Protein 9QGM (pdb70)

Nearest PDB structures (foldseek):
  6j0m-assembly1_C  TM=9.734E-01  e=8.311E-65  Photorhabdus asymbiotica
  6rbk-assembly1_C  TM=9.460E-01  e=2.256E-53  Serratia entomophila
  7aef-assembly1_q  TM=5.634E-01  e=8.257E-45  Algoriphagus machipongonensis
  7b5h-assembly1_AJ  TM=5.812E-01  e=1.278E-44  Nostoc sp. PCC 7120 = FACHB-418
  6h3n-assembly1_B  TM=7.084E-01  e=4.958E-30  Pseudomonas aeruginosa PAO1

Sequence (1665 aa):
IPEITIKISGKTLNQFTAINLTVNHYINGIPSVNITLGIAGDANYIFDAKAQAELANCRPNNELIVQIQKTILFKGIIVRQALKFKGQDSLMTLTAKHPLQKLTDGLHSQLFSKQSDEAIIKKLFSQAGIQTTIKQAPQLKTVHEQMVQFRCNDWTFLKSRLIATNTWLLPGNEVVTLITPKALNQSTVHTIHQSTNDQDIVLFEANLQWDNQRSPKTVSVQSWDITQQKLSQTIQVKNSGLGSNKLAVDSITTLTNQDWQWVFNYPLDNEQAKYLAQGIMDNLRSDNVSGSFEVEGDSCYQPGDVLALNGFGQGMDGQGIITGVSQIINQRQGWRTRLTLGMPPDAVPPVKELHVGIVEKYQPDSQSLGRIPVKIPALNLTNSVLFARLGKPYASHESGFCFYPEPGDEVIIGFFECDPRFPVILGSMHNPKNKAPVEPSEKNPMKTLVIKQGDHQQALVFNNQDKTVALNSGKNTLSLQQDKDITLNSANNLITNAQEIKIQAEKSLSASGKSGVDIKGAKINLTIPEITIKISGKTLNQFTAINLTVNHYINGIPSVNITLGIAGDANYIFDAKAQAELANCRPNNELIVQIQKTILFKGIIVRQALKFKGQDSLMTLTAKHPLQKLTDGLHSQLFSKQSDEAIIKKLFSQAGIQTTIKQAPQLKTVHEQMVQFRCNDWTFLKSRLIATNTWLLPGNEVVTLITPKALNQSTVHTIHQSTNDQDIVLFEANLQWDNQRSPKTVSVQSWDITQQKLSQTIQVKNSGLGSNKLAVDSITTLTNQDWQWVFNYPLDNEQAKYLAQGIMDNLRSDNVSGSFEVEGDSCYQPGDVLALNGFGQGMDGQGIITGVSQIINQRQGWRTRLTLGMPPDAVPPVKELHVGIVEKYQPDSQSLGRIPVKIPALNLTNSVLFARLGKPYASHESGFCFYPEPGDEVIIGFFECDPRFPVILGSMHNPKNKAPVEPSEKNPMKTLVIKQGDHQQALVFNNQDKTVALNSGKNTLSLQQDKDITLNSANNLITNAQEIKIQAEKSLSASGKSGVDIKGAKINLTIPEITIKISGKTLNQFTAINLTVNHYINGIPSVNITLGIAGDANYIFDAKAQAELANCRPNNELIVQIQKTILFKGIIVRQALKFKGQDSLMTLTAKHPLQKLTDGLHSQLFSKQSDEAIIKKLFSQAGIQTTIKQAPQLKTVHEQMVQFRCNDWTFLKSRLIATNTWLLPGNEVVTLITPKALNQSTVHTIHQSTNDQDIVLFEANLQWDNQRSPKTVSVQSWDITQQKLSQTIQVKNSGLGSNKLAVDSITTLTNQDWQWVFNYPLDNEQAKYLAQGIMDNLRSDNVSGSFEVEGDSCYQPGDVLALNGFGQGMDGQGIITGVSQIINQRQGWRTRLTLGMPPDAVPPVKELHVGIVEKYQPDSQSLGRIPVKIPALNLTNSVLFARLGKPYASHESGFCFYPEPGDEVIIGFFECDPRFPVILGSMHNPKNKAPVEPSEKNPMKTLVIKQGDHQQALVFNNQDKTVALNSGKNTLSLQQDKDITLNSANNLITNAQEIKIQAEKSLSASGKSGVDIKGAKINLTPRTLAQEALDNARLIEMVKQEVLDALREPRTLAQEALDNARLIEMVKQEVLDALREPRTLAQEALDNARLIEMVKQEVLDALRE

Secondary structure (P-SEA, 3-state):
cccaaaaaaaaaaaaaaaaaaaaaaaac/cccaaaaaaaaaaaaaaaaaaaaaaaac/cccaaaaaaaaaaaaaaaaaaaaaaaac/ccbbbbbccccccccccccbbbbbbbcccccbbbbbbbbcccccccccaaaaaaaaaacccbbbbbbccccccbbbbbcbbbbbbcccbbbbbbbbbcccccccccccccccccccaaaaaaaaaaaacccccccccccccccccbbbbccccaaaaaaaaaaaabbbbbbcccbbbbbccccccccbbbbbbccccccccccccbbbbbbccccccbbbbbbbbccccccccbbbbccccccccccccccccccccbbbbbbbcccccaaaaaaaaaaaaaaaacccccbbbbccccccccccbbbbbccccccccccccccbbbbbbcccccbbbbbbccccccccccccbbbbbbbccccccccccbbbbbbbcccccccbbbbbbbbccccccccccccccccbbbbbbbbccccccbbbbcccccccccccccccccccccccccccccccccbbbbbcccccccccccccbbbbbccccbbbbbcbbbbbbccbbbbbbccbbbbbbcccccccccccccc/ccbbbbbccccccccccccbbbbbbbcccccbbbbbbbbcccccccccaaaaaaaaaacccbbbbbbccccccbbbbbcbbbbbbcccccbbbbbbbcccccccccccccccccccaaaaaaaaaaaacccccccccccccccccccccccccaaaaaaaaaaaabbbbbbcccbbbbbccccccccbbbbbbcccccccccccbbbbbbbccccccbbbbbbbbccccccccbbbbccccccccccccccccccccbbbbbbbcccccaaaaaaaaaaaaaaaacccccbbbbccccccccccbbbbbccccccccccccccbbbbbbcccccbbbbbbccccccccccccbbbbbbbccbbbbccccbbbbbbbcccccccbbbbbbbbccccccccccccccccbbbbbbbbccccccbbbbcccccccccccccccccccccccccccccccccbbbbbcccccccccccccbbbbbccccbbbbbccbbbbbccbbbbbbccbbbbbbccbbbbbccccccc/ccbbbbbccccccccccccbbbbbbbcccccbbbbbbbbcccccccccaaaaaaaaaacccbbbbbbccccccbbbbbcbbbbbbcccbbbbbbbbbcccccccccccccccccccaaaaaaaaaaaacccccccccccccccccccccccccaaaaaaaaaaaabbbbbbcccbbbbbccccccccbbbbbbcccccccccccbbbbbbbccccccbbbbbbbbccccccccbbbbccccccccccccccccccccbbbbbbbcccccaaaaaaaaaaaaaaaacccccbbbbccccccccccbbbbbccccccccccccccbbbbbbcccccbbbbbbccccccccccccbbbbbbbccbbbbccccbbbbbbbcccccccbbbbbbbbccccccccccccccccbbbbbbbbccccccbbbbccccccccccccccccccccbbbbbbbccccccbbbbbcccccccccccccbbbbbccccbbbbbccbbbbbccbbbbbbccbbbbbbcccccccccccccc

B-factor: mean 80.19, std 14.86, range [30.72, 145.4]

Foldseek 3Di:
DADKFKAKLRHGDDFKDWFWKKWKFFKLDKIKMKTKIDGPPPPDQCPDPSNVVVVVSQDWQIWMWIDGPHRTRATFTWHDWDWDDDPRDIMIMTMTIALCVVQQDDWAKAKDAFAFQVRVVVVSCVVSPAAEDEDAQPLRRDTDRMDMAAGGTRSVQNVQACLLQQWMWFDDRHYIYIYHLLVLVPAAEQEDEPDDDDPHWDWDDKWKDADAPQAAQKEWEWEQDPVVRDIDDIDIDGAQNFKDALQGLNVHDHPDNDYHYDYFHHDDDPSSRNSNRNSVNCLRSQARMKMKIKTAADDPDGFSHKYAYPHPDNNDGIIGGFRMKMWIAHDVPHIMMMTMGGDHHDHHDFADDKFKWFFADDDQDPVNPPWTWIGTVNNHDDPDTATEAEDFPFDDPVDGDDDDDDGGWMFIWDAGVRRPNYIYTDDTDDDPVRDDPDDDDDVCFKDKDWPDDDQWIWMWMQGNVQRWTKTDTRPFIWIDGPVDDTDGDDPDDDDDDDPDDDDDDPPDDDDDDPPDDDDDDDDDDDD/DADKFKAKLRHGDDFKDWFWKKWKFFKLDKIKMKTKIDGPPPPDQCPDPSNVVSVVSQDWQIWMWIDGPHRTRATFTWDDWDWDDDPRDIMIMTMTIALCVVQQDDWAKAKDAFAFQVRVVVVSCVVSPAAEDEDAQPLRRDTDRMDIAAGGTRSVQNVQACLLQQWMWFDDRHYIYIYHLLVLVPAAEQEDEPDDDDPHWDWDDKWKDADAPQAAQKEWEWEQDPVVRDIDDIDIDGAQNFKDALQGLNPHDHPDNDYHYDYFHHDDDPSSRNSNRNSVNCLRSQARMKMKIKTAADDPDGFSHKYAYPHPDNNDGIIGGFRMKMWIAHDVPGIMMMTMGGDHHDHHPFADDKFKWFFADDDDDPVNPPWTWIGTVNNHDDPDTATEAEDFPFDDVVDGDDDDDDGGWMFIWDAGVRHPNYIYTDGTDADPVRHDPDDDDDVPFKDKDWDDDDQWIWIWIQGNVQQWTKTDTRQFIWIDGPPDDTDGDDPDDDDDDDPDDDDDDPPDDDDDDPPDDDDDDDDDDDD/DADKFKAWLRHGDDFKDWFWKKWKFFKLDKIKMKTKIDGPPPPDQCPDPSNVVSVVSQDWQIWMWIAGPHRTRATFTWDDWDWDDDPRDIMIMTMTIALCVVQQDDWAKAKDAFAFQVRVVVVSCVVSPAAEDEDAQPLRRDTDRMDIAAGGTRSVQNVQACLLQQWMWFDDRHYIYIYHQLVLVPAAEQEDEPDDDDPHWDWDDKWKDADAPQAAQKEWEWEQDLVVRDIDDIDIDGAQNFKDALQGLNVHDHPDNDYHYDYFHHDDDPSSRNSNRNSVNCLRSQARMKMKIKTAADDPDGFSHKYAYPHPDNNDGIIGGFRMKMWIDHDVPHIMMMTMGGDHHDHHDFADDKFKWFFADDDDDPVNPPWTWIATVNNHDDPHTATEAEDFPFDDPPDGDDDDDDGGWMFIWDAGVRRPNYIYTDGTDADPVRDDPDDDDDVPFKDKDWDDDDQWIWIWIQGNVQQKTKTDTRQFIWIDGPPDDTDGDDPDDDDDDDPDDDDDDPPDDDDDDPPDDDDDDDDDDDD/DPDDVVVCVVVVVVVVVVVVVVVVVVVD/DPDDVVVCVVVVVVVVVVVVVVVVVVVD/DPDDPVVVVVVVVVVVVVCVVVVVVVVD

Solvent-accessible surface area: 65332 Å² total; per-residue (Å²): 131,53,138,49,41,19,74,5,47,49,132,73,31,121,41,16,74,47,83,24,3,44,1,39,18,92,6,34,16,37,3,18,0,68,1,16,3,7,47,60,80,142,89,32,112,18,42,64,72,138,0,2,39,18,2,30,81,0,32,6,50,39,66,0,29,0,35,9,134,160,65,45,14,0,80,2,25,0,0,66,0,26,5,74,16,104,67,165,57,28,20,2,44,1,20,0,21,4,32,0,12,48,4,29,9,2,37,26,19,40,20,5,36,142,63,21,2,31,39,2,3,84,78,2,0,80,120,11,60,16,133,30,60,50,96,112,7,94,9,0,129,43,94,16,48,18,0,0,0,13,52,12,28,5,35,62,1,0,42,22,12,3,48,9,10,11,4,22,0,28,2,24,36,126,45,0,21,0,7,24,0,104,18,6,39,145,35,81,68,26,48,3,65,61,98,74,102,150,129,46,46,72,54,69,35,3,32,3,37,0,16,0,36,94,2,0,69,12,0,10,2,40,3,7,48,15,64,79,27,122,42,24,137,70,18,97,14,110,91,1,30,10,19,48,87,65,4,15,10,50,60,9,76,14,14,24,122,55,32,16,62,40,9,18,3,14,47,27,78,78,94,41,4,102,59,18,0,34,4,25,0,4,41,12,12,8,38,3,6,24,12,31,2,20,0,98,18,63,32,69,12,97,14,2,13,3,0,6,6,78,40,12,18,95,0,5,34,5,64,6,14,0,7,0,5,2,13,31,18,14,170,213,103,20,40,48,0,56,1,30,7,13,30,103,18,107,58,17,14,84,1,67,32,26,0,0,0,29,7,43,146,80,70,100,25,97,90,92,22,20,23,9,8,0,63,0,7,2,0,4,94,68,133,38,20,0,31,0,17,20,12,10,29,2,1,14,87,57,5,0,4,0,6,12,14,18,78,38,2,0,0,0,0,1,11,9,22,12,10,0,22,41,2,0,1,25,6,4,2,20,7,42,113,22,100,16,46,22,103,29,45,108,152,12,33,67,1,3,7,9,4,53,83,55,132,64,65,1,0,3,26,2,27,36,121,68,46,17,0,16,1,26,0,24,165,1,37,5,26,0,39,28,112,112,33,1,37,10,55,15,51,47,43,7,25,14,49,4,68,53,2,65,15,58,1,84,108,20,6,31,10,19,2,133,67,2,1,55,9,105,15,68,140,46,89,78,93,133,52,133,45,41,18,75,5,49,48,134,73,32,120,42,14,75,45,82,24,3,37,0,38,19,95,6,27,16,37,2,17,1,69,0,17,3,7,48,61,79,141,89,33,113,22,41,66,73,138,0,2,40,17,2,31,82,0,30,7,51,39,69,0,28,0,36,9,135,160,64,43,12,0,77,1,26,0,0,64,0,22,5,84,19,109,65,166,56,26,21,2,45,1,19,0,24,5,30,0,12,50,4,31,9,2,36,27,20,39,24,4,38,143,61,21,1,32,41,2,3,86,77,3,0,79,118,10,62,17,131,30,61,50,97,115,6,97,9,0,127,43,94,16,46,17,0,0,0,14,51,12,30,5,36,59,1,0,36,21,13,3,50,8,10,11,4,22,0,27,2,25,38,128,46,1,22,0,7,24,0,103,19,6,38,147,33,83,68,26,48,3,65,62,97,74,103,147,125,48,44,69,54,71,32,3,35,3,40,0,14,1,45,99,2,0,70,11,0,11,1,40,3,8,49,10,65,83,26,120,42,22,142,70,18,95,11,110,90,1,29,10,20,48,86,68,4,14,10,51,62,8,75,14,14,24,124,51,32,17,61,42,9,16,4,11,48,26,76,74,93,41,4,90,60,16,0,34,4,26,0,6,41,13,12,7,37,4,6,27,12,26,2,19,1,98,19,63,32,71,12,98,15,2,12,3,0,6,6,76,40,12,20,95,0,4,33,5,65,7,14,0,7,0,5,2,15,28,15,14,168,209,98,21,38,42,0,60,1,31,6,14,31,105,22,104,58,17,12,82,0,67,34,24,0,2,0,28,6,43,147,80,69,101,26,93,91,89,24,19,22,8,7,0,58,0,8,2,0,4,90,87,136,38,18,0,26,0,20,21,14,10,29,2,1,12,87,55,4,0,4,1,7,12,16,24,79,37,3,0,0,0,0,1,11,7,22,12,10,0,23,43,3,0,2,25,8,4,1,18,5,42,103,19,101,15,51,22,102,31,46,108,146,13,34,68,1,4,7,8,3,65,74,63,131,62,61,4,0,3,26,2,28,40,116,62,49,18,0,16,2,26,0,24,164,2,36,4,27,0,42,24,111,111,34,0,37,9,55,15,51,46,46,8,25,14,49,4,69,55,3,68,13,57,1,75,106,21,6,32,11,21,3,132,66,2,2,55,8,107,15,68,139,47,85,79,88,136,55,130,48,40,18,75,5,46,49,135,73,34,121,44,12,74,44,80,28,5,35,1,38,18,93,5,25,16,37,3,16,0,64,1,14,2,6,46,60,79,142,90,33,105,22,40,65,81,137,0,2,39,21,2,29,81,0,32,7,51,40,64,0,26,0,34,10,129,164,64,44,12,0,77,1,26,0,0,57,0,24,5,84,17,107,65,162,56,24,20,2,48,0,21,0,24,5,30,0,13,48,4,29,7,2,36,24,20,42,20,5,36,142,62,21,1,31,41,1,2,82,77,2,0,79,116,11,62,17,130,29,61,48,95,114,7,95,10,0,128,42,94,15,50,15,0,0,0,12,57,12,30,6,35,60,0,0,31,20,11,2,51,8,11,11,3,24,0,27,2,25,35,128,45,1,21,0,7,24,0,104,19,6,37,146,36,81,70,28,47,2,66,62,99,74,102,149,128,49,46,68,56,68,26,3,33,2,36,0,13,1,40,93,2,0,76,11,0,9,1,41,3,8,48,14,64,87,24,118,42,24,140,71,19,90,12,114,90,1,30,10,19,48,89,68,4,15,10,51,59,8,76,14,14,25,121,55,31,20,62,43,9,20,3,17,47,26,75,76,96,42,4,101,63,18,0,33,5,26,0,6,40,12,13,9,38,3,6,25,14,32,2,20,0,96,18,61,32,71,12,96,13,2,13,3,0,6,6,78,40,12,19,93,0,6,33,7,64,7,14,0,6,0,4,2,11,27,14,12,169,208,100,21,38,46,0,55,1,27,7,12,29,92,15,102,58,20,15,79,0,69,33,25,0,2,0,27,6,42,148,81,68,100,26,95,85,90,21,22,21,9,7,0,58,0,8,3,0,4,96,69,131,35,18,0,29,0,18,21,12,11,32,3,1,13,85,57,3,0,4,1,7,11,13,26,77,40,4,0,0,0,0,1,12,9,24,12,10,0,22,40,2,0,2,24,6,4,3,19,6,44,108,21,102,14,49,23,104,29,45,107,151,12,35,67,0,2,6,6,3,66,71,57,131,64,61,3,2,3,27,1,28,37,119,62,47,18,0,16,2,30,0,22,164,1,35,5,28,0,41,22,108,110,34,1,39,10,56,15,50,45,45,6,24,15,50,4,70,53,3,68,13,57,1,82,105,31,6,32,11,20,4,139,69,2,1,60,8,119,18,67,140,47,86,77,92,128,216,59,15,24,66,66,46,69,71,42,56,145,41,10,75,73,0,54,113,71,4,77,76,36,80,145,140,129,214,62,19,27,58,63,45,69,72,47,56,135,46,8,80,72,0,44,117,77,3,71,73,34,86,125,129,128,216,63,14,27,61,66,46,60,72,41,58,144,40,10,78,59,0,58,115,73,4,73,70,36,93,106,138

Structure (mmCIF, N/CA/C/O backbone):
data_9QGM
#
_entry.id   9QGM
#
_cell.length_a   1.00
_cell.length_b   1.00
_cell.length_c   1.00
_cell.angle_alpha   90.00
_cell.angle_beta   90.00
_cell.angle_gamma   90.00
#
_symmetry.space_group_name_H-M   'P 1'
#
loop_
_entity.id
_entity.type
_entity.pdbx_description
1 polymer 'Photorhabdus luminescens subsp. laumondii TTO1 complete genome segment 6/17'
2 polymer 'Photorhabdus luminescens subsp. laumondii TTO1 complete genome segment 6/17'
#
loop_
_atom_site.group_PDB
_atom_site.id
_atom_site.type_symbol
_atom_site.label_atom_id
_atom_site.label_alt_id
_atom_site.label_comp_id
_atom_site.label_asym_id
_atom_site.label_entity_id
_atom_site.label_seq_id
_atom_site.pdbx_PDB_ins_code
_atom_site.Cartn_x
_atom_site.Cartn_y
_atom_site.Cartn_z
_atom_site.occupancy
_atom_site.B_iso_or_equiv
_atom_site.auth_seq_id
_atom_site.auth_comp_id
_atom_site.auth_asym_id
_atom_site.auth_atom_id
_atom_site.pdbx_PDB_model_num
ATOM 1 N N . ILE A 1 3 ? 186.912 223.424 299.236 1.00 97.00 3 ILE 8A N 1
ATOM 2 C CA . ILE A 1 3 ? 186.862 222.675 297.987 1.00 109.08 3 ILE 8A CA 1
ATOM 3 C C . ILE A 1 3 ? 185.481 222.050 297.793 1.00 111.20 3 ILE 8A C 1
ATOM 4 O O . ILE A 1 3 ? 184.978 221.347 298.668 1.00 113.21 3 ILE 8A O 1
ATOM 9 N N . PRO A 1 4 ? 184.860 222.321 296.646 1.00 108.41 4 PRO 8A N 1
ATOM 10 C CA . PRO A 1 4 ? 183.508 221.803 296.400 1.00 104.98 4 PRO 8A CA 1
ATOM 11 C C . PRO A 1 4 ? 183.496 220.315 296.098 1.00 103.62 4 PRO 8A C 1
ATOM 12 O O . PRO A 1 4 ? 184.536 219.652 296.144 1.00 103.45 4 PRO 8A O 1
ATOM 16 N N . GLU A 1 5 ? 182.316 219.782 295.788 1.00 103.73 5 GLU 8A N 1
ATOM 17 C CA . GLU A 1 5 ? 182.188 218.364 295.484 1.00 104.78 5 GLU 8A CA 1
ATOM 18 C C . GLU A 1 5 ? 182.786 218.055 294.119 1.00 104.87 5 GLU 8A C 1
ATOM 19 O O . GLU A 1 5 ? 182.487 218.729 293.129 1.00 104.50 5 GLU 8A O 1
ATOM 25 N N . ILE A 1 6 ? 183.629 217.028 294.067 1.00 102.15 6 ILE 8A N 1
ATOM 26 C CA . ILE A 1 6 ? 184.237 216.556 292.829 1.00 94.36 6 ILE 8A CA 1
ATOM 27 C C . ILE A 1 6 ? 183.614 215.212 292.489 1.00 95.80 6 ILE 8A C 1
ATOM 28 O O . ILE A 1 6 ? 183.608 214.298 293.322 1.00 104.44 6 ILE 8A O 1
ATOM 33 N N . THR A 1 7 ? 183.090 215.089 291.275 1.00 91.57 7 THR 8A N 1
ATOM 34 C CA . THR A 1 7 ? 182.561 213.824 290.791 1.00 90.61 7 THR 8A CA 1
ATOM 35 C C . THR A 1 7 ? 183.350 213.387 289.565 1.00 85.99 7 THR 8A C 1
ATOM 36 O O . THR A 1 7 ? 183.714 214.208 288.718 1.00 86.37 7 THR 8A O 1
ATOM 40 N N . ILE A 1 8 ? 183.653 212.095 289.505 1.00 83.89 8 ILE 8A N 1
ATOM 41 C CA . ILE A 1 8 ? 184.423 211.511 288.416 1.00 80.64 8 ILE 8A CA 1
ATOM 42 C C . ILE A 1 8 ? 183.633 210.330 287.878 1.00 84.03 8 ILE 8A C 1
ATOM 43 O O . ILE A 1 8 ? 183.392 209.358 288.605 1.00 91.04 8 ILE 8A O 1
ATOM 48 N N . LYS A 1 9 ? 183.228 210.412 286.617 1.00 79.71 9 LYS 8A N 1
ATOM 49 C CA . LYS A 1 9 ? 182.430 209.377 285.977 1.00 81.37 9 LYS 8A CA 1
ATOM 50 C C . LYS A 1 9 ? 183.249 208.748 284.861 1.00 82.60 9 LYS 8A C 1
ATOM 51 O O . LYS A 1 9 ? 183.600 209.423 283.888 1.00 87.04 9 LYS 8A O 1
ATOM 57 N N . ILE A 1 10 ? 183.547 207.461 285.001 1.00 79.74 10 ILE 8A N 1
ATOM 58 C CA . ILE A 1 10 ? 184.299 206.708 284.006 1.00 80.54 10 ILE 8A CA 1
ATOM 59 C C . ILE A 1 10 ? 183.320 205.809 283.267 1.00 87.43 10 ILE 8A C 1
ATOM 60 O O . ILE A 1 10 ? 182.693 204.931 283.874 1.00 89.88 10 ILE 8A O 1
ATOM 65 N N . SER A 1 11 ? 183.188 206.033 281.959 1.00 88.15 11 SER 8A N 1
ATOM 66 C CA . SER A 1 11 ? 182.252 205.297 281.111 1.00 85.48 11 SER 8A CA 1
ATOM 67 C C . SER A 1 11 ? 180.813 205.441 281.597 1.00 88.00 11 SER 8A C 1
ATOM 68 O O . SER A 1 11 ? 180.006 204.518 281.463 1.00 93.93 11 SER 8A O 1
ATOM 71 N N . GLY A 1 12 ? 180.480 206.597 282.168 1.00 81.24 12 GLY 8A N 1
ATOM 72 C CA . GLY A 1 12 ? 179.126 206.922 282.548 1.00 82.38 12 GLY 8A CA 1
ATOM 73 C C . GLY A 1 12 ? 178.794 206.697 284.009 1.00 86.98 12 GLY 8A C 1
ATOM 74 O O . GLY A 1 12 ? 177.776 207.216 284.481 1.00 91.52 12 GLY 8A O 1
ATOM 75 N N . LYS A 1 13 ? 179.615 205.948 284.737 1.00 86.87 13 LYS 8A N 1
ATOM 76 C CA . LYS A 1 13 ? 179.342 205.622 286.127 1.00 86.76 13 LYS 8A CA 1
ATOM 77 C C . LYS A 1 13 ? 180.496 206.070 287.012 1.00 88.32 13 LYS 8A C 1
ATOM 78 O O . LYS A 1 13 ? 181.619 206.283 286.549 1.00 89.70 13 LYS 8A O 1
ATOM 84 N N . THR A 1 14 ? 180.203 206.209 288.300 1.00 88.01 14 THR 8A N 1
ATOM 85 C CA . THR A 1 14 ? 181.201 206.604 289.280 1.00 87.72 14 THR 8A CA 1
ATOM 86 C C . THR A 1 14 ? 181.831 205.374 289.923 1.00 91.30 14 THR 8A C 1
ATOM 87 O O . THR A 1 14 ? 181.185 204.336 290.091 1.00 93.64 14 THR 8A O 1
ATOM 91 N N . LEU A 1 15 ? 183.108 205.498 290.270 1.00 91.24 15 LEU 8A N 1
ATOM 92 C CA . LEU A 1 15 ? 183.841 204.377 290.842 1.00 92.24 15 LEU 8A CA 1
ATOM 93 C C . LEU A 1 15 ? 183.401 204.124 292.278 1.00 94.67 15 LEU 8A C 1
ATOM 94 O O . LEU A 1 15 ? 183.120 205.059 293.033 1.00 96.27 15 LEU 8A O 1
ATOM 99 N N . ASN A 1 16 ? 183.346 202.845 292.657 1.00 94.23 16 ASN 8A N 1
ATOM 100 C CA . ASN A 1 16 ? 182.916 202.453 293.991 1.00 92.22 16 ASN 8A CA 1
ATOM 101 C C . ASN A 1 16 ? 184.047 201.979 294.889 1.00 92.26 16 ASN 8A C 1
ATOM 102 O O . ASN A 1 16 ? 183.914 202.064 296.113 1.00 93.83 16 ASN 8A O 1
ATOM 107 N N . GLN A 1 17 ? 185.145 201.483 294.322 1.00 90.38 17 GLN 8A N 1
ATOM 108 C CA . GLN A 1 17 ? 186.254 200.964 295.110 1.00 86.68 17 GLN 8A CA 1
ATOM 109 C C . GLN A 1 17 ? 187.432 201.915 295.212 1.00 87.54 17 GLN 8A C 1
ATOM 110 O O . GLN A 1 17 ? 188.162 201.865 296.203 1.00 87.83 17 GLN 8A O 1
ATOM 116 N N . PHE A 1 18 ? 187.637 202.777 294.222 1.00 84.60 18 PHE 8A N 1
ATOM 117 C CA . PHE A 1 18 ? 188.783 203.671 294.184 1.00 78.94 18 PHE 8A CA 1
ATOM 118 C C . PHE A 1 18 ? 188.347 205.098 294.480 1.00 80.29 18 PHE 8A C 1
ATOM 119 O O . PHE A 1 18 ? 187.309 205.556 293.993 1.00 84.40 18 PHE 8A O 1
ATOM 127 N N . THR A 1 19 ? 189.144 205.793 295.284 1.00 78.27 19 THR 8A N 1
ATOM 128 C CA . THR A 1 19 ? 188.888 207.175 295.655 1.00 74.98 19 THR 8A CA 1
ATOM 129 C C . THR A 1 19 ? 189.961 208.070 295.055 1.00 75.57 19 THR 8A C 1
ATOM 130 O O . THR A 1 19 ? 191.148 207.732 295.078 1.00 79.26 19 THR 8A O 1
ATOM 134 N N . ALA A 1 20 ? 189.540 209.210 294.515 1.00 72.90 20 ALA 8A N 1
ATOM 135 C CA . ALA A 1 20 ? 190.469 210.125 293.868 1.00 68.89 20 ALA 8A CA 1
ATOM 136 C C . ALA A 1 20 ? 191.371 210.779 294.906 1.00 73.74 20 ALA 8A C 1
ATOM 137 O O . ALA A 1 20 ? 190.897 211.522 295.772 1.00 76.74 20 ALA 8A O 1
ATOM 139 N N . ILE A 1 21 ? 192.668 210.504 294.819 1.00 72.86 21 ILE 8A N 1
ATOM 140 C CA . ILE A 1 21 ? 193.640 211.117 295.717 1.00 67.60 21 ILE 8A CA 1
ATOM 141 C C . ILE A 1 21 ? 194.147 212.439 295.162 1.00 72.54 21 ILE 8A C 1
ATOM 142 O O . ILE A 1 21 ? 194.330 213.404 295.907 1.00 77.96 21 ILE 8A O 1
ATOM 147 N N . ASN A 1 22 ? 194.371 212.504 293.852 1.00 76.70 22 ASN 8A N 1
ATOM 148 C CA . ASN A 1 22 ? 194.964 213.674 293.226 1.00 73.94 22 ASN 8A CA 1
ATOM 149 C C . ASN A 1 22 ? 194.256 213.946 291.910 1.00 77.36 22 ASN 8A C 1
ATOM 150 O O . ASN A 1 22 ? 193.599 213.069 291.344 1.00 84.85 22 ASN 8A O 1
ATOM 155 N N . LEU A 1 23 ? 194.400 215.175 291.423 1.00 71.44 23 LEU 8A N 1
ATOM 156 C CA . LEU A 1 23 ? 193.756 215.576 290.182 1.00 67.84 23 LEU 8A CA 1
ATOM 157 C C . LEU A 1 23 ? 194.445 216.815 289.635 1.00 70.08 23 LEU 8A C 1
ATOM 158 O O . LEU A 1 23 ? 194.734 217.752 290.382 1.00 73.50 23 LEU 8A O 1
ATOM 163 N N . THR A 1 24 ? 194.704 216.812 288.329 1.00 67.87 24 THR 8A N 1
ATOM 164 C CA . THR A 1 24 ? 195.315 217.951 287.657 1.00 66.64 24 THR 8A CA 1
ATOM 165 C C . THR A 1 24 ? 194.814 218.002 286.223 1.00 67.83 24 THR 8A C 1
ATOM 166 O O . THR A 1 24 ? 194.967 217.030 285.478 1.00 72.14 24 THR 8A O 1
ATOM 170 N N . VAL A 1 25 ? 194.227 219.133 285.840 1.00 65.30 25 VAL 8A N 1
ATOM 171 C CA . VAL A 1 25 ? 193.651 219.329 284.515 1.00 67.83 25 VAL 8A CA 1
ATOM 172 C C . VAL A 1 25 ? 194.389 220.473 283.839 1.00 69.66 25 VAL 8A C 1
ATOM 173 O O . VAL A 1 25 ? 194.598 221.526 284.450 1.00 72.88 25 VAL 8A O 1
ATOM 177 N N . ASN A 1 26 ? 194.779 220.270 282.583 1.00 66.47 26 ASN 8A N 1
ATOM 178 C CA . ASN A 1 26 ? 195.545 221.252 281.828 1.00 66.14 26 ASN 8A CA 1
ATOM 179 C C . ASN A 1 26 ? 194.821 221.593 280.534 1.00 69.91 26 ASN 8A C 1
ATOM 180 O O . ASN A 1 26 ? 194.399 220.696 279.799 1.00 71.69 26 ASN 8A O 1
ATOM 185 N N . HIS A 1 27 ? 194.682 222.888 280.262 1.00 67.55 27 HIS 8A N 1
ATOM 186 C CA . HIS A 1 27 ? 194.163 223.387 278.998 1.00 63.14 27 HIS 8A CA 1
ATOM 187 C C . HIS A 1 27 ? 195.143 224.400 278.432 1.00 65.01 27 HIS 8A C 1
ATOM 188 O O . HIS A 1 27 ? 195.614 225.282 279.153 1.00 70.63 27 HIS 8A O 1
ATOM 195 N N . TYR A 1 28 ? 195.450 224.275 277.143 1.00 63.70 28 TYR 8A N 1
ATOM 196 C CA . TYR A 1 28 ? 196.425 225.143 276.500 1.00 62.13 28 TYR 8A CA 1
ATOM 197 C C . TYR A 1 28 ? 195.961 225.496 275.097 1.00 67.56 28 TYR 8A C 1
ATOM 198 O O . TYR A 1 28 ? 195.225 224.741 274.460 1.00 72.76 28 TYR 8A O 1
ATOM 207 N N . ILE A 1 29 ? 196.410 226.656 274.618 1.00 64.98 29 ILE 8A N 1
ATOM 208 C CA . ILE A 1 29 ? 196.149 227.052 273.241 1.00 62.38 29 ILE 8A CA 1
ATOM 209 C C . ILE A 1 29 ? 197.013 226.219 272.305 1.00 69.79 29 ILE 8A C 1
ATOM 210 O O . ILE A 1 29 ? 198.201 225.986 272.571 1.00 71.02 29 ILE 8A O 1
ATOM 215 N N . ASN A 1 30 ? 196.415 225.757 271.205 1.00 72.34 30 ASN 8A N 1
ATOM 216 C CA . ASN A 1 30 ? 197.099 224.916 270.221 1.00 67.32 30 ASN 8A CA 1
ATOM 217 C C . ASN A 1 30 ? 197.616 223.629 270.856 1.00 69.16 30 ASN 8A C 1
ATOM 218 O O . ASN A 1 30 ? 198.730 223.183 270.581 1.00 79.46 30 ASN 8A O 1
ATOM 223 N N . GLY A 1 31 ? 196.800 223.027 271.719 1.00 65.80 31 GLY 8A N 1
ATOM 224 C CA . GLY A 1 31 ? 197.192 221.807 272.393 1.00 65.03 31 GLY 8A CA 1
ATOM 225 C C . GLY A 1 31 ? 195.994 220.920 272.644 1.00 65.52 31 GLY 8A C 1
ATOM 226 O O . GLY A 1 31 ? 194.847 221.300 272.404 1.00 74.29 31 GLY 8A O 1
ATOM 227 N N . ILE A 1 32 ? 196.280 219.719 273.133 1.00 62.35 32 ILE 8A N 1
ATOM 228 C CA . ILE A 1 32 ? 195.261 218.736 273.474 1.00 64.58 32 ILE 8A CA 1
ATOM 229 C C . ILE A 1 32 ? 195.139 218.707 274.996 1.00 66.71 32 ILE 8A C 1
ATOM 230 O O . ILE A 1 32 ? 196.070 218.260 275.682 1.00 67.42 32 ILE 8A O 1
ATOM 235 N N . PRO A 1 33 ? 194.031 219.182 275.565 1.00 67.76 33 PRO 8A N 1
ATOM 236 C CA . PRO A 1 33 ? 193.882 219.167 277.024 1.00 66.59 33 PRO 8A CA 1
ATOM 237 C C . PRO A 1 33 ? 193.960 217.758 277.591 1.00 67.20 33 PRO 8A C 1
ATOM 238 O O . PRO A 1 33 ? 193.536 216.786 276.964 1.00 72.33 33 PRO 8A O 1
ATOM 242 N N . SER A 1 34 ? 194.511 217.659 278.798 1.00 64.62 34 SER 8A N 1
ATOM 243 C CA . SER A 1 34 ? 194.736 216.377 279.445 1.00 63.80 34 SER 8A CA 1
ATOM 244 C C . SER A 1 34 ? 194.420 216.488 280.928 1.00 66.67 34 SER 8A C 1
ATOM 245 O O . SER A 1 34 ? 194.400 217.579 281.501 1.00 71.92 34 SER 8A O 1
ATOM 248 N N . VAL A 1 35 ? 194.171 215.335 281.545 1.00 68.41 35 VAL 8A N 1
ATOM 249 C CA . VAL A 1 35 ? 193.906 215.245 282.976 1.00 67.76 35 VAL 8A CA 1
ATOM 250 C C . VAL A 1 35 ? 194.694 214.072 283.542 1.00 69.15 35 VAL 8A C 1
ATOM 251 O O . VAL A 1 35 ? 194.828 213.029 282.896 1.00 71.61 35 VAL 8A O 1
ATOM 255 N N . ASN A 1 36 ? 195.243 214.257 284.739 1.00 65.53 36 ASN 8A N 1
ATOM 256 C CA . ASN A 1 36 ? 195.941 213.202 285.460 1.00 64.93 36 ASN 8A CA 1
ATOM 257 C C . ASN A 1 36 ? 195.258 212.987 286.801 1.00 70.96 36 ASN 8A C 1
ATOM 258 O O . ASN A 1 36 ? 195.103 213.933 287.579 1.00 76.30 36 ASN 8A O 1
ATOM 263 N N . ILE A 1 37 ? 194.853 211.749 287.067 1.00 69.62 37 ILE 8A N 1
ATOM 264 C CA . ILE A 1 37 ? 194.136 211.401 288.287 1.00 67.19 37 ILE 8A CA 1
ATOM 265 C C . ILE A 1 37 ? 194.867 210.256 288.969 1.00 69.92 37 ILE 8A C 1
ATOM 266 O O . ILE A 1 37 ? 195.241 209.276 288.317 1.00 75.55 37 ILE 8A O 1
ATOM 271 N N . THR A 1 38 ? 195.072 210.382 290.276 1.00 70.41 38 THR 8A N 1
ATOM 272 C CA . THR A 1 38 ? 195.677 209.338 291.091 1.00 70.78 38 THR 8A CA 1
ATOM 273 C C . THR A 1 38 ? 194.605 208.726 291.983 1.00 73.05 38 THR 8A C 1
ATOM 274 O O . THR A 1 38 ? 193.884 209.449 292.677 1.00 72.59 38 THR 8A O 1
ATOM 278 N N . LEU A 1 39 ? 194.506 207.401 291.964 1.00 73.25 39 LEU 8A N 1
ATOM 279 C CA . LEU A 1 39 ? 193.447 206.683 292.652 1.00 71.65 39 LEU 8A CA 1
ATOM 280 C C . LEU A 1 39 ? 194.037 205.677 293.631 1.00 74.03 39 LEU 8A C 1
ATOM 281 O O . LEU A 1 39 ? 195.195 205.269 293.516 1.00 77.51 39 LEU 8A O 1
ATOM 286 N N . GLY A 1 40 ? 193.222 205.280 294.600 1.00 71.29 40 GLY 8A N 1
ATOM 287 C CA . GLY A 1 40 ? 193.639 204.288 295.570 1.00 68.82 40 GLY 8A CA 1
ATOM 288 C C . GLY A 1 40 ? 192.466 203.824 296.400 1.00 74.11 40 GLY 8A C 1
ATOM 289 O O . GLY A 1 40 ? 191.399 204.446 296.407 1.00 80.18 40 GLY 8A O 1
ATOM 290 N N . ILE A 1 41 ? 192.679 202.717 297.101 1.00 75.29 41 ILE 8A N 1
ATOM 291 C CA . ILE A 1 41 ? 191.672 202.148 297.989 1.00 75.90 41 ILE 8A CA 1
ATOM 292 C C . ILE A 1 41 ? 191.879 202.718 299.386 1.00 79.60 41 ILE 8A C 1
ATOM 293 O O . ILE A 1 41 ? 192.993 202.686 299.921 1.00 82.78 41 ILE 8A O 1
ATOM 298 N N . ALA A 1 42 ? 190.807 203.234 299.979 1.00 77.22 42 ALA 8A N 1
ATOM 299 C CA . ALA A 1 42 ? 190.887 203.990 301.221 1.00 76.75 42 ALA 8A CA 1
ATOM 300 C C . ALA A 1 42 ? 190.439 203.141 302.403 1.00 73.75 42 ALA 8A C 1
ATOM 301 O O . ALA A 1 42 ? 189.415 202.455 302.331 1.00 73.91 42 ALA 8A O 1
ATOM 303 N N . GLY A 1 43 ? 191.212 203.192 303.486 1.00 70.85 43 GLY 8A N 1
ATOM 304 C CA . GLY A 1 43 ? 190.800 202.607 304.745 1.00 74.68 43 GLY 8A CA 1
ATOM 305 C C . GLY A 1 43 ? 190.789 201.099 304.800 1.00 78.60 43 GLY 8A C 1
ATOM 306 O O . GLY A 1 43 ? 190.104 200.532 305.654 1.00 78.54 43 GLY 8A O 1
ATOM 307 N N . ASP A 1 44 ? 191.530 200.430 303.915 1.00 82.68 44 ASP 8A N 1
ATOM 308 C CA . ASP A 1 44 ? 191.574 198.968 303.867 1.00 81.43 44 ASP 8A CA 1
ATOM 309 C C . ASP A 1 44 ? 190.177 198.378 303.690 1.00 82.19 44 ASP 8A C 1
ATOM 310 O O . ASP A 1 44 ? 189.854 197.324 304.240 1.00 83.36 44 ASP 8A O 1
ATOM 315 N N . ALA A 1 45 ? 189.338 199.074 302.921 1.00 81.25 45 ALA 8A N 1
ATOM 316 C CA . ALA A 1 45 ? 187.978 198.600 302.696 1.00 76.27 45 ALA 8A CA 1
ATOM 317 C C . ALA A 1 45 ? 187.974 197.272 301.952 1.00 79.79 45 ALA 8A C 1
ATOM 318 O O . ALA A 1 45 ? 187.186 196.375 302.272 1.00 83.75 45 ALA 8A O 1
ATOM 320 N N . ASN A 1 46 ? 188.846 197.127 300.959 1.00 81.01 46 ASN 8A N 1
ATOM 321 C CA . ASN A 1 46 ? 188.919 195.909 300.170 1.00 80.35 46 ASN 8A CA 1
ATOM 322 C C . ASN A 1 46 ? 190.368 195.630 299.804 1.00 84.82 46 ASN 8A C 1
ATOM 323 O O . ASN A 1 46 ? 191.202 196.536 299.743 1.00 87.83 46 ASN 8A O 1
ATOM 328 N N . TYR A 1 47 ? 190.660 194.356 299.566 1.00 86.20 47 TYR 8A N 1
ATOM 329 C CA . TYR A 1 47 ? 191.975 193.967 299.086 1.00 80.99 47 TYR 8A CA 1
ATOM 330 C C . TYR A 1 47 ? 192.140 194.369 297.625 1.00 85.16 47 TYR 8A C 1
ATOM 331 O O . TYR A 1 47 ? 191.178 194.400 296.854 1.00 91.49 47 TYR 8A O 1
ATOM 340 N N . ILE A 1 48 ? 193.380 194.685 297.246 1.00 81.69 48 ILE 8A N 1
ATOM 341 C CA . ILE A 1 48 ? 193.631 195.164 295.891 1.00 81.55 48 ILE 8A CA 1
ATOM 342 C C . ILE A 1 48 ? 193.394 194.049 294.877 1.00 84.90 48 ILE 8A C 1
ATOM 343 O O . ILE A 1 48 ? 192.893 194.299 293.775 1.00 86.11 48 ILE 8A O 1
ATOM 348 N N . PHE A 1 49 ? 193.724 192.811 295.228 1.00 84.32 49 PHE 8A N 1
ATOM 349 C CA . PHE A 1 49 ? 193.580 191.683 294.321 1.00 80.40 49 PHE 8A CA 1
ATOM 350 C C . PHE A 1 49 ? 192.255 190.950 294.491 1.00 85.04 49 PHE 8A C 1
ATOM 351 O O . PHE A 1 49 ? 192.105 189.839 293.976 1.00 89.92 49 PHE 8A O 1
ATOM 359 N N . ASP A 1 50 ? 191.297 191.540 295.200 1.00 83.97 50 ASP 8A N 1
ATOM 360 C CA . ASP A 1 50 ? 189.991 190.921 295.350 1.00 86.67 50 ASP 8A CA 1
ATOM 361 C C . ASP A 1 50 ? 189.206 191.018 294.043 1.00 89.39 50 ASP 8A C 1
ATOM 362 O O . ASP A 1 50 ? 189.626 191.659 293.077 1.00 92.63 50 ASP 8A O 1
ATOM 367 N N . ALA A 1 51 ? 188.042 190.366 294.021 1.00 88.84 51 ALA 8A N 1
ATOM 368 C CA . ALA A 1 51 ? 187.243 190.316 292.801 1.00 83.51 51 ALA 8A CA 1
ATOM 369 C C . ALA A 1 51 ? 186.677 191.686 292.447 1.00 82.53 51 ALA 8A C 1
ATOM 370 O O . ALA A 1 51 ? 186.713 192.099 291.282 1.00 82.95 51 ALA 8A O 1
ATOM 372 N N . LYS A 1 52 ? 186.138 192.403 293.435 1.00 83.26 52 LYS 8A N 1
ATOM 373 C CA . LYS A 1 52 ? 185.550 193.710 293.158 1.00 85.60 52 LYS 8A CA 1
ATOM 374 C C . LYS A 1 52 ? 186.603 194.713 292.706 1.00 87.13 52 LYS 8A C 1
ATOM 375 O O . LYS A 1 52 ? 186.363 195.501 291.785 1.00 86.78 52 LYS 8A O 1
ATOM 381 N N . ALA A 1 53 ? 187.772 194.706 293.348 1.00 84.68 53 ALA 8A N 1
ATOM 382 C CA . ALA A 1 53 ? 188.816 195.658 292.983 1.00 78.96 53 ALA 8A CA 1
ATOM 383 C C . ALA A 1 53 ? 189.332 195.400 291.574 1.00 83.20 53 ALA 8A C 1
ATOM 384 O O . ALA A 1 53 ? 189.598 196.343 290.820 1.00 86.12 53 ALA 8A O 1
ATOM 386 N N . GLN A 1 54 ? 189.482 194.128 291.199 1.00 80.45 54 GLN 8A N 1
ATOM 387 C CA . GLN A 1 54 ? 189.946 193.806 289.855 1.00 73.86 54 GLN 8A CA 1
ATOM 388 C C . GLN A 1 54 ? 188.890 194.118 288.803 1.00 78.23 54 GLN 8A C 1
ATOM 389 O O . GLN A 1 54 ? 189.235 194.433 287.659 1.00 83.24 54 GLN 8A O 1
ATOM 395 N N . ALA A 1 55 ? 187.607 194.025 289.160 1.00 78.82 55 ALA 8A N 1
ATOM 396 C CA . ALA A 1 55 ? 186.552 194.368 288.212 1.00 78.22 55 ALA 8A CA 1
ATOM 397 C C . ALA A 1 55 ? 186.605 195.843 287.842 1.00 83.65 55 ALA 8A C 1
ATOM 398 O O . ALA A 1 55 ? 186.421 196.206 286.674 1.00 87.18 55 ALA 8A O 1
ATOM 400 N N . GLU A 1 56 ? 186.850 196.710 288.825 1.00 80.05 56 GLU 8A N 1
ATOM 401 C CA . GLU A 1 56 ? 187.021 198.128 288.536 1.00 79.14 56 GLU 8A CA 1
ATOM 402 C C . GLU A 1 56 ? 188.308 198.376 287.764 1.00 80.22 56 GLU 8A C 1
ATOM 403 O O . GLU A 1 56 ? 188.382 199.297 286.942 1.00 80.57 56 GLU 8A O 1
ATOM 409 N N . LEU A 1 57 ? 189.334 197.564 288.021 1.00 80.94 57 LEU 8A N 1
ATOM 410 C CA . LEU A 1 57 ? 190.600 197.707 287.311 1.00 77.87 57 LEU 8A CA 1
ATOM 411 C C . LEU A 1 57 ? 190.423 197.481 285.816 1.00 80.83 57 LEU 8A C 1
ATOM 412 O O . LEU A 1 57 ? 191.011 198.197 284.998 1.00 83.15 57 LEU 8A O 1
ATOM 417 N N . ALA A 1 58 ? 189.617 196.486 285.440 1.00 78.95 58 ALA 8A N 1
ATOM 418 C CA . ALA A 1 58 ? 189.404 196.201 284.027 1.00 74.47 58 ALA 8A CA 1
ATOM 419 C C . ALA A 1 58 ? 188.477 197.218 283.375 1.00 80.44 58 ALA 8A C 1
ATOM 420 O O . ALA A 1 58 ? 188.438 197.318 282.145 1.00 81.67 58 ALA 8A O 1
ATOM 422 N N . ASN A 1 59 ? 187.718 197.968 284.172 1.00 83.10 59 ASN 8A N 1
ATOM 423 C CA . ASN A 1 59 ? 186.829 198.984 283.626 1.00 82.80 59 ASN 8A CA 1
ATOM 424 C C . ASN A 1 59 ? 187.519 200.323 283.408 1.00 83.55 59 ASN 8A C 1
ATOM 425 O O . ASN A 1 59 ? 186.925 201.213 282.790 1.00 82.37 59 ASN 8A O 1
ATOM 430 N N . CYS A 1 60 ? 188.748 200.487 283.894 1.00 82.23 60 CYS 8A N 1
ATOM 431 C CA . CYS A 1 60 ? 189.506 201.719 283.728 1.00 76.72 60 CYS 8A CA 1
ATOM 432 C C . CYS A 1 60 ? 190.509 201.627 282.588 1.00 80.15 60 CYS 8A C 1
ATOM 433 O O . CYS A 1 60 ? 191.441 202.433 282.526 1.00 85.00 60 CYS 8A O 1
ATOM 436 N N . ARG A 1 61 ? 190.336 200.663 281.689 1.00 78.98 61 ARG 8A N 1
ATOM 437 C CA . ARG A 1 61 ? 191.265 200.454 280.597 1.00 75.01 61 ARG 8A CA 1
ATOM 438 C C . ARG A 1 61 ? 191.209 201.623 279.619 1.00 77.23 61 ARG 8A C 1
ATOM 439 O O . ARG A 1 61 ? 190.230 202.371 279.587 1.00 80.87 61 ARG 8A O 1
ATOM 447 N N . PRO A 1 62 ? 192.266 201.814 278.821 1.00 74.61 62 PRO 8A N 1
ATOM 448 C CA . PRO A 1 62 ? 192.267 202.912 277.846 1.00 71.09 62 PRO 8A CA 1
ATOM 449 C C . PRO A 1 62 ? 191.100 202.857 276.873 1.00 73.71 62 PRO 8A C 1
ATOM 450 O O . PRO A 1 62 ? 190.473 201.808 276.699 1.00 73.31 62 PRO 8A O 1
ATOM 454 N N . ASN A 1 63 ? 190.806 203.995 276.247 1.00 75.13 63 ASN 8A N 1
ATOM 455 C CA . ASN A 1 63 ? 189.698 204.258 275.330 1.00 73.46 63 ASN 8A CA 1
ATOM 456 C C . ASN A 1 63 ? 188.370 204.384 276.069 1.00 75.50 63 ASN 8A C 1
ATOM 457 O O . ASN A 1 63 ? 187.348 204.634 275.423 1.00 79.56 63 ASN 8A O 1
ATOM 462 N N . ASN A 1 64 ? 188.344 204.225 277.389 1.00 74.22 64 ASN 8A N 1
ATOM 463 C CA . ASN A 1 64 ? 187.135 204.482 278.153 1.00 72.14 64 ASN 8A CA 1
ATOM 464 C C . ASN A 1 64 ? 186.932 205.981 278.329 1.00 74.64 64 ASN 8A C 1
ATOM 465 O O . ASN A 1 64 ? 187.890 206.755 278.400 1.00 78.18 64 ASN 8A O 1
ATOM 470 N N . GLU A 1 65 ? 185.669 206.387 278.399 1.00 74.95 65 GLU 8A N 1
ATOM 471 C CA . GLU A 1 65 ? 185.319 207.795 278.508 1.00 75.70 65 GLU 8A CA 1
ATOM 472 C C . GLU A 1 65 ? 185.391 208.246 279.960 1.00 78.14 65 GLU 8A C 1
ATOM 473 O O . GLU A 1 65 ? 184.923 207.548 280.863 1.00 82.18 65 GLU 8A O 1
ATOM 479 N N . LEU A 1 66 ? 185.980 209.421 280.179 1.00 76.40 66 LEU 8A N 1
ATOM 480 C CA . LEU A 1 66 ? 186.205 209.954 281.516 1.00 73.68 66 LEU 8A CA 1
ATOM 481 C C . LEU A 1 66 ? 185.705 211.389 281.578 1.00 75.77 66 LEU 8A C 1
ATOM 482 O O . LEU A 1 66 ? 186.000 212.190 280.687 1.00 79.70 66 LEU 8A O 1
ATOM 487 N N . ILE A 1 67 ? 184.952 211.709 282.629 1.00 74.50 67 ILE 8A N 1
ATOM 488 C CA . ILE A 1 67 ? 184.382 213.036 282.826 1.00 73.63 67 ILE 8A CA 1
ATOM 489 C C . ILE A 1 67 ? 184.706 213.501 284.238 1.00 76.27 67 ILE 8A C 1
ATOM 490 O O . ILE A 1 67 ? 184.502 212.757 285.202 1.00 79.78 67 ILE 8A O 1
ATOM 495 N N . VAL A 1 68 ? 185.206 214.729 284.358 1.00 75.28 68 VAL 8A N 1
ATOM 496 C CA . VAL A 1 68 ? 185.453 215.368 285.646 1.00 74.17 68 VAL 8A CA 1
ATOM 497 C C . VAL A 1 68 ? 184.542 216.582 285.735 1.00 76.39 68 VAL 8A C 1
ATOM 498 O O . VAL A 1 68 ? 184.594 217.466 284.872 1.00 78.92 68 VAL 8A O 1
ATOM 502 N N . GLN A 1 69 ? 183.716 216.631 286.777 1.00 80.51 69 GLN 8A N 1
ATOM 503 C CA . GLN A 1 69 ? 182.650 217.616 286.860 1.00 83.21 69 GLN 8A CA 1
ATOM 504 C C . GLN A 1 69 ? 182.547 218.179 288.269 1.00 86.78 69 GLN 8A C 1
ATOM 505 O O . GLN A 1 69 ? 182.597 217.433 289.250 1.00 89.34 69 GLN 8A O 1
ATOM 511 N N . ILE A 1 70 ? 182.400 219.499 288.358 1.00 94.44 70 ILE 8A N 1
ATOM 512 C CA . ILE A 1 70 ? 182.132 220.195 289.612 1.00 94.60 70 ILE 8A CA 1
ATOM 513 C C . ILE A 1 70 ? 180.728 220.773 289.525 1.00 99.51 70 ILE 8A C 1
ATOM 514 O O . ILE A 1 70 ? 180.468 221.661 288.702 1.00 101.41 70 ILE 8A O 1
ATOM 519 N N . GLN A 1 71 ? 179.829 220.287 290.384 1.00 99.02 71 GLN 8A N 1
ATOM 520 C CA . GLN A 1 71 ? 178.415 220.673 290.368 1.00 102.22 71 GLN 8A CA 1
ATOM 521 C C . GLN A 1 71 ? 177.890 220.393 288.965 1.00 103.35 71 GLN 8A C 1
ATOM 522 O O . GLN A 1 71 ? 177.845 219.217 288.568 1.00 100.66 71 GLN 8A O 1
ATOM 528 N N . LYS A 1 72 ? 177.482 221.402 288.195 1.00 104.51 72 LYS 8A N 1
ATOM 529 C CA . LYS A 1 72 ? 177.132 221.181 286.798 1.00 106.50 72 LYS 8A CA 1
ATOM 530 C C . LYS A 1 72 ? 178.326 221.404 285.878 1.00 104.22 72 LYS 8A C 1
ATOM 531 O O . LYS A 1 72 ? 178.430 220.749 284.834 1.00 103.41 72 LYS 8A O 1
ATOM 537 N N . THR A 1 73 ? 179.239 222.296 286.257 1.00 100.02 73 THR 8A N 1
ATOM 538 C CA . THR A 1 73 ? 180.365 222.642 285.398 1.00 94.85 73 THR 8A CA 1
ATOM 539 C C . THR A 1 73 ? 181.211 221.417 285.085 1.00 89.01 73 THR 8A C 1
ATOM 540 O O . THR A 1 73 ? 181.585 220.658 285.983 1.00 90.25 73 THR 8A O 1
ATOM 544 N N . ILE A 1 74 ? 181.520 221.233 283.806 1.00 86.31 74 ILE 8A N 1
ATOM 545 C CA . ILE A 1 74 ? 182.326 220.107 283.350 1.00 82.33 74 ILE 8A CA 1
ATOM 546 C C . ILE A 1 74 ? 183.774 220.573 283.264 1.00 80.44 74 ILE 8A C 1
ATOM 547 O O . ILE A 1 74 ? 184.142 221.320 282.355 1.00 82.78 74 ILE 8A O 1
ATOM 552 N N . LEU A 1 75 ? 184.598 220.135 284.218 1.00 78.54 75 LEU 8A N 1
ATOM 553 C CA . LEU A 1 75 ? 186.015 220.476 284.179 1.00 74.78 75 LEU 8A CA 1
ATOM 554 C C . LEU A 1 75 ? 186.705 219.848 282.976 1.00 77.28 75 LEU 8A C 1
ATOM 555 O O . LEU A 1 75 ? 187.519 220.499 282.312 1.00 81.66 75 LEU 8A O 1
ATOM 560 N N . PHE A 1 76 ? 186.392 218.591 282.676 1.00 75.12 76 PHE 8A N 1
ATOM 561 C CA . PHE A 1 76 ? 187.075 217.878 281.608 1.00 73.63 76 PHE 8A CA 1
ATOM 562 C C . PHE A 1 76 ? 186.172 216.779 281.071 1.00 77.82 76 PHE 8A C 1
ATOM 563 O O . PHE A 1 76 ? 185.411 216.161 281.819 1.00 82.01 76 PHE 8A O 1
ATOM 571 N N . LYS A 1 77 ? 186.271 216.545 279.765 1.00 76.17 77 LYS 8A N 1
ATOM 572 C CA . LYS A 1 77 ? 185.609 215.425 279.111 1.00 73.65 77 LYS 8A CA 1
ATOM 573 C C . LYS A 1 77 ? 186.549 214.866 278.057 1.00 74.55 77 LYS 8A C 1
ATOM 574 O O . LYS A 1 77 ? 187.033 215.611 277.200 1.00 78.92 77 LYS 8A O 1
ATOM 580 N N . GLY A 1 78 ? 186.808 213.569 278.119 1.00 72.73 78 GLY 8A N 1
ATOM 581 C CA . GLY A 1 78 ? 187.747 212.970 277.200 1.00 71.59 78 GLY 8A CA 1
ATOM 582 C C . GLY A 1 78 ? 187.744 211.464 277.291 1.00 72.57 78 GLY 8A C 1
ATOM 583 O O . GLY A 1 78 ? 186.782 210.855 277.760 1.00 79.19 78 GLY 8A O 1
ATOM 584 N N . ILE A 1 79 ? 188.840 210.869 276.830 1.00 70.35 79 ILE 8A N 1
ATOM 585 C CA . ILE A 1 79 ? 188.995 209.422 276.769 1.00 70.99 79 ILE 8A CA 1
ATOM 586 C C . ILE A 1 79 ? 190.310 209.037 277.429 1.00 72.95 79 ILE 8A C 1
ATOM 587 O O . ILE A 1 79 ? 191.332 209.704 277.235 1.00 73.76 79 ILE 8A O 1
ATOM 592 N N . ILE A 1 80 ? 190.280 207.957 278.210 1.00 73.23 80 ILE 8A N 1
ATOM 593 C CA . ILE A 1 80 ? 191.478 207.484 278.890 1.00 67.33 80 ILE 8A CA 1
ATOM 594 C C . ILE A 1 80 ? 192.462 206.942 277.864 1.00 67.33 80 ILE 8A C 1
ATOM 595 O O . ILE A 1 80 ? 192.105 206.116 277.015 1.00 72.64 80 ILE 8A O 1
ATOM 600 N N . VAL A 1 81 ? 193.708 207.405 277.935 1.00 65.52 81 VAL 8A N 1
ATOM 601 C CA . VAL A 1 81 ? 194.744 206.940 277.031 1.00 64.32 81 VAL 8A CA 1
ATOM 602 C C . VAL A 1 81 ? 195.793 206.084 277.732 1.00 71.97 81 VAL 8A C 1
ATOM 603 O O . VAL A 1 81 ? 196.407 205.231 277.082 1.00 82.34 81 VAL 8A O 1
ATOM 607 N N . ARG A 1 82 ? 196.019 206.278 279.028 1.00 70.70 82 ARG 8A N 1
ATOM 608 C CA . ARG A 1 82 ? 197.038 205.521 279.739 1.00 66.57 82 ARG 8A CA 1
ATOM 609 C C . ARG A 1 82 ? 196.539 205.167 281.129 1.00 68.91 82 ARG 8A C 1
ATOM 610 O O . ARG A 1 82 ? 195.980 206.019 281.826 1.00 74.67 82 ARG 8A O 1
ATOM 618 N N . GLN A 1 83 ? 196.740 203.913 281.525 1.00 64.59 83 GLN 8A N 1
ATOM 619 C CA . GLN A 1 83 ? 196.414 203.436 282.863 1.00 62.34 83 GLN 8A CA 1
ATOM 620 C C . GLN A 1 83 ? 197.651 202.766 283.439 1.00 61.63 83 GLN 8A C 1
ATOM 621 O O . GLN A 1 83 ? 198.208 201.854 282.821 1.00 71.79 83 GLN 8A O 1
ATOM 627 N N . ALA A 1 84 ? 198.078 203.212 284.618 1.00 56.56 84 ALA 8A N 1
ATOM 628 C CA . ALA A 1 84 ? 199.319 202.745 285.219 1.00 57.51 84 ALA 8A CA 1
ATOM 629 C C . ALA A 1 84 ? 199.067 202.224 286.624 1.00 64.57 84 ALA 8A C 1
ATOM 630 O O . ALA A 1 84 ? 198.266 202.789 287.375 1.00 69.72 84 ALA 8A O 1
ATOM 632 N N . LEU A 1 85 ? 199.766 201.151 286.976 1.00 64.25 85 LEU 8A N 1
ATOM 633 C CA . LEU A 1 85 ? 199.665 200.541 288.292 1.00 59.94 85 LEU 8A CA 1
ATOM 634 C C . LEU A 1 85 ? 201.005 200.619 289.006 1.00 64.61 85 LEU 8A C 1
ATOM 635 O O . LEU A 1 85 ? 202.062 200.474 288.386 1.00 74.57 85 LEU 8A O 1
ATOM 640 N N . LYS A 1 86 ? 200.946 200.838 290.314 1.00 61.59 86 LYS 8A N 1
ATOM 641 C CA . LYS A 1 86 ? 202.117 200.972 291.168 1.00 62.45 86 LYS 8A CA 1
ATOM 642 C C . LYS A 1 86 ? 201.966 200.024 292.345 1.00 69.52 86 LYS 8A C 1
ATOM 643 O O . LYS A 1 86 ? 201.024 200.167 293.127 1.00 76.40 86 LYS 8A O 1
ATOM 649 N N . PHE A 1 87 ? 202.884 199.071 292.477 1.00 70.00 87 PHE 8A N 1
ATOM 650 C CA . PHE A 1 87 ? 202.899 198.150 293.603 1.00 67.78 87 PHE 8A CA 1
ATOM 651 C C . PHE A 1 87 ? 204.253 198.174 294.292 1.00 71.08 87 PHE 8A C 1
ATOM 652 O O . PHE A 1 87 ? 205.296 198.041 293.644 1.00 81.00 87 PHE 8A O 1
ATOM 660 N N . LYS A 1 88 ? 204.220 198.336 295.614 1.00 65.57 88 LYS 8A N 1
ATOM 661 C CA . LYS A 1 88 ? 205.429 198.346 296.434 1.00 66.72 88 LYS 8A CA 1
ATOM 662 C C . LYS A 1 88 ? 205.053 197.755 297.790 1.00 72.09 88 LYS 8A C 1
ATOM 663 O O . LYS A 1 88 ? 204.467 198.446 298.628 1.00 76.33 88 LYS 8A O 1
ATOM 669 N N . GLY A 1 89 ? 205.395 196.488 297.999 1.00 74.21 89 GLY 8A N 1
ATOM 670 C CA . GLY A 1 89 ? 204.944 195.806 299.200 1.00 74.66 89 GLY 8A CA 1
ATOM 671 C C . GLY A 1 89 ? 203.433 195.694 299.209 1.00 81.54 89 GLY 8A C 1
ATOM 672 O O . GLY A 1 89 ? 202.816 195.219 298.250 1.00 88.21 89 GLY 8A O 1
ATOM 673 N N . GLN A 1 90 ? 202.821 196.134 300.304 1.00 81.82 90 GLN 8A N 1
ATOM 674 C CA . GLN A 1 90 ? 201.370 196.133 300.427 1.00 84.43 90 GLN 8A CA 1
ATOM 675 C C . GLN A 1 90 ? 200.724 197.375 299.823 1.00 86.22 90 GLN 8A C 1
ATOM 676 O O . GLN A 1 90 ? 199.507 197.385 299.615 1.00 88.27 90 GLN 8A O 1
ATOM 682 N N . ASP A 1 91 ? 201.506 198.406 299.514 1.00 85.26 91 ASP 8A N 1
ATOM 683 C CA . ASP A 1 91 ? 200.958 199.648 298.987 1.00 83.84 91 ASP 8A CA 1
ATOM 684 C C . ASP A 1 91 ? 200.678 199.529 297.495 1.00 83.63 91 ASP 8A C 1
ATOM 685 O O . ASP A 1 91 ? 201.472 198.961 296.741 1.00 81.20 91 ASP 8A O 1
ATOM 690 N N . SER A 1 92 ? 199.541 200.078 297.069 1.00 85.53 92 SER 8A N 1
ATOM 691 C CA . SER A 1 92 ? 199.146 200.061 295.669 1.00 81.15 92 SER 8A CA 1
ATOM 692 C C . SER A 1 92 ? 198.557 201.412 295.291 1.00 78.86 92 SER 8A C 1
ATOM 693 O O . SER A 1 92 ? 198.016 202.128 296.135 1.00 83.86 92 SER 8A O 1
ATOM 696 N N . LEU A 1 93 ? 198.665 201.751 294.008 1.00 73.02 93 LEU 8A N 1
ATOM 697 C CA . LEU A 1 93 ? 198.212 203.045 293.520 1.00 68.11 93 LEU 8A CA 1
ATOM 698 C C . LEU A 1 93 ? 197.942 202.948 292.026 1.00 69.40 93 LEU 8A C 1
ATOM 699 O O . LEU A 1 93 ? 198.664 202.255 291.307 1.00 74.82 93 LEU 8A O 1
ATOM 704 N N . MET A 1 94 ? 196.908 203.650 291.569 1.00 67.48 94 MET 8A N 1
ATOM 705 C CA . MET A 1 94 ? 196.541 203.691 290.160 1.00 66.57 94 MET 8A CA 1
ATOM 706 C C . MET A 1 94 ? 196.580 205.125 289.656 1.00 73.50 94 MET 8A C 1
ATOM 707 O O . MET A 1 94 ? 196.154 206.050 290.354 1.00 76.44 94 MET 8A O 1
ATOM 712 N N . THR A 1 95 ? 197.088 205.305 288.439 1.00 73.10 95 THR 8A N 1
ATOM 713 C CA . THR A 1 95 ? 197.172 206.613 287.805 1.00 73.57 95 THR 8A CA 1
ATOM 714 C C . THR A 1 95 ? 196.509 206.547 286.438 1.00 73.17 95 THR 8A C 1
ATOM 715 O O . THR A 1 95 ? 196.798 205.642 285.650 1.00 76.85 95 THR 8A O 1
ATOM 719 N N . LEU A 1 96 ? 195.628 207.503 286.159 1.00 72.07 96 LEU 8A N 1
ATOM 720 C CA . LEU A 1 96 ? 194.923 207.580 284.888 1.00 65.96 96 LEU 8A CA 1
ATOM 721 C C . LEU A 1 96 ? 195.288 208.867 284.168 1.00 71.56 96 LEU 8A C 1
ATOM 722 O O . LEU A 1 96 ? 195.387 209.929 284.788 1.00 77.99 96 LEU 8A O 1
ATOM 727 N N . THR A 1 97 ? 195.483 208.767 282.857 1.00 70.24 97 THR 8A N 1
ATOM 728 C CA . THR A 1 97 ? 195.708 209.923 282.000 1.00 69.83 97 THR 8A CA 1
ATOM 729 C C . THR A 1 97 ? 194.676 209.899 280.884 1.00 68.35 97 THR 8A C 1
ATOM 730 O O . THR A 1 97 ? 194.574 208.910 280.152 1.00 71.93 97 THR 8A O 1
ATOM 734 N N . ALA A 1 98 ? 193.911 210.979 280.762 1.00 62.43 98 ALA 8A N 1
ATOM 735 C CA . ALA A 1 98 ? 192.905 211.110 279.722 1.00 62.64 98 ALA 8A CA 1
ATOM 736 C C . ALA A 1 98 ? 193.157 212.391 278.946 1.00 69.81 98 ALA 8A C 1
ATOM 737 O O . ALA A 1 98 ? 193.721 213.351 279.474 1.00 74.06 98 ALA 8A O 1
ATOM 739 N N . LYS A 1 99 ? 192.731 212.400 277.686 1.00 67.03 99 LYS 8A N 1
ATOM 740 C CA . LYS A 1 99 ? 192.993 213.515 276.792 1.00 64.04 99 LYS 8A CA 1
ATOM 741 C C . LYS A 1 99 ? 191.716 213.931 276.078 1.00 67.20 99 LYS 8A C 1
ATOM 742 O O . LYS A 1 99 ? 190.741 213.180 276.005 1.00 70.60 99 LYS 8A O 1
ATOM 748 N N . HIS A 1 100 ? 191.744 215.150 275.550 1.00 68.79 100 HIS 8A N 1
ATOM 749 C CA . HIS A 1 100 ? 190.609 215.706 274.834 1.00 66.73 100 HIS 8A CA 1
ATOM 750 C C . HIS A 1 100 ? 190.321 214.877 273.583 1.00 72.83 100 HIS 8A C 1
ATOM 751 O O . HIS A 1 100 ? 191.221 214.230 273.040 1.00 77.94 100 HIS 8A O 1
ATOM 758 N N . PRO A 1 101 ? 189.067 214.862 273.110 1.00 73.19 101 PRO 8A N 1
ATOM 759 C CA . PRO A 1 101 ? 188.753 214.156 271.859 1.00 71.51 101 PRO 8A CA 1
ATOM 760 C C . PRO A 1 101 ? 189.599 214.587 270.669 1.00 71.09 101 PRO 8A C 1
ATOM 761 O O . PRO A 1 101 ? 189.601 213.913 269.636 1.00 72.79 101 PRO 8A O 1
ATOM 765 N N . LEU A 1 102 ? 190.320 215.704 270.793 1.00 69.18 102 LEU 8A N 1
ATOM 766 C CA . LEU A 1 102 ? 191.281 216.095 269.770 1.00 69.24 102 LEU 8A CA 1
ATOM 767 C C . LEU A 1 102 ? 192.446 215.123 269.662 1.00 69.74 102 LEU 8A C 1
ATOM 768 O O . LEU A 1 102 ? 193.200 215.195 268.687 1.00 72.69 102 LEU 8A O 1
ATOM 773 N N . GLN A 1 103 ? 192.618 214.231 270.641 1.00 68.67 103 GLN 8A N 1
ATOM 774 C CA . GLN A 1 103 ? 193.655 213.210 270.551 1.00 65.22 103 GLN 8A CA 1
ATOM 775 C C . GLN A 1 103 ? 193.430 212.290 269.359 1.00 66.33 103 GLN 8A C 1
ATOM 776 O O . GLN A 1 103 ? 194.392 211.755 268.797 1.00 67.99 103 GLN 8A O 1
ATOM 782 N N . LYS A 1 104 ? 192.173 212.107 268.950 1.00 67.24 104 LYS 8A N 1
ATOM 783 C CA . LYS A 1 104 ? 191.865 211.225 267.831 1.00 65.50 104 LYS 8A CA 1
ATOM 784 C C . LYS A 1 104 ? 192.437 211.730 266.514 1.00 71.11 104 LYS 8A C 1
ATOM 785 O O . LYS A 1 104 ? 192.563 210.945 265.569 1.00 74.17 104 LYS 8A O 1
ATOM 791 N N . LEU A 1 105 ? 192.781 213.016 266.426 1.00 72.56 105 LEU 8A N 1
ATOM 792 C CA . LEU A 1 105 ? 193.404 213.537 265.215 1.00 71.34 105 LEU 8A CA 1
ATOM 793 C C . LEU A 1 105 ? 194.849 213.086 265.071 1.00 70.36 105 LEU 8A C 1
ATOM 794 O O . LEU A 1 105 ? 195.397 213.149 263.967 1.00 76.80 105 LEU 8A O 1
ATOM 799 N N . THR A 1 106 ? 195.479 212.640 266.156 1.00 69.64 106 THR 8A N 1
ATOM 800 C CA . THR A 1 106 ? 196.859 212.182 266.100 1.00 72.88 106 THR 8A CA 1
ATOM 801 C C . THR A 1 106 ? 196.988 210.744 265.620 1.00 75.92 106 THR 8A C 1
ATOM 802 O O . THR A 1 106 ? 198.108 210.294 265.357 1.00 77.24 106 THR 8A O 1
ATOM 806 N N . ASP A 1 107 ? 195.882 210.018 265.501 1.00 75.16 107 ASP 8A N 1
ATOM 807 C CA . ASP A 1 107 ? 195.908 208.633 265.060 1.00 78.56 107 ASP 8A CA 1
ATOM 808 C C . ASP A 1 107 ? 195.799 208.558 263.544 1.00 83.06 107 ASP 8A C 1
ATOM 809 O O . ASP A 1 107 ? 195.049 209.316 262.923 1.00 87.37 107 ASP 8A O 1
ATOM 814 N N . GLY A 1 108 ? 196.552 207.640 262.954 1.00 79.94 108 GLY 8A N 1
ATOM 815 C CA . GLY A 1 108 ? 196.512 207.428 261.525 1.00 77.20 108 GLY 8A CA 1
ATOM 816 C C . GLY A 1 108 ? 197.721 208.016 260.817 1.00 79.14 108 GLY 8A C 1
ATOM 817 O O . GLY A 1 108 ? 198.447 208.861 261.345 1.00 80.69 108 GLY 8A O 1
ATOM 818 N N . LEU A 1 109 ? 197.937 207.545 259.591 1.00 80.17 109 LEU 8A N 1
ATOM 819 C CA . LEU A 1 109 ? 199.012 208.055 258.745 1.00 76.81 109 LEU 8A CA 1
ATOM 820 C C . LEU A 1 109 ? 198.624 207.767 257.303 1.00 81.88 109 LEU 8A C 1
ATOM 821 O O . LEU A 1 109 ? 198.656 206.609 256.877 1.00 94.62 109 LEU 8A O 1
ATOM 826 N N . HIS A 1 110 ? 198.267 208.808 256.557 1.00 77.71 110 HIS 8A N 1
ATOM 827 C CA . HIS A 1 110 ? 197.781 208.636 255.198 1.00 77.25 110 HIS 8A CA 1
ATOM 828 C C . HIS A 1 110 ? 198.104 209.887 254.394 1.00 81.08 110 HIS 8A C 1
ATOM 829 O O . HIS A 1 110 ? 198.671 210.854 254.907 1.00 85.47 110 HIS 8A O 1
ATOM 836 N N . SER A 1 111 ? 197.738 209.855 253.116 1.00 78.41 111 SER 8A N 1
ATOM 837 C CA . SER A 1 111 ? 197.919 210.978 252.212 1.00 79.57 111 SER 8A CA 1
ATOM 838 C C . SER A 1 111 ? 196.630 211.211 251.442 1.00 84.52 111 SER 8A C 1
ATOM 839 O O . SER A 1 111 ? 195.953 210.257 251.049 1.00 91.02 111 SER 8A O 1
ATOM 842 N N . GLN A 1 112 ? 196.292 212.479 251.230 1.00 82.57 112 GLN 8A N 1
ATOM 843 C CA . GLN A 1 112 ? 195.091 212.818 250.482 1.00 84.97 112 GLN 8A CA 1
ATOM 844 C C . GLN A 1 112 ? 195.265 214.195 249.863 1.00 85.60 112 GLN 8A C 1
ATOM 845 O O . GLN A 1 112 ? 196.134 214.972 250.264 1.00 87.17 112 GLN 8A O 1
ATOM 851 N N . LEU A 1 113 ? 194.420 214.483 248.879 1.00 86.95 113 LEU 8A N 1
ATOM 852 C CA . LEU A 1 113 ? 194.481 215.717 248.112 1.00 82.13 113 LEU 8A CA 1
ATOM 853 C C . LEU A 1 113 ? 193.154 216.453 248.211 1.00 84.29 113 LEU 8A C 1
ATOM 854 O O . LEU A 1 113 ? 192.086 215.845 248.090 1.00 86.91 113 LEU 8A O 1
ATOM 859 N N . PHE A 1 114 ? 193.227 217.761 248.434 1.00 86.71 114 PHE 8A N 1
ATOM 860 C CA . PHE A 1 114 ? 192.056 218.627 248.471 1.00 84.26 114 PHE 8A CA 1
ATOM 861 C C . PHE A 1 114 ? 192.115 219.563 247.273 1.00 87.90 114 PHE 8A C 1
ATOM 862 O O . PHE A 1 114 ? 193.098 220.291 247.100 1.00 92.49 114 PHE 8A O 1
ATOM 870 N N . SER A 1 115 ? 191.070 219.543 246.452 1.00 87.99 115 SER 8A N 1
ATOM 871 C CA . SER A 1 115 ? 191.019 220.321 245.223 1.00 87.57 115 SER 8A CA 1
ATOM 872 C C . SER A 1 115 ? 189.893 221.339 245.306 1.00 90.78 115 SER 8A C 1
ATOM 873 O O . SER A 1 115 ? 188.741 220.973 245.561 1.00 95.66 115 SER 8A O 1
ATOM 876 N N . LYS A 1 116 ? 190.232 222.609 245.084 1.00 87.47 116 LYS 8A N 1
ATOM 877 C CA . LYS A 1 116 ? 189.255 223.696 245.040 1.00 86.45 116 LYS 8A CA 1
ATOM 878 C C . LYS A 1 116 ? 188.411 223.744 246.310 1.00 89.91 116 LYS 8A C 1
ATOM 879 O O . LYS A 1 116 ? 187.191 223.918 246.268 1.00 89.62 116 LYS 8A O 1
ATOM 885 N N . GLN A 1 117 ? 189.068 223.586 247.455 1.00 88.51 117 GLN 8A N 1
ATOM 886 C CA . GLN A 1 117 ? 188.426 223.700 248.753 1.00 83.25 117 GLN 8A CA 1
ATOM 887 C C . GLN A 1 117 ? 189.158 224.735 249.595 1.00 85.00 117 GLN 8A C 1
ATOM 888 O O . GLN A 1 117 ? 190.379 224.885 249.500 1.00 87.52 117 GLN 8A O 1
ATOM 894 N N . SER A 1 118 ? 188.399 225.450 250.417 1.00 87.52 118 SER 8A N 1
ATOM 895 C CA . SER A 1 118 ? 188.978 226.447 251.299 1.00 86.96 118 SER 8A CA 1
ATOM 896 C C . SER A 1 118 ? 189.537 225.786 252.557 1.00 88.90 118 SER 8A C 1
ATOM 897 O O . SER A 1 118 ? 189.268 224.620 252.853 1.00 90.88 118 SER 8A O 1
ATOM 900 N N . ASP A 1 119 ? 190.333 226.554 253.303 1.00 88.72 119 ASP 8A N 1
ATOM 901 C CA . ASP A 1 119 ? 190.892 226.043 254.551 1.00 87.81 119 ASP 8A CA 1
ATOM 902 C C . ASP A 1 119 ? 189.793 225.726 255.555 1.00 86.01 119 ASP 8A C 1
ATOM 903 O O . ASP A 1 119 ? 189.904 224.768 256.328 1.00 86.94 119 ASP 8A O 1
ATOM 908 N N . GLU A 1 120 ? 188.725 226.526 255.562 1.00 86.08 120 GLU 8A N 1
ATOM 909 C CA . GLU A 1 120 ? 187.595 226.243 256.439 1.00 85.23 120 GLU 8A CA 1
ATOM 910 C C . GLU A 1 120 ? 186.957 224.903 256.098 1.00 88.32 120 GLU 8A C 1
ATOM 911 O O . GLU A 1 120 ? 186.601 224.130 256.995 1.00 90.22 120 GLU 8A O 1
ATOM 917 N N . ALA A 1 121 ? 186.805 224.609 254.805 1.00 86.14 121 ALA 8A N 1
ATOM 918 C CA . ALA A 1 121 ? 186.219 223.336 254.398 1.00 80.54 121 ALA 8A CA 1
ATOM 919 C C . ALA A 1 121 ? 187.108 222.163 254.792 1.00 81.93 121 ALA 8A C 1
ATOM 920 O O . ALA A 1 121 ? 186.614 221.134 255.266 1.00 82.97 121 ALA 8A O 1
ATOM 922 N N . ILE A 1 122 ? 188.421 222.295 254.593 1.00 82.66 122 ILE 8A N 1
ATOM 923 C CA . ILE A 1 122 ? 189.340 221.212 254.934 1.00 79.26 122 ILE 8A CA 1
ATOM 924 C C . ILE A 1 122 ? 189.359 220.983 256.439 1.00 81.87 122 ILE 8A C 1
ATOM 925 O O . ILE A 1 122 ? 189.302 219.843 256.914 1.00 86.81 122 ILE 8A O 1
ATOM 930 N N . ILE A 1 123 ? 189.444 222.067 257.213 1.00 81.74 123 ILE 8A N 1
ATOM 931 C CA . ILE A 1 123 ? 189.519 221.943 258.666 1.00 81.61 123 ILE 8A CA 1
ATOM 932 C C . ILE A 1 123 ? 188.229 221.358 259.222 1.00 83.81 123 ILE 8A C 1
ATOM 933 O O . ILE A 1 123 ? 188.253 220.480 260.093 1.00 82.50 123 ILE 8A O 1
ATOM 938 N N . LYS A 1 124 ? 187.082 221.829 258.729 1.00 82.70 124 LYS 8A N 1
ATOM 939 C CA . LYS A 1 124 ? 185.807 221.299 259.200 1.00 81.49 124 LYS 8A CA 1
ATOM 940 C C . LYS A 1 124 ? 185.667 219.821 258.863 1.00 84.47 124 LYS 8A C 1
ATOM 941 O O . LYS A 1 124 ? 185.068 219.055 259.627 1.00 89.09 124 LYS 8A O 1
ATOM 947 N N . LYS A 1 125 ? 186.203 219.403 257.715 1.00 85.44 125 LYS 8A N 1
ATOM 948 C CA . LYS A 1 125 ? 186.155 217.993 257.349 1.00 85.65 125 LYS 8A CA 1
ATOM 949 C C . LYS A 1 125 ? 186.966 217.142 258.317 1.00 90.77 125 LYS 8A C 1
ATOM 950 O O . LYS A 1 125 ? 186.524 216.062 258.723 1.00 96.32 125 LYS 8A O 1
ATOM 956 N N . LEU A 1 126 ? 188.155 217.614 258.700 1.00 85.86 126 LEU 8A N 1
ATOM 957 C CA . LEU A 1 126 ? 189.010 216.840 259.596 1.00 83.21 126 LEU 8A CA 1
ATOM 958 C C . LEU A 1 126 ? 188.352 216.644 260.955 1.00 89.33 126 LEU 8A C 1
ATOM 959 O O . LEU A 1 126 ? 188.400 215.551 261.529 1.00 93.35 126 LEU 8A O 1
ATOM 964 N N . PHE A 1 127 ? 187.733 217.699 261.488 1.00 85.40 127 PHE 8A N 1
ATOM 965 C CA . PHE A 1 127 ? 187.069 217.588 262.782 1.00 85.00 127 PHE 8A CA 1
ATOM 966 C C . PHE A 1 127 ? 185.881 216.639 262.714 1.00 89.05 127 PHE 8A C 1
ATOM 967 O O . PHE A 1 127 ? 185.613 215.897 263.666 1.00 91.15 127 PHE 8A O 1
ATOM 975 N N . SER A 1 128 ? 185.153 216.652 261.595 1.00 89.38 128 SER 8A N 1
ATOM 976 C CA . SER A 1 128 ? 183.969 215.808 261.468 1.00 88.21 128 SER 8A CA 1
ATOM 977 C C . SER A 1 128 ? 184.329 214.329 261.514 1.00 92.08 128 SER 8A C 1
ATOM 978 O O . SER A 1 128 ? 183.576 213.518 262.065 1.00 94.92 128 SER 8A O 1
ATOM 981 N N . GLN A 1 129 ? 185.471 213.956 260.931 1.00 91.11 129 GLN 8A N 1
ATOM 982 C CA . GLN A 1 129 ? 185.904 212.563 260.989 1.00 93.28 129 GLN 8A CA 1
ATOM 983 C C . GLN A 1 129 ? 186.135 212.123 262.428 1.00 97.16 129 GLN 8A C 1
ATOM 984 O O . GLN A 1 129 ? 185.779 211.002 262.808 1.00 98.30 129 GLN 8A O 1
ATOM 990 N N . ALA A 1 130 ? 186.734 212.992 263.243 1.00 94.13 130 ALA 8A N 1
ATOM 991 C CA . ALA A 1 130 ? 186.902 212.692 264.659 1.00 87.60 130 ALA 8A CA 1
ATOM 992 C C . ALA A 1 130 ? 185.627 212.936 265.453 1.00 89.68 130 ALA 8A C 1
ATOM 993 O O . ALA A 1 130 ? 185.540 212.506 266.607 1.00 93.47 130 ALA 8A O 1
ATOM 995 N N . GLY A 1 131 ? 184.644 213.616 264.869 1.00 88.19 131 GLY 8A N 1
ATOM 996 C CA . GLY A 1 131 ? 183.403 213.895 265.561 1.00 84.21 131 GLY 8A CA 1
ATOM 997 C C . GLY A 1 131 ? 183.536 215.008 266.578 1.00 85.11 131 GLY 8A C 1
ATOM 998 O O . GLY A 1 131 ? 183.257 214.810 267.763 1.00 87.49 131 GLY 8A O 1
ATOM 999 N N . ILE A 1 132 ? 183.965 216.184 266.127 1.00 86.93 132 ILE 8A N 1
ATOM 1000 C CA . ILE A 1 132 ? 184.194 217.331 266.996 1.00 82.84 132 ILE 8A CA 1
ATOM 1001 C C . ILE A 1 132 ? 183.456 218.531 266.422 1.00 89.71 132 ILE 8A C 1
ATOM 1002 O O . ILE A 1 132 ? 183.601 218.845 265.236 1.00 92.56 132 ILE 8A O 1
ATOM 1007 N N . GLN A 1 133 ? 182.663 219.195 267.258 1.00 89.77 133 GLN 8A N 1
ATOM 1008 C CA . GLN A 1 133 ? 182.029 220.441 266.854 1.00 90.94 133 GLN 8A CA 1
ATOM 1009 C C . GLN A 1 133 ? 183.057 221.564 266.813 1.00 91.93 133 GLN 8A C 1
ATOM 1010 O O . GLN A 1 133 ? 183.992 221.609 267.615 1.00 93.48 133 GLN 8A O 1
ATOM 1016 N N . THR A 1 134 ? 182.880 222.481 265.865 1.00 90.98 134 THR 8A N 1
ATOM 1017 C CA . THR A 1 134 ? 183.830 223.566 265.678 1.00 89.46 134 THR 8A CA 1
ATOM 1018 C C . THR A 1 134 ? 183.103 224.850 265.308 1.00 90.40 134 THR 8A C 1
ATOM 1019 O O . THR A 1 134 ? 182.010 224.825 264.737 1.00 96.21 134 THR 8A O 1
ATOM 1023 N N . THR A 1 135 ? 183.727 225.976 265.651 1.00 85.51 135 THR 8A N 1
ATOM 1024 C CA . THR A 1 135 ? 183.253 227.297 265.268 1.00 85.60 135 THR 8A CA 1
ATOM 1025 C C . THR A 1 135 ? 184.449 228.139 264.853 1.00 84.88 135 THR 8A C 1
ATOM 1026 O O . THR A 1 135 ? 185.589 227.859 265.228 1.00 88.15 135 THR 8A O 1
ATOM 1030 N N . ILE A 1 136 ? 184.178 229.179 264.069 1.00 83.34 136 ILE 8A N 1
ATOM 1031 C CA . ILE A 1 136 ? 185.208 230.090 263.587 1.00 83.54 136 ILE 8A CA 1
ATOM 1032 C C . ILE A 1 136 ? 184.800 231.510 263.946 1.00 85.22 136 ILE 8A C 1
ATOM 1033 O O . ILE A 1 136 ? 183.679 231.932 263.644 1.00 92.73 136 ILE 8A O 1
ATOM 1038 N N . LYS A 1 137 ? 185.705 232.243 264.590 1.00 81.43 137 LYS 8A N 1
ATOM 1039 C CA . LYS A 1 137 ? 185.444 233.610 265.017 1.00 79.77 137 LYS 8A CA 1
ATOM 1040 C C . LYS A 1 137 ? 186.515 234.533 264.464 1.00 82.26 137 LYS 8A C 1
ATOM 1041 O O . LYS A 1 137 ? 187.707 234.313 264.698 1.00 87.82 137 LYS 8A O 1
ATOM 1047 N N . GLN A 1 138 ? 186.083 235.569 263.745 1.00 83.56 138 GLN 8A N 1
ATOM 1048 C CA . GLN A 1 138 ? 186.956 236.646 263.276 1.00 83.57 138 GLN 8A CA 1
ATOM 1049 C C . GLN A 1 138 ? 188.180 236.105 262.540 1.00 87.27 138 GLN 8A C 1
ATOM 1050 O O . GLN A 1 138 ? 189.312 236.536 262.762 1.00 91.24 138 GLN 8A O 1
ATOM 1056 N N . ALA A 1 139 ? 187.944 235.142 261.653 1.00 84.40 139 ALA 8A N 1
ATOM 1057 C CA . ALA A 1 139 ? 188.996 234.552 260.825 1.00 82.94 139 ALA 8A CA 1
ATOM 1058 C C . ALA A 1 139 ? 188.534 234.503 259.374 1.00 86.79 139 ALA 8A C 1
ATOM 1059 O O . ALA A 1 139 ? 188.276 233.425 258.826 1.00 87.46 139 ALA 8A O 1
ATOM 1061 N N . PRO A 1 140 ? 188.418 235.661 258.718 1.00 87.11 140 PRO 8A N 1
ATOM 1062 C CA . PRO A 1 140 ? 188.025 235.658 257.301 1.00 84.66 140 PRO 8A CA 1
ATOM 1063 C C . PRO A 1 140 ? 189.071 235.059 256.379 1.00 86.00 140 PRO 8A C 1
ATOM 1064 O O . PRO A 1 140 ? 188.739 234.719 255.238 1.00 89.04 140 PRO 8A O 1
ATOM 1068 N N . GLN A 1 141 ? 190.319 234.920 256.829 1.00 86.74 141 GLN 8A N 1
ATOM 1069 C CA . GLN A 1 141 ? 191.378 234.393 255.978 1.00 85.27 141 GLN 8A CA 1
ATOM 1070 C C . GLN A 1 141 ? 191.187 232.926 255.625 1.00 87.15 141 GLN 8A C 1
ATOM 1071 O O . GLN A 1 141 ? 191.880 232.429 254.731 1.00 86.84 141 GLN 8A O 1
ATOM 1077 N N . LEU A 1 142 ? 190.279 232.224 256.297 1.00 87.16 142 LEU 8A N 1
ATOM 1078 C CA . LEU A 1 142 ? 190.035 230.817 256.016 1.00 85.40 142 LEU 8A CA 1
ATOM 1079 C C . LEU A 1 142 ? 189.084 230.602 254.847 1.00 86.55 142 LEU 8A C 1
ATOM 1080 O O . LEU A 1 142 ? 188.821 229.450 254.488 1.00 90.87 142 LEU 8A O 1
ATOM 1085 N N . LYS A 1 143 ? 188.562 231.673 254.251 1.00 86.49 143 LYS 8A N 1
ATOM 1086 C CA . LYS A 1 143 ? 187.656 231.553 253.118 1.00 85.92 143 LYS 8A CA 1
ATOM 1087 C C . LYS A 1 143 ? 188.380 231.431 251.784 1.00 89.98 143 LYS 8A C 1
ATOM 1088 O O . LYS A 1 143 ? 187.732 231.127 250.777 1.00 92.02 143 LYS 8A O 1
ATOM 1094 N N . THR A 1 144 ? 189.690 231.661 251.748 1.00 91.44 144 THR 8A N 1
ATOM 1095 C CA . THR A 1 144 ? 190.433 231.566 250.498 1.00 90.45 144 THR 8A CA 1
ATOM 1096 C C . THR A 1 144 ? 190.479 230.123 250.013 1.00 89.91 144 THR 8A C 1
ATOM 1097 O O . THR A 1 144 ? 190.612 229.189 250.807 1.00 91.84 144 THR 8A O 1
ATOM 1101 N N . VAL A 1 145 ? 190.382 229.947 248.699 1.00 86.37 145 VAL 8A N 1
ATOM 1102 C CA . VAL A 1 145 ? 190.274 228.630 248.082 1.00 88.01 145 VAL 8A CA 1
ATOM 1103 C C . VAL A 1 145 ? 191.629 228.238 247.511 1.00 91.19 145 VAL 8A C 1
ATOM 1104 O O . VAL A 1 145 ? 192.275 229.033 246.818 1.00 95.82 145 VAL 8A O 1
ATOM 1108 N N . HIS A 1 146 ? 192.058 227.013 247.803 1.00 89.30 146 HIS 8A N 1
ATOM 1109 C CA . HIS A 1 146 ? 193.315 226.474 247.303 1.00 87.34 146 HIS 8A CA 1
ATOM 1110 C C . HIS A 1 146 ? 193.037 225.583 246.101 1.00 87.90 146 HIS 8A C 1
ATOM 1111 O O . HIS A 1 146 ? 192.162 224.714 246.159 1.00 89.71 146 HIS 8A O 1
ATOM 1118 N N . GLU A 1 147 ? 193.779 225.804 245.013 1.00 89.96 147 GLU 8A N 1
ATOM 1119 C CA . GLU A 1 147 ? 193.584 224.990 243.818 1.00 94.18 147 GLU 8A CA 1
ATOM 1120 C C . GLU A 1 147 ? 193.914 223.528 244.088 1.00 94.16 147 GLU 8A C 1
ATOM 1121 O O . GLU A 1 147 ? 193.182 222.629 243.659 1.00 93.77 147 GLU 8A O 1
ATOM 1127 N N . GLN A 1 148 ? 195.010 223.270 244.797 1.00 90.89 148 GLN 8A N 1
ATOM 1128 C CA . GLN A 1 148 ? 195.347 221.915 245.209 1.00 86.66 148 GLN 8A CA 1
ATOM 1129 C C . GLN A 1 148 ? 196.083 221.971 246.538 1.00 90.92 148 GLN 8A C 1
ATOM 1130 O O . GLN A 1 148 ? 197.099 222.659 246.663 1.00 92.61 148 GLN 8A O 1
ATOM 1136 N N . MET A 1 149 ? 195.555 221.255 247.526 1.00 91.69 149 MET 8A N 1
ATOM 1137 C CA . MET A 1 149 ? 196.133 221.185 248.862 1.00 85.57 149 MET 8A CA 1
ATOM 1138 C C . MET A 1 149 ? 196.418 219.724 249.170 1.00 86.51 149 MET 8A C 1
ATOM 1139 O O . MET A 1 149 ? 195.515 218.885 249.093 1.00 90.40 149 MET 8A O 1
ATOM 1144 N N . VAL A 1 150 ? 197.665 219.420 249.517 1.00 84.24 150 VAL 8A N 1
ATOM 1145 C CA . VAL A 1 150 ? 198.131 218.044 249.629 1.00 83.93 150 VAL 8A CA 1
ATOM 1146 C C . VAL A 1 150 ? 198.602 217.785 251.052 1.00 88.45 150 VAL 8A C 1
ATOM 1147 O O . VAL A 1 150 ? 199.383 218.565 251.609 1.00 88.02 150 VAL 8A O 1
ATOM 1151 N N . GLN A 1 151 ? 198.122 216.691 251.634 1.00 89.13 151 GLN 8A N 1
ATOM 1152 C CA . GLN A 1 151 ? 198.639 216.147 252.881 1.00 81.76 151 GLN 8A CA 1
ATOM 1153 C C . GLN A 1 151 ? 199.401 214.871 252.556 1.00 85.80 151 GLN 8A C 1
ATOM 1154 O O . GLN A 1 151 ? 198.858 213.974 251.906 1.00 89.07 151 GLN 8A O 1
ATOM 1160 N N . PHE A 1 152 ? 200.658 214.794 252.990 1.00 84.54 152 PHE 8A N 1
ATOM 1161 C CA . PHE A 1 152 ? 201.559 213.725 252.568 1.00 85.15 152 PHE 8A CA 1
ATOM 1162 C C . PHE A 1 152 ? 202.096 212.981 253.784 1.00 86.98 152 PHE 8A C 1
ATOM 1163 O O . PHE A 1 152 ? 202.942 213.509 254.513 1.00 91.02 152 PHE 8A O 1
ATOM 1171 N N . ARG A 1 153 ? 201.615 211.756 253.986 1.00 82.84 153 ARG 8A N 1
ATOM 1172 C CA . ARG A 1 153 ? 202.166 210.815 254.961 1.00 79.22 153 ARG 8A CA 1
ATOM 1173 C C . ARG A 1 153 ? 202.268 211.435 256.353 1.00 82.66 153 ARG 8A C 1
ATOM 1174 O O . ARG A 1 153 ? 203.328 211.471 256.978 1.00 88.50 153 ARG 8A O 1
ATOM 1182 N N . CYS A 1 154 ? 201.131 211.929 256.835 1.00 81.73 154 CYS 8A N 1
ATOM 1183 C CA . CYS A 1 154 ? 201.058 212.509 258.167 1.00 78.80 154 CYS 8A CA 1
ATOM 1184 C C . CYS A 1 154 ? 199.630 212.400 258.674 1.00 76.89 154 CYS 8A C 1
ATOM 1185 O O . CYS A 1 154 ? 198.688 212.218 257.899 1.00 83.18 154 CYS 8A O 1
ATOM 1188 N N . ASN A 1 155 ? 199.478 212.511 259.989 1.00 73.95 155 ASN 8A N 1
ATOM 1189 C CA . ASN A 1 155 ? 198.157 212.470 260.590 1.00 74.74 155 ASN 8A CA 1
ATOM 1190 C C . ASN A 1 155 ? 197.472 213.829 260.469 1.00 76.34 155 ASN 8A C 1
ATOM 1191 O O . ASN A 1 155 ? 198.065 214.823 260.045 1.00 77.52 155 ASN 8A O 1
ATOM 1196 N N . ASP A 1 156 ? 196.196 213.861 260.853 1.00 74.49 156 ASP 8A N 1
ATOM 1197 C CA . ASP A 1 156 ? 195.413 215.083 260.713 1.00 71.26 156 ASP 8A CA 1
ATOM 1198 C C . ASP A 1 156 ? 195.886 216.177 261.660 1.00 73.06 156 ASP 8A C 1
ATOM 1199 O O . ASP A 1 156 ? 195.747 217.364 261.347 1.00 80.07 156 ASP 8A O 1
ATOM 1204 N N . TRP A 1 157 ? 196.432 215.808 262.820 1.00 74.25 157 TRP 8A N 1
ATOM 1205 C CA . TRP A 1 157 ? 196.888 216.818 263.770 1.00 71.84 157 TRP 8A CA 1
ATOM 1206 C C . TRP A 1 157 ? 198.084 217.591 263.231 1.00 72.61 157 TRP 8A C 1
ATOM 1207 O O . TRP A 1 157 ? 198.134 218.820 263.341 1.00 77.29 157 TRP 8A O 1
ATOM 1218 N N . THR A 1 158 ? 199.061 216.890 262.651 1.00 68.84 158 THR 8A N 1
ATOM 1219 C CA . THR A 1 158 ? 200.222 217.570 262.088 1.00 71.10 158 THR 8A CA 1
ATOM 1220 C C . THR A 1 158 ? 199.825 218.455 260.915 1.00 76.97 158 THR 8A C 1
ATOM 1221 O O . THR A 1 158 ? 200.332 219.574 260.771 1.00 81.03 158 THR 8A O 1
ATOM 1225 N N . PHE A 1 159 ? 198.925 217.968 260.061 1.00 74.11 159 PHE 8A N 1
ATOM 1226 C CA . PHE A 1 159 ? 198.453 218.775 258.942 1.00 73.56 159 PHE 8A CA 1
ATOM 1227 C C . PHE A 1 159 ? 197.715 220.015 259.427 1.00 73.32 159 PHE 8A C 1
ATOM 1228 O O . PHE A 1 159 ? 197.907 221.111 258.889 1.00 77.98 159 PHE 8A O 1
ATOM 1236 N N . LEU A 1 160 ? 196.864 219.861 260.443 1.00 71.91 160 LEU 8A N 1
ATOM 1237 C CA . LEU A 1 160 ? 196.108 220.998 260.957 1.00 72.17 160 LEU 8A CA 1
ATOM 1238 C C . LEU A 1 160 ? 197.026 222.051 261.561 1.00 75.21 160 LEU 8A C 1
ATOM 1239 O O . LEU A 1 160 ? 196.813 223.254 261.369 1.00 79.78 160 LEU 8A O 1
ATOM 1244 N N . LYS A 1 161 ? 198.052 221.621 262.297 1.00 72.65 161 LYS 8A N 1
ATOM 1245 C CA . LYS A 1 161 ? 198.952 222.572 262.941 1.00 72.36 161 LYS 8A CA 1
ATOM 1246 C C . LYS A 1 161 ? 199.717 223.394 261.913 1.00 76.54 161 LYS 8A C 1
ATOM 1247 O O . LYS A 1 161 ? 199.973 224.584 262.126 1.00 80.20 161 LYS 8A O 1
ATOM 1253 N N . SER A 1 162 ? 200.105 222.773 260.798 1.00 74.28 162 SER 8A N 1
ATOM 1254 C CA . SER A 1 162 ? 200.787 223.513 259.742 1.00 74.04 162 SER 8A CA 1
ATOM 1255 C C . SER A 1 162 ? 199.874 224.563 259.124 1.00 75.47 162 SER 8A C 1
ATOM 1256 O O . SER A 1 162 ? 200.311 225.681 258.829 1.00 80.06 162 SER 8A O 1
ATOM 1259 N N . ARG A 1 163 ? 198.601 224.221 258.917 1.00 75.16 163 ARG 8A N 1
ATOM 1260 C CA . ARG A 1 163 ? 197.674 225.167 258.307 1.00 72.96 163 ARG 8A CA 1
ATOM 1261 C C . ARG A 1 163 ? 197.295 226.288 259.264 1.00 76.49 163 ARG 8A C 1
ATOM 1262 O O . ARG A 1 163 ? 196.991 227.401 258.820 1.00 81.62 163 ARG 8A O 1
ATOM 1270 N N . LEU A 1 164 ? 197.291 226.019 260.571 1.00 75.34 164 LEU 8A N 1
ATOM 1271 C CA . LEU A 1 164 ? 196.985 227.070 261.535 1.00 72.84 164 LEU 8A CA 1
ATOM 1272 C C . LEU A 1 164 ? 198.050 228.158 261.527 1.00 74.82 164 LEU 8A C 1
ATOM 1273 O O . LEU A 1 164 ? 197.729 229.349 261.600 1.00 80.39 164 LEU 8A O 1
ATOM 1278 N N . ILE A 1 165 ? 199.323 227.770 261.445 1.00 72.12 165 ILE 8A N 1
ATOM 1279 C CA . ILE A 1 165 ? 200.398 228.756 261.415 1.00 74.93 165 ILE 8A CA 1
ATOM 1280 C C . ILE A 1 165 ? 200.400 229.509 260.092 1.00 76.57 165 ILE 8A C 1
ATOM 1281 O O . ILE A 1 165 ? 200.577 230.732 260.058 1.00 80.54 165 ILE 8A O 1
ATOM 1286 N N . ALA A 1 166 ? 200.208 228.793 258.982 1.00 72.74 166 ALA 8A N 1
ATOM 1287 C CA . ALA A 1 166 ? 200.253 229.430 257.672 1.00 71.71 166 ALA 8A CA 1
ATOM 1288 C C . ALA A 1 166 ? 199.123 230.434 257.486 1.00 74.42 166 ALA 8A C 1
ATOM 1289 O O . ALA A 1 166 ? 199.294 231.430 256.775 1.00 82.00 166 ALA 8A O 1
ATOM 1291 N N . THR A 1 167 ? 197.969 230.194 258.101 1.00 72.18 167 THR 8A N 1
ATOM 1292 C CA . THR A 1 167 ? 196.831 231.095 258.001 1.00 72.96 167 THR 8A CA 1
ATOM 1293 C C . THR A 1 167 ? 196.705 232.020 259.203 1.00 76.07 167 THR 8A C 1
ATOM 1294 O O . THR A 1 167 ? 195.734 232.777 259.286 1.00 81.65 167 THR 8A O 1
ATOM 1298 N N . ASN A 1 168 ? 197.660 231.973 260.134 1.00 74.99 168 ASN 8A N 1
ATOM 1299 C CA . ASN A 1 168 ? 197.685 232.850 261.305 1.00 73.75 168 ASN 8A CA 1
ATOM 1300 C C . ASN A 1 168 ? 196.407 232.702 262.134 1.00 74.28 168 ASN 8A C 1
ATOM 1301 O O . ASN A 1 168 ? 195.614 233.632 262.282 1.00 77.00 168 ASN 8A O 1
ATOM 1306 N N . THR A 1 169 ? 196.218 231.500 262.672 1.00 74.07 169 THR 8A N 1
ATOM 1307 C CA . THR A 1 169 ? 195.046 231.186 263.474 1.00 72.68 169 THR 8A CA 1
ATOM 1308 C C . THR A 1 169 ? 195.470 230.400 264.704 1.00 73.65 169 THR 8A C 1
ATOM 1309 O O . THR A 1 169 ? 196.418 229.613 264.649 1.00 78.96 169 THR 8A O 1
ATOM 1313 N N . TRP A 1 170 ? 194.767 230.617 265.811 1.00 70.50 170 TRP 8A N 1
ATOM 1314 C CA . TRP A 1 170 ? 195.004 229.896 267.051 1.00 66.54 170 TRP 8A CA 1
ATOM 1315 C C . TRP A 1 170 ? 193.813 229.001 267.361 1.00 71.05 170 TRP 8A C 1
ATOM 1316 O O . TRP A 1 170 ? 192.688 229.266 266.930 1.00 78.52 170 TRP 8A O 1
ATOM 1327 N N . LEU A 1 171 ? 194.069 227.935 268.112 1.00 70.55 171 LEU 8A N 1
ATOM 1328 C CA . LEU A 1 171 ? 193.064 226.929 268.428 1.00 68.84 171 LEU 8A CA 1
ATOM 1329 C C . LEU A 1 171 ? 192.750 226.983 269.916 1.00 70.61 171 LEU 8A C 1
ATOM 1330 O O . LEU A 1 171 ? 193.645 226.811 270.749 1.00 71.87 171 LEU 8A O 1
ATOM 1335 N N . LEU A 1 172 ? 191.481 227.211 270.246 1.00 72.21 172 LEU 8A N 1
ATOM 1336 C CA . LEU A 1 172 ? 191.031 227.205 271.633 1.00 68.23 172 LEU 8A CA 1
ATOM 1337 C C . LEU A 1 172 ? 190.267 225.917 271.897 1.00 75.14 172 LEU 8A C 1
ATOM 1338 O O . LEU A 1 172 ? 189.141 225.760 271.403 1.00 80.22 172 LEU 8A O 1
ATOM 1343 N N . PRO A 1 173 ? 190.822 224.979 272.656 1.00 75.11 173 PRO 8A N 1
ATOM 1344 C CA . PRO A 1 173 ? 190.190 223.660 272.846 1.00 70.48 173 PRO 8A CA 1
ATOM 1345 C C . PRO A 1 173 ? 189.147 223.617 273.962 1.00 76.50 173 PRO 8A C 1
ATOM 1346 O O . PRO A 1 173 ? 189.393 223.199 275.093 1.00 79.79 173 PRO 8A O 1
ATOM 1350 N N . GLY A 1 174 ? 187.939 224.068 273.641 1.00 81.89 174 GLY 8A N 1
ATOM 1351 C CA . GLY A 1 174 ? 186.850 223.968 274.586 1.00 85.42 174 GLY 8A CA 1
ATOM 1352 C C . GLY A 1 174 ? 186.441 222.529 274.830 1.00 89.44 174 GLY 8A C 1
ATOM 1353 O O . GLY A 1 174 ? 186.724 221.625 274.045 1.00 94.28 174 GLY 8A O 1
ATOM 1354 N N . ASN A 1 175 ? 185.762 222.314 275.957 1.00 89.88 175 ASN 8A N 1
ATOM 1355 C CA . ASN A 1 175 ? 185.334 220.966 276.312 1.00 93.52 175 ASN 8A CA 1
ATOM 1356 C C . ASN A 1 175 ? 184.212 220.458 275.420 1.00 96.76 175 ASN 8A C 1
ATOM 1357 O O . ASN A 1 175 ? 183.982 219.246 275.367 1.00 97.17 175 ASN 8A O 1
ATOM 1362 N N . GLU A 1 176 ? 183.513 221.349 274.720 1.00 99.05 176 GLU 8A N 1
ATOM 1363 C CA . GLU A 1 176 ? 182.391 220.945 273.884 1.00 95.95 176 GLU 8A CA 1
ATOM 1364 C C . GLU A 1 176 ? 182.547 221.475 272.464 1.00 96.87 176 GLU 8A C 1
ATOM 1365 O O . GLU A 1 176 ? 182.123 220.824 271.504 1.00 96.15 176 GLU 8A O 1
ATOM 1371 N N . VAL A 1 177 ? 183.150 222.653 272.319 1.00 96.68 177 VAL 8A N 1
ATOM 1372 C CA . VAL A 1 177 ? 183.299 223.316 271.029 1.00 92.15 177 VAL 8A CA 1
ATOM 1373 C C . VAL A 1 177 ? 184.730 223.818 270.905 1.00 87.13 177 VAL 8A C 1
ATOM 1374 O O . VAL A 1 177 ? 185.258 224.435 271.837 1.00 90.54 177 VAL 8A O 1
ATOM 1378 N N . VAL A 1 178 ? 185.351 223.561 269.758 1.00 83.40 178 VAL 8A N 1
ATOM 1379 C CA . VAL A 1 178 ? 186.704 224.020 269.465 1.00 81.15 178 VAL 8A CA 1
ATOM 1380 C C . VAL A 1 178 ? 186.612 225.279 268.615 1.00 82.47 178 VAL 8A C 1
ATOM 1381 O O . VAL A 1 178 ? 185.937 225.290 267.579 1.00 85.70 178 VAL 8A O 1
ATOM 1385 N N . THR A 1 179 ? 187.292 226.337 269.046 1.00 80.58 179 THR 8A N 1
ATOM 1386 C CA . THR A 1 179 ? 187.197 227.649 268.421 1.00 81.96 179 THR 8A CA 1
ATOM 1387 C C . THR A 1 179 ? 188.508 228.000 267.730 1.00 79.98 179 THR 8A C 1
ATOM 1388 O O . THR A 1 179 ? 189.584 227.844 268.315 1.00 77.55 179 THR 8A O 1
ATOM 1392 N N . LEU A 1 180 ? 188.412 228.473 266.490 1.00 78.31 180 LEU 8A N 1
ATOM 1393 C CA . LEU A 1 180 ? 189.548 228.999 265.745 1.00 76.94 180 LEU 8A CA 1
ATOM 1394 C C . LEU A 1 180 ? 189.390 230.507 265.624 1.00 78.97 180 LEU 8A C 1
ATOM 1395 O O . LEU A 1 180 ? 188.335 230.989 265.200 1.00 85.86 180 LEU 8A O 1
ATOM 1400 N N . ILE A 1 181 ? 190.432 231.250 265.993 1.00 78.47 181 ILE 8A N 1
ATOM 1401 C CA . ILE A 1 181 ? 190.344 232.702 266.071 1.00 79.71 181 ILE 8A CA 1
ATOM 1402 C C . ILE A 1 181 ? 191.703 233.305 265.745 1.00 81.18 181 ILE 8A C 1
ATOM 1403 O O . ILE A 1 181 ? 192.749 232.719 266.034 1.00 84.89 181 ILE 8A O 1
ATOM 1408 N N . THR A 1 182 ? 191.678 234.478 265.120 1.00 77.36 182 THR 8A N 1
ATOM 1409 C CA . THR A 1 182 ? 192.901 235.226 264.881 1.00 79.17 182 THR 8A CA 1
ATOM 1410 C C . THR A 1 182 ? 193.508 235.662 266.213 1.00 82.80 182 THR 8A C 1
ATOM 1411 O O . THR A 1 182 ? 192.785 236.123 267.101 1.00 85.81 182 THR 8A O 1
ATOM 1415 N N . PRO A 1 183 ? 194.825 235.516 266.389 1.00 78.41 183 PRO 8A N 1
ATOM 1416 C CA . PRO A 1 183 ? 195.430 235.874 267.684 1.00 75.06 183 PRO 8A CA 1
ATOM 1417 C C . PRO A 1 183 ? 195.184 237.311 268.109 1.00 80.14 183 PRO 8A C 1
ATOM 1418 O O . PRO A 1 183 ? 194.994 237.567 269.304 1.00 84.82 183 PRO 8A O 1
ATOM 1422 N N . LYS A 1 184 ? 195.181 238.260 267.173 1.00 77.72 184 LYS 8A N 1
ATOM 1423 C CA . LYS A 1 184 ? 194.966 239.653 267.546 1.00 78.42 184 LYS 8A CA 1
ATOM 1424 C C . LYS A 1 184 ? 193.543 239.916 268.017 1.00 80.55 184 LYS 8A C 1
ATOM 1425 O O . LYS A 1 184 ? 193.318 240.879 268.756 1.00 82.92 184 LYS 8A O 1
ATOM 1431 N N . ALA A 1 185 ? 192.583 239.084 267.614 1.00 79.57 185 ALA 8A N 1
ATOM 1432 C CA . ALA A 1 185 ? 191.202 239.265 268.038 1.00 77.38 185 ALA 8A CA 1
ATOM 1433 C C . ALA A 1 185 ? 190.976 238.890 269.495 1.00 81.70 185 ALA 8A C 1
ATOM 1434 O O . ALA A 1 185 ? 189.891 239.155 270.021 1.00 86.44 185 ALA 8A O 1
ATOM 1436 N N . LEU A 1 186 ? 191.961 238.283 270.155 1.00 78.58 186 LEU 8A N 1
ATOM 1437 C CA . LEU A 1 186 ? 191.796 237.857 271.537 1.00 77.87 186 LEU 8A CA 1
ATOM 1438 C C . LEU A 1 186 ? 192.029 238.978 272.540 1.00 80.49 186 LEU 8A C 1
ATOM 1439 O O . LEU A 1 186 ? 191.769 238.780 273.731 1.00 83.06 186 LEU 8A O 1
ATOM 1444 N N . ASN A 1 187 ? 192.512 240.140 272.097 1.00 80.44 187 ASN 8A N 1
ATOM 1445 C CA . ASN A 1 187 ? 192.692 241.261 273.010 1.00 83.56 187 ASN 8A CA 1
ATOM 1446 C C . ASN A 1 187 ? 191.366 241.841 273.481 1.00 86.51 187 ASN 8A C 1
ATOM 1447 O O . ASN A 1 187 ? 191.338 242.546 274.495 1.00 85.08 187 ASN 8A O 1
ATOM 1452 N N . GLN A 1 188 ? 190.276 241.566 272.772 1.00 85.49 188 GLN 8A N 1
ATOM 1453 C CA . GLN A 1 188 ? 188.962 242.087 273.121 1.00 81.21 188 GLN 8A CA 1
ATOM 1454 C C . GLN A 1 188 ? 188.159 241.139 274.000 1.00 82.78 188 GLN 8A C 1
ATOM 1455 O O . GLN A 1 188 ? 187.001 241.437 274.307 1.00 91.12 188 GLN 8A O 1
ATOM 1461 N N . SER A 1 189 ? 188.736 240.012 274.407 1.00 81.71 189 SER 8A N 1
ATOM 1462 C CA . SER A 1 189 ? 188.016 239.030 275.201 1.00 81.48 189 SER 8A CA 1
ATOM 1463 C C . SER A 1 189 ? 187.854 239.521 276.638 1.00 79.88 189 SER 8A C 1
ATOM 1464 O O . SER A 1 189 ? 188.301 240.610 277.008 1.00 79.57 189 SER 8A O 1
ATOM 1467 N N . THR A 1 190 ? 187.200 238.703 277.461 1.00 79.25 190 THR 8A N 1
ATOM 1468 C CA . THR A 1 190 ? 186.921 239.085 278.838 1.00 81.15 190 THR 8A CA 1
ATOM 1469 C C . THR A 1 190 ? 188.215 239.235 279.629 1.00 79.88 190 THR 8A C 1
ATOM 1470 O O . THR A 1 190 ? 189.221 238.579 279.352 1.00 80.72 190 THR 8A O 1
ATOM 1474 N N . VAL A 1 191 ? 188.180 240.117 280.625 1.00 76.71 191 VAL 8A N 1
ATOM 1475 C CA . VAL A 1 191 ? 189.365 240.518 281.372 1.00 74.52 191 VAL 8A CA 1
ATOM 1476 C C . VAL A 1 191 ? 189.198 240.107 282.826 1.00 79.89 191 VAL 8A C 1
ATOM 1477 O O . VAL A 1 191 ? 188.160 240.381 283.439 1.00 84.13 191 VAL 8A O 1
ATOM 1481 N N . HIS A 1 192 ? 190.217 239.450 283.370 1.00 78.54 192 HIS 8A N 1
ATOM 1482 C CA . HIS A 1 192 ? 190.321 239.175 284.796 1.00 75.68 192 HIS 8A CA 1
ATOM 1483 C C . HIS A 1 192 ? 191.455 240.027 285.348 1.00 75.69 192 HIS 8A C 1
ATOM 1484 O O . HIS A 1 192 ? 192.607 239.875 284.928 1.00 81.64 192 HIS 8A O 1
ATOM 1491 N N . THR A 1 193 ? 191.133 240.917 286.280 1.00 73.63 193 THR 8A N 1
ATOM 1492 C CA . THR A 1 193 ? 192.066 241.932 286.750 1.00 75.21 193 THR 8A CA 1
ATOM 1493 C C . THR A 1 193 ? 192.598 241.564 288.127 1.00 76.05 193 THR 8A C 1
ATOM 1494 O O . THR A 1 193 ? 191.832 241.159 289.007 1.00 78.84 193 THR 8A O 1
ATOM 1498 N N . ILE A 1 194 ? 193.908 241.708 288.306 1.00 74.51 194 ILE 8A N 1
ATOM 1499 C CA . ILE A 1 194 ? 194.576 241.480 289.581 1.00 74.97 194 ILE 8A CA 1
ATOM 1500 C C . ILE A 1 194 ? 195.077 242.820 290.098 1.00 79.67 194 ILE 8A C 1
ATOM 1501 O O . ILE A 1 194 ? 195.808 243.528 289.395 1.00 82.71 194 ILE 8A O 1
ATOM 1506 N N . HIS A 1 195 ? 194.689 243.166 291.322 1.00 77.34 195 HIS 8A N 1
ATOM 1507 C CA . HIS A 1 195 ? 195.033 244.445 291.925 1.00 74.86 195 HIS 8A CA 1
ATOM 1508 C C . HIS A 1 195 ? 196.085 244.255 293.007 1.00 81.30 195 HIS 8A C 1
ATOM 1509 O O . HIS A 1 195 ? 195.982 243.342 293.832 1.00 90.66 195 HIS 8A O 1
ATOM 1516 N N . GLN A 1 196 ? 197.100 245.120 292.999 1.00 78.20 196 GLN 8A N 1
ATOM 1517 C CA . GLN A 1 196 ? 198.093 245.101 294.069 1.00 79.08 196 GLN 8A CA 1
ATOM 1518 C C . GLN A 1 196 ? 197.489 245.592 295.378 1.00 87.56 196 GLN 8A C 1
ATOM 1519 O O . GLN A 1 196 ? 197.663 244.965 296.428 1.00 91.25 196 GLN 8A O 1
ATOM 1525 N N . SER A 1 197 ? 196.777 246.714 295.333 1.00 88.80 197 SER 8A N 1
ATOM 1526 C CA . SER A 1 197 ? 196.017 247.217 296.471 1.00 92.24 197 SER 8A CA 1
ATOM 1527 C C . SER A 1 197 ? 194.587 246.718 296.312 1.00 96.25 197 SER 8A C 1
ATOM 1528 O O . SER A 1 197 ? 193.854 247.184 295.434 1.00 95.72 197 SER 8A O 1
ATOM 1531 N N . THR A 1 198 ? 194.190 245.778 297.162 1.00 98.09 198 THR 8A N 1
ATOM 1532 C CA . THR A 1 198 ? 192.988 244.994 296.937 1.00 106.18 198 THR 8A CA 1
ATOM 1533 C C . THR A 1 198 ? 192.062 245.053 298.142 1.00 113.03 198 THR 8A C 1
ATOM 1534 O O . THR A 1 198 ? 192.482 245.320 299.270 1.00 114.05 198 THR 8A O 1
ATOM 1538 N N . ASN A 1 199 ? 190.784 244.800 297.875 1.00 117.74 199 ASN 8A N 1
ATOM 1539 C CA . ASN A 1 199 ? 189.794 244.590 298.917 1.00 118.59 199 ASN 8A CA 1
ATOM 1540 C C . ASN A 1 199 ? 189.722 243.093 299.223 1.00 122.43 199 ASN 8A C 1
ATOM 1541 O O . ASN A 1 199 ? 190.576 242.313 298.793 1.00 127.09 199 ASN 8A O 1
ATOM 1546 N N . ASP A 1 200 ? 188.704 242.670 299.966 1.00 122.33 200 ASP 8A N 1
ATOM 1547 C CA . ASP A 1 200 ? 188.641 241.297 300.450 1.00 126.40 200 ASP 8A CA 1
ATOM 1548 C C . ASP A 1 200 ? 187.833 240.366 299.554 1.00 124.63 200 ASP 8A C 1
ATOM 1549 O O . ASP A 1 200 ? 187.643 239.200 299.917 1.00 126.67 200 ASP 8A O 1
ATOM 1554 N N . GLN A 1 201 ? 187.353 240.836 298.403 1.00 121.79 201 GLN 8A N 1
ATOM 1555 C CA . GLN A 1 201 ? 186.606 239.989 297.480 1.00 118.83 201 GLN 8A CA 1
ATOM 1556 C C . GLN A 1 201 ? 187.256 239.895 296.105 1.00 114.66 201 GLN 8A C 1
ATOM 1557 O O . GLN A 1 201 ? 186.618 239.406 295.165 1.00 115.18 201 GLN 8A O 1
ATOM 1563 N N . ASP A 1 202 ? 188.498 240.343 295.957 1.00 110.49 202 ASP 8A N 1
ATOM 1564 C CA . ASP A 1 202 ? 189.177 240.313 294.672 1.00 103.76 202 ASP 8A CA 1
ATOM 1565 C C . ASP A 1 202 ? 189.882 238.971 294.483 1.00 98.93 202 ASP 8A C 1
ATOM 1566 O O . ASP A 1 202 ? 189.665 238.015 295.232 1.00 104.36 202 ASP 8A O 1
ATOM 1571 N N . ILE A 1 203 ? 190.736 238.892 293.468 1.00 90.41 203 ILE 8A N 1
ATOM 1572 C CA . ILE A 1 203 ? 191.476 237.671 293.172 1.00 82.58 203 ILE 8A CA 1
ATOM 1573 C C . ILE A 1 203 ? 192.701 237.601 294.072 1.00 84.11 203 ILE 8A C 1
ATOM 1574 O O . ILE A 1 203 ? 193.482 238.556 294.153 1.00 84.44 203 ILE 8A O 1
ATOM 1579 N N . VAL A 1 204 ? 192.872 236.472 294.750 1.00 82.41 204 VAL 8A N 1
ATOM 1580 C CA . VAL A 1 204 ? 194.007 236.261 295.638 1.00 73.75 204 VAL 8A CA 1
ATOM 1581 C C . VAL A 1 204 ? 195.141 235.636 294.840 1.00 73.46 204 VAL 8A C 1
ATOM 1582 O O . VAL A 1 204 ? 194.953 234.615 294.171 1.00 78.68 204 VAL 8A O 1
ATOM 1586 N N . LEU A 1 205 ? 196.318 236.250 294.905 1.00 69.58 205 LEU 8A N 1
ATOM 1587 C CA . LEU A 1 205 ? 197.494 235.789 294.179 1.00 68.20 205 LEU 8A CA 1
ATOM 1588 C C . LEU A 1 205 ? 198.480 235.193 295.173 1.00 74.42 205 LEU 8A C 1
ATOM 1589 O O . LEU A 1 205 ? 198.918 235.879 296.103 1.00 77.71 205 LEU 8A O 1
ATOM 1594 N N . PHE A 1 206 ? 198.829 233.923 294.975 1.00 70.96 206 PHE 8A N 1
ATOM 1595 C CA . PHE A 1 206 ? 199.739 233.228 295.881 1.00 68.85 206 PHE 8A CA 1
ATOM 1596 C C . PHE A 1 206 ? 201.185 233.307 295.399 1.00 66.72 206 PHE 8A C 1
ATOM 1597 O O . PHE A 1 206 ? 202.056 233.820 296.107 1.00 73.05 206 PHE 8A O 1
ATOM 1605 N N . GLU A 1 207 ? 201.451 232.800 294.199 1.00 65.78 207 GLU 8A N 1
ATOM 1606 C CA . GLU A 1 207 ? 202.787 232.802 293.627 1.00 69.08 207 GLU 8A CA 1
ATOM 1607 C C . GLU A 1 207 ? 202.694 233.243 292.176 1.00 72.41 207 GLU 8A C 1
ATOM 1608 O O . GLU A 1 207 ? 201.769 232.846 291.462 1.00 76.38 207 GLU 8A O 1
ATOM 1614 N N . ALA A 1 208 ? 203.647 234.064 291.742 1.00 72.07 208 ALA 8A N 1
ATOM 1615 C CA . ALA A 1 208 ? 203.618 234.625 290.401 1.00 69.25 208 ALA 8A CA 1
ATOM 1616 C C . ALA A 1 208 ? 204.993 234.523 289.762 1.00 68.75 208 ALA 8A C 1
ATOM 1617 O O . ALA A 1 208 ? 206.014 234.462 290.450 1.00 72.27 208 ALA 8A O 1
ATOM 1619 N N . ASN A 1 209 ? 205.003 234.502 288.432 1.00 71.51 209 ASN 8A N 1
ATOM 1620 C CA . ASN A 1 209 ? 206.229 234.453 287.651 1.00 70.08 209 ASN 8A CA 1
ATOM 1621 C C . ASN A 1 209 ? 206.094 235.381 286.455 1.00 72.92 209 ASN 8A C 1
ATOM 1622 O O . ASN A 1 209 ? 205.020 235.501 285.863 1.00 76.62 209 ASN 8A O 1
ATOM 1627 N N . LEU A 1 210 ? 207.195 236.043 286.108 1.00 69.19 210 LEU 8A N 1
ATOM 1628 C CA . LEU A 1 210 ? 207.223 236.916 284.945 1.00 66.00 210 LEU 8A CA 1
ATOM 1629 C C . LEU A 1 210 ? 208.580 236.781 284.274 1.00 68.16 210 LEU 8A C 1
ATOM 1630 O O . LEU A 1 210 ? 209.568 236.399 284.904 1.00 79.04 210 LEU 8A O 1
ATOM 1635 N N . GLN A 1 211 ? 208.621 237.100 282.982 1.00 65.87 211 GLN 8A N 1
ATOM 1636 C CA . GLN A 1 211 ? 209.818 236.840 282.193 1.00 65.73 211 GLN 8A CA 1
ATOM 1637 C C . GLN A 1 211 ? 209.775 237.652 280.909 1.00 68.08 211 GLN 8A C 1
ATOM 1638 O O . GLN A 1 211 ? 208.782 237.603 280.178 1.00 72.29 211 GLN 8A O 1
ATOM 1644 N N . TRP A 1 212 ? 210.850 238.389 280.638 1.00 67.00 212 TRP 8A N 1
ATOM 1645 C CA . TRP A 1 212 ? 211.023 239.124 279.392 1.00 66.34 212 TRP 8A CA 1
ATOM 1646 C C . TRP A 1 212 ? 212.291 238.641 278.702 1.00 72.48 212 TRP 8A C 1
ATOM 1647 O O . TRP A 1 212 ? 213.362 238.610 279.316 1.00 74.92 212 TRP 8A O 1
ATOM 1658 N N . ASP A 1 213 ? 212.166 238.269 277.430 1.00 72.83 213 ASP 8A N 1
ATOM 1659 C CA . ASP A 1 213 ? 213.263 237.688 276.672 1.00 71.86 213 ASP 8A CA 1
ATOM 1660 C C . ASP A 1 213 ? 213.290 238.291 275.275 1.00 77.09 213 ASP 8A C 1
ATOM 1661 O O . ASP A 1 213 ? 212.266 238.747 274.762 1.00 86.95 213 ASP 8A O 1
ATOM 1666 N N . ASN A 1 214 ? 214.477 238.289 274.659 1.00 75.83 214 ASN 8A N 1
ATOM 1667 C CA . ASN A 1 214 ? 214.609 238.794 273.297 1.00 73.99 214 ASN 8A CA 1
ATOM 1668 C C . ASN A 1 214 ? 215.509 237.920 272.428 1.00 79.28 214 ASN 8A C 1
ATOM 1669 O O . ASN A 1 214 ? 216.000 238.391 271.397 1.00 84.01 214 ASN 8A O 1
ATOM 1674 N N . GLN A 1 215 ? 215.738 236.663 272.813 1.00 78.47 215 GLN 8A N 1
ATOM 1675 C CA . GLN A 1 215 ? 216.658 235.822 272.056 1.00 82.23 215 GLN 8A CA 1
ATOM 1676 C C . GLN A 1 215 ? 216.049 235.343 270.745 1.00 88.71 215 GLN 8A C 1
ATOM 1677 O O . GLN A 1 215 ? 216.784 234.942 269.835 1.00 88.56 215 GLN 8A O 1
ATOM 1683 N N . ARG A 1 216 ? 214.723 235.372 270.622 1.00 88.50 216 ARG 8A N 1
ATOM 1684 C CA . ARG A 1 216 ? 214.041 234.917 269.417 1.00 88.91 216 ARG 8A CA 1
ATOM 1685 C C . ARG A 1 216 ? 213.027 235.945 268.928 1.00 87.69 216 ARG 8A C 1
ATOM 1686 O O . ARG A 1 216 ? 211.907 235.592 268.557 1.00 91.99 216 ARG 8A O 1
ATOM 1694 N N . SER A 1 217 ? 213.402 237.219 268.928 1.00 81.68 217 SER 8A N 1
ATOM 1695 C CA . SER A 1 217 ? 212.489 238.286 268.537 1.00 80.20 217 SER 8A CA 1
ATOM 1696 C C . SER A 1 217 ? 212.986 238.963 267.270 1.00 84.84 217 SER 8A C 1
ATOM 1697 O O . SER A 1 217 ? 213.945 239.749 267.332 1.00 90.64 217 SER 8A O 1
ATOM 1700 N N . PRO A 1 218 ? 212.387 238.702 266.112 1.00 79.31 218 PRO 8A N 1
ATOM 1701 C CA . PRO A 1 218 ? 212.781 239.410 264.893 1.00 74.12 218 PRO 8A CA 1
ATOM 1702 C C . PRO A 1 218 ? 212.154 240.790 264.804 1.00 76.97 218 PRO 8A C 1
ATOM 1703 O O . PRO A 1 218 ? 211.013 241.017 265.209 1.00 83.15 218 PRO 8A O 1
ATOM 1707 N N . LYS A 1 219 ? 212.931 241.728 264.262 1.00 75.80 219 LYS 8A N 1
ATOM 1708 C CA . LYS A 1 219 ? 212.417 243.083 264.093 1.00 80.17 219 LYS 8A CA 1
ATOM 1709 C C . LYS A 1 219 ? 211.425 243.159 262.942 1.00 85.67 219 LYS 8A C 1
ATOM 1710 O O . LYS A 1 219 ? 210.380 243.809 263.058 1.00 88.94 219 LYS 8A O 1
ATOM 1716 N N . THR A 1 220 ? 211.732 242.506 261.824 1.00 85.49 220 THR 8A N 1
ATOM 1717 C CA . THR A 1 220 ? 210.846 242.476 260.671 1.00 82.66 220 THR 8A CA 1
ATOM 1718 C C . THR A 1 220 ? 210.873 241.085 260.059 1.00 80.06 220 THR 8A C 1
ATOM 1719 O O . THR A 1 220 ? 211.827 240.325 260.234 1.00 82.13 220 THR 8A O 1
ATOM 1723 N N . VAL A 1 221 ? 209.803 240.756 259.341 1.00 77.85 221 VAL 8A N 1
ATOM 1724 C CA . VAL A 1 221 ? 209.702 239.508 258.596 1.00 77.43 221 VAL 8A CA 1
ATOM 1725 C C . VAL A 1 221 ? 209.293 239.841 257.170 1.00 79.06 221 VAL 8A C 1
ATOM 1726 O O . VAL A 1 221 ? 208.273 240.504 256.952 1.00 80.17 221 VAL 8A O 1
ATOM 1730 N N . SER A 1 222 ? 210.083 239.383 256.204 1.00 79.21 222 SER 8A N 1
ATOM 1731 C CA . SER A 1 222 ? 209.850 239.656 254.793 1.00 77.25 222 SER 8A CA 1
ATOM 1732 C C . SER A 1 222 ? 209.535 238.355 254.074 1.00 80.84 222 SER 8A C 1
ATOM 1733 O O . SER A 1 222 ? 210.259 237.366 254.229 1.00 84.51 222 SER 8A O 1
ATOM 1736 N N . VAL A 1 223 ? 208.461 238.357 253.290 1.00 81.16 223 VAL 8A N 1
ATOM 1737 C CA . VAL A 1 223 ? 208.047 237.198 252.510 1.00 79.98 223 VAL 8A CA 1
ATOM 1738 C C . VAL A 1 223 ? 207.988 237.603 251.045 1.00 84.17 223 VAL 8A C 1
ATOM 1739 O O . VAL A 1 223 ? 207.302 238.568 250.689 1.00 87.56 223 VAL 8A O 1
ATOM 1743 N N . GLN A 1 224 ? 208.704 236.867 250.202 1.00 86.39 224 GLN 8A N 1
ATOM 1744 C CA . GLN A 1 224 ? 208.747 237.121 248.771 1.00 83.08 224 GLN 8A CA 1
ATOM 1745 C C . GLN A 1 224 ? 208.539 235.809 248.030 1.00 87.60 224 GLN 8A C 1
ATOM 1746 O O . GLN A 1 224 ? 209.014 234.759 248.469 1.00 90.69 224 GLN 8A O 1
ATOM 1752 N N . SER A 1 225 ? 207.829 235.872 246.909 1.00 87.12 225 SER 8A N 1
ATOM 1753 C CA . SER A 1 225 ? 207.486 234.682 246.146 1.00 84.86 225 SER 8A CA 1
ATOM 1754 C C . SER A 1 225 ? 207.785 234.901 244.672 1.00 88.19 225 SER 8A C 1
ATOM 1755 O O . SER A 1 225 ? 207.789 236.032 244.181 1.00 94.03 225 SER 8A O 1
ATOM 1758 N N . TRP A 1 226 ? 208.032 233.799 243.972 1.00 85.73 226 TRP 8A N 1
ATOM 1759 C CA . TRP A 1 226 ? 208.348 233.837 242.551 1.00 84.62 226 TRP 8A CA 1
ATOM 1760 C C . TRP A 1 226 ? 207.060 233.942 241.745 1.00 88.63 226 TRP 8A C 1
ATOM 1761 O O . TRP A 1 226 ? 206.173 233.091 241.869 1.00 90.86 226 TRP 8A O 1
ATOM 1772 N N . ASP A 1 227 ? 206.956 234.981 240.921 1.00 89.16 227 ASP 8A N 1
ATOM 1773 C CA . ASP A 1 227 ? 205.780 235.200 240.086 1.00 89.90 227 ASP 8A CA 1
ATOM 1774 C C . ASP A 1 227 ? 206.023 234.544 238.732 1.00 92.24 227 ASP 8A C 1
ATOM 1775 O O . ASP A 1 227 ? 206.846 235.018 237.943 1.00 95.35 227 ASP 8A O 1
ATOM 1780 N N . ILE A 1 228 ? 205.308 233.449 238.466 1.00 91.41 228 ILE 8A N 1
ATOM 1781 C CA . ILE A 1 228 ? 205.512 232.708 237.226 1.00 87.81 228 ILE 8A CA 1
ATOM 1782 C C . ILE A 1 228 ? 205.111 233.548 236.022 1.00 88.78 228 ILE 8A C 1
ATOM 1783 O O . ILE A 1 228 ? 205.812 233.570 235.003 1.00 89.91 228 ILE 8A O 1
ATOM 1788 N N . THR A 1 229 ? 203.979 234.248 236.114 1.00 88.50 229 THR 8A N 1
ATOM 1789 C CA . THR A 1 229 ? 203.494 235.022 234.977 1.00 88.55 229 THR 8A CA 1
ATOM 1790 C C . THR A 1 229 ? 204.444 236.161 234.627 1.00 89.98 229 THR 8A C 1
ATOM 1791 O O . THR A 1 229 ? 204.729 236.400 233.449 1.00 92.36 229 THR 8A O 1
ATOM 1795 N N . GLN A 1 230 ? 204.946 236.872 235.633 1.00 89.91 230 GLN 8A N 1
ATOM 1796 C CA . GLN A 1 230 ? 205.798 238.029 235.399 1.00 91.28 230 GLN 8A CA 1
ATOM 1797 C C . GLN A 1 230 ? 207.282 237.693 235.359 1.00 90.96 230 GLN 8A C 1
ATOM 1798 O O . GLN A 1 230 ? 208.082 238.563 235.001 1.00 94.43 230 GLN 8A O 1
ATOM 1804 N N . GLN A 1 231 ? 207.664 236.464 235.710 1.00 90.72 231 GLN 8A N 1
ATOM 1805 C CA . GLN A 1 231 ? 209.069 236.053 235.755 1.00 88.29 231 GLN 8A CA 1
ATOM 1806 C C . GLN A 1 231 ? 209.893 236.986 236.637 1.00 91.99 231 GLN 8A C 1
ATOM 1807 O O . GLN A 1 231 ? 211.015 237.369 236.300 1.00 92.51 231 GLN 8A O 1
ATOM 1813 N N . LYS A 1 232 ? 209.328 237.350 237.785 1.00 92.33 232 LYS 8A N 1
ATOM 1814 C CA . LYS A 1 232 ? 209.990 238.231 238.734 1.00 88.66 232 LYS 8A CA 1
ATOM 1815 C C . LYS A 1 232 ? 209.592 237.819 240.140 1.00 91.62 232 LYS 8A C 1
ATOM 1816 O O . LYS A 1 232 ? 208.614 237.097 240.342 1.00 95.31 232 LYS 8A O 1
ATOM 1822 N N . LEU A 1 233 ? 210.367 238.282 241.114 1.00 87.90 233 LEU 8A N 1
ATOM 1823 C CA . LEU A 1 233 ? 209.954 238.145 242.502 1.00 85.08 233 LEU 8A CA 1
ATOM 1824 C C . LEU A 1 233 ? 208.792 239.085 242.786 1.00 87.38 233 LEU 8A C 1
ATOM 1825 O O . LEU A 1 233 ? 208.798 240.248 242.372 1.00 88.71 233 LEU 8A O 1
ATOM 1830 N N . SER A 1 234 ? 207.788 238.578 243.495 1.00 88.39 234 SER 8A N 1
ATOM 1831 C CA . SER A 1 234 ? 206.603 239.368 243.785 1.00 88.66 234 SER 8A CA 1
ATOM 1832 C C . SER A 1 234 ? 206.949 240.504 244.746 1.00 93.38 234 SER 8A C 1
ATOM 1833 O O . SER A 1 234 ? 208.077 240.631 245.229 1.00 96.22 234 SER 8A O 1
ATOM 1836 N N . GLN A 1 235 ? 205.958 241.347 245.020 1.00 93.41 235 GLN 8A N 1
ATOM 1837 C CA . GLN A 1 235 ? 206.162 242.462 245.932 1.00 94.42 235 GLN 8A CA 1
ATOM 1838 C C . GLN A 1 235 ? 206.462 241.949 247.333 1.00 97.37 235 GLN 8A C 1
ATOM 1839 O O . GLN A 1 235 ? 205.739 241.102 247.865 1.00 100.44 235 GLN 8A O 1
ATOM 1845 N N . THR A 1 236 ? 207.535 242.459 247.926 1.00 92.98 236 THR 8A N 1
ATOM 1846 C CA . THR A 1 236 ? 207.912 242.040 249.267 1.00 89.10 236 THR 8A CA 1
ATOM 1847 C C . THR A 1 236 ? 206.900 242.548 250.286 1.00 88.65 236 THR 8A C 1
ATOM 1848 O O . THR A 1 236 ? 206.403 243.672 250.187 1.00 90.05 236 THR 8A O 1
ATOM 1852 N N . ILE A 1 237 ? 206.592 241.706 251.267 1.00 86.38 237 ILE 8A N 1
ATOM 1853 C CA . ILE A 1 237 ? 205.626 242.024 252.311 1.00 84.48 237 ILE 8A CA 1
ATOM 1854 C C . ILE A 1 237 ? 206.361 242.030 253.642 1.00 88.68 237 ILE 8A C 1
ATOM 1855 O O . ILE A 1 237 ? 206.987 241.031 254.015 1.00 92.52 237 ILE 8A O 1
ATOM 1860 N N . GLN A 1 238 ? 206.281 243.147 254.356 1.00 83.57 238 GLN 8A N 1
ATOM 1861 C CA . GLN A 1 238 ? 206.977 243.327 255.621 1.00 84.28 238 GLN 8A CA 1
ATOM 1862 C C . GLN A 1 238 ? 205.978 243.382 256.767 1.00 84.04 238 GLN 8A C 1
ATOM 1863 O O . GLN A 1 238 ? 204.942 244.045 256.670 1.00 87.36 238 GLN 8A O 1
ATOM 1869 N N . VAL A 1 239 ? 206.296 242.680 257.850 1.00 82.48 239 VAL 8A N 1
ATOM 1870 C CA . VAL A 1 239 ? 205.499 242.690 259.069 1.00 80.71 239 VAL 8A CA 1
ATOM 1871 C C . VAL A 1 239 ? 206.398 243.148 260.207 1.00 86.56 239 VAL 8A C 1
ATOM 1872 O O . VAL A 1 239 ? 207.491 242.603 260.398 1.00 89.35 239 VAL 8A O 1
ATOM 1876 N N . LYS A 1 240 ? 205.943 244.152 260.956 1.00 85.87 240 LYS 8A N 1
ATOM 1877 C CA . LYS A 1 240 ? 206.759 244.774 261.986 1.00 86.98 240 LYS 8A CA 1
ATOM 1878 C C . LYS A 1 240 ? 206.187 244.666 263.391 1.00 90.76 240 LYS 8A C 1
ATOM 1879 O O . LYS A 1 240 ? 206.891 245.004 264.348 1.00 92.42 240 LYS 8A O 1
ATOM 1885 N N . ASN A 1 241 ? 204.948 244.207 263.552 1.00 91.56 241 ASN 8A N 1
ATOM 1886 C CA . ASN A 1 241 ? 204.317 244.157 264.862 1.00 86.48 241 ASN 8A CA 1
ATOM 1887 C C . ASN A 1 241 ? 203.505 242.880 264.994 1.00 90.43 241 ASN 8A C 1
ATOM 1888 O O . ASN A 1 241 ? 203.173 242.221 264.006 1.00 95.03 241 ASN 8A O 1
ATOM 1893 N N . SER A 1 242 ? 203.191 242.536 266.239 1.00 90.92 242 SER 8A N 1
ATOM 1894 C CA . SER A 1 242 ? 202.285 241.439 266.557 1.00 89.86 242 SER 8A CA 1
ATOM 1895 C C . SER A 1 242 ? 200.958 241.911 267.122 1.00 87.52 242 SER 8A C 1
ATOM 1896 O O . SER A 1 242 ? 199.925 241.298 266.849 1.00 90.29 242 SER 8A O 1
ATOM 1899 N N . GLY A 1 243 ? 200.959 242.990 267.901 1.00 85.12 243 GLY 8A N 1
ATOM 1900 C CA . GLY A 1 243 ? 199.737 243.532 268.453 1.00 86.31 243 GLY 8A CA 1
ATOM 1901 C C . GLY A 1 243 ? 199.165 242.773 269.627 1.00 84.87 243 GLY 8A C 1
ATOM 1902 O O . GLY A 1 243 ? 198.002 242.998 269.980 1.00 85.60 243 GLY 8A O 1
ATOM 1903 N N . LEU A 1 244 ? 199.938 241.888 270.246 1.00 81.97 244 LEU 8A N 1
ATOM 1904 C CA . LEU A 1 244 ? 199.466 241.075 271.357 1.00 80.17 244 LEU 8A CA 1
ATOM 1905 C C . LEU A 1 244 ? 199.879 241.719 272.673 1.00 82.37 244 LEU 8A C 1
ATOM 1906 O O . LEU A 1 244 ? 201.034 242.123 272.837 1.00 84.74 244 LEU 8A O 1
ATOM 1911 N N . GLY A 1 245 ? 198.933 241.815 273.604 1.00 75.73 245 GLY 8A N 1
ATOM 1912 C CA . GLY A 1 245 ? 199.198 242.423 274.889 1.00 71.04 245 GLY 8A CA 1
ATOM 1913 C C . GLY A 1 245 ? 199.174 243.936 274.822 1.00 74.98 245 GLY 8A C 1
ATOM 1914 O O . GLY A 1 245 ? 198.961 244.548 273.775 1.00 83.62 245 GLY 8A O 1
ATOM 1915 N N . SER A 1 246 ? 199.396 244.552 275.980 1.00 74.14 246 SER 8A N 1
ATOM 1916 C CA . SER A 1 246 ? 199.428 246.003 276.066 1.00 75.50 246 SER 8A CA 1
ATOM 1917 C C . SER A 1 246 ? 200.303 246.421 277.237 1.00 75.05 246 SER 8A C 1
ATOM 1918 O O . SER A 1 246 ? 200.530 245.653 278.175 1.00 75.87 246 SER 8A O 1
ATOM 1921 N N . ASN A 1 247 ? 200.792 247.653 277.164 1.00 73.19 247 ASN 8A N 1
ATOM 1922 C CA . ASN A 1 247 ? 201.616 248.284 278.210 1.00 74.49 247 ASN 8A CA 1
ATOM 1923 C C . ASN A 1 247 ? 202.888 247.446 278.379 1.00 81.02 247 ASN 8A C 1
ATOM 1924 O O . ASN A 1 247 ? 203.471 247.003 277.379 1.00 84.90 247 ASN 8A O 1
ATOM 1929 N N . LYS A 1 248 ? 203.343 247.213 279.611 1.00 78.28 248 LYS 8A N 1
ATOM 1930 C CA . LYS A 1 248 ? 204.616 246.539 279.835 1.00 75.70 248 LYS 8A CA 1
ATOM 1931 C C . LYS A 1 248 ? 204.559 245.043 279.564 1.00 78.65 248 LYS 8A C 1
ATOM 1932 O O . LYS A 1 248 ? 205.617 244.412 279.477 1.00 81.47 248 LYS 8A O 1
ATOM 1938 N N . LEU A 1 249 ? 203.370 244.460 279.436 1.00 77.38 249 LEU 8A N 1
ATOM 1939 C CA . LEU A 1 249 ? 203.231 243.053 279.095 1.00 74.31 249 LEU 8A CA 1
ATOM 1940 C C . LEU A 1 249 ? 203.039 242.832 277.601 1.00 78.87 249 LEU 8A C 1
ATOM 1941 O O . LEU A 1 249 ? 202.810 241.695 277.177 1.00 84.65 249 LEU 8A O 1
ATOM 1946 N N . ALA A 1 250 ? 203.120 243.889 276.798 1.00 77.80 250 ALA 8A N 1
ATOM 1947 C CA . ALA A 1 250 ? 203.020 243.745 275.353 1.00 77.94 250 ALA 8A CA 1
ATOM 1948 C C . ALA A 1 250 ? 204.295 243.124 274.800 1.00 86.50 250 ALA 8A C 1
ATOM 1949 O O . ALA A 1 250 ? 205.403 243.522 275.171 1.00 88.64 250 ALA 8A O 1
ATOM 1951 N N . VAL A 1 251 ? 204.136 242.146 273.905 1.00 87.46 251 VAL 8A N 1
ATOM 1952 C CA . VAL A 1 251 ? 205.291 241.477 273.323 1.00 81.70 251 VAL 8A CA 1
ATOM 1953 C C . VAL A 1 251 ? 206.095 242.410 272.429 1.00 82.53 251 VAL 8A C 1
ATOM 1954 O O . VAL A 1 251 ? 207.273 242.147 272.167 1.00 84.30 251 VAL 8A O 1
ATOM 1958 N N . ASP A 1 252 ? 205.490 243.497 271.954 1.00 83.15 252 ASP 8A N 1
ATOM 1959 C CA . ASP A 1 252 ? 206.181 244.441 271.086 1.00 84.52 252 ASP 8A CA 1
ATOM 1960 C C . ASP A 1 252 ? 207.061 245.420 271.848 1.00 86.04 252 ASP 8A C 1
ATOM 1961 O O . ASP A 1 252 ? 207.867 246.116 271.222 1.00 88.93 252 ASP 8A O 1
ATOM 1966 N N . SER A 1 253 ? 206.928 245.496 273.171 1.00 86.11 253 SER 8A N 1
ATOM 1967 C CA . SER A 1 253 ? 207.738 246.405 273.969 1.00 83.67 253 SER 8A CA 1
ATOM 1968 C C . SER A 1 253 ? 209.159 245.903 274.176 1.00 81.80 253 SER 8A C 1
ATOM 1969 O O . SER A 1 253 ? 209.982 246.637 274.732 1.00 84.07 253 SER 8A O 1
ATOM 1972 N N . ILE A 1 254 ? 209.462 244.682 273.755 1.00 80.35 254 ILE 8A N 1
ATOM 1973 C CA . ILE A 1 254 ? 210.797 244.121 273.918 1.00 80.82 254 ILE 8A CA 1
ATOM 1974 C C . ILE A 1 254 ? 211.694 244.633 272.800 1.00 86.68 254 ILE 8A C 1
ATOM 1975 O O . ILE A 1 254 ? 211.345 244.545 271.617 1.00 89.24 254 ILE 8A O 1
ATOM 1980 N N . THR A 1 255 ? 212.851 245.172 273.172 1.00 84.87 255 THR 8A N 1
ATOM 1981 C CA . THR A 1 255 ? 213.819 245.649 272.195 1.00 80.91 255 THR 8A CA 1
ATOM 1982 C C . THR A 1 255 ? 214.583 244.469 271.607 1.00 82.48 255 THR 8A C 1
ATOM 1983 O O . THR A 1 255 ? 215.050 243.594 272.342 1.00 87.22 255 THR 8A O 1
ATOM 1987 N N . THR A 1 256 ? 214.705 244.445 270.284 1.00 83.21 256 THR 8A N 1
ATOM 1988 C CA . THR A 1 256 ? 215.350 243.336 269.602 1.00 85.42 256 THR 8A CA 1
ATOM 1989 C C . THR A 1 256 ? 216.870 243.453 269.686 1.00 84.56 256 THR 8A C 1
ATOM 1990 O O . THR A 1 256 ? 217.426 244.511 269.991 1.00 87.51 256 THR 8A O 1
ATOM 1994 N N . LEU A 1 257 ? 217.543 242.332 269.415 1.00 80.64 257 LEU 8A N 1
ATOM 1995 C CA . LEU A 1 257 ? 219.001 242.310 269.455 1.00 80.44 257 LEU 8A CA 1
ATOM 1996 C C . LEU A 1 257 ? 219.597 243.178 268.355 1.00 85.86 257 LEU 8A C 1
ATOM 1997 O O . LEU A 1 257 ? 220.463 244.021 268.613 1.00 88.53 257 LEU 8A O 1
ATOM 2002 N N . THR A 1 258 ? 219.145 242.983 267.119 1.00 87.96 258 THR 8A N 1
ATOM 2003 C CA . THR A 1 258 ? 219.659 243.706 265.967 1.00 88.34 258 THR 8A CA 1
ATOM 2004 C C . THR A 1 258 ? 218.500 244.174 265.102 1.00 87.62 258 THR 8A C 1
ATOM 2005 O O . THR A 1 258 ? 217.366 243.708 265.236 1.00 89.94 258 THR 8A O 1
ATOM 2009 N N . ASN A 1 259 ? 218.803 245.107 264.201 1.00 87.06 259 ASN 8A N 1
ATOM 2010 C CA . ASN A 1 259 ? 217.823 245.649 263.272 1.00 87.55 259 ASN 8A CA 1
ATOM 2011 C C . ASN A 1 259 ? 217.743 244.853 261.975 1.00 87.48 259 ASN 8A C 1
ATOM 2012 O O . ASN A 1 259 ? 217.200 245.353 260.985 1.00 91.08 259 ASN 8A O 1
ATOM 2017 N N . GLN A 1 260 ? 218.266 243.630 261.961 1.00 87.40 260 GLN 8A N 1
ATOM 2018 C CA . GLN A 1 260 ? 218.277 242.829 260.749 1.00 84.22 260 GLN 8A CA 1
ATOM 2019 C C . GLN A 1 260 ? 216.872 242.350 260.400 1.00 85.21 260 GLN 8A C 1
ATOM 2020 O O . GLN A 1 260 ? 215.945 242.400 261.210 1.00 88.93 260 GLN 8A O 1
ATOM 2026 N N . ASP A 1 261 ? 216.730 241.874 259.168 1.00 85.30 261 ASP 8A N 1
ATOM 2027 C CA . ASP A 1 261 ? 215.460 241.406 258.636 1.00 83.88 261 ASP 8A CA 1
ATOM 2028 C C . ASP A 1 261 ? 215.517 239.902 258.410 1.00 85.32 261 ASP 8A C 1
ATOM 2029 O O . ASP A 1 261 ? 216.550 239.366 258.000 1.00 92.04 261 ASP 8A O 1
ATOM 2034 N N . TRP A 1 262 ? 214.405 239.226 258.682 1.00 80.10 262 TRP 8A N 1
ATOM 2035 C CA . TRP A 1 262 ? 214.275 237.796 258.438 1.00 78.96 262 TRP 8A CA 1
ATOM 2036 C C . TRP A 1 262 ? 213.516 237.606 257.132 1.00 80.32 262 TRP 8A C 1
ATOM 2037 O O . TRP A 1 262 ? 212.350 238.000 257.028 1.00 82.03 262 TRP 8A O 1
ATOM 2048 N N . GLN A 1 263 ? 214.170 237.003 256.145 1.00 79.43 263 GLN 8A N 1
ATOM 2049 C CA . GLN A 1 263 ? 213.670 236.970 254.779 1.00 77.81 263 GLN 8A CA 1
ATOM 2050 C C . GLN A 1 263 ? 213.395 235.539 254.346 1.00 80.78 263 GLN 8A C 1
ATOM 2051 O O . GLN A 1 263 ? 214.243 234.658 254.520 1.00 84.52 263 GLN 8A O 1
ATOM 2057 N N . TRP A 1 264 ? 212.212 235.316 253.779 1.00 83.50 264 TRP 8A N 1
ATOM 2058 C CA . TRP A 1 264 ? 211.869 234.068 253.113 1.00 84.03 264 TRP 8A CA 1
ATOM 2059 C C . TRP A 1 264 ? 211.611 234.365 251.644 1.00 85.28 264 TRP 8A C 1
ATOM 2060 O O . TRP A 1 264 ? 210.859 235.288 251.319 1.00 87.21 264 TRP 8A O 1
ATOM 2071 N N . VAL A 1 265 ? 212.238 233.592 250.761 1.00 83.59 265 VAL 8A N 1
ATOM 2072 C CA . VAL A 1 265 ? 212.077 233.743 249.318 1.00 81.73 265 VAL 8A CA 1
ATOM 2073 C C . VAL A 1 265 ? 211.688 232.375 248.773 1.00 84.98 265 VAL 8A C 1
ATOM 2074 O O . VAL A 1 265 ? 212.556 231.541 248.494 1.00 90.06 265 VAL 8A O 1
ATOM 2078 N N . PHE A 1 266 ? 210.390 232.139 248.620 1.00 85.02 266 PHE 8A N 1
ATOM 2079 C CA . PHE A 1 266 ? 209.907 230.857 248.134 1.00 84.04 266 PHE 8A CA 1
ATOM 2080 C C . PHE A 1 266 ? 210.095 230.742 246.628 1.00 88.39 266 PHE 8A C 1
ATOM 2081 O O . PHE A 1 266 ? 210.087 231.737 245.899 1.00 91.19 266 PHE 8A O 1
ATOM 2089 N N . ASN A 1 267 ? 210.263 229.507 246.165 1.00 87.56 267 ASN 8A N 1
ATOM 2090 C CA . ASN A 1 267 ? 210.424 229.217 244.748 1.00 82.42 267 ASN 8A CA 1
ATOM 2091 C C . ASN A 1 267 ? 209.107 228.878 244.066 1.00 88.39 267 ASN 8A C 1
ATOM 2092 O O . ASN A 1 267 ? 209.114 228.465 242.903 1.00 92.11 267 ASN 8A O 1
ATOM 2097 N N . TYR A 1 268 ? 207.986 229.038 244.757 1.00 87.48 268 TYR 8A N 1
ATOM 2098 C CA . TYR A 1 268 ? 206.678 228.752 244.199 1.00 81.08 268 TYR 8A CA 1
ATOM 2099 C C . TYR A 1 268 ? 205.796 229.983 244.317 1.00 85.75 268 TYR 8A C 1
ATOM 2100 O O . TYR A 1 268 ? 206.004 230.816 245.204 1.00 90.60 268 TYR 8A O 1
ATOM 2109 N N . PRO A 1 269 ? 204.813 230.132 243.432 1.00 85.10 269 PRO 8A N 1
ATOM 2110 C CA . PRO A 1 269 ? 203.947 231.312 243.490 1.00 88.32 269 PRO 8A CA 1
ATOM 2111 C C . PRO A 1 269 ? 203.133 231.357 244.772 1.00 91.79 269 PRO 8A C 1
ATOM 2112 O O . PRO A 1 269 ? 202.754 230.329 245.338 1.00 92.49 269 PRO 8A O 1
ATOM 2116 N N . LEU A 1 270 ? 202.865 232.578 245.224 1.00 89.70 270 LEU 8A N 1
ATOM 2117 C CA . LEU A 1 270 ? 202.094 232.806 246.442 1.00 85.78 270 LEU 8A CA 1
ATOM 2118 C C . LEU A 1 270 ? 201.522 234.211 246.365 1.00 91.60 270 LEU 8A C 1
ATOM 2119 O O . LEU A 1 270 ? 202.282 235.183 246.336 1.00 98.78 270 LEU 8A O 1
ATOM 2124 N N . ASP A 1 271 ? 200.197 234.320 246.329 1.00 89.86 271 ASP 8A N 1
ATOM 2125 C CA . ASP A 1 271 ? 199.563 235.614 246.135 1.00 92.33 271 ASP 8A CA 1
ATOM 2126 C C . ASP A 1 271 ? 199.780 236.510 247.353 1.00 94.77 271 ASP 8A C 1
ATOM 2127 O O . ASP A 1 271 ? 200.200 236.067 248.426 1.00 96.35 271 ASP 8A O 1
ATOM 2132 N N . ASN A 1 272 ? 199.485 237.798 247.167 1.00 92.27 272 ASN 8A N 1
ATOM 2133 C CA . ASN A 1 272 ? 199.817 238.796 248.179 1.00 92.06 272 ASN 8A CA 1
ATOM 2134 C C . ASN A 1 272 ? 199.036 238.577 249.468 1.00 93.15 272 ASN 8A C 1
ATOM 2135 O O . ASN A 1 272 ? 199.576 238.767 250.564 1.00 95.18 272 ASN 8A O 1
ATOM 2140 N N . GLU A 1 273 ? 197.763 238.193 249.364 1.00 94.50 273 GLU 8A N 1
ATOM 2141 C CA . GLU A 1 273 ? 196.950 238.006 250.561 1.00 95.90 273 GLU 8A CA 1
ATOM 2142 C C . GLU A 1 273 ? 197.468 236.851 251.409 1.00 94.11 273 GLU 8A C 1
ATOM 2143 O O . GLU A 1 273 ? 197.637 236.988 252.626 1.00 91.83 273 GLU 8A O 1
ATOM 2149 N N . GLN A 1 274 ? 197.729 235.703 250.783 1.00 88.98 274 GLN 8A N 1
ATOM 2150 C CA . GLN A 1 274 ? 198.184 234.541 251.539 1.00 85.55 274 GLN 8A CA 1
ATOM 2151 C C . GLN A 1 274 ? 199.566 234.774 252.135 1.00 85.47 274 GLN 8A C 1
ATOM 2152 O O . GLN A 1 274 ? 199.872 234.273 253.222 1.00 88.90 274 GLN 8A O 1
ATOM 2158 N N . ALA A 1 275 ? 200.417 235.524 251.435 1.00 82.85 275 ALA 8A N 1
ATOM 2159 C CA . ALA A 1 275 ? 201.748 235.808 251.959 1.00 81.38 275 ALA 8A CA 1
ATOM 2160 C C . ALA A 1 275 ? 201.678 236.690 253.198 1.00 83.02 275 ALA 8A C 1
ATOM 2161 O O . ALA A 1 275 ? 202.472 236.526 254.131 1.00 85.26 275 ALA 8A O 1
ATOM 2163 N N . LYS A 1 276 ? 200.741 237.640 253.221 1.00 84.65 276 LYS 8A N 1
ATOM 2164 C CA . LYS A 1 276 ? 200.607 238.518 254.378 1.00 82.27 276 LYS 8A CA 1
ATOM 2165 C C . LYS A 1 276 ? 200.190 237.740 255.619 1.00 82.59 276 LYS 8A C 1
ATOM 2166 O O . LYS A 1 276 ? 200.724 237.965 256.710 1.00 83.47 276 LYS 8A O 1
ATOM 2172 N N . TYR A 1 277 ? 199.230 236.824 255.474 1.00 83.24 277 TYR 8A N 1
ATOM 2173 C CA . TYR A 1 277 ? 198.815 236.005 256.608 1.00 76.81 277 TYR 8A CA 1
ATOM 2174 C C . TYR A 1 277 ? 199.935 235.078 257.058 1.00 73.48 277 TYR 8A C 1
ATOM 2175 O O . TYR A 1 277 ? 200.138 234.876 258.260 1.00 78.47 277 TYR 8A O 1
ATOM 2184 N N . LEU A 1 278 ? 200.667 234.496 256.106 1.00 73.25 278 LEU 8A N 1
ATOM 2185 C CA . LEU A 1 278 ? 201.789 233.636 256.462 1.00 75.61 278 LEU 8A CA 1
ATOM 2186 C C . LEU A 1 278 ? 202.873 234.419 257.191 1.00 76.99 278 LEU 8A C 1
ATOM 2187 O O . LEU A 1 278 ? 203.441 233.935 258.176 1.00 78.02 278 LEU 8A O 1
ATOM 2192 N N . ALA A 1 279 ? 203.175 235.630 256.720 1.00 75.28 279 ALA 8A N 1
ATOM 2193 C CA . ALA A 1 279 ? 204.180 236.451 257.385 1.00 68.95 279 ALA 8A CA 1
ATOM 2194 C C . ALA A 1 279 ? 203.748 236.816 258.798 1.00 71.62 279 ALA 8A C 1
ATOM 2195 O O . ALA A 1 279 ? 204.555 236.771 259.733 1.00 73.47 279 ALA 8A O 1
ATOM 2197 N N . GLN A 1 280 ? 202.478 237.187 258.973 1.00 74.71 280 GLN 8A N 1
ATOM 2198 C CA . GLN A 1 280 ? 201.978 237.498 260.307 1.00 74.51 280 GLN 8A CA 1
ATOM 2199 C C . GLN A 1 280 ? 202.020 236.273 261.209 1.00 77.48 280 GLN 8A C 1
ATOM 2200 O O . GLN A 1 280 ? 202.359 236.376 262.393 1.00 79.71 280 GLN 8A O 1
ATOM 2206 N N . GLY A 1 281 ? 201.672 235.104 260.668 1.00 75.35 281 GLY 8A N 1
ATOM 2207 C CA . GLY A 1 281 ? 201.739 233.887 261.459 1.00 72.66 281 GLY 8A CA 1
ATOM 2208 C C . GLY A 1 281 ? 203.152 233.550 261.893 1.00 75.36 281 GLY 8A C 1
ATOM 2209 O O . GLY A 1 281 ? 203.367 233.044 262.997 1.00 81.01 281 GLY 8A O 1
ATOM 2210 N N . ILE A 1 282 ? 204.132 233.813 261.028 1.00 72.16 282 ILE 8A N 1
ATOM 2211 C CA . ILE A 1 282 ? 205.528 233.586 261.394 1.00 69.40 282 ILE 8A CA 1
ATOM 2212 C C . ILE A 1 282 ? 205.938 234.528 262.517 1.00 72.13 282 ILE 8A C 1
ATOM 2213 O O . ILE A 1 282 ? 206.573 234.120 263.496 1.00 78.25 282 ILE 8A O 1
ATOM 2218 N N . MET A 1 283 ? 205.577 235.807 262.393 1.00 70.50 283 MET 8A N 1
ATOM 2219 C CA . MET A 1 283 ? 205.966 236.788 263.400 1.00 70.74 283 MET 8A CA 1
ATOM 2220 C C . MET A 1 283 ? 205.335 236.478 264.751 1.00 77.92 283 MET 8A C 1
ATOM 2221 O O . MET A 1 283 ? 206.001 236.563 265.788 1.00 78.47 283 MET 8A O 1
ATOM 2226 N N . ASP A 1 284 ? 204.051 236.116 264.759 1.00 80.04 284 ASP 8A N 1
ATOM 2227 C CA . ASP A 1 284 ? 203.385 235.793 266.016 1.00 78.85 284 ASP 8A CA 1
ATOM 2228 C C . ASP A 1 284 ? 203.969 234.537 266.645 1.00 78.69 284 ASP 8A C 1
ATOM 2229 O O . ASP A 1 284 ? 204.001 234.410 267.874 1.00 82.68 284 ASP 8A O 1
ATOM 2234 N N . ASN A 1 285 ? 204.420 233.592 265.820 1.00 75.44 285 ASN 8A N 1
ATOM 2235 C CA . ASN A 1 285 ? 205.018 232.373 266.350 1.00 77.84 285 ASN 8A CA 1
ATOM 2236 C C . ASN A 1 285 ? 206.293 232.675 267.126 1.00 79.54 285 ASN 8A C 1
ATOM 2237 O O . ASN A 1 285 ? 206.521 232.116 268.204 1.00 83.70 285 ASN 8A O 1
ATOM 2242 N N . LEU A 1 286 ? 207.137 233.559 266.593 1.00 77.59 286 LEU 8A N 1
ATOM 2243 C CA . LEU A 1 286 ? 208.401 233.873 267.247 1.00 77.20 286 LEU 8A CA 1
ATOM 2244 C C . LEU A 1 286 ? 208.231 234.846 268.406 1.00 79.80 286 LEU 8A C 1
ATOM 2245 O O . LEU A 1 286 ? 208.969 234.757 269.394 1.00 85.00 286 LEU 8A O 1
ATOM 2250 N N . ARG A 1 287 ? 207.281 235.771 268.313 1.00 74.81 287 ARG 8A N 1
ATOM 2251 C CA . ARG A 1 287 ? 207.099 236.806 269.321 1.00 75.29 287 ARG 8A CA 1
ATOM 2252 C C . ARG A 1 287 ? 206.101 236.424 270.402 1.00 78.84 287 ARG 8A C 1
ATOM 2253 O O . ARG A 1 287 ? 205.809 237.249 271.272 1.00 80.90 287 ARG 8A O 1
ATOM 2261 N N . SER A 1 288 ? 205.566 235.204 270.369 1.00 80.51 288 SER 8A N 1
ATOM 2262 C CA . SER A 1 288 ? 204.575 234.811 271.364 1.00 81.04 288 SER 8A CA 1
ATOM 2263 C C . SER A 1 288 ? 205.188 234.712 272.754 1.00 86.66 288 SER 8A C 1
ATOM 2264 O O . SER A 1 288 ? 204.534 235.037 273.752 1.00 88.44 288 SER 8A O 1
ATOM 2267 N N . ASP A 1 289 ? 206.441 234.267 272.843 1.00 85.27 289 ASP 8A N 1
ATOM 2268 C CA . ASP A 1 289 ? 207.085 233.995 274.120 1.00 82.87 289 ASP 8A CA 1
ATOM 2269 C C . ASP A 1 289 ? 208.034 235.105 274.558 1.00 79.94 289 ASP 8A C 1
ATOM 2270 O O . ASP A 1 289 ? 208.888 234.873 275.420 1.00 81.61 289 ASP 8A O 1
ATOM 2275 N N . ASN A 1 290 ? 207.915 236.300 273.978 1.00 76.89 290 ASN 8A N 1
ATOM 2276 C CA . ASN A 1 290 ? 208.717 237.423 274.454 1.00 73.22 290 ASN 8A CA 1
ATOM 2277 C C . ASN A 1 290 ? 208.377 237.759 275.898 1.00 73.66 290 ASN 8A C 1
ATOM 2278 O O . ASN A 1 290 ? 209.270 238.020 276.712 1.00 75.71 290 ASN 8A O 1
ATOM 2283 N N . VAL A 1 291 ? 207.091 237.758 276.234 1.00 75.21 291 VAL 8A N 1
ATOM 2284 C CA . VAL A 1 291 ? 206.620 237.974 277.595 1.00 70.75 291 VAL 8A CA 1
ATOM 2285 C C . VAL A 1 291 ? 205.906 236.707 278.036 1.00 71.00 291 VAL 8A C 1
ATOM 2286 O O . VAL A 1 291 ? 204.937 236.282 277.397 1.00 75.41 291 VAL 8A O 1
ATOM 2290 N N . SER A 1 292 ? 206.382 236.104 279.122 1.00 69.81 292 SER 8A N 1
ATOM 2291 C CA . SER A 1 292 ? 205.812 234.856 279.602 1.00 71.32 292 SER 8A CA 1
ATOM 2292 C C . SER A 1 292 ? 205.862 234.829 281.120 1.00 72.83 292 SER 8A C 1
ATOM 2293 O O . SER A 1 292 ? 206.641 235.548 281.750 1.00 74.83 292 SER 8A O 1
ATOM 2296 N N . GLY A 1 293 ? 205.017 233.989 281.700 1.00 72.59 293 GLY 8A N 1
ATOM 2297 C CA . GLY A 1 293 ? 204.977 233.843 283.139 1.00 71.04 293 GLY 8A CA 1
ATOM 2298 C C . GLY A 1 293 ? 203.819 232.965 283.552 1.00 71.95 293 GLY 8A C 1
ATOM 2299 O O . GLY A 1 293 ? 203.034 232.496 282.725 1.00 76.76 293 GLY 8A O 1
ATOM 2300 N N . SER A 1 294 ? 203.727 232.752 284.862 1.00 67.97 294 SER 8A N 1
ATOM 2301 C CA . SER A 1 294 ? 202.671 231.936 285.438 1.00 70.82 294 SER 8A CA 1
ATOM 2302 C C . SER A 1 294 ? 202.160 232.591 286.711 1.00 71.42 294 SER 8A C 1
ATOM 2303 O O . SER A 1 294 ? 202.947 233.093 287.517 1.00 78.57 294 SER 8A O 1
ATOM 2306 N N . PHE A 1 295 ? 200.842 232.578 286.887 1.00 68.19 295 PHE 8A N 1
ATOM 2307 C CA . PHE A 1 295 ? 200.200 233.152 288.061 1.00 65.43 295 PHE 8A CA 1
ATOM 2308 C C . PHE A 1 295 ? 199.320 232.095 288.707 1.00 70.30 295 PHE 8A C 1
ATOM 2309 O O . PHE A 1 295 ? 198.520 231.450 288.026 1.00 73.50 295 PHE 8A O 1
ATOM 2317 N N . GLU A 1 296 ? 199.466 231.927 290.017 1.00 69.56 296 GLU 8A N 1
ATOM 2318 C CA . GLU A 1 296 ? 198.724 230.932 290.778 1.00 66.81 296 GLU 8A CA 1
ATOM 2319 C C . GLU A 1 296 ? 197.726 231.650 291.674 1.00 67.35 296 GLU 8A C 1
ATOM 2320 O O . GLU A 1 296 ? 198.116 232.464 292.517 1.00 69.91 296 GLU 8A O 1
ATOM 2326 N N . VAL A 1 297 ? 196.444 231.346 291.493 1.00 69.05 297 VAL 8A N 1
ATOM 2327 C CA . VAL A 1 297 ? 195.358 232.040 292.161 1.00 72.55 297 VAL 8A CA 1
ATOM 2328 C C . VAL A 1 297 ? 194.425 231.008 292.785 1.00 74.23 297 VAL 8A C 1
ATOM 2329 O O . VAL A 1 297 ? 194.601 229.802 292.624 1.00 73.95 297 VAL 8A O 1
ATOM 2333 N N . GLU A 1 298 ? 193.427 231.503 293.512 1.00 75.27 298 GLU 8A N 1
ATOM 2334 C CA . GLU A 1 298 ? 192.424 230.626 294.096 1.00 75.80 298 GLU 8A CA 1
ATOM 2335 C C . GLU A 1 298 ? 191.624 229.937 292.999 1.00 78.62 298 GLU 8A C 1
ATOM 2336 O O . GLU A 1 298 ? 191.289 230.544 291.979 1.00 80.04 298 GLU 8A O 1
ATOM 2342 N N . GLY A 1 299 ? 191.322 228.660 293.214 1.00 74.74 299 GLY 8A N 1
ATOM 2343 C CA . GLY A 1 299 ? 190.652 227.854 292.213 1.00 72.60 299 GLY 8A CA 1
ATOM 2344 C C . GLY A 1 299 ? 189.296 228.377 291.792 1.00 77.50 299 GLY 8A C 1
ATOM 2345 O O . GLY A 1 299 ? 188.444 228.664 292.637 1.00 83.55 299 GLY 8A O 1
ATOM 2346 N N . ASP A 1 300 ? 189.084 228.505 290.485 1.00 76.31 300 ASP 8A N 1
ATOM 2347 C CA . ASP A 1 300 ? 187.807 228.959 289.957 1.00 81.74 300 ASP 8A CA 1
ATOM 2348 C C . ASP A 1 300 ? 187.675 228.470 288.524 1.00 83.49 300 ASP 8A C 1
ATOM 2349 O O . ASP A 1 300 ? 188.661 228.429 287.785 1.00 81.99 300 ASP 8A O 1
ATOM 2354 N N . SER A 1 301 ? 186.455 228.103 288.139 1.00 84.13 301 SER 8A N 1
ATOM 2355 C CA . SER A 1 301 ? 186.204 227.488 286.843 1.00 85.14 301 SER 8A CA 1
ATOM 2356 C C . SER A 1 301 ? 185.860 228.490 285.750 1.00 88.78 301 SER 8A C 1
ATOM 2357 O O . SER A 1 301 ? 185.674 228.082 284.600 1.00 90.55 301 SER 8A O 1
ATOM 2360 N N . CYS A 1 302 ? 185.768 229.781 286.067 1.00 84.39 302 CYS 8A N 1
ATOM 2361 C CA . CYS A 1 302 ? 185.437 230.763 285.043 1.00 83.39 302 CYS 8A CA 1
ATOM 2362 C C . CYS A 1 302 ? 186.625 231.120 284.164 1.00 86.68 302 CYS 8A C 1
ATOM 2363 O O . CYS A 1 302 ? 186.436 231.768 283.130 1.00 91.66 302 CYS 8A O 1
ATOM 2366 N N . TYR A 1 303 ? 187.835 230.722 284.545 1.00 82.29 303 TYR 8A N 1
ATOM 2367 C CA . TYR A 1 303 ? 189.013 230.997 283.738 1.00 75.02 303 TYR 8A CA 1
ATOM 2368 C C . TYR A 1 303 ? 189.043 230.072 282.530 1.00 74.86 303 TYR 8A C 1
ATOM 2369 O O . TYR A 1 303 ? 188.875 228.857 282.663 1.00 78.30 303 TYR 8A O 1
ATOM 2378 N N . GLN A 1 304 ? 189.254 230.649 281.354 1.00 75.75 304 GLN 8A N 1
ATOM 2379 C CA . GLN A 1 304 ? 189.408 229.897 280.122 1.00 74.64 304 GLN 8A CA 1
ATOM 2380 C C . GLN A 1 304 ? 190.610 230.425 279.356 1.00 75.02 304 GLN 8A C 1
ATOM 2381 O O . GLN A 1 304 ? 190.913 231.620 279.421 1.00 79.44 304 GLN 8A O 1
ATOM 2387 N N . PRO A 1 305 ? 191.319 229.561 278.635 1.00 72.23 305 PRO 8A N 1
ATOM 2388 C CA . PRO A 1 305 ? 192.394 230.051 277.768 1.00 72.60 305 PRO 8A CA 1
ATOM 2389 C C . PRO A 1 305 ? 191.835 230.969 276.693 1.00 74.14 305 PRO 8A C 1
ATOM 2390 O O . PRO A 1 305 ? 190.757 230.733 276.145 1.00 77.83 305 PRO 8A O 1
ATOM 2394 N N . GLY A 1 306 ? 192.581 232.027 276.395 1.00 72.20 306 GLY 8A N 1
ATOM 2395 C CA . GLY A 1 306 ? 192.142 233.067 275.493 1.00 67.46 306 GLY 8A CA 1
ATOM 2396 C C . GLY A 1 306 ? 191.661 234.321 276.187 1.00 71.32 306 GLY 8A C 1
ATOM 2397 O O . GLY A 1 306 ? 191.551 235.368 275.538 1.00 78.74 306 GLY 8A O 1
ATOM 2398 N N . ASP A 1 307 ? 191.371 234.248 277.483 1.00 68.65 307 ASP 8A N 1
ATOM 2399 C CA . ASP A 1 307 ? 190.975 235.430 278.228 1.00 70.25 307 ASP 8A CA 1
ATOM 2400 C C . ASP A 1 307 ? 192.170 236.358 278.425 1.00 72.19 307 ASP 8A C 1
ATOM 2401 O O . ASP A 1 307 ? 193.329 235.980 278.241 1.00 75.62 307 ASP 8A O 1
ATOM 2406 N N . VAL A 1 308 ? 191.873 237.594 278.810 1.00 70.71 308 VAL 8A N 1
ATOM 2407 C CA . VAL A 1 308 ? 192.885 238.617 279.036 1.00 66.03 308 VAL 8A CA 1
ATOM 2408 C C . VAL A 1 308 ? 193.116 238.747 280.533 1.00 70.06 308 VAL 8A C 1
ATOM 2409 O O . VAL A 1 308 ? 192.161 238.893 281.306 1.00 77.44 308 VAL 8A O 1
ATOM 2413 N N . LEU A 1 309 ? 194.377 238.682 280.946 1.00 70.04 309 LEU 8A N 1
ATOM 2414 C CA . LEU A 1 309 ? 194.764 238.865 282.338 1.00 70.77 309 LEU 8A CA 1
ATOM 2415 C C . LEU A 1 309 ? 195.477 240.202 282.467 1.00 74.41 309 LEU 8A C 1
ATOM 2416 O O . LEU A 1 309 ? 196.462 240.452 281.766 1.00 78.80 309 LEU 8A O 1
ATOM 2421 N N . ALA A 1 310 ? 194.984 241.053 283.361 1.00 70.87 310 ALA 8A N 1
ATOM 2422 C CA . ALA A 1 310 ? 195.502 242.400 283.532 1.00 68.92 310 ALA 8A CA 1
ATOM 2423 C C . ALA A 1 310 ? 196.114 242.558 284.916 1.00 74.83 310 ALA 8A C 1
ATOM 2424 O O . ALA A 1 310 ? 195.542 242.109 285.913 1.00 78.55 310 ALA 8A O 1
ATOM 2426 N N . LEU A 1 311 ? 197.279 243.196 284.969 1.00 76.03 311 LEU 8A N 1
ATOM 2427 C CA . LEU A 1 311 ? 197.945 243.538 286.219 1.00 73.04 311 LEU 8A CA 1
ATOM 2428 C C . LEU A 1 311 ? 197.813 245.039 286.431 1.00 76.75 311 LEU 8A C 1
ATOM 2429 O O . LEU A 1 311 ? 198.274 245.828 285.600 1.00 78.76 311 LEU 8A O 1
ATOM 2434 N N . ASN A 1 312 ? 197.188 245.429 287.538 1.00 77.67 312 ASN 8A N 1
ATOM 2435 C CA . ASN A 1 312 ? 196.899 246.829 287.815 1.00 80.25 312 ASN 8A CA 1
ATOM 2436 C C . ASN A 1 312 ? 197.473 247.215 289.167 1.00 82.12 312 ASN 8A C 1
ATOM 2437 O O . ASN A 1 312 ? 197.289 246.494 290.152 1.00 84.91 312 ASN 8A O 1
ATOM 2442 N N . GLY A 1 313 ? 198.163 248.351 289.212 1.00 80.76 313 GLY 8A N 1
ATOM 2443 C CA . GLY A 1 313 ? 198.695 248.874 290.449 1.00 81.45 313 GLY 8A CA 1
ATOM 2444 C C . GLY A 1 313 ? 200.010 248.280 290.896 1.00 84.41 313 GLY 8A C 1
ATOM 2445 O O . GLY A 1 313 ? 200.490 248.633 291.979 1.00 88.03 313 GLY 8A O 1
ATOM 2446 N N . PHE A 1 314 ? 200.611 247.392 290.106 1.00 82.98 314 PHE 8A N 1
ATOM 2447 C CA . PHE A 1 314 ? 201.865 246.765 290.499 1.00 79.96 314 PHE 8A CA 1
ATOM 2448 C C . PHE A 1 314 ? 203.084 247.620 290.189 1.00 82.56 314 PHE 8A C 1
ATOM 2449 O O . PHE A 1 314 ? 204.197 247.234 290.557 1.00 89.02 314 PHE 8A O 1
ATOM 2457 N N . GLY A 1 315 ? 202.910 248.756 289.530 1.00 79.78 315 GLY 8A N 1
ATOM 2458 C CA . GLY A 1 315 ? 204.000 249.661 289.235 1.00 80.87 315 GLY 8A CA 1
ATOM 2459 C C . GLY A 1 315 ? 204.247 249.788 287.745 1.00 85.78 315 GLY 8A C 1
ATOM 2460 O O . GLY A 1 315 ? 203.597 249.151 286.918 1.00 84.64 315 GLY 8A O 1
ATOM 2461 N N . GLN A 1 316 ? 205.220 250.637 287.417 1.00 89.58 316 GLN 8A N 1
ATOM 2462 C CA . GLN A 1 316 ? 205.570 250.903 286.029 1.00 86.86 316 GLN 8A CA 1
ATOM 2463 C C . GLN A 1 316 ? 206.346 249.768 285.379 1.00 85.57 316 GLN 8A C 1
ATOM 2464 O O . GLN A 1 316 ? 206.552 249.802 284.162 1.00 90.28 316 GLN 8A O 1
ATOM 2470 N N . GLY A 1 317 ? 206.785 248.776 286.147 1.00 76.92 317 GLY 8A N 1
ATOM 2471 C CA . GLY A 1 317 ? 207.562 247.689 285.589 1.00 74.09 317 GLY 8A CA 1
ATOM 2472 C C . GLY A 1 317 ? 206.761 246.436 285.302 1.00 80.77 317 GLY 8A C 1
ATOM 2473 O O . GLY A 1 317 ? 207.280 245.491 284.704 1.00 84.56 317 GLY 8A O 1
ATOM 2474 N N . MET A 1 318 ? 205.494 246.411 285.719 1.00 78.94 318 MET 8A N 1
ATOM 2475 C CA . MET A 1 318 ? 204.667 245.223 285.566 1.00 74.27 318 MET 8A CA 1
ATOM 2476 C C . MET A 1 318 ? 203.266 245.486 285.038 1.00 80.19 318 MET 8A C 1
ATOM 2477 O O . MET A 1 318 ? 202.597 244.528 284.639 1.00 88.85 318 MET 8A O 1
ATOM 2482 N N . ASP A 1 319 ? 202.798 246.730 285.024 1.00 79.89 319 ASP 8A N 1
ATOM 2483 C CA . ASP A 1 319 ? 201.422 247.006 284.631 1.00 80.30 319 ASP 8A CA 1
ATOM 2484 C C . ASP A 1 319 ? 201.213 246.708 283.151 1.00 80.47 319 ASP 8A C 1
ATOM 2485 O O . ASP A 1 319 ? 202.012 247.117 282.305 1.00 82.78 319 ASP 8A O 1
ATOM 2490 N N . GLY A 1 320 ? 200.133 246.000 282.842 1.00 75.02 320 GLY 8A N 1
ATOM 2491 C CA . GLY A 1 320 ? 199.834 245.662 281.467 1.00 73.09 320 GLY 8A CA 1
ATOM 2492 C C . GLY A 1 320 ? 198.757 244.599 281.396 1.00 73.07 320 GLY 8A C 1
ATOM 2493 O O . GLY A 1 320 ? 198.129 244.253 282.398 1.00 75.31 320 GLY 8A O 1
ATOM 2494 N N . GLN A 1 321 ? 198.556 244.090 280.182 1.00 75.65 321 GLN 8A N 1
ATOM 2495 C CA . GLN A 1 321 ? 197.591 243.034 279.917 1.00 72.90 321 GLN 8A CA 1
ATOM 2496 C C . GLN A 1 321 ? 198.239 241.956 279.059 1.00 71.78 321 GLN 8A C 1
ATOM 2497 O O . GLN A 1 321 ? 199.200 242.206 278.330 1.00 73.56 321 GLN 8A O 1
ATOM 2503 N N . GLY A 1 322 ? 197.697 240.746 279.155 1.00 68.26 322 GLY 8A N 1
ATOM 2504 C CA . GLY A 1 322 ? 198.202 239.634 278.374 1.00 66.50 322 GLY 8A CA 1
ATOM 2505 C C . GLY A 1 322 ? 197.128 238.593 278.156 1.00 69.80 322 GLY 8A C 1
ATOM 2506 O O . GLY A 1 322 ? 196.121 238.548 278.868 1.00 75.63 322 GLY 8A O 1
ATOM 2507 N N . ILE A 1 323 ? 197.359 237.747 277.158 1.00 66.23 323 ILE 8A N 1
ATOM 2508 C CA . ILE A 1 323 ? 196.416 236.697 276.793 1.00 67.65 323 ILE 8A CA 1
ATOM 2509 C C . ILE A 1 323 ? 196.759 235.435 277.569 1.00 70.56 323 ILE 8A C 1
ATOM 2510 O O . ILE A 1 323 ? 197.910 234.987 277.567 1.00 74.55 323 ILE 8A O 1
ATOM 2515 N N . ILE A 1 324 ? 195.760 234.859 278.232 1.00 69.24 324 ILE 8A N 1
ATOM 2516 C CA . ILE A 1 324 ? 195.945 233.626 278.988 1.00 65.91 324 ILE 8A CA 1
ATOM 2517 C C . ILE A 1 324 ? 196.042 232.474 277.995 1.00 65.62 324 ILE 8A C 1
ATOM 2518 O O . ILE A 1 324 ? 195.039 232.054 277.417 1.00 73.04 324 ILE 8A O 1
ATOM 2523 N N . THR A 1 325 ? 197.255 231.963 277.791 1.00 62.28 325 THR 8A N 1
ATOM 2524 C CA . THR A 1 325 ? 197.460 230.878 276.843 1.00 63.87 325 THR 8A CA 1
ATOM 2525 C C . THR A 1 325 ? 197.199 229.505 277.442 1.00 68.00 325 THR 8A C 1
ATOM 2526 O O . THR A 1 325 ? 197.143 228.525 276.694 1.00 70.56 325 THR 8A O 1
ATOM 2530 N N . GLY A 1 326 ? 197.038 229.406 278.758 1.00 67.33 326 GLY 8A N 1
ATOM 2531 C CA . GLY A 1 326 ? 196.818 228.119 279.384 1.00 66.59 326 GLY 8A CA 1
ATOM 2532 C C . GLY A 1 326 ? 196.298 228.207 280.802 1.00 68.69 326 GLY 8A C 1
ATOM 2533 O O . GLY A 1 326 ? 196.706 229.085 281.567 1.00 74.90 326 GLY 8A O 1
ATOM 2534 N N . VAL A 1 327 ? 195.397 227.298 281.166 1.00 66.64 327 VAL 8A N 1
ATOM 2535 C CA . VAL A 1 327 ? 194.787 227.266 282.489 1.00 62.34 327 VAL 8A CA 1
ATOM 2536 C C . VAL A 1 327 ? 194.923 225.857 283.047 1.00 64.35 327 VAL 8A C 1
ATOM 2537 O O . VAL A 1 327 ? 194.538 224.887 282.387 1.00 68.96 327 VAL 8A O 1
ATOM 2541 N N . SER A 1 328 ? 195.463 225.746 284.257 1.00 64.05 328 SER 8A N 1
ATOM 2542 C CA . SER A 1 328 ? 195.650 224.465 284.923 1.00 63.66 328 SER 8A CA 1
ATOM 2543 C C . SER A 1 328 ? 194.917 224.468 286.255 1.00 66.63 328 SER 8A C 1
ATOM 2544 O O . SER A 1 328 ? 195.034 225.424 287.028 1.00 71.91 328 SER 8A O 1
ATOM 2547 N N . GLN A 1 329 ? 194.169 223.401 286.520 1.00 66.95 329 GLN 8A N 1
ATOM 2548 C CA . GLN A 1 329 ? 193.454 223.223 287.776 1.00 66.05 329 GLN 8A CA 1
ATOM 2549 C C . GLN A 1 329 ? 194.127 222.120 288.578 1.00 69.33 329 GLN 8A C 1
ATOM 2550 O O . GLN A 1 329 ? 194.399 221.040 288.045 1.00 73.28 329 GLN 8A O 1
ATOM 2556 N N . ILE A 1 330 ? 194.400 222.393 289.851 1.00 66.22 330 ILE 8A N 1
ATOM 2557 C CA . ILE A 1 330 ? 195.098 221.460 290.728 1.00 64.49 330 ILE 8A CA 1
ATOM 2558 C C . ILE A 1 330 ? 194.245 221.217 291.964 1.00 67.46 330 ILE 8A C 1
ATOM 2559 O O . ILE A 1 330 ? 193.852 222.167 292.648 1.00 74.37 330 ILE 8A O 1
ATOM 2564 N N . ILE A 1 331 ? 193.965 219.949 292.251 1.00 66.51 331 ILE 8A N 1
ATOM 2565 C CA . ILE A 1 331 ? 193.189 219.550 293.421 1.00 69.85 331 ILE 8A CA 1
ATOM 2566 C C . ILE A 1 331 ? 194.050 218.608 294.250 1.00 78.52 331 ILE 8A C 1
ATOM 2567 O O . ILE A 1 331 ? 194.541 217.596 293.735 1.00 85.29 331 ILE 8A O 1
ATOM 2572 N N . ASN A 1 332 ? 194.236 218.940 295.525 1.00 77.69 332 ASN 8A N 1
ATOM 2573 C CA . ASN A 1 332 ? 194.871 218.028 296.467 1.00 76.17 332 ASN 8A CA 1
ATOM 2574 C C . ASN A 1 332 ? 194.446 218.409 297.876 1.00 83.63 332 ASN 8A C 1
ATOM 2575 O O . ASN A 1 332 ? 193.935 219.505 298.116 1.00 87.42 332 ASN 8A O 1
ATOM 2580 N N . GLN A 1 333 ? 194.662 217.479 298.808 1.00 84.85 333 GLN 8A N 1
ATOM 2581 C CA . GLN A 1 333 ? 194.250 217.700 300.190 1.00 88.57 333 GLN 8A CA 1
ATOM 2582 C C . GLN A 1 333 ? 195.059 218.809 300.849 1.00 89.08 333 GLN 8A C 1
ATOM 2583 O O . GLN A 1 333 ? 194.518 219.597 301.632 1.00 90.67 333 GLN 8A O 1
ATOM 2589 N N . ARG A 1 334 ? 196.358 218.885 300.551 1.00 89.33 334 ARG 8A N 1
ATOM 2590 C CA . ARG A 1 334 ? 197.219 219.830 301.253 1.00 89.54 334 ARG 8A CA 1
ATOM 2591 C C . ARG A 1 334 ? 196.920 221.275 300.874 1.00 90.16 334 ARG 8A C 1
ATOM 2592 O O . ARG A 1 334 ? 196.957 222.157 301.739 1.00 92.88 334 ARG 8A O 1
ATOM 2600 N N . GLN A 1 335 ? 196.624 221.543 299.604 1.00 88.44 335 GLN 8A N 1
ATOM 2601 C CA . GLN A 1 335 ? 196.457 222.908 299.129 1.00 81.86 335 GLN 8A CA 1
ATOM 2602 C C . GLN A 1 335 ? 195.051 223.227 298.646 1.00 82.93 335 GLN 8A C 1
ATOM 2603 O O . GLN A 1 335 ? 194.798 224.371 298.253 1.00 86.95 335 GLN 8A O 1
ATOM 2609 N N . GLY A 1 336 ? 194.132 222.266 298.664 1.00 81.47 336 GLY 8A N 1
ATOM 2610 C CA . GLY A 1 336 ? 192.794 222.552 298.186 1.00 74.79 336 GLY 8A CA 1
ATOM 2611 C C . GLY A 1 336 ? 192.757 222.762 296.681 1.00 74.70 336 GLY 8A C 1
ATOM 2612 O O . GLY A 1 336 ? 193.517 222.161 295.918 1.00 82.00 336 GLY 8A O 1
ATOM 2613 N N . TRP A 1 337 ? 191.853 223.636 296.252 1.00 70.98 337 TRP 8A N 1
ATOM 2614 C CA . TRP A 1 337 ? 191.644 223.929 294.840 1.00 68.78 337 TRP 8A CA 1
ATOM 2615 C C . TRP A 1 337 ? 192.421 225.184 294.469 1.00 71.72 337 TRP 8A C 1
ATOM 2616 O O . TRP A 1 337 ? 192.223 226.244 295.072 1.00 77.51 337 TRP 8A O 1
ATOM 2627 N N . ARG A 1 338 ? 193.302 225.062 293.478 1.00 67.17 338 ARG 8A N 1
ATOM 2628 C CA . ARG A 1 338 ? 194.115 226.176 293.019 1.00 64.77 338 ARG 8A CA 1
ATOM 2629 C C . ARG A 1 338 ? 194.163 226.174 291.500 1.00 69.17 338 ARG 8A C 1
ATOM 2630 O O . ARG A 1 338 ? 194.091 225.122 290.863 1.00 73.64 338 ARG 8A O 1
ATOM 2638 N N . THR A 1 339 ? 194.286 227.366 290.925 1.00 69.46 339 THR 8A N 1
ATOM 2639 C CA . THR A 1 339 ? 194.300 227.553 289.482 1.00 68.91 339 THR 8A CA 1
ATOM 2640 C C . THR A 1 339 ? 195.554 228.315 289.080 1.00 69.43 339 THR 8A C 1
ATOM 2641 O O . THR A 1 339 ? 195.935 229.288 289.736 1.00 77.59 339 THR 8A O 1
ATOM 2645 N N . ARG A 1 340 ? 196.194 227.869 288.003 1.00 63.89 340 ARG 8A N 1
ATOM 2646 C CA . ARG A 1 340 ? 197.408 228.490 287.494 1.00 65.30 340 ARG 8A CA 1
ATOM 2647 C C . ARG A 1 340 ? 197.159 229.013 286.088 1.00 68.20 340 ARG 8A C 1
ATOM 2648 O O . ARG A 1 340 ? 196.702 228.267 285.216 1.00 70.35 340 ARG 8A O 1
ATOM 2656 N N . LEU A 1 341 ? 197.465 230.289 285.870 1.00 66.80 341 LEU 8A N 1
ATOM 2657 C CA . LEU A 1 341 ? 197.304 230.939 284.578 1.00 61.96 341 LEU 8A CA 1
ATOM 2658 C C . LEU A 1 341 ? 198.669 231.153 283.943 1.00 66.11 341 LEU 8A C 1
ATOM 2659 O O . LEU A 1 341 ? 199.622 231.546 284.622 1.00 74.69 341 LEU 8A O 1
ATOM 2664 N N . THR A 1 342 ? 198.760 230.904 282.641 1.00 65.71 342 THR 8A N 1
ATOM 2665 C CA . THR A 1 342 ? 200.020 230.972 281.916 1.00 67.94 342 THR 8A CA 1
ATOM 2666 C C . THR A 1 342 ? 199.946 232.031 280.826 1.00 68.66 342 THR 8A C 1
ATOM 2667 O O . THR A 1 342 ? 198.938 232.146 280.124 1.00 70.74 342 THR 8A O 1
ATOM 2671 N N . LEU A 1 343 ? 201.019 232.804 280.692 1.00 67.41 343 LEU 8A N 1
ATOM 2672 C CA . LEU A 1 343 ? 201.173 233.772 279.618 1.00 68.19 343 LEU 8A CA 1
ATOM 2673 C C . LEU A 1 343 ? 202.306 233.340 278.698 1.00 76.45 343 LEU 8A C 1
ATOM 2674 O O . LEU A 1 343 ? 203.307 232.772 279.141 1.00 79.83 343 LEU 8A O 1
ATOM 2679 N N . GLY A 1 344 ? 202.139 233.613 277.409 1.00 76.82 344 GLY 8A N 1
ATOM 2680 C CA . GLY A 1 344 ? 203.131 233.255 276.420 1.00 77.27 344 GLY 8A CA 1
ATOM 2681 C C . GLY A 1 344 ? 202.968 231.835 275.913 1.00 82.14 344 GLY 8A C 1
ATOM 2682 O O . GLY A 1 344 ? 202.164 231.042 276.408 1.00 85.93 344 GLY 8A O 1
ATOM 2683 N N . MET A 1 345 ? 203.763 231.511 274.899 1.00 85.59 345 MET 8A N 1
ATOM 2684 C CA . MET A 1 345 ? 203.669 230.215 274.244 1.00 86.43 345 MET 8A CA 1
ATOM 2685 C C . MET A 1 345 ? 204.985 229.871 273.560 1.00 93.88 345 MET 8A C 1
ATOM 2686 O O . MET A 1 345 ? 205.553 230.712 272.852 1.00 96.23 345 MET 8A O 1
ATOM 2691 N N . PRO A 1 346 ? 205.502 228.655 273.745 1.00 98.10 346 PRO 8A N 1
ATOM 2692 C CA . PRO A 1 346 ? 206.750 228.288 273.082 1.00 99.51 346 PRO 8A CA 1
ATOM 2693 C C . PRO A 1 346 ? 206.561 228.216 271.578 1.00 105.80 346 PRO 8A C 1
ATOM 2694 O O . PRO A 1 346 ? 205.468 227.883 271.091 1.00 107.26 346 PRO 8A O 1
ATOM 2698 N N . PRO A 1 347 ? 207.596 228.526 270.802 1.00 104.50 347 PRO 8A N 1
ATOM 2699 C CA . PRO A 1 347 ? 207.470 228.448 269.343 1.00 106.86 347 PRO 8A CA 1
ATOM 2700 C C . PRO A 1 347 ? 207.322 227.013 268.870 1.00 110.99 347 PRO 8A C 1
ATOM 2701 O O . PRO A 1 347 ? 207.794 226.069 269.509 1.00 112.28 347 PRO 8A O 1
ATOM 2705 N N . ASP A 1 348 ? 206.655 226.856 267.732 1.00 110.44 348 ASP 8A N 1
ATOM 2706 C CA . ASP A 1 348 ? 206.480 225.540 267.133 1.00 111.29 348 ASP 8A CA 1
ATOM 2707 C C . ASP A 1 348 ? 207.556 225.306 266.079 1.00 114.09 348 ASP 8A C 1
ATOM 2708 O O . ASP A 1 348 ? 207.365 225.613 264.903 1.00 113.53 348 ASP 8A O 1
ATOM 2713 N N . ALA A 1 352 ? 204.568 225.388 256.923 1.00 86.57 352 ALA 8A N 1
ATOM 2714 C CA . ALA A 1 352 ? 203.357 225.705 256.177 1.00 97.46 352 ALA 8A CA 1
ATOM 2715 C C . ALA A 1 352 ? 202.667 224.436 255.693 1.00 102.53 352 ALA 8A C 1
ATOM 2716 O O . ALA A 1 352 ? 201.464 224.262 255.878 1.00 100.08 352 ALA 8A O 1
ATOM 2718 N N . VAL A 1 353 ? 203.437 223.557 255.059 1.00 105.06 353 VAL 8A N 1
ATOM 2719 C CA . VAL A 1 353 ? 202.929 222.283 254.557 1.00 98.01 353 VAL 8A CA 1
ATOM 2720 C C . VAL A 1 353 ? 203.945 221.202 254.906 1.00 102.12 353 VAL 8A C 1
ATOM 2721 O O . VAL A 1 353 ? 205.153 221.425 254.742 1.00 105.07 353 VAL 8A O 1
ATOM 2725 N N . PRO A 1 354 ? 203.520 220.041 255.400 1.00 105.56 354 PRO 8A N 1
ATOM 2726 C CA . PRO A 1 354 ? 204.463 218.942 255.630 1.00 105.94 354 PRO 8A CA 1
ATOM 2727 C C . PRO A 1 354 ? 205.200 218.590 254.351 1.00 107.41 354 PRO 8A C 1
ATOM 2728 O O . PRO A 1 354 ? 204.586 218.473 253.281 1.00 104.42 354 PRO 8A O 1
ATOM 2732 N N . PRO A 1 355 ? 206.514 218.407 254.421 1.00 106.80 355 PRO 8A N 1
ATOM 2733 C CA . PRO A 1 355 ? 207.330 218.367 253.208 1.00 103.96 355 PRO 8A CA 1
ATOM 2734 C C . PRO A 1 355 ? 207.516 216.968 252.638 1.00 104.04 355 PRO 8A C 1
ATOM 2735 O O . PRO A 1 355 ? 207.597 215.969 253.355 1.00 104.66 355 PRO 8A O 1
ATOM 2739 N N . VAL A 1 356 ? 207.585 216.923 251.313 1.00 105.81 356 VAL 8A N 1
ATOM 2740 C CA . VAL A 1 356 ? 208.049 215.753 250.594 1.00 101.47 356 VAL 8A CA 1
ATOM 2741 C C . VAL A 1 356 ? 209.571 215.788 250.615 1.00 107.42 356 VAL 8A C 1
ATOM 2742 O O . VAL A 1 356 ? 210.190 216.819 250.883 1.00 111.99 356 VAL 8A O 1
ATOM 2746 N N . LYS A 1 357 ? 210.193 214.643 250.360 1.00 107.10 357 LYS 8A N 1
ATOM 2747 C CA . LYS A 1 357 ? 211.649 214.610 250.312 1.00 113.92 357 LYS 8A CA 1
ATOM 2748 C C . LYS A 1 357 ? 212.142 213.769 249.144 1.00 110.51 357 LYS 8A C 1
ATOM 2749 O O . LYS A 1 357 ? 213.338 213.753 248.841 1.00 115.41 357 LYS 8A O 1
ATOM 2755 N N . GLU A 1 358 ? 211.224 213.092 248.469 1.00 102.67 358 GLU 8A N 1
ATOM 2756 C CA . GLU A 1 358 ? 211.581 212.001 247.580 1.00 97.37 358 GLU 8A CA 1
ATOM 2757 C C . GLU A 1 358 ? 211.405 212.399 246.116 1.00 92.83 358 GLU 8A C 1
ATOM 2758 O O . GLU A 1 358 ? 211.010 213.521 245.788 1.00 93.56 358 GLU 8A O 1
ATOM 2764 N N . LEU A 1 359 ? 211.725 211.468 245.223 1.00 88.67 359 LEU 8A N 1
ATOM 2765 C CA . LEU A 1 359 ? 211.335 211.515 243.823 1.00 78.86 359 LEU 8A CA 1
ATOM 2766 C C . LEU A 1 359 ? 210.216 210.509 243.593 1.00 75.55 359 LEU 8A C 1
ATOM 2767 O O . LEU A 1 359 ? 210.290 209.362 244.039 1.00 86.29 359 LEU 8A O 1
ATOM 2772 N N . HIS A 1 360 ? 209.176 210.946 242.895 1.00 68.58 360 HIS 8A N 1
ATOM 2773 C CA . HIS A 1 360 ? 207.953 210.173 242.771 1.00 68.11 360 HIS 8A CA 1
ATOM 2774 C C . HIS A 1 360 ? 207.696 209.816 241.315 1.00 68.19 360 HIS 8A C 1
ATOM 2775 O O . HIS A 1 360 ? 208.116 210.529 240.400 1.00 73.73 360 HIS 8A O 1
ATOM 2782 N N . VAL A 1 361 ? 207.008 208.700 241.108 1.00 65.91 361 VAL 8A N 1
ATOM 2783 C CA . VAL A 1 361 ? 206.575 208.293 239.784 1.00 64.88 361 VAL 8A CA 1
ATOM 2784 C C . VAL A 1 361 ? 205.157 208.800 239.569 1.00 71.49 361 VAL 8A C 1
ATOM 2785 O O . VAL A 1 361 ? 204.408 209.059 240.514 1.00 78.64 361 VAL 8A O 1
ATOM 2789 N N . GLY A 1 362 ? 204.782 208.953 238.305 1.00 71.74 362 GLY 8A N 1
ATOM 2790 C CA . GLY A 1 362 ? 203.462 209.457 237.979 1.00 73.41 362 GLY 8A CA 1
ATOM 2791 C C . GLY A 1 362 ? 202.998 208.947 236.634 1.00 75.73 362 GLY 8A C 1
ATOM 2792 O O . GLY A 1 362 ? 203.790 208.471 235.816 1.00 79.34 362 GLY 8A O 1
ATOM 2793 N N . ILE A 1 363 ? 201.692 209.056 236.416 1.00 74.87 363 ILE 8A N 1
ATOM 2794 C CA . ILE A 1 363 ? 201.057 208.663 235.165 1.00 79.76 363 ILE 8A CA 1
ATOM 2795 C C . ILE A 1 363 ? 200.361 209.884 234.587 1.00 84.35 363 ILE 8A C 1
ATOM 2796 O O . ILE A 1 363 ? 199.564 210.532 235.274 1.00 89.34 363 ILE 8A O 1
ATOM 2801 N N . VAL A 1 364 ? 200.661 210.199 233.328 1.00 83.29 364 VAL 8A N 1
ATOM 2802 C CA . VAL A 1 364 ? 200.027 211.335 232.674 1.00 82.42 364 VAL 8A CA 1
ATOM 2803 C C . VAL A 1 364 ? 198.561 211.013 232.423 1.00 87.22 364 VAL 8A C 1
ATOM 2804 O O . VAL A 1 364 ? 198.223 209.947 231.894 1.00 90.84 364 VAL 8A O 1
ATOM 2808 N N . GLU A 1 365 ? 197.684 211.936 232.801 1.00 87.54 365 GLU 8A N 1
ATOM 2809 C CA . GLU A 1 365 ? 196.250 211.731 232.708 1.00 89.02 365 GLU 8A CA 1
ATOM 2810 C C . GLU A 1 365 ? 195.707 212.239 231.377 1.00 94.96 365 GLU 8A C 1
ATOM 2811 O O . GLU A 1 365 ? 196.437 212.743 230.521 1.00 97.65 365 GLU 8A O 1
ATOM 2817 N N . LYS A 1 366 ? 194.396 212.097 231.205 1.00 97.86 366 LYS 8A N 1
ATOM 2818 C CA . LYS A 1 366 ? 193.716 212.653 230.047 1.00 94.58 366 LYS 8A CA 1
ATOM 2819 C C . LYS A 1 366 ? 193.796 214.174 230.072 1.00 95.91 366 LYS 8A C 1
ATOM 2820 O O . LYS A 1 366 ? 193.916 214.793 231.132 1.00 100.20 366 LYS 8A O 1
ATOM 2826 N N . TYR A 1 367 ? 193.737 214.775 228.887 1.00 91.04 367 TYR 8A N 1
ATOM 2827 C CA . TYR A 1 367 ? 193.905 216.217 228.777 1.00 91.11 367 TYR 8A CA 1
ATOM 2828 C C . TYR A 1 367 ? 192.802 216.957 229.520 1.00 94.58 367 TYR 8A C 1
ATOM 2829 O O . TYR A 1 367 ? 191.618 216.634 229.388 1.00 93.47 367 TYR 8A O 1
ATOM 2838 N N . GLN A 1 368 ? 193.200 217.953 230.302 1.00 94.80 368 GLN 8A N 1
ATOM 2839 C CA . GLN A 1 368 ? 192.302 218.918 230.910 1.00 93.54 368 GLN 8A CA 1
ATOM 2840 C C . GLN A 1 368 ? 192.877 220.312 230.724 1.00 98.30 368 GLN 8A C 1
ATOM 2841 O O . GLN A 1 368 ? 194.098 220.492 230.762 1.00 99.97 368 GLN 8A O 1
ATOM 2847 N N . PRO A 1 369 ? 192.028 221.315 230.520 1.00 99.08 369 PRO 8A N 1
ATOM 2848 C CA . PRO A 1 369 ? 192.540 222.679 230.357 1.00 97.09 369 PRO 8A CA 1
ATOM 2849 C C . PRO A 1 369 ? 193.068 223.229 231.672 1.00 102.33 369 PRO 8A C 1
ATOM 2850 O O . PRO A 1 369 ? 192.438 223.093 232.722 1.00 104.21 369 PRO 8A O 1
ATOM 2854 N N . ASP A 1 370 ? 194.240 223.855 231.604 1.00 102.68 370 ASP 8A N 1
ATOM 2855 C CA . ASP A 1 370 ? 194.820 224.476 232.786 1.00 102.01 370 ASP 8A CA 1
ATOM 2856 C C . ASP A 1 370 ? 194.040 225.735 233.145 1.00 104.82 370 ASP 8A C 1
ATOM 2857 O O . ASP A 1 370 ? 193.816 226.603 232.297 1.00 106.12 370 ASP 8A O 1
ATOM 2862 N N . SER A 1 371 ? 193.623 225.828 234.409 1.00 103.87 371 SER 8A N 1
ATOM 2863 C CA . SER A 1 371 ? 192.834 226.976 234.845 1.00 103.57 371 SER 8A CA 1
ATOM 2864 C C . SER A 1 371 ? 193.641 228.266 234.778 1.00 104.81 371 SER 8A C 1
ATOM 2865 O O . SER A 1 371 ? 193.122 229.308 234.362 1.00 102.12 371 SER 8A O 1
ATOM 2868 N N . GLN A 1 372 ? 194.907 228.219 235.182 1.00 105.97 372 GLN 8A N 1
ATOM 2869 C CA . GLN A 1 372 ? 195.764 229.396 235.189 1.00 103.36 372 GLN 8A CA 1
ATOM 2870 C C . GLN A 1 372 ? 196.459 229.635 233.856 1.00 104.65 372 GLN 8A C 1
ATOM 2871 O O . GLN A 1 372 ? 197.199 230.616 233.731 1.00 106.01 372 GLN 8A O 1
ATOM 2877 N N . SER A 1 373 ? 196.239 228.767 232.867 1.00 105.24 373 SER 8A N 1
ATOM 2878 C CA . SER A 1 373 ? 196.835 228.907 231.538 1.00 105.71 373 SER 8A CA 1
ATOM 2879 C C . SER A 1 373 ? 198.360 228.955 231.607 1.00 104.06 373 SER 8A C 1
ATOM 2880 O O . SER A 1 373 ? 199.011 229.692 230.866 1.00 103.76 373 SER 8A O 1
ATOM 2883 N N . LEU A 1 374 ? 198.934 228.161 232.507 1.00 101.89 374 LEU 8A N 1
ATOM 2884 C CA . LEU A 1 374 ? 200.380 228.043 232.630 1.00 96.79 374 LEU 8A CA 1
ATOM 2885 C C . LEU A 1 374 ? 200.946 226.874 231.835 1.00 92.43 374 LEU 8A C 1
ATOM 2886 O O . LEU A 1 374 ? 202.160 226.652 231.867 1.00 86.09 374 LEU 8A O 1
ATOM 2891 N N . GLY A 1 375 ? 200.102 226.128 231.126 1.00 94.07 375 GLY 8A N 1
ATOM 2892 C CA . GLY A 1 375 ? 200.568 225.001 230.347 1.00 86.88 375 GLY 8A CA 1
ATOM 2893 C C . GLY A 1 375 ? 200.931 223.773 231.146 1.00 84.94 375 GLY 8A C 1
ATOM 2894 O O . GLY A 1 375 ? 201.702 222.941 230.661 1.00 85.04 375 GLY 8A O 1
ATOM 2895 N N . ARG A 1 376 ? 200.403 223.632 232.357 1.00 84.17 376 ARG 8A N 1
ATOM 2896 C CA . ARG A 1 376 ? 200.726 222.478 233.180 1.00 81.14 376 ARG 8A CA 1
ATOM 2897 C C . ARG A 1 376 ? 199.998 221.236 232.673 1.00 81.19 376 ARG 8A C 1
ATOM 2898 O O . ARG A 1 376 ? 198.986 221.315 231.973 1.00 84.71 376 ARG 8A O 1
ATOM 2906 N N . ILE A 1 377 ? 200.532 220.080 233.036 1.00 79.48 377 ILE 8A N 1
ATOM 2907 C CA . ILE A 1 377 ? 200.059 218.786 232.550 1.00 76.57 377 ILE 8A CA 1
ATOM 2908 C C . ILE A 1 377 ? 199.441 218.033 233.720 1.00 82.00 377 ILE 8A C 1
ATOM 2909 O O . ILE A 1 377 ? 200.074 217.928 234.776 1.00 85.76 377 ILE 8A O 1
ATOM 2914 N N . PRO A 1 378 ? 198.223 217.504 233.584 1.00 82.11 378 PRO 8A N 1
ATOM 2915 C CA . PRO A 1 378 ? 197.590 216.769 234.689 1.00 83.79 378 PRO 8A CA 1
ATOM 2916 C C . PRO A 1 378 ? 198.189 215.376 234.825 1.00 84.85 378 PRO 8A C 1
ATOM 2917 O O . PRO A 1 378 ? 198.228 214.609 233.862 1.00 87.05 378 PRO 8A O 1
ATOM 2921 N N . VAL A 1 379 ? 198.657 215.049 236.030 1.00 84.30 379 VAL 8A N 1
ATOM 2922 C CA . VAL A 1 379 ? 199.254 213.751 236.308 1.00 83.55 379 VAL 8A CA 1
ATOM 2923 C C . VAL A 1 379 ? 198.605 213.157 237.549 1.00 83.27 379 VAL 8A C 1
ATOM 2924 O O . VAL A 1 379 ? 198.055 213.865 238.395 1.00 85.35 379 VAL 8A O 1
ATOM 2928 N N . LYS A 1 380 ? 198.676 211.834 237.647 1.00 82.25 380 LYS 8A N 1
ATOM 2929 C CA . LYS A 1 380 ? 198.224 211.100 238.820 1.00 83.58 380 LYS 8A CA 1
ATOM 2930 C C . LYS A 1 380 ? 199.445 210.527 239.522 1.00 89.68 380 LYS 8A C 1
ATOM 2931 O O . LYS A 1 380 ? 200.243 209.814 238.904 1.00 91.00 380 LYS 8A O 1
ATOM 2937 N N . ILE A 1 381 ? 199.595 210.843 240.803 1.00 89.84 381 ILE 8A N 1
ATOM 2938 C CA . ILE A 1 381 ? 200.704 210.356 241.612 1.00 87.17 381 ILE 8A CA 1
ATOM 2939 C C . ILE A 1 381 ? 200.152 209.294 242.560 1.00 90.74 381 ILE 8A C 1
ATOM 2940 O O . ILE A 1 381 ? 199.328 209.610 243.431 1.00 99.14 381 ILE 8A O 1
ATOM 2945 N N . PRO A 1 382 ? 200.554 208.029 242.418 1.00 86.59 382 PRO 8A N 1
ATOM 2946 C CA . PRO A 1 382 ? 199.964 206.973 243.259 1.00 89.20 382 PRO 8A CA 1
ATOM 2947 C C . PRO A 1 382 ? 200.169 207.184 244.748 1.00 97.68 382 PRO 8A C 1
ATOM 2948 O O . PRO A 1 382 ? 199.275 206.868 245.542 1.00 101.07 382 PRO 8A O 1
ATOM 2952 N N . ALA A 1 383 ? 201.325 207.709 245.153 1.00 96.74 383 ALA 8A N 1
ATOM 2953 C CA . ALA A 1 383 ? 201.605 207.862 246.577 1.00 93.98 383 ALA 8A CA 1
ATOM 2954 C C . ALA A 1 383 ? 200.782 208.991 247.186 1.00 97.60 383 ALA 8A C 1
ATOM 2955 O O . ALA A 1 383 ? 200.213 208.839 248.272 1.00 101.56 383 ALA 8A O 1
ATOM 2957 N N . LEU A 1 384 ? 200.704 210.131 246.496 1.00 101.74 384 LEU 8A N 1
ATOM 2958 C CA . LEU A 1 384 ? 200.059 211.308 247.068 1.00 103.57 384 LEU 8A CA 1
ATOM 2959 C C . LEU A 1 384 ? 198.555 211.144 247.225 1.00 102.93 384 LEU 8A C 1
ATOM 2960 O O . LEU A 1 384 ? 197.971 211.771 248.115 1.00 102.51 384 LEU 8A O 1
ATOM 2965 N N . ASN A 1 385 ? 197.912 210.333 246.390 1.00 103.61 385 ASN 8A N 1
ATOM 2966 C CA . ASN A 1 385 ? 196.473 210.149 246.503 1.00 109.66 385 ASN 8A CA 1
ATOM 2967 C C . ASN A 1 385 ? 196.078 208.838 245.845 1.00 114.16 385 ASN 8A C 1
ATOM 2968 O O . ASN A 1 385 ? 196.816 208.283 245.027 1.00 113.86 385 ASN 8A O 1
ATOM 2973 N N . LEU A 1 386 ? 194.896 208.353 246.217 1.00 116.18 386 LEU 8A N 1
ATOM 2974 C CA . LEU A 1 386 ? 194.311 207.165 245.618 1.00 115.72 386 LEU 8A CA 1
ATOM 2975 C C . LEU A 1 386 ? 192.977 207.445 244.944 1.00 117.69 386 LEU 8A C 1
ATOM 2976 O O . LEU A 1 386 ? 192.369 206.517 244.398 1.00 120.78 386 LEU 8A O 1
ATOM 2981 N N . THR A 1 387 ? 192.509 208.689 244.961 1.00 119.15 387 THR 8A N 1
ATOM 2982 C CA . THR A 1 387 ? 191.214 209.041 244.396 1.00 123.50 387 THR 8A CA 1
ATOM 2983 C C . THR A 1 387 ? 191.348 209.252 242.889 1.00 125.26 387 THR 8A C 1
ATOM 2984 O O . THR A 1 387 ? 192.381 208.960 242.281 1.00 120.42 387 THR 8A O 1
ATOM 2988 N N . ASN A 1 388 ? 190.287 209.764 242.268 1.00 128.60 388 ASN 8A N 1
ATOM 2989 C CA . ASN A 1 388 ? 190.286 210.044 240.840 1.00 126.53 388 ASN 8A CA 1
ATOM 2990 C C . ASN A 1 388 ? 190.749 211.456 240.508 1.00 126.19 388 ASN 8A C 1
ATOM 2991 O O . ASN A 1 388 ? 190.939 211.765 239.327 1.00 126.57 388 ASN 8A O 1
ATOM 2996 N N . SER A 1 389 ? 190.930 212.312 241.509 1.00 121.18 389 SER 8A N 1
ATOM 2997 C CA . SER A 1 389 ? 191.394 213.668 241.259 1.00 111.81 389 SER 8A CA 1
ATOM 2998 C C . SER A 1 389 ? 192.860 213.662 240.840 1.00 110.68 389 SER 8A C 1
ATOM 2999 O O . SER A 1 389 ? 193.631 212.769 241.200 1.00 112.64 389 SER 8A O 1
ATOM 3002 N N . VAL A 1 390 ? 193.242 214.679 240.070 1.00 105.00 390 VAL 8A N 1
ATOM 3003 C CA . VAL A 1 390 ? 194.566 214.756 239.473 1.00 98.09 390 VAL 8A CA 1
ATOM 3004 C C . VAL A 1 390 ? 195.281 216.000 239.989 1.00 94.36 390 VAL 8A C 1
ATOM 3005 O O . VAL A 1 390 ? 194.678 216.895 240.582 1.00 95.30 390 VAL 8A O 1
ATOM 3009 N N . LEU A 1 391 ? 196.588 216.040 239.750 1.00 89.18 391 LEU 8A N 1
ATOM 3010 C CA . LEU A 1 391 ? 197.427 217.181 240.076 1.00 83.33 391 LEU 8A CA 1
ATOM 3011 C C . LEU A 1 391 ? 198.026 217.752 238.800 1.00 87.04 391 LEU 8A C 1
ATOM 3012 O O . LEU A 1 391 ? 198.281 217.025 237.837 1.00 90.08 391 LEU 8A O 1
ATOM 3017 N N . PHE A 1 392 ? 198.256 219.060 238.800 1.00 85.84 392 PHE 8A N 1
ATOM 3018 C CA . PHE A 1 392 ? 198.855 219.748 237.667 1.00 84.19 392 PHE 8A CA 1
ATOM 3019 C C . PHE A 1 392 ? 200.324 220.016 237.959 1.00 84.93 392 PHE 8A C 1
ATOM 3020 O O . PHE A 1 392 ? 200.657 220.614 238.987 1.00 91.52 392 PHE 8A O 1
ATOM 3028 N N . ALA A 1 393 ? 201.195 219.578 237.055 1.00 80.64 393 ALA 8A N 1
ATOM 3029 C CA . ALA A 1 393 ? 202.633 219.693 237.238 1.00 77.70 393 ALA 8A CA 1
ATOM 3030 C C . ALA A 1 393 ? 203.257 220.377 236.032 1.00 77.65 393 ALA 8A C 1
ATOM 3031 O O . ALA A 1 393 ? 202.827 220.165 234.896 1.00 81.94 393 ALA 8A O 1
ATOM 3033 N N . ARG A 1 394 ? 204.270 221.198 236.288 1.00 73.15 394 ARG 8A N 1
ATOM 3034 C CA . ARG A 1 394 ? 205.000 221.838 235.207 1.00 72.26 394 ARG 8A CA 1
ATOM 3035 C C . ARG A 1 394 ? 205.876 220.816 234.489 1.00 72.92 394 ARG 8A C 1
ATOM 3036 O O . ARG A 1 394 ? 206.230 219.768 235.033 1.00 76.84 394 ARG 8A O 1
ATOM 3044 N N . LEU A 1 395 ? 206.225 221.134 233.247 1.00 70.26 395 LEU 8A N 1
ATOM 3045 C CA . LEU A 1 395 ? 206.981 220.233 232.389 1.00 72.71 395 LEU 8A CA 1
ATOM 3046 C C . LEU A 1 395 ? 208.370 220.800 232.139 1.00 76.83 395 LEU 8A C 1
ATOM 3047 O O . LEU A 1 395 ? 208.510 221.966 231.756 1.00 83.97 395 LEU 8A O 1
ATOM 3052 N N . GLY A 1 396 ? 209.388 219.975 232.355 1.00 74.16 396 GLY 8A N 1
ATOM 3053 C CA . GLY A 1 396 ? 210.764 220.346 232.074 1.00 73.02 396 GLY 8A CA 1
ATOM 3054 C C . GLY A 1 396 ? 211.200 219.787 230.731 1.00 77.35 396 GLY 8A C 1
ATOM 3055 O O . GLY A 1 396 ? 210.902 218.641 230.397 1.00 84.50 396 GLY 8A O 1
ATOM 3056 N N . LYS A 1 397 ? 211.913 220.610 229.969 1.00 75.05 397 LYS 8A N 1
ATOM 3057 C CA . LYS A 1 397 ? 212.323 220.255 228.622 1.00 73.60 397 LYS 8A CA 1
ATOM 3058 C C . LYS A 1 397 ? 213.819 220.466 228.457 1.00 76.08 397 LYS 8A C 1
ATOM 3059 O O . LYS A 1 397 ? 214.407 221.324 229.123 1.00 81.03 397 LYS 8A O 1
ATOM 3065 N N . PRO A 1 398 ? 214.464 219.685 227.587 1.00 71.49 398 PRO 8A N 1
ATOM 3066 C CA . PRO A 1 398 ? 215.901 219.891 227.349 1.00 72.80 398 PRO 8A CA 1
ATOM 3067 C C . PRO A 1 398 ? 216.230 221.266 226.800 1.00 73.91 398 PRO 8A C 1
ATOM 3068 O O . PRO A 1 398 ? 217.312 221.794 227.081 1.00 75.38 398 PRO 8A O 1
ATOM 3072 N N . TYR A 1 399 ? 215.332 221.859 226.020 1.00 71.83 399 TYR 8A N 1
ATOM 3073 C CA . TYR A 1 399 ? 215.519 223.204 225.497 1.00 70.66 399 TYR 8A CA 1
ATOM 3074 C C . TYR A 1 399 ? 214.167 223.894 225.456 1.00 75.02 399 TYR 8A C 1
ATOM 3075 O O . TYR A 1 399 ? 213.181 223.301 225.010 1.00 81.98 399 TYR 8A O 1
ATOM 3084 N N . ALA A 1 400 ? 214.120 225.139 225.923 1.00 71.67 400 ALA 8A N 1
ATOM 3085 C CA . ALA A 1 400 ? 212.870 225.887 225.947 1.00 72.49 400 ALA 8A CA 1
ATOM 3086 C C . ALA A 1 400 ? 213.183 227.371 226.015 1.00 75.40 400 ALA 8A C 1
ATOM 3087 O O . ALA A 1 400 ? 213.974 227.801 226.859 1.00 78.31 400 ALA 8A O 1
ATOM 3089 N N . SER A 1 401 ? 212.559 228.143 225.134 1.00 79.68 401 SER 8A N 1
ATOM 3090 C CA . SER A 1 401 ? 212.738 229.586 225.085 1.00 79.88 401 SER 8A CA 1
ATOM 3091 C C . SER A 1 401 ? 211.487 230.190 224.462 1.00 88.09 401 SER 8A C 1
ATOM 3092 O O . SER A 1 401 ? 210.460 229.520 224.320 1.00 92.79 401 SER 8A O 1
ATOM 3095 N N . HIS A 1 402 ? 211.568 231.463 224.087 1.00 84.90 402 HIS 8A N 1
ATOM 3096 C CA . HIS A 1 402 ? 210.411 232.142 223.518 1.00 84.21 402 HIS 8A CA 1
ATOM 3097 C C . HIS A 1 402 ? 210.111 231.592 222.130 1.00 87.35 402 HIS 8A C 1
ATOM 3098 O O . HIS A 1 402 ? 210.948 231.677 221.225 1.00 87.99 402 HIS 8A O 1
ATOM 3105 N N . GLU A 1 403 ? 208.914 231.026 221.967 1.00 86.92 403 GLU 8A N 1
ATOM 3106 C CA . GLU A 1 403 ? 208.425 230.496 220.696 1.00 85.55 403 GLU 8A CA 1
ATOM 3107 C C . GLU A 1 403 ? 209.346 229.435 220.106 1.00 84.95 403 GLU 8A C 1
ATOM 3108 O O . GLU A 1 403 ? 209.336 229.208 218.893 1.00 90.14 403 GLU 8A O 1
ATOM 3114 N N . SER A 1 404 ? 210.144 228.773 220.939 1.00 81.91 404 SER 8A N 1
ATOM 3115 C CA . SER A 1 404 ? 211.037 227.729 220.465 1.00 82.73 404 SER 8A CA 1
ATOM 3116 C C . SER A 1 404 ? 211.313 226.759 221.602 1.00 84.66 404 SER 8A C 1
ATOM 3117 O O . SER A 1 404 ? 211.159 227.092 222.779 1.00 88.39 404 SER 8A O 1
ATOM 3120 N N . GLY A 1 405 ? 211.720 225.556 221.240 1.00 81.47 405 GLY 8A N 1
ATOM 3121 C CA . GLY A 1 405 ? 212.094 224.564 222.227 1.00 75.98 405 GLY 8A CA 1
ATOM 3122 C C . GLY A 1 405 ? 211.754 223.166 221.753 1.00 81.09 405 GLY 8A C 1
ATOM 3123 O O . GLY A 1 405 ? 211.184 222.962 220.686 1.00 87.39 405 GLY 8A O 1
ATOM 3124 N N . PHE A 1 406 ? 212.128 222.198 222.589 1.00 83.79 406 PHE 8A N 1
ATOM 3125 C CA . PHE A 1 406 ? 211.847 220.783 222.351 1.00 80.28 406 PHE 8A CA 1
ATOM 3126 C C . PHE A 1 406 ? 210.468 220.473 222.924 1.00 84.02 406 PHE 8A C 1
ATOM 3127 O O . PHE A 1 406 ? 210.311 220.034 224.066 1.00 90.02 406 PHE 8A O 1
ATOM 3135 N N . CYS A 1 407 ? 209.443 220.714 222.109 1.00 78.57 407 CYS 8A N 1
ATOM 3136 C CA . CYS A 1 407 ? 208.057 220.556 222.548 1.00 80.26 407 CYS 8A CA 1
ATOM 3137 C C . CYS A 1 407 ? 207.546 219.190 222.115 1.00 81.86 407 CYS 8A C 1
ATOM 3138 O O . CYS A 1 407 ? 207.069 219.003 220.996 1.00 88.18 407 CYS 8A O 1
ATOM 3141 N N . PHE A 1 408 ? 207.645 218.221 223.024 1.00 81.16 408 PHE 8A N 1
ATOM 3142 C CA . PHE A 1 408 ? 207.103 216.875 222.841 1.00 76.73 408 PHE 8A CA 1
ATOM 3143 C C . PHE A 1 408 ? 206.275 216.572 224.085 1.00 82.02 408 PHE 8A C 1
ATOM 3144 O O . PHE A 1 408 ? 206.776 215.963 225.034 1.00 86.48 408 PHE 8A O 1
ATOM 3152 N N . TYR A 1 409 ? 205.016 216.995 224.083 1.00 83.38 409 TYR 8A N 1
ATOM 3153 C CA . TYR A 1 409 ? 204.167 216.772 225.243 1.00 83.05 409 TYR 8A CA 1
ATOM 3154 C C . TYR A 1 409 ? 203.884 215.281 225.408 1.00 88.97 409 TYR 8A C 1
ATOM 3155 O O . TYR A 1 409 ? 203.567 214.596 224.432 1.00 96.63 409 TYR 8A O 1
ATOM 3164 N N . PRO A 1 410 ? 203.999 214.750 226.622 1.00 84.65 410 PRO 8A N 1
ATOM 3165 C CA . PRO A 1 410 ? 203.765 213.317 226.823 1.00 83.56 410 PRO 8A CA 1
ATOM 3166 C C . PRO A 1 410 ? 202.315 212.939 226.570 1.00 87.90 410 PRO 8A C 1
ATOM 3167 O O . PRO A 1 410 ? 201.390 213.719 226.805 1.00 89.57 410 PRO 8A O 1
ATOM 3171 N N . GLU A 1 411 ? 202.130 211.721 226.078 1.00 89.84 411 GLU 8A N 1
ATOM 3172 C CA . GLU A 1 411 ? 200.804 211.180 225.841 1.00 89.61 411 GLU 8A CA 1
ATOM 3173 C C . GLU A 1 411 ? 200.170 210.740 227.154 1.00 91.29 411 GLU 8A C 1
ATOM 3174 O O . GLU A 1 411 ? 200.863 210.553 228.156 1.00 95.23 411 GLU 8A O 1
ATOM 3180 N N . PRO A 1 412 ? 198.848 210.593 227.189 1.00 89.86 412 PRO 8A N 1
ATOM 3181 C CA . PRO A 1 412 ? 198.216 210.003 228.372 1.00 86.35 412 PRO 8A CA 1
ATOM 3182 C C . PRO A 1 412 ? 198.738 208.596 228.622 1.00 87.14 412 PRO 8A C 1
ATOM 3183 O O . PRO A 1 412 ? 198.948 207.817 227.692 1.00 87.77 412 PRO 8A O 1
ATOM 3187 N N . GLY A 1 413 ? 198.947 208.277 229.896 1.00 86.76 413 GLY 8A N 1
ATOM 3188 C CA . GLY A 1 413 ? 199.388 206.957 230.291 1.00 84.01 413 GLY 8A CA 1
ATOM 3189 C C . GLY A 1 413 ? 200.885 206.757 230.390 1.00 87.52 413 GLY 8A C 1
ATOM 3190 O O . GLY A 1 413 ? 201.317 205.676 230.808 1.00 87.75 413 GLY 8A O 1
ATOM 3191 N N . ASP A 1 414 ? 201.693 207.746 230.019 1.00 88.00 414 ASP 8A N 1
ATOM 3192 C CA . ASP A 1 414 ? 203.135 207.589 230.138 1.00 86.44 414 ASP 8A CA 1
ATOM 3193 C C . ASP A 1 414 ? 203.575 207.696 231.595 1.00 87.09 414 ASP 8A C 1
ATOM 3194 O O . ASP A 1 414 ? 202.912 208.309 232.434 1.00 88.33 414 ASP 8A O 1
ATOM 3199 N N . GLU A 1 415 ? 204.720 207.087 231.885 1.00 86.05 415 GLU 8A N 1
ATOM 3200 C CA . GLU A 1 415 ? 205.319 207.112 233.211 1.00 81.62 415 GLU 8A CA 1
ATOM 3201 C C . GLU A 1 415 ? 206.367 208.216 233.247 1.00 80.53 415 GLU 8A C 1
ATOM 3202 O O . GLU A 1 415 ? 207.231 208.283 232.366 1.00 79.01 415 GLU 8A O 1
ATOM 3208 N N . VAL A 1 416 ? 206.290 209.080 234.258 1.00 75.96 416 VAL 8A N 1
ATOM 3209 C CA . VAL A 1 416 ? 207.154 210.246 234.349 1.00 68.61 416 VAL 8A CA 1
ATOM 3210 C C . VAL A 1 416 ? 207.771 210.320 235.738 1.00 66.61 416 VAL 8A C 1
ATOM 3211 O O . VAL A 1 416 ? 207.265 209.744 236.703 1.00 69.86 416 VAL 8A O 1
ATOM 3215 N N . ILE A 1 417 ? 208.882 211.046 235.825 1.00 66.78 417 ILE 8A N 1
ATOM 3216 C CA . ILE A 1 417 ? 209.546 211.338 237.089 1.00 64.30 417 ILE 8A CA 1
ATOM 3217 C C . ILE A 1 417 ? 208.984 212.646 237.620 1.00 69.44 417 ILE 8A C 1
ATOM 3218 O O . ILE A 1 417 ? 208.895 213.635 236.883 1.00 73.34 417 ILE 8A O 1
ATOM 3223 N N . ILE A 1 418 ? 208.602 212.659 238.893 1.00 65.62 418 ILE 8A N 1
ATOM 3224 C CA . ILE A 1 418 ? 207.973 213.819 239.510 1.00 66.11 418 ILE 8A CA 1
ATOM 3225 C C . ILE A 1 418 ? 208.898 214.371 240.583 1.00 70.15 418 ILE 8A C 1
ATOM 3226 O O . ILE A 1 418 ? 209.245 213.668 241.538 1.00 74.48 418 ILE 8A O 1
ATOM 3231 N N . GLY A 1 419 ? 209.298 215.634 240.419 1.00 70.92 419 GLY 8A N 1
ATOM 3232 C CA . GLY A 1 419 ? 210.000 216.369 241.445 1.00 69.45 419 GLY 8A CA 1
ATOM 3233 C C . GLY A 1 419 ? 209.135 217.524 241.925 1.00 73.78 419 GLY 8A C 1
ATOM 3234 O O . GLY A 1 419 ? 208.160 217.913 241.273 1.00 75.34 419 GLY 8A O 1
ATOM 3235 N N . PHE A 1 420 ? 209.503 218.074 243.077 1.00 72.92 420 PHE 8A N 1
ATOM 3236 C CA . PHE A 1 420 ? 208.702 219.100 243.726 1.00 71.19 420 PHE 8A CA 1
ATOM 3237 C C . PHE A 1 420 ? 209.538 220.343 243.983 1.00 75.97 420 PHE 8A C 1
ATOM 3238 O O . PHE A 1 420 ? 210.699 220.247 244.390 1.00 83.62 420 PHE 8A O 1
ATOM 3246 N N . PHE A 1 421 ? 208.941 221.508 243.747 1.00 75.11 421 PHE 8A N 1
ATOM 3247 C CA . PHE A 1 421 ? 209.583 222.772 244.078 1.00 74.86 421 PHE 8A CA 1
ATOM 3248 C C . PHE A 1 421 ? 209.486 223.021 245.576 1.00 82.32 421 PHE 8A C 1
ATOM 3249 O O . PHE A 1 421 ? 208.395 222.963 246.152 1.00 90.74 421 PHE 8A O 1
ATOM 3257 N N . GLU A 1 422 ? 210.630 223.290 246.203 1.00 81.17 422 GLU 8A N 1
ATOM 3258 C CA . GLU A 1 422 ? 210.712 223.556 247.640 1.00 81.43 422 GLU 8A CA 1
ATOM 3259 C C . GLU A 1 422 ? 210.175 222.398 248.473 1.00 82.75 422 GLU 8A C 1
ATOM 3260 O O . GLU A 1 422 ? 209.727 222.595 249.605 1.00 86.89 422 GLU 8A O 1
ATOM 3266 N N . CYS A 1 423 ? 210.219 221.185 247.921 1.00 82.60 423 CYS 8A N 1
ATOM 3267 C CA . CYS A 1 423 ? 209.730 219.985 248.598 1.00 84.56 423 CYS 8A CA 1
ATOM 3268 C C . CYS A 1 423 ? 208.266 220.119 249.003 1.00 85.02 423 CYS 8A C 1
ATOM 3269 O O . CYS A 1 423 ? 207.811 219.474 249.949 1.00 89.55 423 CYS 8A O 1
ATOM 3272 N N . ASP A 1 424 ? 207.521 220.960 248.291 1.00 80.29 424 ASP 8A N 1
ATOM 3273 C CA . ASP A 1 424 ? 206.115 221.176 248.581 1.00 78.35 424 ASP 8A CA 1
ATOM 3274 C C . ASP A 1 424 ? 205.280 220.268 247.699 1.00 82.05 424 ASP 8A C 1
ATOM 3275 O O . ASP A 1 424 ? 205.422 220.320 246.468 1.00 88.67 424 ASP 8A O 1
ATOM 3280 N N . PRO A 1 425 ? 204.415 219.424 248.262 1.00 75.58 425 PRO 8A N 1
ATOM 3281 C CA . PRO A 1 425 ? 203.620 218.520 247.417 1.00 77.17 425 PRO 8A CA 1
ATOM 3282 C C . PRO A 1 425 ? 202.644 219.240 246.505 1.00 80.49 425 PRO 8A C 1
ATOM 3283 O O . PRO A 1 425 ? 202.105 218.612 245.586 1.00 84.04 425 PRO 8A O 1
ATOM 3287 N N . ARG A 1 426 ? 202.394 220.530 246.725 1.00 79.46 426 ARG 8A N 1
ATOM 3288 C CA . ARG A 1 426 ? 201.455 221.271 245.895 1.00 80.78 426 ARG 8A CA 1
ATOM 3289 C C . ARG A 1 426 ? 202.062 221.753 244.586 1.00 80.68 426 ARG 8A C 1
ATOM 3290 O O . ARG A 1 426 ? 201.324 222.249 243.730 1.00 83.66 426 ARG 8A O 1
ATOM 3298 N N . PHE A 1 427 ? 203.373 221.623 244.404 1.00 78.05 427 PHE 8A N 1
ATOM 3299 C CA . PHE A 1 427 ? 204.065 222.151 243.229 1.00 75.61 427 PHE 8A CA 1
ATOM 3300 C C . PHE A 1 427 ? 204.952 221.076 242.616 1.00 78.06 427 PHE 8A C 1
ATOM 3301 O O . PHE A 1 427 ? 206.183 221.145 242.702 1.00 79.53 427 PHE 8A O 1
ATOM 3309 N N . PRO A 1 428 ? 204.360 220.069 241.983 1.00 77.72 428 PRO 8A N 1
ATOM 3310 C CA . PRO A 1 428 ? 205.163 219.051 241.307 1.00 74.61 428 PRO 8A CA 1
ATOM 3311 C C . PRO A 1 428 ? 205.667 219.537 239.956 1.00 76.49 428 PRO 8A C 1
ATOM 3312 O O . PRO A 1 428 ? 205.131 220.468 239.354 1.00 76.29 428 PRO 8A O 1
ATOM 3316 N N . VAL A 1 429 ? 206.728 218.884 239.487 1.00 76.24 429 VAL 8A N 1
ATOM 3317 C CA . VAL A 1 429 ? 207.310 219.167 238.182 1.00 72.70 429 VAL 8A CA 1
ATOM 3318 C C . VAL A 1 429 ? 207.785 217.856 237.570 1.00 72.66 429 VAL 8A C 1
ATOM 3319 O O . VAL A 1 429 ? 208.222 216.942 238.275 1.00 74.62 429 VAL 8A O 1
ATOM 3323 N N . ILE A 1 430 ? 207.673 217.759 236.250 1.00 70.32 430 ILE 8A N 1
ATOM 3324 C CA . ILE A 1 430 ? 208.063 216.556 235.523 1.00 70.18 430 ILE 8A CA 1
ATOM 3325 C C . ILE A 1 430 ? 209.490 216.721 235.024 1.00 69.35 430 ILE 8A C 1
ATOM 3326 O O . ILE A 1 430 ? 209.813 217.703 234.346 1.00 72.79 430 ILE 8A O 1
ATOM 3331 N N . LEU A 1 431 ? 210.347 215.755 235.353 1.00 67.71 431 LEU 8A N 1
ATOM 3332 C CA . LEU A 1 431 ? 211.747 215.802 234.960 1.00 65.11 431 LEU 8A CA 1
ATOM 3333 C C . LEU A 1 431 ? 212.082 214.891 233.788 1.00 70.45 431 LEU 8A C 1
ATOM 3334 O O . LEU A 1 431 ? 213.195 214.979 233.259 1.00 79.41 431 LEU 8A O 1
ATOM 3339 N N . GLY A 1 432 ? 211.166 214.025 233.376 1.00 68.37 432 GLY 8A N 1
ATOM 3340 C CA . GLY A 1 432 ? 211.402 213.185 232.218 1.00 64.81 432 GLY 8A CA 1
ATOM 3341 C C . GLY A 1 432 ? 210.494 211.979 232.239 1.00 67.86 432 GLY 8A C 1
ATOM 3342 O O . GLY A 1 432 ? 209.915 211.619 233.265 1.00 73.31 432 GLY 8A O 1
ATOM 3343 N N . SER A 1 433 ? 210.384 211.350 231.073 1.00 64.02 433 SER 8A N 1
ATOM 3344 C CA . SER A 1 433 ? 209.584 210.150 230.891 1.00 63.69 433 SER 8A CA 1
ATOM 3345 C C . SER A 1 433 ? 210.491 208.933 230.789 1.00 67.15 433 SER 8A C 1
ATOM 3346 O O . SER A 1 433 ? 211.639 209.022 230.350 1.00 74.45 433 SER 8A O 1
ATOM 3349 N N . MET A 1 434 ? 209.963 207.786 231.210 1.00 64.01 434 MET 8A N 1
ATOM 3350 C CA . MET A 1 434 ? 210.734 206.555 231.256 1.00 65.03 434 MET 8A CA 1
ATOM 3351 C C . MET A 1 434 ? 209.950 205.433 230.590 1.00 70.46 434 MET 8A C 1
ATOM 3352 O O . MET A 1 434 ? 208.722 205.481 230.488 1.00 76.15 434 MET 8A O 1
ATOM 3357 N N . HIS A 1 435 ? 210.675 204.417 230.133 1.00 72.94 435 HIS 8A N 1
ATOM 3358 C CA . HIS A 1 435 ? 210.085 203.288 229.424 1.00 73.76 435 HIS 8A CA 1
ATOM 3359 C C . HIS A 1 435 ? 209.912 202.110 230.372 1.00 81.60 435 HIS 8A C 1
ATOM 3360 O O . HIS A 1 435 ? 210.730 201.901 231.274 1.00 89.22 435 HIS 8A O 1
ATOM 3367 N N . ASN A 1 436 ? 208.852 201.350 230.160 1.00 82.18 436 ASN 8A N 1
ATOM 3368 C CA . ASN A 1 436 ? 208.393 200.277 231.020 1.00 76.79 436 ASN 8A CA 1
ATOM 3369 C C . ASN A 1 436 ? 207.960 199.079 230.183 1.00 82.34 436 ASN 8A C 1
ATOM 3370 O O . ASN A 1 436 ? 207.764 199.194 228.969 1.00 88.21 436 ASN 8A O 1
ATOM 3375 N N . PRO A 1 437 ? 207.802 197.898 230.800 1.00 80.27 437 PRO 8A N 1
ATOM 3376 C CA . PRO A 1 437 ? 207.386 196.719 230.024 1.00 79.70 437 PRO 8A CA 1
ATOM 3377 C C . PRO A 1 437 ? 205.990 196.824 229.425 1.00 81.33 437 PRO 8A C 1
ATOM 3378 O O . PRO A 1 437 ? 205.523 195.878 228.785 1.00 85.23 437 PRO 8A O 1
ATOM 3382 N N . LYS A 1 438 ? 205.311 197.953 229.624 1.00 81.48 438 LYS 8A N 1
ATOM 3383 C CA . LYS A 1 438 ? 204.022 198.191 228.988 1.00 83.39 438 LYS 8A CA 1
ATOM 3384 C C . LYS A 1 438 ? 204.091 199.203 227.855 1.00 90.80 438 LYS 8A C 1
ATOM 3385 O O . LYS A 1 438 ? 203.290 199.121 226.919 1.00 97.74 438 LYS 8A O 1
ATOM 3391 N N . ASN A 1 439 ? 205.017 200.155 227.916 1.00 89.72 439 ASN 8A N 1
ATOM 3392 C CA . ASN A 1 439 ? 205.326 201.042 226.796 1.00 85.55 439 ASN 8A CA 1
ATOM 3393 C C . ASN A 1 439 ? 206.739 200.679 226.348 1.00 84.36 439 ASN 8A C 1
ATOM 3394 O O . ASN A 1 439 ? 207.722 201.241 226.830 1.00 82.25 439 ASN 8A O 1
ATOM 3399 N N . LYS A 1 440 ? 206.829 199.724 225.427 1.00 85.51 440 LYS 8A N 1
ATOM 3400 C CA . LYS A 1 440 ? 208.123 199.211 225.000 1.00 86.10 440 LYS 8A CA 1
ATOM 3401 C C . LYS A 1 440 ? 208.946 200.301 224.327 1.00 86.94 440 LYS 8A C 1
ATOM 3402 O O . LYS A 1 440 ? 208.424 201.096 223.541 1.00 90.52 440 LYS 8A O 1
ATOM 3408 N N . ALA A 1 441 ? 210.234 200.338 224.644 1.00 83.96 441 ALA 8A N 1
ATOM 3409 C CA . ALA A 1 441 ? 211.132 201.250 223.960 1.00 84.81 441 ALA 8A CA 1
ATOM 3410 C C . ALA A 1 441 ? 211.407 200.739 222.548 1.00 89.49 441 ALA 8A C 1
ATOM 3411 O O . ALA A 1 441 ? 211.585 199.534 222.348 1.00 93.80 441 ALA 8A O 1
ATOM 3413 N N . PRO A 1 442 ? 211.433 201.623 221.549 1.00 84.97 442 PRO 8A N 1
ATOM 3414 C CA . PRO A 1 442 ? 211.722 201.166 220.182 1.00 87.12 442 PRO 8A CA 1
ATOM 3415 C C . PRO A 1 442 ? 213.090 200.526 220.034 1.00 90.42 442 PRO 8A C 1
ATOM 3416 O O . PRO A 1 442 ? 213.257 199.634 219.195 1.00 94.48 442 PRO 8A O 1
ATOM 3420 N N . VAL A 1 443 ? 214.075 200.953 220.820 1.00 90.28 443 VAL 8A N 1
ATOM 3421 C CA . VAL A 1 443 ? 215.422 200.401 220.770 1.00 91.97 443 VAL 8A CA 1
ATOM 3422 C C . VAL A 1 443 ? 215.797 199.909 222.159 1.00 99.07 443 VAL 8A C 1
ATOM 3423 O O . VAL A 1 443 ? 215.655 200.644 223.142 1.00 101.02 443 VAL 8A O 1
ATOM 3427 N N . GLU A 1 444 ? 216.264 198.670 222.240 1.00 101.33 444 GLU 8A N 1
ATOM 3428 C CA . GLU A 1 444 ? 216.753 198.115 223.489 1.00 103.37 444 GLU 8A CA 1
ATOM 3429 C C . GLU A 1 444 ? 218.247 198.396 223.638 1.00 106.36 444 GLU 8A C 1
ATOM 3430 O O . GLU A 1 444 ? 218.970 198.477 222.642 1.00 110.90 444 GLU 8A O 1
ATOM 3436 N N . PRO A 1 445 ? 218.735 198.567 224.868 1.00 102.75 445 PRO 8A N 1
ATOM 3437 C CA . PRO A 1 445 ? 220.180 198.719 225.062 1.00 100.56 445 PRO 8A CA 1
ATOM 3438 C C . PRO A 1 445 ? 220.925 197.480 224.591 1.00 105.79 445 PRO 8A C 1
ATOM 3439 O O . PRO A 1 445 ? 220.466 196.349 224.761 1.00 108.41 445 PRO 8A O 1
ATOM 3443 N N . SER A 1 446 ? 222.090 197.705 223.989 1.00 104.91 446 SER 8A N 1
ATOM 3444 C CA . SER A 1 446 ? 222.848 196.633 223.363 1.00 106.25 446 SER 8A CA 1
ATOM 3445 C C . SER A 1 446 ? 224.327 196.808 223.668 1.00 108.04 446 SER 8A C 1
ATOM 3446 O O . SER A 1 446 ? 224.759 197.823 224.220 1.00 108.94 446 SER 8A O 1
ATOM 3449 N N . GLU A 1 447 ? 225.106 195.786 223.304 1.00 108.09 447 GLU 8A N 1
ATOM 3450 C CA . GLU A 1 447 ? 226.543 195.818 223.549 1.00 109.47 447 GLU 8A CA 1
ATOM 3451 C C . GLU A 1 447 ? 227.217 196.930 222.756 1.00 110.47 447 GLU 8A C 1
ATOM 3452 O O . GLU A 1 447 ? 228.057 197.661 223.292 1.00 112.26 447 GLU 8A O 1
ATOM 3458 N N . LYS A 1 448 ? 226.856 197.082 221.483 1.00 108.08 448 LYS 8A N 1
ATOM 3459 C CA . LYS A 1 448 ? 227.508 198.056 220.620 1.00 108.08 448 LYS 8A CA 1
ATOM 3460 C C . LYS A 1 448 ? 226.783 199.392 220.554 1.00 108.32 448 LYS 8A C 1
ATOM 3461 O O . LYS A 1 448 ? 227.412 200.397 220.207 1.00 108.48 448 LYS 8A O 1
ATOM 3467 N N . ASN A 1 449 ? 225.495 199.425 220.883 1.00 109.03 449 ASN 8A N 1
ATOM 3468 C CA . ASN A 1 449 ? 224.686 200.638 220.824 1.00 104.25 449 ASN 8A CA 1
ATOM 3469 C C . ASN A 1 449 ? 224.801 201.323 219.459 1.00 104.22 449 ASN 8A C 1
ATOM 3470 O O . ASN A 1 449 ? 225.265 202.464 219.368 1.00 105.69 449 ASN 8A O 1
ATOM 3475 N N . PRO A 1 450 ? 224.393 200.652 218.380 1.00 100.33 450 PRO 8A N 1
ATOM 3476 C CA . PRO A 1 450 ? 224.645 201.198 217.041 1.00 94.91 450 PRO 8A CA 1
ATOM 3477 C C . PRO A 1 450 ? 223.670 202.286 216.622 1.00 93.59 450 PRO 8A C 1
ATOM 3478 O O . PRO A 1 450 ? 224.052 203.218 215.908 1.00 97.99 450 PRO 8A O 1
ATOM 3482 N N . MET A 1 451 ? 222.416 202.190 217.053 1.00 89.72 451 MET 8A N 1
ATOM 3483 C CA . MET A 1 451 ? 221.350 203.021 216.520 1.00 86.03 451 MET 8A CA 1
ATOM 3484 C C . MET A 1 451 ? 220.789 203.959 217.581 1.00 86.40 451 MET 8A C 1
ATOM 3485 O O . MET A 1 451 ? 220.494 203.552 218.708 1.00 91.37 451 MET 8A O 1
ATOM 3490 N N . LYS A 1 452 ? 220.651 205.226 217.200 1.00 84.00 452 LYS 8A N 1
ATOM 3491 C CA . LYS A 1 452 ? 219.935 206.232 217.967 1.00 78.51 452 LYS 8A CA 1
ATOM 3492 C C . LYS A 1 452 ? 218.828 206.790 217.085 1.00 77.62 452 LYS 8A C 1
ATOM 3493 O O . LYS A 1 452 ? 218.987 206.918 215.869 1.00 87.01 452 LYS 8A O 1
ATOM 3499 N N . THR A 1 453 ? 217.695 207.131 217.693 1.00 72.77 453 THR 8A N 1
ATOM 3500 C CA . THR A 1 453 ? 216.572 207.542 216.862 1.00 73.30 453 THR 8A CA 1
ATOM 3501 C C . THR A 1 453 ? 215.609 208.399 217.669 1.00 71.85 453 THR 8A C 1
ATOM 3502 O O . THR A 1 453 ? 215.804 208.635 218.864 1.00 78.84 453 THR 8A O 1
ATOM 3506 N N . LEU A 1 454 ? 214.558 208.868 216.980 1.00 71.76 454 LEU 8A N 1
ATOM 3507 C CA . LEU A 1 454 ? 213.470 209.656 217.561 1.00 71.01 454 LEU 8A CA 1
ATOM 3508 C C . LEU A 1 454 ? 212.196 209.252 216.812 1.00 74.24 454 LEU 8A C 1
ATOM 3509 O O . LEU A 1 454 ? 211.868 209.800 215.759 1.00 79.07 454 LEU 8A O 1
ATOM 3514 N N . VAL A 1 455 ? 211.473 208.288 217.369 1.00 72.11 455 VAL 8A N 1
ATOM 3515 C CA . VAL A 1 455 ? 210.347 207.671 216.693 1.00 69.95 455 VAL 8A CA 1
ATOM 3516 C C . VAL A 1 455 ? 209.050 208.262 217.236 1.00 75.95 455 VAL 8A C 1
ATOM 3517 O O . VAL A 1 455 ? 208.971 208.696 218.381 1.00 84.68 455 VAL 8A O 1
ATOM 3521 N N . ILE A 1 456 ? 208.020 208.306 216.390 1.00 74.40 456 ILE 8A N 1
ATOM 3522 C CA . ILE A 1 456 ? 206.709 208.805 216.792 1.00 76.42 456 ILE 8A CA 1
ATOM 3523 C C . ILE A 1 456 ? 205.680 207.750 216.369 1.00 85.48 456 ILE 8A C 1
ATOM 3524 O O . ILE A 1 456 ? 204.529 208.061 216.046 1.00 94.94 456 ILE 8A O 1
ATOM 3529 N N . LYS A 1 457 ? 206.091 206.483 216.353 1.00 85.44 457 LYS 8A N 1
ATOM 3530 C CA . LYS A 1 457 ? 205.200 205.412 215.916 1.00 90.27 457 LYS 8A CA 1
ATOM 3531 C C . LYS A 1 457 ? 203.961 205.345 216.800 1.00 92.63 457 LYS 8A C 1
ATOM 3532 O O . LYS A 1 457 ? 204.063 205.330 218.030 1.00 98.33 457 LYS 8A O 1
ATOM 3538 N N . GLN A 1 458 ? 202.786 205.298 216.167 1.00 97.14 458 GLN 8A N 1
ATOM 3539 C CA . GLN A 1 458 ? 201.501 205.317 216.864 1.00 101.55 458 GLN 8A CA 1
ATOM 3540 C C . GLN A 1 458 ? 200.583 204.263 216.236 1.00 108.57 458 GLN 8A C 1
ATOM 3541 O O . GLN A 1 458 ? 199.419 204.527 215.931 1.00 107.88 458 GLN 8A O 1
ATOM 3547 N N . GLY A 1 459 ? 201.120 203.062 216.044 1.00 110.50 459 GLY 8A N 1
ATOM 3548 C CA . GLY A 1 459 ? 200.376 201.989 215.416 1.00 109.91 459 GLY 8A CA 1
ATOM 3549 C C . GLY A 1 459 ? 201.047 201.521 214.144 1.00 116.93 459 GLY 8A C 1
ATOM 3550 O O . GLY A 1 459 ? 202.152 200.973 214.185 1.00 116.57 459 GLY 8A O 1
ATOM 3551 N N . ASP A 1 460 ? 200.388 201.725 213.004 1.00 122.05 460 ASP 8A N 1
ATOM 3552 C CA . ASP A 1 460 ? 201.019 201.495 211.712 1.00 122.81 460 ASP 8A CA 1
ATOM 3553 C C . ASP A 1 460 ? 201.769 202.714 211.200 1.00 120.23 460 ASP 8A C 1
ATOM 3554 O O . ASP A 1 460 ? 202.689 202.562 210.389 1.00 116.39 460 ASP 8A O 1
ATOM 3559 N N . HIS A 1 461 ? 201.402 203.908 211.654 1.00 118.37 461 HIS 8A N 1
ATOM 3560 C CA . HIS A 1 461 ? 202.110 205.118 211.264 1.00 113.70 461 HIS 8A CA 1
ATOM 3561 C C . HIS A 1 461 ? 203.433 205.200 212.008 1.00 107.83 461 HIS 8A C 1
ATOM 3562 O O . HIS A 1 461 ? 203.478 205.015 213.227 1.00 110.26 461 HIS 8A O 1
ATOM 3569 N N . GLN A 1 462 ? 204.512 205.475 211.281 1.00 99.95 462 GLN 8A N 1
ATOM 3570 C CA . GLN A 1 462 ? 205.824 205.637 211.889 1.00 89.74 462 GLN 8A CA 1
ATOM 3571 C C . GLN A 1 462 ? 206.566 206.780 211.217 1.00 88.98 462 GLN 8A C 1
ATOM 3572 O O . GLN A 1 462 ? 206.712 206.797 209.992 1.00 94.46 462 GLN 8A O 1
ATOM 3578 N N . GLN A 1 463 ? 207.028 207.730 212.024 1.00 83.71 463 GLN 8A N 1
ATOM 3579 C CA . GLN A 1 463 ? 207.892 208.812 211.575 1.00 80.79 463 GLN 8A CA 1
ATOM 3580 C C . GLN A 1 463 ? 209.104 208.843 212.489 1.00 80.65 463 GLN 8A C 1
ATOM 3581 O O . GLN A 1 463 ? 208.955 208.819 213.714 1.00 86.12 463 GLN 8A O 1
ATOM 3587 N N . ALA A 1 464 ? 210.299 208.890 211.906 1.00 77.47 464 ALA 8A N 1
ATOM 3588 C CA . ALA A 1 464 ? 211.500 208.801 212.717 1.00 75.03 464 ALA 8A CA 1
ATOM 3589 C C . ALA A 1 464 ? 212.649 209.544 212.056 1.00 77.25 464 ALA 8A C 1
ATOM 3590 O O . ALA A 1 464 ? 212.673 209.747 210.840 1.00 84.86 464 ALA 8A O 1
ATOM 3592 N N . LEU A 1 465 ? 213.601 209.953 212.890 1.00 72.54 465 LEU 8A N 1
ATOM 3593 C CA . LEU A 1 465 ? 214.913 210.419 212.461 1.00 71.42 465 LEU 8A CA 1
ATOM 3594 C C . LEU A 1 465 ? 215.940 209.510 213.117 1.00 73.29 465 LEU 8A C 1
ATOM 3595 O O . LEU A 1 465 ? 216.030 209.464 214.347 1.00 78.21 465 LEU 8A O 1
ATOM 3600 N N . VAL A 1 466 ? 216.707 208.790 212.304 1.00 72.23 466 VAL 8A N 1
ATOM 3601 C CA . VAL A 1 466 ? 217.525 207.682 212.777 1.00 72.80 466 VAL 8A CA 1
ATOM 3602 C C . VAL A 1 466 ? 218.991 207.992 212.521 1.00 74.09 466 VAL 8A C 1
ATOM 3603 O O . VAL A 1 466 ? 219.370 208.347 211.399 1.00 78.45 466 VAL 8A O 1
ATOM 3607 N N . PHE A 1 467 ? 219.809 207.858 213.560 1.00 74.62 467 PHE 8A N 1
ATOM 3608 C CA . PHE A 1 467 ? 221.260 207.882 213.445 1.00 75.49 467 PHE 8A CA 1
ATOM 3609 C C . PHE A 1 467 ? 221.760 206.456 213.617 1.00 84.04 467 PHE 8A C 1
ATOM 3610 O O . PHE A 1 467 ? 221.530 205.840 214.662 1.00 91.24 467 PHE 8A O 1
ATOM 3618 N N . ASN A 1 468 ? 222.436 205.933 212.600 1.00 85.17 468 ASN 8A N 1
ATOM 3619 C CA . ASN A 1 468 ? 222.954 204.569 212.630 1.00 88.77 468 ASN 8A CA 1
ATOM 3620 C C . ASN A 1 468 ? 224.468 204.621 212.499 1.00 93.61 468 ASN 8A C 1
ATOM 3621 O O . ASN A 1 468 ? 224.992 205.070 211.475 1.00 96.44 468 ASN 8A O 1
ATOM 3626 N N . ASN A 1 469 ? 225.168 204.169 213.539 1.00 99.87 469 ASN 8A N 1
ATOM 3627 C CA . ASN A 1 469 ? 226.624 204.126 213.501 1.00 101.03 469 ASN 8A CA 1
ATOM 3628 C C . ASN A 1 469 ? 227.127 202.935 212.692 1.00 105.93 469 ASN 8A C 1
ATOM 3629 O O . ASN A 1 469 ? 228.239 202.985 212.155 1.00 106.59 469 ASN 8A O 1
ATOM 3634 N N . GLN A 1 470 ? 226.330 201.868 212.592 1.00 105.58 470 GLN 8A N 1
ATOM 3635 C CA . GLN A 1 470 ? 226.795 200.649 211.935 1.00 107.35 470 GLN 8A CA 1
ATOM 3636 C C . GLN A 1 470 ? 227.088 200.888 210.459 1.00 109.08 470 GLN 8A C 1
ATOM 3637 O O . GLN A 1 470 ? 228.178 200.564 209.972 1.00 111.68 470 GLN 8A O 1
ATOM 3643 N N . ASP A 1 471 ? 226.130 201.455 209.728 1.00 106.23 471 ASP 8A N 1
ATOM 3644 C CA . ASP A 1 471 ? 226.327 201.788 208.322 1.00 104.20 471 ASP 8A CA 1
ATOM 3645 C C . ASP A 1 471 ? 226.569 203.276 208.109 1.00 100.64 471 ASP 8A C 1
ATOM 3646 O O . ASP A 1 471 ? 226.618 203.728 206.960 1.00 102.38 471 ASP 8A O 1
ATOM 3651 N N . LYS A 1 472 ? 226.725 204.040 209.191 1.00 98.60 472 LYS 8A N 1
ATOM 3652 C CA . LYS A 1 472 ? 227.143 205.442 209.140 1.00 96.77 472 LYS 8A CA 1
ATOM 3653 C C . LYS A 1 472 ? 226.147 206.295 208.354 1.00 94.22 472 LYS 8A C 1
ATOM 3654 O O . LYS A 1 472 ? 226.520 207.083 207.484 1.00 92.73 472 LYS 8A O 1
ATOM 3660 N N . THR A 1 473 ? 224.866 206.137 208.676 1.00 96.16 473 THR 8A N 1
ATOM 3661 C CA . THR A 1 473 ? 223.794 206.827 207.975 1.00 92.19 473 THR 8A CA 1
ATOM 3662 C C . THR A 1 473 ? 222.954 207.649 208.942 1.00 86.48 473 THR 8A C 1
ATOM 3663 O O . THR A 1 473 ? 222.832 207.318 210.125 1.00 90.78 473 THR 8A O 1
ATOM 3667 N N . VAL A 1 474 ? 222.381 208.732 208.422 1.00 79.16 474 VAL 8A N 1
ATOM 3668 C CA . VAL A 1 474 ? 221.330 209.485 209.095 1.00 79.64 474 VAL 8A CA 1
ATOM 3669 C C . VAL A 1 474 ? 220.162 209.606 208.127 1.00 78.52 474 VAL 8A C 1
ATOM 3670 O O . VAL A 1 474 ? 220.347 210.011 206.974 1.00 85.34 474 VAL 8A O 1
ATOM 3674 N N . ALA A 1 475 ? 218.968 209.235 208.581 1.00 75.25 475 ALA 8A N 1
ATOM 3675 C CA . ALA A 1 475 ? 217.825 209.101 207.691 1.00 75.57 475 ALA 8A CA 1
ATOM 3676 C C . ALA A 1 475 ? 216.583 209.752 208.282 1.00 77.22 475 ALA 8A C 1
ATOM 3677 O O . ALA A 1 475 ? 216.407 209.811 209.501 1.00 82.17 475 ALA 8A O 1
ATOM 3679 N N . LEU A 1 476 ? 215.726 210.244 207.391 1.00 77.34 476 LEU 8A N 1
ATOM 3680 C CA . LEU A 1 476 ? 214.377 210.684 207.722 1.00 77.56 476 LEU 8A CA 1
ATOM 3681 C C . LEU A 1 476 ? 213.396 209.813 206.956 1.00 84.43 476 LEU 8A C 1
ATOM 3682 O O . LEU A 1 476 ? 213.553 209.620 205.747 1.00 93.43 476 LEU 8A O 1
ATOM 3687 N N . ASN A 1 477 ? 212.390 209.288 207.649 1.00 81.28 477 ASN 8A N 1
ATOM 3688 C CA . ASN A 1 477 ? 211.410 208.439 206.989 1.00 83.80 477 ASN 8A CA 1
ATOM 3689 C C . ASN A 1 477 ? 210.047 208.622 207.636 1.00 85.23 477 ASN 8A C 1
ATOM 3690 O O . ASN A 1 477 ? 209.944 208.773 208.855 1.00 87.95 477 ASN 8A O 1
ATOM 3695 N N . SER A 1 478 ? 209.008 208.611 206.803 1.00 85.16 478 SER 8A N 1
ATOM 3696 C CA . SER A 1 478 ? 207.615 208.664 207.244 1.00 82.07 478 SER 8A CA 1
ATOM 3697 C C . SER A 1 478 ? 206.904 207.498 206.567 1.00 87.30 478 SER 8A C 1
ATOM 3698 O O . SER A 1 478 ? 206.334 207.651 205.485 1.00 94.77 478 SER 8A O 1
ATOM 3701 N N . GLY A 1 479 ? 206.941 206.337 207.204 1.00 88.93 479 GLY 8A N 1
ATOM 3702 C CA . GLY A 1 479 ? 206.376 205.147 206.591 1.00 90.04 479 GLY 8A CA 1
ATOM 3703 C C . GLY A 1 479 ? 207.388 204.498 205.679 1.00 95.10 479 GLY 8A C 1
ATOM 3704 O O . GLY A 1 479 ? 208.467 204.093 206.116 1.00 94.27 479 GLY 8A O 1
ATOM 3705 N N . LYS A 1 480 ? 207.040 204.390 204.396 1.00 97.77 480 LYS 8A N 1
ATOM 3706 C CA . LYS A 1 480 ? 207.967 203.823 203.424 1.00 93.96 480 LYS 8A CA 1
ATOM 3707 C C . LYS A 1 480 ? 208.823 204.892 202.759 1.00 92.96 480 LYS 8A C 1
ATOM 3708 O O . LYS A 1 480 ? 209.963 204.612 202.374 1.00 89.92 480 LYS 8A O 1
ATOM 3714 N N . ASN A 1 481 ? 208.298 206.106 202.606 1.00 91.21 481 ASN 8A N 1
ATOM 3715 C CA . ASN A 1 481 ? 209.096 207.199 202.069 1.00 87.42 481 ASN 8A CA 1
ATOM 3716 C C . ASN A 1 481 ? 210.257 207.498 203.004 1.00 90.14 481 ASN 8A C 1
ATOM 3717 O O . ASN A 1 481 ? 210.076 207.597 204.220 1.00 93.24 481 ASN 8A O 1
ATOM 3722 N N . THR A 1 482 ? 211.452 207.640 202.438 1.00 86.94 482 THR 8A N 1
ATOM 3723 C CA . THR A 1 482 ? 212.643 207.815 203.253 1.00 83.68 482 THR 8A CA 1
ATOM 3724 C C . THR A 1 482 ? 213.660 208.665 202.507 1.00 84.66 482 THR 8A C 1
ATOM 3725 O O . THR A 1 482 ? 213.620 208.790 201.281 1.00 89.08 482 THR 8A O 1
ATOM 3729 N N . LEU A 1 483 ? 214.573 209.254 203.275 1.00 84.86 483 LEU 8A N 1
ATOM 3730 C CA . LEU A 1 483 ? 215.680 210.036 202.740 1.00 80.74 483 LEU 8A CA 1
ATOM 3731 C C . LEU A 1 483 ? 216.916 209.704 203.558 1.00 83.30 483 LEU 8A C 1
ATOM 3732 O O . LEU A 1 483 ? 216.951 209.976 204.761 1.00 87.76 483 LEU 8A O 1
ATOM 3737 N N . SER A 1 484 ? 217.923 209.122 202.915 1.00 79.70 484 SER 8A N 1
ATOM 3738 C CA . SER A 1 484 ? 219.088 208.597 203.610 1.00 81.19 484 SER 8A CA 1
ATOM 3739 C C . SER A 1 484 ? 220.357 209.277 203.119 1.00 84.72 484 SER 8A C 1
ATOM 3740 O O . SER A 1 484 ? 220.539 209.484 201.916 1.00 89.79 484 SER 8A O 1
ATOM 3743 N N . LEU A 1 485 ? 221.229 209.621 204.062 1.00 82.53 485 LEU 8A N 1
ATOM 3744 C CA . LEU A 1 485 ? 222.553 210.154 203.773 1.00 80.79 485 LEU 8A CA 1
ATOM 3745 C C . LEU A 1 485 ? 223.586 209.226 204.391 1.00 90.18 485 LEU 8A C 1
ATOM 3746 O O . LEU A 1 485 ? 223.555 208.980 205.601 1.00 97.54 485 LEU 8A O 1
ATOM 3751 N N . GLN A 1 486 ? 224.498 208.717 203.569 1.00 90.72 486 GLN 8A N 1
ATOM 3752 C CA . GLN A 1 486 ? 225.492 207.746 204.004 1.00 90.07 486 GLN 8A CA 1
ATOM 3753 C C . GLN A 1 486 ? 226.887 208.303 203.771 1.00 96.47 486 GLN 8A C 1
ATOM 3754 O O . GLN A 1 486 ? 227.185 208.801 202.682 1.00 101.71 486 GLN 8A O 1
ATOM 3760 N N . GLN A 1 487 ? 227.736 208.216 204.791 1.00 98.32 487 GLN 8A N 1
ATOM 3761 C CA . GLN A 1 487 ? 229.103 208.699 204.665 1.00 102.17 487 GLN 8A CA 1
ATOM 3762 C C . GLN A 1 487 ? 229.898 207.795 203.732 1.00 105.93 487 GLN 8A C 1
ATOM 3763 O O . GLN A 1 487 ? 229.707 206.576 203.709 1.00 105.96 487 GLN 8A O 1
ATOM 3769 N N . ASP A 1 488 ? 230.799 208.405 202.960 1.00 107.16 488 ASP 8A N 1
ATOM 3770 C CA . ASP A 1 488 ? 231.571 207.732 201.915 1.00 107.94 488 ASP 8A CA 1
ATOM 3771 C C . ASP A 1 488 ? 230.683 207.008 200.910 1.00 104.59 488 ASP 8A C 1
ATOM 3772 O O . ASP A 1 488 ? 231.123 206.049 200.269 1.00 105.07 488 ASP 8A O 1
ATOM 3777 N N . LYS A 1 489 ? 229.441 207.448 200.752 1.00 103.59 489 LYS 8A N 1
ATOM 3778 C CA . LYS A 1 489 ? 228.501 206.798 199.848 1.00 99.66 489 LYS 8A CA 1
ATOM 3779 C C . LYS A 1 489 ? 227.538 207.854 199.317 1.00 100.37 489 LYS 8A C 1
ATOM 3780 O O . LYS A 1 489 ? 227.804 209.057 199.405 1.00 103.98 489 LYS 8A O 1
ATOM 3786 N N . ASP A 1 490 ? 226.418 207.404 198.767 1.00 100.25 490 ASP 8A N 1
ATOM 3787 C CA . ASP A 1 490 ? 225.482 208.250 198.046 1.00 101.06 490 ASP 8A CA 1
ATOM 3788 C C . ASP A 1 490 ? 224.394 208.795 198.965 1.00 93.79 490 ASP 8A C 1
ATOM 3789 O O . ASP A 1 490 ? 224.196 208.333 200.091 1.00 94.24 490 ASP 8A O 1
ATOM 3794 N N . ILE A 1 491 ? 223.682 209.796 198.459 1.00 90.81 491 ILE 8A N 1
ATOM 3795 C CA . ILE A 1 491 ? 222.475 210.318 199.088 1.00 83.32 491 ILE 8A CA 1
ATOM 3796 C C . ILE A 1 491 ? 221.293 209.667 198.387 1.00 85.57 491 ILE 8A C 1
ATOM 3797 O O . ILE A 1 491 ? 221.044 209.921 197.204 1.00 94.31 491 ILE 8A O 1
ATOM 3802 N N . THR A 1 492 ? 220.557 208.831 199.109 1.00 87.11 492 THR 8A N 1
ATOM 3803 C CA . THR A 1 492 ? 219.496 208.020 198.531 1.00 87.83 492 THR 8A CA 1
ATOM 3804 C C . THR A 1 492 ? 218.144 208.582 198.944 1.00 84.00 492 THR 8A C 1
ATOM 3805 O O . THR A 1 492 ? 217.924 208.875 200.123 1.00 89.42 492 THR 8A O 1
ATOM 3809 N N . LEU A 1 493 ? 217.246 208.731 197.973 1.00 82.03 493 LEU 8A N 1
ATOM 3810 C CA . LEU A 1 493 ? 215.928 209.318 198.195 1.00 83.16 493 LEU 8A CA 1
ATOM 3811 C C . LEU A 1 493 ? 214.887 208.381 197.597 1.00 85.87 493 LEU 8A C 1
ATOM 3812 O O . LEU A 1 493 ? 214.631 208.424 196.390 1.00 92.56 493 LEU 8A O 1
ATOM 3817 N N . ASN A 1 494 ? 214.280 207.546 198.437 1.00 84.26 494 ASN 8A N 1
ATOM 3818 C CA . ASN A 1 494 ? 213.318 206.540 198.002 1.00 83.15 494 ASN 8A CA 1
ATOM 3819 C C . ASN A 1 494 ? 211.915 206.993 198.367 1.00 86.10 494 ASN 8A C 1
ATOM 3820 O O . ASN A 1 494 ? 211.681 207.456 199.488 1.00 91.72 494 ASN 8A O 1
ATOM 3825 N N . SER A 1 495 ? 210.990 206.859 197.425 1.00 89.12 495 SER 8A N 1
ATOM 3826 C CA . SER A 1 495 ? 209.585 207.153 197.650 1.00 90.92 495 SER 8A CA 1
ATOM 3827 C C . SER A 1 495 ? 208.728 206.000 197.147 1.00 96.17 495 SER 8A C 1
ATOM 3828 O O . SER A 1 495 ? 209.041 205.364 196.137 1.00 98.72 495 SER 8A O 1
ATOM 3831 N N . ALA A 1 496 ? 207.641 205.733 197.864 1.00 92.90 496 ALA 8A N 1
ATOM 3832 C CA . ALA A 1 496 ? 206.658 204.749 197.437 1.00 92.47 496 ALA 8A CA 1
ATOM 3833 C C . ALA A 1 496 ? 205.559 205.365 196.586 1.00 97.64 496 ALA 8A C 1
ATOM 3834 O O . ALA A 1 496 ? 204.621 204.661 196.200 1.00 100.83 496 ALA 8A O 1
ATOM 3836 N N . ASN A 1 497 ? 205.659 206.654 196.286 1.00 98.45 497 ASN 8A N 1
ATOM 3837 C CA . ASN A 1 497 ? 204.650 207.385 195.535 1.00 98.47 497 ASN 8A CA 1
ATOM 3838 C C . ASN A 1 497 ? 205.366 208.471 194.736 1.00 100.22 497 ASN 8A C 1
ATOM 3839 O O . ASN A 1 497 ? 206.579 208.388 194.512 1.00 102.40 497 ASN 8A O 1
ATOM 3844 N N . ASN A 1 498 ? 204.615 209.477 194.295 1.00 99.09 498 ASN 8A N 1
ATOM 3845 C CA . ASN A 1 498 ? 205.174 210.535 193.464 1.00 98.57 498 ASN 8A CA 1
ATOM 3846 C C . ASN A 1 498 ? 206.304 211.266 194.182 1.00 96.23 498 ASN 8A C 1
ATOM 3847 O O . ASN A 1 498 ? 206.528 211.092 195.383 1.00 99.84 498 ASN 8A O 1
ATOM 3852 N N . LEU A 1 499 ? 207.028 212.085 193.424 1.00 92.73 499 LEU 8A N 1
ATOM 3853 C CA . LEU A 1 499 ? 208.117 212.913 193.940 1.00 88.05 499 LEU 8A CA 1
ATOM 3854 C C . LEU A 1 499 ? 207.975 214.288 193.295 1.00 90.83 499 LEU 8A C 1
ATOM 3855 O O . LEU A 1 499 ? 208.207 214.442 192.093 1.00 102.92 499 LEU 8A O 1
ATOM 3860 N N . ILE A 1 500 ? 207.600 215.285 194.091 1.00 82.59 500 ILE 8A N 1
ATOM 3861 C CA . ILE A 1 500 ? 207.303 216.624 193.598 1.00 83.23 500 ILE 8A CA 1
ATOM 3862 C C . ILE A 1 500 ? 208.347 217.589 194.139 1.00 89.76 500 ILE 8A C 1
ATOM 3863 O O . ILE A 1 500 ? 208.551 217.675 195.355 1.00 98.26 500 ILE 8A O 1
ATOM 3868 N N . THR A 1 501 ? 209.008 218.312 193.236 1.00 85.76 501 THR 8A N 1
ATOM 3869 C CA . THR A 1 501 ? 209.953 219.360 193.602 1.00 85.84 501 THR 8A CA 1
ATOM 3870 C C . THR A 1 501 ? 209.529 220.650 192.919 1.00 85.39 501 THR 8A C 1
ATOM 3871 O O . THR A 1 501 ? 209.420 220.695 191.690 1.00 92.35 501 THR 8A O 1
ATOM 3875 N N . ASN A 1 502 ? 209.291 221.692 193.709 1.00 83.71 502 ASN 8A N 1
ATOM 3876 C CA . ASN A 1 502 ? 208.910 223.001 193.200 1.00 83.93 502 ASN 8A CA 1
ATOM 3877 C C . ASN A 1 502 ? 209.934 224.038 193.637 1.00 90.04 502 ASN 8A C 1
ATOM 3878 O O . ASN A 1 502 ? 210.326 224.080 194.806 1.00 101.57 502 ASN 8A O 1
ATOM 3883 N N . ALA A 1 503 ? 210.359 224.875 192.695 1.00 85.64 503 ALA 8A N 1
ATOM 3884 C CA . ALA A 1 503 ? 211.317 225.932 192.985 1.00 90.65 503 ALA 8A CA 1
ATOM 3885 C C . ALA A 1 503 ? 211.263 226.956 191.864 1.00 97.57 503 ALA 8A C 1
ATOM 3886 O O . ALA A 1 503 ? 210.751 226.682 190.775 1.00 103.69 503 ALA 8A O 1
ATOM 3888 N N . GLN A 1 504 ? 211.794 228.147 192.148 1.00 96.39 504 GLN 8A N 1
ATOM 3889 C CA . GLN A 1 504 ? 211.896 229.171 191.114 1.00 96.36 504 GLN 8A CA 1
ATOM 3890 C C . GLN A 1 504 ? 212.877 228.750 190.028 1.00 99.19 504 GLN 8A C 1
ATOM 3891 O O . GLN A 1 504 ? 212.552 228.781 188.836 1.00 100.66 504 GLN 8A O 1
ATOM 3897 N N . GLU A 1 505 ? 214.076 228.336 190.424 1.00 98.14 505 GLU 8A N 1
ATOM 3898 C CA . GLU A 1 505 ? 215.100 227.872 189.502 1.00 92.48 505 GLU 8A CA 1
ATOM 3899 C C . GLU A 1 505 ? 215.623 226.528 189.980 1.00 93.81 505 GLU 8A C 1
ATOM 3900 O O . GLU A 1 505 ? 215.683 226.270 191.185 1.00 104.12 505 GLU 8A O 1
ATOM 3906 N N . ILE A 1 506 ? 215.988 225.668 189.037 1.00 85.37 506 ILE 8A N 1
ATOM 3907 C CA . ILE A 1 506 ? 216.519 224.349 189.348 1.00 85.19 506 ILE 8A CA 1
ATOM 3908 C C . ILE A 1 506 ? 217.818 224.160 188.581 1.00 89.95 506 ILE 8A C 1
ATOM 3909 O O . ILE A 1 506 ? 217.875 224.401 187.371 1.00 101.42 506 ILE 8A O 1
ATOM 3914 N N . LYS A 1 507 ? 218.863 223.732 189.288 1.00 83.99 507 LYS 8A N 1
ATOM 3915 C CA . LYS A 1 507 ? 220.190 223.560 188.695 1.00 86.13 507 LYS 8A CA 1
ATOM 3916 C C . LYS A 1 507 ? 220.716 222.191 189.117 1.00 88.70 507 LYS 8A C 1
ATOM 3917 O O . LYS A 1 507 ? 221.392 222.061 190.140 1.00 95.57 507 LYS 8A O 1
ATOM 3923 N N . ILE A 1 508 ? 220.405 221.177 188.319 1.00 86.63 508 ILE 8A N 1
ATOM 3924 C CA . ILE A 1 508 ? 220.888 219.822 188.551 1.00 87.86 508 ILE 8A CA 1
ATOM 3925 C C . ILE A 1 508 ? 222.214 219.662 187.821 1.00 93.48 508 ILE 8A C 1
ATOM 3926 O O . ILE A 1 508 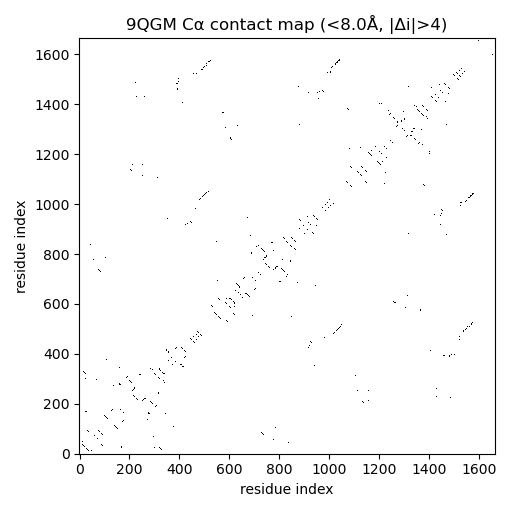? 222.271 219.761 186.591 1.00 99.78 508 ILE 8A O 1
ATOM 3931 N N . GLN A 1 509 ? 223.282 219.415 188.574 1.00 89.56 509 GLN 8A N 1
ATOM 3932 C CA . GLN A 1 509 ? 224.619 219.312 188.014 1.00 92.07 509 GLN 8A CA 1
ATOM 3933 C C . GLN A 1 509 ? 225.274 218.019 188.474 1.00 98.42 509 GLN 8A C 1
ATOM 3934 O O . GLN A 1 509 ? 225.154 217.622 189.635 1.00 104.63 509 GLN 8A O 1
ATOM 3940 N N . ALA A 1 510 ? 225.975 217.368 187.549 1.00 102.90 510 ALA 8A N 1
ATOM 3941 C CA . ALA A 1 510 ? 226.666 216.123 187.845 1.00 104.09 510 ALA 8A CA 1
ATOM 3942 C C . ALA A 1 510 ? 228.080 216.201 187.294 1.00 109.54 510 ALA 8A C 1
ATOM 3943 O O . ALA A 1 510 ? 228.289 216.654 186.166 1.00 116.10 510 ALA 8A O 1
ATOM 3945 N N . GLU A 1 511 ? 229.046 215.759 188.095 1.00 109.57 511 GLU 8A N 1
ATOM 3946 C CA . GLU A 1 511 ? 230.441 215.774 187.684 1.00 110.92 511 GLU 8A CA 1
ATOM 3947 C C . GLU A 1 511 ? 230.802 214.632 186.746 1.00 109.44 511 GLU 8A C 1
ATOM 3948 O O . GLU A 1 511 ? 231.818 214.726 186.049 1.00 112.43 511 GLU 8A O 1
ATOM 3954 N N . LYS A 1 512 ? 230.013 213.556 186.713 1.00 105.95 512 LYS 8A N 1
ATOM 3955 C CA . LYS A 1 512 ? 230.288 212.440 185.812 1.00 104.61 512 LYS 8A CA 1
ATOM 3956 C C . LYS A 1 512 ? 229.181 212.283 184.778 1.00 107.15 512 LYS 8A C 1
ATOM 3957 O O . LYS A 1 512 ? 229.465 212.337 183.581 1.00 110.91 512 LYS 8A O 1
ATOM 3963 N N . SER A 1 513 ? 227.929 212.108 185.192 1.00 105.47 513 SER 8A N 1
ATOM 3964 C CA . SER A 1 513 ? 226.851 211.897 184.237 1.00 100.76 513 SER 8A CA 1
ATOM 3965 C C . SER A 1 513 ? 225.512 212.074 184.935 1.00 100.97 513 SER 8A C 1
ATOM 3966 O O . SER A 1 513 ? 225.397 211.914 186.152 1.00 110.61 513 SER 8A O 1
ATOM 3969 N N . LEU A 1 514 ? 224.498 212.398 184.136 1.00 97.09 514 LEU 8A N 1
ATOM 3970 C CA . LEU A 1 514 ? 223.118 212.503 184.597 1.00 93.89 514 LEU 8A CA 1
ATOM 3971 C C . LEU A 1 514 ? 222.291 211.542 183.757 1.00 97.54 514 LEU 8A C 1
ATOM 3972 O O . LEU A 1 514 ? 222.194 211.706 182.538 1.00 111.50 514 LEU 8A O 1
ATOM 3977 N N . SER A 1 515 ? 221.691 210.546 184.401 1.00 90.39 515 SER 8A N 1
ATOM 3978 C CA . SER A 1 515 ? 220.932 209.509 183.706 1.00 94.06 515 SER 8A CA 1
ATOM 3979 C C . SER A 1 515 ? 219.503 209.499 184.239 1.00 93.88 515 SER 8A C 1
ATOM 3980 O O . SER A 1 515 ? 219.191 208.792 185.199 1.00 97.24 515 SER 8A O 1
ATOM 3983 N N . ALA A 1 516 ? 218.635 210.282 183.606 1.00 93.39 516 ALA 8A N 1
ATOM 3984 C CA . ALA A 1 516 ? 217.219 210.256 183.927 1.00 91.67 516 ALA 8A CA 1
ATOM 3985 C C . ALA A 1 516 ? 216.565 209.020 183.314 1.00 95.77 516 ALA 8A C 1
ATOM 3986 O O . ALA A 1 516 ? 217.114 208.373 182.420 1.00 104.65 516 ALA 8A O 1
ATOM 3988 N N . SER A 1 517 ? 215.374 208.689 183.805 1.00 90.68 517 SER 8A N 1
ATOM 3989 C CA . SER A 1 517 ? 214.697 207.482 183.355 1.00 94.36 517 SER 8A CA 1
ATOM 3990 C C . SER A 1 517 ? 213.201 207.615 183.600 1.00 99.59 517 SER 8A C 1
ATOM 3991 O O . SER A 1 517 ? 212.744 208.485 184.344 1.00 102.56 517 SER 8A O 1
ATOM 3994 N N . GLY A 1 518 ? 212.447 206.733 182.951 1.00 101.56 518 GLY 8A N 1
ATOM 3995 C CA . GLY A 1 518 ? 211.012 206.634 183.129 1.00 102.14 518 GLY 8A CA 1
ATOM 3996 C C . GLY A 1 518 ? 210.476 205.428 182.388 1.00 108.88 518 GLY 8A C 1
ATOM 3997 O O . GLY A 1 518 ? 210.792 205.232 181.212 1.00 113.48 518 GLY 8A O 1
ATOM 3998 N N . LYS A 1 519 ? 209.662 204.610 183.052 1.00 109.41 519 LYS 8A N 1
ATOM 3999 C CA . LYS A 1 519 ? 209.261 203.341 182.461 1.00 113.82 519 LYS 8A CA 1
ATOM 4000 C C . LYS A 1 519 ? 208.122 203.479 181.460 1.00 116.29 519 LYS 8A C 1
ATOM 4001 O O . LYS A 1 519 ? 207.877 202.542 180.693 1.00 117.89 519 LYS 8A O 1
ATOM 4007 N N . SER A 1 520 ? 207.420 204.612 181.447 1.00 114.10 520 SER 8A N 1
ATOM 4008 C CA . SER A 1 520 ? 206.366 204.850 180.469 1.00 114.86 520 SER 8A CA 1
ATOM 4009 C C . SER A 1 520 ? 206.385 206.277 179.937 1.00 113.92 520 SER 8A C 1
ATOM 4010 O O . SER A 1 520 ? 205.329 206.831 179.618 1.00 113.93 520 SER 8A O 1
ATOM 4013 N N . GLY A 1 521 ? 207.562 206.889 179.839 1.00 111.55 521 GLY 8A N 1
ATOM 4014 C CA . GLY A 1 521 ? 207.667 208.186 179.204 1.00 110.00 521 GLY 8A CA 1
ATOM 4015 C C . GLY A 1 521 ? 208.417 209.235 179.996 1.00 106.52 521 GLY 8A C 1
ATOM 4016 O O . GLY A 1 521 ? 208.364 209.258 181.228 1.00 113.93 521 GLY 8A O 1
ATOM 4017 N N . VAL A 1 522 ? 209.127 210.109 179.287 1.00 102.58 522 VAL 8A N 1
ATOM 4018 C CA . VAL A 1 522 ? 209.823 211.248 179.876 1.00 103.38 522 VAL 8A CA 1
ATOM 4019 C C . VAL A 1 522 ? 209.359 212.490 179.131 1.00 102.72 522 VAL 8A C 1
ATOM 4020 O O . VAL A 1 522 ? 209.811 212.751 178.010 1.00 109.82 522 VAL 8A O 1
ATOM 4024 N N . ASP A 1 523 ? 208.470 213.259 179.750 1.00 100.83 523 ASP 8A N 1
ATOM 4025 C CA . ASP A 1 523 ? 207.884 214.438 179.127 1.00 103.03 523 ASP 8A CA 1
ATOM 4026 C C . ASP A 1 523 ? 208.654 215.674 179.571 1.00 101.79 523 ASP 8A C 1
ATOM 4027 O O . ASP A 1 523 ? 208.536 216.103 180.723 1.00 107.51 523 ASP 8A O 1
ATOM 4032 N N . ILE A 1 524 ? 209.431 216.247 178.656 1.00 99.27 524 ILE 8A N 1
ATOM 4033 C CA . ILE A 1 524 ? 210.191 217.456 178.947 1.00 99.40 524 ILE 8A CA 1
ATOM 4034 C C . ILE A 1 524 ? 209.455 218.658 178.374 1.00 104.02 524 ILE 8A C 1
ATOM 4035 O O . ILE A 1 524 ? 209.604 218.987 177.193 1.00 111.96 524 ILE 8A O 1
ATOM 4040 N N . LYS A 1 525 ? 208.659 219.319 179.207 1.00 103.82 525 LYS 8A N 1
ATOM 4041 C CA . LYS A 1 525 ? 207.922 220.504 178.800 1.00 103.94 525 LYS 8A CA 1
ATOM 4042 C C . LYS A 1 525 ? 208.865 221.704 178.789 1.00 105.08 525 LYS 8A C 1
ATOM 4043 O O . LYS A 1 525 ? 210.086 221.563 178.896 1.00 105.90 525 LYS 8A O 1
ATOM 4049 N N . GLY A 1 526 ? 208.312 222.896 178.650 1.00 106.28 526 GLY 8A N 1
ATOM 4050 C CA . GLY A 1 526 ? 209.087 224.113 178.687 1.00 110.11 526 GLY 8A CA 1
ATOM 4051 C C . GLY A 1 526 ? 208.752 224.998 177.510 1.00 116.73 526 GLY 8A C 1
ATOM 4052 O O . GLY A 1 526 ? 207.870 224.698 176.707 1.00 123.02 526 GLY 8A O 1
ATOM 4053 N N . ALA A 1 527 ? 209.477 226.113 177.413 1.00 115.12 527 ALA 8A N 1
ATOM 4054 C CA . ALA A 1 527 ? 209.308 227.059 176.323 1.00 114.32 527 ALA 8A CA 1
ATOM 4055 C C . ALA A 1 527 ? 210.537 227.196 175.439 1.00 116.07 527 ALA 8A C 1
ATOM 4056 O O . ALA A 1 527 ? 210.421 227.728 174.330 1.00 115.14 527 ALA 8A O 1
ATOM 4058 N N . LYS A 1 528 ? 211.707 226.740 175.892 1.00 116.51 528 LYS 8A N 1
ATOM 4059 C CA . LYS A 1 528 ? 212.914 226.798 175.072 1.00 109.89 528 LYS 8A CA 1
ATOM 4060 C C . LYS A 1 528 ? 213.826 225.659 175.524 1.00 110.95 528 LYS 8A C 1
ATOM 4061 O O . LYS A 1 528 ? 214.556 225.804 176.507 1.00 117.10 528 LYS 8A O 1
ATOM 4067 N N . ILE A 1 529 ? 213.781 224.546 174.801 1.00 106.06 529 ILE 8A N 1
ATOM 4068 C CA . ILE A 1 529 ? 214.595 223.375 175.101 1.00 106.06 529 ILE 8A CA 1
ATOM 4069 C C . ILE A 1 529 ? 215.864 223.494 174.266 1.00 109.22 529 ILE 8A C 1
ATOM 4070 O O . ILE A 1 529 ? 215.885 223.134 173.087 1.00 116.71 529 ILE 8A O 1
ATOM 4075 N N . ASN A 1 530 ? 216.929 223.997 174.880 1.00 107.36 530 ASN 8A N 1
ATOM 4076 C CA . ASN A 1 530 ? 218.193 224.258 174.198 1.00 106.93 530 ASN 8A CA 1
ATOM 4077 C C . ASN A 1 530 ? 219.182 223.192 174.658 1.00 109.52 530 ASN 8A C 1
ATOM 4078 O O . ASN A 1 530 ? 219.678 223.239 175.787 1.00 114.73 530 ASN 8A O 1
ATOM 4083 N N . LEU A 1 531 ? 219.467 222.234 173.781 1.00 110.06 531 LEU 8A N 1
ATOM 4084 C CA . LEU A 1 531 ? 220.453 221.208 174.077 1.00 110.17 531 LEU 8A CA 1
ATOM 4085 C C . LEU A 1 531 ? 221.844 221.665 173.647 1.00 114.36 531 LEU 8A C 1
ATOM 4086 O O . LEU A 1 531 ? 222.007 222.477 172.733 1.00 120.01 531 LEU 8A O 1
ATOM 4091 N N . THR A 1 532 ? 222.854 221.124 174.321 1.00 111.76 532 THR 8A N 1
ATOM 4092 C CA . THR A 1 532 ? 224.245 221.434 174.009 1.00 116.47 532 THR 8A CA 1
ATOM 4093 C C . THR A 1 532 ? 225.190 220.440 174.674 1.00 113.34 532 THR 8A C 1
ATOM 4094 O O . THR A 1 532 ? 226.349 220.756 174.941 1.00 110.14 532 THR 8A O 1
ATOM 4098 N N . ILE B 1 3 ? 224.066 187.084 299.156 1.00 87.03 3 ILE 8B N 1
ATOM 4099 C CA . ILE B 1 3 ? 224.782 187.458 297.943 1.00 98.06 3 ILE 8B CA 1
ATOM 4100 C C . ILE B 1 3 ? 226.019 186.582 297.761 1.00 100.04 3 ILE 8B C 1
ATOM 4101 O O . ILE B 1 3 ? 226.884 186.525 298.634 1.00 103.24 3 ILE 8B O 1
ATOM 4106 N N . PRO B 1 4 ? 226.098 185.889 296.627 1.00 96.93 4 PRO 8B N 1
ATOM 4107 C CA . PRO B 1 4 ? 227.227 184.978 296.395 1.00 95.15 4 PRO 8B CA 1
ATOM 4108 C C . PRO B 1 4 ? 228.519 185.713 296.082 1.00 94.60 4 PRO 8B C 1
ATOM 4109 O O . PRO B 1 4 ? 228.570 186.946 296.116 1.00 92.83 4 PRO 8B O 1
ATOM 4113 N N . GLU B 1 5 ? 229.571 184.956 295.779 1.00 94.18 5 GLU 8B N 1
ATOM 4114 C CA . GLU B 1 5 ? 230.864 185.550 295.468 1.00 92.78 5 GLU 8B CA 1
ATOM 4115 C C . GLU B 1 5 ? 230.823 186.242 294.113 1.00 93.88 5 GLU 8B C 1
ATOM 4116 O O . GLU B 1 5 ? 230.363 185.667 293.123 1.00 94.35 5 GLU 8B O 1
ATOM 4122 N N . ILE B 1 6 ? 231.311 187.479 294.070 1.00 91.11 6 ILE 8B N 1
ATOM 4123 C CA . ILE B 1 6 ? 231.410 188.255 292.840 1.00 81.44 6 ILE 8B CA 1
ATOM 4124 C C . ILE B 1 6 ? 232.883 188.387 292.492 1.00 83.03 6 ILE 8B C 1
ATOM 4125 O O . ILE B 1 6 ? 233.684 188.830 293.324 1.00 88.71 6 ILE 8B O 1
ATOM 4130 N N . THR B 1 7 ? 233.243 188.003 291.273 1.00 79.41 7 THR 8B N 1
ATOM 4131 C CA . THR B 1 7 ? 234.604 188.163 290.786 1.00 78.56 7 THR 8B CA 1
ATOM 4132 C C . THR B 1 7 ? 234.600 189.065 289.561 1.00 74.90 7 THR 8B C 1
ATOM 4133 O O . THR B 1 7 ? 233.697 188.994 288.722 1.00 75.09 7 THR 8B O 1
ATOM 4137 N N . ILE B 1 8 ? 235.589 189.950 289.493 1.00 73.30 8 ILE 8B N 1
ATOM 4138 C CA . ILE B 1 8 ? 235.727 190.904 288.402 1.00 69.73 8 ILE 8B CA 1
ATOM 4139 C C . ILE B 1 8 ? 237.149 190.798 287.876 1.00 73.65 8 ILE 8B C 1
ATOM 4140 O O . ILE B 1 8 ? 238.107 191.066 288.611 1.00 79.49 8 ILE 8B O 1
ATOM 4145 N N . LYS B 1 9 ? 237.288 190.403 286.616 1.00 70.16 9 LYS 8B N 1
ATOM 4146 C CA . LYS B 1 9 ? 238.587 190.229 285.982 1.00 70.93 9 LYS 8B CA 1
ATOM 4147 C C . LYS B 1 9 ? 238.718 191.244 284.857 1.00 70.76 9 LYS 8B C 1
ATOM 4148 O O . LYS B 1 9 ? 237.969 191.189 283.877 1.00 74.28 9 LYS 8B O 1
ATOM 4154 N N . ILE B 1 10 ? 239.665 192.165 285.000 1.00 67.28 10 ILE 8B N 1
ATOM 4155 C CA . ILE B 1 10 ? 239.925 193.194 284.001 1.00 67.31 10 ILE 8B CA 1
ATOM 4156 C C . ILE B 1 10 ? 241.192 192.807 283.256 1.00 75.95 10 ILE 8B C 1
ATOM 4157 O O . ILE B 1 10 ? 242.272 192.724 283.854 1.00 78.74 10 ILE 8B O 1
ATOM 4162 N N . SER B 1 11 ? 241.056 192.568 281.951 1.00 77.95 11 SER 8B N 1
ATOM 4163 C CA . SER B 1 11 ? 242.154 192.109 281.100 1.00 75.39 11 SER 8B CA 1
ATOM 4164 C C . SER B 1 11 ? 242.741 190.792 281.597 1.00 78.26 11 SER 8B C 1
ATOM 4165 O O . SER B 1 11 ? 243.941 190.544 281.459 1.00 84.16 11 SER 8B O 1
ATOM 4168 N N . GLY B 1 12 ? 241.901 189.938 282.179 1.00 71.99 12 GLY 8B N 1
ATOM 4169 C CA . GLY B 1 12 ? 242.287 188.603 282.571 1.00 73.85 12 GLY 8B CA 1
ATOM 4170 C C . GLY B 1 12 ? 242.643 188.437 284.034 1.00 77.19 12 GLY 8B C 1
ATOM 4171 O O . GLY B 1 12 ? 242.649 187.303 284.526 1.00 81.86 12 GLY 8B O 1
ATOM 4172 N N . LYS B 1 13 ? 242.937 189.523 284.741 1.00 74.99 13 LYS 8B N 1
ATOM 4173 C CA . LYS B 1 13 ? 243.365 189.454 286.128 1.00 74.67 13 LYS 8B CA 1
ATOM 4174 C C . LYS B 1 13 ? 242.400 190.220 287.022 1.00 77.65 13 LYS 8B C 1
ATOM 4175 O O . LYS B 1 13 ? 241.718 191.150 286.586 1.00 82.01 13 LYS 8B O 1
ATOM 4181 N N . THR B 1 14 ? 242.354 189.814 288.286 1.00 75.70 14 THR 8B N 1
ATOM 4182 C CA . THR B 1 14 ? 241.517 190.469 289.278 1.00 76.36 14 THR 8B CA 1
ATOM 4183 C C . THR B 1 14 ? 242.253 191.651 289.895 1.00 78.81 14 THR 8B C 1
ATOM 4184 O O . THR B 1 14 ? 243.482 191.657 290.002 1.00 80.45 14 THR 8B O 1
ATOM 4188 N N . LEU B 1 15 ? 241.487 192.663 290.290 1.00 78.80 15 LEU 8B N 1
ATOM 4189 C CA . LEU B 1 15 ? 242.077 193.864 290.863 1.00 81.34 15 LEU 8B CA 1
ATOM 4190 C C . LEU B 1 15 ? 242.533 193.617 292.295 1.00 85.54 15 LEU 8B C 1
ATOM 4191 O O . LEU B 1 15 ? 241.890 192.887 293.053 1.00 88.51 15 LEU 8B O 1
ATOM 4196 N N . ASN B 1 16 ? 243.656 194.238 292.665 1.00 85.53 16 ASN 8B N 1
ATOM 4197 C CA . ASN B 1 16 ? 244.219 194.089 293.999 1.00 81.25 16 ASN 8B CA 1
ATOM 4198 C C . ASN B 1 16 ? 244.036 195.310 294.885 1.00 81.31 16 ASN 8B C 1
ATOM 4199 O O . ASN B 1 16 ? 243.906 195.153 296.102 1.00 87.10 16 ASN 8B O 1
ATOM 4204 N N . GLN B 1 17 ? 244.023 196.513 294.315 1.00 79.17 17 GLN 8B N 1
ATOM 4205 C CA . GLN B 1 17 ? 243.914 197.738 295.094 1.00 77.09 17 GLN 8B CA 1
ATOM 4206 C C . GLN B 1 17 ? 242.499 198.276 295.201 1.00 77.04 17 GLN 8B C 1
ATOM 4207 O O . GLN B 1 17 ? 242.178 198.931 296.193 1.00 78.14 17 GLN 8B O 1
ATOM 4213 N N . PHE B 1 18 ? 241.647 198.019 294.215 1.00 73.77 18 PHE 8B N 1
ATOM 4214 C CA . PHE B 1 18 ? 240.299 198.564 294.180 1.00 70.00 18 PHE 8B CA 1
ATOM 4215 C C . PHE B 1 18 ? 239.283 197.472 294.478 1.00 72.07 18 PHE 8B C 1
ATOM 4216 O O . PHE B 1 18 ? 239.408 196.343 293.995 1.00 76.01 18 PHE 8B O 1
ATOM 4224 N N . THR B 1 19 ? 238.280 197.817 295.277 1.00 68.65 19 THR 8B N 1
ATOM 4225 C CA . THR B 1 19 ? 237.210 196.904 295.648 1.00 65.25 19 THR 8B CA 1
ATOM 4226 C C . THR B 1 19 ? 235.900 197.386 295.044 1.00 66.42 19 THR 8B C 1
ATOM 4227 O O . THR B 1 19 ? 235.596 198.582 295.073 1.00 70.97 19 THR 8B O 1
ATOM 4231 N N . ALA B 1 20 ? 235.129 196.453 294.496 1.00 63.85 20 ALA 8B N 1
ATOM 4232 C CA . ALA B 1 20 ? 233.867 196.798 293.856 1.00 59.51 20 ALA 8B CA 1
ATOM 4233 C C . ALA B 1 20 ? 232.851 197.234 294.902 1.00 65.26 20 ALA 8B C 1
ATOM 4234 O O . ALA B 1 20 ? 232.469 196.448 295.774 1.00 68.38 20 ALA 8B O 1
ATOM 4236 N N . ILE B 1 21 ? 232.416 198.487 294.816 1.00 64.34 21 ILE 8B N 1
ATOM 4237 C CA . ILE B 1 21 ? 231.414 199.010 295.738 1.00 58.54 21 ILE 8B CA 1
ATOM 4238 C C . ILE B 1 21 ? 230.005 198.738 295.234 1.00 62.93 21 ILE 8B C 1
ATOM 4239 O O . ILE B 1 21 ? 229.141 198.298 295.995 1.00 69.24 21 ILE 8B O 1
ATOM 4244 N N . ASN B 1 22 ? 229.757 198.987 293.951 1.00 67.18 22 ASN 8B N 1
ATOM 4245 C CA . ASN B 1 22 ? 228.422 198.876 293.388 1.00 65.77 22 ASN 8B CA 1
ATOM 4246 C C . ASN B 1 22 ? 228.548 198.267 291.999 1.00 68.86 22 ASN 8B C 1
ATOM 4247 O O . ASN B 1 22 ? 229.598 198.349 291.359 1.00 74.43 22 ASN 8B O 1
ATOM 4252 N N . LEU B 1 23 ? 227.462 197.654 291.537 1.00 67.30 23 LEU 8B N 1
ATOM 4253 C CA . LEU B 1 23 ? 227.467 196.959 290.259 1.00 63.12 23 LEU 8B CA 1
ATOM 4254 C C . LEU B 1 23 ? 226.058 196.939 289.688 1.00 63.92 23 LEU 8B C 1
ATOM 4255 O O . LEU B 1 23 ? 225.086 196.775 290.427 1.00 65.14 23 LEU 8B O 1
ATOM 4260 N N . THR B 1 24 ? 225.957 197.110 288.371 1.00 61.21 24 THR 8B N 1
ATOM 4261 C CA . THR B 1 24 ? 224.674 197.069 287.680 1.00 60.82 24 THR 8B CA 1
ATOM 4262 C C . THR B 1 24 ? 224.898 196.605 286.250 1.00 61.66 24 THR 8B C 1
ATOM 4263 O O . THR B 1 24 ? 225.692 197.205 285.521 1.00 65.08 24 THR 8B O 1
ATOM 4267 N N . VAL B 1 25 ? 224.195 195.546 285.853 1.00 58.91 25 VAL 8B N 1
ATOM 4268 C CA . VAL B 1 25 ? 224.313 194.958 284.524 1.00 60.93 25 VAL 8B CA 1
ATOM 4269 C C . VAL B 1 25 ? 222.959 195.054 283.839 1.00 61.52 25 VAL 8B C 1
ATOM 4270 O O . VAL B 1 25 ? 221.932 194.725 284.442 1.00 64.07 25 VAL 8B O 1
ATOM 4274 N N . ASN B 1 26 ? 222.956 195.500 282.585 1.00 58.27 26 ASN 8B N 1
ATOM 4275 C CA . ASN B 1 26 ? 221.732 195.687 281.818 1.00 56.41 26 ASN 8B CA 1
ATOM 4276 C C . ASN B 1 26 ? 221.788 194.868 280.538 1.00 60.67 26 ASN 8B C 1
ATOM 4277 O O . ASN B 1 26 ? 222.790 194.901 279.819 1.00 62.33 26 ASN 8B O 1
ATOM 4282 N N . HIS B 1 27 ? 220.711 194.137 280.258 1.00 58.07 27 HIS 8B N 1
ATOM 4283 C CA . HIS B 1 27 ? 220.539 193.418 279.004 1.00 51.00 27 HIS 8B CA 1
ATOM 4284 C C . HIS B 1 27 ? 219.161 193.728 278.441 1.00 53.32 27 HIS 8B C 1
ATOM 4285 O O . HIS B 1 27 ? 218.156 193.595 279.143 1.00 60.42 27 HIS 8B O 1
ATOM 4292 N N . TYR B 1 28 ? 219.114 194.135 277.175 1.00 51.42 28 TYR 8B N 1
ATOM 4293 C CA . TYR B 1 28 ? 217.864 194.508 276.531 1.00 54.14 28 TYR 8B CA 1
ATOM 4294 C C . TYR B 1 28 ? 217.805 193.919 275.130 1.00 58.03 28 TYR 8B C 1
ATOM 4295 O O . TYR B 1 28 ? 218.835 193.683 274.496 1.00 62.13 28 TYR 8B O 1
ATOM 4304 N N . ILE B 1 29 ? 216.582 193.692 274.651 1.00 53.34 29 ILE 8B N 1
ATOM 4305 C CA . ILE B 1 29 ? 216.383 193.255 273.276 1.00 53.63 29 ILE 8B CA 1
ATOM 4306 C C . ILE B 1 29 ? 216.658 194.418 272.332 1.00 61.50 29 ILE 8B C 1
ATOM 4307 O O . ILE B 1 29 ? 216.244 195.557 272.585 1.00 63.26 29 ILE 8B O 1
ATOM 4312 N N . ASN B 1 30 ? 217.367 194.133 271.237 1.00 62.03 30 ASN 8B N 1
ATOM 4313 C CA . ASN B 1 30 ? 217.754 195.146 270.253 1.00 57.00 30 ASN 8B CA 1
ATOM 4314 C C . ASN B 1 30 ? 218.594 196.247 270.894 1.00 58.08 30 ASN 8B C 1
ATOM 4315 O O . ASN B 1 30 ? 218.380 197.436 270.654 1.00 69.19 30 ASN 8B O 1
ATOM 4320 N N . GLY B 1 31 ? 219.560 195.848 271.719 1.00 55.60 31 GLY 8B N 1
ATOM 4321 C CA . GLY B 1 31 ? 220.417 196.804 272.387 1.00 53.94 31 GLY 8B CA 1
ATOM 4322 C C . GLY B 1 31 ? 221.788 196.218 272.635 1.00 55.44 31 GLY 8B C 1
ATOM 4323 O O . GLY B 1 31 ? 222.036 195.034 272.400 1.00 63.63 31 GLY 8B O 1
ATOM 4324 N N . ILE B 1 32 ? 222.684 197.071 273.117 1.00 52.74 32 ILE 8B N 1
ATOM 4325 C CA . ILE B 1 32 ? 224.050 196.686 273.448 1.00 56.01 32 ILE 8B CA 1
ATOM 4326 C C . ILE B 1 32 ? 224.149 196.602 274.970 1.00 58.09 32 ILE 8B C 1
ATOM 4327 O O . ILE B 1 32 ? 224.107 197.639 275.649 1.00 60.33 32 ILE 8B O 1
ATOM 4332 N N . PRO B 1 33 ? 224.268 195.407 275.546 1.00 54.81 33 PRO 8B N 1
ATOM 4333 C CA . PRO B 1 33 ? 224.335 195.290 277.007 1.00 53.43 33 PRO 8B CA 1
ATOM 4334 C C . PRO B 1 33 ? 225.527 196.037 277.586 1.00 56.37 33 PRO 8B C 1
ATOM 4335 O O . PRO B 1 33 ? 226.591 196.128 276.974 1.00 62.43 33 PRO 8B O 1
ATOM 4339 N N . SER B 1 34 ? 225.331 196.574 278.788 1.00 54.16 34 SER 8B N 1
ATOM 4340 C CA . SER B 1 34 ? 226.333 197.400 279.442 1.00 55.55 34 SER 8B CA 1
ATOM 4341 C C . SER B 1 34 ? 226.394 197.057 280.922 1.00 58.06 34 SER 8B C 1
ATOM 4342 O O . SER B 1 34 ? 225.469 196.467 281.483 1.00 63.16 34 SER 8B O 1
ATOM 4345 N N . VAL B 1 35 ? 227.505 197.434 281.549 1.00 59.14 35 VAL 8B N 1
ATOM 4346 C CA . VAL B 1 35 ? 227.708 197.245 282.980 1.00 59.21 35 VAL 8B CA 1
ATOM 4347 C C . VAL B 1 35 ? 228.339 198.508 283.551 1.00 60.66 35 VAL 8B C 1
ATOM 4348 O O . VAL B 1 35 ? 229.175 199.146 282.904 1.00 64.42 35 VAL 8B O 1
ATOM 4352 N N . ASN B 1 36 ? 227.915 198.885 284.754 1.00 56.42 36 ASN 8B N 1
ATOM 4353 C CA . ASN B 1 36 ? 228.493 200.006 285.481 1.00 57.83 36 ASN 8B CA 1
ATOM 4354 C C . ASN B 1 36 ? 229.034 199.503 286.809 1.00 62.81 36 ASN 8B C 1
ATOM 4355 O O . ASN B 1 36 ? 228.300 198.885 287.587 1.00 67.29 36 ASN 8B O 1
ATOM 4360 N N . ILE B 1 37 ? 230.311 199.769 287.067 1.00 59.12 37 ILE 8B N 1
ATOM 4361 C CA . ILE B 1 37 ? 230.978 199.324 288.283 1.00 55.37 37 ILE 8B CA 1
ATOM 4362 C C . ILE B 1 37 ? 231.583 200.537 288.973 1.00 59.47 37 ILE 8B C 1
ATOM 4363 O O . ILE B 1 37 ? 232.240 201.360 288.326 1.00 65.41 37 ILE 8B O 1
ATOM 4368 N N . THR B 1 38 ? 231.359 200.647 290.277 1.00 61.84 38 THR 8B N 1
ATOM 4369 C CA . THR B 1 38 ? 231.946 201.697 291.097 1.00 59.23 38 THR 8B CA 1
ATOM 4370 C C . THR B 1 38 ? 233.005 201.080 291.999 1.00 60.90 38 THR 8B C 1
ATOM 4371 O O . THR B 1 38 ? 232.735 200.098 292.698 1.00 61.20 38 THR 8B O 1
ATOM 4375 N N . LEU B 1 39 ? 234.203 201.656 291.984 1.00 63.39 39 LEU 8B N 1
ATOM 4376 C CA . LEU B 1 39 ? 235.351 201.097 292.678 1.00 61.06 39 LEU 8B CA 1
ATOM 4377 C C . LEU B 1 39 ? 235.919 202.110 293.662 1.00 63.92 39 LEU 8B C 1
ATOM 4378 O O . LEU B 1 39 ? 235.663 203.312 293.568 1.00 66.79 39 LEU 8B O 1
ATOM 4383 N N . GLY B 1 40 ? 236.694 201.606 294.615 1.00 62.81 40 GLY 8B N 1
ATOM 4384 C CA . GLY B 1 40 ? 237.340 202.467 295.586 1.00 62.15 40 GLY 8B CA 1
ATOM 4385 C C . GLY B 1 40 ? 238.349 201.696 296.403 1.00 65.74 40 GLY 8B C 1
ATOM 4386 O O . GLY B 1 40 ? 238.368 200.461 296.400 1.00 73.02 40 GLY 8B O 1
ATOM 4387 N N . ILE B 1 41 ? 239.190 202.445 297.107 1.00 63.80 41 ILE 8B N 1
ATOM 4388 C CA . ILE B 1 41 ? 240.195 201.871 297.993 1.00 66.35 41 ILE 8B CA 1
ATOM 4389 C C . ILE B 1 41 ? 239.610 201.782 299.395 1.00 69.70 41 ILE 8B C 1
ATOM 4390 O O . ILE B 1 41 ? 239.088 202.771 299.925 1.00 73.12 41 ILE 8B O 1
ATOM 4395 N N . ALA B 1 42 ? 239.697 200.602 300.000 1.00 66.56 42 ALA 8B N 1
ATOM 4396 C CA . ALA B 1 42 ? 239.012 200.311 301.252 1.00 64.52 42 ALA 8B CA 1
ATOM 4397 C C . ALA B 1 42 ? 239.986 200.330 302.422 1.00 62.53 42 ALA 8B C 1
ATOM 4398 O O . ALA B 1 42 ? 241.098 199.801 302.323 1.00 62.76 42 ALA 8B O 1
ATOM 4400 N N . GLY B 1 43 ? 239.562 200.943 303.525 1.00 60.66 43 GLY 8B N 1
ATOM 4401 C CA . GLY B 1 43 ? 240.290 200.854 304.774 1.00 63.11 43 GLY 8B CA 1
ATOM 4402 C C . GLY B 1 43 ? 241.601 201.599 304.825 1.00 65.65 43 GLY 8B C 1
ATOM 4403 O O . GLY B 1 43 ? 242.444 201.278 305.667 1.00 68.22 43 GLY 8B O 1
ATOM 4404 N N . ASP B 1 44 ? 241.799 202.588 30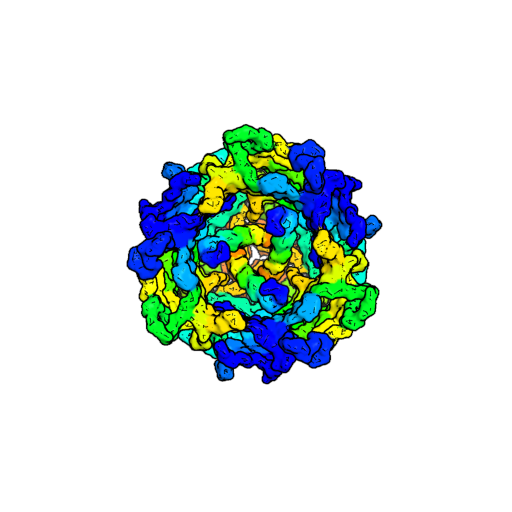3.953 1.00 68.80 44 ASP 8B N 1
ATOM 4405 C CA . ASP B 1 44 ? 243.047 203.352 303.897 1.00 68.20 44 ASP 8B CA 1
ATOM 4406 C C . ASP B 1 44 ? 244.246 202.433 303.684 1.00 69.39 44 ASP 8B C 1
ATOM 4407 O O . ASP B 1 44 ? 245.335 202.672 304.209 1.00 71.04 44 ASP 8B O 1
ATOM 4412 N N . ALA B 1 45 ? 244.041 201.364 302.912 1.00 68.28 45 ALA 8B N 1
ATOM 4413 C CA . ALA B 1 45 ? 245.120 200.418 302.659 1.00 65.58 45 ALA 8B CA 1
ATOM 4414 C C . ALA B 1 45 ? 246.261 201.076 301.897 1.00 70.49 45 ALA 8B C 1
ATOM 4415 O O . ALA B 1 45 ? 247.437 200.829 302.188 1.00 75.75 45 ALA 8B O 1
ATOM 4417 N N . ASN B 1 46 ? 245.935 201.918 300.921 1.00 69.83 46 ASN 8B N 1
ATOM 4418 C CA . ASN B 1 46 ? 246.941 202.588 300.115 1.00 68.57 46 ASN 8B CA 1
ATOM 4419 C C . ASN B 1 46 ? 246.455 203.984 299.758 1.00 72.69 46 ASN 8B C 1
ATOM 4420 O O . ASN B 1 46 ? 245.254 204.261 299.738 1.00 76.65 46 ASN 8B O 1
ATOM 4425 N N . TYR B 1 47 ? 247.409 204.867 299.484 1.00 73.98 47 TYR 8B N 1
ATOM 4426 C CA . TYR B 1 47 ? 247.082 206.207 299.023 1.00 71.07 47 TYR 8B CA 1
ATOM 4427 C C . TYR B 1 47 ? 246.671 206.173 297.556 1.00 75.41 47 TYR 8B C 1
ATOM 4428 O O . TYR B 1 47 ? 247.171 205.368 296.768 1.00 81.89 47 TYR 8B O 1
ATOM 4437 N N . ILE B 1 48 ? 245.744 207.061 297.191 1.00 71.40 48 ILE 8B N 1
ATOM 4438 C CA . ILE B 1 48 ? 245.215 207.054 295.830 1.00 73.26 48 ILE 8B CA 1
ATOM 4439 C C . ILE B 1 48 ? 246.291 207.452 294.825 1.00 75.10 48 ILE 8B C 1
ATOM 4440 O O . ILE B 1 48 ? 246.274 206.996 293.676 1.00 75.17 48 ILE 8B O 1
ATOM 4445 N N . PHE B 1 49 ? 247.243 208.287 295.229 1.00 74.30 49 PHE 8B N 1
ATOM 4446 C CA . PHE B 1 49 ? 248.299 208.741 294.338 1.00 70.38 49 PHE 8B CA 1
ATOM 4447 C C . PHE B 1 49 ? 249.594 207.957 294.509 1.00 76.23 49 PHE 8B C 1
ATOM 4448 O O . PHE B 1 49 ? 250.633 208.381 293.996 1.00 84.07 49 PHE 8B O 1
ATOM 4456 N N . ASP B 1 50 ? 249.557 206.832 295.216 1.00 76.71 50 ASP 8B N 1
ATOM 4457 C CA . ASP B 1 50 ? 250.740 206.001 295.358 1.00 79.07 50 ASP 8B CA 1
ATOM 4458 C C . ASP B 1 50 ? 251.030 205.268 294.049 1.00 81.38 50 ASP 8B C 1
ATOM 4459 O O . ASP B 1 50 ? 250.224 205.258 293.116 1.00 84.20 50 ASP 8B O 1
ATOM 4464 N N . ALA B 1 51 ? 252.210 204.650 293.989 1.00 80.57 51 ALA 8B N 1
ATOM 4465 C CA . ALA B 1 51 ? 252.638 203.985 292.762 1.00 74.86 51 ALA 8B CA 1
ATOM 4466 C C . ALA B 1 51 ? 251.745 202.796 292.429 1.00 73.77 51 ALA 8B C 1
ATOM 4467 O O . ALA B 1 51 ? 251.380 202.590 291.266 1.00 74.90 51 ALA 8B O 1
ATOM 4469 N N . LYS B 1 52 ? 251.390 201.993 293.434 1.00 75.52 52 LYS 8B N 1
ATOM 4470 C CA . LYS B 1 52 ? 250.556 200.823 293.179 1.00 78.98 52 LYS 8B CA 1
ATOM 4471 C C . LYS B 1 52 ? 249.156 201.222 292.732 1.00 79.69 52 LYS 8B C 1
ATOM 4472 O O . LYS B 1 52 ? 248.584 200.599 291.830 1.00 79.43 52 LYS 8B O 1
ATOM 4478 N N . ALA B 1 53 ? 248.581 202.250 293.358 1.00 75.81 53 ALA 8B N 1
ATOM 4479 C CA . ALA B 1 53 ? 247.242 202.687 292.979 1.00 69.41 53 ALA 8B CA 1
ATOM 4480 C C . ALA B 1 53 ? 247.219 203.227 291.556 1.00 74.93 53 ALA 8B C 1
ATOM 4481 O O . ALA B 1 53 ? 246.282 202.956 290.796 1.00 77.58 53 ALA 8B O 1
ATOM 4483 N N . GLN B 1 54 ? 248.244 203.993 291.177 1.00 71.85 54 GLN 8B N 1
ATOM 4484 C CA . GLN B 1 54 ? 248.286 204.557 289.833 1.00 64.79 54 GLN 8B CA 1
ATOM 4485 C C . GLN B 1 54 ? 248.550 203.491 288.778 1.00 70.34 54 GLN 8B C 1
ATOM 4486 O O . GLN B 1 54 ? 248.053 203.603 287.653 1.00 76.25 54 GLN 8B O 1
ATOM 4492 N N . ALA B 1 55 ? 249.335 202.464 289.112 1.00 72.56 55 ALA 8B N 1
ATOM 4493 C CA . ALA B 1 55 ? 249.559 201.374 288.168 1.00 71.05 55 ALA 8B CA 1
ATOM 4494 C C . ALA B 1 55 ? 248.260 200.641 287.863 1.00 74.54 55 ALA 8B C 1
ATOM 4495 O O . ALA B 1 55 ? 247.997 200.278 286.711 1.00 77.60 55 ALA 8B O 1
ATOM 4497 N N . GLU B 1 56 ? 247.438 200.411 288.887 1.00 72.83 56 GLU 8B N 1
ATOM 4498 C CA . GLU B 1 56 ? 246.123 199.821 288.669 1.00 72.01 56 GLU 8B CA 1
ATOM 4499 C C . GLU B 1 56 ? 245.233 200.752 287.858 1.00 72.08 56 GLU 8B C 1
ATOM 4500 O O . GLU B 1 56 ? 244.434 200.298 287.031 1.00 70.95 56 GLU 8B O 1
ATOM 4506 N N . LEU B 1 57 ? 245.355 202.060 288.090 1.00 73.33 57 LEU 8B N 1
ATOM 4507 C CA . LEU B 1 57 ? 244.546 203.032 287.363 1.00 69.68 57 LEU 8B CA 1
ATOM 4508 C C . LEU B 1 57 ? 244.826 202.982 285.867 1.00 72.20 57 LEU 8B C 1
ATOM 4509 O O . LEU B 1 57 ? 243.902 203.067 285.052 1.00 75.88 57 LEU 8B O 1
ATOM 4514 N N . ALA B 1 58 ? 246.098 202.852 285.486 1.00 69.89 58 ALA 8B N 1
ATOM 4515 C CA . ALA B 1 58 ? 246.447 202.828 284.071 1.00 65.19 58 ALA 8B CA 1
ATOM 4516 C C . ALA B 1 58 ? 246.000 201.539 283.397 1.00 70.77 58 ALA 8B C 1
ATOM 4517 O O . ALA B 1 58 ? 245.827 201.509 282.174 1.00 74.34 58 ALA 8B O 1
ATOM 4519 N N . ASN B 1 59 ? 245.814 200.468 284.167 1.00 73.35 59 ASN 8B N 1
ATOM 4520 C CA . ASN B 1 59 ? 245.380 199.196 283.608 1.00 72.59 59 ASN 8B CA 1
ATOM 4521 C C . ASN B 1 59 ? 243.878 199.130 283.377 1.00 74.68 59 ASN 8B C 1
ATOM 4522 O O . ASN B 1 59 ? 243.412 198.197 282.714 1.00 74.96 59 ASN 8B O 1
ATOM 4527 N N . CYS B 1 60 ? 243.114 200.085 283.902 1.00 72.85 60 CYS 8B N 1
ATOM 4528 C CA . CYS B 1 60 ? 241.666 200.108 283.752 1.00 66.28 60 CYS 8B CA 1
ATOM 4529 C C . CYS B 1 60 ? 241.217 201.047 282.643 1.00 68.59 60 CYS 8B C 1
ATOM 4530 O O . CYS B 1 60 ? 240.041 201.422 282.597 1.00 71.77 60 CYS 8B O 1
ATOM 4533 N N . ARG B 1 61 ? 242.124 201.438 281.753 1.00 69.31 61 ARG 8B N 1
ATOM 4534 C CA . ARG B 1 61 ? 241.800 202.377 280.698 1.00 64.79 61 ARG 8B CA 1
ATOM 4535 C C . ARG B 1 61 ? 240.877 201.724 279.671 1.00 66.99 61 ARG 8B C 1
ATOM 4536 O O . ARG B 1 61 ? 240.788 200.497 279.597 1.00 71.96 61 ARG 8B O 1
ATOM 4544 N N . PRO B 1 62 ? 240.159 202.533 278.876 1.00 66.12 62 PRO 8B N 1
ATOM 4545 C CA . PRO B 1 62 ? 239.224 201.969 277.892 1.00 62.94 62 PRO 8B CA 1
ATOM 4546 C C . PRO B 1 62 ? 239.858 200.979 276.929 1.00 64.00 62 PRO 8B C 1
ATOM 4547 O O . PRO B 1 62 ? 241.082 200.947 276.763 1.00 64.71 62 PRO 8B O 1
ATOM 4551 N N . ASN B 1 63 ? 239.013 200.163 276.301 1.00 67.06 63 ASN 8B N 1
ATOM 4552 C CA . ASN B 1 63 ? 239.322 199.079 275.369 1.00 66.96 63 ASN 8B CA 1
ATOM 4553 C C . ASN B 1 63 ? 239.858 197.846 276.087 1.00 67.96 63 ASN 8B C 1
ATOM 4554 O O . ASN B 1 63 ? 240.131 196.841 275.425 1.00 70.59 63 ASN 8B O 1
ATOM 4559 N N . ASN B 1 64 ? 240.015 197.880 277.407 1.00 63.99 64 ASN 8B N 1
ATOM 4560 C CA . ASN B 1 64 ? 240.395 196.691 278.150 1.00 62.47 64 ASN 8B CA 1
ATOM 4561 C C . ASN B 1 64 ? 239.194 195.771 278.323 1.00 65.45 64 ASN 8B C 1
ATOM 4562 O O . ASN B 1 64 ? 238.048 196.220 278.401 1.00 67.23 64 ASN 8B O 1
ATOM 4567 N N . GLU B 1 65 ? 239.465 194.472 278.383 1.00 65.92 65 GLU 8B N 1
ATOM 4568 C CA . GLU B 1 65 ? 238.415 193.474 278.523 1.00 64.26 65 GLU 8B CA 1
ATOM 4569 C C . GLU B 1 65 ? 237.991 193.352 279.979 1.00 65.92 65 GLU 8B C 1
ATOM 4570 O O . GLU B 1 65 ? 238.828 193.339 280.885 1.00 72.02 65 GLU 8B O 1
ATOM 4576 N N . LEU B 1 66 ? 236.681 193.263 280.198 1.00 63.19 66 LEU 8B N 1
ATOM 4577 C CA . LEU B 1 66 ? 236.107 193.186 281.534 1.00 60.97 66 LEU 8B CA 1
ATOM 4578 C C . LEU B 1 66 ? 235.126 192.026 281.587 1.00 63.49 66 LEU 8B C 1
ATOM 4579 O O . LEU B 1 66 ? 234.277 191.888 280.702 1.00 67.56 66 LEU 8B O 1
ATOM 4584 N N . ILE B 1 67 ? 235.243 191.198 282.623 1.00 62.49 67 ILE 8B N 1
ATOM 4585 C CA . ILE B 1 67 ? 234.393 190.028 282.804 1.00 62.63 67 ILE 8B CA 1
ATOM 4586 C C . ILE B 1 67 ? 233.843 190.043 284.223 1.00 65.23 67 ILE 8B C 1
ATOM 4587 O O . ILE B 1 67 ? 234.605 190.174 285.186 1.00 70.50 67 ILE 8B O 1
ATOM 4592 N N . VAL B 1 68 ? 232.525 189.907 284.349 1.00 63.99 68 VAL 8B N 1
ATOM 4593 C CA . VAL B 1 68 ? 231.853 189.816 285.640 1.00 62.41 68 VAL 8B CA 1
ATOM 4594 C C . VAL B 1 68 ? 231.243 188.427 285.739 1.00 66.92 68 VAL 8B C 1
ATOM 4595 O O . VAL B 1 68 ? 230.440 188.035 284.884 1.00 69.91 68 VAL 8B O 1
ATOM 4599 N N . GLN B 1 69 ? 231.612 187.690 286.783 1.00 69.98 69 GLN 8B N 1
ATOM 4600 C CA . GLN B 1 69 ? 231.285 186.276 286.872 1.00 73.85 69 GLN 8B CA 1
ATOM 4601 C C . GLN B 1 69 ? 230.844 185.916 288.282 1.00 77.60 69 GLN 8B C 1
ATOM 4602 O O . GLN B 1 69 ? 231.449 186.355 289.263 1.00 79.35 69 GLN 8B O 1
ATOM 4608 N N . ILE B 1 70 ? 229.786 185.114 288.372 1.00 84.22 70 ILE 8B N 1
ATOM 4609 C CA . ILE B 1 70 ? 229.319 184.535 289.627 1.00 85.83 70 ILE 8B CA 1
ATOM 4610 C C . ILE B 1 70 ? 229.526 183.031 289.543 1.00 94.10 70 ILE 8B C 1
ATOM 4611 O O . ILE B 1 70 ? 228.878 182.357 288.731 1.00 94.59 70 ILE 8B O 1
ATOM 4616 N N . GLN B 1 71 ? 230.410 182.501 290.390 1.00 93.86 71 GLN 8B N 1
ATOM 4617 C CA . GLN B 1 71 ? 230.789 181.085 290.369 1.00 94.87 71 GLN 8B CA 1
ATOM 4618 C C . GLN B 1 71 ? 231.268 180.776 288.955 1.00 93.83 71 GLN 8B C 1
ATOM 4619 O O . GLN B 1 71 ? 232.321 181.301 288.554 1.00 90.55 71 GLN 8B O 1
ATOM 4625 N N . LYS B 1 72 ? 230.566 179.949 288.181 1.00 94.72 72 LYS 8B N 1
ATOM 4626 C CA . LYS B 1 72 ? 230.920 179.754 286.781 1.00 99.07 72 LYS 8B CA 1
ATOM 4627 C C . LYS B 1 72 ? 230.132 180.684 285.865 1.00 96.97 72 LYS 8B C 1
ATOM 4628 O O . LYS B 1 72 ? 230.637 181.083 284.810 1.00 96.52 72 LYS 8B O 1
ATOM 4634 N N . THR B 1 73 ? 228.917 181.060 286.262 1.00 92.27 73 THR 8B N 1
ATOM 4635 C CA . THR B 1 73 ? 228.056 181.867 285.407 1.00 88.72 73 THR 8B CA 1
ATOM 4636 C C . THR B 1 73 ? 228.700 183.209 285.090 1.00 83.60 73 THR 8B C 1
ATOM 4637 O O . THR B 1 73 ? 229.186 183.906 285.984 1.00 85.12 73 THR 8B O 1
ATOM 4641 N N . ILE B 1 74 ? 228.695 183.571 283.812 1.00 78.50 74 ILE 8B N 1
ATOM 4642 C CA . ILE B 1 74 ? 229.255 184.837 283.354 1.00 73.63 74 ILE 8B CA 1
ATOM 4643 C C . ILE B 1 74 ? 228.117 185.845 283.257 1.00 70.78 74 ILE 8B C 1
ATOM 4644 O O . ILE B 1 74 ? 227.300 185.784 282.336 1.00 73.10 74 ILE 8B O 1
ATOM 4649 N N . LEU B 1 75 ? 228.058 186.773 284.214 1.00 67.04 75 LEU 8B N 1
ATOM 4650 C CA . LEU B 1 75 ? 227.046 187.822 284.158 1.00 63.62 75 LEU 8B CA 1
ATOM 4651 C C . LEU B 1 75 ? 227.256 188.732 282.956 1.00 67.01 75 LEU 8B C 1
ATOM 4652 O O . LEU B 1 75 ? 226.290 189.117 282.288 1.00 69.92 75 LEU 8B O 1
ATOM 4657 N N . PHE B 1 76 ? 228.505 189.084 282.663 1.00 65.23 76 PHE 8B N 1
ATOM 4658 C CA . PHE B 1 76 ? 228.799 190.028 281.597 1.00 61.96 76 PHE 8B CA 1
ATOM 4659 C C . PHE B 1 76 ? 230.206 189.791 281.073 1.00 66.42 76 PHE 8B C 1
ATOM 4660 O O . PHE B 1 76 ? 231.132 189.514 281.839 1.00 71.78 76 PHE 8B O 1
ATOM 4668 N N . LYS B 1 77 ? 230.354 189.909 279.757 1.00 64.35 77 LYS 8B N 1
ATOM 4669 C CA . LYS B 1 77 ? 231.656 189.889 279.106 1.00 60.15 77 LYS 8B CA 1
ATOM 4670 C C . LYS B 1 77 ? 231.679 190.984 278.053 1.00 62.82 77 LYS 8B C 1
ATOM 4671 O O . LYS B 1 77 ? 230.809 191.022 277.179 1.00 71.44 77 LYS 8B O 1
ATOM 4677 N N . GLY B 1 78 ? 232.663 191.865 278.137 1.00 59.70 78 GLY 8B N 1
ATOM 4678 C CA . GLY B 1 78 ? 232.727 192.979 277.219 1.00 58.70 78 GLY 8B CA 1
ATOM 4679 C C . GLY B 1 78 ? 234.027 193.734 277.350 1.00 61.16 78 GLY 8B C 1
ATOM 4680 O O . GLY B 1 78 ? 235.010 193.221 277.886 1.00 68.84 78 GLY 8B O 1
ATOM 4681 N N . ILE B 1 79 ? 234.022 194.966 276.849 1.00 58.52 79 ILE 8B N 1
ATOM 4682 C CA . ILE B 1 79 ? 235.203 195.820 276.829 1.00 60.20 79 ILE 8B CA 1
ATOM 4683 C C . ILE B 1 79 ? 234.855 197.170 277.441 1.00 63.03 79 ILE 8B C 1
ATOM 4684 O O . ILE B 1 79 ? 233.745 197.681 277.258 1.00 64.78 79 ILE 8B O 1
ATOM 4689 N N . ILE B 1 80 ? 235.809 197.741 278.176 1.00 63.42 80 ILE 8B N 1
ATOM 4690 C CA . ILE B 1 80 ? 235.587 199.011 278.855 1.00 58.12 80 ILE 8B CA 1
ATOM 4691 C C . ILE B 1 80 ? 235.573 200.140 277.836 1.00 58.46 80 ILE 8B C 1
ATOM 4692 O O . ILE B 1 80 ? 236.484 200.263 277.009 1.00 63.18 80 ILE 8B O 1
ATOM 4697 N N . VAL B 1 81 ? 234.538 200.977 277.894 1.00 56.60 81 VAL 8B N 1
ATOM 4698 C CA . VAL B 1 81 ? 234.424 202.107 276.991 1.00 55.35 81 VAL 8B CA 1
ATOM 4699 C C . VAL B 1 81 ? 234.677 203.442 277.684 1.00 61.38 81 VAL 8B C 1
ATOM 4700 O O . VAL B 1 81 ? 235.154 204.379 277.034 1.00 70.43 81 VAL 8B O 1
ATOM 4704 N N . ARG B 1 82 ? 234.379 203.562 278.976 1.00 60.77 82 ARG 8B N 1
ATOM 4705 C CA . ARG B 1 82 ? 234.539 204.825 279.685 1.00 58.13 82 ARG 8B CA 1
ATOM 4706 C C . ARG B 1 82 ? 235.101 204.565 281.072 1.00 61.50 82 ARG 8B C 1
ATOM 4707 O O . ARG B 1 82 ? 234.620 203.678 281.783 1.00 67.12 82 ARG 8B O 1
ATOM 4715 N N . GLN B 1 83 ? 236.117 205.337 281.451 1.00 57.78 83 GLN 8B N 1
ATOM 4716 C CA . GLN B 1 83 ? 236.698 205.296 282.786 1.00 54.89 83 GLN 8B CA 1
ATOM 4717 C C . GLN B 1 83 ? 236.672 206.705 283.356 1.00 54.25 83 GLN 8B C 1
ATOM 4718 O O . GLN B 1 83 ? 237.110 207.650 282.694 1.00 63.24 83 GLN 8B O 1
ATOM 4724 N N . ALA B 1 84 ? 236.166 206.847 284.578 1.00 47.74 84 ALA 8B N 1
ATOM 4725 C CA . ALA B 1 84 ? 235.986 208.155 285.190 1.00 49.61 84 ALA 8B CA 1
ATOM 4726 C C . ALA B 1 84 ? 236.512 208.153 286.616 1.00 54.82 84 ALA 8B C 1
ATOM 4727 O O . ALA B 1 84 ? 236.401 207.152 287.329 1.00 60.75 84 ALA 8B O 1
ATOM 4729 N N . LEU B 1 85 ? 237.076 209.287 287.027 1.00 52.66 85 LEU 8B N 1
ATOM 4730 C CA . LEU B 1 85 ? 237.558 209.497 288.383 1.00 50.44 85 LEU 8B CA 1
ATOM 4731 C C . LEU B 1 85 ? 236.826 210.678 288.997 1.00 56.09 85 LEU 8B C 1
ATOM 4732 O O . LEU B 1 85 ? 236.398 211.590 288.286 1.00 64.57 85 LEU 8B O 1
ATOM 4737 N N . LYS B 1 86 ? 236.683 210.657 290.319 1.00 53.49 86 LYS 8B N 1
ATOM 4738 C CA . LYS B 1 86 ? 236.081 211.764 291.046 1.00 55.90 86 LYS 8B CA 1
ATOM 4739 C C . LYS B 1 86 ? 236.858 211.996 292.330 1.00 60.85 86 LYS 8B C 1
ATOM 4740 O O . LYS B 1 86 ? 236.961 211.095 293.165 1.00 67.24 86 LYS 8B O 1
ATOM 4746 N N . PHE B 1 87 ? 237.401 213.200 292.483 1.00 61.53 87 PHE 8B N 1
ATOM 4747 C CA . PHE B 1 87 ? 238.135 213.587 293.677 1.00 60.37 87 PHE 8B CA 1
ATOM 4748 C C . PHE B 1 87 ? 237.428 214.750 294.355 1.00 62.36 87 PHE 8B C 1
ATOM 4749 O O . PHE B 1 87 ? 237.146 215.772 293.724 1.00 69.91 87 PHE 8B O 1
ATOM 4757 N N . LYS B 1 88 ? 237.143 214.585 295.645 1.00 57.28 88 LYS 8B N 1
ATOM 4758 C CA . LYS B 1 88 ? 236.520 215.639 296.442 1.00 57.45 88 LYS 8B CA 1
ATOM 4759 C C . LYS B 1 88 ? 237.200 215.613 297.806 1.00 62.65 88 LYS 8B C 1
ATOM 4760 O O . LYS B 1 88 ? 236.890 214.759 298.640 1.00 66.88 88 LYS 8B O 1
ATOM 4766 N N . GLY B 1 89 ? 238.121 216.545 298.022 1.00 64.21 89 GLY 8B N 1
ATOM 4767 C CA . GLY B 1 89 ? 238.929 216.493 299.227 1.00 64.04 89 GLY 8B CA 1
ATOM 4768 C C . GLY B 1 89 ? 239.799 215.253 299.216 1.00 71.41 89 GLY 8B C 1
ATOM 4769 O O . GLY B 1 89 ? 240.485 214.957 298.233 1.00 77.50 89 GLY 8B O 1
ATOM 4770 N N . GLN B 1 90 ? 239.776 214.513 300.321 1.00 71.30 90 GLN 8B N 1
ATOM 4771 C CA . GLN B 1 90 ? 240.509 213.259 300.420 1.00 73.35 90 GLN 8B CA 1
ATOM 4772 C C . GLN B 1 90 ? 239.751 212.083 299.814 1.00 76.63 90 GLN 8B C 1
ATOM 4773 O O . GLN B 1 90 ? 240.356 211.035 299.566 1.00 77.43 90 GLN 8B O 1
ATOM 4779 N N . ASP B 1 91 ? 238.458 212.237 299.543 1.00 77.23 91 ASP 8B N 1
ATOM 4780 C CA . ASP B 1 91 ? 237.655 211.145 299.012 1.00 74.85 91 ASP 8B CA 1
ATOM 4781 C C . ASP B 1 91 ? 237.874 210.987 297.513 1.00 72.91 91 ASP 8B C 1
ATOM 4782 O O . ASP B 1 91 ? 237.949 211.971 296.773 1.00 71.75 91 ASP 8B O 1
ATOM 4787 N N . SER B 1 92 ? 237.972 209.736 297.068 1.00 75.28 92 SER 8B N 1
ATOM 4788 C CA . SER B 1 92 ? 238.178 209.420 295.663 1.00 71.99 92 SER 8B CA 1
ATOM 4789 C C . SER B 1 92 ? 237.316 208.226 295.282 1.00 69.87 92 SER 8B C 1
ATOM 4790 O O . SER B 1 92 ? 236.945 207.414 296.133 1.00 75.11 92 SER 8B O 1
ATOM 4793 N N . LEU B 1 93 ? 237.000 208.127 293.993 1.00 62.81 93 LEU 8B N 1
ATOM 4794 C CA . LEU B 1 93 ? 236.113 207.080 293.509 1.00 59.21 93 LEU 8B CA 1
ATOM 4795 C C . LEU B 1 93 ? 236.345 206.872 292.020 1.00 60.54 93 LEU 8B C 1
ATOM 4796 O O . LEU B 1 93 ? 236.577 207.834 291.286 1.00 65.56 93 LEU 8B O 1
ATOM 4801 N N . MET B 1 94 ? 236.272 205.617 291.584 1.00 57.64 94 MET 8B N 1
ATOM 4802 C CA . MET B 1 94 ? 236.424 205.255 290.182 1.00 57.06 94 MET 8B CA 1
ATOM 4803 C C . MET B 1 94 ? 235.152 204.595 289.673 1.00 63.32 94 MET 8B C 1
ATOM 4804 O O . MET B 1 94 ? 234.541 203.783 290.374 1.00 68.06 94 MET 8B O 1
ATOM 4809 N N . THR B 1 95 ? 234.759 204.945 288.451 1.00 63.48 95 THR 8B N 1
ATOM 4810 C CA . THR B 1 95 ? 233.592 204.364 287.802 1.00 63.53 95 THR 8B CA 1
ATOM 4811 C C . THR B 1 95 ? 234.000 203.810 286.446 1.00 62.92 95 THR 8B C 1
ATOM 4812 O O . THR B 1 95 ? 234.655 204.503 285.663 1.00 66.03 95 THR 8B O 1
ATOM 4816 N N . LEU B 1 96 ? 233.609 202.569 286.170 1.00 60.95 96 LEU 8B N 1
ATOM 4817 C CA . LEU B 1 96 ? 233.901 201.914 284.905 1.00 56.75 96 LEU 8B CA 1
ATOM 4818 C C . LEU B 1 96 ? 232.607 201.600 284.173 1.00 62.02 96 LEU 8B C 1
ATOM 4819 O O . LEU B 1 96 ? 231.629 201.159 284.783 1.00 68.83 96 LEU 8B O 1
ATOM 4824 N N . THR B 1 97 ? 232.608 201.824 282.863 1.00 61.73 97 THR 8B N 1
ATOM 4825 C CA . THR B 1 97 ? 231.487 201.478 282.000 1.00 61.40 97 THR 8B CA 1
ATOM 4826 C C . THR B 1 97 ? 232.003 200.589 280.879 1.00 60.10 97 THR 8B C 1
ATOM 4827 O O . THR B 1 97 ? 232.892 200.993 280.124 1.00 63.02 97 THR 8B O 1
ATOM 4831 N N . ALA B 1 98 ? 231.449 199.386 280.775 1.00 54.52 98 ALA 8B N 1
ATOM 4832 C CA . ALA B 1 98 ? 231.832 198.435 279.745 1.00 51.74 98 ALA 8B CA 1
ATOM 4833 C C . ALA B 1 98 ? 230.595 198.002 278.977 1.00 60.03 98 ALA 8B C 1
ATOM 4834 O O . ALA B 1 98 ? 229.485 198.000 279.512 1.00 66.19 98 ALA 8B O 1
ATOM 4836 N N . LYS B 1 99 ? 230.795 197.632 277.715 1.00 57.53 99 LYS 8B N 1
ATOM 4837 C CA . LYS B 1 99 ? 229.695 197.312 276.821 1.00 52.58 99 LYS 8B CA 1
ATOM 4838 C C . LYS B 1 99 ? 229.966 196.002 276.095 1.00 55.39 99 LYS 8B C 1
ATOM 4839 O O . LYS B 1 99 ? 231.100 195.525 276.020 1.00 60.25 99 LYS 8B O 1
ATOM 4845 N N . HIS B 1 100 ? 228.892 195.432 275.558 1.00 57.71 100 HIS 8B N 1
ATOM 4846 C CA . HIS B 1 100 ? 228.963 194.174 274.835 1.00 55.60 100 HIS 8B CA 1
ATOM 4847 C C . HIS B 1 100 ? 229.826 194.333 273.584 1.00 59.37 100 HIS 8B C 1
ATOM 4848 O O . HIS B 1 100 ? 229.960 195.438 273.052 1.00 66.28 100 HIS 8B O 1
ATOM 4855 N N . PRO B 1 101 ? 230.442 193.245 273.100 1.00 60.46 101 PRO 8B N 1
ATOM 4856 C CA . PRO B 1 101 ? 231.200 193.319 271.843 1.00 59.53 101 PRO 8B CA 1
ATOM 4857 C C . PRO B 1 101 ? 230.394 193.843 270.662 1.00 59.24 101 PRO 8B C 1
ATOM 4858 O O . PRO B 1 101 ? 230.968 194.188 269.626 1.00 61.14 101 PRO 8B O 1
ATOM 4862 N N . LEU B 1 102 ? 229.068 193.912 270.801 1.00 57.60 102 LEU 8B N 1
ATOM 4863 C CA . LEU B 1 102 ? 228.236 194.553 269.790 1.00 56.40 102 LEU 8B CA 1
ATOM 4864 C C . LEU B 1 102 ? 228.504 196.046 269.676 1.00 56.93 102 LEU 8B C 1
ATOM 4865 O O . LEU B 1 102 ? 228.056 196.664 268.706 1.00 59.67 102 LEU 8B O 1
ATOM 4870 N N . GLN B 1 103 ? 229.208 196.636 270.644 1.00 58.17 103 GLN 8B N 1
ATOM 4871 C CA . GLN B 1 103 ? 229.573 198.045 270.553 1.00 54.75 103 GLN 8B CA 1
ATOM 4872 C C . GLN B 1 103 ? 230.485 198.309 269.364 1.00 57.23 103 GLN 8B C 1
ATOM 4873 O O . GLN B 1 103 ? 230.468 199.408 268.800 1.00 59.88 103 GLN 8B O 1
ATOM 4879 N N . LYS B 1 104 ? 231.274 197.311 268.959 1.00 56.99 104 LYS 8B N 1
ATOM 4880 C CA . LYS B 1 104 ? 232.204 197.487 267.850 1.00 54.23 104 LYS 8B CA 1
ATOM 4881 C C . LYS B 1 104 ? 231.496 197.740 266.527 1.00 59.18 104 LYS 8B C 1
ATOM 4882 O O . LYS B 1 104 ? 232.132 198.218 265.583 1.00 61.06 104 LYS 8B O 1
ATOM 4888 N N . LEU B 1 105 ? 230.203 197.424 266.431 1.00 61.99 105 LEU 8B N 1
ATOM 4889 C CA . LEU B 1 105 ? 229.458 197.720 265.214 1.00 61.18 105 LEU 8B CA 1
ATOM 4890 C C . LEU B 1 105 ? 229.181 199.207 265.057 1.00 61.99 105 LEU 8B C 1
ATOM 4891 O O . LEU B 1 105 ? 228.965 199.668 263.932 1.00 66.22 105 LEU 8B O 1
ATOM 4896 N N . THR B 1 106 ? 229.181 199.964 266.152 1.00 61.50 106 THR 8B N 1
ATOM 4897 C CA . THR B 1 106 ? 228.910 201.393 266.092 1.00 63.19 106 THR 8B CA 1
ATOM 4898 C C . THR B 1 106 ? 230.109 202.207 265.627 1.00 67.48 106 THR 8B C 1
ATOM 4899 O O . THR B 1 106 ? 229.955 203.400 265.346 1.00 69.09 106 THR 8B O 1
ATOM 4903 N N . ASP B 1 107 ? 231.288 201.600 265.540 1.00 66.01 107 ASP 8B N 1
ATOM 4904 C CA . ASP B 1 107 ? 232.484 202.296 265.093 1.00 66.93 107 ASP 8B CA 1
ATOM 4905 C C . ASP B 1 107 ? 232.610 202.209 263.580 1.00 72.33 107 ASP 8B C 1
ATOM 4906 O O . ASP B 1 107 ? 232.367 201.157 262.982 1.00 79.49 107 ASP 8B O 1
ATOM 4911 N N . GLY B 1 108 ? 232.993 203.319 262.966 1.00 68.75 108 GLY 8B N 1
ATOM 4912 C CA . GLY B 1 108 ? 233.191 203.367 261.535 1.00 68.38 108 GLY 8B CA 1
ATOM 4913 C C . GLY B 1 108 ? 232.077 204.113 260.820 1.00 66.65 108 GLY 8B C 1
ATOM 4914 O O . GLY B 1 108 ? 230.969 204.287 261.330 1.00 68.07 108 GLY 8B O 1
ATOM 4915 N N . LEU B 1 109 ? 232.394 204.567 259.610 1.00 67.41 109 LEU 8B N 1
ATOM 4916 C CA . LEU B 1 109 ? 231.420 205.252 258.765 1.00 63.66 109 LEU 8B CA 1
ATOM 4917 C C . LEU B 1 109 ? 231.868 205.073 257.322 1.00 68.62 109 LEU 8B C 1
ATOM 4918 O O . LEU B 1 109 ? 232.850 205.691 256.901 1.00 81.31 109 LEU 8B O 1
ATOM 4923 N N . HIS B 1 110 ? 231.155 204.241 256.572 1.00 64.91 110 HIS 8B N 1
ATOM 4924 C CA . HIS B 1 110 ? 231.548 203.915 255.212 1.00 65.71 110 HIS 8B CA 1
ATOM 4925 C C . HIS B 1 110 ? 230.301 203.594 254.401 1.00 69.46 110 HIS 8B C 1
ATOM 4926 O O . HIS B 1 110 ? 229.175 203.659 254.900 1.00 73.58 110 HIS 8B O 1
ATOM 4933 N N . SER B 1 111 ? 230.514 203.251 253.135 1.00 68.09 111 SER 8B N 1
ATOM 4934 C CA . SER B 1 111 ? 229.444 202.855 252.234 1.00 68.26 111 SER 8B CA 1
ATOM 4935 C C . SER B 1 111 ? 229.874 201.618 251.463 1.00 71.68 111 SER 8B C 1
ATOM 4936 O O . SER B 1 111 ? 231.021 201.522 251.020 1.00 79.58 111 SER 8B O 1
ATOM 4939 N N . GLN B 1 112 ? 228.951 200.675 251.304 1.00 69.03 112 GLN 8B N 1
ATOM 4940 C CA . GLN B 1 112 ? 229.245 199.465 250.551 1.00 72.00 112 GLN 8B CA 1
ATOM 4941 C C . GLN B 1 112 ? 227.955 198.926 249.958 1.00 72.10 112 GLN 8B C 1
ATOM 4942 O O . GLN B 1 112 ? 226.854 199.269 250.397 1.00 73.91 112 GLN 8B O 1
ATOM 4948 N N . LEU B 1 113 ? 228.110 198.074 248.951 1.00 73.07 113 LEU 8B N 1
ATOM 4949 C CA . LEU B 1 113 ? 226.999 197.508 248.205 1.00 68.01 113 LEU 8B CA 1
ATOM 4950 C C . LEU B 1 113 ? 227.039 195.989 248.281 1.00 70.04 113 LEU 8B C 1
ATOM 4951 O O . LEU B 1 113 ? 228.110 195.381 248.192 1.00 73.66 113 LEU 8B O 1
ATOM 4956 N N . PHE B 1 114 ? 225.867 195.383 248.446 1.00 72.83 114 PHE 8B N 1
ATOM 4957 C CA . PHE B 1 114 ? 225.715 193.935 248.461 1.00 72.00 114 PHE 8B CA 1
ATOM 4958 C C . PHE B 1 114 ? 224.872 193.529 247.260 1.00 75.56 114 PHE 8B C 1
ATOM 4959 O O . PHE B 1 114 ? 223.753 194.025 247.090 1.00 81.18 114 PHE 8B O 1
ATOM 4967 N N . SER B 1 115 ? 225.404 192.632 246.435 1.00 74.67 115 SER 8B N 1
ATOM 4968 C CA . SER B 1 115 ? 224.738 192.187 245.219 1.00 74.05 115 SER 8B CA 1
ATOM 4969 C C . SER B 1 115 ? 224.423 190.704 245.318 1.00 77.99 115 SER 8B C 1
ATOM 4970 O O . SER B 1 115 ? 225.315 189.894 245.592 1.00 84.06 115 SER 8B O 1
ATOM 4973 N N . LYS B 1 116 ? 223.157 190.357 245.084 1.00 74.18 116 LYS 8B N 1
ATOM 4974 C CA . LYS B 1 116 ? 222.707 188.965 245.054 1.00 73.44 116 LYS 8B CA 1
ATOM 4975 C C . LYS B 1 116 ? 223.084 188.228 246.335 1.00 77.22 116 LYS 8B C 1
ATOM 4976 O O . LYS B 1 116 ? 223.535 187.081 246.310 1.00 80.58 116 LYS 8B O 1
ATOM 4982 N N . GLN B 1 117 ? 222.896 188.895 247.469 1.00 74.63 117 GLN 8B N 1
ATOM 4983 C CA . GLN B 1 117 ? 223.129 188.307 248.777 1.00 69.80 117 GLN 8B CA 1
ATOM 4984 C C . GLN B 1 117 ? 221.860 188.394 249.611 1.00 72.56 117 GLN 8B C 1
ATOM 4985 O O . GLN B 1 117 ? 221.106 189.367 249.525 1.00 76.46 117 GLN 8B O 1
ATOM 4991 N N . SER B 1 118 ? 221.627 187.364 250.417 1.00 73.90 118 SER 8B N 1
ATOM 4992 C CA . SER B 1 118 ? 220.474 187.347 251.298 1.00 76.24 118 SER 8B CA 1
ATOM 4993 C C . SER B 1 118 ? 220.764 188.137 252.572 1.00 79.31 118 SER 8B C 1
ATOM 4994 O O . SER B 1 118 ? 221.911 188.461 252.889 1.00 81.90 118 SER 8B O 1
ATOM 4997 N N . ASP B 1 119 ? 219.696 188.453 253.308 1.00 78.55 119 ASP 8B N 1
ATOM 4998 C CA . ASP B 1 119 ? 219.852 189.190 254.557 1.00 75.61 119 ASP 8B CA 1
ATOM 4999 C C . ASP B 1 119 ? 220.660 188.390 255.570 1.00 74.83 119 ASP 8B C 1
ATOM 5000 O O . ASP B 1 119 ? 221.430 188.959 256.351 1.00 75.45 119 ASP 8B O 1
ATOM 5005 N N . GLU B 1 120 ? 220.491 187.067 255.577 1.00 76.36 120 GLU 8B N 1
ATOM 5006 C CA . GLU B 1 120 ? 221.295 186.224 256.453 1.00 76.19 120 GLU 8B CA 1
ATOM 5007 C C . GLU B 1 120 ? 222.773 186.321 256.100 1.00 78.10 120 GLU 8B C 1
ATOM 5008 O O . GLU B 1 120 ? 223.629 186.385 256.990 1.00 80.31 120 GLU 8B O 1
ATOM 5014 N N . ALA B 1 121 ? 223.093 186.331 254.804 1.00 73.95 121 ALA 8B N 1
ATOM 5015 C CA . ALA B 1 121 ? 224.486 186.437 254.385 1.00 69.30 121 ALA 8B CA 1
ATOM 5016 C C . ALA B 1 121 ? 225.084 187.783 254.771 1.00 71.69 121 ALA 8B C 1
ATOM 5017 O O . ALA B 1 121 ? 226.229 187.852 255.233 1.00 72.95 121 ALA 8B O 1
ATOM 5019 N N . ILE B 1 122 ? 224.329 188.867 254.581 1.00 72.58 122 ILE 8B N 1
ATOM 5020 C CA . ILE B 1 122 ? 224.837 190.197 254.910 1.00 68.49 122 ILE 8B CA 1
ATOM 5021 C C . ILE B 1 122 ? 225.044 190.333 256.413 1.00 71.71 122 ILE 8B C 1
ATOM 5022 O O . ILE B 1 122 ? 226.075 190.839 256.873 1.00 77.19 122 ILE 8B O 1
ATOM 5027 N N . ILE B 1 123 ? 224.064 189.887 257.200 1.00 71.45 123 ILE 8B N 1
ATOM 5028 C CA . ILE B 1 123 ? 224.145 190.037 258.651 1.00 69.79 123 ILE 8B CA 1
ATOM 5029 C C . ILE B 1 123 ? 225.297 189.215 259.211 1.00 72.86 123 ILE 8B C 1
ATOM 5030 O O . ILE B 1 123 ? 226.047 189.682 260.077 1.00 73.39 123 ILE 8B O 1
ATOM 5035 N N . LYS B 1 124 ? 225.460 187.983 258.728 1.00 71.71 124 LYS 8B N 1
ATOM 5036 C CA . LYS B 1 124 ? 226.559 187.149 259.200 1.00 70.95 124 LYS 8B CA 1
ATOM 5037 C C . LYS B 1 124 ? 227.907 187.768 258.858 1.00 74.50 124 LYS 8B C 1
ATOM 5038 O O . LYS B 1 124 ? 228.877 187.617 259.609 1.00 79.52 124 LYS 8B O 1
ATOM 5044 N N . LYS B 1 125 ? 227.990 188.462 257.721 1.00 74.73 125 LYS 8B N 1
ATOM 5045 C CA . LYS B 1 125 ? 229.230 189.140 257.362 1.00 74.86 125 LYS 8B CA 1
ATOM 5046 C C . LYS B 1 125 ? 229.545 190.269 258.335 1.00 80.27 125 LYS 8B C 1
ATOM 5047 O O . LYS B 1 125 ? 230.697 190.434 258.751 1.00 87.30 125 LYS 8B O 1
ATOM 5053 N N . LEU B 1 126 ? 228.533 191.055 258.711 1.00 74.56 126 LEU 8B N 1
ATOM 5054 C CA . LEU B 1 126 ? 228.761 192.185 259.607 1.00 72.23 126 LEU 8B CA 1
ATOM 5055 C C . LEU B 1 126 ? 229.256 191.719 260.969 1.00 79.00 126 LEU 8B C 1
ATOM 5056 O O . LEU B 1 126 ? 230.175 192.311 261.546 1.00 83.54 126 LEU 8B O 1
ATOM 5061 N N . PHE B 1 127 ? 228.652 190.656 261.504 1.00 75.78 127 PHE 8B N 1
ATOM 5062 C CA . PHE B 1 127 ? 229.081 190.137 262.798 1.00 72.65 127 PHE 8B CA 1
ATOM 5063 C C . PHE B 1 127 ? 230.490 189.564 262.723 1.00 77.39 127 PHE 8B C 1
ATOM 5064 O O . PHE B 1 127 ? 231.265 189.677 263.679 1.00 80.59 127 PHE 8B O 1
ATOM 5072 N N . SER B 1 128 ? 230.836 188.940 261.596 1.00 77.66 128 SER 8B N 1
ATOM 5073 C CA . SER B 1 128 ? 232.152 188.324 261.461 1.00 74.79 128 SER 8B CA 1
ATOM 5074 C C . SER B 1 128 ? 233.264 189.364 261.516 1.00 81.28 128 SER 8B C 1
ATOM 5075 O O . SER B 1 128 ? 234.337 189.104 262.071 1.00 85.53 128 SER 8B O 1
ATOM 5078 N N . GLN B 1 129 ? 233.032 190.544 260.935 1.00 81.70 129 GLN 8B N 1
ATOM 5079 C CA . GLN B 1 129 ? 234.035 191.603 261.001 1.00 83.63 129 GLN 8B CA 1
ATOM 5080 C C . GLN B 1 129 ? 234.299 192.018 262.442 1.00 85.95 129 GLN 8B C 1
ATOM 5081 O O . GLN B 1 129 ? 235.450 192.251 262.829 1.00 87.23 129 GLN 8B O 1
ATOM 5087 N N . ALA B 1 130 ? 233.244 192.118 263.252 1.00 83.68 130 ALA 8B N 1
ATOM 5088 C CA . ALA B 1 130 ? 233.417 192.421 264.666 1.00 78.65 130 ALA 8B CA 1
ATOM 5089 C C . ALA B 1 130 ? 233.833 191.199 265.470 1.00 79.87 130 ALA 8B C 1
ATOM 5090 O O . ALA B 1 130 ? 234.208 191.340 266.638 1.00 82.23 130 ALA 8B O 1
ATOM 5092 N N . GLY B 1 131 ? 233.771 190.009 264.880 1.00 77.72 131 GLY 8B N 1
ATOM 5093 C CA . GLY B 1 131 ? 234.138 188.796 265.581 1.00 72.50 131 GLY 8B CA 1
ATOM 5094 C C . GLY B 1 131 ? 233.100 188.369 266.596 1.00 72.09 131 GLY 8B C 1
ATOM 5095 O O . GLY B 1 131 ? 233.408 188.211 267.780 1.00 78.14 131 GLY 8B O 1
ATOM 5096 N N . ILE B 1 132 ? 231.862 188.182 266.144 1.00 72.88 132 ILE 8B N 1
ATOM 5097 C CA . ILE B 1 132 ? 230.750 187.809 267.008 1.00 72.17 132 ILE 8B CA 1
ATOM 5098 C C . ILE B 1 132 ? 230.083 186.569 266.434 1.00 77.73 132 ILE 8B C 1
ATOM 5099 O O . ILE B 1 132 ? 229.737 186.540 265.248 1.00 80.58 132 ILE 8B O 1
ATOM 5104 N N . GLN B 1 133 ? 229.906 185.550 267.269 1.00 79.56 133 GLN 8B N 1
ATOM 5105 C CA . GLN B 1 133 ? 229.146 184.379 266.863 1.00 80.05 133 GLN 8B CA 1
ATOM 5106 C C . GLN B 1 133 ? 227.659 184.708 266.816 1.00 80.60 133 GLN 8B C 1
ATOM 5107 O O . GLN B 1 133 ? 227.150 185.496 267.616 1.00 82.50 133 GLN 8B O 1
ATOM 5113 N N . THR B 1 134 ? 226.957 184.095 265.866 1.00 79.91 134 THR 8B N 1
ATOM 5114 C CA . THR B 1 134 ? 225.542 184.372 265.677 1.00 78.86 134 THR 8B CA 1
ATOM 5115 C C . THR B 1 134 ? 224.798 183.098 265.308 1.00 79.82 134 THR 8B C 1
ATOM 5116 O O . THR B 1 134 ? 225.370 182.166 264.738 1.00 84.72 134 THR 8B O 1
ATOM 5120 N N . THR B 1 135 ? 223.512 183.069 265.653 1.00 76.66 135 THR 8B N 1
ATOM 5121 C CA . THR B 1 135 ? 222.610 181.994 265.269 1.00 75.89 135 THR 8B CA 1
ATOM 5122 C C . THR B 1 135 ? 221.280 182.603 264.854 1.00 74.30 135 THR 8B C 1
ATOM 5123 O O . THR B 1 135 ? 220.948 183.730 265.228 1.00 78.51 135 THR 8B O 1
ATOM 5127 N N . ILE B 1 136 ? 220.519 181.846 264.070 1.00 73.04 136 ILE 8B N 1
ATOM 5128 C CA . ILE B 1 136 ? 219.214 182.277 263.586 1.00 74.13 136 ILE 8B CA 1
ATOM 5129 C C . ILE B 1 136 ? 218.191 181.214 263.955 1.00 75.63 136 ILE 8B C 1
ATOM 5130 O O . ILE B 1 136 ? 218.386 180.030 263.658 1.00 83.44 136 ILE 8B O 1
ATOM 5135 N N . LYS B 1 137 ? 217.105 181.634 264.599 1.00 70.04 137 LYS 8B N 1
ATOM 5136 C CA . LYS B 1 137 ? 216.053 180.726 265.032 1.00 68.71 137 LYS 8B CA 1
ATOM 5137 C C . LYS B 1 137 ? 214.715 181.195 264.485 1.00 70.93 137 LYS 8B C 1
ATOM 5138 O O . LYS B 1 137 ? 214.308 182.334 264.731 1.00 78.26 137 LYS 8B O 1
ATOM 5144 N N . GLN B 1 138 ? 214.036 180.307 263.758 1.00 72.41 138 GLN 8B N 1
ATOM 5145 C CA . GLN B 1 138 ? 212.668 180.526 263.287 1.00 75.79 138 GLN 8B CA 1
ATOM 5146 C C . GLN B 1 138 ? 212.523 181.865 262.566 1.00 78.85 138 GLN 8B C 1
ATOM 5147 O O . GLN B 1 138 ? 211.581 182.625 262.794 1.00 81.83 138 GLN 8B O 1
ATOM 5153 N N . ALA B 1 139 ? 213.477 182.155 261.685 1.00 77.16 139 ALA 8B N 1
ATOM 5154 C CA . ALA B 1 139 ? 213.459 183.367 260.867 1.00 74.98 139 ALA 8B CA 1
ATOM 5155 C C . ALA B 1 139 ? 213.723 183.001 259.412 1.00 78.90 139 ALA 8B C 1
ATOM 5156 O O . ALA B 1 139 ? 214.782 183.319 258.859 1.00 81.12 139 ALA 8B O 1
ATOM 5158 N N . PRO B 1 140 ? 212.773 182.326 258.757 1.00 78.50 140 PRO 8B N 1
ATOM 5159 C CA . PRO B 1 140 ? 212.973 181.975 257.343 1.00 76.51 140 PRO 8B CA 1
ATOM 5160 C C . PRO B 1 140 ? 212.975 183.173 256.413 1.00 78.67 140 PRO 8B C 1
ATOM 5161 O O . PRO B 1 140 ? 213.435 183.046 255.273 1.00 82.29 140 PRO 8B O 1
ATOM 5165 N N . GLN B 1 141 ? 212.478 184.329 256.857 1.00 77.63 141 GLN 8B N 1
ATOM 5166 C CA . GLN B 1 141 ? 212.406 185.505 256.000 1.00 76.37 141 GLN 8B CA 1
ATOM 5167 C C . GLN B 1 141 ? 213.774 186.059 255.628 1.00 79.21 141 GLN 8B C 1
ATOM 5168 O O . GLN B 1 141 ? 213.855 186.894 254.723 1.00 80.80 141 GLN 8B O 1
ATOM 5174 N N . LEU B 1 142 ? 214.839 185.626 256.297 1.00 79.15 142 LEU 8B N 1
ATOM 5175 C CA . LEU B 1 142 ? 216.177 186.117 256.002 1.00 78.56 142 LEU 8B CA 1
ATOM 5176 C C . LEU B 1 142 ? 216.830 185.393 254.833 1.00 80.26 142 LEU 8B C 1
ATOM 5177 O O . LEU B 1 142 ? 217.947 185.754 254.450 1.00 82.32 142 LEU 8B O 1
ATOM 5182 N N . LYS B 1 143 ? 216.170 184.386 254.263 1.00 79.27 143 LYS 8B N 1
ATOM 5183 C CA . LYS B 1 143 ? 216.722 183.652 253.133 1.00 77.41 143 LYS 8B CA 1
ATOM 5184 C C . LYS B 1 143 ? 216.488 184.345 251.797 1.00 82.36 143 LYS 8B C 1
ATOM 5185 O O . LYS B 1 143 ? 217.106 183.952 250.803 1.00 83.44 143 LYS 8B O 1
ATOM 5191 N N . THR B 1 144 ? 215.618 185.351 251.747 1.00 83.21 144 THR 8B N 1
ATOM 5192 C CA . THR B 1 144 ? 215.327 186.031 250.492 1.00 81.96 144 THR 8B CA 1
ATOM 5193 C C . THR B 1 144 ? 216.547 186.804 250.007 1.00 81.38 144 THR 8B C 1
ATOM 5194 O O . THR B 1 144 ? 217.301 187.368 250.803 1.00 81.69 144 THR 8B O 1
ATOM 5198 N N . VAL B 1 145 ? 216.730 186.836 248.690 1.00 76.81 145 VAL 8B N 1
ATOM 5199 C CA . VAL B 1 145 ? 217.919 187.405 248.068 1.00 74.70 145 VAL 8B CA 1
ATOM 5200 C C . VAL B 1 145 ? 217.579 188.778 247.508 1.00 78.96 145 VAL 8B C 1
ATOM 5201 O O . VAL B 1 145 ? 216.559 188.946 246.829 1.00 83.55 145 VAL 8B O 1
ATOM 5205 N N . HIS B 1 146 ? 218.432 189.758 247.792 1.00 77.31 146 HIS 8B N 1
ATOM 5206 C CA . HIS B 1 146 ? 218.277 191.116 247.290 1.00 74.72 146 HIS 8B CA 1
ATOM 5207 C C . HIS B 1 146 ? 219.184 191.316 246.085 1.00 75.79 146 HIS 8B C 1
ATOM 5208 O O . HIS B 1 146 ? 220.367 190.969 246.132 1.00 80.60 146 HIS 8B O 1
ATOM 5215 N N . GLU B 1 147 ? 218.626 191.871 245.007 1.00 75.96 147 GLU 8B N 1
ATOM 5216 C CA . GLU B 1 147 ? 219.425 192.111 243.810 1.00 79.13 147 GLU 8B CA 1
ATOM 5217 C C . GLU B 1 147 ? 220.544 193.107 244.085 1.00 80.09 147 GLU 8B C 1
ATOM 5218 O O . GLU B 1 147 ? 221.687 192.902 243.661 1.00 80.11 147 GLU 8B O 1
ATOM 5224 N N . GLN B 1 148 ? 220.237 194.190 244.794 1.00 78.22 148 GLN 8B N 1
ATOM 5225 C CA . GLN B 1 148 ? 221.256 195.145 245.205 1.00 75.11 148 GLN 8B CA 1
ATOM 5226 C C . GLN B 1 148 ? 220.857 195.747 246.543 1.00 79.15 148 GLN 8B C 1
ATOM 5227 O O . GLN B 1 148 ? 219.744 196.257 246.692 1.00 80.56 148 GLN 8B O 1
ATOM 5233 N N . MET B 1 149 ? 221.766 195.672 247.510 1.00 79.63 149 MET 8B N 1
ATOM 5234 C CA . MET B 1 149 ? 221.558 196.205 248.850 1.00 72.08 149 MET 8B CA 1
ATOM 5235 C C . MET B 1 149 ? 222.655 197.221 249.124 1.00 73.28 149 MET 8B C 1
ATOM 5236 O O . MET B 1 149 ? 223.842 196.891 249.034 1.00 79.37 149 MET 8B O 1
ATOM 5241 N N . VAL B 1 150 ? 222.265 198.447 249.458 1.00 70.93 150 VAL 8B N 1
ATOM 5242 C CA . VAL B 1 150 ? 223.202 199.556 249.578 1.00 71.27 150 VAL 8B CA 1
ATOM 5243 C C . VAL B 1 150 ? 223.174 200.087 251.002 1.00 73.43 150 VAL 8B C 1
ATOM 5244 O O . VAL B 1 150 ? 222.104 200.400 251.536 1.00 74.27 150 VAL 8B O 1
ATOM 5248 N N . GLN B 1 151 ? 224.351 200.180 251.612 1.00 74.39 151 GLN 8B N 1
ATOM 5249 C CA . GLN B 1 151 ? 224.557 200.888 252.866 1.00 68.76 151 GLN 8B CA 1
ATOM 5250 C C . GLN B 1 151 ? 225.291 202.183 252.556 1.00 73.67 151 GLN 8B C 1
ATOM 5251 O O . GLN B 1 151 ? 226.360 202.156 251.940 1.00 77.82 151 GLN 8B O 1
ATOM 5257 N N . PHE B 1 152 ? 224.719 203.312 252.967 1.00 72.23 152 PHE 8B N 1
ATOM 5258 C CA . PHE B 1 152 ? 225.210 204.624 252.556 1.00 72.60 152 PHE 8B CA 1
ATOM 5259 C C . PHE B 1 152 ? 225.559 205.460 253.779 1.00 74.49 152 PHE 8B C 1
ATOM 5260 O O . PHE B 1 152 ? 224.665 205.904 254.507 1.00 77.14 152 PHE 8B O 1
ATOM 5268 N N . ARG B 1 153 ? 226.856 205.684 253.986 1.00 71.43 153 ARG 8B N 1
ATOM 5269 C CA . ARG B 1 153 ? 227.373 206.635 254.968 1.00 67.32 153 ARG 8B CA 1
ATOM 5270 C C . ARG B 1 153 ? 226.769 206.406 256.353 1.00 72.83 153 ARG 8B C 1
ATOM 5271 O O . ARG B 1 153 ? 226.196 207.303 256.973 1.00 79.33 153 ARG 8B O 1
ATOM 5279 N N . CYS B 1 154 ? 226.907 205.174 256.833 1.00 71.30 154 CYS 8B N 1
ATOM 5280 C CA . CYS B 1 154 ? 226.426 204.819 258.158 1.00 68.46 154 CYS 8B CA 1
ATOM 5281 C C . CYS B 1 154 ? 227.259 203.665 258.691 1.00 65.40 154 CYS 8B C 1
ATOM 5282 O O . CYS B 1 154 ? 227.931 202.959 257.936 1.00 70.80 154 CYS 8B O 1
ATOM 5285 N N . ASN B 1 155 ? 227.215 203.486 260.007 1.00 63.22 155 ASN 8B N 1
ATOM 5286 C CA . ASN B 1 155 ? 227.919 202.379 260.627 1.00 62.95 155 ASN 8B CA 1
ATOM 5287 C C . ASN B 1 155 ? 227.105 201.094 260.495 1.00 64.80 155 ASN 8B C 1
ATOM 5288 O O . ASN B 1 155 ? 225.953 201.094 260.057 1.00 67.72 155 ASN 8B O 1
ATOM 5293 N N . ASP B 1 156 ? 227.726 199.981 260.885 1.00 64.98 156 ASP 8B N 1
ATOM 5294 C CA . ASP B 1 156 ? 227.074 198.685 260.740 1.00 60.21 156 ASP 8B CA 1
ATOM 5295 C C . ASP B 1 156 ? 225.886 198.535 261.681 1.00 63.75 156 ASP 8B C 1
ATOM 5296 O O . ASP B 1 156 ? 224.937 197.811 261.362 1.00 71.54 156 ASP 8B O 1
ATOM 5301 N N . TRP B 1 157 ? 225.920 199.193 262.841 1.00 64.19 157 TRP 8B N 1
ATOM 5302 C CA . TRP B 1 157 ? 224.815 199.065 263.786 1.00 61.63 157 TRP 8B CA 1
ATOM 5303 C C . TRP B 1 157 ? 223.540 199.694 263.240 1.00 63.85 157 TRP 8B C 1
ATOM 5304 O O . TRP B 1 157 ? 222.458 199.109 263.354 1.00 67.73 157 TRP 8B O 1
ATOM 5315 N N . THR B 1 158 ? 223.645 200.886 262.648 1.00 59.51 158 THR 8B N 1
ATOM 5316 C CA . THR B 1 158 ? 222.467 201.529 262.075 1.00 58.88 158 THR 8B CA 1
ATOM 5317 C C . THR B 1 158 ? 221.910 200.722 260.911 1.00 66.03 158 THR 8B C 1
ATOM 5318 O O . THR B 1 158 ? 220.691 200.570 260.778 1.00 71.94 158 THR 8B O 1
ATOM 5322 N N . PHE B 1 159 ? 222.789 200.200 260.054 1.00 63.31 159 PHE 8B N 1
ATOM 5323 C CA . PHE B 1 159 ? 222.334 199.384 258.934 1.00 62.70 159 PHE 8B CA 1
ATOM 5324 C C . PHE B 1 159 ? 221.644 198.116 259.418 1.00 64.00 159 PHE 8B C 1
ATOM 5325 O O . PHE B 1 159 ? 220.607 197.719 258.875 1.00 69.59 159 PHE 8B O 1
ATOM 5333 N N . LEU B 1 160 ? 222.206 197.465 260.438 1.00 62.00 160 LEU 8B N 1
ATOM 5334 C CA . LEU B 1 160 ? 221.598 196.246 260.960 1.00 62.71 160 LEU 8B CA 1
ATOM 5335 C C . LEU B 1 160 ? 220.238 196.528 261.585 1.00 65.93 160 LEU 8B C 1
ATOM 5336 O O . LEU B 1 160 ? 219.300 195.738 261.430 1.00 72.62 160 LEU 8B O 1
ATOM 5341 N N . LYS B 1 161 ? 220.111 197.649 262.297 1.00 62.39 161 LYS 8B N 1
ATOM 5342 C CA . LYS B 1 161 ? 218.839 197.980 262.930 1.00 61.26 161 LYS 8B CA 1
ATOM 5343 C C . LYS B 1 161 ? 217.754 198.231 261.891 1.00 65.73 161 LYS 8B C 1
ATOM 5344 O O . LYS B 1 161 ? 216.592 197.863 262.096 1.00 68.32 161 LYS 8B O 1
ATOM 5350 N N . SER B 1 162 ? 218.109 198.872 260.776 1.00 65.93 162 SER 8B N 1
ATOM 5351 C CA . SER B 1 162 ? 217.135 199.097 259.713 1.00 65.91 162 SER 8B CA 1
ATOM 5352 C C . SER B 1 162 ? 216.677 197.783 259.095 1.00 66.15 162 SER 8B C 1
ATOM 5353 O O . SER B 1 162 ? 215.485 197.596 258.828 1.00 68.38 162 SER 8B O 1
ATOM 5356 N N . ARG B 1 163 ? 217.610 196.860 258.858 1.00 65.72 163 ARG 8B N 1
ATOM 5357 C CA . ARG B 1 163 ? 217.246 195.575 258.271 1.00 62.59 163 ARG 8B CA 1
ATOM 5358 C C . ARG B 1 163 ? 216.463 194.710 259.247 1.00 66.04 163 ARG 8B C 1
ATOM 5359 O O . ARG B 1 163 ? 215.605 193.927 258.827 1.00 71.12 163 ARG 8B O 1
ATOM 5367 N N . LEU B 1 164 ? 216.749 194.825 260.545 1.00 65.33 164 LEU 8B N 1
ATOM 5368 C CA . LEU B 1 164 ? 216.025 194.034 261.533 1.00 62.89 164 LEU 8B CA 1
ATOM 5369 C C . LEU B 1 164 ? 214.549 194.409 261.565 1.00 66.21 164 LEU 8B C 1
ATOM 5370 O O . LEU B 1 164 ? 213.682 193.533 261.635 1.00 69.33 164 LEU 8B O 1
ATOM 5375 N N . ILE B 1 165 ? 214.246 195.707 261.513 1.00 66.27 165 ILE 8B N 1
ATOM 5376 C CA . ILE B 1 165 ? 212.854 196.146 261.493 1.00 63.39 165 ILE 8B CA 1
ATOM 5377 C C . ILE B 1 165 ? 212.197 195.787 260.168 1.00 64.92 165 ILE 8B C 1
ATOM 5378 O O . ILE B 1 165 ? 211.027 195.389 260.127 1.00 68.04 165 ILE 8B O 1
ATOM 5383 N N . ALA B 1 166 ? 212.935 195.919 259.064 1.00 62.92 166 ALA 8B N 1
ATOM 5384 C CA . ALA B 1 166 ? 212.359 195.663 257.749 1.00 59.82 166 ALA 8B CA 1
ATOM 5385 C C . ALA B 1 166 ? 211.990 194.199 257.561 1.00 62.86 166 ALA 8B C 1
ATOM 5386 O O . ALA B 1 166 ? 211.008 193.894 256.877 1.00 68.56 166 ALA 8B O 1
ATOM 5388 N N . THR B 1 167 ? 212.758 193.283 258.144 1.00 64.32 167 THR 8B N 1
ATOM 5389 C CA . THR B 1 167 ? 212.508 191.856 258.008 1.00 63.63 167 THR 8B CA 1
ATOM 5390 C C . THR B 1 167 ? 211.765 191.269 259.200 1.00 68.55 167 THR 8B C 1
ATOM 5391 O O . THR B 1 167 ? 211.593 190.049 259.266 1.00 73.03 167 THR 8B O 1
ATOM 5395 N N . ASN B 1 168 ? 211.327 192.107 260.141 1.00 67.38 168 ASN 8B N 1
ATOM 5396 C CA . ASN B 1 168 ? 210.552 191.675 261.304 1.00 63.73 168 ASN 8B CA 1
ATOM 5397 C C . ASN B 1 168 ? 211.315 190.630 262.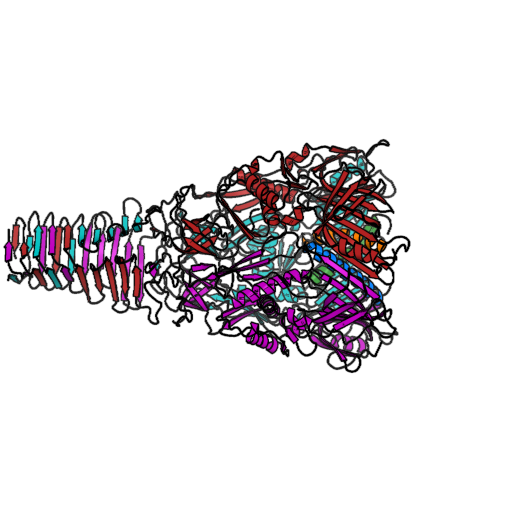121 1.00 66.16 168 ASN 8B C 1
ATOM 5398 O O . ASN B 1 168 ? 210.903 189.478 262.255 1.00 69.23 168 ASN 8B O 1
ATOM 5403 N N . THR B 1 169 ? 212.453 191.056 262.664 1.00 65.96 169 THR 8B N 1
ATOM 5404 C CA . THR B 1 169 ? 213.290 190.191 263.480 1.00 63.54 169 THR 8B CA 1
ATOM 5405 C C . THR B 1 169 ? 213.764 190.962 264.702 1.00 63.75 169 THR 8B C 1
ATOM 5406 O O . THR B 1 169 ? 213.954 192.179 264.640 1.00 69.92 169 THR 8B O 1
ATOM 5410 N N . TRP B 1 170 ? 213.950 190.251 265.809 1.00 59.98 170 TRP 8B N 1
ATOM 5411 C CA . TRP B 1 170 ? 214.469 190.829 267.037 1.00 56.80 170 TRP 8B CA 1
ATOM 5412 C C . TRP B 1 170 ? 215.840 190.244 267.346 1.00 60.80 170 TRP 8B C 1
ATOM 5413 O O . TRP B 1 170 ? 216.169 189.134 266.923 1.00 68.45 170 TRP 8B O 1
ATOM 5424 N N . LEU B 1 171 ? 216.636 191.004 268.089 1.00 61.33 171 LEU 8B N 1
ATOM 5425 C CA . LEU B 1 171 ? 218.009 190.638 268.412 1.00 59.18 171 LEU 8B CA 1
ATOM 5426 C C . LEU B 1 171 ? 218.112 190.345 269.902 1.00 60.62 171 LEU 8B C 1
ATOM 5427 O O . LEU B 1 171 ? 217.829 191.217 270.730 1.00 60.95 171 LEU 8B O 1
ATOM 5432 N N . LEU B 1 172 ? 218.522 189.123 270.240 1.00 62.55 172 LEU 8B N 1
ATOM 5433 C CA . LEU B 1 172 ? 218.743 188.750 271.628 1.00 58.76 172 LEU 8B CA 1
ATOM 5434 C C . LEU B 1 172 ? 220.238 188.745 271.897 1.00 64.04 172 LEU 8B C 1
ATOM 5435 O O . LEU B 1 172 ? 220.941 187.851 271.404 1.00 68.62 172 LEU 8B O 1
ATOM 5440 N N . PRO B 1 173 ? 220.767 189.698 272.657 1.00 63.64 173 PRO 8B N 1
ATOM 5441 C CA . PRO B 1 173 ? 222.225 189.819 272.848 1.00 59.28 173 PRO 8B CA 1
ATOM 5442 C C . PRO B 1 173 ? 222.791 188.934 273.958 1.00 65.73 173 PRO 8B C 1
ATOM 5443 O O . PRO B 1 173 ? 223.022 189.348 275.094 1.00 66.45 173 PRO 8B O 1
ATOM 5447 N N . GLY B 1 174 ? 223.022 187.669 273.625 1.00 70.75 174 GLY 8B N 1
ATOM 5448 C CA . GLY B 1 174 ? 223.656 186.773 274.565 1.00 72.53 174 GLY 8B CA 1
ATOM 5449 C C . GLY B 1 174 ? 225.102 187.149 274.822 1.00 76.79 174 GLY 8B C 1
ATOM 5450 O O . GLY B 1 174 ? 225.737 187.872 274.056 1.00 83.04 174 GLY 8B O 1
ATOM 5451 N N . ASN B 1 175 ? 225.630 186.647 275.939 1.00 78.03 175 ASN 8B N 1
ATOM 5452 C CA . ASN B 1 175 ? 227.005 186.961 276.305 1.00 79.32 175 ASN 8B CA 1
ATOM 5453 C C . ASN B 1 175 ? 228.018 186.226 275.441 1.00 82.30 175 ASN 8B C 1
ATOM 5454 O O . ASN B 1 175 ? 229.188 186.621 275.411 1.00 81.12 175 ASN 8B O 1
ATOM 5459 N N . GLU B 1 176 ? 227.601 185.174 274.741 1.00 87.07 176 GLU 8B N 1
ATOM 5460 C CA . GLU B 1 176 ? 228.518 184.400 273.915 1.00 84.52 176 GLU 8B CA 1
ATOM 5461 C C . GLU B 1 176 ? 227.991 184.257 272.493 1.00 87.43 176 GLU 8B C 1
ATOM 5462 O O . GLU B 1 176 ? 228.774 184.196 271.540 1.00 86.97 176 GLU 8B O 1
ATOM 5468 N N . VAL B 1 177 ? 226.670 184.200 272.338 1.00 86.38 177 VAL 8B N 1
ATOM 5469 C CA . VAL B 1 177 ? 226.028 184.005 271.044 1.00 80.46 177 VAL 8B CA 1
ATOM 5470 C C . VAL B 1 177 ? 224.881 184.996 270.918 1.00 74.98 177 VAL 8B C 1
ATOM 5471 O O . VAL B 1 177 ? 224.071 185.133 271.840 1.00 77.87 177 VAL 8B O 1
ATOM 5475 N N . VAL B 1 178 ? 224.809 185.678 269.778 1.00 71.84 178 VAL 8B N 1
ATOM 5476 C CA . VAL B 1 178 ? 223.743 186.630 269.486 1.00 68.57 178 VAL 8B CA 1
ATOM 5477 C C . VAL B 1 178 ? 222.703 185.936 268.620 1.00 69.57 178 VAL 8B C 1
ATOM 5478 O O . VAL B 1 178 ? 223.037 185.358 267.578 1.00 73.11 178 VAL 8B O 1
ATOM 5482 N N . THR B 1 179 ? 221.444 185.995 269.042 1.00 68.97 179 THR 8B N 1
ATOM 5483 C CA . THR B 1 179 ? 220.361 185.253 268.411 1.00 70.76 179 THR 8B CA 1
ATOM 5484 C C . THR B 1 179 ? 219.401 186.211 267.718 1.00 68.83 179 THR 8B C 1
ATOM 5485 O O . THR B 1 179 ? 219.004 187.227 268.298 1.00 65.73 179 THR 8B O 1
ATOM 5489 N N . LEU B 1 180 ? 219.035 185.885 266.481 1.00 67.49 180 LEU 8B N 1
ATOM 5490 C CA . LEU B 1 180 ? 218.005 186.596 265.736 1.00 66.33 180 LEU 8B CA 1
ATOM 5491 C C . LEU B 1 180 ? 216.784 185.696 265.620 1.00 70.32 180 LEU 8B C 1
ATOM 5492 O O . LEU B 1 180 ? 216.901 184.541 265.200 1.00 78.76 180 LEU 8B O 1
ATOM 5497 N N . ILE B 1 181 ? 215.616 186.221 265.986 1.00 68.59 181 ILE 8B N 1
ATOM 5498 C CA . ILE B 1 181 ? 214.409 185.410 266.078 1.00 68.40 181 ILE 8B CA 1
ATOM 5499 C C . ILE B 1 181 ? 213.201 186.269 265.734 1.00 70.36 181 ILE 8B C 1
ATOM 5500 O O . ILE B 1 181 ? 213.179 187.475 265.992 1.00 73.29 181 ILE 8B O 1
ATOM 5505 N N . THR B 1 182 ? 212.200 185.640 265.127 1.00 68.80 182 THR 8B N 1
ATOM 5506 C CA . THR B 1 182 ? 210.937 186.314 264.873 1.00 69.95 182 THR 8B CA 1
ATOM 5507 C C . THR B 1 182 ? 210.251 186.641 266.198 1.00 72.10 182 THR 8B C 1
ATOM 5508 O O . THR B 1 182 ? 210.202 185.794 267.094 1.00 75.07 182 THR 8B O 1
ATOM 5512 N N . PRO B 1 183 ? 209.726 187.860 266.357 1.00 67.29 183 PRO 8B N 1
ATOM 5513 C CA . PRO B 1 183 ? 209.111 188.225 267.645 1.00 62.17 183 PRO 8B CA 1
ATOM 5514 C C . PRO B 1 183 ? 207.982 187.309 268.079 1.00 67.02 183 PRO 8B C 1
ATOM 5515 O O . PRO B 1 183 ? 207.850 187.031 269.276 1.00 71.94 183 PRO 8B O 1
ATOM 5519 N N . LYS B 1 184 ? 207.157 186.828 267.147 1.00 66.26 184 LYS 8B N 1
ATOM 5520 C CA . LYS B 1 184 ? 206.040 185.975 267.533 1.00 67.43 184 LYS 8B CA 1
ATOM 5521 C C . LYS B 1 184 ? 206.494 184.610 268.028 1.00 70.85 184 LYS 8B C 1
ATOM 5522 O O . LYS B 1 184 ? 205.769 183.974 268.800 1.00 71.85 184 LYS 8B O 1
ATOM 5528 N N . ALA B 1 185 ? 207.672 184.147 267.611 1.00 70.53 185 ALA 8B N 1
ATOM 5529 C CA . ALA B 1 185 ? 208.169 182.849 268.048 1.00 67.05 185 ALA 8B CA 1
ATOM 5530 C C . ALA B 1 185 ? 208.620 182.845 269.500 1.00 68.75 185 ALA 8B C 1
ATOM 5531 O O . ALA B 1 185 ? 208.898 181.769 270.039 1.00 74.78 185 ALA 8B O 1
ATOM 5533 N N . LEU B 1 186 ? 208.702 184.008 270.144 1.00 65.14 186 LEU 8B N 1
ATOM 5534 C CA . LEU B 1 186 ? 209.160 184.083 271.523 1.00 65.79 186 LEU 8B CA 1
ATOM 5535 C C . LEU B 1 186 ? 208.081 183.720 272.533 1.00 68.22 186 LEU 8B C 1
ATOM 5536 O O . LEU B 1 186 ? 208.393 183.587 273.720 1.00 70.09 186 LEU 8B O 1
ATOM 5541 N N . ASN B 1 187 ? 206.829 183.562 272.100 1.00 68.53 187 ASN 8B N 1
ATOM 5542 C CA . ASN B 1 187 ? 205.773 183.162 273.022 1.00 71.67 187 ASN 8B CA 1
ATOM 5543 C C . ASN B 1 187 ? 205.929 181.722 273.489 1.00 73.92 187 ASN 8B C 1
ATOM 5544 O O . ASN B 1 187 ? 205.314 181.339 274.489 1.00 73.88 187 ASN 8B O 1
ATOM 5549 N N . GLN B 1 188 ? 206.727 180.920 272.792 1.00 73.47 188 GLN 8B N 1
ATOM 5550 C CA . GLN B 1 188 ? 206.937 179.523 273.145 1.00 70.88 188 GLN 8B CA 1
ATOM 5551 C C . GLN B 1 188 ? 208.154 179.311 274.034 1.00 74.33 188 GLN 8B C 1
ATOM 5552 O O . GLN B 1 188 ? 208.478 178.162 274.348 1.00 82.26 188 GLN 8B O 1
ATOM 5558 N N . SER B 1 189 ? 208.833 180.378 274.443 1.00 72.90 189 SER 8B N 1
ATOM 5559 C CA . SER B 1 189 ? 210.047 180.258 275.232 1.00 71.56 189 SER 8B CA 1
ATOM 5560 C C . SER B 1 189 ? 209.714 179.871 276.671 1.00 69.93 189 SER 8B C 1
ATOM 5561 O O . SER B 1 189 ? 208.550 179.736 277.056 1.00 69.81 189 SER 8B O 1
ATOM 5564 N N . THR B 1 190 ? 210.758 179.686 277.478 1.00 70.51 190 THR 8B N 1
ATOM 5565 C CA . THR B 1 190 ? 210.578 179.252 278.857 1.00 72.40 190 THR 8B CA 1
ATOM 5566 C C . THR B 1 190 ? 209.825 180.306 279.660 1.00 69.28 190 THR 8B C 1
ATOM 5567 O O . THR B 1 190 ? 209.954 181.510 279.426 1.00 69.70 190 THR 8B O 1
ATOM 5571 N N . VAL B 1 191 ? 209.030 179.839 280.619 1.00 66.95 191 VAL 8B N 1
ATOM 5572 C CA . VAL B 1 191 ? 208.098 180.681 281.358 1.00 65.53 191 VAL 8B CA 1
ATOM 5573 C C . VAL B 1 191 ? 208.527 180.737 282.816 1.00 69.54 191 VAL 8B C 1
ATOM 5574 O O . VAL B 1 191 ? 208.798 179.699 283.430 1.00 75.08 191 VAL 8B O 1
ATOM 5578 N N . HIS B 1 192 ? 208.592 181.948 283.361 1.00 66.98 192 HIS 8B N 1
ATOM 5579 C CA . HIS B 1 192 ? 208.772 182.175 284.789 1.00 64.53 192 HIS 8B CA 1
ATOM 5580 C C . HIS B 1 192 ? 207.468 182.739 285.335 1.00 65.91 192 HIS 8B C 1
ATOM 5581 O O . HIS B 1 192 ? 207.022 183.806 284.902 1.00 70.55 192 HIS 8B O 1
ATOM 5588 N N . THR B 1 193 ? 206.862 182.028 286.280 1.00 65.56 193 THR 8B N 1
ATOM 5589 C CA . THR B 1 193 ? 205.516 182.330 286.748 1.00 66.76 193 THR 8B CA 1
ATOM 5590 C C . THR B 1 193 ? 205.570 182.983 288.122 1.00 66.35 193 THR 8B C 1
ATOM 5591 O O . THR B 1 193 ? 206.342 182.558 288.987 1.00 67.08 193 THR 8B O 1
ATOM 5595 N N . ILE B 1 194 ? 204.749 184.013 288.313 1.00 63.31 194 ILE 8B N 1
ATOM 5596 C CA . ILE B 1 194 ? 204.614 184.710 289.586 1.00 63.93 194 ILE 8B CA 1
ATOM 5597 C C . ILE B 1 194 ? 203.199 184.488 290.099 1.00 68.41 194 ILE 8B C 1
ATOM 5598 O O . ILE B 1 194 ? 202.226 184.800 289.403 1.00 69.37 194 ILE 8B O 1
ATOM 5603 N N . HIS B 1 195 ? 203.085 183.951 291.310 1.00 65.93 195 HIS 8B N 1
ATOM 5604 C CA . HIS B 1 195 ? 201.799 183.626 291.911 1.00 63.42 195 HIS 8B CA 1
ATOM 5605 C C . HIS B 1 195 ? 201.456 184.633 292.998 1.00 69.00 195 HIS 8B C 1
ATOM 5606 O O . HIS B 1 195 ? 202.301 184.973 293.831 1.00 77.59 195 HIS 8B O 1
ATOM 5613 N N . GLN B 1 196 ? 200.209 185.107 292.987 1.00 68.77 196 GLN 8B N 1
ATOM 5614 C CA . GLN B 1 196 ? 199.744 185.976 294.063 1.00 69.89 196 GLN 8B CA 1
ATOM 5615 C C . GLN B 1 196 ? 199.636 185.205 295.372 1.00 77.65 196 GLN 8B C 1
ATOM 5616 O O . GLN B 1 196 ? 200.095 185.671 296.421 1.00 83.35 196 GLN 8B O 1
ATOM 5622 N N . SER B 1 197 ? 199.032 184.021 295.328 1.00 77.94 197 SER 8B N 1
ATOM 5623 C CA . SER B 1 197 ? 198.982 183.113 296.468 1.00 80.46 197 SER 8B CA 1
ATOM 5624 C C . SER B 1 197 ? 200.127 182.122 296.306 1.00 84.37 197 SER 8B C 1
ATOM 5625 O O . SER B 1 197 ? 200.088 181.258 295.426 1.00 84.53 197 SER 8B O 1
ATOM 5628 N N . THR B 1 198 ? 201.140 182.245 297.156 1.00 86.60 198 THR 8B N 1
ATOM 5629 C CA . THR B 1 198 ? 202.412 181.580 296.936 1.00 96.11 198 THR 8B CA 1
ATOM 5630 C C . THR B 1 198 ? 202.811 180.749 298.145 1.00 103.63 198 THR 8B C 1
ATOM 5631 O O . THR B 1 198 ? 202.366 180.987 299.270 1.00 105.25 198 THR 8B O 1
ATOM 5635 N N . ASN B 1 199 ? 203.660 179.760 297.887 1.00 108.74 199 ASN 8B N 1
ATOM 5636 C CA . ASN B 1 199 ? 204.339 179.018 298.935 1.00 109.62 199 ASN 8B CA 1
ATOM 5637 C C . ASN B 1 199 ? 205.660 179.722 299.243 1.00 112.83 199 ASN 8B C 1
ATOM 5638 O O . ASN B 1 199 ? 205.902 180.847 298.800 1.00 117.22 199 ASN 8B O 1
ATOM 5643 N N . ASP B 1 200 ? 206.536 179.072 300.003 1.00 112.80 200 ASP 8B N 1
ATOM 5644 C CA . ASP B 1 200 ? 207.754 179.720 300.469 1.00 118.18 200 ASP 8B CA 1
ATOM 5645 C C . ASP B 1 200 ? 208.966 179.459 299.581 1.00 117.57 200 ASP 8B C 1
ATOM 5646 O O . ASP B 1 200 ? 210.072 179.877 299.938 1.00 120.43 200 ASP 8B O 1
ATOM 5651 N N . GLN B 1 201 ? 208.799 178.786 298.442 1.00 114.95 201 GLN 8B N 1
ATOM 5652 C CA . GLN B 1 201 ? 209.909 178.544 297.526 1.00 111.85 201 GLN 8B CA 1
ATOM 5653 C C . GLN B 1 201 ? 209.672 179.138 296.143 1.00 107.60 201 GLN 8B C 1
ATOM 5654 O O . GLN B 1 201 ? 210.409 178.807 295.207 1.00 107.92 201 GLN 8B O 1
ATOM 5660 N N . ASP B 1 202 ? 208.673 180.001 295.985 1.00 103.42 202 ASP 8B N 1
ATOM 5661 C CA . ASP B 1 202 ? 208.364 180.584 294.689 1.00 94.73 202 ASP 8B CA 1
ATOM 5662 C C . ASP B 1 202 ? 209.153 181.877 294.494 1.00 89.81 202 ASP 8B C 1
ATOM 5663 O O . ASP B 1 202 ? 210.063 182.203 295.261 1.00 95.21 202 ASP 8B O 1
ATOM 5668 N N . ILE B 1 203 ? 208.807 182.628 293.455 1.00 81.60 203 ILE 8B N 1
ATOM 5669 C CA . ILE B 1 203 ? 209.469 183.894 293.163 1.00 73.10 203 ILE 8B CA 1
ATOM 5670 C C . ILE B 1 203 ? 208.913 184.968 294.085 1.00 75.10 203 ILE 8B C 1
ATOM 5671 O O . ILE B 1 203 ? 207.694 185.147 294.187 1.00 77.39 203 ILE 8B O 1
ATOM 5676 N N . VAL B 1 204 ? 209.804 185.686 294.759 1.00 72.28 204 VAL 8B N 1
ATOM 5677 C CA . VAL B 1 204 ? 209.415 186.775 295.645 1.00 64.64 204 VAL 8B CA 1
ATOM 5678 C C . VAL B 1 204 ? 209.397 188.069 294.847 1.00 64.22 204 VAL 8B C 1
ATOM 5679 O O . VAL B 1 204 ? 210.382 188.416 294.186 1.00 68.43 204 VAL 8B O 1
ATOM 5683 N N . LEU B 1 205 ? 208.279 188.784 294.905 1.00 61.79 205 LEU 8B N 1
ATOM 5684 C CA . LEU B 1 205 ? 208.097 190.033 294.178 1.00 58.74 205 LEU 8B CA 1
ATOM 5685 C C . LEU B 1 205 ? 208.121 191.184 295.174 1.00 65.17 205 LEU 8B C 1
ATOM 5686 O O . LEU B 1 205 ? 207.304 191.224 296.100 1.00 67.03 205 LEU 8B O 1
ATOM 5691 N N . PHE B 1 206 ? 209.055 192.115 294.984 1.00 63.09 206 PHE 8B N 1
ATOM 5692 C CA . PHE B 1 206 ? 209.198 193.249 295.892 1.00 58.35 206 PHE 8B CA 1
ATOM 5693 C C . PHE B 1 206 ? 208.410 194.460 295.404 1.00 56.01 206 PHE 8B C 1
ATOM 5694 O O . PHE B 1 206 ? 207.609 195.030 296.149 1.00 61.56 206 PHE 8B O 1
ATOM 5702 N N . GLU B 1 207 ? 208.634 194.865 294.159 1.00 54.99 207 GLU 8B N 1
ATOM 5703 C CA . GLU B 1 207 ? 207.956 196.015 293.586 1.00 57.55 207 GLU 8B CA 1
ATOM 5704 C C . GLU B 1 207 ? 207.614 195.707 292.138 1.00 62.86 207 GLU 8B C 1
ATOM 5705 O O . GLU B 1 207 ? 208.426 195.128 291.413 1.00 67.12 207 GLU 8B O 1
ATOM 5711 N N . ALA B 1 208 ? 206.416 196.100 291.717 1.00 60.27 208 ALA 8B N 1
ATOM 5712 C CA . ALA B 1 208 ? 205.929 195.758 290.392 1.00 60.04 208 ALA 8B CA 1
ATOM 5713 C C . ALA B 1 208 ? 205.422 197.007 289.693 1.00 60.44 208 ALA 8B C 1
ATOM 5714 O O . ALA B 1 208 ? 205.069 197.998 290.334 1.00 61.23 208 ALA 8B O 1
ATOM 5716 N N . ASN B 1 209 ? 205.404 196.950 288.365 1.00 63.50 209 ASN 8B N 1
ATOM 5717 C CA . ASN B 1 209 ? 204.942 198.049 287.533 1.00 62.35 209 ASN 8B CA 1
ATOM 5718 C C . ASN B 1 209 ? 204.102 197.487 286.397 1.00 64.54 209 ASN 8B C 1
ATOM 5719 O O . ASN B 1 209 ? 204.388 196.410 285.868 1.00 71.36 209 ASN 8B O 1
ATOM 5724 N N . LEU B 1 210 ? 203.072 198.235 286.014 1.00 57.30 210 LEU 8B N 1
ATOM 5725 C CA . LEU B 1 210 ? 202.258 197.883 284.861 1.00 54.87 210 LEU 8B CA 1
ATOM 5726 C C . LEU B 1 210 ? 201.709 199.154 284.236 1.00 55.90 210 LEU 8B C 1
ATOM 5727 O O . LEU B 1 210 ? 201.526 200.172 284.906 1.00 70.11 210 LEU 8B O 1
ATOM 5732 N N . GLN B 1 211 ? 201.442 199.077 282.935 1.00 52.03 211 GLN 8B N 1
ATOM 5733 C CA . GLN B 1 211 ? 201.006 200.243 282.182 1.00 53.40 211 GLN 8B CA 1
ATOM 5734 C C . GLN B 1 211 ? 200.320 199.782 280.907 1.00 56.57 211 GLN 8B C 1
ATOM 5735 O O . GLN B 1 211 ? 200.837 198.907 280.207 1.00 60.36 211 GLN 8B O 1
ATOM 5741 N N . TRP B 1 212 ? 199.162 200.367 280.614 1.00 55.95 212 TRP 8B N 1
ATOM 5742 C CA . TRP B 1 212 ? 198.422 200.110 279.386 1.00 53.90 212 TRP 8B CA 1
ATOM 5743 C C . TRP B 1 212 ? 198.183 201.432 278.674 1.00 59.98 212 TRP 8B C 1
ATOM 5744 O O . TRP B 1 212 ? 197.660 202.375 279.274 1.00 62.78 212 TRP 8B O 1
ATOM 5755 N N . ASP B 1 213 ? 198.563 201.497 277.400 1.00 60.16 213 ASP 8B N 1
ATOM 5756 C CA . ASP B 1 213 ? 198.535 202.737 276.639 1.00 57.40 213 ASP 8B CA 1
ATOM 5757 C C . ASP B 1 213 ? 198.010 202.470 275.236 1.00 63.66 213 ASP 8B C 1
ATOM 5758 O O . ASP B 1 213 ? 198.147 201.365 274.708 1.00 72.99 213 ASP 8B O 1
ATOM 5763 N N . ASN B 1 214 ? 197.411 203.503 274.630 1.00 63.58 214 ASN 8B N 1
ATOM 5764 C CA . ASN B 1 214 ? 196.923 203.385 273.260 1.00 63.94 214 ASN 8B CA 1
ATOM 5765 C C . ASN B 1 214 ? 197.220 204.623 272.420 1.00 67.27 214 ASN 8B C 1
ATOM 5766 O O . ASN B 1 214 ? 196.551 204.844 271.405 1.00 72.59 214 ASN 8B O 1
ATOM 5771 N N . GLN B 1 215 ? 198.204 205.436 272.810 1.00 65.61 215 GLN 8B N 1
ATOM 5772 C CA . GLN B 1 215 ? 198.484 206.659 272.065 1.00 69.68 215 GLN 8B CA 1
ATOM 5773 C C . GLN B 1 215 ? 199.203 206.376 270.752 1.00 73.43 215 GLN 8B C 1
ATOM 5774 O O . GLN B 1 215 ? 199.199 207.225 269.853 1.00 77.93 215 GLN 8B O 1
ATOM 5780 N N . ARG B 1 216 ? 199.823 205.205 270.619 1.00 72.30 216 ARG 8B N 1
ATOM 5781 C CA . ARG B 1 216 ? 200.567 204.845 269.418 1.00 73.56 216 ARG 8B CA 1
ATOM 5782 C C . ARG B 1 216 ? 200.190 203.454 268.922 1.00 73.10 216 ARG 8B C 1
ATOM 5783 O O . ARG B 1 216 ? 201.058 202.671 268.533 1.00 76.79 216 ARG 8B O 1
ATOM 5791 N N . SER B 1 217 ? 198.902 203.129 268.936 1.00 68.92 217 SER 8B N 1
ATOM 5792 C CA . SER B 1 217 ? 198.444 201.807 268.530 1.00 67.15 217 SER 8B CA 1
ATOM 5793 C C . SER B 1 217 ? 197.609 201.909 267.263 1.00 70.82 217 SER 8B C 1
ATOM 5794 O O . SER B 1 217 ? 196.453 202.356 267.327 1.00 79.07 217 SER 8B O 1
ATOM 5797 N N . PRO B 1 218 ? 198.132 201.522 266.104 1.00 64.17 218 PRO 8B N 1
ATOM 5798 C CA . PRO B 1 218 ? 197.322 201.512 264.885 1.00 60.46 218 PRO 8B CA 1
ATOM 5799 C C . PRO B 1 218 ? 196.445 200.275 264.792 1.00 64.52 218 PRO 8B C 1
ATOM 5800 O O . PRO B 1 218 ? 196.819 199.176 265.204 1.00 71.69 218 PRO 8B O 1
ATOM 5804 N N . LYS B 1 219 ? 195.249 200.473 264.238 1.00 64.36 219 LYS 8B N 1
ATOM 5805 C CA . LYS B 1 219 ? 194.336 199.347 264.070 1.00 67.87 219 LYS 8B CA 1
ATOM 5806 C C . LYS B 1 219 ? 194.778 198.442 262.929 1.00 74.50 219 LYS 8B C 1
ATOM 5807 O O . LYS B 1 219 ? 194.738 197.213 263.053 1.00 79.17 219 LYS 8B O 1
ATOM 5813 N N . THR B 1 220 ? 195.200 199.027 261.810 1.00 72.23 220 THR 8B N 1
ATOM 5814 C CA . THR B 1 220 ? 195.687 198.268 260.669 1.00 70.62 220 THR 8B CA 1
ATOM 5815 C C . THR B 1 220 ? 196.873 198.997 260.057 1.00 68.02 220 THR 8B C 1
ATOM 5816 O O . THR B 1 220 ? 197.036 200.207 260.220 1.00 70.55 220 THR 8B O 1
ATOM 5820 N N . VAL B 1 221 ? 197.709 198.239 259.352 1.00 65.65 221 VAL 8B N 1
ATOM 5821 C CA . VAL B 1 221 ? 198.837 198.785 258.608 1.00 65.03 221 VAL 8B CA 1
ATOM 5822 C C . VAL B 1 221 ? 198.765 198.255 257.185 1.00 67.40 221 VAL 8B C 1
ATOM 5823 O O . VAL B 1 221 ? 198.717 197.039 256.973 1.00 70.23 221 VAL 8B O 1
ATOM 5827 N N . SER B 1 222 ? 198.758 199.163 256.214 1.00 66.25 222 SER 8B N 1
ATOM 5828 C CA . SER B 1 222 ? 198.637 198.816 254.806 1.00 65.58 222 SER 8B CA 1
ATOM 5829 C C . SER B 1 222 ? 199.914 199.200 254.075 1.00 70.25 222 SER 8B C 1
ATOM 5830 O O . SER B 1 222 ? 200.401 200.325 254.221 1.00 74.21 222 SER 8B O 1
ATOM 5833 N N . VAL B 1 223 ? 200.449 198.269 253.291 1.00 69.48 223 VAL 8B N 1
ATOM 5834 C CA . VAL B 1 223 ? 201.656 198.490 252.506 1.00 67.54 223 VAL 8B CA 1
ATOM 5835 C C . VAL B 1 223 ? 201.332 198.228 251.044 1.00 71.18 223 VAL 8B C 1
ATOM 5836 O O . VAL B 1 223 ? 200.818 197.159 250.698 1.00 74.84 223 VAL 8B O 1
ATOM 5840 N N . GLN B 1 224 ? 201.634 199.203 250.191 1.00 75.03 224 GLN 8B N 1
ATOM 5841 C CA . GLN B 1 224 ? 201.400 199.103 248.760 1.00 70.41 224 GLN 8B CA 1
ATOM 5842 C C . GLN B 1 224 ? 202.636 199.591 248.020 1.00 74.50 224 GLN 8B C 1
ATOM 5843 O O . GLN B 1 224 ? 203.320 200.510 248.478 1.00 78.11 224 GLN 8B O 1
ATOM 5849 N N . SER B 1 225 ? 202.919 198.975 246.877 1.00 73.50 225 SER 8B N 1
ATOM 5850 C CA . SER B 1 225 ? 204.115 199.284 246.109 1.00 72.06 225 SER 8B CA 1
ATOM 5851 C C . SER B 1 225 ? 203.761 199.464 244.642 1.00 76.10 225 SER 8B C 1
ATOM 5852 O O . SER B 1 225 ? 202.763 198.929 244.154 1.00 82.88 225 SER 8B O 1
ATOM 5855 N N . TRP B 1 226 ? 204.595 200.229 243.944 1.00 73.50 226 TRP 8B N 1
ATOM 5856 C CA . TRP B 1 226 ? 204.402 200.485 242.523 1.00 74.14 226 TRP 8B CA 1
ATOM 5857 C C . TRP B 1 226 ? 204.952 199.314 241.718 1.00 79.00 226 TRP 8B C 1
ATOM 5858 O O . TRP B 1 226 ? 206.135 198.977 241.831 1.00 81.42 226 TRP 8B O 1
ATOM 5869 N N . ASP B 1 227 ? 204.097 198.695 240.909 1.00 79.56 227 ASP 8B N 1
ATOM 5870 C CA . ASP B 1 227 ? 204.486 197.556 240.084 1.00 79.22 227 ASP 8B CA 1
ATOM 5871 C C . ASP B 1 227 ? 204.931 198.076 238.723 1.00 82.44 227 ASP 8B C 1
ATOM 5872 O O . ASP B 1 227 ? 204.107 198.539 237.929 1.00 84.64 227 ASP 8B O 1
ATOM 5877 N N . ILE B 1 228 ? 206.236 198.003 238.456 1.00 82.17 228 ILE 8B N 1
ATOM 5878 C CA . ILE B 1 228 ? 206.773 198.545 237.212 1.00 77.10 228 ILE 8B CA 1
ATOM 5879 C C . ILE B 1 228 ? 206.251 197.765 236.013 1.00 77.85 228 ILE 8B C 1
ATOM 5880 O O . ILE B 1 228 ? 205.880 198.350 234.989 1.00 79.89 228 ILE 8B O 1
ATOM 5885 N N . THR B 1 229 ? 206.220 196.435 236.116 1.00 78.16 229 THR 8B N 1
ATOM 5886 C CA . THR B 1 229 ? 205.795 195.616 234.985 1.00 79.89 229 THR 8B CA 1
ATOM 5887 C C . THR B 1 229 ? 204.331 195.853 234.640 1.00 82.26 229 THR 8B C 1
ATOM 5888 O O . THR B 1 229 ? 203.974 195.960 233.461 1.00 85.97 229 THR 8B O 1
ATOM 5892 N N . GLN B 1 230 ? 203.468 195.939 235.649 1.00 81.75 230 GLN 8B N 1
ATOM 5893 C CA . GLN B 1 230 ? 202.037 196.086 235.422 1.00 81.86 230 GLN 8B CA 1
ATOM 5894 C C . GLN B 1 230 ? 201.573 197.535 235.393 1.00 79.18 230 GLN 8B C 1
ATOM 5895 O O . GLN B 1 230 ? 200.425 197.788 235.015 1.00 79.83 230 GLN 8B O 1
ATOM 5901 N N . GLN B 1 231 ? 202.430 198.482 235.776 1.00 80.40 231 GLN 8B N 1
ATOM 5902 C CA . GLN B 1 231 ? 202.075 199.902 235.829 1.00 79.52 231 GLN 8B CA 1
ATOM 5903 C C . GLN B 1 231 ? 200.838 200.139 236.688 1.00 82.51 231 GLN 8B C 1
ATOM 5904 O O . GLN B 1 231 ? 199.948 200.916 236.339 1.00 83.35 231 GLN 8B O 1
ATOM 5910 N N . LYS B 1 232 ? 200.788 199.461 237.831 1.00 81.02 232 LYS 8B N 1
ATOM 5911 C CA . LYS B 1 232 ? 199.696 199.610 238.777 1.00 76.07 232 LYS 8B CA 1
ATOM 5912 C C . LYS B 1 232 ? 200.257 199.489 240.182 1.00 80.43 232 LYS 8B C 1
ATOM 5913 O O . LYS B 1 232 ? 201.370 198.998 240.386 1.00 83.10 232 LYS 8B O 1
ATOM 5919 N N . LEU B 1 233 ? 199.481 199.952 241.154 1.00 77.93 233 LEU 8B N 1
ATOM 5920 C CA . LEU B 1 233 ? 199.809 199.665 242.541 1.00 73.57 233 LEU 8B CA 1
ATOM 5921 C C . LEU B 1 233 ? 199.583 198.186 242.819 1.00 78.03 233 LEU 8B C 1
ATOM 5922 O O . LEU B 1 233 ? 198.577 197.607 242.400 1.00 81.59 233 LEU 8B O 1
ATOM 5927 N N . SER B 1 234 ? 200.527 197.571 243.524 1.00 78.23 234 SER 8B N 1
ATOM 5928 C CA . SER B 1 234 ? 200.445 196.147 243.799 1.00 77.21 234 SER 8B CA 1
ATOM 5929 C C . SER B 1 234 ? 199.288 195.861 244.754 1.00 81.09 234 SER 8B C 1
ATOM 5930 O O . SER B 1 234 ? 198.603 196.765 245.240 1.00 83.16 234 SER 8B O 1
ATOM 5933 N N . GLN B 1 235 ? 199.064 194.578 245.020 1.00 83.25 235 GLN 8B N 1
ATOM 5934 C CA . GLN B 1 235 ? 198.000 194.187 245.932 1.00 84.80 235 GLN 8B CA 1
ATOM 5935 C C . GLN B 1 235 ? 198.298 194.697 247.333 1.00 86.53 235 GLN 8B C 1
ATOM 5936 O O . GLN B 1 235 ? 199.388 194.476 247.870 1.00 89.69 235 GLN 8B O 1
ATOM 5942 N N . THR B 1 236 ? 197.328 195.387 247.924 1.00 80.42 236 THR 8B N 1
ATOM 5943 C CA . THR B 1 236 ? 197.512 195.930 249.261 1.00 76.16 236 THR 8B CA 1
ATOM 5944 C C . THR B 1 236 ? 197.575 194.806 250.286 1.00 76.03 236 THR 8B C 1
ATOM 5945 O O . THR B 1 236 ? 196.837 193.821 250.200 1.00 81.93 236 THR 8B O 1
ATOM 5949 N N . ILE B 1 237 ? 198.468 194.957 251.258 1.00 72.20 237 ILE 8B N 1
ATOM 5950 C CA . ILE B 1 237 ? 198.677 193.963 252.303 1.00 72.51 237 ILE 8B CA 1
ATOM 5951 C C . ILE B 1 237 ? 198.311 194.601 253.633 1.00 76.44 237 ILE 8B C 1
ATOM 5952 O O . ILE B 1 237 ? 198.849 195.656 253.990 1.00 80.06 237 ILE 8B O 1
ATOM 5957 N N . GLN B 1 238 ? 197.403 193.965 254.364 1.00 70.84 238 GLN 8B N 1
ATOM 5958 C CA . GLN B 1 238 ? 196.900 194.485 255.625 1.00 71.37 238 GLN 8B CA 1
ATOM 5959 C C . GLN B 1 238 ? 197.342 193.594 256.776 1.00 73.03 238 GLN 8B C 1
ATOM 5960 O O . GLN B 1 238 ? 197.277 192.365 256.683 1.00 76.16 238 GLN 8B O 1
ATOM 5966 N N . VAL B 1 239 ? 197.791 194.222 257.858 1.00 69.88 239 VAL 8B N 1
ATOM 5967 C CA . VAL B 1 239 ? 198.167 193.530 259.083 1.00 66.06 239 VAL 8B CA 1
ATOM 5968 C C . VAL B 1 239 ? 197.317 194.089 260.213 1.00 73.16 239 VAL 8B C 1
ATOM 5969 O O . VAL B 1 239 ? 197.253 195.309 260.400 1.00 76.41 239 VAL 8B O 1
ATOM 5973 N N . LYS B 1 240 ? 196.663 193.200 260.960 1.00 75.78 240 LYS 8B N 1
ATOM 5974 C CA . LYS B 1 240 ? 195.713 193.606 261.981 1.00 75.05 240 LYS 8B CA 1
ATOM 5975 C C . LYS B 1 240 ? 196.095 193.187 263.392 1.00 79.14 240 LYS 8B C 1
ATOM 5976 O O . LYS B 1 240 ? 195.439 193.626 264.342 1.00 84.09 240 LYS 8B O 1
ATOM 5982 N N . ASN B 1 241 ? 197.125 192.362 263.564 1.00 78.34 241 ASN 8B N 1
ATOM 5983 C CA . ASN B 1 241 ? 197.490 191.857 264.878 1.00 74.92 241 ASN 8B CA 1
ATOM 5984 C C . ASN B 1 241 ? 199.004 191.811 265.008 1.00 79.92 241 ASN 8B C 1
ATOM 5985 O O . ASN B 1 241 ? 199.738 191.875 264.019 1.00 82.87 241 ASN 8B O 1
ATOM 5990 N N . SER B 1 242 ? 199.462 191.706 266.251 1.00 80.88 242 SER 8B N 1
ATOM 5991 C CA . SER B 1 242 ? 200.864 191.461 266.562 1.00 78.44 242 SER 8B CA 1
ATOM 5992 C C . SER B 1 242 ? 201.114 190.069 267.115 1.00 76.14 242 SER 8B C 1
ATOM 5993 O O . SER B 1 242 ? 202.148 189.470 266.816 1.00 78.22 242 SER 8B O 1
ATOM 5996 N N . GLY B 1 243 ? 200.190 189.539 267.912 1.00 74.97 243 GLY 8B N 1
ATOM 5997 C CA . GLY B 1 243 ? 200.327 188.204 268.452 1.00 76.92 243 GLY 8B CA 1
ATOM 5998 C C . GLY B 1 243 ? 201.264 188.075 269.629 1.00 75.00 243 GLY 8B C 1
ATOM 5999 O O . GLY B 1 243 ? 201.650 186.952 269.970 1.00 75.18 243 GLY 8B O 1
ATOM 6000 N N . LEU B 1 244 ? 201.638 189.180 270.264 1.00 71.59 244 LEU 8B N 1
ATOM 6001 C CA . LEU B 1 244 ? 202.586 189.169 271.368 1.00 71.11 244 LEU 8B CA 1
ATOM 6002 C C . LEU B 1 244 ? 201.833 189.166 272.691 1.00 72.72 244 LEU 8B C 1
ATOM 6003 O O . LEU B 1 244 ? 200.897 189.949 272.880 1.00 74.18 244 LEU 8B O 1
ATOM 6008 N N . GLY B 1 245 ? 202.241 188.284 273.599 1.00 67.65 245 GLY 8B N 1
ATOM 6009 C CA . GLY B 1 245 ? 201.593 188.170 274.888 1.00 63.06 245 GLY 8B CA 1
ATOM 6010 C C . GLY B 1 245 ? 200.297 187.389 274.810 1.00 63.56 245 GLY 8B C 1
ATOM 6011 O O . GLY B 1 245 ? 199.912 186.848 273.773 1.00 71.64 245 GLY 8B O 1
ATOM 6012 N N . SER B 1 246 ? 199.608 187.332 275.948 1.00 61.48 246 SER 8B N 1
ATOM 6013 C CA . SER B 1 246 ? 198.326 186.649 276.021 1.00 64.28 246 SER 8B CA 1
ATOM 6014 C C . SER B 1 246 ? 197.531 187.190 277.199 1.00 64.05 246 SER 8B C 1
ATOM 6015 O O . SER B 1 246 ? 198.085 187.769 278.137 1.00 64.45 246 SER 8B O 1
ATOM 6018 N N . ASN B 1 247 ? 196.220 186.988 277.133 1.00 62.77 247 ASN 8B N 1
ATOM 6019 C CA . ASN B 1 247 ? 195.266 187.373 278.187 1.00 63.75 247 ASN 8B CA 1
ATOM 6020 C C . ASN B 1 247 ? 195.355 188.891 278.375 1.00 67.99 247 ASN 8B C 1
ATOM 6021 O O . ASN B 1 247 ? 195.466 189.628 277.384 1.00 71.13 247 ASN 8B O 1
ATOM 6026 N N . LYS B 1 248 ? 195.313 189.387 279.612 1.00 65.89 248 LYS 8B N 1
ATOM 6027 C CA . LYS B 1 248 ? 195.238 190.823 279.849 1.00 63.15 248 LYS 8B CA 1
ATOM 6028 C C . LYS B 1 248 ? 196.549 191.546 279.582 1.00 64.12 248 LYS 8B C 1
ATOM 6029 O O . LYS B 1 248 ? 196.547 192.779 279.513 1.00 66.49 248 LYS 8B O 1
ATOM 6035 N N . LEU B 1 249 ? 197.658 190.827 279.437 1.00 63.13 249 LEU 8B N 1
ATOM 6036 C CA . LEU B 1 249 ? 198.935 191.438 279.103 1.00 61.47 249 LEU 8B CA 1
ATOM 6037 C C . LEU B 1 249 ? 199.213 191.426 277.606 1.00 67.91 249 LEU 8B C 1
ATOM 6038 O O . LEU B 1 249 ? 200.285 191.866 277.182 1.00 73.72 249 LEU 8B O 1
ATOM 6043 N N . ALA B 1 250 ? 198.276 190.933 276.800 1.00 67.43 250 ALA 8B N 1
ATOM 6044 C CA . ALA B 1 250 ? 198.457 190.923 275.356 1.00 65.25 250 ALA 8B CA 1
ATOM 6045 C C . ALA B 1 250 ? 198.326 192.334 274.800 1.00 71.93 250 ALA 8B C 1
ATOM 6046 O O . ALA B 1 250 ? 197.406 193.073 275.163 1.00 75.92 250 ALA 8B O 1
ATOM 6048 N N . VAL B 1 251 ? 199.252 192.708 273.914 1.00 73.04 251 VAL 8B N 1
ATOM 6049 C CA . VAL B 1 251 ? 199.221 194.039 273.322 1.00 69.12 251 VAL 8B CA 1
ATOM 6050 C C . VAL B 1 251 ? 198.018 194.223 272.410 1.00 69.56 251 VAL 8B C 1
ATOM 6051 O O . VAL B 1 251 ? 197.625 195.360 272.132 1.00 69.49 251 VAL 8B O 1
ATOM 6055 N N . ASP B 1 252 ? 197.421 193.132 271.934 1.00 71.53 252 ASP 8B N 1
ATOM 6056 C CA . ASP B 1 252 ? 196.265 193.215 271.054 1.00 73.68 252 ASP 8B CA 1
ATOM 6057 C C . ASP B 1 252 ? 194.962 193.452 271.804 1.00 74.62 252 ASP 8B C 1
ATOM 6058 O O . ASP B 1 252 ? 193.936 193.698 271.163 1.00 78.36 252 ASP 8B O 1
ATOM 6063 N N . SER B 1 253 ? 194.976 193.383 273.134 1.00 73.46 253 SER 8B N 1
ATOM 6064 C CA . SER B 1 253 ? 193.777 193.625 273.923 1.00 73.57 253 SER 8B CA 1
ATOM 6065 C C . SER B 1 253 ? 193.523 195.103 274.175 1.00 72.26 253 SER 8B C 1
ATOM 6066 O O . SER B 1 253 ? 192.514 195.444 274.800 1.00 73.04 253 SER 8B O 1
ATOM 6069 N N . ILE B 1 254 ? 194.407 195.980 273.714 1.00 70.06 254 ILE 8B N 1
ATOM 6070 C CA . ILE B 1 254 ? 194.242 197.414 273.913 1.00 70.46 254 ILE 8B CA 1
ATOM 6071 C C . ILE B 1 254 ? 193.379 197.976 272.793 1.00 75.48 254 ILE 8B C 1
ATOM 6072 O O . ILE B 1 254 ? 193.689 197.808 271.609 1.00 76.74 254 ILE 8B O 1
ATOM 6077 N N . THR B 1 255 ? 192.292 198.645 273.165 1.00 74.03 255 THR 8B N 1
ATOM 6078 C CA . THR B 1 255 ? 191.400 199.250 272.187 1.00 69.98 255 THR 8B CA 1
ATOM 6079 C C . THR B 1 255 ? 192.039 200.505 271.609 1.00 71.92 255 THR 8B C 1
ATOM 6080 O O . THR B 1 255 ? 192.523 201.364 272.351 1.00 75.78 255 THR 8B O 1
ATOM 6084 N N . THR B 1 256 ? 192.041 200.609 270.284 1.00 71.82 256 THR 8B N 1
ATOM 6085 C CA . THR B 1 256 ? 192.675 201.732 269.614 1.00 72.55 256 THR 8B CA 1
ATOM 6086 C C . THR B 1 256 ? 191.795 202.977 269.689 1.00 72.88 256 THR 8B C 1
ATOM 6087 O O . THR B 1 256 ? 190.596 202.910 269.972 1.00 73.86 256 THR 8B O 1
ATOM 6091 N N . LEU B 1 257 ? 192.417 204.129 269.433 1.00 70.49 257 LEU 8B N 1
ATOM 6092 C CA . LEU B 1 257 ? 191.690 205.393 269.481 1.00 68.83 257 LEU 8B CA 1
ATOM 6093 C C . LEU B 1 257 ? 190.653 205.476 268.369 1.00 72.57 257 LEU 8B C 1
ATOM 6094 O O . LEU B 1 257 ? 189.483 205.791 268.618 1.00 74.35 257 LEU 8B O 1
ATOM 6099 N N . THR B 1 258 ? 191.063 205.200 267.134 1.00 75.37 258 THR 8B N 1
ATOM 6100 C CA . THR B 1 258 ? 190.193 205.293 265.974 1.00 77.31 258 THR 8B CA 1
ATOM 6101 C C . THR B 1 258 ? 190.351 204.047 265.116 1.00 75.77 258 THR 8B C 1
ATOM 6102 O O . THR B 1 258 ? 191.295 203.270 265.277 1.00 77.89 258 THR 8B O 1
ATOM 6106 N N . ASN B 1 259 ? 189.408 203.869 264.193 1.00 75.34 259 ASN 8B N 1
ATOM 6107 C CA . ASN B 1 259 ? 189.423 202.751 263.262 1.00 76.83 259 ASN 8B CA 1
ATOM 6108 C C . ASN B 1 259 ? 190.152 203.081 261.966 1.00 77.67 259 ASN 8B C 1
ATOM 6109 O O . ASN B 1 259 ? 189.979 202.370 260.970 1.00 79.73 259 ASN 8B O 1
ATOM 6114 N N . GLN B 1 260 ? 190.957 204.139 261.956 1.00 77.10 260 GLN 8B N 1
ATOM 6115 C CA . GLN B 1 260 ? 191.648 204.552 260.747 1.00 72.98 260 GLN 8B CA 1
ATOM 6116 C C . GLN B 1 260 ? 192.768 203.578 260.400 1.00 73.72 260 GLN 8B C 1
ATOM 6117 O O . GLN B 1 260 ? 193.200 202.761 261.217 1.00 78.92 260 GLN 8B O 1
ATOM 6123 N N . ASP B 1 261 ? 193.241 203.679 259.163 1.00 70.94 261 ASP 8B N 1
ATOM 6124 C CA . ASP B 1 261 ? 194.285 202.815 258.636 1.00 69.27 261 ASP 8B CA 1
ATOM 6125 C C . ASP B 1 261 ? 195.557 203.620 258.411 1.00 72.49 261 ASP 8B C 1
ATOM 6126 O O . ASP B 1 261 ? 195.501 204.783 258.000 1.00 77.85 261 ASP 8B O 1
ATOM 6131 N N . TRP B 1 262 ? 196.699 202.999 258.683 1.00 67.99 262 TRP 8B N 1
ATOM 6132 C CA . TRP B 1 262 ? 198.000 203.605 258.433 1.00 66.32 262 TRP 8B CA 1
ATOM 6133 C C . TRP B 1 262 ? 198.541 203.036 257.130 1.00 68.02 262 TRP 8B C 1
ATOM 6134 O O . TRP B 1 262 ? 198.787 201.830 257.031 1.00 69.90 262 TRP 8B O 1
ATOM 6145 N N . GLN B 1 263 ? 198.730 203.900 256.136 1.00 68.92 263 GLN 8B N 1
ATOM 6146 C CA . GLN B 1 263 ? 199.004 203.474 254.772 1.00 67.24 263 GLN 8B CA 1
ATOM 6147 C C . GLN B 1 263 ? 200.382 203.942 254.333 1.00 69.27 263 GLN 8B C 1
ATOM 6148 O O . GLN B 1 263 ? 200.725 205.117 254.494 1.00 72.13 263 GLN 8B O 1
ATOM 6154 N N . TRP B 1 264 ? 201.161 203.019 253.776 1.00 72.02 264 TRP 8B N 1
ATOM 6155 C CA . TRP B 1 264 ? 202.425 203.326 253.123 1.00 71.80 264 TRP 8B CA 1
ATOM 6156 C C . TRP B 1 264 ? 202.308 202.951 251.654 1.00 74.71 264 TRP 8B C 1
ATOM 6157 O O . TRP B 1 264 ? 201.902 201.831 251.328 1.00 76.18 264 TRP 8B O 1
ATOM 6168 N N . VAL B 1 265 ? 202.654 203.885 250.772 1.00 76.04 265 VAL 8B N 1
ATOM 6169 C CA . VAL B 1 265 ? 202.602 203.671 249.328 1.00 71.54 265 VAL 8B CA 1
ATOM 6170 C C . VAL B 1 265 ? 203.982 204.012 248.782 1.00 74.36 265 VAL 8B C 1
ATOM 6171 O O . VAL B 1 265 ? 204.279 205.180 248.512 1.00 79.55 265 VAL 8B O 1
ATOM 6175 N N . PHE B 1 266 ? 204.825 202.999 248.617 1.00 74.76 266 PHE 8B N 1
ATOM 6176 C CA . PHE B 1 266 ? 206.180 203.210 248.137 1.00 72.32 266 PHE 8B CA 1
ATOM 6177 C C . PHE B 1 266 ? 206.192 203.450 246.634 1.00 75.96 266 PHE 8B C 1
ATOM 6178 O O . PHE B 1 266 ? 205.374 202.907 245.887 1.00 79.63 266 PHE 8B O 1
ATOM 6186 N N . ASN B 1 267 ? 207.137 204.275 246.193 1.00 76.58 267 ASN 8B N 1
ATOM 6187 C CA . ASN B 1 267 ? 207.312 204.581 244.781 1.00 73.42 267 ASN 8B CA 1
ATOM 6188 C C . ASN B 1 267 ? 208.293 203.640 244.095 1.00 75.83 267 ASN 8B C 1
ATOM 6189 O O . ASN B 1 267 ? 208.684 203.896 242.953 1.00 80.30 267 ASN 8B O 1
ATOM 6194 N N . TYR B 1 268 ? 208.700 202.569 244.763 1.00 74.62 268 TYR 8B N 1
ATOM 6195 C CA . TYR B 1 268 ? 209.612 201.591 244.201 1.00 68.96 268 TYR 8B CA 1
ATOM 6196 C C . TYR B 1 268 ? 209.010 200.200 244.321 1.00 73.77 268 TYR 8B C 1
ATOM 6197 O O . TYR B 1 268 ? 208.194 199.949 245.213 1.00 78.53 268 TYR 8B O 1
ATOM 6206 N N . PRO B 1 269 ? 209.378 199.283 243.429 1.00 72.68 269 PRO 8B N 1
ATOM 6207 C CA . PRO B 1 269 ? 208.802 197.937 243.482 1.00 75.93 269 PRO 8B CA 1
ATOM 6208 C C . PRO B 1 269 ? 209.179 197.204 244.758 1.00 80.34 269 PRO 8B C 1
ATOM 6209 O O . PRO B 1 269 ? 210.272 197.369 245.304 1.00 83.04 269 PRO 8B O 1
ATOM 6213 N N . LEU B 1 270 ? 208.248 196.378 245.227 1.00 78.17 270 LEU 8B N 1
ATOM 6214 C CA . LEU B 1 270 ? 208.448 195.587 246.437 1.00 75.36 270 LEU 8B CA 1
ATOM 6215 C C . LEU B 1 270 ? 207.511 194.395 246.365 1.00 80.51 270 LEU 8B C 1
ATOM 6216 O O . LEU B 1 270 ? 206.289 194.574 246.351 1.00 86.50 270 LEU 8B O 1
ATOM 6221 N N . ASP B 1 271 ? 208.071 193.190 246.315 1.00 79.68 271 ASP 8B N 1
ATOM 6222 C CA . ASP B 1 271 ? 207.256 192.001 246.135 1.00 81.79 271 ASP 8B CA 1
ATOM 6223 C C . ASP B 1 271 ? 206.395 191.745 247.371 1.00 84.07 271 ASP 8B C 1
ATOM 6224 O O . ASP B 1 271 ? 206.603 192.318 248.443 1.00 84.46 271 ASP 8B O 1
ATOM 6229 N N . ASN B 1 272 ? 205.408 190.864 247.200 1.00 81.95 272 ASN 8B N 1
ATOM 6230 C CA . ASN B 1 272 ? 204.391 190.672 248.229 1.00 80.30 272 ASN 8B CA 1
ATOM 6231 C C . ASN B 1 272 ? 204.978 190.077 249.503 1.00 80.22 272 ASN 8B C 1
ATOM 6232 O O . ASN B 1 272 ? 204.574 190.453 250.609 1.00 84.60 272 ASN 8B O 1
ATOM 6237 N N . GLU B 1 273 ? 205.918 189.140 249.374 1.00 80.54 273 GLU 8B N 1
ATOM 6238 C CA . GLU B 1 273 ? 206.493 188.508 250.558 1.00 82.66 273 GLU 8B CA 1
ATOM 6239 C C . GLU B 1 273 ? 207.251 189.518 251.411 1.00 82.90 273 GLU 8B C 1
ATOM 6240 O O . GLU B 1 273 ? 207.108 189.542 252.639 1.00 81.63 273 GLU 8B O 1
ATOM 6246 N N . GLN B 1 274 ? 208.062 190.365 250.777 1.00 78.57 274 GLN 8B N 1
ATOM 6247 C CA . GLN B 1 274 ? 208.832 191.345 251.535 1.00 75.26 274 GLN 8B CA 1
ATOM 6248 C C . GLN B 1 274 ? 207.930 192.417 252.131 1.00 76.07 274 GLN 8B C 1
ATOM 6249 O O . GLN B 1 274 ? 208.213 192.945 253.212 1.00 80.70 274 GLN 8B O 1
ATOM 6255 N N . ALA B 1 275 ? 206.844 192.760 251.437 1.00 72.91 275 ALA 8B N 1
ATOM 6256 C CA . ALA B 1 275 ? 205.925 193.765 251.958 1.00 71.50 275 ALA 8B CA 1
ATOM 6257 C C . ALA B 1 275 ? 205.200 193.262 253.199 1.00 73.01 275 ALA 8B C 1
ATOM 6258 O O . ALA B 1 275 ? 204.935 194.034 254.127 1.00 75.35 275 ALA 8B O 1
ATOM 6260 N N . LYS B 1 276 ? 204.859 191.972 253.228 1.00 73.52 276 LYS 8B N 1
ATOM 6261 C CA . LYS B 1 276 ? 204.174 191.415 254.389 1.00 70.90 276 LYS 8B CA 1
ATOM 6262 C C . LYS B 1 276 ? 205.057 191.463 255.628 1.00 72.57 276 LYS 8B C 1
ATOM 6263 O O . LYS B 1 276 ? 204.589 191.802 256.721 1.00 75.93 276 LYS 8B O 1
ATOM 6269 N N . TYR B 1 277 ? 206.337 191.120 255.480 1.00 73.96 277 TYR 8B N 1
ATOM 6270 C CA . TYR B 1 277 ? 207.256 191.176 256.612 1.00 67.59 277 TYR 8B CA 1
ATOM 6271 C C . TYR B 1 277 ? 207.497 192.612 257.057 1.00 65.77 277 TYR 8B C 1
ATOM 6272 O O . TYR B 1 277 ? 207.599 192.889 258.257 1.00 70.99 277 TYR 8B O 1
ATOM 6281 N N . LEU B 1 278 ? 207.599 193.539 256.103 1.00 65.04 278 LEU 8B N 1
ATOM 6282 C CA . LEU B 1 278 ? 207.776 194.943 256.455 1.00 66.68 278 LEU 8B CA 1
ATOM 6283 C C . LEU B 1 278 ? 206.559 195.484 257.195 1.00 67.12 278 LEU 8B C 1
ATOM 6284 O O . LEU B 1 278 ? 206.698 196.213 258.182 1.00 68.18 278 LEU 8B O 1
ATOM 6289 N N . ALA B 1 279 ? 205.356 195.140 256.729 1.00 65.42 279 ALA 8B N 1
ATOM 6290 C CA . ALA B 1 279 ? 204.145 195.591 257.407 1.00 59.87 279 ALA 8B CA 1
ATOM 6291 C C . ALA B 1 279 ? 204.054 195.019 258.814 1.00 61.74 279 ALA 8B C 1
ATOM 6292 O O . ALA B 1 279 ? 203.695 195.731 259.759 1.00 64.83 279 ALA 8B O 1
ATOM 6294 N N . GLN B 1 280 ? 204.369 193.733 258.973 1.00 63.73 280 GLN 8B N 1
ATOM 6295 C CA . GLN B 1 280 ? 204.363 193.132 260.302 1.00 65.78 280 GLN 8B CA 1
ATOM 6296 C C . GLN B 1 280 ? 205.422 193.764 261.194 1.00 67.81 280 GLN 8B C 1
ATOM 6297 O O . GLN B 1 280 ? 205.185 193.992 262.386 1.00 70.07 280 GLN 8B O 1
ATOM 6303 N N . GLY B 1 281 ? 206.600 194.047 260.638 1.00 66.56 281 GLY 8B N 1
ATOM 6304 C CA . GLY B 1 281 ? 207.638 194.696 261.420 1.00 63.19 281 GLY 8B CA 1
ATOM 6305 C C . GLY B 1 281 ? 207.241 196.085 261.878 1.00 65.03 281 GLY 8B C 1
ATOM 6306 O O . GLY B 1 281 ? 207.586 196.507 262.984 1.00 68.22 281 GLY 8B O 1
ATOM 6307 N N . ILE B 1 282 ? 206.519 196.820 261.030 1.00 62.90 282 ILE 8B N 1
ATOM 6308 C CA . ILE B 1 282 ? 206.031 198.139 261.420 1.00 59.67 282 ILE 8B CA 1
ATOM 6309 C C . ILE B 1 282 ? 205.001 198.012 262.535 1.00 61.70 282 ILE 8B C 1
ATOM 6310 O O . ILE B 1 282 ? 205.034 198.752 263.524 1.00 68.28 282 ILE 8B O 1
ATOM 6315 N N . MET B 1 283 ? 204.071 197.065 262.391 1.00 59.84 283 MET 8B N 1
ATOM 6316 C CA . MET B 1 283 ? 203.019 196.900 263.389 1.00 60.43 283 MET 8B CA 1
ATOM 6317 C C . MET B 1 283 ? 203.594 196.498 264.741 1.00 65.79 283 MET 8B C 1
ATOM 6318 O O . MET B 1 283 ? 203.172 197.015 265.781 1.00 66.81 283 MET 8B O 1
ATOM 6323 N N . ASP B 1 284 ? 204.558 195.576 264.748 1.00 67.94 284 ASP 8B N 1
ATOM 6324 C CA . ASP B 1 284 ? 205.164 195.153 266.006 1.00 64.41 284 ASP 8B CA 1
ATOM 6325 C C . ASP B 1 284 ? 205.975 196.277 266.633 1.00 64.86 284 ASP 8B C 1
ATOM 6326 O O . ASP B 1 284 ? 206.102 196.348 267.861 1.00 66.36 284 ASP 8B O 1
ATOM 6331 N N . ASN B 1 285 ? 206.546 197.155 265.808 1.00 64.19 285 ASN 8B N 1
ATOM 6332 C CA . ASN B 1 285 ? 207.307 198.279 266.340 1.00 64.52 285 ASN 8B CA 1
ATOM 6333 C C . ASN B 1 285 ? 206.412 199.229 267.124 1.00 66.52 285 ASN 8B C 1
ATOM 6334 O O . ASN B 1 285 ? 206.795 199.717 268.193 1.00 71.51 285 ASN 8B O 1
ATOM 6339 N N . LEU B 1 286 ? 205.214 199.504 266.608 1.00 65.85 286 LEU 8B N 1
ATOM 6340 C CA . LEU B 1 286 ? 204.316 200.444 267.264 1.00 64.46 286 LEU 8B CA 1
ATOM 6341 C C . LEU B 1 286 ? 203.552 199.811 268.420 1.00 66.72 286 LEU 8B C 1
ATOM 6342 O O . LEU B 1 286 ? 203.263 200.491 269.409 1.00 72.60 286 LEU 8B O 1
ATOM 6347 N N . ARG B 1 287 ? 203.217 198.527 268.319 1.00 62.87 287 ARG 8B N 1
ATOM 6348 C CA . ARG B 1 287 ? 202.416 197.852 269.331 1.00 63.29 287 ARG 8B CA 1
ATOM 6349 C C . ARG B 1 287 ? 203.253 197.187 270.413 1.00 65.08 287 ARG 8B C 1
ATOM 6350 O O . ARG B 1 287 ? 202.690 196.530 271.292 1.00 67.15 287 ARG 8B O 1
ATOM 6358 N N . SER B 1 288 ? 204.577 197.333 270.370 1.00 66.44 288 SER 8B N 1
ATOM 6359 C CA . SER B 1 288 ? 205.420 196.689 271.370 1.00 68.53 288 SER 8B CA 1
ATOM 6360 C C . SER B 1 288 ? 205.201 197.288 272.753 1.00 73.21 288 SER 8B C 1
ATOM 6361 O O . SER B 1 288 ? 205.221 196.569 273.758 1.00 75.53 288 SER 8B O 1
ATOM 6364 N N . ASP B 1 289 ? 204.989 198.602 272.827 1.00 72.55 289 ASP 8B N 1
ATOM 6365 C CA . ASP B 1 289 ? 204.902 199.311 274.096 1.00 68.43 289 ASP 8B CA 1
ATOM 6366 C C . ASP B 1 289 ? 203.466 199.560 274.540 1.00 67.02 289 ASP 8B C 1
ATOM 6367 O O . ASP B 1 289 ? 203.234 200.406 275.409 1.00 69.45 289 ASP 8B O 1
ATOM 6372 N N . ASN B 1 290 ? 202.495 198.855 273.956 1.00 64.09 290 ASN 8B N 1
ATOM 6373 C CA . ASN B 1 290 ? 201.120 198.977 274.430 1.00 59.00 290 ASN 8B CA 1
ATOM 6374 C C . ASN B 1 290 ? 201.000 198.525 275.877 1.00 58.99 290 ASN 8B C 1
ATOM 6375 O O . ASN B 1 290 ? 200.327 199.173 276.686 1.00 61.58 290 ASN 8B O 1
ATOM 6380 N N . VAL B 1 291 ? 201.647 197.417 276.222 1.00 61.09 291 VAL 8B N 1
ATOM 6381 C CA . VAL B 1 291 ? 201.694 196.910 277.587 1.00 58.78 291 VAL 8B CA 1
ATOM 6382 C C . VAL B 1 291 ? 203.149 196.926 278.028 1.00 58.51 291 VAL 8B C 1
ATOM 6383 O O . VAL B 1 291 ? 204.001 196.296 277.391 1.00 62.89 291 VAL 8B O 1
ATOM 6387 N N . SER B 1 292 ? 203.433 197.644 279.111 1.00 55.36 292 SER 8B N 1
ATOM 6388 C CA . SER B 1 292 ? 204.799 197.778 279.589 1.00 58.00 292 SER 8B CA 1
ATOM 6389 C C . SER B 1 292 ? 204.798 197.810 281.108 1.00 62.21 292 SER 8B C 1
ATOM 6390 O O . SER B 1 292 ? 203.786 198.115 281.742 1.00 65.10 292 SER 8B O 1
ATOM 6393 N N . GLY B 1 293 ? 205.947 197.487 281.683 1.00 62.75 293 GLY 8B N 1
ATOM 6394 C CA . GLY B 1 293 ? 206.081 197.478 283.124 1.00 61.52 293 GLY 8B CA 1
ATOM 6395 C C . GLY B 1 293 ? 207.437 196.950 283.531 1.00 64.24 293 GLY 8B C 1
ATOM 6396 O O . GLY B 1 293 ? 208.267 196.579 282.697 1.00 68.12 293 GLY 8B O 1
ATOM 6397 N N . SER B 1 294 ? 207.645 196.927 284.843 1.00 60.55 294 SER 8B N 1
ATOM 6398 C CA . SER B 1 294 ? 208.890 196.456 285.425 1.00 61.83 294 SER 8B CA 1
ATOM 6399 C C . SER B 1 294 ? 208.587 195.700 286.708 1.00 63.77 294 SER 8B C 1
ATOM 6400 O O . SER B 1 294 ? 207.777 196.145 287.523 1.00 70.38 294 SER 8B O 1
ATOM 6403 N N . PHE B 1 295 ? 209.241 194.556 286.881 1.00 59.47 295 PHE 8B N 1
ATOM 6404 C CA . PHE B 1 295 ? 209.048 193.717 288.053 1.00 56.34 295 PHE 8B CA 1
ATOM 6405 C C . PHE B 1 295 ? 210.396 193.475 288.708 1.00 60.44 295 PHE 8B C 1
ATOM 6406 O O . PHE B 1 295 ? 211.357 193.096 288.032 1.00 65.86 295 PHE 8B O 1
ATOM 6414 N N . GLU B 1 296 ? 210.467 193.696 290.016 1.00 57.73 296 GLU 8B N 1
ATOM 6415 C CA . GLU B 1 296 ? 211.698 193.539 290.777 1.00 57.04 296 GLU 8B CA 1
ATOM 6416 C C . GLU B 1 296 ? 211.562 192.317 291.671 1.00 58.93 296 GLU 8B C 1
ATOM 6417 O O . GLU B 1 296 ? 210.664 192.259 292.518 1.00 60.51 296 GLU 8B O 1
ATOM 6423 N N . VAL B 1 297 ? 212.454 191.349 291.486 1.00 61.54 297 VAL 8B N 1
ATOM 6424 C CA . VAL B 1 297 ? 212.402 190.073 292.173 1.00 63.29 297 VAL 8B CA 1
ATOM 6425 C C . VAL B 1 297 ? 213.765 189.800 292.800 1.00 63.47 297 VAL 8B C 1
ATOM 6426 O O . VAL B 1 297 ? 214.714 190.562 292.625 1.00 64.30 297 VAL 8B O 1
ATOM 6430 N N . GLU B 1 298 ? 213.846 188.702 293.544 1.00 64.05 298 GLU 8B N 1
ATOM 6431 C CA . GLU B 1 298 ? 215.116 188.291 294.123 1.00 63.01 298 GLU 8B CA 1
ATOM 6432 C C . GLU B 1 298 ? 216.104 187.935 293.021 1.00 65.33 298 GLU 8B C 1
ATOM 6433 O O . GLU B 1 298 ? 215.739 187.334 292.008 1.00 68.72 298 GLU 8B O 1
ATOM 6439 N N . GLY B 1 299 ? 217.364 188.312 293.224 1.00 61.87 299 GLY 8B N 1
ATOM 6440 C CA . GLY B 1 299 ? 218.389 188.120 292.217 1.00 60.39 299 GLY 8B CA 1
ATOM 6441 C C . GLY B 1 299 ? 218.593 186.679 291.803 1.00 66.51 299 GLY 8B C 1
ATOM 6442 O O . GLY B 1 299 ? 218.763 185.799 292.650 1.00 73.62 299 GLY 8B O 1
ATOM 6443 N N . ASP B 1 300 ? 218.579 186.427 290.497 1.00 64.34 300 ASP 8B N 1
ATOM 6444 C CA . ASP B 1 300 ? 218.814 185.090 289.973 1.00 68.16 300 ASP 8B CA 1
ATOM 6445 C C . ASP B 1 300 ? 219.301 185.213 288.538 1.00 70.22 300 ASP 8B C 1
ATOM 6446 O O . ASP B 1 300 ? 218.840 186.083 287.796 1.00 69.85 300 ASP 8B O 1
ATOM 6451 N N . SER B 1 301 ? 220.229 184.340 288.157 1.00 70.48 301 SER 8B N 1
ATOM 6452 C CA . SER B 1 301 ? 220.892 184.431 286.863 1.00 73.42 301 SER 8B CA 1
ATOM 6453 C C . SER B 1 301 ? 220.223 183.600 285.777 1.00 77.05 301 SER 8B C 1
ATOM 6454 O O . SER B 1 301 ? 220.710 183.594 284.642 1.00 80.64 301 SER 8B O 1
ATOM 6457 N N . CYS B 1 302 ? 219.131 182.902 286.082 1.00 71.82 302 CYS 8B N 1
ATOM 6458 C CA . CYS B 1 302 ? 218.458 182.110 285.062 1.00 71.17 302 CYS 8B CA 1
ATOM 6459 C C . CYS B 1 302 ? 217.562 182.947 284.163 1.00 76.18 302 CYS 8B C 1
ATOM 6460 O O . CYS B 1 302 ? 217.113 182.447 283.127 1.00 83.61 302 CYS 8B O 1
ATOM 6463 N N . TYR B 1 303 ? 217.291 184.196 284.528 1.00 70.11 303 TYR 8B N 1
ATOM 6464 C CA . TYR B 1 303 ? 216.454 185.060 283.711 1.00 63.33 303 TYR 8B CA 1
ATOM 6465 C C . TYR B 1 303 ? 217.246 185.568 282.515 1.00 66.82 303 TYR 8B C 1
ATOM 6466 O O . TYR B 1 303 ? 218.380 186.030 282.661 1.00 71.20 303 TYR 8B O 1
ATOM 6475 N N . GLN B 1 304 ? 216.648 185.477 281.334 1.00 66.65 304 GLN 8B N 1
ATOM 6476 C CA . GLN B 1 304 ? 217.235 186.002 280.114 1.00 64.57 304 GLN 8B CA 1
ATOM 6477 C C . GLN B 1 304 ? 216.188 186.794 279.350 1.00 63.69 304 GLN 8B C 1
ATOM 6478 O O . GLN B 1 304 ? 214.996 186.482 279.422 1.00 69.71 304 GLN 8B O 1
ATOM 6484 N N . PRO B 1 305 ? 216.598 187.829 278.621 1.00 60.51 305 PRO 8B N 1
ATOM 6485 C CA . PRO B 1 305 ? 215.645 188.527 277.753 1.00 62.18 305 PRO 8B CA 1
ATOM 6486 C C . PRO B 1 305 ? 215.112 187.588 276.683 1.00 65.22 305 PRO 8B C 1
ATOM 6487 O O . PRO B 1 305 ? 215.836 186.744 276.152 1.00 69.71 305 PRO 8B O 1
ATOM 6491 N N . GLY B 1 306 ? 213.831 187.744 276.366 1.00 64.83 306 GLY 8B N 1
ATOM 6492 C CA . GLY B 1 306 ? 213.131 186.852 275.471 1.00 59.62 306 GLY 8B CA 1
ATOM 6493 C C . GLY B 1 306 ? 212.308 185.797 276.175 1.00 65.18 306 GLY 8B C 1
ATOM 6494 O O . GLY B 1 306 ? 211.473 185.150 275.531 1.00 72.59 306 GLY 8B O 1
ATOM 6495 N N . ASP B 1 307 ? 212.519 185.603 277.473 1.00 59.73 307 ASP 8B N 1
ATOM 6496 C CA . ASP B 1 307 ? 211.710 184.664 278.230 1.00 58.76 307 ASP 8B CA 1
ATOM 6497 C C . ASP B 1 307 ? 210.298 185.210 278.417 1.00 61.50 307 ASP 8B C 1
ATOM 6498 O O . ASP B 1 307 ? 210.023 186.396 278.219 1.00 65.79 307 ASP 8B O 1
ATOM 6503 N N . VAL B 1 308 ? 209.393 184.321 278.810 1.00 61.96 308 VAL 8B N 1
ATOM 6504 C CA . VAL B 1 308 ? 207.995 184.662 279.035 1.00 56.26 308 VAL 8B CA 1
ATOM 6505 C C . VAL B 1 308 ? 207.766 184.800 280.531 1.00 59.95 308 VAL 8B C 1
ATOM 6506 O O . VAL B 1 308 ? 208.131 183.909 281.307 1.00 68.33 308 VAL 8B O 1
ATOM 6510 N N . LEU B 1 309 ? 207.173 185.916 280.940 1.00 59.09 309 LEU 8B N 1
ATOM 6511 C CA . LEU B 1 309 ? 206.811 186.153 282.330 1.00 60.32 309 LEU 8B CA 1
ATOM 6512 C C . LEU B 1 309 ? 205.297 186.078 282.454 1.00 66.06 309 LEU 8B C 1
ATOM 6513 O O . LEU B 1 309 ? 204.579 186.801 281.757 1.00 71.63 309 LEU 8B O 1
ATOM 6518 N N . ALA B 1 310 ? 204.816 185.212 283.340 1.00 60.95 310 ALA 8B N 1
ATOM 6519 C CA . ALA B 1 310 ? 203.392 184.974 283.513 1.00 56.90 310 ALA 8B CA 1
ATOM 6520 C C . ALA B 1 310 ? 202.950 185.421 284.897 1.00 61.34 310 ALA 8B C 1
ATOM 6521 O O . ALA B 1 310 ? 203.611 185.125 285.897 1.00 67.11 310 ALA 8B O 1
ATOM 6523 N N . LEU B 1 311 ? 201.830 186.136 284.949 1.00 62.49 311 LEU 8B N 1
ATOM 6524 C CA . LEU B 1 311 ? 201.211 186.558 286.198 1.00 62.48 311 LEU 8B CA 1
ATOM 6525 C C . LEU B 1 311 ? 199.965 185.715 286.420 1.00 66.05 311 LEU 8B C 1
ATOM 6526 O O . LEU B 1 311 ? 199.048 185.727 285.592 1.00 68.07 311 LEU 8B O 1
ATOM 6531 N N . ASN B 1 312 ? 199.929 184.990 287.534 1.00 65.63 312 ASN 8B N 1
ATOM 6532 C CA . ASN B 1 312 ? 198.847 184.061 287.821 1.00 66.69 312 ASN 8B CA 1
ATOM 6533 C C . ASN B 1 312 ? 198.232 184.393 289.170 1.00 70.30 312 ASN 8B C 1
ATOM 6534 O O . ASN B 1 312 ? 198.953 184.670 290.133 1.00 74.22 312 ASN 8B O 1
ATOM 6539 N N . GLY B 1 313 ? 196.904 184.368 289.235 1.00 69.87 313 GLY 8B N 1
ATOM 6540 C CA . GLY B 1 313 ? 196.196 184.569 290.477 1.00 69.95 313 GLY 8B CA 1
ATOM 6541 C C . GLY B 1 313 ? 196.042 186.006 290.915 1.00 72.00 313 GLY 8B C 1
ATOM 6542 O O . GLY B 1 313 ? 195.495 186.247 291.997 1.00 75.67 313 GLY 8B O 1
ATOM 6543 N N . PHE B 1 314 ? 196.500 186.970 290.118 1.00 71.79 314 PHE 8B N 1
ATOM 6544 C CA . PHE B 1 314 ? 196.404 188.371 290.503 1.00 70.17 314 PHE 8B CA 1
ATOM 6545 C C . PHE B 1 314 ? 195.048 188.984 290.188 1.00 71.78 314 PHE 8B C 1
ATOM 6546 O O . PHE B 1 314 ? 194.812 190.138 290.558 1.00 78.05 314 PHE 8B O 1
ATOM 6554 N N . GLY B 1 315 ? 194.162 188.257 289.526 1.00 71.60 315 GLY 8B N 1
ATOM 6555 C CA . GLY B 1 315 ? 192.829 188.733 289.228 1.00 75.42 315 GLY 8B CA 1
ATOM 6556 C C . GLY B 1 315 ? 192.602 188.891 287.738 1.00 75.65 315 GLY 8B C 1
ATOM 6557 O O . GLY B 1 315 ? 193.483 188.653 286.913 1.00 72.02 315 GLY 8B O 1
ATOM 6558 N N . GLN B 1 316 ? 191.381 189.308 287.407 1.00 78.50 316 GLN 8B N 1
ATOM 6559 C CA . GLN B 1 316 ? 190.979 189.481 286.018 1.00 73.97 316 GLN 8B CA 1
ATOM 6560 C C . GLN B 1 316 ? 191.567 190.728 285.375 1.00 73.49 316 GLN 8B C 1
ATOM 6561 O O . GLN B 1 316 ? 191.432 190.897 284.159 1.00 79.52 316 GLN 8B O 1
ATOM 6567 N N . GLY B 1 317 ? 192.203 191.602 286.148 1.00 65.25 317 GLY 8B N 1
ATOM 6568 C CA . GLY B 1 317 ? 192.754 192.822 285.595 1.00 62.65 317 GLY 8B CA 1
ATOM 6569 C C . GLY B 1 317 ? 194.240 192.766 285.309 1.00 69.73 317 GLY 8B C 1
ATOM 6570 O O . GLY B 1 317 ? 194.788 193.689 284.702 1.00 74.88 317 GLY 8B O 1
ATOM 6571 N N . MET B 1 318 ? 194.908 191.693 285.734 1.00 68.47 318 MET 8B N 1
ATOM 6572 C CA . MET B 1 318 ? 196.351 191.584 285.573 1.00 63.58 318 MET 8B CA 1
ATOM 6573 C C . MET B 1 318 ? 196.835 190.242 285.047 1.00 68.34 318 MET 8B C 1
ATOM 6574 O O . MET B 1 318 ? 197.997 190.154 284.638 1.00 77.07 318 MET 8B O 1
ATOM 6579 N N . ASP B 1 319 ? 196.004 189.204 285.045 1.00 68.89 319 ASP 8B N 1
ATOM 6580 C CA . ASP B 1 319 ? 196.465 187.881 284.645 1.00 68.72 319 ASP 8B CA 1
ATOM 6581 C C . ASP B 1 319 ? 196.826 187.861 283.165 1.00 69.04 319 ASP 8B C 1
ATOM 6582 O O . ASP B 1 319 ? 196.081 188.375 282.326 1.00 72.05 319 ASP 8B O 1
ATOM 6587 N N . GLY B 1 320 ? 197.967 187.264 282.846 1.00 62.17 320 GLY 8B N 1
ATOM 6588 C CA . GLY B 1 320 ? 198.411 187.200 281.470 1.00 61.06 320 GLY 8B CA 1
ATOM 6589 C C . GLY B 1 320 ? 199.863 186.777 281.391 1.00 61.08 320 GLY 8B C 1
ATOM 6590 O O . GLY B 1 320 ? 200.467 186.369 282.384 1.00 64.20 320 GLY 8B O 1
ATOM 6591 N N . GLN B 1 321 ? 200.408 186.879 280.181 1.00 61.91 321 GLN 8B N 1
ATOM 6592 C CA . GLN B 1 321 ? 201.801 186.562 279.912 1.00 58.91 321 GLN 8B CA 1
ATOM 6593 C C . GLN B 1 321 ? 202.415 187.661 279.057 1.00 59.59 321 GLN 8B C 1
ATOM 6594 O O . GLN B 1 321 ? 201.719 188.372 278.329 1.00 63.94 321 GLN 8B O 1
ATOM 6600 N N . GLY B 1 322 ? 203.733 187.792 279.152 1.00 56.21 322 GLY 8B N 1
ATOM 6601 C CA . GLY B 1 322 ? 204.445 188.785 278.371 1.00 57.68 322 GLY 8B CA 1
ATOM 6602 C C . GLY B 1 322 ? 205.882 188.367 278.149 1.00 60.76 322 GLY 8B C 1
ATOM 6603 O O . GLY B 1 322 ? 206.427 187.527 278.870 1.00 66.26 322 GLY 8B O 1
ATOM 6604 N N . ILE B 1 323 ? 206.492 188.970 277.137 1.00 57.16 323 ILE 8B N 1
ATOM 6605 C CA . ILE B 1 323 ? 207.868 188.667 276.766 1.00 57.49 323 ILE 8B CA 1
ATOM 6606 C C . ILE B 1 323 ? 208.797 189.601 277.525 1.00 61.95 323 ILE 8B C 1
ATOM 6607 O O . ILE B 1 323 ? 208.634 190.825 277.480 1.00 66.98 323 ILE 8B O 1
ATOM 6612 N N . ILE B 1 324 ? 209.775 189.026 278.219 1.00 60.83 324 ILE 8B N 1
ATOM 6613 C CA . ILE B 1 324 ? 210.741 189.808 278.983 1.00 54.89 324 ILE 8B CA 1
ATOM 6614 C C . ILE B 1 324 ? 211.698 190.466 277.996 1.00 57.32 324 ILE 8B C 1
ATOM 6615 O O . ILE B 1 324 ? 212.577 189.808 277.437 1.00 65.30 324 ILE 8B O 1
ATOM 6620 N N . THR B 1 325 ? 211.525 191.767 277.775 1.00 54.31 325 THR 8B N 1
ATOM 6621 C CA . THR B 1 325 ? 212.368 192.487 276.831 1.00 56.08 325 THR 8B CA 1
ATOM 6622 C C . THR B 1 325 ? 213.668 192.980 277.446 1.00 59.31 325 THR 8B C 1
ATOM 6623 O O . THR B 1 325 ? 214.549 193.430 276.707 1.00 61.42 325 THR 8B O 1
ATOM 6627 N N . GLY B 1 326 ? 213.816 192.905 278.765 1.00 59.87 326 GLY 8B N 1
ATOM 6628 C CA . GLY B 1 326 ? 215.033 193.367 279.401 1.00 57.28 326 GLY 8B CA 1
ATOM 6629 C C . GLY B 1 326 ? 215.233 192.838 280.805 1.00 57.41 326 GLY 8B C 1
ATOM 6630 O O . GLY B 1 326 ? 214.274 192.714 281.571 1.00 63.52 326 GLY 8B O 1
ATOM 6631 N N . VAL B 1 327 ? 216.478 192.523 281.152 1.00 56.82 327 VAL 8B N 1
ATOM 6632 C CA . VAL B 1 327 ? 216.832 191.998 282.465 1.00 55.00 327 VAL 8B CA 1
ATOM 6633 C C . VAL B 1 327 ? 217.984 192.824 283.018 1.00 54.88 327 VAL 8B C 1
ATOM 6634 O O . VAL B 1 327 ? 218.988 193.032 282.328 1.00 57.92 327 VAL 8B O 1
ATOM 6638 N N . SER B 1 328 ? 217.839 193.296 284.253 1.00 53.42 328 SER 8B N 1
ATOM 6639 C CA . SER B 1 328 ? 218.862 194.091 284.917 1.00 56.29 328 SER 8B CA 1
ATOM 6640 C C . SER B 1 328 ? 219.212 193.464 286.257 1.00 58.88 328 SER 8B C 1
ATOM 6641 O O . SER B 1 328 ? 218.319 193.132 287.042 1.00 63.00 328 SER 8B O 1
ATOM 6644 N N . GLN B 1 329 ? 220.507 193.309 286.517 1.00 58.55 329 GLN 8B N 1
ATOM 6645 C CA . GLN B 1 329 ? 221.010 192.793 287.782 1.00 56.59 329 GLN 8B CA 1
ATOM 6646 C C . GLN B 1 329 ? 221.637 193.933 288.571 1.00 60.81 329 GLN 8B C 1
ATOM 6647 O O . GLN B 1 329 ? 222.438 194.699 288.028 1.00 65.53 329 GLN 8B O 1
ATOM 6653 N N . ILE B 1 330 ? 221.269 194.045 289.845 1.00 58.78 330 ILE 8B N 1
ATOM 6654 C CA . ILE B 1 330 ? 221.743 195.116 290.713 1.00 55.66 330 ILE 8B CA 1
ATOM 6655 C C . ILE B 1 330 ? 222.384 194.499 291.947 1.00 57.89 330 ILE 8B C 1
ATOM 6656 O O . ILE B 1 330 ? 221.756 193.690 292.638 1.00 63.84 330 ILE 8B O 1
ATOM 6661 N N . ILE B 1 331 ? 223.627 194.883 292.225 1.00 59.06 331 ILE 8B N 1
ATOM 6662 C CA . ILE B 1 331 ? 224.357 194.421 293.401 1.00 61.30 331 ILE 8B CA 1
ATOM 6663 C C . ILE B 1 331 ? 224.740 195.647 294.217 1.00 70.38 331 ILE 8B C 1
ATOM 6664 O O . ILE B 1 331 ? 225.377 196.570 293.695 1.00 77.19 331 ILE 8B O 1
ATOM 6669 N N . ASN B 1 332 ? 224.351 195.660 295.489 1.00 70.67 332 ASN 8B N 1
ATOM 6670 C CA . ASN B 1 332 ? 224.824 196.674 296.421 1.00 68.73 332 ASN 8B CA 1
ATOM 6671 C C . ASN B 1 332 ? 224.676 196.141 297.838 1.00 76.04 332 ASN 8B C 1
ATOM 6672 O O . ASN B 1 332 ? 223.967 195.163 298.083 1.00 80.08 332 ASN 8B O 1
ATOM 6677 N N . GLN B 1 333 ? 225.368 196.800 298.768 1.00 77.19 333 GLN 8B N 1
ATOM 6678 C CA . GLN B 1 333 ? 225.388 196.336 300.152 1.00 79.99 333 GLN 8B CA 1
ATOM 6679 C C . GLN B 1 333 ? 224.021 196.466 300.812 1.00 80.01 333 GLN 8B C 1
ATOM 6680 O O . GLN B 1 333 ? 223.622 195.599 301.597 1.00 82.40 333 GLN 8B O 1
ATOM 6686 N N . ARG B 1 334 ? 223.292 197.543 300.515 1.00 79.54 334 ARG 8B N 1
ATOM 6687 C CA . ARG B 1 334 ? 222.046 197.807 301.226 1.00 81.23 334 ARG 8B CA 1
ATOM 6688 C C . ARG B 1 334 ? 220.949 196.814 300.863 1.00 81.95 334 ARG 8B C 1
ATOM 6689 O O . ARG B 1 334 ? 220.179 196.402 301.737 1.00 85.13 334 ARG 8B O 1
ATOM 6697 N N . GLN B 1 335 ? 220.857 196.417 299.595 1.00 80.07 335 GLN 8B N 1
ATOM 6698 C CA . GLN B 1 335 ? 219.765 195.573 299.134 1.00 72.62 335 GLN 8B CA 1
ATOM 6699 C C . GLN B 1 335 ? 220.208 194.202 298.650 1.00 74.73 335 GLN 8B C 1
ATOM 6700 O O . GLN B 1 335 ? 219.355 193.402 298.251 1.00 79.17 335 GLN 8B O 1
ATOM 6706 N N . GLY B 1 336 ? 221.504 193.900 298.674 1.00 75.17 336 GLY 8B N 1
ATOM 6707 C CA . GLY B 1 336 ? 221.942 192.607 298.191 1.00 67.85 336 GLY 8B CA 1
ATOM 6708 C C . GLY B 1 336 ? 221.794 192.481 296.684 1.00 66.82 336 GLY 8B C 1
ATOM 6709 O O . GLY B 1 336 ? 221.965 193.440 295.928 1.00 74.25 336 GLY 8B O 1
ATOM 6710 N N . TRP B 1 337 ? 221.470 191.270 296.244 1.00 62.26 337 TRP 8B N 1
ATOM 6711 C CA . TRP B 1 337 ? 221.324 190.957 294.829 1.00 59.73 337 TRP 8B CA 1
ATOM 6712 C C . TRP B 1 337 ? 219.847 190.992 294.458 1.00 60.94 337 TRP 8B C 1
ATOM 6713 O O . TRP B 1 337 ? 219.042 190.247 295.027 1.00 65.87 337 TRP 8B O 1
ATOM 6724 N N . ARG B 1 338 ? 219.495 191.857 293.508 1.00 57.45 338 ARG 8B N 1
ATOM 6725 C CA . ARG B 1 338 ? 218.126 191.978 293.032 1.00 56.12 338 ARG 8B CA 1
ATOM 6726 C C . ARG B 1 338 ? 218.124 191.993 291.511 1.00 59.87 338 ARG 8B C 1
ATOM 6727 O O . ARG B 1 338 ? 219.085 192.435 290.878 1.00 65.30 338 ARG 8B O 1
ATOM 6735 N N . THR B 1 339 ? 217.034 191.499 290.932 1.00 59.14 339 THR 8B N 1
ATOM 6736 C CA . THR B 1 339 ? 216.872 191.409 289.489 1.00 60.45 339 THR 8B CA 1
ATOM 6737 C C . THR B 1 339 ? 215.587 192.114 289.079 1.00 60.89 339 THR 8B C 1
ATOM 6738 O O . THR B 1 339 ? 214.548 191.950 289.724 1.00 68.10 339 THR 8B O 1
ATOM 6742 N N . ARG B 1 340 ? 215.661 192.900 288.008 1.00 56.73 340 ARG 8B N 1
ATOM 6743 C CA . ARG B 1 340 ? 214.518 193.645 287.500 1.00 56.25 340 ARG 8B CA 1
ATOM 6744 C C . ARG B 1 340 ? 214.185 193.173 286.093 1.00 59.04 340 ARG 8B C 1
ATOM 6745 O O . ARG B 1 340 ? 215.049 193.180 285.211 1.00 62.42 340 ARG 8B O 1
ATOM 6753 N N . LEU B 1 341 ? 212.934 192.771 285.887 1.00 57.24 341 LEU 8B N 1
ATOM 6754 C CA . LEU B 1 341 ? 212.443 192.315 284.595 1.00 53.01 341 LEU 8B CA 1
ATOM 6755 C C . LEU B 1 341 ? 211.597 193.409 283.962 1.00 57.58 341 LEU 8B C 1
ATOM 6756 O O . LEU B 1 341 ? 210.897 194.143 284.663 1.00 64.68 341 LEU 8B O 1
ATOM 6761 N N . THR B 1 342 ? 211.660 193.514 282.639 1.00 58.60 342 THR 8B N 1
ATOM 6762 C CA . THR B 1 342 ? 210.985 194.576 281.908 1.00 57.93 342 THR 8B CA 1
ATOM 6763 C C . THR B 1 342 ? 210.087 193.993 280.827 1.00 59.31 342 THR 8B C 1
ATOM 6764 O O . THR B 1 342 ? 210.464 193.043 280.137 1.00 60.68 342 THR 8B O 1
ATOM 6768 N N . LEU B 1 343 ? 208.896 194.569 280.688 1.00 58.41 343 LEU 8B N 1
ATOM 6769 C CA . LEU B 1 343 ? 207.976 194.244 279.611 1.00 59.57 343 LEU 8B CA 1
ATOM 6770 C C . LEU B 1 343 ? 207.789 195.461 278.715 1.00 65.52 343 LEU 8B C 1
ATOM 6771 O O . LEU B 1 343 ? 207.786 196.602 279.184 1.00 70.25 343 LEU 8B O 1
ATOM 6776 N N . GLY B 1 344 ? 207.634 195.209 277.421 1.00 64.72 344 GLY 8B N 1
ATOM 6777 C CA . GLY B 1 344 ? 207.465 196.269 276.452 1.00 66.33 344 GLY 8B CA 1
ATOM 6778 C C . GLY B 1 344 ? 208.785 196.802 275.928 1.00 71.24 344 GLY 8B C 1
ATOM 6779 O O . GLY B 1 344 ? 209.872 196.469 276.405 1.00 74.70 344 GLY 8B O 1
ATOM 6780 N N . MET B 1 345 ? 208.677 197.661 274.919 1.00 75.83 345 MET 8B N 1
ATOM 6781 C CA . MET B 1 345 ? 209.847 198.209 274.249 1.00 76.85 345 MET 8B CA 1
ATOM 6782 C C . MET B 1 345 ? 209.495 199.524 273.565 1.00 84.60 345 MET 8B C 1
ATOM 6783 O O . MET B 1 345 ? 208.475 199.605 272.870 1.00 86.93 345 MET 8B O 1
ATOM 6788 N N . PRO B 1 346 ? 210.305 200.570 273.736 1.00 88.89 346 PRO 8B N 1
ATOM 6789 C CA . PRO B 1 346 ? 210.000 201.839 273.081 1.00 89.44 346 PRO 8B CA 1
ATOM 6790 C C . PRO B 1 346 ? 210.130 201.714 271.575 1.00 95.73 346 PRO 8B C 1
ATOM 6791 O O . PRO B 1 346 ? 210.928 200.906 271.070 1.00 98.46 346 PRO 8B O 1
ATOM 6795 N N . PRO B 1 347 ? 209.362 202.489 270.813 1.00 93.27 347 PRO 8B N 1
ATOM 6796 C CA . PRO B 1 347 ? 209.457 202.414 269.352 1.00 94.99 347 PRO 8B CA 1
ATOM 6797 C C . PRO B 1 347 ? 210.798 202.919 268.847 1.00 98.08 347 PRO 8B C 1
ATOM 6798 O O . PRO B 1 347 ? 211.442 203.772 269.462 1.00 99.90 347 PRO 8B O 1
ATOM 6802 N N . ASP B 1 348 ? 211.213 202.379 267.707 1.00 95.63 348 ASP 8B N 1
ATOM 6803 C CA . ASP B 1 348 ? 212.459 202.792 267.073 1.00 94.22 348 ASP 8B CA 1
ATOM 6804 C C . ASP B 1 348 ? 212.214 203.896 266.052 1.00 94.71 348 ASP 8B C 1
ATOM 6805 O O . ASP B 1 348 ? 212.600 203.776 264.890 1.00 93.66 348 ASP 8B O 1
ATOM 6810 N N . ALA B 1 352 ? 213.591 201.458 256.939 1.00 75.82 352 ALA 8B N 1
ATOM 6811 C CA . ALA B 1 352 ? 213.875 200.249 256.174 1.00 89.79 352 ALA 8B CA 1
ATOM 6812 C C . ALA B 1 352 ? 215.306 200.260 255.656 1.00 94.91 352 ALA 8B C 1
ATOM 6813 O O . ALA B 1 352 ? 216.013 199.257 255.734 1.00 91.96 352 ALA 8B O 1
ATOM 6815 N N . VAL B 1 353 ? 215.725 201.403 255.122 1.00 95.91 353 VAL 8B N 1
ATOM 6816 C CA . VAL B 1 353 ? 217.077 201.578 254.596 1.00 88.82 353 VAL 8B CA 1
ATOM 6817 C C . VAL B 1 353 ? 217.540 202.986 254.951 1.00 93.48 353 VAL 8B C 1
ATOM 6818 O O . VAL B 1 353 ? 216.763 203.940 254.802 1.00 97.03 353 VAL 8B O 1
ATOM 6822 N N . PRO B 1 354 ? 218.767 203.166 255.435 1.00 94.60 354 PRO 8B N 1
ATOM 6823 C CA . PRO B 1 354 ? 219.288 204.518 255.654 1.00 93.48 354 PRO 8B CA 1
ATOM 6824 C C . PRO B 1 354 ? 219.227 205.328 254.372 1.00 94.34 354 PRO 8B C 1
ATOM 6825 O O . PRO B 1 354 ? 219.652 204.857 253.307 1.00 93.02 354 PRO 8B O 1
ATOM 6829 N N . PRO B 1 355 ? 218.713 206.551 254.434 1.00 95.46 355 PRO 8B N 1
ATOM 6830 C CA . PRO B 1 355 ? 218.336 207.268 253.217 1.00 94.49 355 PRO 8B CA 1
ATOM 6831 C C . PRO B 1 355 ? 219.447 208.142 252.651 1.00 94.78 355 PRO 8B C 1
ATOM 6832 O O . PRO B 1 355 ? 220.260 208.722 253.373 1.00 96.87 355 PRO 8B O 1
ATOM 6836 N N . VAL B 1 356 ? 219.459 208.225 251.326 1.00 94.15 356 VAL 8B N 1
ATOM 6837 C CA . VAL B 1 356 ? 220.230 209.230 250.618 1.00 91.56 356 VAL 8B CA 1
ATOM 6838 C C . VAL B 1 356 ? 219.416 210.515 250.643 1.00 99.96 356 VAL 8B C 1
ATOM 6839 O O . VAL B 1 356 ? 218.220 210.517 250.936 1.00 105.34 356 VAL 8B O 1
ATOM 6843 N N . LYS B 1 357 ? 220.070 211.637 250.359 1.00 98.97 357 LYS 8B N 1
ATOM 6844 C CA . LYS B 1 357 ? 219.336 212.894 250.307 1.00 106.30 357 LYS 8B CA 1
ATOM 6845 C C . LYS B 1 357 ? 219.822 213.769 249.160 1.00 102.00 357 LYS 8B C 1
ATOM 6846 O O . LYS B 1 357 ? 219.251 214.831 248.895 1.00 109.13 357 LYS 8B O 1
ATOM 6852 N N . GLU B 1 358 ? 220.851 213.316 248.458 1.00 91.51 358 GLU 8B N 1
ATOM 6853 C CA . GLU B 1 358 ? 221.614 214.177 247.572 1.00 87.23 358 GLU 8B CA 1
ATOM 6854 C C . GLU B 1 358 ? 221.368 213.828 246.105 1.00 81.33 358 GLU 8B C 1
ATOM 6855 O O . GLU B 1 358 ? 220.590 212.932 245.768 1.00 82.29 358 GLU 8B O 1
ATOM 6861 N N . LEU B 1 359 ? 222.036 214.564 245.222 1.00 74.00 359 LEU 8B N 1
ATOM 6862 C CA . LEU B 1 359 ? 222.218 214.203 243.826 1.00 67.20 359 LEU 8B CA 1
ATOM 6863 C C . LEU B 1 359 ? 223.655 213.741 243.622 1.00 65.34 359 LEU 8B C 1
ATOM 6864 O O . LEU B 1 359 ? 224.598 214.352 244.130 1.00 72.76 359 LEU 8B O 1
ATOM 6869 N N . HIS B 1 360 ? 223.818 212.659 242.874 1.00 59.77 360 HIS 8B N 1
ATOM 6870 C CA . HIS B 1 360 ? 225.109 212.007 242.737 1.00 59.54 360 HIS 8B CA 1
ATOM 6871 C C . HIS B 1 360 ? 225.553 212.012 241.282 1.00 59.39 360 HIS 8B C 1
ATOM 6872 O O . HIS B 1 360 ? 224.738 212.151 240.367 1.00 63.46 360 HIS 8B O 1
ATOM 6879 N N . VAL B 1 361 ? 226.856 211.865 241.079 1.00 57.44 361 VAL 8B N 1
ATOM 6880 C CA . VAL B 1 361 ? 227.417 211.698 239.753 1.00 57.28 361 VAL 8B CA 1
ATOM 6881 C C . VAL B 1 361 ? 227.745 210.226 239.558 1.00 64.00 361 VAL 8B C 1
ATOM 6882 O O . VAL B 1 361 ? 227.998 209.484 240.510 1.00 71.09 361 VAL 8B O 1
ATOM 6886 N N . GLY B 1 362 ? 227.731 209.790 238.305 1.00 63.36 362 GLY 8B N 1
ATOM 6887 C CA . GLY B 1 362 ? 227.991 208.396 238.002 1.00 64.64 362 GLY 8B CA 1
ATOM 6888 C C . GLY B 1 362 ? 228.610 208.244 236.632 1.00 67.65 362 GLY 8B C 1
ATOM 6889 O O . GLY B 1 362 ? 228.559 209.150 235.795 1.00 70.32 362 GLY 8B O 1
ATOM 6890 N N . ILE B 1 363 ? 229.203 207.075 236.414 1.00 68.59 363 ILE 8B N 1
ATOM 6891 C CA . ILE B 1 363 ? 229.849 206.732 235.155 1.00 71.30 363 ILE 8B CA 1
ATOM 6892 C C . ILE B 1 363 ? 229.146 205.515 234.577 1.00 75.28 363 ILE 8B C 1
ATOM 6893 O O . ILE B 1 363 ? 229.025 204.486 235.251 1.00 79.59 363 ILE 8B O 1
ATOM 6898 N N . VAL B 1 364 ? 228.682 205.632 233.334 1.00 74.06 364 VAL 8B N 1
ATOM 6899 C CA . VAL B 1 364 ? 228.020 204.513 232.679 1.00 74.44 364 VAL 8B CA 1
ATOM 6900 C C . VAL B 1 364 ? 229.040 203.416 232.414 1.00 80.28 364 VAL 8B C 1
ATOM 6901 O O . VAL B 1 364 ? 230.122 203.669 231.870 1.00 84.12 364 VAL 8B O 1
ATOM 6905 N N . GLU B 1 365 ? 228.700 202.191 232.800 1.00 79.81 365 GLU 8B N 1
ATOM 6906 C CA . GLU B 1 365 ? 229.621 201.073 232.719 1.00 82.31 365 GLU 8B CA 1
ATOM 6907 C C . GLU B 1 365 ? 229.422 200.312 231.410 1.00 86.74 365 GLU 8B C 1
ATOM 6908 O O . GLU B 1 365 ? 228.593 200.667 230.570 1.00 88.02 365 GLU 8B O 1
ATOM 6914 N N . LYS B 1 366 ? 230.202 199.249 231.233 1.00 89.65 366 LYS 8B N 1
ATOM 6915 C CA . LYS B 1 366 ? 230.057 198.389 230.070 1.00 85.78 366 LYS 8B CA 1
ATOM 6916 C C . LYS B 1 366 ? 228.700 197.698 230.091 1.00 87.71 366 LYS 8B C 1
ATOM 6917 O O . LYS B 1 366 ? 228.104 197.484 231.150 1.00 92.91 366 LYS 8B O 1
ATOM 6923 N N . TYR B 1 367 ? 228.209 197.354 228.904 1.00 82.50 367 TYR 8B N 1
ATOM 6924 C CA . TYR B 1 367 ? 226.875 196.783 228.788 1.00 80.86 367 TYR 8B CA 1
ATOM 6925 C C . TYR B 1 367 ? 226.780 195.456 229.528 1.00 83.50 367 TYR 8B C 1
ATOM 6926 O O . TYR B 1 367 ? 227.655 194.595 229.405 1.00 84.48 367 TYR 8B O 1
ATOM 6935 N N . GLN B 1 368 ? 225.711 195.300 230.299 1.00 83.38 368 GLN 8B N 1
ATOM 6936 C CA . GLN B 1 368 ? 225.332 194.041 230.913 1.00 82.58 368 GLN 8B CA 1
ATOM 6937 C C . GLN B 1 368 ? 223.842 193.820 230.715 1.00 87.97 368 GLN 8B C 1
ATOM 6938 O O . GLN B 1 368 ? 223.061 194.776 230.734 1.00 89.90 368 GLN 8B O 1
ATOM 6944 N N . PRO B 1 369 ? 223.418 192.575 230.517 1.00 88.76 369 PRO 8B N 1
ATOM 6945 C CA . PRO B 1 369 ? 221.985 192.311 230.357 1.00 86.03 369 PRO 8B CA 1
ATOM 6946 C C . PRO B 1 369 ? 221.244 192.485 231.672 1.00 90.18 369 PRO 8B C 1
ATOM 6947 O O . PRO B 1 369 ? 221.688 192.019 232.724 1.00 93.57 369 PRO 8B O 1
ATOM 6951 N N . ASP B 1 370 ? 220.104 193.166 231.604 1.00 89.87 370 ASP 8B N 1
ATOM 6952 C CA . ASP B 1 370 ? 219.283 193.365 232.789 1.00 91.16 370 ASP 8B CA 1
ATOM 6953 C C . ASP B 1 370 ? 218.568 192.069 233.152 1.00 92.71 370 ASP 8B C 1
ATOM 6954 O O . ASP B 1 370 ? 217.935 191.437 232.301 1.00 92.90 370 ASP 8B O 1
ATOM 6959 N N . SER B 1 371 ? 218.674 191.674 234.422 1.00 93.42 371 SER 8B N 1
ATOM 6960 C CA . SER B 1 371 ? 218.061 190.426 234.864 1.00 93.35 371 SER 8B CA 1
ATOM 6961 C C . SER B 1 371 ? 216.541 190.485 234.777 1.00 92.98 371 SER 8B C 1
ATOM 6962 O O . SER B 1 371 ? 215.900 189.514 234.359 1.00 91.31 371 SER 8B O 1
ATOM 6965 N N . GLN B 1 372 ? 215.947 191.611 235.164 1.00 94.53 372 GLN 8B N 1
ATOM 6966 C CA . GLN B 1 372 ? 214.499 191.763 235.162 1.00 92.10 372 GLN 8B CA 1
ATOM 6967 C C . GLN B 1 372 ? 213.953 192.262 233.832 1.00 92.93 372 GLN 8B C 1
ATOM 6968 O O . GLN B 1 372 ? 212.734 192.415 233.703 1.00 95.26 372 GLN 8B O 1
ATOM 6974 N N . SER B 1 373 ? 214.819 192.520 232.852 1.00 92.71 373 SER 8B N 1
ATOM 6975 C CA . SER B 1 373 ? 214.405 192.977 231.524 1.00 93.37 373 SER 8B CA 1
ATOM 6976 C C . SER B 1 373 ? 213.606 194.276 231.600 1.00 91.63 373 SER 8B C 1
ATOM 6977 O O . SER B 1 373 ? 212.640 194.476 230.862 1.00 91.47 373 SER 8B O 1
ATOM 6980 N N . LEU B 1 374 ? 214.011 195.167 232.502 1.00 89.89 374 LEU 8B N 1
ATOM 6981 C CA . LEU B 1 374 ? 213.397 196.482 232.623 1.00 83.34 374 LEU 8B CA 1
ATOM 6982 C C . LEU B 1 374 ? 214.131 197.551 231.827 1.00 79.09 374 LEU 8B C 1
ATOM 6983 O O . LEU B 1 374 ? 213.715 198.713 231.848 1.00 72.13 374 LEU 8B O 1
ATOM 6988 N N . GLY B 1 375 ? 215.204 197.190 231.128 1.00 80.91 375 GLY 8B N 1
ATOM 6989 C CA . GLY B 1 375 ? 215.953 198.153 230.348 1.00 73.82 375 GLY 8B CA 1
ATOM 6990 C C . GLY B 1 375 ? 216.837 199.080 231.145 1.00 74.14 375 GLY 8B C 1
ATOM 6991 O O . GLY B 1 375 ? 217.200 200.149 230.647 1.00 77.31 375 GLY 8B O 1
ATOM 6992 N N . ARG B 1 376 ? 217.197 198.709 232.370 1.00 72.22 376 ARG 8B N 1
ATOM 6993 C CA . ARG B 1 376 ? 218.038 199.565 233.190 1.00 70.01 376 ARG 8B CA 1
ATOM 6994 C C . ARG B 1 376 ? 219.477 199.552 232.683 1.00 71.35 376 ARG 8B C 1
ATOM 6995 O O . ARG B 1 376 ? 219.910 198.641 231.972 1.00 75.50 376 ARG 8B O 1
ATOM 7003 N N . ILE B 1 377 ? 220.217 200.583 233.059 1.00 69.24 377 ILE 8B N 1
ATOM 7004 C CA . ILE B 1 377 ? 221.572 200.826 232.569 1.00 66.53 377 ILE 8B CA 1
ATOM 7005 C C . ILE B 1 377 ? 222.539 200.648 233.731 1.00 72.33 377 ILE 8B C 1
ATOM 7006 O O . ILE B 1 377 ? 222.322 201.237 234.796 1.00 76.91 377 ILE 8B O 1
ATOM 7011 N N . PRO B 1 378 ? 223.605 199.860 233.577 1.00 72.14 378 PRO 8B N 1
ATOM 7012 C CA . PRO B 1 378 ? 224.567 199.671 234.672 1.00 74.66 378 PRO 8B CA 1
ATOM 7013 C C . PRO B 1 378 ? 225.466 200.891 234.817 1.00 78.30 378 PRO 8B C 1
ATOM 7014 O O . PRO B 1 378 ? 226.141 201.294 233.868 1.00 82.77 378 PRO 8B O 1
ATOM 7018 N N . VAL B 1 379 ? 225.474 201.480 236.012 1.00 75.79 379 VAL 8B N 1
ATOM 7019 C CA . VAL B 1 379 ? 226.289 202.651 236.297 1.00 73.83 379 VAL 8B CA 1
ATOM 7020 C C . VAL B 1 379 ? 227.115 202.385 237.547 1.00 74.77 379 VAL 8B C 1
ATOM 7021 O O . VAL B 1 379 ? 226.762 201.564 238.394 1.00 77.93 379 VAL 8B O 1
ATOM 7025 N N . LYS B 1 380 ? 228.236 203.091 237.645 1.00 73.76 380 LYS 8B N 1
ATOM 7026 C CA . LYS B 1 380 ? 229.115 203.026 238.804 1.00 74.51 380 LYS 8B CA 1
ATOM 7027 C C . LYS B 1 380 ? 229.067 204.369 239.517 1.00 79.78 380 LYS 8B C 1
ATOM 7028 O O . LYS B 1 380 ? 229.361 205.406 238.913 1.00 81.64 380 LYS 8B O 1
ATOM 7034 N N . ILE B 1 381 ? 228.694 204.350 240.791 1.00 80.81 381 ILE 8B N 1
ATOM 7035 C CA . ILE B 1 381 ? 228.570 205.556 241.599 1.00 77.93 381 ILE 8B CA 1
ATOM 7036 C C . ILE B 1 381 ? 229.762 205.600 242.552 1.00 80.65 381 ILE 8B C 1
ATOM 7037 O O . ILE B 1 381 ? 229.890 204.728 243.423 1.00 86.97 381 ILE 8B O 1
ATOM 7042 N N . PRO B 1 382 ? 230.664 206.576 242.416 1.00 76.69 382 PRO 8B N 1
ATOM 7043 C CA . PRO B 1 382 ? 231.862 206.590 243.272 1.00 78.40 382 PRO 8B CA 1
ATOM 7044 C C . PRO B 1 382 ? 231.558 206.673 244.757 1.00 84.64 382 PRO 8B C 1
ATOM 7045 O O . PRO B 1 382 ? 232.270 206.066 245.565 1.00 89.64 382 PRO 8B O 1
ATOM 7049 N N . ALA B 1 383 ? 230.520 207.415 245.143 1.00 82.52 383 ALA 8B N 1
ATOM 7050 C CA . ALA B 1 383 ? 230.225 207.586 246.561 1.00 79.81 383 ALA 8B CA 1
ATOM 7051 C C . ALA B 1 383 ? 229.669 206.305 247.172 1.00 85.53 383 ALA 8B C 1
ATOM 7052 O O . ALA B 1 383 ? 230.091 205.889 248.256 1.00 89.34 383 ALA 8B O 1
ATOM 7054 N N . LEU B 1 384 ? 228.721 205.663 246.485 1.00 91.89 384 LEU 8B N 1
ATOM 7055 C CA . LEU B 1 384 ? 228.019 204.524 247.066 1.00 92.54 384 LEU 8B CA 1
ATOM 7056 C C . LEU B 1 384 ? 228.902 203.294 247.216 1.00 90.25 384 LEU 8B C 1
ATOM 7057 O O . LEU B 1 384 ? 228.635 202.465 248.091 1.00 89.80 384 LEU 8B O 1
ATOM 7062 N N . ASN B 1 385 ? 229.935 203.146 246.391 1.00 90.51 385 ASN 8B N 1
ATOM 7063 C CA . ASN B 1 385 ? 230.817 201.995 246.513 1.00 98.47 385 ASN 8B CA 1
ATOM 7064 C C . ASN B 1 385 ? 232.152 202.309 245.858 1.00 103.00 385 ASN 8B C 1
ATOM 7065 O O . ASN B 1 385 ? 232.271 203.242 245.061 1.00 102.94 385 ASN 8B O 1
ATOM 7070 N N . LEU B 1 386 ? 233.155 201.507 246.208 1.00 105.24 386 LEU 8B N 1
ATOM 7071 C CA . LEU B 1 386 ? 234.478 201.601 245.612 1.00 103.97 386 LEU 8B CA 1
ATOM 7072 C C . LEU B 1 386 ? 234.907 200.310 244.930 1.00 107.39 386 LEU 8B C 1
ATOM 7073 O O . LEU B 1 386 ? 236.014 200.256 244.382 1.00 112.23 386 LEU 8B O 1
ATOM 7078 N N . THR B 1 387 ? 234.070 199.278 244.946 1.00 109.96 387 THR 8B N 1
ATOM 7079 C CA . THR B 1 387 ? 234.419 197.985 244.374 1.00 111.82 387 THR 8B CA 1
ATOM 7080 C C . THR B 1 387 ? 234.142 197.990 242.872 1.00 112.48 387 THR 8B C 1
ATOM 7081 O O . THR B 1 387 ? 233.879 199.029 242.262 1.00 110.98 387 THR 8B O 1
ATOM 7085 N N . ASN B 1 388 ? 234.207 196.811 242.256 1.00 115.04 388 ASN 8B N 1
ATOM 7086 C CA . ASN B 1 388 ? 233.959 196.664 240.830 1.00 115.65 388 ASN 8B CA 1
ATOM 7087 C C . ASN B 1 388 ? 232.503 196.362 240.503 1.00 115.42 388 ASN 8B C 1
ATOM 7088 O O . ASN B 1 388 ? 232.141 196.357 239.322 1.00 117.69 388 ASN 8B O 1
ATOM 7093 N N . SER B 1 389 ? 231.668 196.111 241.507 1.00 111.34 389 SER 8B N 1
ATOM 7094 C CA . SER B 1 389 ? 230.259 195.848 241.258 1.00 101.68 389 SER 8B CA 1
ATOM 7095 C C . SER B 1 389 ? 229.542 197.130 240.849 1.00 100.62 389 SER 8B C 1
ATOM 7096 O O . SER B 1 389 ? 229.969 198.240 241.177 1.00 102.61 389 SER 8B O 1
ATOM 7099 N N . VAL B 1 390 ? 228.437 196.967 240.124 1.00 96.14 390 VAL 8B N 1
ATOM 7100 C CA . VAL B 1 390 ? 227.735 198.083 239.508 1.00 89.06 390 VAL 8B CA 1
ATOM 7101 C C . VAL B 1 390 ? 226.291 198.110 239.999 1.00 85.51 390 VAL 8B C 1
ATOM 7102 O O . VAL B 1 390 ? 225.791 197.159 240.598 1.00 85.32 390 VAL 8B O 1
ATOM 7106 N N . LEU B 1 391 ? 225.627 199.230 239.727 1.00 80.36 391 LEU 8B N 1
ATOM 7107 C CA . LEU B 1 391 ? 224.222 199.431 240.039 1.00 73.12 391 LEU 8B CA 1
ATOM 7108 C C . LEU B 1 391 ? 223.430 199.615 238.754 1.00 77.93 391 LEU 8B C 1
ATOM 7109 O O . LEU B 1 391 ? 223.926 200.181 237.777 1.00 80.52 391 LEU 8B O 1
ATOM 7114 N N . PHE B 1 392 ? 222.190 199.142 238.765 1.00 75.12 392 PHE 8B N 1
ATOM 7115 C CA . PHE B 1 392 ? 221.285 199.300 237.636 1.00 73.18 392 PHE 8B CA 1
ATOM 7116 C C . PHE B 1 392 ? 220.318 200.438 237.925 1.00 74.30 392 PHE 8B C 1
ATOM 7117 O O . PHE B 1 392 ? 219.586 200.400 238.919 1.00 80.44 392 PHE 8B O 1
ATOM 7125 N N . ALA B 1 393 ? 220.315 201.445 237.057 1.00 68.63 393 ALA 8B N 1
ATOM 7126 C CA . ALA B 1 393 ? 219.483 202.625 237.232 1.00 65.14 393 ALA 8B CA 1
ATOM 7127 C C . ALA B 1 393 ? 218.579 202.800 236.023 1.00 65.93 393 ALA 8B C 1
ATOM 7128 O O . ALA B 1 393 ? 219.023 202.668 234.880 1.00 70.20 393 ALA 8B O 1
ATOM 7130 N N . ARG B 1 394 ? 217.310 203.096 236.281 1.00 62.38 394 ARG 8B N 1
ATOM 7131 C CA . ARG B 1 394 ? 216.376 203.342 235.197 1.00 63.71 394 ARG 8B CA 1
ATOM 7132 C C . ARG B 1 394 ? 216.685 204.686 234.541 1.00 61.90 394 ARG 8B C 1
ATOM 7133 O O . ARG B 1 394 ? 217.202 205.610 235.172 1.00 65.29 394 ARG 8B O 1
ATOM 7141 N N . LEU B 1 395 ? 216.371 204.784 233.254 1.00 62.69 395 LEU 8B N 1
ATOM 7142 C CA . LEU B 1 395 ? 216.785 205.910 232.427 1.00 64.70 395 LEU 8B CA 1
ATOM 7143 C C . LEU B 1 395 ? 215.607 206.837 232.168 1.00 66.44 395 LEU 8B C 1
ATOM 7144 O O . LEU B 1 395 ? 214.524 206.380 231.790 1.00 73.04 395 LEU 8B O 1
ATOM 7149 N N . GLY B 1 396 ? 215.824 208.132 232.367 1.00 61.08 396 GLY 8B N 1
ATOM 7150 C CA . GLY B 1 396 ? 214.822 209.144 232.079 1.00 60.57 396 GLY 8B CA 1
ATOM 7151 C C . GLY B 1 396 ? 215.107 209.818 230.748 1.00 66.16 396 GLY 8B C 1
ATOM 7152 O O . GLY B 1 396 ? 216.258 210.099 230.417 1.00 74.64 396 GLY 8B O 1
ATOM 7153 N N . LYS B 1 397 ? 214.045 210.071 229.991 1.00 62.71 397 LYS 8B N 1
ATOM 7154 C CA . LYS B 1 397 ? 214.156 210.615 228.649 1.00 61.33 397 LYS 8B CA 1
ATOM 7155 C C . LYS B 1 397 ? 213.239 211.817 228.488 1.00 65.06 397 LYS 8B C 1
ATOM 7156 O O . LYS B 1 397 ? 212.204 211.907 229.156 1.00 69.40 397 LYS 8B O 1
ATOM 7162 N N . PRO B 1 398 ? 213.601 212.764 227.619 1.00 61.21 398 PRO 8B N 1
ATOM 7163 C CA . PRO B 1 398 ? 212.720 213.920 227.392 1.00 60.98 398 PRO 8B CA 1
ATOM 7164 C C . PRO B 1 398 ? 211.359 213.542 226.840 1.00 61.81 398 PRO 8B C 1
ATOM 7165 O O . PRO B 1 398 ? 210.376 214.248 227.096 1.00 65.01 398 PRO 8B O 1
ATOM 7169 N N . TYR B 1 399 ? 211.273 212.453 226.082 1.00 59.13 399 TYR 8B N 1
ATOM 7170 C CA . TYR B 1 399 ? 210.008 211.965 225.553 1.00 59.21 399 TYR 8B CA 1
ATOM 7171 C C . TYR B 1 399 ? 210.074 210.450 225.476 1.00 63.48 399 TYR 8B C 1
ATOM 7172 O O . TYR B 1 399 ? 211.062 209.898 224.986 1.00 69.14 399 TYR 8B O 1
ATOM 7181 N N . ALA B 1 400 ? 209.030 209.783 225.960 1.00 60.04 400 ALA 8B N 1
ATOM 7182 C CA . ALA B 1 400 ? 209.002 208.326 225.957 1.00 60.79 400 ALA 8B CA 1
ATOM 7183 C C . ALA B 1 400 ? 207.560 207.858 226.044 1.00 64.68 400 ALA 8B C 1
ATOM 7184 O O . ALA B 1 400 ? 206.814 208.303 226.920 1.00 68.76 400 ALA 8B O 1
ATOM 7186 N N . SER B 1 401 ? 207.179 206.963 225.141 1.00 68.15 401 SER 8B N 1
ATOM 7187 C CA . SER B 1 401 ? 205.835 206.408 225.104 1.00 70.39 401 SER 8B CA 1
ATOM 7188 C C . SER B 1 401 ? 205.921 205.016 224.493 1.00 77.64 401 SER 8B C 1
ATOM 7189 O O . SER B 1 401 ? 207.008 204.449 224.352 1.00 82.04 401 SER 8B O 1
ATOM 7192 N N . HIS B 1 402 ? 204.770 204.458 224.129 1.00 74.74 402 HIS 8B N 1
ATOM 7193 C CA . HIS B 1 402 ? 204.742 203.120 223.555 1.00 72.98 402 HIS 8B CA 1
ATOM 7194 C C . HIS B 1 402 ? 205.364 203.132 222.165 1.00 75.95 402 HIS 8B C 1
ATOM 7195 O O . HIS B 1 402 ? 204.859 203.798 221.256 1.00 77.06 402 HIS 8B O 1
ATOM 7202 N N . GLU B 1 403 ? 206.465 202.398 222.008 1.00 76.64 403 GLU 8B N 1
ATOM 7203 C CA . GLU B 1 403 ? 207.146 202.215 220.729 1.00 73.62 403 GLU 8B CA 1
ATOM 7204 C C . GLU B 1 403 ? 207.604 203.532 220.116 1.00 70.73 403 GLU 8B C 1
ATOM 7205 O O . GLU B 1 403 ? 207.728 203.638 218.893 1.00 76.34 403 GLU 8B O 1
ATOM 7211 N N . SER B 1 404 ? 207.859 204.541 220.943 1.00 68.66 404 SER 8B N 1
ATOM 7212 C CA . SER B 1 404 ? 208.316 205.831 220.455 1.00 69.99 404 SER 8B CA 1
ATOM 7213 C C . SER B 1 404 ? 209.020 206.566 221.584 1.00 69.48 404 SER 8B C 1
ATOM 7214 O O . SER B 1 404 ? 208.809 206.277 222.764 1.00 73.58 404 SER 8B O 1
ATOM 7217 N N . GLY B 1 405 ? 209.859 207.516 221.213 1.00 65.32 405 GLY 8B N 1
ATOM 7218 C CA . GLY B 1 405 ? 210.534 208.343 222.193 1.00 62.36 405 GLY 8B CA 1
ATOM 7219 C C . GLY B 1 405 ? 211.916 208.742 221.719 1.00 68.17 405 GLY 8B C 1
ATOM 7220 O O . GLY B 1 405 ? 212.379 208.341 220.656 1.00 74.59 405 GLY 8B O 1
ATOM 7221 N N . PHE B 1 406 ? 212.566 209.557 222.549 1.00 69.90 406 PHE 8B N 1
ATOM 7222 C CA . PHE B 1 406 ? 213.934 210.018 222.313 1.00 67.37 406 PHE 8B CA 1
ATOM 7223 C C . PHE B 1 406 ? 214.889 208.986 222.905 1.00 71.41 406 PHE 8B C 1
ATOM 7224 O O . PHE B 1 406 ? 215.304 209.060 224.064 1.00 79.17 406 PHE 8B O 1
ATOM 7232 N N . CYS B 1 407 ? 215.238 207.995 222.087 1.00 65.49 407 CYS 8B N 1
ATOM 7233 C CA . CYS B 1 407 ? 216.064 206.877 222.542 1.00 66.64 407 CYS 8B CA 1
ATOM 7234 C C . CYS B 1 407 ? 217.506 207.114 222.118 1.00 68.39 407 CYS 8B C 1
ATOM 7235 O O . CYS B 1 407 ? 217.914 206.789 221.003 1.00 76.96 407 CYS 8B O 1
ATOM 7238 N N . PHE B 1 408 ? 218.290 207.686 223.031 1.00 67.08 408 PHE 8B N 1
ATOM 7239 C CA . PHE B 1 408 ? 219.727 207.893 222.856 1.00 65.57 408 PHE 8B CA 1
ATOM 7240 C C . PHE B 1 408 ? 220.400 207.325 224.102 1.00 69.92 408 PHE 8B C 1
ATOM 7241 O O . PHE B 1 408 ? 220.668 208.060 225.055 1.00 74.58 408 PHE 8B O 1
ATOM 7249 N N . TYR B 1 409 ? 220.671 206.025 224.095 1.00 69.17 409 TYR 8B N 1
ATOM 7250 C CA . TYR B 1 409 ? 221.277 205.399 225.259 1.00 70.40 409 TYR 8B CA 1
ATOM 7251 C C . TYR B 1 409 ? 222.715 205.884 225.428 1.00 77.63 409 TYR 8B C 1
ATOM 7252 O O . TYR B 1 409 ? 223.473 205.933 224.454 1.00 86.36 409 TYR 8B O 1
ATOM 7261 N N . PRO B 1 410 ? 223.115 206.255 226.641 1.00 73.55 410 PRO 8B N 1
ATOM 7262 C CA . PRO B 1 410 ? 224.477 206.757 226.846 1.00 74.60 410 PRO 8B CA 1
ATOM 7263 C C . PRO B 1 410 ? 225.525 205.689 226.582 1.00 78.37 410 PRO 8B C 1
ATOM 7264 O O . PRO B 1 410 ? 225.313 204.498 226.819 1.00 80.74 410 PRO 8B O 1
ATOM 7268 N N . GLU B 1 411 ? 226.669 206.137 226.081 1.00 79.57 411 GLU 8B N 1
ATOM 7269 C CA . GLU B 1 411 ? 227.800 205.262 225.835 1.00 80.95 411 GLU 8B CA 1
ATOM 7270 C C . GLU B 1 411 ? 228.526 204.956 227.140 1.00 80.83 411 GLU 8B C 1
ATOM 7271 O O . GLU B 1 411 ? 228.378 205.678 228.128 1.00 84.82 411 GLU 8B O 1
ATOM 7277 N N . PRO B 1 412 ? 229.300 203.873 227.182 1.00 79.26 412 PRO 8B N 1
ATOM 7278 C CA . PRO B 1 412 ? 230.126 203.614 228.366 1.00 77.07 412 PRO 8B CA 1
ATOM 7279 C C . PRO B 1 412 ? 231.101 204.754 228.615 1.00 78.95 412 PRO 8B C 1
ATOM 7280 O O . PRO B 1 412 ? 231.670 205.326 227.683 1.00 81.73 412 PRO 8B O 1
ATOM 7284 N N . GLY B 1 413 ? 231.291 205.083 229.890 1.00 76.81 413 GLY 8B N 1
ATOM 7285 C CA . GLY B 1 413 ? 232.190 206.145 230.280 1.00 74.85 413 GLY 8B CA 1
ATOM 7286 C C . GLY B 1 413 ? 231.572 207.522 230.376 1.00 78.03 413 GLY 8B C 1
ATOM 7287 O O . GLY B 1 413 ? 232.272 208.468 230.757 1.00 78.40 413 GLY 8B O 1
ATOM 7288 N N . ASP B 1 414 ? 230.294 207.674 230.041 1.00 76.43 414 ASP 8B N 1
ATOM 7289 C CA . ASP B 1 414 ? 229.653 208.974 230.142 1.00 72.95 414 ASP 8B CA 1
ATOM 7290 C C . ASP B 1 414 ? 229.367 209.325 231.599 1.00 75.95 414 ASP 8B C 1
ATOM 7291 O O . ASP B 1 414 ? 229.200 208.457 232.458 1.00 79.45 414 ASP 8B O 1
ATOM 7296 N N . GLU B 1 415 ? 229.308 210.625 231.867 1.00 73.08 415 GLU 8B N 1
ATOM 7297 C CA . GLU B 1 415 ? 229.030 211.147 233.197 1.00 70.07 415 GLU 8B CA 1
ATOM 7298 C C . GLU B 1 415 ? 227.560 211.537 233.266 1.00 70.56 415 GLU 8B C 1
ATOM 7299 O O . GLU B 1 415 ? 227.081 212.312 232.432 1.00 70.95 415 GLU 8B O 1
ATOM 7305 N N . VAL B 1 416 ? 226.847 211.002 234.256 1.00 65.31 416 VAL 8B N 1
ATOM 7306 C CA . VAL B 1 416 ? 225.405 211.168 234.353 1.00 59.28 416 VAL 8B CA 1
ATOM 7307 C C . VAL B 1 416 ? 225.038 211.692 235.734 1.00 58.21 416 VAL 8B C 1
ATOM 7308 O O . VAL B 1 416 ? 225.776 211.528 236.707 1.00 61.15 416 VAL 8B O 1
ATOM 7312 N N . ILE B 1 417 ? 223.873 212.330 235.804 1.00 57.67 417 ILE 8B N 1
ATOM 7313 C CA . ILE B 1 417 ? 223.291 212.796 237.056 1.00 54.50 417 ILE 8B CA 1
ATOM 7314 C C . ILE B 1 417 ? 222.397 211.692 237.598 1.00 61.08 417 ILE 8B C 1
ATOM 7315 O O . ILE B 1 417 ? 221.533 211.177 236.880 1.00 66.14 417 ILE 8B O 1
ATOM 7320 N N . ILE B 1 418 ? 222.599 211.328 238.860 1.00 56.84 418 ILE 8B N 1
ATOM 7321 C CA . ILE B 1 418 ? 221.910 210.201 239.475 1.00 57.18 418 ILE 8B CA 1
ATOM 7322 C C . ILE B 1 418 ? 220.973 210.720 240.554 1.00 60.94 418 ILE 8B C 1
ATOM 7323 O O . ILE B 1 418 ? 221.412 211.373 241.507 1.00 64.34 418 ILE 8B O 1
ATOM 7328 N N . GLY B 1 419 ? 219.680 210.422 240.403 1.00 58.56 419 GLY 8B N 1
ATOM 7329 C CA . GLY B 1 419 ? 218.703 210.645 241.442 1.00 57.63 419 GLY 8B CA 1
ATOM 7330 C C . GLY B 1 419 ? 218.165 209.308 241.930 1.00 63.45 419 GLY 8B C 1
ATOM 7331 O O . GLY B 1 419 ? 218.376 208.264 241.306 1.00 65.90 419 GLY 8B O 1
ATOM 7332 N N . PHE B 1 420 ? 217.464 209.351 243.059 1.00 62.12 420 PHE 8B N 1
ATOM 7333 C CA . PHE B 1 420 ? 216.963 208.141 243.695 1.00 60.42 420 PHE 8B CA 1
ATOM 7334 C C . PHE B 1 420 ? 215.470 208.260 243.953 1.00 65.61 420 PHE 8B C 1
ATOM 7335 O O . PHE B 1 420 ? 214.981 209.324 244.342 1.00 75.50 420 PHE 8B O 1
ATOM 7343 N N . PHE B 1 421 ? 214.752 207.160 243.739 1.00 63.50 421 PHE 8B N 1
ATOM 7344 C CA . PHE B 1 421 ? 213.340 207.096 244.084 1.00 61.89 421 PHE 8B CA 1
ATOM 7345 C C . PHE B 1 421 ? 213.189 206.865 245.581 1.00 70.08 421 PHE 8B C 1
ATOM 7346 O O . PHE B 1 421 ? 213.818 205.965 246.144 1.00 78.19 421 PHE 8B O 1
ATOM 7354 N N . GLU B 1 422 ? 212.358 207.687 246.222 1.00 69.57 422 GLU 8B N 1
ATOM 7355 C CA . GLU B 1 422 ? 212.091 207.596 247.657 1.00 71.49 422 GLU 8B CA 1
ATOM 7356 C C . GLU B 1 422 ? 213.359 207.739 248.490 1.00 73.87 422 GLU 8B C 1
ATOM 7357 O O . GLU B 1 422 ? 213.418 207.271 249.630 1.00 78.96 422 GLU 8B O 1
ATOM 7363 N N . CYS B 1 423 ? 214.379 208.392 247.928 1.00 73.30 423 CYS 8B N 1
ATOM 7364 C CA . CYS B 1 423 ? 215.669 208.579 248.591 1.00 75.33 423 CYS 8B CA 1
ATOM 7365 C C . CYS B 1 423 ? 216.302 207.250 248.987 1.00 74.87 423 CYS 8B C 1
ATOM 7366 O O . CYS B 1 423 ? 217.127 207.190 249.901 1.00 78.00 423 CYS 8B O 1
ATOM 7369 N N . ASP B 1 424 ? 215.923 206.175 248.300 1.00 70.06 424 ASP 8B N 1
ATOM 7370 C CA . ASP B 1 424 ? 216.447 204.852 248.588 1.00 67.83 424 ASP 8B CA 1
ATOM 7371 C C . ASP B 1 424 ? 217.647 204.586 247.698 1.00 69.19 424 ASP 8B C 1
ATOM 7372 O O . ASP B 1 424 ? 217.526 204.693 246.469 1.00 76.08 424 ASP 8B O 1
ATOM 7377 N N . PRO B 1 425 ? 218.811 204.250 248.254 1.00 62.20 425 PRO 8B N 1
ATOM 7378 C CA . PRO B 1 425 ? 219.987 204.018 247.403 1.00 64.51 425 PRO 8B CA 1
ATOM 7379 C C . PRO B 1 425 ? 219.859 202.808 246.497 1.00 67.00 425 PRO 8B C 1
ATOM 7380 O O . PRO B 1 425 ? 220.674 202.653 245.581 1.00 69.89 425 PRO 8B O 1
ATOM 7384 N N . ARG B 1 426 ? 218.868 201.944 246.718 1.00 66.57 426 ARG 8B N 1
ATOM 7385 C CA . ARG B 1 426 ? 218.692 200.766 245.881 1.00 68.18 426 ARG 8B CA 1
ATOM 7386 C C . ARG B 1 426 ? 217.982 201.065 244.569 1.00 68.16 426 ARG 8B C 1
ATOM 7387 O O . ARG B 1 426 ? 217.917 200.182 243.708 1.00 70.48 426 ARG 8B O 1
ATOM 7395 N N . PHE B 1 427 ? 217.453 202.272 244.391 1.00 64.48 427 PHE 8B N 1
ATOM 7396 C CA . PHE B 1 427 ? 216.649 202.619 243.220 1.00 62.04 427 PHE 8B CA 1
ATOM 7397 C C . PHE B 1 427 ? 217.147 203.922 242.610 1.00 64.85 427 PHE 8B C 1
ATOM 7398 O O . PHE B 1 427 ? 216.483 204.961 242.702 1.00 67.10 427 PHE 8B O 1
ATOM 7406 N N . PRO B 1 428 ? 218.314 203.904 241.974 1.00 64.51 428 PRO 8B N 1
ATOM 7407 C CA . PRO B 1 428 ? 218.803 205.106 241.300 1.00 61.33 428 PRO 8B CA 1
ATOM 7408 C C . PRO B 1 428 ? 218.115 205.318 239.959 1.00 63.44 428 PRO 8B C 1
ATOM 7409 O O . PRO B 1 428 ? 217.565 204.398 239.353 1.00 64.09 428 PRO 8B O 1
ATOM 7413 N N . VAL B 1 429 ? 218.150 206.570 239.506 1.00 63.52 429 VAL 8B N 1
ATOM 7414 C CA . VAL B 1 429 ? 217.577 206.959 238.224 1.00 60.54 429 VAL 8B CA 1
ATOM 7415 C C . VAL B 1 429 ? 218.484 208.004 237.589 1.00 62.02 429 VAL 8B C 1
ATOM 7416 O O . VAL B 1 429 ? 219.105 208.817 238.280 1.00 64.66 429 VAL 8B O 1
ATOM 7420 N N . ILE B 1 430 ? 218.579 207.962 236.265 1.00 59.21 430 ILE 8B N 1
ATOM 7421 C CA . ILE B 1 430 ? 219.435 208.877 235.518 1.00 59.39 430 ILE 8B CA 1
ATOM 7422 C C . ILE B 1 430 ? 218.594 210.040 235.013 1.00 59.28 430 ILE 8B C 1
ATOM 7423 O O . ILE B 1 430 ? 217.587 209.839 234.326 1.00 63.48 430 ILE 8B O 1
ATOM 7428 N N . LEU B 1 431 ? 219.010 211.260 235.350 1.00 56.97 431 LEU 8B N 1
ATOM 7429 C CA . LEU B 1 431 ? 218.273 212.456 234.973 1.00 54.19 431 LEU 8B CA 1
ATOM 7430 C C . LEU B 1 431 ? 218.901 213.222 233.818 1.00 58.17 431 LEU 8B C 1
ATOM 7431 O O . LEU B 1 431 ? 218.245 214.103 233.254 1.00 65.41 431 LEU 8B O 1
ATOM 7436 N N . GLY B 1 432 ? 220.140 212.918 233.456 1.00 56.68 432 GLY 8B N 1
ATOM 7437 C CA . GLY B 1 432 ? 220.778 213.594 232.344 1.00 56.01 432 GLY 8B CA 1
ATOM 7438 C C . GLY B 1 432 ? 222.264 213.331 232.344 1.00 58.39 432 GLY 8B C 1
ATOM 7439 O O . GLY B 1 432 ? 222.835 212.833 233.317 1.00 64.16 432 GLY 8B O 1
ATOM 7440 N N . SER B 1 433 ? 222.888 213.679 231.224 1.00 53.86 433 SER 8B N 1
ATOM 7441 C CA . SER B 1 433 ? 224.323 213.540 231.041 1.00 54.34 433 SER 8B CA 1
ATOM 7442 C C . SER B 1 433 ? 224.975 214.912 230.948 1.00 59.11 433 SER 8B C 1
ATOM 7443 O O . SER B 1 433 ? 224.325 215.912 230.635 1.00 69.81 433 SER 8B O 1
ATOM 7446 N N . MET B 1 434 ? 226.276 214.949 231.224 1.00 52.85 434 MET 8B N 1
ATOM 7447 C CA . MET B 1 434 ? 227.037 216.189 231.218 1.00 52.83 434 MET 8B CA 1
ATOM 7448 C C . MET B 1 434 ? 228.309 216.020 230.400 1.00 61.55 434 MET 8B C 1
ATOM 7449 O O . MET B 1 434 ? 228.806 214.909 230.204 1.00 69.77 434 MET 8B O 1
ATOM 7454 N N . HIS B 1 435 ? 228.833 217.147 229.931 1.00 63.37 435 HIS 8B N 1
ATOM 7455 C CA . HIS B 1 435 ? 230.103 217.193 229.220 1.00 63.65 435 HIS 8B CA 1
ATOM 7456 C C . HIS B 1 435 ? 231.190 217.699 230.158 1.00 69.40 435 HIS 8B C 1
ATOM 7457 O O . HIS B 1 435 ? 230.999 218.701 230.855 1.00 77.98 435 HIS 8B O 1
ATOM 7464 N N . ASN B 1 436 ? 232.317 217.009 230.172 1.00 66.61 436 ASN 8B N 1
ATOM 7465 C CA . ASN B 1 436 ? 233.456 217.299 231.022 1.00 61.44 436 ASN 8B CA 1
ATOM 7466 C C . ASN B 1 436 ? 234.709 217.507 230.180 1.00 67.45 436 ASN 8B C 1
ATOM 7467 O O . ASN B 1 436 ? 234.718 217.225 228.978 1.00 74.66 436 ASN 8B O 1
ATOM 7472 N N . PRO B 1 437 ? 235.801 218.015 230.782 1.00 65.46 437 PRO 8B N 1
ATOM 7473 C CA . PRO B 1 437 ? 237.040 218.208 230.012 1.00 64.18 437 PRO 8B CA 1
ATOM 7474 C C . PRO B 1 437 ? 237.616 216.932 229.415 1.00 66.92 437 PRO 8B C 1
ATOM 7475 O O . PRO B 1 437 ? 238.599 216.989 228.671 1.00 71.92 437 PRO 8B O 1
ATOM 7479 N N . LYS B 1 438 ? 237.032 215.779 229.732 1.00 67.46 438 LYS 8B N 1
ATOM 7480 C CA . LYS B 1 438 ? 237.419 214.527 229.097 1.00 69.00 438 LYS 8B CA 1
ATOM 7481 C C . LYS B 1 438 ? 236.468 214.110 227.985 1.00 74.38 438 LYS 8B C 1
ATOM 7482 O O . LYS B 1 438 ? 236.896 213.442 227.038 1.00 77.16 438 LYS 8B O 1
ATOM 7488 N N . ASN B 1 439 ? 235.197 214.489 228.073 1.00 75.12 439 ASN 8B N 1
ATOM 7489 C CA . ASN B 1 439 ? 234.224 214.304 226.999 1.00 69.78 439 ASN 8B CA 1
ATOM 7490 C C . ASN B 1 439 ? 233.859 215.697 226.495 1.00 69.41 439 ASN 8B C 1
ATOM 7491 O O . ASN B 1 439 ? 232.897 216.308 226.959 1.00 69.99 439 ASN 8B O 1
ATOM 7496 N N . LYS B 1 440 ? 234.641 216.194 225.540 1.00 69.50 440 LYS 8B N 1
ATOM 7497 C CA . LYS B 1 440 ? 234.478 217.564 225.074 1.00 71.22 440 LYS 8B CA 1
ATOM 7498 C C . LYS B 1 440 ? 233.132 217.748 224.388 1.00 73.50 440 LYS 8B C 1
ATOM 7499 O O . LYS B 1 440 ? 232.701 216.904 223.598 1.00 79.39 440 LYS 8B O 1
ATOM 7505 N N . ALA B 1 441 ? 232.468 218.855 224.697 1.00 71.48 441 ALA 8B N 1
ATOM 7506 C CA . ALA B 1 441 ? 231.228 219.184 224.016 1.00 72.03 441 ALA 8B CA 1
ATOM 7507 C C . ALA B 1 441 ? 231.526 219.645 222.592 1.00 76.95 441 ALA 8B C 1
ATOM 7508 O O . ALA B 1 441 ? 232.480 220.397 222.370 1.00 82.31 441 ALA 8B O 1
ATOM 7510 N N . PRO B 1 442 ? 230.742 219.204 221.607 1.00 72.35 442 PRO 8B N 1
ATOM 7511 C CA . PRO B 1 442 ? 230.981 219.660 220.229 1.00 72.95 442 PRO 8B CA 1
ATOM 7512 C C . PRO B 1 442 ? 230.844 221.160 220.058 1.00 77.85 442 PRO 8B C 1
ATOM 7513 O O . PRO B 1 442 ? 231.523 221.742 219.204 1.00 80.94 442 PRO 8B O 1
ATOM 7517 N N . VAL B 1 443 ? 229.986 221.808 220.843 1.00 77.34 443 VAL 8B N 1
ATOM 7518 C CA . VAL B 1 443 ? 229.793 223.251 220.783 1.00 78.87 443 VAL 8B CA 1
ATOM 7519 C C . VAL B 1 443 ? 230.037 223.829 222.169 1.00 88.37 443 VAL 8B C 1
ATOM 7520 O O . VAL B 1 443 ? 229.471 223.346 223.156 1.00 91.15 443 VAL 8B O 1
ATOM 7524 N N . GLU B 1 444 ? 230.879 224.853 222.240 1.00 91.36 444 GLU 8B N 1
ATOM 7525 C CA . GLU B 1 444 ? 231.128 225.559 223.484 1.00 93.41 444 GLU 8B CA 1
ATOM 7526 C C . GLU B 1 444 ? 230.140 226.714 223.641 1.00 94.67 444 GLU 8B C 1
ATOM 7527 O O . GLU B 1 444 ? 229.688 227.289 222.648 1.00 97.28 444 GLU 8B O 1
ATOM 7533 N N . PRO B 1 445 ? 229.775 227.063 224.875 1.00 90.54 445 PRO 8B N 1
ATOM 7534 C CA . PRO B 1 445 ? 228.922 228.240 225.076 1.00 86.74 445 PRO 8B CA 1
ATOM 7535 C C . PRO B 1 445 ? 229.616 229.503 224.590 1.00 91.22 445 PRO 8B C 1
ATOM 7536 O O . PRO B 1 445 ? 230.829 229.667 224.732 1.00 95.60 445 PRO 8B O 1
ATOM 7540 N N . SER B 1 446 ? 228.827 230.403 224.009 1.00 88.58 446 SER 8B N 1
ATOM 7541 C CA . SER B 1 446 ? 229.364 231.602 223.384 1.00 90.59 446 SER 8B CA 1
ATOM 7542 C C . SER B 1 446 ? 228.460 232.786 223.690 1.00 93.55 446 SER 8B C 1
ATOM 7543 O O . SER B 1 446 ? 227.380 232.643 224.268 1.00 95.57 446 SER 8B O 1
ATOM 7546 N N . GLU B 1 447 ? 228.928 233.972 223.297 1.00 93.78 447 GLU 8B N 1
ATOM 7547 C CA . GLU B 1 447 ? 228.170 235.193 223.547 1.00 95.06 447 GLU 8B CA 1
ATOM 7548 C C . GLU B 1 447 ? 226.873 235.214 222.749 1.00 96.91 447 GLU 8B C 1
ATOM 7549 O O . GLU B 1 447 ? 225.809 235.528 223.293 1.00 101.98 447 GLU 8B O 1
ATOM 7555 N N . LYS B 1 448 ? 226.938 234.878 221.462 1.00 94.08 448 LYS 8B N 1
ATOM 7556 C CA . LYS B 1 448 ? 225.769 234.944 220.598 1.00 94.35 448 LYS 8B CA 1
ATOM 7557 C C . LYS B 1 448 ? 224.978 233.646 220.544 1.00 95.20 448 LYS 8B C 1
ATOM 7558 O O . LYS B 1 448 ? 223.791 233.683 220.204 1.00 97.43 448 LYS 8B O 1
ATOM 7564 N N . ASN B 1 449 ? 225.598 232.518 220.879 1.00 95.28 449 ASN 8B N 1
ATOM 7565 C CA . ASN B 1 449 ? 224.957 231.209 220.831 1.00 90.11 449 ASN 8B CA 1
ATOM 7566 C C . ASN B 1 449 ? 224.295 230.956 219.473 1.00 92.13 449 ASN 8B C 1
ATOM 7567 O O . ASN B 1 449 ? 223.078 230.763 219.396 1.00 94.69 449 ASN 8B O 1
ATOM 7572 N N . PRO B 1 450 ? 225.069 230.953 218.385 1.00 89.71 450 PRO 8B N 1
ATOM 7573 C CA . PRO B 1 450 ? 224.456 230.896 217.053 1.00 86.88 450 PRO 8B CA 1
ATOM 7574 C C . PRO B 1 450 ? 224.026 229.501 216.629 1.00 84.55 450 PRO 8B C 1
ATOM 7575 O O . PRO B 1 450 ? 223.025 229.352 215.922 1.00 88.51 450 PRO 8B O 1
ATOM 7579 N N . MET B 1 451 ? 224.758 228.474 217.049 1.00 80.39 451 MET 8B N 1
ATOM 7580 C CA . MET B 1 451 ? 224.589 227.127 216.521 1.00 78.63 451 MET 8B CA 1
ATOM 7581 C C . MET B 1 451 ? 224.023 226.196 217.584 1.00 79.49 451 MET 8B C 1
ATOM 7582 O O . MET B 1 451 ? 224.544 226.128 218.702 1.00 81.48 451 MET 8B O 1
ATOM 7587 N N . LYS B 1 452 ? 222.956 225.488 217.227 1.00 76.99 452 LYS 8B N 1
ATOM 7588 C CA . LYS B 1 452 ? 222.411 224.392 218.013 1.00 70.35 452 LYS 8B CA 1
ATOM 7589 C C . LYS B 1 452 ? 222.424 223.142 217.149 1.00 69.56 452 LYS 8B C 1
ATOM 7590 O O . LYS B 1 452 ? 222.093 223.201 215.962 1.00 80.11 452 LYS 8B O 1
ATOM 7596 N N . THR B 1 453 ? 222.803 222.010 217.734 1.00 65.47 453 THR 8B N 1
ATOM 7597 C CA . THR B 1 453 ? 223.010 220.818 216.924 1.00 65.96 453 THR 8B CA 1
ATOM 7598 C C . THR B 1 453 ? 222.782 219.568 217.760 1.00 65.25 453 THR 8B C 1
ATOM 7599 O O . THR B 1 453 ? 222.770 219.606 218.992 1.00 74.42 453 THR 8B O 1
ATOM 7603 N N . LEU B 1 454 ? 222.596 218.452 217.057 1.00 59.49 454 LEU 8B N 1
ATOM 7604 C CA . LEU B 1 454 ? 222.477 217.120 217.649 1.00 58.59 454 LEU 8B CA 1
ATOM 7605 C C . LEU B 1 454 ? 223.444 216.221 216.884 1.00 62.97 454 LEU 8B C 1
ATOM 7606 O O . LEU B 1 454 ? 223.121 215.738 215.796 1.00 66.35 454 LEU 8B O 1
ATOM 7611 N N . VAL B 1 455 ? 224.631 216.003 217.446 1.00 63.86 455 VAL 8B N 1
ATOM 7612 C CA . VAL B 1 455 ? 225.736 215.366 216.740 1.00 59.93 455 VAL 8B CA 1
ATOM 7613 C C . VAL B 1 455 ? 225.933 213.954 217.266 1.00 63.57 455 VAL 8B C 1
ATOM 7614 O O . VAL B 1 455 ? 225.687 213.675 218.444 1.00 75.13 455 VAL 8B O 1
ATOM 7618 N N . ILE B 1 456 ? 226.371 213.063 216.380 1.00 61.91 456 ILE 8B N 1
ATOM 7619 C CA . ILE B 1 456 ? 226.928 211.768 216.748 1.00 61.32 456 ILE 8B CA 1
ATOM 7620 C C . ILE B 1 456 ? 228.235 211.620 215.986 1.00 68.59 456 ILE 8B C 1
ATOM 7621 O O . ILE B 1 456 ? 228.234 211.593 214.750 1.00 78.36 456 ILE 8B O 1
ATOM 7626 N N . LYS B 1 457 ? 229.346 211.525 216.712 1.00 69.98 457 LYS 8B N 1
ATOM 7627 C CA . LYS B 1 457 ? 230.656 211.504 216.070 1.00 74.87 457 LYS 8B CA 1
ATOM 7628 C C . LYS B 1 457 ? 231.570 210.549 216.817 1.00 78.87 457 LYS 8B C 1
ATOM 7629 O O . LYS B 1 457 ? 231.836 210.745 218.006 1.00 86.01 457 LYS 8B O 1
ATOM 7635 N N . GLN B 1 458 ? 232.042 209.519 216.120 1.00 82.40 458 GLN 8B N 1
ATOM 7636 C CA . GLN B 1 458 ? 233.034 208.592 216.648 1.00 86.88 458 GLN 8B CA 1
ATOM 7637 C C . GLN B 1 458 ? 234.172 208.494 215.645 1.00 94.79 458 GLN 8B C 1
ATOM 7638 O O . GLN B 1 458 ? 233.952 208.108 214.493 1.00 101.04 458 GLN 8B O 1
ATOM 7644 N N . GLY B 1 459 ? 235.379 208.833 216.082 1.00 95.03 459 GLY 8B N 1
ATOM 7645 C CA . GLY B 1 459 ? 236.506 208.827 215.166 1.00 100.95 459 GLY 8B CA 1
ATOM 7646 C C . GLY B 1 459 ? 236.349 209.898 214.107 1.00 105.24 459 GLY 8B C 1
ATOM 7647 O O . GLY B 1 459 ? 236.102 211.071 214.406 1.00 100.70 459 GLY 8B O 1
ATOM 7648 N N . ASP B 1 460 ? 236.494 209.496 212.846 1.00 110.57 460 ASP 8B N 1
ATOM 7649 C CA . ASP B 1 460 ? 236.384 210.411 211.718 1.00 109.83 460 ASP 8B CA 1
ATOM 7650 C C . ASP B 1 460 ? 234.965 210.540 211.184 1.00 107.23 460 ASP 8B C 1
ATOM 7651 O O . ASP B 1 460 ? 234.732 211.355 210.284 1.00 107.27 460 ASP 8B O 1
ATOM 7656 N N . HIS B 1 461 ? 234.018 209.768 211.707 1.00 105.64 461 HIS 8B N 1
ATOM 7657 C CA . HIS B 1 461 ? 232.680 209.716 211.136 1.00 100.61 461 HIS 8B CA 1
ATOM 7658 C C . HIS B 1 461 ? 231.723 210.581 211.943 1.00 93.30 461 HIS 8B C 1
ATOM 7659 O O . HIS B 1 461 ? 231.680 210.494 213.173 1.00 96.13 461 HIS 8B O 1
ATOM 7666 N N . GLN B 1 462 ? 230.953 211.416 211.247 1.00 87.18 462 GLN 8B N 1
ATOM 7667 C CA . GLN B 1 462 ? 230.072 212.376 211.897 1.00 75.67 462 GLN 8B CA 1
ATOM 7668 C C . GLN B 1 462 ? 228.717 212.399 211.208 1.00 76.27 462 GLN 8B C 1
ATOM 7669 O O . GLN B 1 462 ? 228.642 212.485 209.980 1.00 81.28 462 GLN 8B O 1
ATOM 7675 N N . GLN B 1 463 ? 227.654 212.319 212.005 1.00 71.81 463 GLN 8B N 1
ATOM 7676 C CA . GLN B 1 463 ? 226.289 212.527 211.545 1.00 67.32 463 GLN 8B CA 1
ATOM 7677 C C . GLN B 1 463 ? 225.635 213.534 212.475 1.00 67.45 463 GLN 8B C 1
ATOM 7678 O O . GLN B 1 463 ? 225.697 213.376 213.698 1.00 73.65 463 GLN 8B O 1
ATOM 7684 N N . ALA B 1 464 ? 225.014 214.566 211.909 1.00 67.56 464 ALA 8B N 1
ATOM 7685 C CA . ALA B 1 464 ? 224.490 215.636 212.741 1.00 65.33 464 ALA 8B CA 1
ATOM 7686 C C . ALA B 1 464 ? 223.296 216.297 212.073 1.00 67.24 464 ALA 8B C 1
ATOM 7687 O O . ALA B 1 464 ? 223.121 216.236 210.854 1.00 74.10 464 ALA 8B O 1
ATOM 7689 N N . LEU B 1 465 ? 222.471 216.927 212.904 1.00 63.80 465 LEU 8B N 1
ATOM 7690 C CA . LEU B 1 465 ? 221.423 217.842 212.471 1.00 63.39 465 LEU 8B CA 1
ATOM 7691 C C . LEU B 1 465 ? 221.705 219.186 213.124 1.00 64.80 465 LEU 8B C 1
ATOM 7692 O O . LEU B 1 465 ? 221.714 219.288 214.354 1.00 68.78 465 LEU 8B O 1
ATOM 7697 N N . VAL B 1 466 ? 221.938 220.210 212.308 1.00 63.39 466 VAL 8B N 1
ATOM 7698 C CA . VAL B 1 466 ? 222.464 221.484 212.780 1.00 64.62 466 VAL 8B CA 1
ATOM 7699 C C . VAL B 1 466 ? 221.443 222.581 212.520 1.00 67.13 466 VAL 8B C 1
ATOM 7700 O O . VAL B 1 466 ? 220.952 222.727 211.396 1.00 71.65 466 VAL 8B O 1
ATOM 7704 N N . PHE B 1 467 ? 221.129 223.348 213.560 1.00 67.29 467 PHE 8B N 1
ATOM 7705 C CA . PHE B 1 467 ? 220.384 224.593 213.441 1.00 68.44 467 PHE 8B CA 1
ATOM 7706 C C . PHE B 1 467 ? 221.370 225.741 213.599 1.00 76.86 467 PHE 8B C 1
ATOM 7707 O O . PHE B 1 467 ? 222.058 225.831 214.621 1.00 83.11 467 PHE 8B O 1
ATOM 7715 N N . ASN B 1 468 ? 221.443 226.611 212.596 1.00 79.07 468 ASN 8B N 1
ATOM 7716 C CA . ASN B 1 468 ? 222.359 227.747 212.616 1.00 82.58 468 ASN 8B CA 1
ATOM 7717 C C . ASN B 1 468 ? 221.553 229.033 212.501 1.00 87.25 468 ASN 8B C 1
ATOM 7718 O O . ASN B 1 468 ? 220.885 229.267 211.489 1.00 89.30 468 ASN 8B O 1
ATOM 7723 N N . ASN B 1 469 ? 221.618 229.860 213.544 1.00 92.16 469 ASN 8B N 1
ATOM 7724 C CA . ASN B 1 469 ? 220.913 231.134 213.558 1.00 93.11 469 ASN 8B CA 1
ATOM 7725 C C . ASN B 1 469 ? 221.642 232.157 212.696 1.00 98.32 469 ASN 8B C 1
ATOM 7726 O O . ASN B 1 469 ? 220.997 232.977 212.032 1.00 98.52 469 ASN 8B O 1
ATOM 7731 N N . GLN B 1 470 ? 222.972 232.074 212.641 1.00 98.88 470 GLN 8B N 1
ATOM 7732 C CA . GLN B 1 470 ? 223.765 233.114 211.995 1.00 99.81 470 GLN 8B CA 1
ATOM 7733 C C . GLN B 1 470 ? 223.410 233.260 210.520 1.00 102.69 470 GLN 8B C 1
ATOM 7734 O O . GLN B 1 470 ? 223.246 234.380 210.023 1.00 106.16 470 GLN 8B O 1
ATOM 7740 N N . ASP B 1 471 ? 223.280 232.144 209.805 1.00 99.40 471 ASP 8B N 1
ATOM 7741 C CA . ASP B 1 471 ? 222.920 232.172 208.394 1.00 95.75 471 ASP 8B CA 1
ATOM 7742 C C . ASP B 1 471 ? 221.535 231.596 208.129 1.00 92.31 471 ASP 8B C 1
ATOM 7743 O O . ASP B 1 471 ? 221.172 231.399 206.965 1.00 93.38 471 ASP 8B O 1
ATOM 7748 N N . LYS B 1 472 ? 220.760 231.317 209.179 1.00 90.95 472 LYS 8B N 1
ATOM 7749 C CA . LYS B 1 472 ? 219.363 230.898 209.052 1.00 90.92 472 LYS 8B CA 1
ATOM 7750 C C . LYS B 1 472 ? 219.235 229.591 208.271 1.00 88.68 472 LYS 8B C 1
ATOM 7751 O O . LYS B 1 472 ? 218.435 229.472 207.341 1.00 89.14 472 LYS 8B O 1
ATOM 7757 N N . THR B 1 473 ? 220.027 228.597 208.661 1.00 88.03 473 THR 8B N 1
ATOM 7758 C CA . THR B 1 473 ? 220.055 227.315 207.976 1.00 82.99 473 THR 8B CA 1
ATOM 7759 C C . THR B 1 473 ? 219.766 226.177 208.945 1.00 79.66 473 THR 8B C 1
ATOM 7760 O O . THR B 1 473 ? 220.130 226.232 210.123 1.00 84.21 473 THR 8B O 1
ATOM 7764 N N . VAL B 1 474 ? 219.100 225.146 208.432 1.00 72.05 474 VAL 8B N 1
ATOM 7765 C CA . VAL B 1 474 ? 218.974 223.860 209.105 1.00 71.72 474 VAL 8B CA 1
ATOM 7766 C C . VAL B 1 474 ? 219.453 222.790 208.135 1.00 68.09 474 VAL 8B C 1
ATOM 7767 O O . VAL B 1 474 ? 219.007 222.747 206.984 1.00 75.09 474 VAL 8B O 1
ATOM 7771 N N . ALA B 1 475 ? 220.372 221.942 208.588 1.00 66.01 475 ALA 8B N 1
ATOM 7772 C CA . ALA B 1 475 ? 221.059 221.033 207.685 1.00 67.53 475 ALA 8B CA 1
ATOM 7773 C C . ALA B 1 475 ? 221.136 219.635 208.278 1.00 70.48 475 ALA 8B C 1
ATOM 7774 O O . ALA B 1 475 ? 221.195 219.457 209.496 1.00 75.40 475 ALA 8B O 1
ATOM 7776 N N . LEU B 1 476 ? 221.134 218.645 207.390 1.00 68.97 476 LEU 8B N 1
ATOM 7777 C CA . LEU B 1 476 ? 221.441 217.261 207.720 1.00 67.44 476 LEU 8B CA 1
ATOM 7778 C C . LEU B 1 476 ? 222.692 216.862 206.957 1.00 74.43 476 LEU 8B C 1
ATOM 7779 O O . LEU B 1 476 ? 222.793 217.122 205.755 1.00 83.83 476 LEU 8B O 1
ATOM 7784 N N . ASN B 1 477 ? 223.643 216.238 207.646 1.00 70.59 477 ASN 8B N 1
ATOM 7785 C CA . ASN B 1 477 ? 224.878 215.836 206.992 1.00 71.15 477 ASN 8B CA 1
ATOM 7786 C C . ASN B 1 477 ? 225.416 214.571 207.639 1.00 72.67 477 ASN 8B C 1
ATOM 7787 O O . ASN B 1 477 ? 225.353 214.412 208.860 1.00 76.41 477 ASN 8B O 1
ATOM 7792 N N . SER B 1 478 ? 225.942 213.675 206.805 1.00 72.66 478 SER 8B N 1
ATOM 7793 C CA . SER B 1 478 ? 226.593 212.443 207.246 1.00 70.12 478 SER 8B CA 1
ATOM 7794 C C . SER B 1 478 ? 227.964 212.418 206.581 1.00 75.74 478 SER 8B C 1
ATOM 7795 O O . SER B 1 478 ? 228.129 211.848 205.500 1.00 81.17 478 SER 8B O 1
ATOM 7798 N N . GLY B 1 479 ? 228.942 213.036 207.227 1.00 77.70 479 GLY 8B N 1
ATOM 7799 C CA . GLY B 1 479 ? 230.258 213.154 206.624 1.00 77.91 479 GLY 8B CA 1
ATOM 7800 C C . GLY B 1 479 ? 230.304 214.338 205.690 1.00 80.42 479 GLY 8B C 1
ATOM 7801 O O . GLY B 1 479 ? 230.151 215.485 206.115 1.00 80.65 479 GLY 8B O 1
ATOM 7802 N N . LYS B 1 480 ? 230.520 214.065 204.403 1.00 83.79 480 LYS 8B N 1
ATOM 7803 C CA . LYS B 1 480 ? 230.550 215.138 203.418 1.00 83.10 480 LYS 8B CA 1
ATOM 7804 C C . LYS B 1 480 ? 229.197 215.344 202.752 1.00 82.82 480 LYS 8B C 1
ATOM 7805 O O . LYS B 1 480 ? 228.869 216.472 202.368 1.00 82.52 480 LYS 8B O 1
ATOM 7811 N N . ASN B 1 481 ? 228.410 214.282 202.597 1.00 80.36 481 ASN 8B N 1
ATOM 7812 C CA . ASN B 1 481 ? 227.067 214.425 202.053 1.00 75.55 481 ASN 8B CA 1
ATOM 7813 C C . ASN B 1 481 ? 226.219 215.273 202.987 1.00 78.94 481 ASN 8B C 1
ATOM 7814 O O . ASN B 1 481 ? 226.212 215.058 204.202 1.00 81.83 481 ASN 8B O 1
ATOM 7819 N N . THR B 1 482 ? 225.501 216.240 202.422 1.00 78.27 482 THR 8B N 1
ATOM 7820 C CA . THR B 1 482 ? 224.750 217.179 203.238 1.00 77.44 482 THR 8B CA 1
ATOM 7821 C C . THR B 1 482 ? 223.506 217.637 202.493 1.00 76.04 482 THR 8B C 1
ATOM 7822 O O . THR B 1 482 ? 223.418 217.543 201.267 1.00 78.47 482 THR 8B O 1
ATOM 7826 N N . LEU B 1 483 ? 222.539 218.130 203.263 1.00 75.32 483 LEU 8B N 1
ATOM 7827 C CA . LEU B 1 483 ? 221.311 218.706 202.729 1.00 71.10 483 LEU 8B CA 1
ATOM 7828 C C . LEU B 1 483 ? 220.992 219.944 203.549 1.00 73.73 483 LEU 8B C 1
ATOM 7829 O O . LEU B 1 483 ? 220.752 219.841 204.755 1.00 75.84 483 LEU 8B O 1
ATOM 7834 N N . SER B 1 484 ? 220.993 221.106 202.906 1.00 71.17 484 SER 8B N 1
ATOM 7835 C CA . SER B 1 484 ? 220.876 222.378 203.602 1.00 70.63 484 SER 8B CA 1
ATOM 7836 C C . SER B 1 484 ? 219.658 223.146 203.114 1.00 74.70 484 SER 8B C 1
ATOM 7837 O O . SER B 1 484 ? 219.385 223.201 201.912 1.00 79.77 484 SER 8B O 1
ATOM 7840 N N . LEU B 1 485 ? 218.930 223.734 204.058 1.00 73.93 485 LEU 8B N 1
ATOM 7841 C CA . LEU B 1 485 ? 217.807 224.615 203.772 1.00 72.29 485 LEU 8B CA 1
ATOM 7842 C C . LEU B 1 485 ? 218.093 225.971 204.396 1.00 80.61 485 LEU 8B C 1
ATOM 7843 O O . LEU B 1 485 ? 218.290 226.067 205.610 1.00 87.46 485 LEU 8B O 1
ATOM 7848 N N . GLN B 1 486 ? 218.112 227.015 203.572 1.00 79.55 486 GLN 8B N 1
ATOM 7849 C CA . GLN B 1 486 ? 218.455 228.358 204.017 1.00 78.50 486 GLN 8B CA 1
ATOM 7850 C C . GLN B 1 486 ? 217.277 229.290 203.785 1.00 85.28 486 GLN 8B C 1
ATOM 7851 O O . GLN B 1 486 ? 216.666 229.268 202.712 1.00 89.75 486 GLN 8B O 1
ATOM 7857 N N . GLN B 1 487 ? 216.963 230.104 204.788 1.00 88.90 487 GLN 8B N 1
ATOM 7858 C CA . GLN B 1 487 ? 215.854 231.040 204.672 1.00 91.27 487 GLN 8B CA 1
ATOM 7859 C C . GLN B 1 487 ? 216.223 232.183 203.734 1.00 96.47 487 GLN 8B C 1
ATOM 7860 O O . GLN B 1 487 ? 217.368 232.642 203.711 1.00 97.85 487 GLN 8B O 1
ATOM 7866 N N . ASP B 1 488 ? 215.240 232.640 202.957 1.00 98.36 488 ASP 8B N 1
ATOM 7867 C CA . ASP B 1 488 ? 215.430 233.633 201.899 1.00 98.06 488 ASP 8B CA 1
ATOM 7868 C C . ASP B 1 488 ? 216.491 233.211 200.889 1.00 94.82 488 ASP 8B C 1
ATOM 7869 O O . ASP B 1 488 ? 217.098 234.063 200.234 1.00 95.62 488 ASP 8B O 1
ATOM 7874 N N . LYS B 1 489 ? 216.726 231.913 200.742 1.00 92.42 489 LYS 8B N 1
ATOM 7875 C CA . LYS B 1 489 ? 217.756 231.418 199.839 1.00 86.88 489 LYS 8B CA 1
ATOM 7876 C C . LYS B 1 489 ? 217.320 230.055 199.312 1.00 87.89 489 LYS 8B C 1
ATOM 7877 O O . LYS B 1 489 ? 216.145 229.685 199.403 1.00 90.95 489 LYS 8B O 1
ATOM 7883 N N . ASP B 1 490 ? 218.269 229.309 198.763 1.00 87.76 490 ASP 8B N 1
ATOM 7884 C CA . ASP B 1 490 ? 218.008 228.076 198.039 1.00 87.61 490 ASP 8B CA 1
ATOM 7885 C C . ASP B 1 490 ? 218.073 226.861 198.959 1.00 81.85 490 ASP 8B C 1
ATOM 7886 O O . ASP B 1 490 ? 218.575 226.918 200.083 1.00 83.69 490 ASP 8B O 1
ATOM 7891 N N . ILE B 1 491 ? 217.550 225.748 198.457 1.00 78.08 491 ILE 8B N 1
ATOM 7892 C CA . ILE B 1 491 ? 217.682 224.444 199.095 1.00 71.70 491 ILE 8B CA 1
ATOM 7893 C C . ILE B 1 491 ? 218.821 223.719 198.392 1.00 73.95 491 ILE 8B C 1
ATOM 7894 O O . ILE B 1 491 ? 218.702 223.341 197.223 1.00 81.89 491 ILE 8B O 1
ATOM 7899 N N . THR B 1 492 ? 219.925 223.516 199.101 1.00 76.95 492 THR 8B N 1
ATOM 7900 C CA . THR B 1 492 ? 221.152 222.995 198.516 1.00 76.92 492 THR 8B CA 1
ATOM 7901 C C . THR B 1 492 ? 221.331 221.538 198.919 1.00 73.75 492 THR 8B C 1
ATOM 7902 O O . THR B 1 492 ? 221.132 221.183 200.084 1.00 79.02 492 THR 8B O 1
ATOM 7906 N N . LEU B 1 493 ? 221.703 220.700 197.953 1.00 70.44 493 LEU 8B N 1
ATOM 7907 C CA . LEU B 1 493 ? 221.854 219.263 198.164 1.00 70.52 493 LEU 8B CA 1
ATOM 7908 C C . LEU B 1 493 ? 223.192 218.825 197.583 1.00 74.91 493 LEU 8B C 1
ATOM 7909 O O . LEU B 1 493 ? 223.288 218.543 196.385 1.00 80.69 493 LEU 8B O 1
ATOM 7914 N N . ASN B 1 494 ? 224.218 218.753 198.428 1.00 75.32 494 ASN 8B N 1
ATOM 7915 C CA . ASN B 1 494 ? 225.569 218.403 198.008 1.00 72.80 494 ASN 8B CA 1
ATOM 7916 C C . ASN B 1 494 ? 225.858 216.963 198.396 1.00 75.14 494 ASN 8B C 1
ATOM 7917 O O . ASN B 1 494 ? 225.569 216.550 199.524 1.00 81.80 494 ASN 8B O 1
ATOM 7922 N N . SER B 1 495 ? 226.426 216.207 197.466 1.00 75.73 495 SER 8B N 1
ATOM 7923 C CA . SER B 1 495 ? 226.869 214.846 197.715 1.00 80.17 495 SER 8B CA 1
ATOM 7924 C C . SER B 1 495 ? 228.283 214.659 197.185 1.00 86.50 495 SER 8B C 1
ATOM 7925 O O . SER B 1 495 ? 228.657 215.222 196.152 1.00 91.45 495 SER 8B O 1
ATOM 7928 N N . ALA B 1 496 ? 229.070 213.866 197.904 1.00 83.83 496 ALA 8B N 1
ATOM 7929 C CA . ALA B 1 496 ? 230.413 213.514 197.470 1.00 82.62 496 ALA 8B CA 1
ATOM 7930 C C . ALA B 1 496 ? 230.433 212.263 196.607 1.00 88.49 496 ALA 8B C 1
ATOM 7931 O O . ALA B 1 496 ? 231.513 211.810 196.216 1.00 93.78 496 ALA 8B O 1
ATOM 7933 N N . ASN B 1 497 ? 229.268 211.703 196.304 1.00 89.97 497 ASN 8B N 1
ATOM 7934 C CA . ASN B 1 497 ? 229.144 210.476 195.531 1.00 90.74 497 ASN 8B CA 1
ATOM 7935 C C . ASN B 1 497 ? 227.847 210.558 194.736 1.00 92.18 497 ASN 8B C 1
ATOM 7936 O O . ASN B 1 497 ? 227.310 211.647 194.507 1.00 95.19 497 ASN 8B O 1
ATOM 7941 N N . ASN B 1 498 ? 227.352 209.403 194.299 1.00 89.76 498 ASN 8B N 1
ATOM 7942 C CA . ASN B 1 498 ? 226.159 209.356 193.466 1.00 88.95 498 ASN 8B CA 1
ATOM 7943 C C . ASN B 1 498 ? 224.957 209.957 194.185 1.00 86.04 498 ASN 8B C 1
ATOM 7944 O O . ASN B 1 498 ? 224.985 210.211 195.392 1.00 89.12 498 ASN 8B O 1
ATOM 7949 N N . LEU B 1 499 ? 223.893 210.196 193.422 1.00 82.81 499 LEU 8B N 1
ATOM 7950 C CA . LEU B 1 499 ? 222.629 210.720 193.935 1.00 76.72 499 LEU 8B CA 1
ATOM 7951 C C . LEU B 1 499 ? 221.512 209.910 193.284 1.00 79.13 499 LEU 8B C 1
ATOM 7952 O O . LEU B 1 499 ? 221.291 210.009 192.074 1.00 92.87 499 LEU 8B O 1
ATOM 7957 N N . ILE B 1 500 ? 220.806 209.115 194.082 1.00 71.16 500 ILE 8B N 1
ATOM 7958 C CA . ILE B 1 500 ? 219.799 208.186 193.587 1.00 73.50 500 ILE 8B CA 1
ATOM 7959 C C . ILE B 1 500 ? 218.439 208.597 194.130 1.00 78.63 500 ILE 8B C 1
ATOM 7960 O O . ILE B 1 500 ? 218.264 208.731 195.347 1.00 88.48 500 ILE 8B O 1
ATOM 7965 N N . THR B 1 501 ? 217.479 208.801 193.229 1.00 74.63 501 THR 8B N 1
ATOM 7966 C CA . THR B 1 501 ? 216.099 209.092 193.598 1.00 75.93 501 THR 8B CA 1
ATOM 7967 C C . THR B 1 501 ? 215.192 208.080 192.916 1.00 75.72 501 THR 8B C 1
ATOM 7968 O O . THR B 1 501 ? 215.207 207.963 191.687 1.00 83.93 501 THR 8B O 1
ATOM 7972 N N . ASN B 1 502 ? 214.408 207.354 193.707 1.00 73.24 502 ASN 8B N 1
ATOM 7973 C CA . ASN B 1 502 ? 213.464 206.369 193.200 1.00 74.88 502 ASN 8B CA 1
ATOM 7974 C C . ASN B 1 502 ? 212.054 206.739 193.636 1.00 81.14 502 ASN 8B C 1
ATOM 7975 O O . ASN B 1 502 ? 211.823 207.067 194.803 1.00 92.57 502 ASN 8B O 1
ATOM 7980 N N . ALA B 1 503 ? 211.116 206.680 192.696 1.00 75.58 503 ALA 8B N 1
ATOM 7981 C CA . ALA B 1 503 ? 209.722 206.992 192.981 1.00 79.90 503 ALA 8B CA 1
ATOM 7982 C C . ALA B 1 503 ? 208.860 206.428 191.864 1.00 87.71 503 ALA 8B C 1
ATOM 7983 O O . ALA B 1 503 ? 209.354 206.102 190.782 1.00 94.99 503 ALA 8B O 1
ATOM 7985 N N . GLN B 1 504 ? 207.560 206.314 192.142 1.00 87.65 504 GLN 8B N 1
ATOM 7986 C CA . GLN B 1 504 ? 206.622 205.881 191.111 1.00 86.84 504 GLN 8B CA 1
ATOM 7987 C C . GLN B 1 504 ? 206.517 206.919 190.002 1.00 90.24 504 GLN 8B C 1
ATOM 7988 O O . GLN B 1 504 ? 206.654 206.594 188.818 1.00 91.91 504 GLN 8B O 1
ATOM 7994 N N . GLU B 1 505 ? 206.290 208.176 190.369 1.00 88.22 505 GLU 8B N 1
ATOM 7995 C CA . GLU B 1 505 ? 206.241 209.280 189.424 1.00 83.06 505 GLU 8B CA 1
ATOM 7996 C C . GLU B 1 505 ? 207.123 210.406 189.933 1.00 82.44 505 GLU 8B C 1
ATOM 7997 O O . GLU B 1 505 ? 207.286 210.579 191.143 1.00 93.94 505 GLU 8B O 1
ATOM 8003 N N . ILE B 1 506 ? 207.701 211.164 189.009 1.00 73.91 506 ILE 8B N 1
ATOM 8004 C CA . ILE B 1 506 ? 208.560 212.289 189.346 1.00 74.92 506 ILE 8B CA 1
ATOM 8005 C C . ILE B 1 506 ? 208.076 213.508 188.578 1.00 81.02 506 ILE 8B C 1
ATOM 8006 O O . ILE B 1 506 ? 207.862 213.444 187.363 1.00 92.70 506 ILE 8B O 1
ATOM 8011 N N . LYS B 1 507 ? 207.899 214.621 189.290 1.00 75.36 507 LYS 8B N 1
ATOM 8012 C CA . LYS B 1 507 ? 207.378 215.853 188.697 1.00 76.47 507 LYS 8B CA 1
ATOM 8013 C C . LYS B 1 507 ? 208.295 216.998 189.119 1.00 79.83 507 LYS 8B C 1
ATOM 8014 O O . LYS B 1 507 ? 208.065 217.649 190.141 1.00 86.51 507 LYS 8B O 1
ATOM 8020 N N . ILE B 1 508 ? 209.329 217.239 188.322 1.00 78.38 508 ILE 8B N 1
ATOM 8021 C CA . ILE B 1 508 ? 210.256 218.338 188.554 1.00 78.53 508 ILE 8B CA 1
ATOM 8022 C C . ILE B 1 508 ? 209.728 219.564 187.822 1.00 83.31 508 ILE 8B C 1
ATOM 8023 O O . ILE B 1 508 ? 209.603 219.558 186.593 1.00 90.45 508 ILE 8B O 1
ATOM 8028 N N . GLN B 1 509 ? 209.416 220.617 188.573 1.00 78.11 509 GLN 8B N 1
ATOM 8029 C CA . GLN B 1 509 ? 208.833 221.825 188.011 1.00 80.33 509 GLN 8B CA 1
ATOM 8030 C C . GLN B 1 509 ? 209.629 223.040 188.460 1.00 85.52 509 GLN 8B C 1
ATOM 8031 O O . GLN B 1 509 ? 210.025 223.149 189.622 1.00 94.76 509 GLN 8B O 1
ATOM 8037 N N . ALA B 1 510 ? 209.855 223.957 187.523 1.00 88.95 510 ALA 8B N 1
ATOM 8038 C CA . ALA B 1 510 ? 210.581 225.185 187.807 1.00 92.03 510 ALA 8B CA 1
ATOM 8039 C C . ALA B 1 510 ? 209.803 226.359 187.237 1.00 99.64 510 ALA 8B C 1
ATOM 8040 O O . ALA B 1 510 ? 209.279 226.281 186.124 1.00 106.93 510 ALA 8B O 1
ATOM 8042 N N . GLU B 1 511 ? 209.728 227.440 188.006 1.00 99.86 511 GLU 8B N 1
ATOM 8043 C CA . GLU B 1 511 ? 209.016 228.636 187.582 1.00 100.02 511 GLU 8B CA 1
ATOM 8044 C C . GLU B 1 511 ? 209.843 229.533 186.673 1.00 101.38 511 GLU 8B C 1
ATOM 8045 O O . GLU B 1 511 ? 209.269 230.372 185.972 1.00 107.20 511 GLU 8B O 1
ATOM 8051 N N . LYS B 1 512 ? 211.169 229.387 186.667 1.00 97.94 512 LYS 8B N 1
ATOM 8052 C CA . LYS B 1 512 ? 212.022 230.192 185.796 1.00 96.98 512 LYS 8B CA 1
ATOM 8053 C C . LYS B 1 512 ? 212.723 229.322 184.762 1.00 100.72 512 LYS 8B C 1
ATOM 8054 O O . LYS B 1 512 ? 212.568 229.566 183.565 1.00 107.25 512 LYS 8B O 1
ATOM 8060 N N . SER B 1 513 ? 213.479 228.308 185.176 1.00 96.37 513 SER 8B N 1
ATOM 8061 C CA . SER B 1 513 ? 214.208 227.481 184.226 1.00 90.81 513 SER 8B CA 1
ATOM 8062 C C . SER B 1 513 ? 214.714 226.232 184.926 1.00 90.38 513 SER 8B C 1
ATOM 8063 O O . SER B 1 513 ? 214.953 226.227 186.136 1.00 102.07 513 SER 8B O 1
ATOM 8066 N N . LEU B 1 514 ? 214.876 225.170 184.140 1.00 86.84 514 LEU 8B N 1
ATOM 8067 C CA . LEU B 1 514 ? 215.478 223.921 184.595 1.00 85.15 514 LEU 8B CA 1
ATOM 8068 C C . LEU B 1 514 ? 216.726 223.698 183.755 1.00 87.10 514 LEU 8B C 1
ATOM 8069 O O . LEU B 1 514 ? 216.641 223.610 182.527 1.00 97.69 514 LEU 8B O 1
ATOM 8074 N N . SER B 1 515 ? 217.880 223.604 184.407 1.00 83.17 515 SER 8B N 1
ATOM 8075 C CA . SER B 1 515 ? 219.159 223.472 183.716 1.00 86.26 515 SER 8B CA 1
ATOM 8076 C C . SER B 1 515 ? 219.883 222.238 184.243 1.00 88.22 515 SER 8B C 1
ATOM 8077 O O . SER B 1 515 ? 220.647 222.316 185.207 1.00 92.88 515 SER 8B O 1
ATOM 8080 N N . ALA B 1 516 ? 219.641 221.098 183.603 1.00 86.89 516 ALA 8B N 1
ATOM 8081 C CA . ALA B 1 516 ? 220.376 219.885 183.917 1.00 85.02 516 ALA 8B CA 1
ATOM 8082 C C . ALA B 1 516 ? 221.774 219.948 183.306 1.00 90.80 516 ALA 8B C 1
ATOM 8083 O O . ALA B 1 516 ? 222.056 220.750 182.412 1.00 100.36 516 ALA 8B O 1
ATOM 8085 N N . SER B 1 517 ? 222.663 219.090 183.799 1.00 86.66 517 SER 8B N 1
ATOM 8086 C CA . SER B 1 517 ? 224.048 219.115 183.350 1.00 88.99 517 SER 8B CA 1
ATOM 8087 C C . SER B 1 517 ? 224.687 217.757 183.599 1.00 92.69 517 SER 8B C 1
ATOM 8088 O O . SER B 1 517 ? 224.165 216.923 184.342 1.00 97.09 517 SER 8B O 1
ATOM 8091 N N . GLY B 1 518 ? 225.833 217.552 182.955 1.00 92.10 518 GLY 8B N 1
ATOM 8092 C CA . GLY B 1 518 ? 226.637 216.359 183.129 1.00 91.31 518 GLY 8B CA 1
ATOM 8093 C C . GLY B 1 518 ? 227.942 216.491 182.373 1.00 97.98 518 GLY 8B C 1
ATOM 8094 O O . GLY B 1 518 ? 227.944 216.851 181.194 1.00 103.85 518 GLY 8B O 1
ATOM 8095 N N . LYS B 1 519 ? 229.062 216.199 183.033 1.00 98.96 519 LYS 8B N 1
ATOM 8096 C CA . LYS B 1 519 ? 230.363 216.471 182.434 1.00 105.60 519 LYS 8B CA 1
ATOM 8097 C C . LYS B 1 519 ? 230.814 215.389 181.464 1.00 107.12 519 LYS 8B C 1
ATOM 8098 O O . LYS B 1 519 ? 231.784 215.604 180.730 1.00 108.46 519 LYS 8B O 1
ATOM 8104 N N . SER B 1 520 ? 230.146 214.236 181.442 1.00 103.18 520 SER 8B N 1
ATOM 8105 C CA . SER B 1 520 ? 230.475 213.175 180.498 1.00 103.69 520 SER 8B CA 1
ATOM 8106 C C . SER B 1 520 ? 229.229 212.520 179.916 1.00 103.04 520 SER 8B C 1
ATOM 8107 O O . SER B 1 520 ? 229.255 211.331 179.584 1.00 103.65 520 SER 8B O 1
ATOM 8110 N N . GLY B 1 521 ? 228.136 213.267 179.791 1.00 101.57 521 GLY 8B N 1
ATOM 8111 C CA . GLY B 1 521 ? 226.954 212.747 179.135 1.00 100.57 521 GLY 8B CA 1
ATOM 8112 C C . GLY B 1 521 ? 225.680 212.861 179.943 1.00 96.17 521 GLY 8B C 1
ATOM 8113 O O . GLY B 1 521 ? 225.704 212.795 181.175 1.00 100.97 521 GLY 8B O 1
ATOM 8114 N N . VAL B 1 522 ? 224.558 213.037 179.252 1.00 93.65 522 VAL 8B N 1
ATOM 8115 C CA . VAL B 1 522 ? 223.235 213.073 179.863 1.00 93.12 522 VAL 8B CA 1
ATOM 8116 C C . VAL B 1 522 ? 222.376 212.054 179.130 1.00 93.07 522 VAL 8B C 1
ATOM 8117 O O . VAL B 1 522 ? 221.873 212.334 178.036 1.00 99.12 522 VAL 8B O 1
ATOM 8121 N N . ASP B 1 523 ? 222.202 210.881 179.728 1.00 90.49 523 ASP 8B N 1
ATOM 8122 C CA . ASP B 1 523 ? 221.477 209.783 179.105 1.00 91.51 523 ASP 8B CA 1
ATOM 8123 C C . ASP B 1 523 ? 220.024 209.820 179.556 1.00 90.57 523 ASP 8B C 1
ATOM 8124 O O . ASP B 1 523 ? 219.723 209.536 180.719 1.00 96.60 523 ASP 8B O 1
ATOM 8129 N N . ILE B 1 524 ? 219.127 210.162 178.635 1.00 89.06 524 ILE 8B N 1
ATOM 8130 C CA . ILE B 1 524 ? 217.702 210.207 178.935 1.00 89.73 524 ILE 8B CA 1
ATOM 8131 C C . ILE B 1 524 ? 217.032 208.966 178.365 1.00 93.31 524 ILE 8B C 1
ATOM 8132 O O . ILE B 1 524 ? 216.655 208.934 177.188 1.00 100.09 524 ILE 8B O 1
ATOM 8137 N N . LYS B 1 525 ? 216.879 207.940 179.194 1.00 93.72 525 LYS 8B N 1
ATOM 8138 C CA . LYS B 1 525 ? 216.206 206.715 178.793 1.00 93.49 525 LYS 8B CA 1
ATOM 8139 C C . LYS B 1 525 ? 214.698 206.947 178.800 1.00 92.86 525 LYS 8B C 1
ATOM 8140 O O . LYS B 1 525 ? 214.222 208.075 178.945 1.00 94.35 525 LYS 8B O 1
ATOM 8146 N N . GLY B 1 526 ? 213.929 205.883 178.636 1.00 94.32 526 GLY 8B N 1
ATOM 8147 C CA . GLY B 1 526 ? 212.489 205.963 178.683 1.00 98.82 526 GLY 8B CA 1
ATOM 8148 C C . GLY B 1 526 ? 211.873 205.227 177.518 1.00 106.29 526 GLY 8B C 1
ATOM 8149 O O . GLY B 1 526 ? 212.561 204.590 176.721 1.00 112.82 526 GLY 8B O 1
ATOM 8150 N N . ALA B 1 527 ? 210.546 205.320 177.423 1.00 104.43 527 ALA 8B N 1
ATOM 8151 C CA . ALA B 1 527 ? 209.798 204.697 176.344 1.00 103.17 527 ALA 8B CA 1
ATOM 8152 C C . ALA B 1 527 ? 209.076 205.692 175.449 1.00 103.66 527 ALA 8B C 1
ATOM 8153 O O . ALA B 1 527 ? 208.697 205.325 174.331 1.00 102.67 527 ALA 8B O 1
ATOM 8155 N N . LYS B 1 528 ? 208.872 206.931 175.900 1.00 103.74 528 LYS 8B N 1
ATOM 8156 C CA . LYS B 1 528 ? 208.213 207.941 175.076 1.00 96.04 528 LYS 8B CA 1
ATOM 8157 C C . LYS B 1 528 ? 208.732 209.306 175.528 1.00 96.78 528 LYS 8B C 1
ATOM 8158 O O . LYS B 1 528 ? 208.242 209.858 176.516 1.00 103.87 528 LYS 8B O 1
ATOM 8164 N N . ILE B 1 529 ? 209.708 209.836 174.799 1.00 91.16 529 ILE 8B N 1
ATOM 8165 C CA . ILE B 1 529 ? 210.319 211.123 175.107 1.00 91.45 529 ILE 8B CA 1
ATOM 8166 C C . ILE B 1 529 ? 209.594 212.170 174.268 1.00 94.54 529 ILE 8B C 1
ATOM 8167 O O . ILE B 1 529 ? 209.925 212.388 173.101 1.00 103.49 529 ILE 8B O 1
ATOM 8172 N N . ASN B 1 530 ? 208.600 212.823 174.864 1.00 91.99 530 ASN 8B N 1
ATOM 8173 C CA . ASN B 1 530 ? 207.749 213.786 174.169 1.00 90.85 530 ASN 8B CA 1
ATOM 8174 C C . ASN B 1 530 ? 208.196 215.167 174.638 1.00 93.50 530 ASN 8B C 1
ATOM 8175 O O . ASN B 1 530 ? 207.870 215.591 175.750 1.00 100.08 530 ASN 8B O 1
ATOM 8180 N N . LEU B 1 531 ? 208.948 215.864 173.791 1.00 92.99 531 LEU 8B N 1
ATOM 8181 C CA . LEU B 1 531 ? 209.346 217.232 174.081 1.00 94.34 531 LEU 8B CA 1
ATOM 8182 C C . LEU B 1 531 ? 208.255 218.209 173.651 1.00 98.92 531 LEU 8B C 1
ATOM 8183 O O . LEU B 1 531 ? 207.468 217.942 172.740 1.00 105.38 531 LEU 8B O 1
ATOM 8188 N N . THR B 1 532 ? 208.223 219.357 174.320 1.00 96.72 532 THR 8B N 1
ATOM 8189 C CA . THR B 1 532 ? 207.265 220.410 174.000 1.00 100.92 532 THR 8B CA 1
ATOM 8190 C C . THR B 1 532 ? 207.644 221.722 174.675 1.00 97.78 532 THR 8B C 1
ATOM 8191 O O . THR B 1 532 ? 206.789 222.573 174.920 1.00 93.10 532 THR 8B O 1
ATOM 8195 N N . ILE C 1 3 ? 237.194 237.485 299.136 1.00 96.40 3 ILE 8C N 1
ATOM 8196 C CA . ILE C 1 3 ? 236.428 237.911 297.973 1.00 105.20 3 ILE 8C CA 1
ATOM 8197 C C . ILE C 1 3 ? 236.562 239.419 297.781 1.00 108.05 3 ILE 8C C 1
ATOM 8198 O O . ILE C 1 3 ? 236.190 240.198 298.658 1.00 112.43 3 ILE 8C O 1
ATOM 8203 N N . PRO C 1 4 ? 237.105 239.831 296.635 1.00 105.05 4 PRO 8C N 1
ATOM 8204 C CA . PRO C 1 4 ? 237.313 241.265 296.390 1.00 104.49 4 PRO 8C CA 1
ATOM 8205 C C . PRO C 1 4 ? 236.019 242.001 296.085 1.00 103.04 4 PRO 8C C 1
ATOM 8206 O O . PRO C 1 4 ? 234.934 241.414 296.122 1.00 100.27 4 PRO 8C O 1
ATOM 8210 N N . GLU C 1 5 ? 236.130 243.292 295.783 1.00 104.37 5 GLU 8C N 1
ATOM 8211 C CA . GLU C 1 5 ? 234.956 244.100 295.483 1.00 103.70 5 GLU 8C CA 1
ATOM 8212 C C . GLU C 1 5 ? 234.376 243.717 294.129 1.00 104.34 5 GLU 8C C 1
ATOM 8213 O O . GLU C 1 5 ? 235.102 243.613 293.136 1.00 104.62 5 GLU 8C O 1
ATOM 8219 N N . ILE C 1 6 ? 233.063 243.509 294.089 1.00 98.84 6 ILE 8C N 1
ATOM 8220 C CA . ILE C 1 6 ? 232.340 243.207 292.859 1.00 88.47 6 ILE 8C CA 1
ATOM 8221 C C . ILE C 1 6 ? 231.494 244.420 292.508 1.00 90.41 6 ILE 8C C 1
ATOM 8222 O O . ILE C 1 6 ? 230.710 244.896 293.337 1.00 100.06 6 ILE 8C O 1
ATOM 8227 N N . THR C 1 7 ? 231.648 244.920 291.288 1.00 86.71 7 THR 8C N 1
ATOM 8228 C CA . THR C 1 7 ? 230.832 246.018 290.797 1.00 85.74 7 THR 8C CA 1
ATOM 8229 C C . THR C 1 7 ? 230.048 245.557 289.577 1.00 81.67 7 THR 8C C 1
ATOM 8230 O O . THR C 1 7 ? 230.556 244.800 288.744 1.00 81.98 7 THR 8C O 1
ATOM 8234 N N . ILE C 1 8 ? 228.789 245.976 289.506 1.00 79.36 8 ILE 8C N 1
ATOM 8235 C CA . ILE C 1 8 ? 227.896 245.617 288.414 1.00 77.06 8 ILE 8C CA 1
ATOM 8236 C C . ILE C 1 8 ? 227.287 246.901 287.878 1.00 79.69 8 ILE 8C C 1
ATOM 8237 O O . ILE C 1 8 ? 226.575 247.605 288.605 1.00 83.86 8 ILE 8C O 1
ATOM 8242 N N . LYS C 1 9 ? 227.568 247.210 286.619 1.00 77.56 9 LYS 8C N 1
ATOM 8243 C CA . LYS C 1 9 ? 227.081 248.421 285.976 1.00 78.39 9 LYS 8C CA 1
ATOM 8244 C C . LYS C 1 9 ? 226.128 248.029 284.858 1.00 78.65 9 LYS 8C C 1
ATOM 8245 O O . LYS C 1 9 ? 226.540 247.397 283.880 1.00 83.10 9 LYS 8C O 1
ATOM 8251 N N . ILE C 1 10 ? 224.861 248.400 285.005 1.00 74.31 10 ILE 8C N 1
ATOM 8252 C CA . ILE C 1 10 ? 223.832 248.120 284.012 1.00 74.47 10 ILE 8C CA 1
ATOM 8253 C C . ILE C 1 10 ? 223.532 249.418 283.279 1.00 82.80 10 ILE 8C C 1
ATOM 8254 O O . ILE C 1 10 ? 223.100 250.401 283.893 1.00 85.16 10 ILE 8C O 1
ATOM 8259 N N . SER C 1 11 ? 223.752 249.414 281.963 1.00 83.14 11 SER 8C N 1
ATOM 8260 C CA . SER C 1 11 ? 223.632 250.605 281.118 1.00 80.17 11 SER 8C CA 1
ATOM 8261 C C . SER C 1 11 ? 224.464 251.767 281.655 1.00 84.07 11 SER 8C C 1
ATOM 8262 O O . SER C 1 11 ? 224.038 252.922 281.609 1.00 88.71 11 SER 8C O 1
ATOM 8265 N N . GLY C 1 12 ? 225.657 251.468 282.167 1.00 78.88 12 GLY 8C N 1
ATOM 8266 C CA . GLY C 1 12 ? 226.618 252.473 282.557 1.00 79.18 12 GLY 8C CA 1
ATOM 8267 C C . GLY C 1 12 ? 226.569 252.888 284.013 1.00 82.69 12 GLY 8C C 1
ATOM 8268 O O . GLY C 1 12 ? 227.490 253.572 284.473 1.00 88.44 12 GLY 8C O 1
ATOM 8269 N N . LYS C 1 13 ? 225.533 252.499 284.749 1.00 81.98 13 LYS 8C N 1
ATOM 8270 C CA . LYS C 1 13 ? 225.375 252.905 286.136 1.00 82.71 13 LYS 8C CA 1
ATOM 8271 C C . LYS C 1 13 ? 225.183 251.688 287.029 1.00 84.35 13 LYS 8C C 1
ATOM 8272 O O . LYS C 1 13 ? 224.713 250.635 286.593 1.00 87.28 13 LYS 8C O 1
ATOM 8278 N N . THR C 1 14 ? 225.554 251.849 288.295 1.00 82.62 14 THR 8C N 1
ATOM 8279 C CA . THR C 1 14 ? 225.397 250.798 289.286 1.00 82.35 14 THR 8C CA 1
ATOM 8280 C C . THR C 1 14 ? 223.999 250.844 289.890 1.00 86.06 14 THR 8C C 1
ATOM 8281 O O . THR C 1 14 ? 223.363 251.899 289.955 1.00 88.05 14 THR 8C O 1
ATOM 8285 N N . LEU C 1 15 ? 223.522 249.682 290.326 1.00 86.50 15 LEU 8C N 1
ATOM 8286 C CA . LEU C 1 15 ? 222.177 249.587 290.875 1.00 88.25 15 LEU 8C CA 1
ATOM 8287 C C . LEU C 1 15 ? 222.129 250.131 292.297 1.00 91.57 15 LEU 8C C 1
ATOM 8288 O O . LEU C 1 15 ? 223.056 249.936 293.087 1.00 93.71 15 LEU 8C O 1
ATOM 8293 N N . ASN C 1 16 ? 221.031 250.820 292.622 1.00 91.83 16 ASN 8C N 1
ATOM 8294 C CA . ASN C 1 16 ? 220.857 251.427 293.933 1.00 90.08 16 ASN 8C CA 1
ATOM 8295 C C . ASN C 1 16 ? 219.889 250.682 294.837 1.00 88.20 16 ASN 8C C 1
ATOM 8296 O O . ASN C 1 16 ? 220.051 250.736 296.060 1.00 90.63 16 ASN 8C O 1
ATOM 8301 N N . GLN C 1 17 ? 218.893 249.997 294.279 1.00 86.26 17 GLN 8C N 1
ATOM 8302 C CA . GLN C 1 17 ? 217.896 249.297 295.075 1.00 83.44 17 GLN 8C CA 1
ATOM 8303 C C . GLN C 1 17 ? 218.146 247.804 295.201 1.00 83.10 17 GLN 8C C 1
ATOM 8304 O O . GLN C 1 17 ? 217.821 247.226 296.238 1.00 84.08 17 GLN 8C O 1
ATOM 8310 N N . PHE C 1 18 ? 218.715 247.170 294.182 1.00 80.56 18 PHE 8C N 1
ATOM 8311 C CA . PHE C 1 18 ? 218.915 245.730 294.167 1.00 77.01 18 PHE 8C CA 1
ATOM 8312 C C . PHE C 1 18 ? 220.367 245.396 294.476 1.00 77.90 18 PHE 8C C 1
ATOM 8313 O O . PHE C 1 18 ? 221.286 246.069 294.000 1.00 82.11 18 PHE 8C O 1
ATOM 8321 N N . THR C 1 19 ? 220.564 244.354 295.275 1.00 75.23 19 THR 8C N 1
ATOM 8322 C CA . THR C 1 19 ? 221.885 243.880 295.654 1.00 71.81 19 THR 8C CA 1
ATOM 8323 C C . THR C 1 19 ? 222.124 242.504 295.050 1.00 72.36 19 THR 8C C 1
ATOM 8324 O O . THR C 1 19 ? 221.247 241.637 295.094 1.00 76.59 19 THR 8C O 1
ATOM 8328 N N . ALA C 1 20 ? 223.311 242.311 294.484 1.00 68.07 20 ALA 8C N 1
ATOM 8329 C CA . ALA C 1 20 ? 223.645 241.044 293.848 1.00 64.54 20 ALA 8C CA 1
ATOM 8330 C C . ALA C 1 20 ? 223.800 239.955 294.902 1.00 70.27 20 ALA 8C C 1
ATOM 8331 O O . ALA C 1 20 ? 224.657 240.053 295.785 1.00 76.41 20 ALA 8C O 1
ATOM 8333 N N . ILE C 1 21 ? 222.972 238.920 294.808 1.00 68.11 21 ILE 8C N 1
ATOM 8334 C CA . ILE C 1 21 ? 223.034 237.808 295.750 1.00 64.13 21 ILE 8C CA 1
ATOM 8335 C C . ILE C 1 21 ? 223.973 236.716 295.259 1.00 68.22 21 ILE 8C C 1
ATOM 8336 O O . ILE C 1 21 ? 224.850 236.265 295.999 1.00 76.02 21 ILE 8C O 1
ATOM 8341 N N . ASN C 1 22 ? 223.807 236.284 294.013 1.00 70.91 22 ASN 8C N 1
ATOM 8342 C CA . ASN C 1 22 ? 224.585 235.188 293.460 1.00 69.89 22 ASN 8C CA 1
ATOM 8343 C C . ASN C 1 22 ? 224.993 235.557 292.042 1.00 72.48 22 ASN 8C C 1
ATOM 8344 O O . ASN C 1 22 ? 224.310 236.326 291.363 1.00 77.50 22 ASN 8C O 1
ATOM 8349 N N . LEU C 1 23 ? 226.120 235.005 291.599 1.00 70.35 23 LEU 8C N 1
ATOM 8350 C CA . LEU C 1 23 ? 226.678 235.369 290.305 1.00 64.84 23 LEU 8C CA 1
ATOM 8351 C C . LEU C 1 23 ? 227.425 234.180 289.721 1.00 66.40 23 LEU 8C C 1
ATOM 8352 O O . LEU C 1 23 ? 228.092 233.441 290.449 1.00 70.33 23 LEU 8C O 1
ATOM 8357 N N . THR C 1 24 ? 227.308 234.002 288.406 1.00 64.23 24 THR 8C N 1
ATOM 8358 C CA . THR C 1 24 ? 228.000 232.928 287.705 1.00 63.54 24 THR 8C CA 1
ATOM 8359 C C . THR C 1 24 ? 228.318 233.385 286.289 1.00 63.38 24 THR 8C C 1
ATOM 8360 O O . THR C 1 24 ? 227.423 233.833 285.568 1.00 67.56 24 THR 8C O 1
ATOM 8364 N N . VAL C 1 25 ? 229.584 233.265 285.897 1.00 61.56 25 VAL 8C N 1
ATOM 8365 C CA . VAL C 1 25 ? 230.058 233.674 284.580 1.00 61.85 25 VAL 8C CA 1
ATOM 8366 C C . VAL C 1 25 ? 230.651 232.457 283.887 1.00 63.40 25 VAL 8C C 1
ATOM 8367 O O . VAL C 1 25 ? 231.414 231.702 284.498 1.00 67.28 25 VAL 8C O 1
ATOM 8371 N N . ASN C 1 26 ? 230.303 232.268 282.616 1.00 61.81 26 ASN 8C N 1
ATOM 8372 C CA . ASN C 1 26 ? 230.744 231.117 281.840 1.00 62.09 26 ASN 8C CA 1
ATOM 8373 C C . ASN C 1 26 ? 231.417 231.579 280.556 1.00 66.38 26 ASN 8C C 1
ATOM 8374 O O . ASN C 1 26 ? 230.878 232.428 279.840 1.00 68.47 26 ASN 8C O 1
ATOM 8379 N N . HIS C 1 27 ? 232.589 231.017 280.270 1.00 64.06 27 HIS 8C N 1
ATOM 8380 C CA . HIS C 1 27 ? 233.283 231.221 279.006 1.00 58.92 27 HIS 8C CA 1
ATOM 8381 C C . HIS C 1 27 ? 233.685 229.868 278.442 1.00 61.83 27 HIS 8C C 1
ATOM 8382 O O . HIS C 1 27 ? 234.199 229.015 279.170 1.00 67.45 27 HIS 8C O 1
ATOM 8389 N N . TYR C 1 28 ? 233.450 229.672 277.148 1.00 59.81 28 TYR 8C N 1
ATOM 8390 C CA . TYR C 1 28 ? 233.726 228.398 276.502 1.00 58.58 28 TYR 8C CA 1
ATOM 8391 C C . TYR C 1 28 ? 234.253 228.635 275.096 1.00 64.24 28 TYR 8C C 1
ATOM 8392 O O . TYR C 1 28 ? 233.941 229.644 274.462 1.00 70.18 28 TYR 8C O 1
ATOM 8401 N N . ILE C 1 29 ? 235.051 227.684 274.612 1.00 60.04 29 ILE 8C N 1
ATOM 8402 C CA . ILE C 1 29 ? 235.520 227.729 273.234 1.00 59.03 29 ILE 8C CA 1
ATOM 8403 C C . ILE C 1 29 ? 234.371 227.377 272.300 1.00 66.50 29 ILE 8C C 1
ATOM 8404 O O . ILE C 1 29 ? 233.592 226.451 272.566 1.00 69.61 29 ILE 8C O 1
ATOM 8409 N N . ASN C 1 30 ? 234.257 228.125 271.200 1.00 68.00 30 ASN 8C N 1
ATOM 8410 C CA . ASN C 1 30 ? 233.188 227.937 270.216 1.00 63.39 30 ASN 8C CA 1
ATOM 8411 C C . ASN C 1 30 ? 231.812 228.116 270.852 1.00 66.95 30 ASN 8C C 1
ATOM 8412 O O . ASN C 1 30 ? 230.877 227.364 270.574 1.00 77.91 30 ASN 8C O 1
ATOM 8417 N N . GLY C 1 31 ? 231.687 229.122 271.714 1.00 61.99 31 GLY 8C N 1
ATOM 8418 C CA . GLY C 1 31 ? 230.428 229.390 272.378 1.00 59.80 31 GLY 8C CA 1
ATOM 8419 C C . GLY C 1 31 ? 230.262 230.870 272.635 1.00 61.85 31 GLY 8C C 1
ATOM 8420 O O . GLY C 1 31 ? 231.169 231.671 272.406 1.00 70.26 31 GLY 8C O 1
ATOM 8421 N N . ILE C 1 32 ? 229.077 231.225 273.118 1.00 59.81 32 ILE 8C N 1
ATOM 8422 C CA . ILE C 1 32 ? 228.731 232.600 273.452 1.00 62.08 32 ILE 8C CA 1
ATOM 8423 C C . ILE C 1 32 ? 228.753 232.725 274.974 1.00 64.07 32 ILE 8C C 1
ATOM 8424 O O . ILE C 1 32 ? 227.881 232.160 275.651 1.00 64.51 32 ILE 8C O 1
ATOM 8429 N N . PRO C 1 33 ? 229.724 233.431 275.552 1.00 64.70 33 PRO 8C N 1
ATOM 8430 C CA . PRO C 1 33 ? 229.786 233.549 277.013 1.00 63.68 33 PRO 8C CA 1
ATOM 8431 C C . PRO C 1 33 ? 228.534 234.191 277.589 1.00 64.30 33 PRO 8C C 1
ATOM 8432 O O . PRO C 1 33 ? 227.915 235.063 276.977 1.00 70.13 33 PRO 8C O 1
ATOM 8436 N N . SER C 1 34 ? 228.167 233.748 278.789 1.00 60.89 34 SER 8C N 1
ATOM 8437 C CA . SER C 1 34 ? 226.946 234.191 279.442 1.00 61.01 34 SER 8C CA 1
ATOM 8438 C C . SER C 1 34 ? 227.214 234.431 280.919 1.00 62.72 34 SER 8C C 1
ATOM 8439 O O . SER C 1 34 ? 228.197 233.946 281.481 1.00 68.03 34 SER 8C O 1
ATOM 8442 N N . VAL C 1 35 ? 226.324 235.200 281.541 1.00 63.67 35 VAL 8C N 1
ATOM 8443 C CA . VAL C 1 35 ? 226.387 235.486 282.969 1.00 63.43 35 VAL 8C CA 1
ATOM 8444 C C . VAL C 1 35 ? 224.981 235.393 283.544 1.00 65.31 35 VAL 8C C 1
ATOM 8445 O O . VAL C 1 35 ? 224.004 235.780 282.894 1.00 68.93 35 VAL 8C O 1
ATOM 8449 N N . ASN C 1 36 ? 224.875 234.850 284.753 1.00 63.26 36 ASN 8C N 1
ATOM 8450 C CA . ASN C 1 36 ? 223.617 234.782 285.483 1.00 63.44 36 ASN 8C CA 1
ATOM 8451 C C . ASN C 1 36 ? 223.781 235.502 286.811 1.00 66.96 36 ASN 8C C 1
ATOM 8452 O O . ASN C 1 36 ? 224.693 235.190 287.582 1.00 71.89 36 ASN 8C O 1
ATOM 8457 N N . ILE C 1 37 ? 222.902 236.465 287.075 1.00 65.42 37 ILE 8C N 1
ATOM 8458 C CA . ILE C 1 37 ? 222.958 237.271 288.288 1.00 62.36 37 ILE 8C CA 1
ATOM 8459 C C . ILE C 1 37 ? 221.606 237.199 288.980 1.00 66.71 37 ILE 8C C 1
ATOM 8460 O O . ILE C 1 37 ? 220.566 237.393 288.342 1.00 72.64 37 ILE 8C O 1
ATOM 8465 N N . THR C 1 38 ? 221.622 236.921 290.279 1.00 67.31 38 THR 8C N 1
ATOM 8466 C CA . THR C 1 38 ? 220.422 236.901 291.102 1.00 66.74 38 THR 8C CA 1
ATOM 8467 C C . THR C 1 38 ? 220.422 238.130 292.001 1.00 68.51 38 THR 8C C 1
ATOM 8468 O O . THR C 1 38 ? 221.411 238.400 292.689 1.00 68.35 38 THR 8C O 1
ATOM 8472 N N . LEU C 1 39 ? 219.316 238.868 291.993 1.00 69.25 39 LEU 8C N 1
ATOM 8473 C CA . LEU C 1 39 ? 219.219 240.144 292.680 1.00 68.34 39 LEU 8C CA 1
ATOM 8474 C C . LEU C 1 39 ? 218.060 240.129 293.669 1.00 72.13 39 LEU 8C C 1
ATOM 8475 O O . LEU C 1 39 ? 217.155 239.296 293.587 1.00 76.45 39 LEU 8C O 1
ATOM 8480 N N . GLY C 1 40 ? 218.102 241.065 294.609 1.00 68.98 40 GLY 8C N 1
ATOM 8481 C CA . GLY C 1 40 ? 217.029 241.209 295.572 1.00 68.58 40 GLY 8C CA 1
ATOM 8482 C C . GLY C 1 40 ? 217.217 242.458 296.400 1.00 73.31 40 GLY 8C C 1
ATOM 8483 O O . GLY C 1 40 ? 218.298 243.055 296.423 1.00 80.05 40 GLY 8C O 1
ATOM 8484 N N . ILE C 1 41 ? 216.145 242.846 297.082 1.00 72.13 41 ILE 8C N 1
ATOM 8485 C CA . ILE C 1 41 ? 216.165 244.000 297.973 1.00 74.89 41 ILE 8C CA 1
ATOM 8486 C C . ILE C 1 41 ? 216.510 243.525 299.377 1.00 77.56 41 ILE 8C C 1
ATOM 8487 O O . ILE C 1 41 ? 215.879 242.601 299.904 1.00 79.91 41 ILE 8C O 1
ATOM 8492 N N . ALA C 1 42 ? 217.510 244.155 299.986 1.00 74.94 42 ALA 8C N 1
ATOM 8493 C CA . ALA C 1 42 ? 218.070 243.697 301.249 1.00 74.55 42 ALA 8C CA 1
ATOM 8494 C C . ALA C 1 42 ? 217.592 244.570 302.402 1.00 73.12 42 ALA 8C C 1
ATOM 8495 O O . ALA C 1 42 ? 217.487 245.792 302.262 1.00 73.07 42 ALA 8C O 1
ATOM 8497 N N . GLY C 1 43 ? 217.300 243.934 303.534 1.00 69.79 43 GLY 8C N 1
ATOM 8498 C CA . GLY C 1 43 ? 217.030 244.652 304.763 1.00 71.52 43 GLY 8C CA 1
ATOM 8499 C C . GLY C 1 43 ? 215.716 245.391 304.815 1.00 74.73 43 GLY 8C C 1
ATOM 8500 O O . GLY C 1 43 ? 215.558 246.280 305.655 1.00 77.01 43 GLY 8C O 1
ATOM 8501 N N . ASP C 1 44 ? 214.764 245.048 303.947 1.00 77.46 44 ASP 8C N 1
ATOM 8502 C CA . ASP C 1 44 ? 213.466 245.724 303.891 1.00 76.93 44 ASP 8C CA 1
ATOM 8503 C C . ASP C 1 44 ? 213.637 247.226 303.684 1.00 78.06 44 ASP 8C C 1
ATOM 8504 O O . ASP C 1 44 ? 212.870 248.035 304.210 1.00 81.43 44 ASP 8C O 1
ATOM 8509 N N . ALA C 1 45 ? 214.661 247.603 302.916 1.00 77.47 45 ALA 8C N 1
ATOM 8510 C CA . ALA C 1 45 ? 214.924 249.017 302.677 1.00 74.96 45 ALA 8C CA 1
ATOM 8511 C C . ALA C 1 45 ? 213.778 249.670 301.920 1.00 79.29 45 ALA 8C C 1
ATOM 8512 O O . ALA C 1 45 ? 213.384 250.801 302.228 1.00 84.45 45 ALA 8C O 1
ATOM 8514 N N . ASN C 1 46 ? 213.229 248.976 300.927 1.00 79.13 46 ASN 8C N 1
ATOM 8515 C CA . ASN C 1 46 ? 212.137 249.506 300.129 1.00 77.68 46 ASN 8C CA 1
ATOM 8516 C C . ASN C 1 46 ? 211.170 248.383 299.787 1.00 81.35 46 ASN 8C C 1
ATOM 8517 O O . ASN C 1 46 ? 211.539 247.208 299.745 1.00 82.34 46 ASN 8C O 1
ATOM 8522 N N . TYR C 1 47 ? 209.919 248.762 299.549 1.00 82.96 47 TYR 8C N 1
ATOM 8523 C CA . TYR C 1 47 ? 208.925 247.808 299.083 1.00 78.71 47 TYR 8C CA 1
ATOM 8524 C C . TYR C 1 47 ? 209.181 247.457 297.623 1.00 82.12 47 TYR 8C C 1
ATOM 8525 O O . TYR C 1 47 ? 209.674 248.274 296.842 1.00 88.18 47 TYR 8C O 1
ATOM 8534 N N . ILE C 1 48 ? 208.846 246.219 297.255 1.00 79.26 48 ILE 8C N 1
ATOM 8535 C CA . ILE C 1 48 ? 209.129 245.756 295.900 1.00 79.14 48 ILE 8C CA 1
ATOM 8536 C C . ILE C 1 48 ? 208.293 246.513 294.877 1.00 81.16 48 ILE 8C C 1
ATOM 8537 O O . ILE C 1 48 ? 208.760 246.790 293.766 1.00 82.28 48 ILE 8C O 1
ATOM 8542 N N . PHE C 1 49 ? 207.060 246.870 295.223 1.00 80.22 49 PHE 8C N 1
ATOM 8543 C CA . PHE C 1 49 ? 206.168 247.558 294.302 1.00 76.56 49 PHE 8C CA 1
ATOM 8544 C C . PHE C 1 49 ? 206.200 249.073 294.464 1.00 81.53 49 PHE 8C C 1
ATOM 8545 O O . PHE C 1 49 ? 205.327 249.758 293.924 1.00 88.01 49 PHE 8C O 1
ATOM 8553 N N . ASP C 1 50 ? 207.173 249.610 295.193 1.00 80.91 50 ASP 8C N 1
ATOM 8554 C CA . ASP C 1 50 ? 207.286 251.053 295.324 1.00 81.01 50 ASP 8C CA 1
ATOM 8555 C C . ASP C 1 50 ? 207.771 251.669 294.013 1.00 84.07 50 ASP 8C C 1
ATOM 8556 O O . ASP C 1 50 ? 208.154 250.975 293.069 1.00 88.49 50 ASP 8C O 1
ATOM 8561 N N . ALA C 1 51 ? 207.750 253.001 293.965 1.00 81.66 51 ALA 8C N 1
ATOM 8562 C CA . ALA C 1 51 ? 208.120 253.704 292.741 1.00 77.59 51 ALA 8C CA 1
ATOM 8563 C C . ALA C 1 51 ? 209.594 253.507 292.406 1.00 79.12 51 ALA 8C C 1
ATOM 8564 O O . ALA C 1 51 ? 209.949 253.258 291.248 1.00 81.32 51 ALA 8C O 1
ATOM 8566 N N . LYS C 1 52 ? 210.471 253.623 293.405 1.00 79.26 52 LYS 8C N 1
ATOM 8567 C CA . LYS C 1 52 ? 211.901 253.481 293.148 1.00 83.05 52 LYS 8C CA 1
ATOM 8568 C C . LYS C 1 52 ? 212.250 252.068 292.701 1.00 83.52 52 LYS 8C C 1
ATOM 8569 O O . LYS C 1 52 ? 213.066 251.881 291.791 1.00 85.28 52 LYS 8C O 1
ATOM 8575 N N . ALA C 1 53 ? 211.651 251.059 293.336 1.00 79.56 53 ALA 8C N 1
ATOM 8576 C CA . ALA C 1 53 ? 211.943 249.679 292.964 1.00 74.62 53 ALA 8C CA 1
ATOM 8577 C C . ALA C 1 53 ? 211.473 249.377 291.548 1.00 80.17 53 ALA 8C C 1
ATOM 8578 O O . ALA C 1 53 ? 212.171 248.698 290.786 1.00 83.94 53 ALA 8C O 1
ATOM 8580 N N . GLN C 1 54 ? 210.289 249.870 291.177 1.00 77.52 54 GLN 8C N 1
ATOM 8581 C CA . GLN C 1 54 ? 209.775 249.622 289.835 1.00 72.13 54 GLN 8C CA 1
ATOM 8582 C C . GLN C 1 54 ? 210.551 250.396 288.778 1.00 77.78 54 GLN 8C C 1
ATOM 8583 O O . GLN C 1 54 ? 210.706 249.912 287.652 1.00 84.21 54 GLN 8C O 1
ATOM 8589 N N . ALA C 1 55 ? 211.033 251.595 289.110 1.00 77.56 55 ALA 8C N 1
ATOM 8590 C CA . ALA C 1 55 ? 211.858 252.342 288.165 1.00 77.04 55 ALA 8C CA 1
ATOM 8591 C C . ALA C 1 55 ? 213.150 251.598 287.864 1.00 81.01 55 ALA 8C C 1
ATOM 8592 O O . ALA C 1 55 ? 213.604 251.563 286.714 1.00 83.55 55 ALA 8C O 1
ATOM 8594 N N . GLU C 1 56 ? 213.761 251.004 288.889 1.00 78.61 56 GLU 8C N 1
ATOM 8595 C CA . GLU C 1 56 ? 214.935 250.166 288.674 1.00 77.85 56 GLU 8C CA 1
ATOM 8596 C C . GLU C 1 56 ? 214.578 248.924 287.871 1.00 78.33 56 GLU 8C C 1
ATOM 8597 O O . GLU C 1 56 ? 215.381 248.441 287.065 1.00 78.07 56 GLU 8C O 1
ATOM 8603 N N . LEU C 1 57 ? 213.374 248.392 288.085 1.00 78.00 57 LEU 8C N 1
ATOM 8604 C CA . LEU C 1 57 ? 212.937 247.198 287.370 1.00 74.44 57 LEU 8C CA 1
ATOM 8605 C C . LEU C 1 57 ? 212.845 247.450 285.871 1.00 78.86 57 LEU 8C C 1
ATOM 8606 O O . LEU C 1 57 ? 213.227 246.595 285.065 1.00 82.17 57 LEU 8C O 1
ATOM 8611 N N . ALA C 1 58 ? 212.335 248.618 285.477 1.00 76.23 58 ALA 8C N 1
ATOM 8612 C CA . ALA C 1 58 ? 212.180 248.917 284.059 1.00 72.45 58 ALA 8C CA 1
ATOM 8613 C C . ALA C 1 58 ? 213.517 249.209 283.390 1.00 78.78 58 ALA 8C C 1
ATOM 8614 O O . ALA C 1 58 ? 213.613 249.167 282.159 1.00 81.00 58 ALA 8C O 1
ATOM 8616 N N . ASN C 1 59 ? 214.550 249.516 284.172 1.00 80.19 59 ASN 8C N 1
ATOM 8617 C CA . ASN C 1 59 ? 215.866 249.795 283.615 1.00 79.45 59 ASN 8C CA 1
ATOM 8618 C C . ASN C 1 59 ? 216.700 248.541 283.397 1.00 81.54 59 ASN 8C C 1
ATOM 8619 O O . ASN C 1 59 ? 217.768 248.628 282.783 1.00 81.85 59 ASN 8C O 1
ATOM 8624 N N . CYS C 1 60 ? 216.245 247.387 283.881 1.00 80.00 60 CYS 8C N 1
ATOM 8625 C CA . CYS C 1 60 ? 216.966 246.131 283.729 1.00 74.78 60 CYS 8C CA 1
ATOM 8626 C C . CYS C 1 60 ? 216.399 245.274 282.607 1.00 77.33 60 CYS 8C C 1
ATOM 8627 O O . CYS C 1 60 ? 216.687 244.076 282.547 1.00 79.93 60 CYS 8C O 1
ATOM 8630 N N . ARG C 1 61 ? 215.599 245.861 281.721 1.00 77.26 61 ARG 8C N 1
ATOM 8631 C CA . ARG C 1 61 ? 214.953 245.115 280.659 1.00 72.15 61 ARG 8C CA 1
ATOM 8632 C C . ARG C 1 61 ? 215.981 244.647 279.631 1.00 73.09 61 ARG 8C C 1
ATOM 8633 O O . ARG C 1 61 ? 217.090 245.181 279.562 1.00 77.05 61 ARG 8C O 1
ATOM 8641 N N . PRO C 1 62 ? 215.639 243.625 278.830 1.00 70.11 62 PRO 8C N 1
ATOM 8642 C CA . PRO C 1 62 ? 216.589 243.115 277.832 1.00 66.60 62 PRO 8C CA 1
ATOM 8643 C C . PRO C 1 62 ? 217.116 244.177 276.880 1.00 68.29 62 PRO 8C C 1
ATOM 8644 O O . PRO C 1 62 ? 216.511 245.241 276.721 1.00 69.89 62 PRO 8C O 1
ATOM 8648 N N . ASN C 1 63 ? 218.255 243.882 276.256 1.00 69.56 63 ASN 8C N 1
ATOM 8649 C CA . ASN C 1 63 ? 219.030 244.717 275.339 1.00 69.50 63 ASN 8C CA 1
ATOM 8650 C C . ASN C 1 63 ? 219.806 245.804 276.073 1.00 71.19 63 ASN 8C C 1
ATOM 8651 O O . ASN C 1 63 ? 220.568 246.532 275.427 1.00 76.01 63 ASN 8C O 1
ATOM 8656 N N . ASN C 1 64 ? 219.649 245.943 277.385 1.00 68.89 64 ASN 8C N 1
ATOM 8657 C CA . ASN C 1 64 ? 220.491 246.849 278.150 1.00 68.38 64 ASN 8C CA 1
ATOM 8658 C C . ASN C 1 64 ? 221.879 246.248 278.329 1.00 71.49 64 ASN 8C C 1
ATOM 8659 O O . ASN C 1 64 ? 222.046 245.028 278.400 1.00 73.34 64 ASN 8C O 1
ATOM 8664 N N . GLU C 1 65 ? 222.880 247.119 278.400 1.00 73.54 65 GLU 8C N 1
ATOM 8665 C CA . GLU C 1 65 ? 224.265 246.689 278.510 1.00 71.49 65 GLU 8C CA 1
ATOM 8666 C C . GLU C 1 65 ? 224.614 246.400 279.963 1.00 74.27 65 GLU 8C C 1
ATOM 8667 O O . GLU C 1 65 ? 224.225 247.144 280.867 1.00 78.53 65 GLU 8C O 1
ATOM 8673 N N . LEU C 1 66 ? 225.352 245.313 280.181 1.00 71.59 66 LEU 8C N 1
ATOM 8674 C CA . LEU C 1 66 ? 225.709 244.857 281.518 1.00 68.37 66 LEU 8C CA 1
ATOM 8675 C C . LEU C 1 66 ? 227.202 244.579 281.574 1.00 70.94 66 LEU 8C C 1
ATOM 8676 O O . LEU C 1 66 ? 227.752 243.944 280.670 1.00 75.80 66 LEU 8C O 1
ATOM 8681 N N . ILE C 1 67 ? 227.854 245.054 282.634 1.00 68.46 67 ILE 8C N 1
ATOM 8682 C CA . ILE C 1 67 ? 229.287 244.878 282.832 1.00 68.67 67 ILE 8C CA 1
ATOM 8683 C C . ILE C 1 67 ? 229.523 244.367 284.246 1.00 72.37 67 ILE 8C C 1
ATOM 8684 O O . ILE C 1 67 ? 228.995 244.931 285.209 1.00 76.29 67 ILE 8C O 1
ATOM 8689 N N . VAL C 1 68 ? 230.317 243.306 284.369 1.00 70.99 68 VAL 8C N 1
ATOM 8690 C CA . VAL C 1 68 ? 230.729 242.764 285.658 1.00 69.26 68 VAL 8C CA 1
ATOM 8691 C C . VAL C 1 68 ? 232.239 242.919 285.756 1.00 73.70 68 VAL 8C C 1
ATOM 8692 O O . VAL C 1 68 ? 232.975 242.420 284.896 1.00 75.56 68 VAL 8C O 1
ATOM 8696 N N . GLN C 1 69 ? 232.699 243.600 286.802 1.00 77.75 69 GLN 8C N 1
ATOM 8697 C CA . GLN C 1 69 ? 234.086 244.029 286.883 1.00 81.01 69 GLN 8C CA 1
ATOM 8698 C C . GLN C 1 69 ? 234.629 243.838 288.291 1.00 84.58 69 GLN 8C C 1
ATOM 8699 O O . GLN C 1 69 ? 233.938 244.114 289.274 1.00 86.37 69 GLN 8C O 1
ATOM 8705 N N . ILE C 1 70 ? 235.869 243.363 288.377 1.00 91.85 70 ILE 8C N 1
ATOM 8706 C CA . ILE C 1 70 ? 236.611 243.269 289.630 1.00 92.90 70 ILE 8C CA 1
ATOM 8707 C C . ILE C 1 70 ? 237.805 244.206 289.529 1.00 99.43 70 ILE 8C C 1
ATOM 8708 O O . ILE C 1 70 ? 238.706 243.982 288.710 1.00 100.72 70 ILE 8C O 1
ATOM 8713 N N . GLN C 1 71 ? 237.823 245.242 290.370 1.00 100.84 71 GLN 8C N 1
ATOM 8714 C CA . GLN C 1 71 ? 238.863 246.275 290.341 1.00 105.17 71 GLN 8C CA 1
ATOM 8715 C C . GLN C 1 71 ? 238.884 246.847 288.929 1.00 103.02 71 GLN 8C C 1
ATOM 8716 O O . GLN C 1 71 ? 237.877 247.444 288.511 1.00 98.50 71 GLN 8C O 1
ATOM 8722 N N . LYS C 1 72 ? 239.972 246.706 288.171 1.00 103.42 72 LYS 8C N 1
ATOM 8723 C CA . LYS C 1 72 ? 239.959 247.092 286.766 1.00 105.55 72 LYS 8C CA 1
ATOM 8724 C C . LYS C 1 72 ? 239.548 245.931 285.868 1.00 103.37 72 LYS 8C C 1
ATOM 8725 O O . LYS C 1 72 ? 238.927 246.152 284.822 1.00 102.11 72 LYS 8C O 1
ATOM 8731 N N . THR C 1 73 ? 239.860 244.700 286.268 1.00 99.92 73 THR 8C N 1
ATOM 8732 C CA . THR C 1 73 ? 239.590 243.538 285.430 1.00 93.39 73 THR 8C CA 1
ATOM 8733 C C . THR C 1 73 ? 238.103 243.414 285.128 1.00 87.84 73 THR 8C C 1
ATOM 8734 O O . THR C 1 73 ? 237.264 243.486 286.029 1.00 90.29 73 THR 8C O 1
ATOM 8738 N N . ILE C 1 74 ? 237.782 243.217 283.853 1.00 82.90 74 ILE 8C N 1
ATOM 8739 C CA . ILE C 1 74 ? 236.401 243.081 283.405 1.00 78.83 74 ILE 8C CA 1
ATOM 8740 C C . ILE C 1 74 ? 236.082 241.594 283.314 1.00 77.47 74 ILE 8C C 1
ATOM 8741 O O . ILE C 1 74 ? 236.559 240.902 282.412 1.00 79.92 74 ILE 8C O 1
ATOM 8746 N N . LEU C 1 75 ? 235.277 241.098 284.256 1.00 75.08 75 LEU 8C N 1
ATOM 8747 C CA . LEU C 1 75 ? 234.870 239.698 284.210 1.00 69.71 75 LEU 8C CA 1
ATOM 8748 C C . LEU C 1 75 ? 234.007 239.411 282.990 1.00 71.95 75 LEU 8C C 1
ATOM 8749 O O . LEU C 1 75 ? 234.183 238.384 282.325 1.00 74.82 75 LEU 8C O 1
ATOM 8754 N N . PHE C 1 76 ? 233.072 240.304 282.679 1.00 71.46 76 PHE 8C N 1
ATOM 8755 C CA . PHE C 1 76 ? 232.123 240.066 281.603 1.00 69.66 76 PHE 8C CA 1
ATOM 8756 C C . PHE C 1 76 ? 231.614 241.396 281.073 1.00 74.20 76 PHE 8C C 1
ATOM 8757 O O . PHE C 1 76 ? 231.423 242.349 281.832 1.00 78.34 76 PHE 8C O 1
ATOM 8765 N N . LYS C 1 77 ? 231.400 241.446 279.761 1.00 72.69 77 LYS 8C N 1
ATOM 8766 C CA . LYS C 1 77 ? 230.764 242.584 279.114 1.00 69.13 77 LYS 8C CA 1
ATOM 8767 C C . LYS C 1 77 ? 229.803 242.061 278.060 1.00 70.05 77 LYS 8C C 1
ATOM 8768 O O . LYS C 1 77 ? 230.195 241.268 277.200 1.00 77.34 77 LYS 8C O 1
ATOM 8774 N N . GLY C 1 78 ? 228.556 242.501 278.129 1.00 66.99 78 GLY 8C N 1
ATOM 8775 C CA . GLY C 1 78 ? 227.559 242.022 277.200 1.00 65.59 78 GLY 8C CA 1
ATOM 8776 C C . GLY C 1 78 ? 226.261 242.777 277.343 1.00 67.02 78 GLY 8C C 1
ATOM 8777 O O . GLY C 1 78 ? 226.220 243.874 277.900 1.00 73.21 78 GLY 8C O 1
ATOM 8778 N N . ILE C 1 79 ? 225.193 242.172 276.830 1.00 66.24 79 ILE 8C N 1
ATOM 8779 C CA . ILE C 1 79 ? 223.867 242.775 276.825 1.00 68.88 79 ILE 8C CA 1
ATOM 8780 C C . ILE C 1 79 ? 222.875 241.805 277.450 1.00 69.65 79 ILE 8C C 1
ATOM 8781 O O . ILE C 1 79 ? 222.987 240.587 277.278 1.00 69.68 79 ILE 8C O 1
ATOM 8786 N N . ILE C 1 80 ? 221.912 242.352 278.191 1.00 70.41 80 ILE 8C N 1
ATOM 8787 C CA . ILE C 1 80 ? 220.909 241.531 278.858 1.00 64.16 80 ILE 8C CA 1
ATOM 8788 C C . ILE C 1 80 ? 219.958 240.950 277.823 1.00 65.00 80 ILE 8C C 1
ATOM 8789 O O . ILE C 1 80 ? 219.434 241.669 276.964 1.00 72.20 80 ILE 8C O 1
ATOM 8794 N N . VAL C 1 81 ? 219.731 239.640 277.898 1.00 62.41 81 VAL 8C N 1
ATOM 8795 C CA . VAL C 1 81 ? 218.814 238.973 276.993 1.00 61.80 81 VAL 8C CA 1
ATOM 8796 C C . VAL C 1 81 ? 217.563 238.464 277.700 1.00 67.94 81 VAL 8C C 1
ATOM 8797 O O . VAL C 1 81 ? 216.529 238.286 277.047 1.00 78.48 81 VAL 8C O 1
ATOM 8801 N N . ARG C 1 82 ? 217.618 238.230 279.008 1.00 67.14 82 ARG 8C N 1
ATOM 8802 C CA . ARG C 1 82 ? 216.509 237.625 279.731 1.00 62.77 82 ARG 8C CA 1
ATOM 8803 C C . ARG C 1 82 ? 216.407 238.244 281.115 1.00 67.39 82 ARG 8C C 1
ATOM 8804 O O . ARG C 1 82 ? 217.403 238.313 281.841 1.00 73.38 82 ARG 8C O 1
ATOM 8812 N N . GLN C 1 83 ? 215.209 238.698 281.474 1.00 63.82 83 GLN 8C N 1
ATOM 8813 C CA . GLN C 1 83 ? 214.928 239.249 282.794 1.00 60.52 83 GLN 8C CA 1
ATOM 8814 C C . GLN C 1 83 ? 213.700 238.549 283.354 1.00 58.39 83 GLN 8C C 1
ATOM 8815 O O . GLN C 1 83 ? 212.645 238.537 282.712 1.00 69.92 83 GLN 8C O 1
ATOM 8821 N N . ALA C 1 84 ? 213.833 237.975 284.547 1.00 52.97 84 ALA 8C N 1
ATOM 8822 C CA . ALA C 1 84 ? 212.775 237.179 285.149 1.00 56.75 84 ALA 8C CA 1
ATOM 8823 C C . ALA C 1 84 ? 212.555 237.600 286.593 1.00 61.48 84 ALA 8C C 1
ATOM 8824 O O . ALA C 1 84 ? 213.506 237.943 287.301 1.00 66.25 84 ALA 8C O 1
ATOM 8826 N N . LEU C 1 85 ? 211.297 237.566 287.024 1.00 59.01 85 LEU 8C N 1
ATOM 8827 C CA . LEU C 1 85 ? 210.913 237.888 288.390 1.00 56.76 85 LEU 8C CA 1
ATOM 8828 C C . LEU C 1 85 ? 210.210 236.694 289.014 1.00 60.99 85 LEU 8C C 1
ATOM 8829 O O . LEU C 1 85 ? 209.556 235.914 288.317 1.00 68.61 85 LEU 8C O 1
ATOM 8834 N N . LYS C 1 86 ? 210.350 236.556 290.329 1.00 58.76 86 LYS 8C N 1
ATOM 8835 C CA . LYS C 1 86 ? 209.684 235.498 291.074 1.00 60.83 86 LYS 8C CA 1
ATOM 8836 C C . LYS C 1 86 ? 209.072 236.095 292.329 1.00 68.11 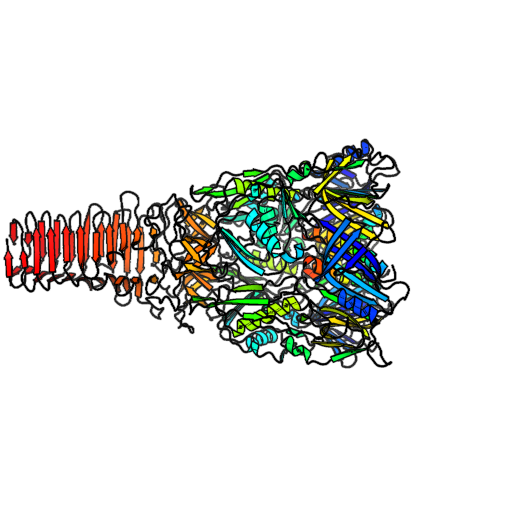86 LYS 8C C 1
ATOM 8837 O O . LYS C 1 86 ? 209.780 236.704 293.134 1.00 72.94 86 LYS 8C O 1
ATOM 8843 N N . PHE C 1 87 ? 207.765 235.922 292.493 1.00 68.90 87 PHE 8C N 1
ATOM 8844 C CA . PHE C 1 87 ? 207.052 236.383 293.674 1.00 66.25 87 PHE 8C CA 1
ATOM 8845 C C . PHE C 1 87 ? 206.400 235.198 294.369 1.00 68.09 87 PHE 8C C 1
ATOM 8846 O O . PHE C 1 87 ? 205.708 234.397 293.735 1.00 75.70 87 PHE 8C O 1
ATOM 8854 N N . LYS C 1 88 ? 206.626 235.095 295.677 1.00 62.47 88 LYS 8C N 1
ATOM 8855 C CA . LYS C 1 88 ? 206.041 234.026 296.482 1.00 60.94 88 LYS 8C CA 1
ATOM 8856 C C . LYS C 1 88 ? 205.712 234.633 297.842 1.00 67.91 88 LYS 8C C 1
ATOM 8857 O O . LYS C 1 88 ? 206.599 234.778 298.688 1.00 73.78 88 LYS 8C O 1
ATOM 8863 N N . GLY C 1 89 ? 204.447 234.982 298.041 1.00 69.47 89 GLY 8C N 1
ATOM 8864 C CA . GLY C 1 89 ? 204.084 235.716 299.240 1.00 70.51 89 GLY 8C CA 1
ATOM 8865 C C . GLY C 1 89 ? 204.747 237.078 299.232 1.00 77.77 89 GLY 8C C 1
ATOM 8866 O O . GLY C 1 89 ? 204.684 237.818 298.245 1.00 83.00 89 GLY 8C O 1
ATOM 8867 N N . GLN C 1 90 ? 205.394 237.422 300.341 1.00 76.42 90 GLN 8C N 1
ATOM 8868 C CA . GLN C 1 90 ? 206.123 238.678 300.446 1.00 78.51 90 GLN 8C CA 1
ATOM 8869 C C . GLN C 1 90 ? 207.518 238.604 299.836 1.00 80.81 90 GLN 8C C 1
ATOM 8870 O O . GLN C 1 90 ? 208.121 239.651 299.573 1.00 83.18 90 GLN 8C O 1
ATOM 8876 N N . ASP C 1 91 ? 208.031 237.405 299.578 1.00 79.41 91 ASP 8C N 1
ATOM 8877 C CA . ASP C 1 91 ? 209.372 237.248 299.033 1.00 79.25 91 ASP 8C CA 1
ATOM 8878 C C . ASP C 1 91 ? 209.386 237.526 297.535 1.00 79.69 91 ASP 8C C 1
ATOM 8879 O O . ASP C 1 91 ? 208.477 237.125 296.805 1.00 79.17 91 ASP 8C O 1
ATOM 8884 N N . SER C 1 92 ? 210.432 238.213 297.081 1.00 81.56 92 SER 8C N 1
ATOM 8885 C CA . SER C 1 92 ? 210.601 238.531 295.671 1.00 76.34 92 SER 8C CA 1
ATOM 8886 C C . SER C 1 92 ? 212.062 238.354 295.285 1.00 76.77 92 SER 8C C 1
ATOM 8887 O O . SER C 1 92 ? 212.961 238.512 296.114 1.00 83.09 92 SER 8C O 1
ATOM 8890 N N . LEU C 1 93 ? 212.290 238.028 294.015 1.00 71.10 93 LEU 8C N 1
ATOM 8891 C CA . LEU C 1 93 ? 213.637 237.778 293.524 1.00 66.29 93 LEU 8C CA 1
ATOM 8892 C C . LEU C 1 93 ? 213.683 238.067 292.032 1.00 67.04 93 LEU 8C C 1
ATOM 8893 O O . LEU C 1 93 ? 212.731 237.766 291.309 1.00 71.12 93 LEU 8C O 1
ATOM 8898 N N . MET C 1 94 ? 214.794 238.640 291.579 1.00 64.95 94 MET 8C N 1
ATOM 8899 C CA . MET C 1 94 ? 214.997 238.983 290.179 1.00 63.91 94 MET 8C CA 1
ATOM 8900 C C . MET C 1 94 ? 216.250 238.297 289.656 1.00 70.97 94 MET 8C C 1
ATOM 8901 O O . MET C 1 94 ? 217.286 238.284 290.328 1.00 73.31 94 MET 8C O 1
ATOM 8906 N N . THR C 1 95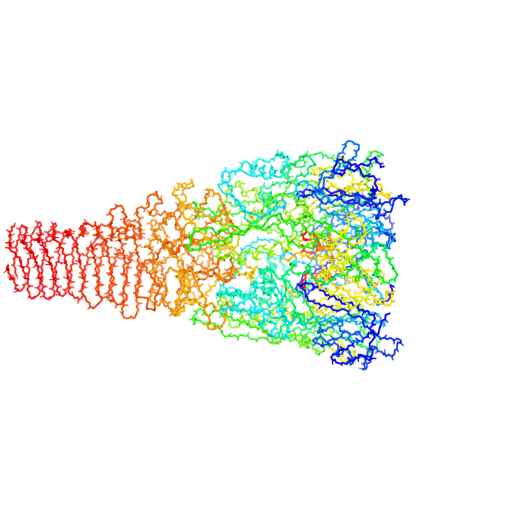 ? 216.154 237.731 288.455 1.00 70.33 95 THR 8C N 1
ATOM 8907 C CA . THR C 1 95 ? 217.266 237.032 287.822 1.00 69.65 95 THR 8C CA 1
ATOM 8908 C C . THR C 1 95 ? 217.529 237.641 286.454 1.00 69.46 95 THR 8C C 1
ATOM 8909 O O . THR C 1 95 ? 216.598 237.819 285.663 1.00 73.76 95 THR 8C O 1
ATOM 8913 N N . LEU C 1 96 ? 218.792 237.952 286.175 1.00 67.11 96 LEU 8C N 1
ATOM 8914 C CA . LEU C 1 96 ? 219.200 238.541 284.909 1.00 62.45 96 LEU 8C CA 1
ATOM 8915 C C . LEU C 1 96 ? 220.142 237.599 284.177 1.00 68.41 96 LEU 8C C 1
ATOM 8916 O O . LEU C 1 96 ? 221.028 236.995 284.787 1.00 74.41 96 LEU 8C O 1
ATOM 8921 N N . THR C 1 97 ? 219.951 237.485 282.866 1.00 68.49 97 THR 8C N 1
ATOM 8922 C CA . THR C 1 97 ? 220.818 236.690 282.006 1.00 66.94 97 THR 8C CA 1
ATOM 8923 C C . THR C 1 97 ? 221.332 237.578 280.884 1.00 66.72 97 THR 8C C 1
ATOM 8924 O O . THR C 1 97 ? 220.540 238.174 280.149 1.00 70.43 97 THR 8C O 1
ATOM 8928 N N . ALA C 1 98 ? 222.653 237.664 280.754 1.00 58.86 98 ALA 8C N 1
ATOM 8929 C CA . ALA C 1 98 ? 223.287 238.468 279.722 1.00 58.17 98 ALA 8C CA 1
ATOM 8930 C C . ALA C 1 98 ? 224.271 237.607 278.948 1.00 66.74 98 ALA 8C C 1
ATOM 8931 O O . ALA C 1 98 ? 224.777 236.606 279.459 1.00 71.89 98 ALA 8C O 1
ATOM 8933 N N . LYS C 1 99 ? 224.537 238.005 277.707 1.00 65.15 99 LYS 8C N 1
ATOM 8934 C CA . LYS C 1 99 ? 225.364 237.222 276.803 1.00 60.70 99 LYS 8C CA 1
ATOM 8935 C C . LYS C 1 99 ? 226.373 238.115 276.096 1.00 63.09 99 LYS 8C C 1
ATOM 8936 O O . LYS C 1 99 ? 226.221 239.336 276.029 1.00 66.55 99 LYS 8C O 1
ATOM 8942 N N . HIS C 1 100 ? 227.410 237.474 275.566 1.00 64.33 100 HIS 8C N 1
ATOM 8943 C CA . HIS C 1 100 ? 228.458 238.172 274.841 1.00 62.32 100 HIS 8C CA 1
ATOM 8944 C C . HIS C 1 100 ? 227.879 238.831 273.589 1.00 67.42 100 HIS 8C C 1
ATOM 8945 O O . HIS C 1 100 ? 226.868 238.372 273.051 1.00 72.87 100 HIS 8C O 1
ATOM 8952 N N . PRO C 1 101 ? 228.491 239.923 273.110 1.00 67.68 101 PRO 8C N 1
ATOM 8953 C CA . PRO C 1 101 ? 228.026 240.546 271.862 1.00 66.32 101 PRO 8C CA 1
ATOM 8954 C C . PRO C 1 101 ? 227.986 239.599 270.670 1.00 66.28 101 PRO 8C C 1
ATOM 8955 O O . PRO C 1 101 ? 227.401 239.934 269.636 1.00 67.79 101 PRO 8C O 1
ATOM 8959 N N . LEU C 1 102 ? 228.599 238.420 270.793 1.00 65.43 102 LEU 8C N 1
ATOM 8960 C CA . LEU C 1 102 ? 228.464 237.394 269.767 1.00 65.63 102 LEU 8C CA 1
ATOM 8961 C C . LEU C 1 102 ? 227.041 236.865 269.653 1.00 65.65 102 LEU 8C C 1
ATOM 8962 O O . LEU C 1 102 ? 226.731 236.183 268.672 1.00 67.65 102 LEU 8C O 1
ATOM 8967 N N . GLN C 1 103 ? 226.181 237.152 270.632 1.00 64.92 103 GLN 8C N 1
ATOM 8968 C CA . GLN C 1 103 ? 224.784 236.742 270.548 1.00 60.40 103 GLN 8C CA 1
ATOM 8969 C C . GLN C 1 103 ? 224.084 237.389 269.360 1.00 61.68 103 GLN 8C C 1
ATOM 8970 O O . GLN C 1 103 ? 223.145 236.811 268.802 1.00 64.72 103 GLN 8C O 1
ATOM 8976 N N . LYS C 1 104 ? 224.537 238.574 268.948 1.00 62.14 104 LYS 8C N 1
ATOM 8977 C CA . LYS C 1 104 ? 223.914 239.275 267.833 1.00 60.93 104 LYS 8C CA 1
ATOM 8978 C C . LYS C 1 104 ? 224.055 238.523 266.517 1.00 66.77 104 LYS 8C C 1
ATOM 8979 O O . LYS C 1 104 ? 223.305 238.802 265.578 1.00 70.78 104 LYS 8C O 1
ATOM 8985 N N . LEU C 1 105 ? 224.996 237.581 266.426 1.00 68.30 105 LEU 8C N 1
ATOM 8986 C CA . LEU C 1 105 ? 225.131 236.782 265.215 1.00 67.19 105 LEU 8C CA 1
ATOM 8987 C C . LEU C 1 105 ? 224.014 235.760 265.070 1.00 67.40 105 LEU 8C C 1
ATOM 8988 O O . LEU C 1 105 ? 223.806 235.241 263.969 1.00 74.12 105 LEU 8C O 1
ATOM 8993 N N . THR C 1 106 ? 223.297 235.454 266.150 1.00 66.28 106 THR 8C N 1
ATOM 8994 C CA . THR C 1 106 ? 222.200 234.499 266.092 1.00 68.88 106 THR 8C CA 1
ATOM 8995 C C . THR C 1 106 ? 220.893 235.121 265.623 1.00 74.09 106 THR 8C C 1
ATOM 8996 O O . THR C 1 106 ? 219.941 234.384 265.346 1.00 76.57 106 THR 8C O 1
ATOM 9000 N N . ASP C 1 107 ? 220.822 236.444 265.528 1.00 73.03 107 ASP 8C N 1
ATOM 9001 C CA . ASP C 1 107 ? 219.614 237.126 265.093 1.00 75.76 107 ASP 8C CA 1
ATOM 9002 C C . ASP C 1 107 ? 219.610 237.277 263.579 1.00 80.89 107 ASP 8C C 1
ATOM 9003 O O . ASP C 1 107 ? 220.630 237.613 262.973 1.00 85.27 107 ASP 8C O 1
ATOM 9008 N N . GLY C 1 108 ? 218.457 237.027 262.974 1.00 78.81 108 GLY 8C N 1
ATOM 9009 C CA . GLY C 1 108 ? 218.307 237.178 261.545 1.00 75.42 108 GLY 8C CA 1
ATOM 9010 C C . GLY C 1 108 ? 218.217 235.841 260.827 1.00 75.61 108 GLY 8C C 1
ATOM 9011 O O . GLY C 1 108 ? 218.608 234.791 261.340 1.00 77.49 108 GLY 8C O 1
ATOM 9012 N N . LEU C 1 109 ? 217.677 235.893 259.612 1.00 75.46 109 LEU 8C N 1
ATOM 9013 C CA . LEU C 1 109 ? 217.578 234.710 258.762 1.00 71.82 109 LEU 8C CA 1
ATOM 9014 C C . LEU C 1 109 ? 217.518 235.194 257.321 1.00 76.02 109 LEU 8C C 1
ATOM 9015 O O . LEU C 1 109 ? 216.491 235.728 256.894 1.00 87.38 109 LEU 8C O 1
ATOM 9020 N N . HIS C 1 110 ? 218.603 235.004 256.578 1.00 74.13 110 HIS 8C N 1
ATOM 9021 C CA . HIS C 1 110 ? 218.689 235.500 255.215 1.00 74.91 110 HIS 8C CA 1
ATOM 9022 C C . HIS C 1 110 ? 219.605 234.587 254.414 1.00 77.89 110 HIS 8C C 1
ATOM 9023 O O . HIS C 1 110 ? 220.153 233.610 254.932 1.00 83.20 110 HIS 8C O 1
ATOM 9030 N N . SER C 1 111 ? 219.768 234.915 253.136 1.00 74.90 111 SER 8C N 1
ATOM 9031 C CA . SER C 1 111 ? 220.665 234.200 252.244 1.00 77.15 111 SER 8C CA 1
ATOM 9032 C C . SER C 1 111 ? 221.504 235.202 251.470 1.00 82.78 111 SER 8C C 1
ATOM 9033 O O . SER C 1 111 ? 220.997 236.235 251.024 1.00 90.25 111 SER 8C O 1
ATOM 9036 N N . GLN C 1 112 ? 222.788 234.896 251.312 1.00 79.96 112 GLN 8C N 1
ATOM 9037 C CA . GLN C 1 112 ? 223.678 235.764 250.557 1.00 83.61 112 GLN 8C CA 1
ATOM 9038 C C . GLN C 1 112 ? 224.798 234.924 249.966 1.00 83.80 112 GLN 8C C 1
ATOM 9039 O O . GLN C 1 112 ? 225.045 233.793 250.390 1.00 85.53 112 GLN 8C O 1
ATOM 9045 N N . LEU C 1 113 ? 225.473 235.500 248.978 1.00 83.81 113 LEU 8C N 1
ATOM 9046 C CA . LEU C 1 113 ? 226.536 234.831 248.246 1.00 78.76 113 LEU 8C CA 1
ATOM 9047 C C . LEU C 1 113 ? 227.827 235.629 248.340 1.00 80.05 113 LEU 8C C 1
ATOM 9048 O O . LEU C 1 113 ? 227.812 236.863 248.305 1.00 84.94 113 LEU 8C O 1
ATOM 9053 N N . PHE C 1 114 ? 228.939 234.912 248.460 1.00 80.99 114 PHE 8C N 1
ATOM 9054 C CA . PHE C 1 114 ? 230.273 235.494 248.471 1.00 79.66 114 PHE 8C CA 1
ATOM 9055 C C . PHE C 1 114 ? 231.043 234.943 247.278 1.00 83.97 114 PHE 8C C 1
ATOM 9056 O O . PHE C 1 114 ? 231.191 233.724 247.144 1.00 88.80 114 PHE 8C O 1
ATOM 9064 N N . SER C 1 115 ? 231.530 235.834 246.418 1.00 82.30 115 SER 8C N 1
ATOM 9065 C CA . SER C 1 115 ? 232.268 235.451 245.221 1.00 81.87 115 SER 8C CA 1
ATOM 9066 C C . SER C 1 115 ? 233.708 235.923 245.328 1.00 85.26 115 SER 8C C 1
ATOM 9067 O O . SER C 1 115 ? 233.960 237.098 245.615 1.00 90.46 115 SER 8C O 1
ATOM 9070 N N . LYS C 1 116 ? 234.644 235.004 245.085 1.00 83.33 116 LYS 8C N 1
ATOM 9071 C CA . LYS C 1 116 ? 236.072 235.314 245.046 1.00 83.71 116 LYS 8C CA 1
ATOM 9072 C C . LYS C 1 116 ? 236.526 236.011 246.326 1.00 86.00 116 LYS 8C C 1
ATOM 9073 O O . LYS C 1 116 ? 237.280 236.985 246.297 1.00 86.45 116 LYS 8C O 1
ATOM 9079 N N . GLN C 1 117 ? 236.055 235.506 247.461 1.00 83.01 117 GLN 8C N 1
ATOM 9080 C CA . GLN C 1 117 ? 236.449 236.003 248.767 1.00 77.13 117 GLN 8C CA 1
ATOM 9081 C C . GLN C 1 117 ? 236.991 234.857 249.608 1.00 79.73 117 GLN 8C C 1
ATOM 9082 O O . GLN C 1 117 ? 236.515 233.722 249.520 1.00 82.74 117 GLN 8C O 1
ATOM 9088 N N . SER C 1 118 ? 237.995 235.164 250.421 1.00 82.15 118 SER 8C N 1
ATOM 9089 C CA . SER C 1 118 ? 238.583 234.168 251.298 1.00 82.44 118 SER 8C CA 1
ATOM 9090 C C . SER C 1 118 ? 237.742 234.008 252.563 1.00 85.00 118 SER 8C C 1
ATOM 9091 O O . SER C 1 118 ? 236.869 234.823 252.871 1.00 87.59 118 SER 8C O 1
ATOM 9094 N N . ASP C 1 119 ? 238.018 232.932 253.303 1.00 84.17 119 ASP 8C N 1
ATOM 9095 C CA . ASP C 1 119 ? 237.304 232.696 254.553 1.00 82.90 119 ASP 8C CA 1
ATOM 9096 C C . ASP C 1 119 ? 237.583 233.800 255.563 1.00 80.69 119 ASP 8C C 1
ATOM 9097 O O . ASP C 1 119 ? 236.703 234.172 256.347 1.00 81.19 119 ASP 8C O 1
ATOM 9102 N N . GLU C 1 120 ? 238.806 234.332 255.563 1.00 81.23 120 GLU 8C N 1
ATOM 9103 C CA . GLU C 1 120 ? 239.124 235.450 256.443 1.00 81.21 120 GLU 8C CA 1
ATOM 9104 C C . GLU C 1 120 ? 238.285 236.674 256.102 1.00 84.65 120 GLU 8C C 1
ATOM 9105 O O . GLU C 1 120 ? 237.781 237.360 256.999 1.00 87.86 120 GLU 8C O 1
ATOM 9111 N N . ALA C 1 121 ? 238.122 236.963 254.809 1.00 81.37 121 ALA 8C N 1
ATOM 9112 C CA . ALA C 1 121 ? 237.331 238.120 254.402 1.00 77.04 121 ALA 8C CA 1
ATOM 9113 C C . ALA C 1 121 ? 235.865 237.952 254.779 1.00 78.07 121 ALA 8C C 1
ATOM 9114 O O . ALA C 1 121 ? 235.221 238.905 255.232 1.00 79.22 121 ALA 8C O 1
ATOM 9116 N N . ILE C 1 122 ? 235.317 236.751 254.588 1.00 79.42 122 ILE 8C N 1
ATOM 9117 C CA . ILE C 1 122 ? 233.913 236.512 254.914 1.00 76.97 122 ILE 8C CA 1
ATOM 9118 C C . ILE C 1 122 ? 233.689 236.616 256.417 1.00 80.21 122 ILE 8C C 1
ATOM 9119 O O . ILE C 1 122 ? 232.730 237.246 256.879 1.00 84.42 122 ILE 8C O 1
ATOM 9124 N N . ILE C 1 123 ? 234.569 235.994 257.203 1.00 78.88 123 ILE 8C N 1
ATOM 9125 C CA . ILE C 1 123 ? 234.405 235.994 258.654 1.00 76.97 123 ILE 8C CA 1
ATOM 9126 C C . ILE C 1 123 ? 234.541 237.404 259.210 1.00 79.49 123 ILE 8C C 1
ATOM 9127 O O . ILE C 1 123 ? 233.760 237.825 260.072 1.00 79.00 123 ILE 8C O 1
ATOM 9132 N N . LYS C 1 124 ? 235.529 238.158 258.726 1.00 78.36 124 LYS 8C N 1
ATOM 9133 C CA . LYS C 1 124 ? 235.711 239.526 259.200 1.00 77.75 124 LYS 8C CA 1
ATOM 9134 C C . LYS C 1 124 ? 234.507 240.391 258.857 1.00 81.86 124 LYS 8C C 1
ATOM 9135 O O . LYS C 1 124 ? 234.151 241.303 259.612 1.00 87.37 124 LYS 8C O 1
ATOM 9141 N N . LYS C 1 125 ? 233.871 240.128 257.714 1.00 82.10 125 LYS 8C N 1
ATOM 9142 C CA . LYS C 1 125 ? 232.669 240.870 257.352 1.00 82.94 125 LYS 8C CA 1
ATOM 9143 C C . LYS C 1 125 ? 231.528 240.579 258.317 1.00 88.85 125 LYS 8C C 1
ATOM 9144 O O . LYS C 1 125 ? 230.802 241.493 258.724 1.00 94.84 125 LYS 8C O 1
ATOM 9150 N N . LEU C 1 126 ? 231.355 239.310 258.697 1.00 83.48 126 LEU 8C N 1
ATOM 9151 C CA . LEU C 1 126 ? 230.258 238.940 259.586 1.00 80.05 126 LEU 8C CA 1
ATOM 9152 C C . LEU C 1 126 ? 230.400 239.610 260.946 1.00 84.54 126 LEU 8C C 1
ATOM 9153 O O . LEU C 1 126 ? 229.420 240.105 261.514 1.00 88.11 126 LEU 8C O 1
ATOM 9158 N N . PHE C 1 127 ? 231.618 239.629 261.489 1.00 81.95 127 PHE 8C N 1
ATOM 9159 C CA . PHE C 1 127 ? 231.839 240.262 262.785 1.00 81.83 127 PHE 8C CA 1
ATOM 9160 C C . PHE C 1 127 ? 231.608 241.766 262.711 1.00 86.30 127 PHE 8C C 1
ATOM 9161 O O . PHE C 1 127 ? 231.101 242.371 263.662 1.00 88.14 127 PHE 8C O 1
ATOM 9169 N N . SER C 1 128 ? 231.982 242.386 261.589 1.00 86.14 128 SER 8C N 1
ATOM 9170 C CA . SER C 1 128 ? 231.844 243.832 261.457 1.00 84.68 128 SER 8C CA 1
ATOM 9171 C C . SER C 1 128 ? 230.383 244.260 261.505 1.00 89.32 128 SER 8C C 1
ATOM 9172 O O . SER C 1 128 ? 230.059 245.321 262.052 1.00 92.80 128 SER 8C O 1
ATOM 9175 N N . GLN C 1 129 ? 229.487 243.455 260.928 1.00 87.85 129 GLN 8C N 1
ATOM 9176 C CA . GLN C 1 129 ? 228.063 243.765 261.010 1.00 89.80 129 GLN 8C CA 1
ATOM 9177 C C . GLN C 1 129 ? 227.589 243.779 262.457 1.00 93.02 129 GLN 8C C 1
ATOM 9178 O O . GLN C 1 129 ? 226.797 244.642 262.852 1.00 92.92 129 GLN 8C O 1
ATOM 9184 N N . ALA C 1 130 ? 228.062 242.826 263.262 1.00 90.96 130 ALA 8C N 1
ATOM 9185 C CA . ALA C 1 130 ? 227.743 242.826 264.683 1.00 83.77 130 ALA 8C CA 1
ATOM 9186 C C . ALA C 1 130 ? 228.598 243.812 265.465 1.00 85.41 130 ALA 8C C 1
ATOM 9187 O O . ALA C 1 130 ? 228.285 244.100 266.625 1.00 89.36 130 ALA 8C O 1
ATOM 9189 N N . GLY C 1 131 ? 229.666 244.330 264.865 1.00 84.42 131 GLY 8C N 1
ATOM 9190 C CA . GLY C 1 131 ? 230.532 245.272 265.544 1.00 79.72 131 GLY 8C CA 1
ATOM 9191 C C . GLY C 1 131 ? 231.438 244.610 266.560 1.00 79.69 131 GLY 8C C 1
ATOM 9192 O O . GLY C 1 131 ? 231.448 244.992 267.733 1.00 82.07 131 GLY 8C O 1
ATOM 9193 N N . ILE C 1 132 ? 232.204 243.614 266.123 1.00 81.45 132 ILE 8C N 1
ATOM 9194 C CA . ILE C 1 132 ? 233.075 242.841 266.998 1.00 78.55 132 ILE 8C CA 1
ATOM 9195 C C . ILE C 1 132 ? 234.484 242.865 266.426 1.00 83.44 132 ILE 8C C 1
ATOM 9196 O O . ILE C 1 132 ? 234.685 242.551 265.248 1.00 85.93 132 ILE 8C O 1
ATOM 9201 N N . GLN C 1 133 ? 235.454 243.236 267.256 1.00 83.83 133 GLN 8C N 1
ATOM 9202 C CA . GLN C 1 133 ? 236.850 243.164 266.851 1.00 86.17 133 GLN 8C CA 1
ATOM 9203 C C . GLN C 1 133 ? 237.313 241.713 266.817 1.00 87.32 133 GLN 8C C 1
ATOM 9204 O O . GLN C 1 133 ? 236.891 240.886 267.628 1.00 88.38 133 GLN 8C O 1
ATOM 9210 N N . THR C 1 134 ? 238.190 241.405 265.865 1.00 86.04 134 THR 8C N 1
ATOM 9211 C CA . THR C 1 134 ? 238.657 240.040 265.685 1.00 85.15 134 THR 8C CA 1
ATOM 9212 C C . THR C 1 134 ? 240.130 240.030 265.305 1.00 86.07 134 THR 8C C 1
ATOM 9213 O O . THR C 1 134 ? 240.645 240.982 264.715 1.00 91.82 134 THR 8C O 1
ATOM 9217 N N . THR C 1 135 ? 240.802 238.937 265.663 1.00 80.68 135 THR 8C N 1
ATOM 9218 C CA . THR C 1 135 ? 242.181 238.687 265.271 1.00 80.92 135 THR 8C CA 1
ATOM 9219 C C . THR C 1 135 ? 242.308 237.230 264.857 1.00 80.10 135 THR 8C C 1
ATOM 9220 O O . THR C 1 135 ? 241.501 236.383 265.244 1.00 83.78 135 THR 8C O 1
ATOM 9224 N N . ILE C 1 136 ? 243.333 236.944 264.060 1.00 77.98 136 ILE 8C N 1
ATOM 9225 C CA . ILE C 1 136 ? 243.601 235.595 263.580 1.00 78.49 136 ILE 8C CA 1
ATOM 9226 C C . ILE C 1 136 ? 245.037 235.239 263.931 1.00 79.99 136 ILE 8C C 1
ATOM 9227 O O . ILE C 1 136 ? 245.964 235.987 263.602 1.00 88.42 136 ILE 8C O 1
ATOM 9232 N N . LYS C 1 137 ? 245.221 234.102 264.597 1.00 75.71 137 LYS 8C N 1
ATOM 9233 C CA . LYS C 1 137 ? 246.537 233.653 265.028 1.00 75.64 137 LYS 8C CA 1
ATOM 9234 C C . LYS C 1 137 ? 246.803 232.258 264.488 1.00 78.72 137 LYS 8C C 1
ATOM 9235 O O . LYS C 1 137 ? 246.020 231.337 264.733 1.00 83.16 137 LYS 8C O 1
ATOM 9241 N N . GLN C 1 138 ? 247.915 232.112 263.766 1.00 79.89 138 GLN 8C N 1
ATOM 9242 C CA . GLN C 1 138 ? 248.406 230.816 263.298 1.00 80.92 138 GLN 8C CA 1
ATOM 9243 C C . GLN C 1 138 ? 247.322 230.028 262.566 1.00 86.20 138 GLN 8C C 1
ATOM 9244 O O . GLN C 1 138 ? 247.132 228.830 262.784 1.00 91.86 138 GLN 8C O 1
ATOM 9250 N N . ALA C 1 139 ? 246.599 230.717 261.686 1.00 81.73 139 ALA 8C N 1
ATOM 9251 C CA . ALA C 1 139 ? 245.562 230.102 260.859 1.00 80.00 139 ALA 8C CA 1
ATOM 9252 C C . ALA C 1 139 ? 245.743 230.536 259.411 1.00 83.84 139 ALA 8C C 1
ATOM 9253 O O . ALA C 1 139 ? 244.945 231.315 258.877 1.00 85.68 139 ALA 8C O 1
ATOM 9255 N N . PRO C 1 140 ? 246.792 230.050 258.742 1.00 83.35 140 PRO 8C N 1
ATOM 9256 C CA . PRO C 1 140 ? 246.977 230.397 257.325 1.00 81.31 140 PRO 8C CA 1
ATOM 9257 C C . PRO C 1 140 ? 245.924 229.800 256.411 1.00 83.40 140 PRO 8C C 1
ATOM 9258 O O . PRO C 1 140 ? 245.797 230.253 255.267 1.00 85.82 140 PRO 8C O 1
ATOM 9262 N N . GLN C 1 141 ? 245.168 228.802 256.870 1.00 82.72 141 GLN 8C N 1
ATOM 9263 C CA . GLN C 1 141 ? 244.171 228.151 256.029 1.00 80.37 141 GLN 8C CA 1
ATOM 9264 C C . GLN C 1 141 ? 243.014 229.066 255.655 1.00 81.86 141 GLN 8C C 1
ATOM 9265 O O . GLN C 1 141 ? 242.243 228.719 254.754 1.00 81.28 141 GLN 8C O 1
ATOM 9271 N N . LEU C 1 142 ? 242.869 230.211 256.315 1.00 82.86 142 LEU 8C N 1
ATOM 9272 C CA . LEU C 1 142 ? 241.778 231.128 256.019 1.00 81.55 142 LEU 8C CA 1
ATOM 9273 C C . LEU C 1 142 ? 242.075 232.039 254.836 1.00 81.80 142 LEU 8C C 1
ATOM 9274 O O . LEU C 1 142 ? 241.203 232.823 254.447 1.00 85.86 142 LEU 8C O 1
ATOM 9279 N N . LYS C 1 143 ? 243.273 231.960 254.260 1.00 81.23 143 LYS 8C N 1
ATOM 9280 C CA . LYS C 1 143 ? 243.634 232.800 253.126 1.00 80.19 143 LYS 8C CA 1
ATOM 9281 C C . LYS C 1 143 ? 243.157 232.244 251.791 1.00 84.99 143 LYS 8C C 1
ATOM 9282 O O . LYS C 1 143 ? 243.196 232.970 250.793 1.00 86.24 143 LYS 8C O 1
ATOM 9288 N N . THR C 1 144 ? 242.719 230.988 251.745 1.00 86.94 144 THR 8C N 1
ATOM 9289 C CA . THR C 1 144 ? 242.277 230.395 250.490 1.00 86.27 144 THR 8C CA 1
ATOM 9290 C C . THR C 1 144 ? 240.996 231.062 250.006 1.00 86.63 144 THR 8C C 1
ATOM 9291 O O . THR C 1 144 ? 240.120 231.410 250.800 1.00 87.41 144 THR 8C O 1
ATOM 9295 N N . VAL C 1 145 ? 240.885 231.225 248.691 1.00 83.86 145 VAL 8C N 1
ATOM 9296 C CA . VAL C 1 145 ? 239.796 231.972 248.072 1.00 83.53 145 VAL 8C CA 1
ATOM 9297 C C . VAL C 1 145 ? 238.773 230.993 247.515 1.00 86.86 145 VAL 8C C 1
ATOM 9298 O O . VAL C 1 145 ? 239.134 230.025 246.834 1.00 91.48 145 VAL 8C O 1
ATOM 9302 N N . HIS C 1 146 ? 237.500 231.243 247.804 1.00 85.68 146 HIS 8C N 1
ATOM 9303 C CA . HIS C 1 146 ? 236.399 230.428 247.309 1.00 84.28 146 HIS 8C CA 1
ATOM 9304 C C . HIS C 1 146 ? 235.767 231.110 246.105 1.00 85.30 146 HIS 8C C 1
ATOM 9305 O O . HIS C 1 146 ? 235.452 232.303 246.159 1.00 87.85 146 HIS 8C O 1
ATOM 9312 N N . GLU C 1 147 ? 235.585 230.353 245.021 1.00 86.28 147 GLU 8C N 1
ATOM 9313 C CA . GLU C 1 147 ? 234.978 230.923 243.823 1.00 91.02 147 GLU 8C CA 1
ATOM 9314 C C . GLU C 1 147 ? 233.547 231.369 244.091 1.00 91.01 147 GLU 8C C 1
ATOM 9315 O O . GLU C 1 147 ? 233.136 232.454 243.665 1.00 91.25 147 GLU 8C O 1
ATOM 9321 N N . GLN C 1 148 ? 232.773 230.549 244.798 1.00 87.52 148 GLN 8C N 1
ATOM 9322 C CA . GLN C 1 148 ? 231.438 230.941 245.226 1.00 83.17 148 GLN 8C CA 1
ATOM 9323 C C . GLN C 1 148 ? 231.119 230.250 246.543 1.00 87.22 148 GLN 8C C 1
ATOM 9324 O O . GLN C 1 148 ? 231.229 229.026 246.650 1.00 89.46 148 GLN 8C O 1
ATOM 9330 N N . MET C 1 149 ? 230.740 231.043 247.541 1.00 87.42 149 MET 8C N 1
ATOM 9331 C CA . MET C 1 149 ? 230.394 230.553 248.869 1.00 82.41 149 MET 8C CA 1
ATOM 9332 C C . MET C 1 149 ? 228.992 231.042 249.189 1.00 83.37 149 MET 8C C 1
ATOM 9333 O O . MET C 1 149 ? 228.727 232.247 249.132 1.00 87.10 149 MET 8C O 1
ATOM 9338 N N . VAL C 1 150 ? 228.098 230.118 249.525 1.00 81.47 150 VAL 8C N 1
ATOM 9339 C CA . VAL C 1 150 ? 226.676 230.413 249.642 1.00 80.17 150 VAL 8C CA 1
ATOM 9340 C C . VAL C 1 150 ? 226.222 230.149 251.070 1.00 84.91 150 VAL 8C C 1
ATOM 9341 O O . VAL C 1 150 ? 226.482 229.075 251.624 1.00 85.95 150 VAL 8C O 1
ATOM 9345 N N . GLN C 1 151 ? 225.551 231.133 251.658 1.00 84.83 151 GLN 8C N 1
ATOM 9346 C CA . GLN C 1 151 ? 224.824 230.980 252.910 1.00 79.24 151 GLN 8C CA 1
ATOM 9347 C C . GLN C 1 151 ? 223.338 230.958 252.590 1.00 81.33 151 GLN 8C C 1
ATOM 9348 O O . GLN C 1 151 ? 222.825 231.891 251.965 1.00 84.46 151 GLN 8C O 1
ATOM 9354 N N . PHE C 1 152 ? 222.650 229.895 253.001 1.00 79.90 152 PHE 8C N 1
ATOM 9355 C CA . PHE C 1 152 ? 221.274 229.650 252.578 1.00 80.52 152 PHE 8C CA 1
ATOM 9356 C C . PHE C 1 152 ? 220.364 229.526 253.792 1.00 82.52 152 PHE 8C C 1
ATOM 9357 O O . PHE C 1 152 ? 220.434 228.534 254.525 1.00 86.51 152 PHE 8C O 1
ATOM 9365 N N . ARG C 1 153 ? 219.506 230.525 253.987 1.00 77.86 153 ARG 8C N 1
ATOM 9366 C CA . ARG C 1 153 ? 218.413 230.488 254.959 1.00 75.10 153 ARG 8C CA 1
ATOM 9367 C C . ARG C 1 153 ? 218.905 230.085 256.348 1.00 80.18 153 ARG 8C C 1
ATOM 9368 O O . ARG C 1 153 ? 218.411 229.142 256.969 1.00 86.44 153 ARG 8C O 1
ATOM 9376 N N . CYS C 1 154 ? 219.897 230.826 256.831 1.00 78.85 154 CYS 8C N 1
ATOM 9377 C CA . CYS C 1 154 ? 220.453 230.587 258.153 1.00 76.90 154 CYS 8C CA 1
ATOM 9378 C C . CYS C 1 154 ? 221.027 231.890 258.686 1.00 75.22 154 CYS 8C C 1
ATOM 9379 O O . CYS C 1 154 ? 221.271 232.835 257.934 1.00 78.49 154 CYS 8C O 1
ATOM 9382 N N . ASN C 1 155 ? 221.231 231.932 259.998 1.00 73.51 155 ASN 8C N 1
ATOM 9383 C CA . ASN C 1 155 ? 221.837 233.099 260.614 1.00 72.56 155 ASN 8C CA 1
ATOM 9384 C C . ASN C 1 155 ? 223.358 233.036 260.493 1.00 74.82 155 ASN 8C C 1
ATOM 9385 O O . ASN C 1 155 ? 223.939 232.027 260.088 1.00 76.27 155 ASN 8C O 1
ATOM 9390 N N . ASP C 1 156 ? 224.005 234.144 260.855 1.00 73.36 156 ASP 8C N 1
ATOM 9391 C CA . ASP C 1 156 ? 225.453 234.235 260.713 1.00 71.44 156 ASP 8C CA 1
ATOM 9392 C C . ASP C 1 156 ? 226.181 233.284 261.653 1.00 72.51 156 ASP 8C C 1
ATOM 9393 O O . ASP C 1 156 ? 227.260 232.788 261.311 1.00 79.43 156 ASP 8C O 1
ATOM 9398 N N . TRP C 1 157 ? 225.624 233.028 262.838 1.00 71.11 157 TRP 8C N 1
ATOM 9399 C CA . TRP C 1 157 ? 226.293 232.142 263.786 1.00 68.19 157 TRP 8C CA 1
ATOM 9400 C C . TRP C 1 157 ? 226.380 230.718 263.254 1.00 70.38 157 TRP 8C C 1
ATOM 9401 O O . TRP C 1 157 ? 227.424 230.068 263.378 1.00 74.61 157 TRP 8C O 1
ATOM 9412 N N . THR C 1 158 ? 225.295 230.212 262.664 1.00 66.45 158 THR 8C N 1
ATOM 9413 C CA . THR C 1 158 ? 225.324 228.865 262.102 1.00 68.36 158 THR 8C CA 1
ATOM 9414 C C . THR C 1 158 ? 226.290 228.778 260.930 1.00 75.01 158 THR 8C C 1
ATOM 9415 O O . THR C 1 158 ? 227.025 227.793 260.792 1.00 79.70 158 THR 8C O 1
ATOM 9419 N N . PHE C 1 159 ? 226.299 229.797 260.070 1.00 72.13 159 PHE 8C N 1
ATOM 9420 C CA . PHE C 1 159 ? 227.226 229.806 258.944 1.00 71.64 159 PHE 8C CA 1
ATOM 9421 C C . PHE C 1 159 ? 228.672 229.844 259.418 1.00 71.74 159 PHE 8C C 1
ATOM 9422 O O . PHE C 1 159 ? 229.530 229.141 258.873 1.00 76.90 159 PHE 8C O 1
ATOM 9430 N N . LEU C 1 160 ? 228.962 230.662 260.432 1.00 69.04 160 LEU 8C N 1
ATOM 9431 C CA . LEU C 1 160 ? 230.327 230.754 260.939 1.00 68.91 160 LEU 8C CA 1
ATOM 9432 C C . LEU C 1 160 ? 230.778 229.439 261.562 1.00 71.91 160 LEU 8C C 1
ATOM 9433 O O . LEU C 1 160 ? 231.921 229.013 261.367 1.00 76.79 160 LEU 8C O 1
ATOM 9438 N N . LYS C 1 161 ? 229.893 228.781 262.314 1.00 68.72 161 LYS 8C N 1
ATOM 9439 C CA . LYS C 1 161 ? 230.262 227.526 262.959 1.00 67.84 161 LYS 8C CA 1
ATOM 9440 C C . LYS C 1 161 ? 230.566 226.445 261.932 1.00 71.94 161 LYS 8C C 1
ATOM 9441 O O . LYS C 1 161 ? 231.444 225.602 262.147 1.00 75.34 161 LYS 8C O 1
ATOM 9447 N N . SER C 1 162 ? 229.841 226.444 260.812 1.00 69.69 162 SER 8C N 1
ATOM 9448 C CA . SER C 1 162 ? 230.132 225.491 259.747 1.00 68.74 162 SER 8C CA 1
ATOM 9449 C C . SER C 1 162 ? 231.504 225.746 259.139 1.00 71.49 162 SER 8C C 1
ATOM 9450 O O . SER C 1 162 ? 232.247 224.803 258.844 1.00 75.79 162 SER 8C O 1
ATOM 9453 N N . ARG C 1 163 ? 231.858 227.017 258.939 1.00 70.93 163 ARG 8C N 1
ATOM 9454 C CA . ARG C 1 163 ? 233.145 227.338 258.335 1.00 67.45 163 ARG 8C CA 1
ATOM 9455 C C . ARG C 1 163 ? 234.302 227.064 259.286 1.00 71.60 163 ARG 8C C 1
ATOM 9456 O O . ARG C 1 163 ? 235.399 226.715 258.836 1.00 77.18 163 ARG 8C O 1
ATOM 9464 N N . LEU C 1 164 ? 234.089 227.226 260.593 1.00 71.02 164 LEU 8C N 1
ATOM 9465 C CA . LEU C 1 164 ? 235.151 226.937 261.551 1.00 68.72 164 LEU 8C CA 1
ATOM 9466 C C . LEU C 1 164 ? 235.510 225.458 261.550 1.00 71.52 164 LEU 8C C 1
ATOM 9467 O O . LEU C 1 164 ? 236.693 225.101 261.601 1.00 77.74 164 LEU 8C O 1
ATOM 9472 N N . ILE C 1 165 ? 234.507 224.582 261.496 1.00 69.51 165 ILE 8C N 1
ATOM 9473 C CA . ILE C 1 165 ? 234.776 223.148 261.468 1.00 71.84 165 ILE 8C CA 1
ATOM 9474 C C . ILE C 1 165 ? 235.415 222.749 260.145 1.00 73.01 165 ILE 8C C 1
ATOM 9475 O O . ILE C 1 165 ? 236.338 221.927 260.108 1.00 75.94 165 ILE 8C O 1
ATOM 9480 N N . ALA C 1 166 ? 234.941 223.325 259.039 1.00 69.97 166 ALA 8C N 1
ATOM 9481 C CA . ALA C 1 166 ? 235.465 222.958 257.728 1.00 66.62 166 ALA 8C CA 1
ATOM 9482 C C . ALA C 1 166 ? 236.909 223.405 257.543 1.00 69.77 166 ALA 8C C 1
ATOM 9483 O O . ALA C 1 166 ? 237.682 222.725 256.861 1.00 76.36 166 ALA 8C O 1
ATOM 9485 N N . THR C 1 167 ? 237.288 224.540 258.124 1.00 70.70 167 THR 8C N 1
ATOM 9486 C CA . THR C 1 167 ? 238.641 225.064 258.000 1.00 71.97 167 THR 8C CA 1
ATOM 9487 C C . THR C 1 167 ? 239.516 224.725 259.199 1.00 74.73 167 THR 8C C 1
ATOM 9488 O O . THR C 1 167 ? 240.657 225.192 259.266 1.00 79.41 167 THR 8C O 1
ATOM 9492 N N . ASN C 1 168 ? 239.008 223.932 260.143 1.00 73.65 168 ASN 8C N 1
ATOM 9493 C CA . ASN C 1 168 ? 239.767 223.486 261.311 1.00 71.99 168 ASN 8C CA 1
ATOM 9494 C C . ASN C 1 168 ? 240.281 224.676 262.124 1.00 71.71 168 ASN 8C C 1
ATOM 9495 O O . ASN C 1 168 ? 241.484 224.898 262.268 1.00 74.84 168 ASN 8C O 1
ATOM 9500 N N . THR C 1 169 ? 239.336 225.449 262.654 1.00 70.53 169 THR 8C N 1
ATOM 9501 C CA . THR C 1 169 ? 239.654 226.619 263.457 1.00 69.31 169 THR 8C CA 1
ATOM 9502 C C . THR C 1 169 ? 238.750 226.648 264.680 1.00 69.70 169 THR 8C C 1
ATOM 9503 O O . THR C 1 169 ? 237.582 226.259 264.605 1.00 74.57 169 THR 8C O 1
ATOM 9507 N N . TRP C 1 170 ? 239.294 227.108 265.801 1.00 67.44 170 TRP 8C N 1
ATOM 9508 C CA . TRP C 1 170 ? 238.540 227.262 267.033 1.00 63.01 170 TRP 8C CA 1
ATOM 9509 C C . TRP C 1 170 ? 238.367 228.740 267.351 1.00 67.75 170 TRP 8C C 1
ATOM 9510 O O . TRP C 1 170 ? 239.164 229.580 266.928 1.00 75.19 170 TRP 8C O 1
ATOM 9521 N N . LEU C 1 171 ? 237.313 229.050 268.098 1.00 67.78 171 LEU 8C N 1
ATOM 9522 C CA . LEU C 1 171 ? 236.948 230.422 268.422 1.00 67.21 171 LEU 8C CA 1
ATOM 9523 C C . LEU C 1 171 ? 237.152 230.658 269.912 1.00 67.14 171 LEU 8C C 1
ATOM 9524 O O . LEU C 1 171 ? 236.557 229.961 270.740 1.00 66.88 171 LEU 8C O 1
ATOM 9529 N N . LEU C 1 172 ? 237.983 231.640 270.247 1.00 67.75 172 LEU 8C N 1
ATOM 9530 C CA . LEU C 1 172 ? 238.195 232.031 271.635 1.00 62.89 172 LEU 8C CA 1
ATOM 9531 C C . LEU C 1 172 ? 237.456 233.334 271.897 1.00 70.58 172 LEU 8C C 1
ATOM 9532 O O . LEU C 1 172 ? 237.880 234.389 271.402 1.00 77.19 172 LEU 8C O 1
ATOM 9537 N N . PRO C 1 173 ? 236.365 233.319 272.654 1.00 71.07 173 PRO 8C N 1
ATOM 9538 C CA . PRO C 1 173 ? 235.543 234.528 272.848 1.00 68.07 173 PRO 8C CA 1
ATOM 9539 C C . PRO C 1 173 ? 236.040 235.450 273.960 1.00 72.89 173 PRO 8C C 1
ATOM 9540 O O . PRO C 1 173 ? 235.566 235.445 275.097 1.00 74.57 173 PRO 8C O 1
ATOM 9544 N N . GLY C 1 174 ? 237.032 236.269 273.630 1.00 78.22 174 GLY 8C N 1
ATOM 9545 C CA . GLY C 1 174 ? 237.496 237.265 274.568 1.00 83.33 174 GLY 8C CA 1
ATOM 9546 C C . GLY C 1 174 ? 236.454 238.335 274.821 1.00 87.25 174 GLY 8C C 1
ATOM 9547 O O . GLY C 1 174 ? 235.534 238.553 274.033 1.00 91.45 174 GLY 8C O 1
ATOM 9548 N N . ASN C 1 175 ? 236.601 239.016 275.957 1.00 86.89 175 ASN 8C N 1
ATOM 9549 C CA . ASN C 1 175 ? 235.641 240.049 276.323 1.00 89.89 175 ASN 8C CA 1
ATOM 9550 C C . ASN C 1 175 ? 235.772 241.295 275.461 1.00 94.67 175 ASN 8C C 1
ATOM 9551 O O . ASN C 1 175 ? 234.847 242.112 275.431 1.00 95.60 175 ASN 8C O 1
ATOM 9556 N N . GLU C 1 176 ? 236.893 241.460 274.762 1.00 96.20 176 GLU 8C N 1
ATOM 9557 C CA . GLU C 1 176 ? 237.105 242.643 273.938 1.00 92.80 176 GLU 8C CA 1
ATOM 9558 C C . GLU C 1 176 ? 237.489 242.261 272.513 1.00 93.09 176 GLU 8C C 1
ATOM 9559 O O . GLU C 1 176 ? 237.143 242.969 271.562 1.00 92.70 176 GLU 8C O 1
ATOM 9565 N N . VAL C 1 177 ? 238.204 241.149 272.354 1.00 92.49 177 VAL 8C N 1
ATOM 9566 C CA . VAL C 1 177 ? 238.689 240.696 271.056 1.00 88.56 177 VAL 8C CA 1
ATOM 9567 C C . VAL C 1 177 ? 238.423 239.203 270.932 1.00 85.07 177 VAL 8C C 1
ATOM 9568 O O . VAL C 1 177 ? 238.736 238.435 271.848 1.00 89.55 177 VAL 8C O 1
ATOM 9572 N N . VAL C 1 178 ? 237.857 238.794 269.800 1.00 80.39 178 VAL 8C N 1
ATOM 9573 C CA . VAL C 1 178 ? 237.593 237.390 269.503 1.00 76.63 178 VAL 8C CA 1
ATOM 9574 C C . VAL C 1 178 ? 238.736 236.855 268.655 1.00 77.80 178 VAL 8C C 1
ATOM 9575 O O . VAL C 1 178 ? 239.107 237.463 267.644 1.00 81.35 178 VAL 8C O 1
ATOM 9579 N N . THR C 1 179 ? 239.294 235.718 269.060 1.00 75.76 179 THR 8C N 1
ATOM 9580 C CA . THR C 1 179 ? 240.481 235.152 268.433 1.00 76.98 179 THR 8C CA 1
ATOM 9581 C C . THR C 1 179 ? 240.133 233.846 267.731 1.00 75.01 179 THR 8C C 1
ATOM 9582 O O . THR C 1 179 ? 239.449 232.992 268.302 1.00 72.56 179 THR 8C O 1
ATOM 9586 N N . LEU C 1 180 ? 240.603 233.700 266.495 1.00 73.99 180 LEU 8C N 1
ATOM 9587 C CA . LEU C 1 180 ? 240.493 232.461 265.737 1.00 72.28 180 LEU 8C CA 1
ATOM 9588 C C . LEU C 1 180 ? 241.876 231.838 265.621 1.00 75.07 180 LEU 8C C 1
ATOM 9589 O O . LEU C 1 180 ? 242.826 232.508 265.206 1.00 82.63 180 LEU 8C O 1
ATOM 9594 N N . ILE C 1 181 ? 241.989 230.561 265.982 1.00 76.00 181 ILE 8C N 1
ATOM 9595 C CA . ILE C 1 181 ? 243.288 229.907 266.078 1.00 77.05 181 ILE 8C CA 1
ATOM 9596 C C . ILE C 1 181 ? 243.131 228.431 265.738 1.00 76.99 181 ILE 8C C 1
ATOM 9597 O O . ILE C 1 181 ? 242.088 227.823 265.991 1.00 79.73 181 ILE 8C O 1
ATOM 9602 N N . THR C 1 182 ? 244.175 227.863 265.142 1.00 73.02 182 THR 8C N 1
ATOM 9603 C CA . THR C 1 182 ? 244.206 226.431 264.891 1.00 74.99 182 THR 8C CA 1
ATOM 9604 C C . THR C 1 182 ? 244.265 225.675 266.217 1.00 78.61 182 THR 8C C 1
ATOM 9605 O O . THR C 1 182 ? 245.008 226.069 267.121 1.00 82.26 182 THR 8C O 1
ATOM 9609 N N . PRO C 1 183 ? 243.486 224.600 266.371 1.00 73.23 183 PRO 8C N 1
ATOM 9610 C CA . PRO C 1 183 ? 243.486 223.881 267.657 1.00 69.24 183 PRO 8C CA 1
ATOM 9611 C C . PRO C 1 183 ? 244.851 223.373 268.087 1.00 74.68 183 PRO 8C C 1
ATOM 9612 O O . PRO C 1 183 ? 245.159 223.394 269.283 1.00 78.55 183 PRO 8C O 1
ATOM 9616 N N . LYS C 1 184 ? 245.682 222.914 267.150 1.00 74.39 184 LYS 8C N 1
ATOM 9617 C CA . LYS C 1 184 ? 246.986 222.384 267.529 1.00 75.58 184 LYS 8C CA 1
ATOM 9618 C C . LYS C 1 184 ? 247.933 223.467 268.025 1.00 77.23 184 LYS 8C C 1
ATOM 9619 O O . LYS C 1 184 ? 248.848 223.165 268.797 1.00 78.77 184 LYS 8C O 1
ATOM 9625 N N . ALA C 1 185 ? 247.733 224.716 267.607 1.00 76.90 185 ALA 8C N 1
ATOM 9626 C CA . ALA C 1 185 ? 248.600 225.803 268.042 1.00 75.90 185 ALA 8C CA 1
ATOM 9627 C C . ALA C 1 185 ? 248.376 226.193 269.495 1.00 78.24 185 ALA 8C C 1
ATOM 9628 O O . ALA C 1 185 ? 249.163 226.979 270.033 1.00 84.05 185 ALA 8C O 1
ATOM 9630 N N . LEU C 1 186 ? 247.332 225.675 270.139 1.00 74.91 186 LEU 8C N 1
ATOM 9631 C CA . LEU C 1 186 ? 247.034 226.037 271.517 1.00 74.73 186 LEU 8C CA 1
ATOM 9632 C C . LEU C 1 186 ? 247.879 225.280 272.531 1.00 77.15 186 LEU 8C C 1
ATOM 9633 O O . LEU C 1 186 ? 247.824 225.607 273.720 1.00 78.86 186 LEU 8C O 1
ATOM 9638 N N . ASN C 1 187 ? 248.652 224.282 272.099 1.00 77.28 187 ASN 8C N 1
ATOM 9639 C CA . ASN C 1 187 ? 249.520 223.565 273.024 1.00 80.06 187 ASN 8C CA 1
ATOM 9640 C C . ASN C 1 187 ? 250.699 224.411 273.483 1.00 82.14 187 ASN 8C C 1
ATOM 9641 O O . ASN C 1 187 ? 251.336 224.070 274.484 1.00 81.43 187 ASN 8C O 1
ATOM 9646 N N . GLN C 1 188 ? 251.002 225.497 272.779 1.00 82.06 188 GLN 8C N 1
ATOM 9647 C CA . GLN C 1 188 ? 252.120 226.365 273.123 1.00 78.69 188 GLN 8C CA 1
ATOM 9648 C C . GLN C 1 188 ? 251.715 227.539 274.003 1.00 79.94 188 GLN 8C C 1
ATOM 9649 O O . GLN C 1 188 ? 252.562 228.384 274.307 1.00 86.55 188 GLN 8C O 1
ATOM 9655 N N . SER C 1 189 ? 250.454 227.614 274.417 1.00 79.04 189 SER 8C N 1
ATOM 9656 C CA . SER C 1 189 ? 249.973 228.736 275.206 1.00 80.25 189 SER 8C CA 1
ATOM 9657 C C . SER C 1 189 ? 250.479 228.634 276.645 1.00 78.50 189 SER 8C C 1
ATOM 9658 O O . SER C 1 189 ? 251.202 227.706 277.016 1.00 76.32 189 SER 8C O 1
ATOM 9661 N N . THR C 1 190 ? 250.092 229.608 277.466 1.00 77.28 190 THR 8C N 1
ATOM 9662 C CA . THR C 1 190 ? 250.555 229.658 278.846 1.00 80.16 190 THR 8C CA 1
ATOM 9663 C C . THR C 1 190 ? 250.031 228.463 279.634 1.00 78.73 190 THR 8C C 1
ATOM 9664 O O . THR C 1 190 ? 248.943 227.945 279.374 1.00 78.08 190 THR 8C O 1
ATOM 9668 N N . VAL C 1 191 ? 250.823 228.026 280.610 1.00 75.71 191 VAL 8C N 1
ATOM 9669 C CA . VAL C 1 191 ? 250.566 226.798 281.351 1.00 72.19 191 VAL 8C CA 1
ATOM 9670 C C . VAL C 1 191 ? 250.291 227.144 282.806 1.00 77.61 191 VAL 8C C 1
ATOM 9671 O O . VAL C 1 191 ? 251.052 227.896 283.426 1.00 81.64 191 VAL 8C O 1
ATOM 9675 N N . HIS C 1 192 ? 249.203 226.600 283.343 1.00 76.38 192 HIS 8C N 1
ATOM 9676 C CA . HIS C 1 192 ? 248.906 226.642 284.768 1.00 72.22 192 HIS 8C CA 1
ATOM 9677 C C . HIS C 1 192 ? 249.065 225.231 285.315 1.00 73.02 192 HIS 8C C 1
ATOM 9678 O O . HIS C 1 192 ? 248.363 224.313 284.878 1.00 77.97 192 HIS 8C O 1
ATOM 9685 N N . THR C 1 193 ? 249.979 225.059 286.263 1.00 71.39 193 THR 8C N 1
ATOM 9686 C CA . THR C 1 193 ? 250.376 223.741 286.740 1.00 72.53 193 THR 8C CA 1
ATOM 9687 C C . THR C 1 193 ? 249.768 223.472 288.108 1.00 73.40 193 THR 8C C 1
ATOM 9688 O O . THR C 1 193 ? 249.716 224.367 288.958 1.00 77.09 193 THR 8C O 1
ATOM 9692 N N . ILE C 1 194 ? 249.309 222.240 288.313 1.00 71.00 194 ILE 8C N 1
ATOM 9693 C CA . ILE C 1 194 ? 248.768 221.784 289.587 1.00 69.87 194 ILE 8C CA 1
ATOM 9694 C C . ILE C 1 194 ? 249.666 220.673 290.109 1.00 74.53 194 ILE 8C C 1
ATOM 9695 O O . ILE C 1 194 ? 249.874 219.665 289.426 1.00 77.32 194 ILE 8C O 1
ATOM 9700 N N . HIS C 1 195 ? 250.192 220.854 291.317 1.00 73.62 195 HIS 8C N 1
ATOM 9701 C CA . HIS C 1 195 ? 251.131 219.918 291.917 1.00 71.72 195 HIS 8C CA 1
ATOM 9702 C C . HIS C 1 195 ? 250.439 219.093 292.992 1.00 77.34 195 HIS 8C C 1
ATOM 9703 O O . HIS C 1 195 ? 249.670 219.625 293.797 1.00 86.72 195 HIS 8C O 1
ATOM 9710 N N . GLN C 1 196 ? 250.714 217.787 293.000 1.00 74.59 196 GLN 8C N 1
ATOM 9711 C CA . GLN C 1 196 ? 250.189 216.934 294.060 1.00 75.84 196 GLN 8C CA 1
ATOM 9712 C C . GLN C 1 196 ? 250.911 217.197 295.375 1.00 83.36 196 GLN 8C C 1
ATOM 9713 O O . GLN C 1 196 ? 250.279 217.311 296.431 1.00 86.50 196 GLN 8C O 1
ATOM 9719 N N . SER C 1 197 ? 252.236 217.291 295.329 1.00 85.14 197 SER 8C N 1
ATOM 9720 C CA . SER C 1 197 ? 253.041 217.701 296.473 1.00 87.64 197 SER 8C CA 1
ATOM 9721 C C . SER C 1 197 ? 253.307 219.192 296.321 1.00 91.72 197 SER 8C C 1
ATOM 9722 O O . SER C 1 197 ? 254.092 219.605 295.462 1.00 91.61 197 SER 8C O 1
ATOM 9725 N N . THR C 1 198 ? 252.657 219.997 297.154 1.00 95.32 198 THR 8C N 1
ATOM 9726 C CA . THR C 1 198 ? 252.578 221.431 296.936 1.00 104.59 198 THR 8C CA 1
ATOM 9727 C C . THR C 1 198 ? 253.116 222.196 298.135 1.00 112.48 198 THR 8C C 1
ATOM 9728 O O . THR C 1 198 ? 253.151 221.694 299.261 1.00 112.14 198 THR 8C O 1
ATOM 9732 N N . ASN C 1 199 ? 253.541 223.426 297.867 1.00 117.76 199 ASN 8C N 1
ATOM 9733 C CA . ASN C 1 199 ? 253.863 224.385 298.909 1.00 118.27 199 ASN 8C CA 1
ATOM 9734 C C . ASN C 1 199 ? 252.605 225.193 299.225 1.00 121.09 199 ASN 8C C 1
ATOM 9735 O O . ASN C 1 199 ? 251.500 224.846 298.800 1.00 126.08 199 ASN 8C O 1
ATOM 9740 N N . ASP C 1 200 ? 252.750 226.283 299.972 1.00 120.44 200 ASP 8C N 1
ATOM 9741 C CA . ASP C 1 200 ? 251.593 227.023 300.458 1.00 125.56 200 ASP 8C CA 1
ATOM 9742 C C . ASP C 1 200 ? 251.196 228.196 299.569 1.00 124.12 200 ASP 8C C 1
ATOM 9743 O O . ASP C 1 200 ? 250.292 228.951 299.940 1.00 127.24 200 ASP 8C O 1
ATOM 9748 N N . GLN C 1 201 ? 251.838 228.376 298.414 1.00 121.19 201 GLN 8C N 1
ATOM 9749 C CA . GLN C 1 201 ? 251.481 229.454 297.498 1.00 120.49 201 GLN 8C CA 1
ATOM 9750 C C . GLN C 1 201 ? 251.047 228.945 296.129 1.00 115.31 201 GLN 8C C 1
ATOM 9751 O O . GLN C 1 201 ? 250.892 229.750 295.204 1.00 114.22 201 GLN 8C O 1
ATOM 9757 N N . ASP C 1 202 ? 250.844 227.641 295.971 1.00 110.49 202 ASP 8C N 1
ATOM 9758 C CA . ASP C 1 202 ? 250.486 227.073 294.681 1.00 103.28 202 ASP 8C CA 1
ATOM 9759 C C . ASP C 1 202 ? 248.970 227.113 294.492 1.00 96.80 202 ASP 8C C 1
ATOM 9760 O O . ASP C 1 202 ? 248.238 227.747 295.256 1.00 100.81 202 ASP 8C O 1
ATOM 9765 N N . ILE C 1 203 ? 248.489 226.432 293.458 1.00 87.54 203 ILE 8C N 1
ATOM 9766 C CA . ILE C 1 203 ? 247.062 226.375 293.165 1.00 80.11 203 ILE 8C CA 1
ATOM 9767 C C . ILE C 1 203 ? 246.403 225.367 294.093 1.00 81.83 203 ILE 8C C 1
ATOM 9768 O O . ILE C 1 203 ? 246.855 224.222 294.209 1.00 83.32 203 ILE 8C O 1
ATOM 9773 N N . VAL C 1 204 ? 245.332 225.787 294.757 1.00 79.32 204 VAL 8C N 1
ATOM 9774 C CA . VAL C 1 204 ? 244.574 224.916 295.645 1.00 70.92 204 VAL 8C CA 1
ATOM 9775 C C . VAL C 1 204 ? 243.473 224.242 294.842 1.00 70.11 204 VAL 8C C 1
ATOM 9776 O O . VAL C 1 204 ? 242.681 224.912 294.170 1.00 75.42 204 VAL 8C O 1
ATOM 9780 N N . LEU C 1 205 ? 243.420 222.916 294.908 1.00 65.97 205 LEU 8C N 1
ATOM 9781 C CA . LEU C 1 205 ? 242.439 222.126 294.176 1.00 65.21 205 LEU 8C CA 1
ATOM 9782 C C . LEU C 1 205 ? 241.423 221.574 295.166 1.00 71.97 205 LEU 8C C 1
ATOM 9783 O O . LEU C 1 205 ? 241.790 220.849 296.097 1.00 75.19 205 LEU 8C O 1
ATOM 9788 N N . PHE C 1 206 ? 240.151 221.914 294.963 1.00 69.80 206 PHE 8C N 1
ATOM 9789 C CA . PHE C 1 206 ? 239.090 221.481 295.866 1.00 65.88 206 PHE 8C CA 1
ATOM 9790 C C . PHE C 1 206 ? 238.435 220.188 295.390 1.00 64.70 206 PHE 8C C 1
ATOM 9791 O O . PHE C 1 206 ? 238.431 219.185 296.109 1.00 71.57 206 PHE 8C O 1
ATOM 9799 N N . GLU C 1 207 ? 237.874 220.201 294.186 1.00 64.67 207 GLU 8C N 1
ATOM 9800 C CA . GLU C 1 207 ? 237.197 219.042 293.627 1.00 65.84 207 GLU 8C CA 1
ATOM 9801 C C . GLU C 1 207 ? 237.601 218.894 292.169 1.00 69.91 207 GLU 8C C 1
ATOM 9802 O O . GLU C 1 207 ? 237.680 219.884 291.439 1.00 73.62 207 GLU 8C O 1
ATOM 9808 N N . ALA C 1 208 ? 237.855 217.657 291.748 1.00 69.04 208 ALA 8C N 1
ATOM 9809 C CA . ALA C 1 208 ? 238.343 217.394 290.403 1.00 65.37 208 ALA 8C CA 1
ATOM 9810 C C . ALA C 1 208 ? 237.579 216.232 289.789 1.00 65.32 208 ALA 8C C 1
ATOM 9811 O O . ALA C 1 208 ? 237.070 215.359 290.495 1.00 69.46 208 ALA 8C O 1
ATOM 9813 N N . ASN C 1 209 ? 237.506 216.236 288.460 1.00 68.21 209 ASN 8C N 1
ATOM 9814 C CA . ASN C 1 209 ? 236.852 215.181 287.703 1.00 66.46 209 ASN 8C CA 1
ATOM 9815 C C . ASN C 1 209 ? 237.689 214.856 286.477 1.00 69.65 209 ASN 8C C 1
ATOM 9816 O O . ASN C 1 209 ? 238.258 215.747 285.843 1.00 73.49 209 ASN 8C O 1
ATOM 9821 N N . LEU C 1 210 ? 237.763 213.569 286.149 1.00 65.80 210 LEU 8C N 1
ATOM 9822 C CA . LEU C 1 210 ? 238.497 213.123 284.975 1.00 62.06 210 LEU 8C CA 1
ATOM 9823 C C . LEU C 1 210 ? 237.712 212.010 284.303 1.00 64.48 210 LEU 8C C 1
ATOM 9824 O O . LEU C 1 210 ? 236.926 211.308 284.943 1.00 76.18 210 LEU 8C O 1
ATOM 9829 N N . GLN C 1 211 ? 237.934 211.852 283.000 1.00 60.86 211 GLN 8C N 1
ATOM 9830 C CA . GLN C 1 211 ? 237.153 210.901 282.222 1.00 62.09 211 GLN 8C CA 1
ATOM 9831 C C . GLN C 1 211 ? 237.888 210.559 280.936 1.00 65.44 211 GLN 8C C 1
ATOM 9832 O O . GLN C 1 211 ? 238.319 211.458 280.209 1.00 68.23 211 GLN 8C O 1
ATOM 9838 N N . TRP C 1 212 ? 238.025 209.264 280.662 1.00 64.12 212 TRP 8C N 1
ATOM 9839 C CA . TRP C 1 212 ? 238.568 208.762 279.407 1.00 62.29 212 TRP 8C CA 1
ATOM 9840 C C . TRP C 1 212 ? 237.498 207.937 278.710 1.00 68.15 212 TRP 8C C 1
ATOM 9841 O O . TRP C 1 212 ? 236.891 207.056 279.326 1.00 72.82 212 TRP 8C O 1
ATOM 9852 N N . ASP C 1 213 ? 237.265 208.224 277.431 1.00 67.85 213 ASP 8C N 1
ATOM 9853 C CA . ASP C 1 213 ? 236.200 207.581 276.676 1.00 67.70 213 ASP 8C CA 1
ATOM 9854 C C . ASP C 1 213 ? 236.690 207.253 275.274 1.00 74.10 213 ASP 8C C 1
ATOM 9855 O O . ASP C 1 213 ? 237.582 207.916 274.742 1.00 83.08 213 ASP 8C O 1
ATOM 9860 N N . ASN C 1 214 ? 236.092 206.217 274.674 1.00 73.63 214 ASN 8C N 1
ATOM 9861 C CA . ASN C 1 214 ? 236.444 205.839 273.310 1.00 72.82 214 ASN 8C CA 1
ATOM 9862 C C . ASN C 1 214 ? 235.227 205.481 272.462 1.00 77.99 214 ASN 8C C 1
ATOM 9863 O O . ASN C 1 214 ? 235.374 204.782 271.453 1.00 82.73 214 ASN 8C O 1
ATOM 9868 N N . GLN C 1 215 ? 234.033 205.940 272.837 1.00 77.51 215 GLN 8C N 1
ATOM 9869 C CA . GLN C 1 215 ? 232.839 205.565 272.089 1.00 79.39 215 GLN 8C CA 1
ATOM 9870 C C . GLN C 1 215 ? 232.726 206.328 270.775 1.00 84.56 215 GLN 8C C 1
ATOM 9871 O O . GLN C 1 215 ? 231.964 205.922 269.891 1.00 85.77 215 GLN 8C O 1
ATOM 9877 N N . ARG C 1 216 ? 233.465 207.426 270.625 1.00 85.27 216 ARG 8C N 1
ATOM 9878 C CA . ARG C 1 216 ? 233.427 208.238 269.415 1.00 85.15 216 ARG 8C CA 1
ATOM 9879 C C . ARG C 1 216 ? 234.829 208.598 268.938 1.00 84.92 216 ARG 8C C 1
ATOM 9880 O O . ARG C 1 216 ? 235.092 209.745 268.577 1.00 88.76 216 ARG 8C O 1
ATOM 9888 N N . SER C 1 217 ? 235.739 207.631 268.937 1.00 81.20 217 SER 8C N 1
ATOM 9889 C CA . SER C 1 217 ? 237.118 207.882 268.538 1.00 79.06 217 SER 8C CA 1
ATOM 9890 C C . SER C 1 217 ? 237.442 207.112 267.268 1.00 82.05 217 SER 8C C 1
ATOM 9891 O O . SER C 1 217 ? 237.625 205.886 267.325 1.00 87.82 217 SER 8C O 1
ATOM 9894 N N . PRO C 1 218 ? 237.516 207.764 266.111 1.00 75.29 218 PRO 8C N 1
ATOM 9895 C CA . PRO C 1 218 ? 237.918 207.068 264.888 1.00 69.82 218 PRO 8C CA 1
ATOM 9896 C C . PRO C 1 218 ? 239.425 206.915 264.791 1.00 72.81 218 PRO 8C C 1
ATOM 9897 O O . PRO C 1 218 ? 240.198 207.777 265.212 1.00 79.26 218 PRO 8C O 1
ATOM 9901 N N . LYS C 1 219 ? 239.843 205.781 264.228 1.00 71.21 219 LYS 8C N 1
ATOM 9902 C CA . LYS C 1 219 ? 241.272 205.551 264.049 1.00 74.20 219 LYS 8C CA 1
ATOM 9903 C C . LYS C 1 219 ? 241.827 206.386 262.903 1.00 81.39 219 LYS 8C C 1
ATOM 9904 O O . LYS C 1 219 ? 242.919 206.954 263.016 1.00 85.51 219 LYS 8C O 1
ATOM 9910 N N . THR C 1 220 ? 241.095 206.471 261.796 1.00 80.59 220 THR 8C N 1
ATOM 9911 C CA . THR C 1 220 ? 241.505 207.267 260.650 1.00 77.86 220 THR 8C CA 1
ATOM 9912 C C . THR C 1 220 ? 240.285 207.953 260.054 1.00 76.19 220 THR 8C C 1
ATOM 9913 O O . THR C 1 220 ? 239.149 207.511 260.235 1.00 77.79 220 THR 8C O 1
ATOM 9917 N N . VAL C 1 221 ? 240.535 209.049 259.344 1.00 74.87 221 VAL 8C N 1
ATOM 9918 C CA . VAL C 1 221 ? 239.506 209.765 258.602 1.00 73.83 221 VAL 8C CA 1
ATOM 9919 C C . VAL C 1 221 ? 240.001 209.957 257.177 1.00 76.87 221 VAL 8C C 1
ATOM 9920 O O . VAL C 1 221 ? 241.084 210.510 256.962 1.00 79.27 221 VAL 8C O 1
ATOM 9924 N N . SER C 1 222 ? 239.213 209.499 256.209 1.00 74.99 222 SER 8C N 1
ATOM 9925 C CA . SER C 1 222 ? 239.572 209.567 254.800 1.00 73.24 222 SER 8C CA 1
ATOM 9926 C C . SER C 1 222 ? 238.596 210.480 254.076 1.00 77.48 222 SER 8C C 1
ATOM 9927 O O . SER C 1 222 ? 237.379 210.334 254.223 1.00 81.38 222 SER 8C O 1
ATOM 9930 N N . VAL C 1 223 ? 239.130 211.415 253.296 1.00 77.07 223 VAL 8C N 1
ATOM 9931 C CA . VAL C 1 223 ? 238.328 212.352 252.520 1.00 76.13 223 VAL 8C CA 1
ATOM 9932 C C . VAL C 1 223 ? 238.708 212.209 251.054 1.00 79.81 223 VAL 8C C 1
ATOM 9933 O O . VAL C 1 223 ? 239.884 212.339 250.696 1.00 84.82 223 VAL 8C O 1
ATOM 9937 N N . GLN C 1 224 ? 237.714 211.947 250.212 1.00 81.72 224 GLN 8C N 1
ATOM 9938 C CA . GLN C 1 224 ? 237.910 211.782 248.781 1.00 78.69 224 GLN 8C CA 1
ATOM 9939 C C . GLN C 1 224 ? 236.866 212.601 248.040 1.00 82.52 224 GLN 8C C 1
ATOM 9940 O O . GLN C 1 224 ? 235.729 212.733 248.500 1.00 85.67 224 GLN 8C O 1
ATOM 9946 N N . SER C 1 225 ? 237.253 213.149 246.893 1.00 80.15 225 SER 8C N 1
ATOM 9947 C CA . SER C 1 225 ? 236.381 214.022 246.123 1.00 79.96 225 SER 8C CA 1
ATOM 9948 C C . SER C 1 225 ? 236.403 213.623 244.656 1.00 83.11 225 SER 8C C 1
ATOM 9949 O O . SER C 1 225 ? 237.371 213.035 244.167 1.00 88.93 225 SER 8C O 1
ATOM 9952 N N . TRP C 1 226 ? 235.321 213.955 243.958 1.00 82.09 226 TRP 8C N 1
ATOM 9953 C CA . TRP C 1 226 ? 235.200 213.667 242.536 1.00 82.49 226 TRP 8C CA 1
ATOM 9954 C C . TRP C 1 226 ? 235.928 214.741 241.738 1.00 85.87 226 TRP 8C C 1
ATOM 9955 O O . TRP C 1 226 ? 235.621 215.931 241.865 1.00 87.12 226 TRP 8C O 1
ATOM 9966 N N . ASP C 1 227 ? 236.888 214.326 240.917 1.00 85.89 227 ASP 8C N 1
ATOM 9967 C CA . ASP C 1 227 ? 237.668 215.247 240.098 1.00 85.79 227 ASP 8C CA 1
ATOM 9968 C C . ASP C 1 227 ? 236.988 215.378 238.740 1.00 89.40 227 ASP 8C C 1
ATOM 9969 O O . ASP C 1 227 ? 236.974 214.429 237.951 1.00 91.40 227 ASP 8C O 1
ATOM 9974 N N . ILE C 1 228 ? 236.422 216.556 238.471 1.00 90.05 228 ILE 8C N 1
ATOM 9975 C CA . ILE C 1 228 ? 235.696 216.765 237.223 1.00 85.52 228 ILE 8C CA 1
ATOM 9976 C C . ILE C 1 228 ? 236.638 216.685 236.029 1.00 86.94 228 ILE 8C C 1
ATOM 9977 O O . ILE C 1 228 ? 236.313 216.069 235.007 1.00 88.09 228 ILE 8C O 1
ATOM 9982 N N . THR C 1 229 ? 237.815 217.305 236.134 1.00 87.29 229 THR 8C N 1
ATOM 9983 C CA . THR C 1 229 ? 238.734 217.344 235.002 1.00 87.20 229 THR 8C CA 1
ATOM 9984 C C . THR C 1 229 ? 239.241 215.953 234.642 1.00 89.36 229 THR 8C C 1
ATOM 9985 O O . THR C 1 229 ? 239.307 215.595 233.461 1.00 91.84 229 THR 8C O 1
ATOM 9989 N N . GLN C 1 230 ? 239.604 215.154 235.642 1.00 89.71 230 GLN 8C N 1
ATOM 9990 C CA . GLN C 1 230 ? 240.165 213.832 235.401 1.00 90.27 230 GLN 8C CA 1
ATOM 9991 C C . GLN C 1 230 ? 239.117 212.729 235.359 1.00 88.37 230 GLN 8C C 1
ATOM 9992 O O . GLN C 1 230 ? 239.454 211.598 234.995 1.00 89.50 230 GLN 8C O 1
ATOM 9998 N N . GLN C 1 231 ? 237.867 213.029 235.714 1.00 89.04 231 GLN 8C N 1
ATOM 9999 C CA . GLN C 1 231 ? 236.794 212.035 235.762 1.00 87.12 231 GLN 8C CA 1
ATOM 10000 C C . GLN C 1 231 ? 237.177 210.844 236.636 1.00 89.17 231 GLN 8C C 1
ATOM 10001 O O . GLN C 1 231 ? 236.936 209.686 236.291 1.00 89.20 231 GLN 8C O 1
ATOM 10007 N N . LYS C 1 232 ? 237.779 211.137 237.786 1.00 88.73 232 LYS 8C N 1
ATOM 10008 C CA . LYS C 1 232 ? 238.205 210.111 238.724 1.00 84.09 232 LYS 8C CA 1
ATOM 10009 C C . LYS C 1 232 ? 238.055 210.646 240.138 1.00 86.67 232 LYS 8C C 1
ATOM 10010 O O . LYS C 1 232 ? 237.896 211.850 240.353 1.00 90.82 232 LYS 8C O 1
ATOM 10016 N N . LEU C 1 233 ? 238.097 209.735 241.103 1.00 82.54 233 LEU 8C N 1
ATOM 10017 C CA . LEU C 1 233 ? 238.200 210.146 242.494 1.00 79.25 233 LEU 8C CA 1
ATOM 10018 C C . LEU C 1 233 ? 239.600 210.677 242.771 1.00 81.98 233 LEU 8C C 1
ATOM 10019 O O . LEU C 1 233 ? 240.599 210.084 242.356 1.00 86.02 233 LEU 8C O 1
ATOM 10024 N N . SER C 1 234 ? 239.670 211.802 243.476 1.00 82.53 234 SER 8C N 1
ATOM 10025 C CA . SER C 1 234 ? 240.950 212.430 243.759 1.00 82.68 234 SER 8C CA 1
ATOM 10026 C C . SER C 1 234 ? 241.762 211.564 244.720 1.00 87.59 234 SER 8C C 1
ATOM 10027 O O . SER C 1 234 ? 241.310 210.522 245.202 1.00 90.11 234 SER 8C O 1
ATOM 10030 N N . GLN C 1 235 ? 242.986 212.005 244.996 1.00 88.97 235 GLN 8C N 1
ATOM 10031 C CA . GLN C 1 235 ? 243.850 211.277 245.914 1.00 90.86 235 GLN 8C CA 1
ATOM 10032 C C . GLN C 1 235 ? 243.245 211.268 247.310 1.00 93.11 235 GLN 8C C 1
ATOM 10033 O O . GLN C 1 235 ? 242.835 212.309 247.830 1.00 95.62 235 GLN 8C O 1
ATOM 10039 N N . THR C 1 236 ? 243.183 210.086 247.914 1.00 88.73 236 THR 8C N 1
ATOM 10040 C CA . THR C 1 236 ? 242.632 209.967 249.255 1.00 82.71 236 THR 8C CA 1
ATOM 10041 C C . THR C 1 236 ? 243.565 210.614 250.270 1.00 82.99 236 THR 8C C 1
ATOM 10042 O O . THR C 1 236 ? 244.789 210.499 250.176 1.00 85.80 236 THR 8C O 1
ATOM 10046 N N . ILE C 1 237 ? 242.977 211.303 251.242 1.00 80.73 237 ILE 8C N 1
ATOM 10047 C CA . ILE C 1 237 ? 243.722 212.002 252.282 1.00 79.48 237 ILE 8C CA 1
ATOM 10048 C C . ILE C 1 237 ? 243.356 211.377 253.619 1.00 83.95 237 ILE 8C C 1
ATOM 10049 O O . ILE C 1 237 ? 242.173 211.304 253.971 1.00 87.63 237 ILE 8C O 1
ATOM 10054 N N . GLN C 1 238 ? 244.365 210.933 254.360 1.00 79.92 238 GLN 8C N 1
ATOM 10055 C CA . GLN C 1 238 ? 244.167 210.242 255.625 1.00 79.28 238 GLN 8C CA 1
ATOM 10056 C C . GLN C 1 238 ? 244.729 211.068 256.772 1.00 80.16 238 GLN 8C C 1
ATOM 10057 O O . GLN C 1 238 ? 245.824 211.629 256.670 1.00 83.12 238 GLN 8C O 1
ATOM 10063 N N . VAL C 1 239 ? 243.971 211.139 257.862 1.00 78.69 239 VAL 8C N 1
ATOM 10064 C CA . VAL C 1 239 ? 244.389 211.809 259.086 1.00 76.38 239 VAL 8C CA 1
ATOM 10065 C C . VAL C 1 239 ? 244.336 210.791 260.214 1.00 81.66 239 VAL 8C C 1
ATOM 10066 O O . VAL C 1 239 ? 243.316 210.118 260.400 1.00 83.55 239 VAL 8C O 1
ATOM 10070 N N . LYS C 1 240 ? 245.435 210.672 260.959 1.00 82.13 240 LYS 8C N 1
ATOM 10071 C CA . LYS C 1 240 ? 245.558 209.652 261.988 1.00 82.39 240 LYS 8C CA 1
ATOM 10072 C C . LYS C 1 240 ? 245.756 210.198 263.394 1.00 85.93 240 LYS 8C C 1
ATOM 10073 O O . LYS C 1 240 ? 245.708 209.414 264.348 1.00 86.36 240 LYS 8C O 1
ATOM 10079 N N . ASN C 1 241 ? 245.975 211.499 263.559 1.00 86.96 241 ASN 8C N 1
ATOM 10080 C CA . ASN C 1 241 ? 246.248 212.066 264.870 1.00 82.67 241 ASN 8C CA 1
ATOM 10081 C C . ASN C 1 241 ? 245.541 213.404 265.011 1.00 85.48 241 ASN 8C C 1
ATOM 10082 O O . ASN C 1 241 ? 245.126 214.021 264.028 1.00 88.07 241 ASN 8C O 1
ATOM 10087 N N . SER C 1 242 ? 245.403 213.840 266.259 1.00 86.09 242 SER 8C N 1
ATOM 10088 C CA . SER C 1 242 ? 244.908 215.170 266.586 1.00 84.75 242 SER 8C CA 1
ATOM 10089 C C . SER C 1 242 ? 245.983 216.081 267.150 1.00 82.40 242 SER 8C C 1
ATOM 10090 O O . SER C 1 242 ? 245.983 217.278 266.863 1.00 85.52 242 SER 8C O 1
ATOM 10093 N N . GLY C 1 243 ? 246.905 215.540 267.943 1.00 80.23 243 GLY 8C N 1
ATOM 10094 C CA . GLY C 1 243 ? 247.986 216.326 268.497 1.00 80.45 243 GLY 8C CA 1
ATOM 10095 C C . GLY C 1 243 ? 247.610 217.212 269.660 1.00 79.61 243 GLY 8C C 1
ATOM 10096 O O . GLY C 1 243 ? 248.380 218.117 270.000 1.00 81.03 243 GLY 8C O 1
ATOM 10097 N N . LEU C 1 244 ? 246.458 216.986 270.282 1.00 77.86 244 LEU 8C N 1
ATOM 10098 C CA . LEU C 1 244 ? 245.987 217.808 271.387 1.00 76.26 244 LEU 8C CA 1
ATOM 10099 C C . LEU C 1 244 ? 246.344 217.140 272.708 1.00 76.27 244 LEU 8C C 1
ATOM 10100 O O . LEU C 1 244 ? 246.103 215.943 272.889 1.00 78.80 244 LEU 8C O 1
ATOM 10105 N N . GLY C 1 245 ? 246.917 217.917 273.624 1.00 69.91 245 GLY 8C N 1
ATOM 10106 C CA . GLY C 1 245 ? 247.326 217.392 274.909 1.00 65.68 245 GLY 8C CA 1
ATOM 10107 C C . GLY C 1 245 ? 248.643 216.647 274.830 1.00 70.08 245 GLY 8C C 1
ATOM 10108 O O . GLY C 1 245 ? 249.300 216.575 273.792 1.00 79.25 245 GLY 8C O 1
ATOM 10109 N N . SER C 1 246 ? 249.036 216.080 275.968 1.00 69.34 246 SER 8C N 1
ATOM 10110 C CA . SER C 1 246 ? 250.269 215.312 276.040 1.00 70.91 246 SER 8C CA 1
ATOM 10111 C C . SER C 1 246 ? 250.201 214.350 277.215 1.00 71.97 246 SER 8C C 1
ATOM 10112 O O . SER C 1 246 ? 249.421 214.535 278.152 1.00 73.37 246 SER 8C O 1
ATOM 10115 N N . ASN C 1 247 ? 251.033 213.318 277.146 1.00 70.42 247 ASN 8C N 1
ATOM 10116 C CA . ASN C 1 247 ? 251.181 212.294 278.195 1.00 72.72 247 ASN 8C CA 1
ATOM 10117 C C . ASN C 1 247 ? 249.825 211.603 278.375 1.00 79.32 247 ASN 8C C 1
ATOM 10118 O O . ASN C 1 247 ? 249.133 211.338 277.381 1.00 81.98 247 ASN 8C O 1
ATOM 10123 N N . LYS C 1 248 ? 249.419 211.298 279.608 1.00 76.81 248 LYS 8C N 1
ATOM 10124 C CA . LYS C 1 248 ? 248.200 210.535 279.840 1.00 73.64 248 LYS 8C CA 1
ATOM 10125 C C . LYS C 1 248 ? 246.933 211.338 279.584 1.00 74.56 248 LYS 8C C 1
ATOM 10126 O O . LYS C 1 248 ? 245.851 210.746 279.533 1.00 76.74 248 LYS 8C O 1
ATOM 10132 N N . LEU C 1 249 ? 247.033 212.655 279.428 1.00 73.49 249 LEU 8C N 1
ATOM 10133 C CA . LEU C 1 249 ? 245.884 213.488 279.107 1.00 69.46 249 LEU 8C CA 1
ATOM 10134 C C . LEU C 1 249 ? 245.749 213.746 277.613 1.00 74.17 249 LEU 8C C 1
ATOM 10135 O O . LEU C 1 249 ? 244.867 214.506 277.203 1.00 78.78 249 LEU 8C O 1
ATOM 10140 N N . ALA C 1 250 ? 246.601 213.136 276.794 1.00 73.57 250 ALA 8C N 1
ATOM 10141 C CA . ALA C 1 250 ? 246.511 213.308 275.352 1.00 73.76 250 ALA 8C CA 1
ATOM 10142 C C . ALA C 1 250 ? 245.332 212.521 274.800 1.00 81.00 250 ALA 8C C 1
ATOM 10143 O O . ALA C 1 250 ? 245.120 211.361 275.166 1.00 84.59 250 ALA 8C O 1
ATOM 10145 N N . VAL C 1 251 ? 244.561 213.156 273.913 1.00 79.15 251 VAL 8C N 1
ATOM 10146 C CA . VAL C 1 251 ? 243.406 212.492 273.323 1.00 75.52 251 VAL 8C CA 1
ATOM 10147 C C . VAL C 1 251 ? 243.819 211.341 272.419 1.00 78.15 251 VAL 8C C 1
ATOM 10148 O O . VAL C 1 251 ? 243.008 210.450 272.147 1.00 81.18 251 VAL 8C O 1
ATOM 10152 N N . ASP C 1 252 ? 245.064 211.333 271.944 1.00 78.50 252 ASP 8C N 1
ATOM 10153 C CA . ASP C 1 252 ? 245.545 210.272 271.071 1.00 80.89 252 ASP 8C CA 1
ATOM 10154 C C . ASP C 1 252 ? 245.971 209.023 271.829 1.00 82.36 252 ASP 8C C 1
ATOM 10155 O O . ASP C 1 252 ? 246.207 207.988 271.198 1.00 83.55 252 ASP 8C O 1
ATOM 10160 N N . SER C 1 253 ? 246.074 209.091 273.155 1.00 81.46 253 SER 8C N 1
ATOM 10161 C CA . SER C 1 253 ? 246.455 207.934 273.951 1.00 80.86 253 SER 8C CA 1
ATOM 10162 C C . SER C 1 253 ? 245.303 206.967 274.174 1.00 80.33 253 SER 8C C 1
ATOM 10163 O O . SER C 1 253 ? 245.516 205.897 274.753 1.00 83.76 253 SER 8C O 1
ATOM 10166 N N . ILE C 1 254 ? 244.099 207.318 273.739 1.00 77.58 254 ILE 8C N 1
ATOM 10167 C CA . ILE C 1 254 ? 242.938 206.454 273.904 1.00 77.32 254 ILE 8C CA 1
ATOM 10168 C C . ILE C 1 254 ? 242.927 205.416 272.792 1.00 82.09 254 ILE 8C C 1
ATOM 10169 O O . ILE C 1 254 ? 243.031 205.755 271.608 1.00 86.27 254 ILE 8C O 1
ATOM 10174 N N . THR C 1 255 ? 242.802 204.146 273.169 1.00 78.86 255 THR 8C N 1
ATOM 10175 C CA . THR C 1 255 ? 242.749 203.065 272.196 1.00 76.12 255 THR 8C CA 1
ATOM 10176 C C . THR C 1 255 ? 241.347 202.966 271.608 1.00 79.47 255 THR 8C C 1
ATOM 10177 O O . THR C 1 255 ? 240.356 202.933 272.344 1.00 83.93 255 THR 8C O 1
ATOM 10181 N N . THR C 1 256 ? 241.266 202.917 270.282 1.00 80.27 256 THR 8C N 1
ATOM 10182 C CA . THR C 1 256 ? 239.984 202.908 269.599 1.00 82.44 256 THR 8C CA 1
ATOM 10183 C C . THR C 1 256 ? 239.331 201.531 269.680 1.00 81.52 256 THR 8C C 1
ATOM 10184 O O . THR C 1 256 ? 239.974 200.523 269.984 1.00 83.03 256 THR 8C O 1
ATOM 10188 N N . LEU C 1 257 ? 238.025 201.504 269.408 1.00 77.16 257 LEU 8C N 1
ATOM 10189 C CA . LEU C 1 257 ? 237.281 200.250 269.455 1.00 75.75 257 LEU 8C CA 1
ATOM 10190 C C . LEU C 1 257 ? 237.738 199.296 268.359 1.00 79.64 257 LEU 8C C 1
ATOM 10191 O O . LEU C 1 257 ? 238.036 198.126 268.623 1.00 81.97 257 LEU 8C O 1
ATOM 10196 N N . THR C 1 258 ? 237.795 199.779 267.121 1.00 81.54 258 THR 8C N 1
ATOM 10197 C CA . THR C 1 258 ? 238.181 198.972 265.975 1.00 82.55 258 THR 8C CA 1
ATOM 10198 C C . THR C 1 258 ? 239.165 199.750 265.115 1.00 81.70 258 THR 8C C 1
ATOM 10199 O O . THR C 1 258 ? 239.354 200.956 265.283 1.00 84.32 258 THR 8C O 1
ATOM 10203 N N . ASN C 1 259 ? 239.791 199.037 264.181 1.00 81.41 259 ASN 8C N 1
ATOM 10204 C CA . ASN C 1 259 ? 240.748 199.625 263.256 1.00 83.03 259 ASN 8C CA 1
ATOM 10205 C C . ASN C 1 259 ? 240.097 200.104 261.965 1.00 83.90 259 ASN 8C C 1
ATOM 10206 O O . ASN C 1 259 ? 240.800 200.337 260.976 1.00 87.06 259 ASN 8C O 1
ATOM 10211 N N . GLN C 1 260 ? 238.776 200.256 261.953 1.00 83.55 260 GLN 8C N 1
ATOM 10212 C CA . GLN C 1 260 ? 238.074 200.652 260.744 1.00 81.33 260 GLN 8C CA 1
ATOM 10213 C C . GLN C 1 260 ? 238.354 202.112 260.407 1.00 83.09 260 GLN 8C C 1
ATOM 10214 O O . GLN C 1 260 ? 238.837 202.891 261.232 1.00 87.43 260 GLN 8C O 1
ATOM 10220 N N . ASP C 1 261 ? 238.036 202.478 259.171 1.00 81.87 261 ASP 8C N 1
ATOM 10221 C CA . ASP C 1 261 ? 238.268 203.818 258.656 1.00 79.05 261 ASP 8C CA 1
ATOM 10222 C C . ASP C 1 261 ? 236.931 204.506 258.422 1.00 81.44 261 ASP 8C C 1
ATOM 10223 O O . ASP C 1 261 ? 235.962 203.872 257.994 1.00 87.63 261 ASP 8C O 1
ATOM 10228 N N . TRP C 1 262 ? 236.882 205.803 258.708 1.00 78.01 262 TRP 8C N 1
ATOM 10229 C CA . TRP C 1 262 ? 235.702 206.618 258.456 1.00 75.95 262 TRP 8C CA 1
ATOM 10230 C C . TRP C 1 262 ? 235.922 207.372 257.152 1.00 77.16 262 TRP 8C C 1
ATOM 10231 O O . TRP C 1 262 ? 236.842 208.190 257.054 1.00 78.64 262 TRP 8C O 1
ATOM 10242 N N . GLN C 1 263 ? 235.083 207.099 256.158 1.00 76.88 263 GLN 8C N 1
ATOM 10243 C CA . GLN C 1 263 ? 235.318 207.538 254.790 1.00 75.37 263 GLN 8C CA 1
ATOM 10244 C C . GLN C 1 263 ? 234.234 208.507 254.346 1.00 77.09 263 GLN 8C C 1
ATOM 10245 O O . GLN C 1 263 ? 233.042 208.229 254.506 1.00 80.52 263 GLN 8C O 1
ATOM 10251 N N . TRP C 1 264 ? 234.656 209.635 253.783 1.00 78.95 264 TRP 8C N 1
ATOM 10252 C CA . TRP C 1 264 ? 233.766 210.583 253.130 1.00 78.82 264 TRP 8C CA 1
ATOM 10253 C C . TRP C 1 264 ? 234.143 210.663 251.659 1.00 81.62 264 TRP 8C C 1
ATOM 10254 O O . TRP C 1 264 ? 235.306 210.911 251.327 1.00 84.38 264 TRP 8C O 1
ATOM 10265 N N . VAL C 1 265 ? 233.167 210.448 250.782 1.00 80.63 265 VAL 8C N 1
ATOM 10266 C CA . VAL C 1 265 ? 233.373 210.496 249.338 1.00 78.36 265 VAL 8C CA 1
ATOM 10267 C C . VAL C 1 265 ? 232.384 211.515 248.789 1.00 80.67 265 VAL 8C C 1
ATOM 10268 O O . VAL C 1 265 ? 231.231 211.179 248.501 1.00 85.36 265 VAL 8C O 1
ATOM 10272 N N . PHE C 1 266 ? 232.828 212.758 248.642 1.00 80.33 266 PHE 8C N 1
ATOM 10273 C CA . PHE C 1 266 ? 231.962 213.817 248.153 1.00 79.25 266 PHE 8C CA 1
ATOM 10274 C C . PHE C 1 266 ? 231.734 213.681 246.654 1.00 84.12 266 PHE 8C C 1
ATOM 10275 O O . PHE C 1 266 ? 232.560 213.128 245.924 1.00 87.07 266 PHE 8C O 1
ATOM 10283 N N . ASN C 1 267 ? 230.596 214.196 246.200 1.00 83.70 267 ASN 8C N 1
ATOM 10284 C CA . ASN C 1 267 ? 230.251 214.201 244.787 1.00 77.61 267 ASN 8C CA 1
ATOM 10285 C C . ASN C 1 267 ? 230.606 215.512 244.101 1.00 83.59 267 ASN 8C C 1
ATOM 10286 O O . ASN C 1 267 ? 230.226 215.713 242.944 1.00 88.84 267 ASN 8C O 1
ATOM 10291 N N . TYR C 1 268 ? 231.320 216.401 244.780 1.00 82.91 268 TYR 8C N 1
ATOM 10292 C CA . TYR C 1 268 ? 231.715 217.669 244.195 1.00 75.97 268 TYR 8C CA 1
ATOM 10293 C C . TYR C 1 268 ? 233.226 217.810 244.277 1.00 81.77 268 TYR 8C C 1
ATOM 10294 O O . TYR C 1 268 ? 233.861 217.199 245.141 1.00 86.17 268 TYR 8C O 1
ATOM 10303 N N . PRO C 1 269 ? 233.828 218.595 243.388 1.00 82.95 269 PRO 8C N 1
ATOM 10304 C CA . PRO C 1 269 ? 235.281 218.780 243.443 1.00 84.65 269 PRO 8C CA 1
ATOM 10305 C C . PRO C 1 269 ? 235.717 219.470 244.725 1.00 88.30 269 PRO 8C C 1
ATOM 10306 O O . PRO C 1 269 ? 235.019 220.326 245.272 1.00 87.98 269 PRO 8C O 1
ATOM 10310 N N . LEU C 1 270 ? 236.898 219.082 245.197 1.00 87.41 270 LEU 8C N 1
ATOM 10311 C CA . LEU C 1 270 ? 237.474 219.649 246.413 1.00 84.61 270 LEU 8C CA 1
ATOM 10312 C C . LEU C 1 270 ? 238.977 219.446 246.347 1.00 89.98 270 LEU 8C C 1
ATOM 10313 O O . LEU C 1 270 ? 239.442 218.303 246.323 1.00 96.06 270 LEU 8C O 1
ATOM 10318 N N . ASP C 1 271 ? 239.733 220.541 246.313 1.00 87.39 271 ASP 8C N 1
ATOM 10319 C CA . ASP C 1 271 ? 241.172 220.443 246.135 1.00 88.91 271 ASP 8C CA 1
ATOM 10320 C C . ASP C 1 271 ? 241.826 219.817 247.366 1.00 91.39 271 ASP 8C C 1
ATOM 10321 O O . ASP C 1 271 ? 241.224 219.693 248.436 1.00 92.76 271 ASP 8C O 1
ATOM 10326 N N . ASN C 1 272 ? 243.087 219.416 247.195 1.00 88.72 272 ASN 8C N 1
ATOM 10327 C CA . ASN C 1 272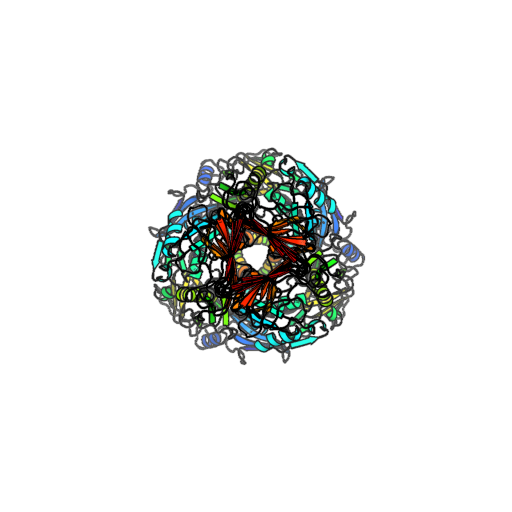 ? 243.773 218.643 248.225 1.00 88.48 272 ASN 8C CA 1
ATOM 10328 C C . ASN C 1 272 ? 243.967 219.447 249.504 1.00 90.20 272 ASN 8C C 1
ATOM 10329 O O . ASN C 1 272 ? 243.805 218.912 250.606 1.00 92.55 272 ASN 8C O 1
ATOM 10334 N N . GLU C 1 273 ? 244.325 220.726 249.383 1.00 91.06 273 GLU 8C N 1
ATOM 10335 C CA . GLU C 1 273 ? 244.582 221.537 250.569 1.00 92.38 273 GLU 8C CA 1
ATOM 10336 C C . GLU C 1 273 ? 243.327 221.691 251.419 1.00 89.85 273 GLU 8C C 1
ATOM 10337 O O . GLU C 1 273 ? 243.377 221.569 252.648 1.00 87.62 273 GLU 8C O 1
ATOM 10343 N N . GLN C 1 274 ? 242.188 221.960 250.781 1.00 84.85 274 GLN 8C N 1
ATOM 10344 C CA . GLN C 1 274 ? 240.952 222.134 251.534 1.00 81.71 274 GLN 8C CA 1
ATOM 10345 C C . GLN C 1 274 ? 240.482 220.818 252.140 1.00 81.59 274 GLN 8C C 1
ATOM 10346 O O . GLN C 1 274 ? 239.901 220.802 253.230 1.00 85.83 274 GLN 8C O 1
ATOM 10352 N N . ALA C 1 275 ? 240.719 219.704 251.445 1.00 78.47 275 ALA 8C N 1
ATOM 10353 C CA . ALA C 1 275 ? 240.295 218.409 251.967 1.00 77.13 275 ALA 8C CA 1
ATOM 10354 C C . ALA C 1 275 ? 241.101 218.017 253.197 1.00 79.18 275 ALA 8C C 1
ATOM 10355 O O . ALA C 1 275 ? 240.572 217.390 254.121 1.00 81.25 275 ALA 8C O 1
ATOM 10357 N N . LYS C 1 276 ? 242.389 218.366 253.223 1.00 81.18 276 LYS 8C N 1
ATOM 10358 C CA . LYS C 1 276 ? 243.212 218.067 254.390 1.00 77.83 276 LYS 8C CA 1
ATOM 10359 C C . LYS C 1 276 ? 242.731 218.833 255.614 1.00 78.21 276 LYS 8C C 1
ATOM 10360 O O . LYS C 1 276 ? 242.658 218.279 256.716 1.00 79.01 276 LYS 8C O 1
ATOM 10366 N N . TYR C 1 277 ? 242.400 220.113 255.439 1.00 80.17 277 TYR 8C N 1
ATOM 10367 C CA . TYR C 1 277 ? 241.902 220.912 256.554 1.00 74.07 277 TYR 8C CA 1
ATOM 10368 C C . TYR C 1 277 ? 240.536 220.423 257.014 1.00 70.58 277 TYR 8C C 1
ATOM 10369 O O . TYR C 1 277 ? 240.247 220.406 258.215 1.00 75.83 277 TYR 8C O 1
ATOM 10378 N N . LEU C 1 278 ? 239.678 220.032 256.071 1.00 70.10 278 LEU 8C N 1
ATOM 10379 C CA . LEU C 1 278 ? 238.377 219.484 256.438 1.00 72.74 278 LEU 8C CA 1
ATOM 10380 C C . LEU C 1 278 ? 238.525 218.161 257.178 1.00 73.67 278 LEU 8C C 1
ATOM 10381 O O . LEU C 1 278 ? 237.823 217.912 258.164 1.00 74.87 278 LEU 8C O 1
ATOM 10386 N N . ALA C 1 279 ? 239.432 217.297 256.714 1.00 71.39 279 ALA 8C N 1
ATOM 10387 C CA . ALA C 1 279 ? 239.640 216.015 257.378 1.00 65.34 279 ALA 8C CA 1
ATOM 10388 C C . ALA C 1 279 ? 240.155 216.204 258.798 1.00 67.99 279 ALA 8C C 1
ATOM 10389 O O . ALA C 1 279 ? 239.719 215.509 259.722 1.00 70.96 279 ALA 8C O 1
ATOM 10391 N N . GLN C 1 280 ? 241.091 217.135 258.990 1.00 69.79 280 GLN 8C N 1
ATOM 10392 C CA . GLN C 1 280 ? 241.596 217.404 260.331 1.00 69.59 280 GLN 8C CA 1
ATOM 10393 C C . GLN C 1 280 ? 240.502 217.971 261.225 1.00 73.05 280 GLN 8C C 1
ATOM 10394 O O . GLN C 1 280 ? 240.424 217.635 262.412 1.00 76.65 280 GLN 8C O 1
ATOM 10400 N N . GLY C 1 281 ? 239.651 218.838 260.675 1.00 70.90 281 GLY 8C N 1
ATOM 10401 C CA . GLY C 1 281 ? 238.554 219.380 261.459 1.00 69.12 281 GLY 8C CA 1
ATOM 10402 C C . GLY C 1 281 ? 237.573 218.315 261.905 1.00 71.82 281 GLY 8C C 1
ATOM 10403 O O . GLY C 1 281 ? 237.059 218.361 263.025 1.00 77.02 281 GLY 8C O 1
ATOM 10404 N N . ILE C 1 282 ? 237.291 217.346 261.032 1.00 68.59 282 ILE 8C N 1
ATOM 10405 C CA . ILE C 1 282 ? 236.412 216.240 261.405 1.00 67.40 282 ILE 8C CA 1
ATOM 10406 C C . ILE C 1 282 ? 237.050 215.411 262.511 1.00 69.25 282 ILE 8C C 1
ATOM 10407 O O . ILE C 1 282 ? 236.392 215.030 263.486 1.00 76.27 282 ILE 8C O 1
ATOM 10412 N N . MET C 1 283 ? 238.345 215.120 262.374 1.00 67.04 283 MET 8C N 1
ATOM 10413 C CA . MET C 1 283 ? 239.038 214.317 263.376 1.00 68.89 283 MET 8C CA 1
ATOM 10414 C C . MET C 1 283 ? 239.051 215.009 264.732 1.00 74.35 283 MET 8C C 1
ATOM 10415 O O . MET C 1 283 ? 238.801 214.374 265.763 1.00 76.04 283 MET 8C O 1
ATOM 10420 N N . ASP C 1 284 ? 239.339 216.311 264.753 1.00 74.27 284 ASP 8C N 1
ATOM 10421 C CA . ASP C 1 284 ? 239.386 217.038 266.017 1.00 71.83 284 ASP 8C CA 1
ATOM 10422 C C . ASP C 1 284 ? 238.004 217.149 266.644 1.00 74.58 284 ASP 8C C 1
ATOM 10423 O O . ASP C 1 284 ? 237.876 217.200 267.871 1.00 79.73 284 ASP 8C O 1
ATOM 10428 N N . ASN C 1 285 ? 236.959 217.200 265.817 1.00 71.35 285 ASN 8C N 1
ATOM 10429 C CA . ASN C 1 285 ? 235.603 217.292 266.345 1.00 73.58 285 ASN 8C CA 1
ATOM 10430 C C . ASN C 1 285 ? 235.230 216.045 267.135 1.00 76.03 285 ASN 8C C 1
ATOM 10431 O O . ASN C 1 285 ? 234.622 216.138 268.207 1.00 79.11 285 ASN 8C O 1
ATOM 10436 N N . LEU C 1 286 ? 235.587 214.868 266.623 1.00 73.76 286 LEU 8C N 1
ATOM 10437 C CA . LEU C 1 286 ? 235.231 213.624 267.294 1.00 74.17 286 LEU 8C CA 1
ATOM 10438 C C . LEU C 1 286 ? 236.174 213.291 268.442 1.00 76.49 286 LEU 8C C 1
ATOM 10439 O O . LEU C 1 286 ? 235.747 212.686 269.431 1.00 80.43 286 LEU 8C O 1
ATOM 10444 N N . ARG C 1 287 ? 237.446 213.666 268.335 1.00 73.43 287 ARG 8C N 1
ATOM 10445 C CA . ARG C 1 287 ? 238.447 213.323 269.336 1.00 74.06 287 ARG 8C CA 1
ATOM 10446 C C . ARG C 1 287 ? 238.617 214.389 270.408 1.00 76.30 287 ARG 8C C 1
ATOM 10447 O O . ARG C 1 287 ? 239.488 214.245 271.269 1.00 76.82 287 ARG 8C O 1
ATOM 10455 N N . SER C 1 288 ? 237.816 215.453 270.376 1.00 77.87 288 SER 8C N 1
ATOM 10456 C CA . SER C 1 288 ? 237.967 216.514 271.366 1.00 76.98 288 SER 8C CA 1
ATOM 10457 C C . SER C 1 288 ? 237.579 216.036 272.759 1.00 81.94 288 SER 8C C 1
ATOM 10458 O O . SER C 1 288 ? 238.179 216.456 273.756 1.00 83.84 288 SER 8C O 1
ATOM 10461 N N . ASP C 1 289 ? 236.580 215.159 272.852 1.00 81.15 289 ASP 8C N 1
ATOM 10462 C CA . ASP C 1 289 ? 236.026 214.737 274.131 1.00 78.63 289 ASP 8C CA 1
ATOM 10463 C C . ASP C 1 289 ? 236.531 213.369 274.576 1.00 76.53 289 ASP 8C C 1
ATOM 10464 O O . ASP C 1 289 ? 235.919 212.747 275.451 1.00 77.72 289 ASP 8C O 1
ATOM 10469 N N . ASN C 1 290 ? 237.625 212.880 273.988 1.00 73.79 290 ASN 8C N 1
ATOM 10470 C CA . ASN C 1 290 ? 238.208 211.628 274.460 1.00 68.65 290 ASN 8C CA 1
ATOM 10471 C C . ASN C 1 290 ? 238.692 211.759 275.897 1.00 68.46 290 ASN 8C C 1
ATOM 10472 O O . ASN C 1 290 ? 238.508 210.846 276.709 1.00 71.23 290 ASN 8C O 1
ATOM 10477 N N . VAL C 1 291 ? 239.315 212.885 276.227 1.00 70.02 291 VAL 8C N 1
ATOM 10478 C CA . VAL C 1 291 ? 239.728 213.199 277.588 1.00 65.59 291 VAL 8C CA 1
ATOM 10479 C C . VAL C 1 291 ? 238.975 214.449 278.015 1.00 66.13 291 VAL 8C C 1
ATOM 10480 O O . VAL C 1 291 ? 239.052 215.484 277.342 1.00 70.95 291 VAL 8C O 1
ATOM 10484 N N . SER C 1 292 ? 238.247 214.355 279.123 1.00 64.05 292 SER 8C N 1
ATOM 10485 C CA . SER C 1 292 ? 237.439 215.469 279.591 1.00 66.23 292 SER 8C CA 1
ATOM 10486 C C . SER C 1 292 ? 237.357 215.429 281.108 1.00 68.25 292 SER 8C C 1
ATOM 10487 O O . SER C 1 292 ? 237.600 214.397 281.737 1.00 71.36 292 SER 8C O 1
ATOM 10490 N N . GLY C 1 293 ? 237.013 216.570 281.687 1.00 68.03 293 GLY 8C N 1
ATOM 10491 C CA . GLY C 1 293 ? 236.872 216.663 283.124 1.00 67.11 293 GLY 8C CA 1
ATOM 10492 C C . GLY C 1 293 ? 236.676 218.100 283.548 1.00 67.89 293 GLY 8C C 1
ATOM 10493 O O . GLY C 1 293 ? 236.623 219.017 282.725 1.00 72.33 293 GLY 8C O 1
ATOM 10494 N N . SER C 1 294 ? 236.568 218.276 284.861 1.00 63.40 294 SER 8C N 1
ATOM 10495 C CA . SER C 1 294 ? 236.407 219.594 285.453 1.00 67.24 294 SER 8C CA 1
ATOM 10496 C C . SER C 1 294 ? 237.260 219.689 286.707 1.00 68.54 294 SER 8C C 1
ATOM 10497 O O . SER C 1 294 ? 237.323 218.744 287.497 1.00 75.45 294 SER 8C O 1
ATOM 10500 N N . PHE C 1 295 ? 237.915 220.832 286.883 1.00 65.12 295 PHE 8C N 1
ATOM 10501 C CA . PHE C 1 295 ? 238.738 221.094 288.055 1.00 62.35 295 PHE 8C CA 1
ATOM 10502 C C . PHE C 1 295 ? 238.264 222.381 288.708 1.00 68.30 295 PHE 8C C 1
ATOM 10503 O O . PHE C 1 295 ? 238.104 223.400 288.031 1.00 71.23 295 PHE 8C O 1
ATOM 10511 N N . GLU C 1 296 ? 238.045 222.333 290.017 1.00 67.74 296 GLU 8C N 1
ATOM 10512 C CA . GLU C 1 296 ? 237.558 223.474 290.780 1.00 65.03 296 GLU 8C CA 1
ATOM 10513 C C . GLU C 1 296 ? 238.679 223.971 291.680 1.00 65.13 296 GLU 8C C 1
ATOM 10514 O O . GLU C 1 296 ? 239.178 223.224 292.527 1.00 67.59 296 GLU 8C O 1
ATOM 10520 N N . VAL C 1 297 ? 239.065 225.231 291.498 1.00 66.84 297 VAL 8C N 1
ATOM 10521 C CA . VAL C 1 297 ? 240.193 225.830 292.189 1.00 69.61 297 VAL 8C CA 1
ATOM 10522 C C . VAL C 1 297 ? 239.750 227.161 292.786 1.00 70.72 297 VAL 8C C 1
ATOM 10523 O O . VAL C 1 297 ? 238.620 227.606 292.594 1.00 71.11 297 VAL 8C O 1
ATOM 10527 N N . GLU C 1 298 ? 240.659 227.792 293.524 1.00 71.82 298 GLU 8C N 1
ATOM 10528 C CA . GLU C 1 298 ? 240.378 229.100 294.096 1.00 70.34 298 GLU 8C CA 1
ATOM 10529 C C . GLU C 1 298 ? 240.193 230.132 292.991 1.00 72.28 298 GLU 8C C 1
ATOM 10530 O O . GLU C 1 298 ? 240.903 230.119 291.982 1.00 75.21 298 GLU 8C O 1
ATOM 10536 N N . GLY C 1 299 ? 239.233 231.030 293.189 1.00 69.20 299 GLY 8C N 1
ATOM 10537 C CA . GLY C 1 299 ? 238.882 232.013 292.183 1.00 69.38 299 GLY 8C CA 1
ATOM 10538 C C . GLY C 1 299 ? 240.019 232.925 291.776 1.00 73.44 299 GLY 8C C 1
ATOM 10539 O O . GLY C 1 299 ? 240.687 233.514 292.629 1.00 80.49 299 GLY 8C O 1
ATOM 10540 N N . ASP C 1 300 ? 240.247 233.051 290.471 1.00 71.49 300 ASP 8C N 1
ATOM 10541 C CA . ASP C 1 300 ? 241.285 233.931 289.958 1.00 75.06 300 ASP 8C CA 1
ATOM 10542 C C . ASP C 1 300 ? 240.941 234.303 288.524 1.00 78.94 300 ASP 8C C 1
ATOM 10543 O O . ASP C 1 300 ? 240.412 233.479 287.776 1.00 78.01 300 ASP 8C O 1
ATOM 10548 N N . SER C 1 301 ? 241.245 235.543 288.151 1.00 79.04 301 SER 8C N 1
ATOM 10549 C CA . SER C 1 301 ? 240.841 236.087 286.862 1.00 79.80 301 SER 8C CA 1
ATOM 10550 C C . SER C 1 301 ? 241.896 235.930 285.776 1.00 82.84 301 SER 8C C 1
ATOM 10551 O O . SER C 1 301 ? 241.678 236.400 284.656 1.00 85.17 301 SER 8C O 1
ATOM 10554 N N . CYS C 1 302 ? 243.028 235.293 286.067 1.00 78.48 302 CYS 8C N 1
ATOM 10555 C CA . CYS C 1 302 ? 244.050 235.100 285.047 1.00 77.91 302 CYS 8C CA 1
ATOM 10556 C C . CYS C 1 302 ? 243.779 233.892 284.164 1.00 81.88 302 CYS 8C C 1
ATOM 10557 O O . CYS C 1 302 ? 244.470 233.717 283.155 1.00 87.66 302 CYS 8C O 1
ATOM 10560 N N . TYR C 1 303 ? 242.802 233.061 284.512 1.00 77.06 303 TYR 8C N 1
ATOM 10561 C CA . TYR C 1 303 ? 242.484 231.888 283.713 1.00 70.20 303 TYR 8C CA 1
ATOM 10562 C C . TYR C 1 303 ? 241.658 232.292 282.501 1.00 70.30 303 TYR 8C C 1
ATOM 10563 O O . TYR C 1 303 ? 240.670 233.021 282.626 1.00 74.06 303 TYR 8C O 1
ATOM 10572 N N . GLN C 1 304 ? 242.066 231.821 281.329 1.00 70.72 304 GLN 8C N 1
ATOM 10573 C CA . GLN C 1 304 ? 241.343 232.053 280.092 1.00 70.12 304 GLN 8C CA 1
ATOM 10574 C C . GLN C 1 304 ? 241.200 230.742 279.337 1.00 71.28 304 GLN 8C C 1
ATOM 10575 O O . GLN C 1 304 ? 242.079 229.880 279.415 1.00 76.29 304 GLN 8C O 1
ATOM 10581 N N . PRO C 1 305 ? 240.101 230.559 278.609 1.00 68.03 305 PRO 8C N 1
ATOM 10582 C CA . PRO C 1 305 ? 239.995 229.383 277.741 1.00 68.06 305 PRO 8C CA 1
ATOM 10583 C C . PRO C 1 305 ? 241.073 229.414 276.669 1.00 69.67 305 PRO 8C C 1
ATOM 10584 O O . PRO C 1 305 ? 241.420 230.472 276.141 1.00 73.52 305 PRO 8C O 1
ATOM 10588 N N . GLY C 1 306 ? 241.602 228.239 276.349 1.00 68.27 306 GLY 8C N 1
ATOM 10589 C CA . GLY C 1 306 ? 242.731 228.105 275.458 1.00 62.20 306 GLY 8C CA 1
ATOM 10590 C C . GLY C 1 306 ? 244.056 227.938 276.167 1.00 65.90 306 GLY 8C C 1
ATOM 10591 O O . GLY C 1 306 ? 245.043 227.556 275.527 1.00 72.83 306 GLY 8C O 1
ATOM 10592 N N . ASP C 1 307 ? 244.109 228.216 277.466 1.00 64.27 307 ASP 8C N 1
ATOM 10593 C CA . ASP C 1 307 ? 245.317 227.972 278.234 1.00 65.22 307 ASP 8C CA 1
ATOM 10594 C C . ASP C 1 307 ? 245.527 226.473 278.423 1.00 67.15 307 ASP 8C C 1
ATOM 10595 O O . ASP C 1 307 ? 244.626 225.657 278.217 1.00 69.68 307 ASP 8C O 1
ATOM 10600 N N . VAL C 1 308 ? 246.741 226.112 278.823 1.00 65.37 308 VAL 8C N 1
ATOM 10601 C CA . VAL C 1 308 ? 247.116 224.722 279.047 1.00 62.05 308 VAL 8C CA 1
ATOM 10602 C C . VAL C 1 308 ? 247.124 224.457 280.544 1.00 66.69 308 VAL 8C C 1
ATOM 10603 O O . VAL C 1 308 ? 247.743 225.204 281.312 1.00 74.75 308 VAL 8C O 1
ATOM 10607 N N . LEU C 1 309 ? 246.432 223.403 280.962 1.00 65.63 309 LEU 8C N 1
ATOM 10608 C CA . LEU C 1 309 ? 246.404 222.974 282.353 1.00 65.51 309 LEU 8C CA 1
ATOM 10609 C C . LEU C 1 309 ? 247.215 221.693 282.477 1.00 70.55 309 LEU 8C C 1
ATOM 10610 O O . LEU C 1 309 ? 246.945 220.715 281.774 1.00 74.58 309 LEU 8C O 1
ATOM 10615 N N . ALA C 1 310 ? 248.200 221.699 283.369 1.00 68.03 310 ALA 8C N 1
ATOM 10616 C CA . ALA C 1 310 ? 249.111 220.578 283.539 1.00 64.45 310 ALA 8C CA 1
ATOM 10617 C C . ALA C 1 310 ? 248.938 219.963 284.919 1.00 70.58 310 ALA 8C C 1
ATOM 10618 O O . ALA C 1 310 ? 248.824 220.678 285.918 1.00 74.81 310 ALA 8C O 1
ATOM 10620 N N . LEU C 1 311 ? 248.914 218.634 284.965 1.00 72.00 311 LEU 8C N 1
ATOM 10621 C CA . LEU C 1 311 ? 248.877 217.879 286.210 1.00 69.58 311 LEU 8C CA 1
ATOM 10622 C C . LEU C 1 311 ? 250.246 217.252 286.427 1.00 72.66 311 LEU 8C C 1
ATOM 10623 O O . LEU C 1 311 ? 250.710 216.468 285.593 1.00 74.22 311 LEU 8C O 1
ATOM 10628 N N . ASN C 1 312 ? 250.886 217.592 287.542 1.00 72.82 312 ASN 8C N 1
ATOM 10629 C CA . ASN C 1 312 ? 252.246 217.156 287.819 1.00 74.86 312 ASN 8C CA 1
ATOM 10630 C C . ASN C 1 312 ? 252.297 216.454 289.166 1.00 77.30 312 ASN 8C C 1
ATOM 10631 O O . ASN C 1 312 ? 251.757 216.959 290.154 1.00 82.05 312 ASN 8C O 1
ATOM 10636 N N . GLY C 1 313 ? 252.949 215.295 289.201 1.00 75.27 313 GLY 8C N 1
ATOM 10637 C CA . GLY C 1 313 ? 253.143 214.562 290.431 1.00 76.24 313 GLY 8C CA 1
ATOM 10638 C C . GLY C 1 313 ? 251.967 213.731 290.888 1.00 79.08 313 GLY 8C C 1
ATOM 10639 O O . GLY C 1 313 ? 252.031 213.153 291.979 1.00 82.78 313 GLY 8C O 1
ATOM 10640 N N . PHE C 1 314 ? 250.897 213.648 290.099 1.00 78.98 314 PHE 8C N 1
ATOM 10641 C CA . PHE C 1 314 ? 249.725 212.883 290.502 1.00 76.68 314 PHE 8C CA 1
ATOM 10642 C C . PHE C 1 314 ? 249.846 211.398 290.195 1.00 79.00 314 PHE 8C C 1
ATOM 10643 O O . PHE C 1 314 ? 248.957 210.632 290.578 1.00 85.77 314 PHE 8C O 1
ATOM 10651 N N . GLY C 1 315 ? 250.906 210.975 289.525 1.00 77.41 315 GLY 8C N 1
ATOM 10652 C CA . GLY C 1 315 ? 251.136 209.576 289.232 1.00 78.64 315 GLY 8C CA 1
ATOM 10653 C C . GLY C 1 315 ? 251.096 209.294 287.744 1.00 82.25 315 GLY 8C C 1
ATOM 10654 O O . GLY C 1 315 ? 250.800 210.159 286.921 1.00 80.92 315 GLY 8C O 1
ATOM 10655 N N . GLN C 1 316 ? 251.403 208.041 287.412 1.00 85.71 316 GLN 8C N 1
ATOM 10656 C CA . GLN C 1 316 ? 251.452 207.601 286.025 1.00 82.89 316 GLN 8C CA 1
ATOM 10657 C C . GLN C 1 316 ? 250.078 207.501 285.378 1.00 83.60 316 GLN 8C C 1
ATOM 10658 O O . GLN C 1 316 ? 250.002 207.320 284.159 1.00 88.32 316 GLN 8C O 1
ATOM 10664 N N . GLY C 1 317 ? 249.002 207.603 286.150 1.00 75.73 317 GLY 8C N 1
ATOM 10665 C CA . GLY C 1 317 ? 247.671 207.470 285.593 1.00 70.00 317 GLY 8C CA 1
ATOM 10666 C C . GLY C 1 317 ? 246.973 208.785 285.317 1.00 76.06 317 GLY 8C C 1
ATOM 10667 O O . GLY C 1 317 ? 245.894 208.800 284.720 1.00 80.15 317 GLY 8C O 1
ATOM 10668 N N . MET C 1 318 ? 247.573 209.898 285.739 1.00 76.45 318 MET 8C N 1
ATOM 10669 C CA . MET C 1 318 ? 246.939 211.200 285.601 1.00 71.54 318 MET 8C CA 1
ATOM 10670 C C . MET C 1 318 ? 247.851 212.296 285.072 1.00 75.89 318 MET 8C C 1
ATOM 10671 O O . MET C 1 318 ? 247.341 213.354 284.688 1.00 83.41 318 MET 8C O 1
ATOM 10676 N N . ASP C 1 319 ? 249.164 212.091 285.040 1.00 76.44 319 ASP 8C N 1
ATOM 10677 C CA . ASP C 1 319 ? 250.078 213.147 284.629 1.00 76.03 319 ASP 8C CA 1
ATOM 10678 C C . ASP C 1 319 ? 249.894 213.473 283.152 1.00 76.99 319 ASP 8C C 1
ATOM 10679 O O . ASP C 1 319 ? 249.770 212.574 282.317 1.00 79.26 319 ASP 8C O 1
ATOM 10684 N N . GLY C 1 320 ? 249.880 214.761 282.831 1.00 72.35 320 GLY 8C N 1
ATOM 10685 C CA . GLY C 1 320 ? 249.731 215.180 281.454 1.00 69.12 320 GLY 8C CA 1
ATOM 10686 C C . GLY C 1 320 ? 249.402 216.656 281.374 1.00 69.75 320 GLY 8C C 1
ATOM 10687 O O . GLY C 1 320 ? 249.487 217.386 282.363 1.00 72.96 320 GLY 8C O 1
ATOM 10688 N N . GLN C 1 321 ? 249.030 217.079 280.169 1.00 69.70 321 GLN 8C N 1
ATOM 10689 C CA . GLN C 1 321 ? 248.602 218.444 279.908 1.00 66.71 321 GLN 8C CA 1
ATOM 10690 C C . GLN C 1 321 ? 247.342 218.423 279.056 1.00 65.77 321 GLN 8C C 1
ATOM 10691 O O . GLN C 1 321 ? 247.081 217.470 278.319 1.00 68.98 321 GLN 8C O 1
ATOM 10697 N N . GLY C 1 322 ? 246.560 219.492 279.162 1.00 62.69 322 GLY 8C N 1
ATOM 10698 C CA . GLY C 1 322 ? 245.337 219.602 278.391 1.00 61.99 322 GLY 8C CA 1
ATOM 10699 C C . GLY C 1 322 ? 244.964 221.051 278.171 1.00 64.21 322 GLY 8C C 1
ATOM 10700 O O . GLY C 1 322 ? 245.381 221.944 278.914 1.00 69.32 322 GLY 8C O 1
ATOM 10701 N N . ILE C 1 323 ? 244.164 221.274 277.137 1.00 62.58 323 ILE 8C N 1
ATOM 10702 C CA . ILE C 1 323 ? 243.731 222.614 276.761 1.00 64.19 323 ILE 8C CA 1
ATOM 10703 C C . ILE C 1 323 ? 242.452 222.945 277.513 1.00 66.25 323 ILE 8C C 1
ATOM 10704 O O . ILE C 1 323 ? 241.476 222.188 277.462 1.00 70.25 323 ILE 8C O 1
ATOM 10709 N N . ILE C 1 324 ? 242.453 224.076 278.211 1.00 65.03 324 ILE 8C N 1
ATOM 10710 C CA . ILE C 1 324 ? 241.289 224.516 278.972 1.00 62.12 324 ILE 8C CA 1
ATOM 10711 C C . ILE C 1 324 ? 240.245 225.021 277.983 1.00 62.08 324 ILE 8C C 1
ATOM 10712 O O . ILE C 1 324 ? 240.377 226.113 277.428 1.00 68.27 324 ILE 8C O 1
ATOM 10717 N N . THR C 1 325 ? 239.204 224.223 277.756 1.00 59.58 325 THR 8C N 1
ATOM 10718 C CA . THR C 1 325 ? 238.167 224.596 276.806 1.00 61.32 325 THR 8C CA 1
ATOM 10719 C C . THR C 1 325 ? 237.084 225.470 277.420 1.00 65.27 325 THR 8C C 1
ATOM 10720 O O . THR C 1 325 ? 236.232 225.975 276.683 1.00 68.58 325 THR 8C O 1
ATOM 10724 N N . GLY C 1 326 ? 237.093 225.664 278.735 1.00 63.58 326 GLY 8C N 1
ATOM 10725 C CA . GLY C 1 326 ? 236.084 226.485 279.373 1.00 61.73 326 GLY 8C CA 1
ATOM 10726 C C . GLY C 1 326 ? 236.435 226.912 280.782 1.00 63.89 326 GLY 8C C 1
ATOM 10727 O O . GLY C 1 326 ? 236.995 226.129 281.553 1.00 70.74 326 GLY 8C O 1
ATOM 10728 N N . VAL C 1 327 ? 236.109 228.154 281.128 1.00 64.13 327 VAL 8C N 1
ATOM 10729 C CA . VAL C 1 327 ? 236.388 228.716 282.444 1.00 58.89 327 VAL 8C CA 1
ATOM 10730 C C . VAL C 1 327 ? 235.094 229.283 283.007 1.00 60.41 327 VAL 8C C 1
ATOM 10731 O O . VAL C 1 327 ? 234.402 230.049 282.328 1.00 63.86 327 VAL 8C O 1
ATOM 10735 N N . SER C 1 328 ? 234.769 228.912 284.242 1.00 60.22 328 SER 8C N 1
ATOM 10736 C CA . SER C 1 328 ? 233.563 229.377 284.913 1.00 59.50 328 SER 8C CA 1
ATOM 10737 C C . SER C 1 328 ? 233.929 230.004 286.249 1.00 63.70 328 SER 8C C 1
ATOM 10738 O O . SER C 1 328 ? 234.682 229.415 287.030 1.00 69.87 328 SER 8C O 1
ATOM 10741 N N . GLN C 1 329 ? 233.393 231.193 286.509 1.00 62.74 329 GLN 8C N 1
ATOM 10742 C CA . GLN C 1 329 ? 233.584 231.897 287.769 1.00 61.11 329 GLN 8C CA 1
ATOM 10743 C C . GLN C 1 329 ? 232.287 231.854 288.563 1.00 65.87 329 GLN 8C C 1
ATOM 10744 O O . GLN C 1 329 ? 231.212 232.110 288.012 1.00 69.98 329 GLN 8C O 1
ATOM 10750 N N . ILE C 1 330 ? 232.388 231.532 289.850 1.00 65.50 330 ILE 8C N 1
ATOM 10751 C CA . ILE C 1 330 ? 231.228 231.378 290.721 1.00 61.67 330 ILE 8C CA 1
ATOM 10752 C C . ILE C 1 330 ? 231.412 232.265 291.943 1.00 64.92 330 ILE 8C C 1
ATOM 10753 O O . ILE C 1 330 ? 232.459 232.218 292.597 1.00 71.71 330 ILE 8C O 1
ATOM 10758 N N . ILE C 1 331 ? 230.398 233.067 292.253 1.00 64.86 331 ILE 8C N 1
ATOM 10759 C CA . ILE C 1 331 ? 230.424 233.974 293.394 1.00 66.35 331 ILE 8C CA 1
ATOM 10760 C C . ILE C 1 331 ? 229.173 233.735 294.225 1.00 74.71 331 ILE 8C C 1
ATOM 10761 O O . ILE C 1 331 ? 228.052 233.860 293.718 1.00 81.32 331 ILE 8C O 1
ATOM 10766 N N . ASN C 1 332 ? 229.363 233.398 295.498 1.00 75.41 332 ASN 8C N 1
AT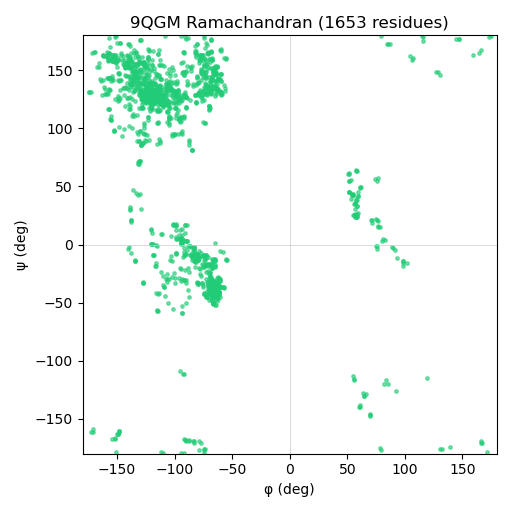OM 10767 C CA . ASN C 1 332 ? 228.261 233.323 296.446 1.00 75.02 332 ASN 8C CA 1
ATOM 10768 C C . ASN C 1 332 ? 228.822 233.460 297.852 1.00 81.49 332 ASN 8C C 1
ATOM 10769 O O . ASN C 1 332 ? 230.028 233.326 298.075 1.00 85.20 332 ASN 8C O 1
ATOM 10774 N N . GLN C 1 333 ? 227.925 233.739 298.798 1.00 81.81 333 GLN 8C N 1
ATOM 10775 C CA . GLN C 1 333 ? 228.346 233.988 300.173 1.00 85.27 333 GLN 8C CA 1
ATOM 10776 C C . GLN C 1 333 ? 228.923 232.737 300.823 1.00 86.67 333 GLN 8C C 1
ATOM 10777 O O . GLN C 1 333 ? 229.885 232.820 301.594 1.00 88.26 333 GLN 8C O 1
ATOM 10783 N N . ARG C 1 334 ? 228.348 231.568 300.531 1.00 87.15 334 ARG 8C N 1
ATOM 10784 C CA . ARG C 1 334 ? 228.737 230.357 301.247 1.00 86.62 334 ARG 8C CA 1
ATOM 10785 C C . ARG C 1 334 ? 230.137 229.887 300.873 1.00 86.33 334 ARG 8C C 1
ATOM 10786 O O . ARG C 1 334 ? 230.857 229.362 301.730 1.00 88.16 334 ARG 8C O 1
ATOM 10794 N N . GLN C 1 335 ? 230.544 230.056 299.616 1.00 86.24 335 GLN 8C N 1
ATOM 10795 C CA . GLN C 1 335 ? 231.811 229.514 299.147 1.00 80.03 335 GLN 8C CA 1
ATOM 10796 C C . GLN C 1 335 ? 232.788 230.568 298.651 1.00 82.61 335 GLN 8C C 1
ATOM 10797 O O . GLN C 1 335 ? 233.894 230.210 298.231 1.00 86.21 335 GLN 8C O 1
ATOM 10803 N N . GLY C 1 336 ? 232.425 231.847 298.686 1.00 80.64 336 GLY 8C N 1
ATOM 10804 C CA . GLY C 1 336 ? 233.338 232.860 298.197 1.00 73.81 336 GLY 8C CA 1
ATOM 10805 C C . GLY C 1 336 ? 233.513 232.793 296.689 1.00 72.56 336 GLY 8C C 1
ATOM 10806 O O . GLY C 1 336 ? 232.594 232.455 295.939 1.00 79.54 336 GLY 8C O 1
ATOM 10807 N N . TRP C 1 337 ? 234.721 233.121 296.242 1.00 68.58 337 TRP 8C N 1
ATOM 10808 C CA . TRP C 1 337 ? 235.056 233.155 294.825 1.00 66.42 337 TRP 8C CA 1
ATOM 10809 C C . TRP C 1 337 ? 235.765 231.861 294.450 1.00 67.48 337 TRP 8C C 1
ATOM 10810 O O . TRP C 1 337 ? 236.797 231.521 295.038 1.00 73.55 337 TRP 8C O 1
ATOM 10821 N N . ARG C 1 338 ? 235.212 231.145 293.474 1.00 62.90 338 ARG 8C N 1
ATOM 10822 C CA . ARG C 1 338 ? 235.785 229.892 293.011 1.00 62.03 338 ARG 8C CA 1
ATOM 10823 C C . ARG C 1 338 ? 235.771 229.862 291.491 1.00 65.95 338 ARG 8C C 1
ATOM 10824 O O . ARG C 1 338 ? 234.886 230.436 290.853 1.00 70.35 338 ARG 8C O 1
ATOM 10832 N N . THR C 1 339 ? 236.762 229.187 290.918 1.00 66.91 339 THR 8C N 1
ATOM 10833 C CA . THR C 1 339 ? 236.918 229.077 289.475 1.00 66.55 339 THR 8C CA 1
ATOM 10834 C C . THR C 1 339 ? 236.940 227.610 289.076 1.00 67.51 339 THR 8C C 1
ATOM 10835 O O . THR C 1 339 ? 237.605 226.793 289.720 1.00 75.68 339 THR 8C O 1
ATOM 10839 N N . ARG C 1 340 ? 236.213 227.278 288.014 1.00 61.07 340 ARG 8C N 1
ATOM 10840 C CA . ARG C 1 340 ? 236.131 225.916 287.507 1.00 62.33 340 ARG 8C CA 1
ATOM 10841 C C . ARG C 1 340 ? 236.714 225.862 286.103 1.00 64.69 340 ARG 8C C 1
ATOM 10842 O O . ARG C 1 340 ? 236.317 226.642 285.232 1.00 65.05 340 ARG 8C O 1
ATOM 10850 N N . LEU C 1 341 ? 237.652 224.943 285.889 1.00 63.39 341 LEU 8C N 1
ATOM 10851 C CA . LEU C 1 341 ? 238.298 224.751 284.599 1.00 57.60 341 LEU 8C CA 1
ATOM 10852 C C . LEU C 1 341 ? 237.794 223.466 283.962 1.00 62.75 341 LEU 8C C 1
ATOM 10853 O O . LEU C 1 341 ? 237.594 222.461 284.649 1.00 71.92 341 LEU 8C O 1
ATOM 10858 N N . THR C 1 342 ? 237.599 223.497 282.648 1.00 63.35 342 THR 8C N 1
ATOM 10859 C CA . THR C 1 342 ? 237.014 222.386 281.915 1.00 63.09 342 THR 8C CA 1
ATOM 10860 C C . THR C 1 342 ? 237.970 221.900 280.836 1.00 65.26 342 THR 8C C 1
ATOM 10861 O O . THR C 1 342 ? 238.616 222.703 280.157 1.00 66.92 342 THR 8C O 1
ATOM 10865 N N . LEU C 1 343 ? 238.058 220.582 280.688 1.00 63.76 343 LEU 8C N 1
ATOM 10866 C CA . LEU C 1 343 ? 238.807 219.952 279.613 1.00 63.18 343 LEU 8C CA 1
ATOM 10867 C C . LEU C 1 343 ? 237.852 219.199 278.698 1.00 69.86 343 LEU 8C C 1
ATOM 10868 O O . LEU C 1 343 ? 236.838 218.654 279.144 1.00 73.17 343 LEU 8C O 1
ATOM 10873 N N . GLY C 1 344 ? 238.182 219.171 277.413 1.00 70.31 344 GLY 8C N 1
ATOM 10874 C CA . GLY C 1 344 ? 237.366 218.494 276.430 1.00 73.73 344 GLY 8C CA 1
ATOM 10875 C C . GLY C 1 344 ? 236.234 219.361 275.914 1.00 77.42 344 GLY 8C C 1
ATOM 10876 O O . GLY C 1 344 ? 235.965 220.461 276.400 1.00 81.03 344 GLY 8C O 1
ATOM 10877 N N . MET C 1 345 ? 235.551 218.840 274.900 1.00 80.72 345 MET 8C N 1
ATOM 10878 C CA . MET C 1 345 ? 234.474 219.575 274.251 1.00 81.60 345 MET 8C CA 1
ATOM 10879 C C . MET C 1 345 ? 233.518 218.609 273.563 1.00 89.65 345 MET 8C C 1
ATOM 10880 O O . MET C 1 345 ? 233.963 217.691 272.863 1.00 92.74 345 MET 8C O 1
ATOM 10885 N N . PRO C 1 346 ? 232.206 218.778 273.737 1.00 92.90 346 PRO 8C N 1
ATOM 10886 C CA . PRO C 1 346 ? 231.264 217.886 273.068 1.00 93.78 346 PRO 8C CA 1
ATOM 10887 C C . PRO C 1 346 ? 231.310 218.081 271.564 1.00 100.19 346 PRO 8C C 1
ATOM 10888 O O . PRO C 1 346 ? 231.600 219.187 271.076 1.00 101.17 346 PRO 8C O 1
ATOM 10892 N N . PRO C 1 347 ? 231.040 217.035 270.788 1.00 98.72 347 PRO 8C N 1
ATOM 10893 C CA . PRO C 1 347 ? 231.062 217.173 269.329 1.00 100.28 347 PRO 8C CA 1
ATOM 10894 C C . PRO C 1 347 ? 229.942 218.070 268.829 1.00 103.61 347 PRO 8C C 1
ATOM 10895 O O . PRO C 1 347 ? 228.876 218.176 269.439 1.00 103.14 347 PRO 8C O 1
ATOM 10899 N N . ASP C 1 348 ? 230.199 218.720 267.699 1.00 102.90 348 ASP 8C N 1
ATOM 10900 C CA . ASP C 1 348 ? 229.201 219.571 267.062 1.00 100.45 348 ASP 8C CA 1
ATOM 10901 C C . ASP C 1 348 ? 228.383 218.785 266.045 1.00 99.60 348 ASP 8C C 1
ATOM 10902 O O . ASP C 1 348 ? 228.174 219.238 264.920 1.00 101.75 348 ASP 8C O 1
ATOM 10907 N N . ALA C 1 352 ? 229.907 221.236 256.800 1.00 82.66 352 ALA 8C N 1
ATOM 10908 C CA . ALA C 1 352 ? 230.766 222.157 256.064 1.00 91.97 352 ALA 8C CA 1
ATOM 10909 C C . ALA C 1 352 ? 229.997 223.407 255.655 1.00 97.13 352 ALA 8C C 1
ATOM 10910 O O . ALA C 1 352 ? 230.410 224.526 255.953 1.00 95.58 352 ALA 8C O 1
ATOM 10912 N N . VAL C 1 353 ? 228.885 223.209 254.954 1.00 99.92 353 VAL 8C N 1
ATOM 10913 C CA . VAL C 1 353 ? 228.002 224.301 254.549 1.00 94.83 353 VAL 8C CA 1
ATOM 10914 C C . VAL C 1 353 ? 226.575 223.917 254.918 1.00 98.94 353 VAL 8C C 1
ATOM 10915 O O . VAL C 1 353 ? 226.199 222.745 254.767 1.00 102.18 353 VAL 8C O 1
ATOM 10919 N N . PRO C 1 354 ? 225.757 224.842 255.414 1.00 101.88 354 PRO 8C N 1
ATOM 10920 C CA . PRO C 1 354 ? 224.341 224.540 255.630 1.00 102.03 354 PRO 8C CA 1
ATOM 10921 C C . PRO C 1 354 ? 223.686 224.098 254.335 1.00 103.85 354 PRO 8C C 1
ATOM 10922 O O . PRO C 1 354 ? 223.930 224.688 253.272 1.00 101.21 354 PRO 8C O 1
ATOM 10926 N N . PRO C 1 355 ? 222.848 223.069 254.380 1.00 103.83 355 PRO 8C N 1
ATOM 10927 C CA . PRO C 1 355 ? 222.386 222.427 253.150 1.00 101.01 355 PRO 8C CA 1
ATOM 10928 C C . PRO C 1 355 ? 221.073 222.988 252.620 1.00 100.65 355 PRO 8C C 1
ATOM 10929 O O . PRO C 1 355 ? 220.202 223.442 253.364 1.00 100.13 355 PRO 8C O 1
ATOM 10933 N N . VAL C 1 356 ? 220.957 222.948 251.298 1.00 100.82 356 VAL 8C N 1
ATOM 10934 C CA . VAL C 1 356 ? 219.686 223.096 250.619 1.00 96.66 356 VAL 8C CA 1
ATOM 10935 C C . VAL C 1 356 ? 218.997 221.740 250.670 1.00 102.93 356 VAL 8C C 1
ATOM 10936 O O . VAL C 1 356 ? 219.609 220.717 250.983 1.00 107.93 356 VAL 8C O 1
ATOM 10940 N N . LYS C 1 357 ? 217.699 221.722 250.387 1.00 104.13 357 LYS 8C N 1
ATOM 10941 C CA . LYS C 1 357 ? 216.992 220.449 250.348 1.00 111.82 357 LYS 8C CA 1
ATOM 10942 C C . LYS C 1 357 ? 216.014 220.411 249.183 1.00 107.10 357 LYS 8C C 1
ATOM 10943 O O . LYS C 1 357 ? 215.370 219.387 248.937 1.00 112.14 357 LYS 8C O 1
ATOM 10949 N N . GLU C 1 358 ? 215.920 221.512 248.448 1.00 97.95 358 GLU 8C N 1
ATOM 10950 C CA . GLU C 1 358 ? 214.790 221.749 247.567 1.00 91.34 358 GLU 8C CA 1
ATOM 10951 C C . GLU C 1 358 ? 215.208 221.701 246.097 1.00 86.29 358 GLU 8C C 1
ATOM 10952 O O . GLU C 1 358 ? 216.365 221.444 245.756 1.00 85.54 358 GLU 8C O 1
ATOM 10958 N N . LEU C 1 359 ? 214.240 221.935 245.216 1.00 81.79 359 LEU 8C N 1
ATOM 10959 C CA . LEU C 1 359 ? 214.467 222.275 243.820 1.00 72.96 359 LEU 8C CA 1
ATOM 10960 C C . LEU C 1 359 ? 214.148 223.749 243.616 1.00 70.00 359 LEU 8C C 1
ATOM 10961 O O . LEU C 1 359 ? 213.137 224.256 244.107 1.00 77.57 359 LEU 8C O 1
ATOM 10966 N N . HIS C 1 360 ? 215.017 224.438 242.887 1.00 65.19 360 HIS 8C N 1
ATOM 10967 C CA . HIS C 1 360 ? 214.935 225.883 242.755 1.00 63.71 360 HIS 8C CA 1
ATOM 10968 C C . HIS C 1 360 ? 214.751 226.274 241.296 1.00 64.39 360 HIS 8C C 1
ATOM 10969 O O . HIS C 1 360 ? 215.140 225.540 240.385 1.00 69.36 360 HIS 8C O 1
ATOM 10976 N N . VAL C 1 361 ? 214.146 227.437 241.087 1.00 62.76 361 VAL 8C N 1
ATOM 10977 C CA . VAL C 1 361 ? 214.028 228.020 239.765 1.00 62.34 361 VAL 8C CA 1
ATOM 10978 C C . VAL C 1 361 ? 215.211 228.951 239.547 1.00 68.88 361 VAL 8C C 1
ATOM 10979 O O . VAL C 1 361 ? 215.841 229.435 240.490 1.00 76.30 361 VAL 8C O 1
ATOM 10983 N N . GLY C 1 362 ? 215.527 229.200 238.282 1.00 68.68 362 GLY 8C N 1
ATOM 10984 C CA . GLY C 1 362 ? 216.635 230.074 237.952 1.00 70.44 362 GLY 8C CA 1
ATOM 10985 C C . GLY C 1 362 ? 216.416 230.747 236.617 1.00 74.52 362 GLY 8C C 1
ATOM 10986 O O . GLY C 1 362 ? 215.598 230.312 235.801 1.00 77.39 362 GLY 8C O 1
ATOM 10987 N N . ILE C 1 363 ? 217.162 231.826 236.405 1.00 75.11 363 ILE 8C N 1
ATOM 10988 C CA . ILE C 1 363 ? 217.127 232.587 235.164 1.00 77.37 363 ILE 8C CA 1
ATOM 10989 C C . ILE C 1 363 ? 218.529 232.596 234.577 1.00 80.93 363 ILE 8C C 1
ATOM 10990 O O . ILE C 1 363 ? 219.486 232.986 235.255 1.00 86.15 363 ILE 8C O 1
ATOM 10995 N N . VAL C 1 364 ? 218.651 232.164 233.323 1.00 78.80 364 VAL 8C N 1
ATOM 10996 C CA . VAL C 1 364 ? 219.950 232.151 232.665 1.00 79.27 364 VAL 8C CA 1
ATOM 10997 C C . VAL C 1 364 ? 220.401 233.582 232.418 1.00 85.10 364 VAL 8C C 1
ATOM 10998 O O . VAL C 1 364 ? 219.645 234.409 231.892 1.00 87.43 364 VAL 8C O 1
ATOM 11002 N N . GLU C 1 365 ? 221.638 233.882 232.800 1.00 86.53 365 GLU 8C N 1
ATOM 11003 C CA . GLU C 1 365 ? 222.160 235.235 232.739 1.00 88.35 365 GLU 8C CA 1
ATOM 11004 C C . GLU C 1 365 ? 222.911 235.455 231.427 1.00 92.13 365 GLU 8C C 1
ATOM 11005 O O . GLU C 1 365 ? 223.029 234.560 230.587 1.00 92.15 365 GLU 8C O 1
ATOM 11011 N N . LYS C 1 366 ? 223.424 236.669 231.247 1.00 95.05 366 LYS 8C N 1
ATOM 11012 C CA . LYS C 1 366 ? 224.237 236.981 230.083 1.00 91.39 366 LYS 8C CA 1
ATOM 11013 C C . LYS C 1 366 ? 225.525 236.168 230.105 1.00 93.19 366 LYS 8C C 1
ATOM 11014 O O . LYS C 1 366 ? 226.013 235.763 231.163 1.00 97.64 366 LYS 8C O 1
ATOM 11020 N N . TYR C 1 367 ? 226.073 235.924 228.917 1.00 86.86 367 TYR 8C N 1
ATOM 11021 C CA . TYR C 1 367 ? 227.234 235.054 228.799 1.00 85.66 367 TYR 8C CA 1
ATOM 11022 C C . TYR C 1 367 ? 228.432 235.628 229.542 1.00 89.16 367 TYR 8C C 1
ATOM 11023 O O . TYR C 1 367 ? 228.739 236.818 229.432 1.00 89.49 367 TYR 8C O 1
ATOM 11032 N N . GLN C 1 368 ? 229.106 234.771 230.300 1.00 89.39 368 GLN 8C N 1
ATOM 11033 C CA . GLN C 1 368 ? 230.389 235.060 230.914 1.00 87.97 368 GLN 8C CA 1
ATOM 11034 C C . GLN C 1 368 ? 231.316 233.875 230.706 1.00 93.52 368 GLN 8C C 1
ATOM 11035 O O . GLN C 1 368 ? 230.870 232.724 230.719 1.00 95.70 368 GLN 8C O 1
ATOM 11041 N N . PRO C 1 369 ? 232.608 234.122 230.508 1.00 93.24 369 PRO 8C N 1
ATOM 11042 C CA . PRO C 1 369 ? 233.545 233.006 230.349 1.00 91.47 369 PRO 8C CA 1
ATOM 11043 C C . PRO C 1 369 ? 233.758 232.279 231.666 1.00 98.21 369 PRO 8C C 1
ATOM 11044 O O . PRO C 1 369 ? 233.922 232.897 232.720 1.00 100.72 369 PRO 8C O 1
ATOM 11048 N N . ASP C 1 370 ? 233.753 230.951 231.598 1.00 99.36 370 ASP 8C N 1
ATOM 11049 C CA . ASP C 1 370 ? 233.989 230.145 232.787 1.00 99.83 370 ASP 8C CA 1
ATOM 11050 C C . ASP C 1 370 ? 235.472 230.157 233.134 1.00 102.34 370 ASP 8C C 1
ATOM 11051 O O . ASP C 1 370 ? 236.323 229.883 232.282 1.00 102.61 370 ASP 8C O 1
ATOM 11056 N N . SER C 1 371 ? 235.781 230.481 234.391 1.00 101.78 371 SER 8C N 1
ATOM 11057 C CA . SER C 1 371 ? 237.175 230.575 234.811 1.00 101.67 371 SER 8C CA 1
ATOM 11058 C C . SER C 1 371 ? 237.871 229.221 234.747 1.00 103.62 371 SER 8C C 1
ATOM 11059 O O . SER C 1 371 ? 239.026 229.131 234.316 1.00 103.22 371 SER 8C O 1
ATOM 11062 N N . GLN C 1 372 ? 237.190 228.161 235.170 1.00 103.30 372 GLN 8C N 1
ATOM 11063 C CA . GLN C 1 372 ? 237.761 226.822 235.176 1.00 100.47 372 GLN 8C CA 1
ATOM 11064 C C . GLN C 1 372 ? 237.583 226.094 233.852 1.00 101.45 372 GLN 8C C 1
ATOM 11065 O O . GLN C 1 372 ? 238.051 224.959 233.722 1.00 103.52 372 GLN 8C O 1
ATOM 11071 N N . SER C 1 373 ? 236.921 226.717 232.876 1.00 102.39 373 SER 8C N 1
ATOM 11072 C CA . SER C 1 373 ? 236.719 226.132 231.549 1.00 102.93 373 SER 8C CA 1
ATOM 11073 C C . SER C 1 373 ? 236.011 224.781 231.629 1.00 100.38 373 SER 8C C 1
ATOM 11074 O O . SER C 1 373 ? 236.337 223.845 230.898 1.00 100.75 373 SER 8C O 1
ATOM 11077 N N . LEU C 1 374 ? 235.034 224.679 232.527 1.00 97.95 374 LEU 8C N 1
ATOM 11078 C CA . LEU C 1 374 ? 234.220 223.478 232.654 1.00 92.54 374 LEU 8C CA 1
ATOM 11079 C C . LEU C 1 374 ? 232.926 223.556 231.855 1.00 88.74 374 LEU 8C C 1
ATOM 11080 O O . LEU C 1 374 ? 232.136 222.608 231.891 1.00 83.77 374 LEU 8C O 1
ATOM 11085 N N . GLY C 1 375 ? 232.693 224.653 231.140 1.00 89.75 375 GLY 8C N 1
ATOM 11086 C CA . GLY C 1 375 ? 231.482 224.796 230.360 1.00 84.77 375 GLY 8C CA 1
ATOM 11087 C C . GLY C 1 375 ? 230.240 225.119 231.154 1.00 83.22 375 GLY 8C C 1
ATOM 11088 O O . GLY C 1 375 ? 229.131 224.886 230.666 1.00 84.84 375 GLY 8C O 1
ATOM 11089 N N . ARG C 1 376 ? 230.386 225.648 232.365 1.00 81.11 376 ARG 8C N 1
ATOM 11090 C CA . ARG C 1 376 ? 229.228 225.958 233.186 1.00 76.97 376 ARG 8C CA 1
ATOM 11091 C C . ARG C 1 376 ? 228.515 227.202 232.664 1.00 77.59 376 ARG 8C C 1
ATOM 11092 O O . ARG C 1 376 ? 229.074 228.008 231.917 1.00 80.44 376 ARG 8C O 1
ATOM 11100 N N . ILE C 1 377 ? 227.263 227.347 233.070 1.00 77.83 377 ILE 8C N 1
ATOM 11101 C CA . ILE C 1 377 ? 226.369 228.389 232.572 1.00 73.60 377 ILE 8C CA 1
ATOM 11102 C C . ILE C 1 377 ? 226.028 229.320 233.727 1.00 78.25 377 ILE 8C C 1
ATOM 11103 O O . ILE C 1 377 ? 225.601 228.844 234.784 1.00 82.00 377 ILE 8C O 1
ATOM 11108 N N . PRO C 1 378 ? 226.194 230.636 233.574 1.00 77.91 378 PRO 8C N 1
ATOM 11109 C CA . PRO C 1 378 ? 225.866 231.567 234.664 1.00 80.93 378 PRO 8C CA 1
ATOM 11110 C C . PRO C 1 378 ? 224.359 231.723 234.803 1.00 84.11 378 PRO 8C C 1
ATOM 11111 O O . PRO C 1 378 ? 223.668 232.074 233.844 1.00 86.92 378 PRO 8C O 1
ATOM 11115 N N . VAL C 1 379 ? 223.847 231.464 236.006 1.00 82.86 379 VAL 8C N 1
ATOM 11116 C CA . VAL C 1 379 ? 222.424 231.579 236.291 1.00 80.35 379 VAL 8C CA 1
ATOM 11117 C C . VAL C 1 379 ? 222.236 232.429 237.539 1.00 81.83 379 VAL 8C C 1
ATOM 11118 O O . VAL C 1 379 ? 223.130 232.555 238.377 1.00 83.97 379 VAL 8C O 1
ATOM 11122 N N . LYS C 1 380 ? 221.053 233.022 237.646 1.00 81.78 380 LYS 8C N 1
ATOM 11123 C CA . LYS C 1 380 ? 220.666 233.816 238.804 1.00 83.30 380 LYS 8C CA 1
ATOM 11124 C C . LYS C 1 380 ? 219.523 233.104 239.513 1.00 87.51 380 LYS 8C C 1
ATOM 11125 O O . LYS C 1 380 ? 218.486 232.827 238.902 1.00 88.84 380 LYS 8C O 1
ATOM 11131 N N . ILE C 1 381 ? 219.713 232.808 240.793 1.00 87.00 381 ILE 8C N 1
ATOM 11132 C CA . ILE C 1 381 ? 218.731 232.093 241.599 1.00 84.34 381 ILE 8C CA 1
ATOM 11133 C C . ILE C 1 381 ? 218.086 233.101 242.548 1.00 88.36 381 ILE 8C C 1
ATOM 11134 O O . ILE C 1 381 ? 218.773 233.660 243.415 1.00 96.93 381 ILE 8C O 1
ATOM 11139 N N . PRO C 1 382 ? 216.787 233.378 242.412 1.00 84.53 382 PRO 8C N 1
ATOM 11140 C CA . PRO C 1 382 ? 216.164 234.404 243.266 1.00 86.80 382 PRO 8C CA 1
ATOM 11141 C C . PRO C 1 382 ? 216.253 234.107 244.752 1.00 93.63 382 PRO 8C C 1
ATOM 11142 O O . PRO C 1 382 ? 216.420 235.033 245.554 1.00 97.11 382 PRO 8C O 1
ATOM 11146 N N . ALA C 1 383 ? 216.143 232.838 245.146 1.00 91.68 383 ALA 8C N 1
ATOM 11147 C CA . ALA C 1 383 ? 216.143 232.506 246.566 1.00 89.06 383 ALA 8C CA 1
ATOM 11148 C C . ALA C 1 383 ? 217.529 232.672 247.177 1.00 94.13 383 ALA 8C C 1
ATOM 11149 O O . ALA C 1 383 ? 217.674 233.243 248.264 1.00 97.68 383 ALA 8C O 1
ATOM 11151 N N . LEU C 1 384 ? 218.563 232.180 246.490 1.00 99.97 384 LEU 8C N 1
ATOM 11152 C CA . LEU C 1 384 ? 219.901 232.153 247.071 1.00 101.39 384 LEU 8C CA 1
ATOM 11153 C C . LEU C 1 384 ? 220.508 233.539 247.232 1.00 100.08 384 LEU 8C C 1
ATOM 11154 O O . LEU C 1 384 ? 221.334 233.733 248.128 1.00 98.20 384 LEU 8C O 1
ATOM 11159 N N . ASN C 1 385 ? 220.132 234.500 246.393 1.00 102.06 385 ASN 8C N 1
ATOM 11160 C CA . ASN C 1 385 ? 220.694 235.838 246.509 1.00 109.17 385 ASN 8C CA 1
ATOM 11161 C C . ASN C 1 385 ? 219.762 236.837 245.844 1.00 112.60 385 ASN 8C C 1
ATOM 11162 O O . ASN C 1 385 ? 218.909 236.476 245.030 1.00 110.77 385 ASN 8C O 1
ATOM 11167 N N . LEU C 1 386 ? 219.945 238.105 246.205 1.00 114.63 386 LEU 8C N 1
ATOM 11168 C CA . LEU C 1 386 ? 219.211 239.206 245.604 1.00 114.24 386 LEU 8C CA 1
ATOM 11169 C C . LEU C 1 386 ? 220.123 240.220 244.931 1.00 116.95 386 LEU 8C C 1
ATOM 11170 O O . LEU C 1 386 ? 219.628 241.212 244.385 1.00 120.51 386 LEU 8C O 1
ATOM 11175 N N . THR C 1 387 ? 221.434 240.000 244.951 1.00 117.64 387 THR 8C N 1
ATOM 11176 C CA . THR C 1 387 ? 222.390 240.940 244.384 1.00 121.63 387 THR 8C CA 1
ATOM 11177 C C . THR C 1 387 ? 222.514 240.707 242.879 1.00 123.17 387 THR 8C C 1
ATOM 11178 O O . THR C 1 387 ? 221.732 239.973 242.269 1.00 119.90 387 THR 8C O 1
ATOM 11182 N N . ASN C 1 388 ? 223.508 241.342 242.262 1.00 126.00 388 ASN 8C N 1
ATOM 11183 C CA . ASN C 1 388 ? 223.753 241.197 240.835 1.00 123.80 388 ASN 8C CA 1
ATOM 11184 C C . ASN C 1 388 ? 224.735 240.082 240.507 1.00 123.60 388 ASN 8C C 1
ATOM 11185 O O . ASN C 1 388 ? 224.935 239.785 239.324 1.00 124.52 388 ASN 8C O 1
ATOM 11190 N N . SER C 1 389 ? 225.349 239.463 241.511 1.00 119.06 389 SER 8C N 1
ATOM 11191 C CA . SER C 1 389 ? 226.270 238.366 241.258 1.00 111.38 389 SER 8C CA 1
ATOM 11192 C C . SER C 1 389 ? 225.506 237.114 240.840 1.00 111.04 389 SER 8C C 1
ATOM 11193 O O . SER C 1 389 ? 224.332 236.933 241.172 1.00 112.56 389 SER 8C O 1
ATOM 11196 N N . VAL C 1 390 ? 226.191 236.242 240.104 1.00 104.59 390 VAL 8C N 1
ATOM 11197 C CA . VAL C 1 390 ? 225.570 235.079 239.489 1.00 96.25 390 VAL 8C CA 1
ATOM 11198 C C . VAL C 1 390 ? 226.269 233.814 239.977 1.00 92.98 390 VAL 8C C 1
ATOM 11199 O O . VAL C 1 390 ? 227.338 233.857 240.585 1.00 93.02 390 VAL 8C O 1
ATOM 11203 N N . LEU C 1 391 ? 225.637 232.676 239.695 1.00 89.91 391 LEU 8C N 1
ATOM 11204 C CA . LEU C 1 391 ? 226.166 231.361 240.018 1.00 81.80 391 LEU 8C CA 1
ATOM 11205 C C . LEU C 1 391 ? 226.489 230.621 238.729 1.00 84.99 391 LEU 8C C 1
ATOM 11206 O O . LEU C 1 391 ? 225.793 230.771 237.723 1.00 88.66 391 LEU 8C O 1
ATOM 11211 N N . PHE C 1 392 ? 227.540 229.811 238.765 1.00 82.29 392 PHE 8C N 1
ATOM 11212 C CA . PHE C 1 392 ? 227.891 228.949 237.645 1.00 81.29 392 PHE 8C CA 1
ATOM 11213 C C . PHE C 1 392 ? 227.416 227.532 237.931 1.00 82.80 392 PHE 8C C 1
ATOM 11214 O O . PHE C 1 392 ? 227.806 226.934 238.939 1.00 89.01 392 PHE 8C O 1
ATOM 11222 N N . ALA C 1 393 ? 226.582 226.998 237.043 1.00 78.58 393 ALA 8C N 1
ATOM 11223 C CA . ALA C 1 393 ? 225.967 225.694 237.232 1.00 75.00 393 ALA 8C CA 1
ATOM 11224 C C . ALA C 1 393 ? 226.231 224.809 236.024 1.00 75.02 393 ALA 8C C 1
ATOM 11225 O O . ALA C 1 393 ? 226.236 225.283 234.885 1.00 77.90 393 ALA 8C O 1
ATOM 11227 N N . ARG C 1 394 ? 226.448 223.524 236.280 1.00 71.20 394 ARG 8C N 1
ATOM 11228 C CA . ARG C 1 394 ? 226.609 222.566 235.201 1.00 71.11 394 ARG 8C CA 1
ATOM 11229 C C . ARG C 1 394 ? 225.283 222.361 234.475 1.00 70.99 394 ARG 8C C 1
ATOM 11230 O O . ARG C 1 394 ? 224.202 222.596 235.019 1.00 73.73 394 ARG 8C O 1
ATOM 11238 N N . LEU C 1 395 ? 225.378 221.917 233.227 1.00 70.85 395 LEU 8C N 1
ATOM 11239 C CA . LEU C 1 395 ? 224.218 221.739 232.366 1.00 71.89 395 LEU 8C CA 1
ATOM 11240 C C . LEU C 1 395 ? 223.994 220.258 232.103 1.00 74.03 395 LEU 8C C 1
ATOM 11241 O O . LEU C 1 395 ? 224.922 219.547 231.705 1.00 80.74 395 LEU 8C O 1
ATOM 11246 N N . GLY C 1 396 ? 222.767 219.800 232.325 1.00 71.59 396 GLY 8C N 1
ATOM 11247 C CA . GLY C 1 396 ? 222.389 218.424 232.055 1.00 69.69 396 GLY 8C CA 1
ATOM 11248 C C . GLY C 1 396 ? 221.696 218.315 230.708 1.00 74.65 396 GLY 8C C 1
ATOM 11249 O O . GLY C 1 396 ? 220.877 219.161 230.349 1.00 82.42 396 GLY 8C O 1
ATOM 11250 N N . LYS C 1 397 ? 222.033 217.263 229.970 1.00 72.38 397 LYS 8C N 1
ATOM 11251 C CA . LYS C 1 397 ? 221.539 217.068 228.619 1.00 71.82 397 LYS 8C CA 1
ATOM 11252 C C . LYS C 1 397 ? 220.969 215.668 228.463 1.00 73.82 397 LYS 8C C 1
ATOM 11253 O O . LYS C 1 397 ? 221.412 214.734 229.138 1.00 79.27 397 LYS 8C O 1
ATOM 11259 N N . PRO C 1 398 ? 219.973 215.498 227.591 1.00 68.32 398 PRO 8C N 1
ATOM 11260 C CA . PRO C 1 398 ? 219.429 214.150 227.360 1.00 69.15 398 PRO 8C CA 1
ATOM 11261 C C . PRO C 1 398 ? 220.452 213.171 226.818 1.00 69.89 398 PRO 8C C 1
ATOM 11262 O O . PRO C 1 398 ? 220.362 211.971 227.103 1.00 71.12 398 PRO 8C O 1
ATOM 11266 N N . TYR C 1 399 ? 221.420 213.643 226.037 1.00 67.61 399 TYR 8C N 1
ATOM 11267 C CA . TYR C 1 399 ? 222.483 212.799 225.513 1.00 67.39 399 TYR 8C CA 1
ATOM 11268 C C . TYR C 1 399 ? 223.764 213.612 225.462 1.00 72.70 399 TYR 8C C 1
ATOM 11269 O O . TYR C 1 399 ? 223.750 214.762 225.014 1.00 78.95 399 TYR 8C O 1
ATOM 11278 N N . ALA C 1 400 ? 224.864 213.021 225.920 1.00 69.91 400 ALA 8C N 1
ATOM 11279 C CA . ALA C 1 400 ? 226.143 213.718 225.930 1.00 69.03 400 ALA 8C CA 1
ATOM 11280 C C . ALA C 1 400 ? 227.266 212.698 226.003 1.00 73.36 400 ALA 8C C 1
ATOM 11281 O O . ALA C 1 400 ? 227.249 211.815 226.865 1.00 77.35 400 ALA 8C O 1
ATOM 11283 N N . SER C 1 401 ? 228.234 212.826 225.104 1.00 75.35 401 SER 8C N 1
ATOM 11284 C CA . SER C 1 401 ? 229.397 211.953 225.067 1.00 76.77 401 SER 8C CA 1
ATOM 11285 C C . SER C 1 401 ? 230.552 212.738 224.458 1.00 83.68 401 SER 8C C 1
ATOM 11286 O O . SER C 1 401 ? 230.482 213.962 224.314 1.00 87.34 401 SER 8C O 1
ATOM 11289 N N . HIS C 1 402 ? 231.620 212.035 224.095 1.00 82.18 402 HIS 8C N 1
ATOM 11290 C CA . HIS C 1 402 ? 232.791 212.699 223.539 1.00 81.25 402 HIS 8C CA 1
ATOM 11291 C C . HIS C 1 402 ? 232.480 213.232 222.147 1.00 83.97 402 HIS 8C C 1
ATOM 11292 O O . HIS C 1 402 ? 232.153 212.463 221.237 1.00 83.80 402 HIS 8C O 1
ATOM 11299 N N . GLU C 1 403 ? 232.584 214.552 221.986 1.00 83.90 403 GLU 8C N 1
ATOM 11300 C CA . GLU C 1 403 ? 232.383 215.239 220.713 1.00 80.54 403 GLU 8C CA 1
ATOM 11301 C C . GLU C 1 403 ? 231.014 214.959 220.105 1.00 79.80 403 GLU 8C C 1
ATOM 11302 O O . GLU C 1 403 ? 230.867 214.958 218.880 1.00 84.64 403 GLU 8C O 1
ATOM 11308 N N . SER C 1 404 ? 230.004 214.724 220.938 1.00 79.45 404 SER 8C N 1
ATOM 11309 C CA . SER C 1 404 ? 228.653 214.489 220.454 1.00 79.72 404 SER 8C CA 1
ATOM 11310 C C . SER C 1 404 ? 227.672 214.744 221.586 1.00 80.32 404 SER 8C C 1
ATOM 11311 O O . SER C 1 404 ? 228.045 214.779 222.760 1.00 84.98 404 SER 8C O 1
ATOM 11314 N N . GLY C 1 405 ? 226.416 214.927 221.222 1.00 76.23 405 GLY 8C N 1
ATOM 11315 C CA . GLY C 1 405 ? 225.368 215.097 222.207 1.00 72.12 405 GLY 8C CA 1
ATOM 11316 C C . GLY C 1 405 ? 224.322 216.083 221.730 1.00 78.29 405 GLY 8C C 1
ATOM 11317 O O . GLY C 1 405 ? 224.428 216.675 220.661 1.00 84.81 405 GLY 8C O 1
ATOM 11318 N N . PHE C 1 406 ? 223.295 216.241 222.564 1.00 79.72 406 PHE 8C N 1
ATOM 11319 C CA . PHE C 1 406 ? 222.215 217.198 222.330 1.00 76.07 406 PHE 8C CA 1
ATOM 11320 C C . PHE C 1 406 ? 222.637 218.539 222.921 1.00 80.38 406 PHE 8C C 1
ATOM 11321 O O . PHE C 1 406 ? 222.388 218.853 224.088 1.00 87.28 406 PHE 8C O 1
ATOM 11329 N N . CYS C 1 407 ? 223.295 219.346 222.093 1.00 75.35 407 CYS 8C N 1
ATOM 11330 C CA . CYS C 1 407 ? 223.855 220.620 222.542 1.00 77.58 407 CYS 8C CA 1
ATOM 11331 C C . CYS C 1 407 ? 222.932 221.753 222.114 1.00 78.99 407 CYS 8C C 1
ATOM 11332 O O . CYS C 1 407 ? 223.019 222.271 221.002 1.00 86.53 407 CYS 8C O 1
ATOM 11335 N N . PHE C 1 408 ? 222.037 222.143 223.021 1.00 76.24 408 PHE 8C N 1
ATOM 11336 C CA . PHE C 1 408 ? 221.143 223.286 222.843 1.00 72.80 408 PHE 8C CA 1
ATOM 11337 C C . PHE C 1 408 ? 221.291 224.147 224.093 1.00 76.69 408 PHE 8C C 1
ATOM 11338 O O . PHE C 1 408 ? 220.514 224.009 225.041 1.00 81.12 408 PHE 8C O 1
ATOM 11346 N N . TYR C 1 409 ? 222.284 225.029 224.097 1.00 76.90 409 TYR 8C N 1
ATOM 11347 C CA . TYR C 1 409 ? 222.518 225.861 225.267 1.00 77.27 409 TYR 8C CA 1
ATOM 11348 C C . TYR C 1 409 ? 221.379 226.864 225.435 1.00 82.59 409 TYR 8C C 1
ATOM 11349 O O . TYR C 1 409 ? 220.951 227.489 224.461 1.00 91.30 409 TYR 8C O 1
ATOM 11358 N N . PRO C 1 410 ? 220.863 227.031 226.650 1.00 77.45 410 PRO 8C N 1
ATOM 11359 C CA . PRO C 1 410 ? 219.751 227.962 226.857 1.00 78.44 410 PRO 8C CA 1
ATOM 11360 C C . PRO C 1 410 ? 220.156 229.402 226.589 1.00 82.99 410 PRO 8C C 1
ATOM 11361 O O . PRO C 1 410 ? 221.298 229.808 226.813 1.00 83.69 410 PRO 8C O 1
ATOM 11365 N N . GLU C 1 411 ? 219.196 230.173 226.094 1.00 84.69 411 GLU 8C N 1
ATOM 11366 C CA . GLU C 1 411 ? 219.393 231.590 225.853 1.00 84.53 411 GLU 8C CA 1
ATOM 11367 C C . GLU C 1 411 ? 219.298 232.367 227.161 1.00 85.78 411 GLU 8C C 1
ATOM 11368 O O . GLU C 1 411 ? 218.753 231.873 228.149 1.00 89.89 411 GLU 8C O 1
ATOM 11374 N N . PRO C 1 412 ? 219.846 233.580 227.203 1.00 82.55 412 PRO 8C N 1
ATOM 11375 C CA . PRO C 1 412 ? 219.663 234.419 228.391 1.00 81.94 412 PRO 8C CA 1
ATOM 11376 C C . PRO C 1 412 ? 218.191 234.711 228.638 1.00 82.90 412 PRO 8C C 1
ATOM 11377 O O . PRO C 1 412 ? 217.412 234.907 227.704 1.00 84.63 412 PRO 8C O 1
ATOM 11381 N N . GLY C 1 413 ? 217.815 234.739 229.914 1.00 83.90 413 GLY 8C N 1
ATOM 11382 C CA . GLY C 1 413 ? 216.448 235.002 230.304 1.00 81.86 413 GLY 8C CA 1
ATOM 11383 C C . GLY C 1 413 ? 215.551 233.787 230.400 1.00 84.99 413 GLY 8C C 1
ATOM 11384 O O . GLY C 1 413 ? 214.378 233.934 230.764 1.00 85.28 413 GLY 8C O 1
ATOM 11385 N N . ASP C 1 414 ? 216.055 232.598 230.084 1.00 84.65 414 ASP 8C N 1
ATOM 11386 C CA . ASP C 1 414 ? 215.241 231.396 230.164 1.00 82.03 414 ASP 8C CA 1
ATOM 11387 C C . ASP C 1 414 ? 215.074 230.945 231.612 1.00 85.00 414 ASP 8C C 1
ATOM 11388 O O . ASP C 1 414 ? 215.938 231.161 232.466 1.00 86.96 414 ASP 8C O 1
ATOM 11393 N N . GLU C 1 415 ? 213.940 230.305 231.879 1.00 83.46 415 GLU 8C N 1
ATOM 11394 C CA . GLU C 1 415 ? 213.619 229.777 233.198 1.00 78.85 415 GLU 8C CA 1
ATOM 11395 C C . GLU C 1 415 ? 214.020 228.309 233.246 1.00 77.03 415 GLU 8C C 1
ATOM 11396 O O . GLU C 1 415 ? 213.608 227.522 232.388 1.00 76.12 415 GLU 8C O 1
ATOM 11402 N N . VAL C 1 416 ? 214.820 227.943 234.248 1.00 73.16 416 VAL 8C N 1
ATOM 11403 C CA . VAL C 1 416 ? 215.401 226.612 234.337 1.00 66.76 416 VAL 8C CA 1
ATOM 11404 C C . VAL C 1 416 ? 215.120 226.021 235.711 1.00 64.50 416 VAL 8C C 1
ATOM 11405 O O . VAL C 1 416 ? 214.800 226.727 236.668 1.00 67.80 416 VAL 8C O 1
ATOM 11409 N N . ILE C 1 417 ? 215.244 224.699 235.792 1.00 64.14 417 ILE 8C N 1
ATOM 11410 C CA . ILE C 1 417 ? 215.120 223.959 237.042 1.00 60.04 417 ILE 8C CA 1
ATOM 11411 C C . ILE C 1 417 ? 216.518 223.723 237.590 1.00 65.27 417 ILE 8C C 1
ATOM 11412 O O . ILE C 1 417 ? 217.389 223.200 236.883 1.00 70.19 417 ILE 8C O 1
ATOM 11417 N N . ILE C 1 418 ? 216.738 224.103 238.844 1.00 62.85 418 ILE 8C N 1
ATOM 11418 C CA . ILE C 1 418 ? 218.057 224.066 239.460 1.00 62.96 418 ILE 8C CA 1
ATOM 11419 C C . ILE C 1 418 ? 218.078 222.981 240.525 1.00 66.94 418 ILE 8C C 1
ATOM 11420 O O . ILE C 1 418 ? 217.282 223.014 241.471 1.00 69.54 418 ILE 8C O 1
ATOM 11425 N N . GLY C 1 419 ? 218.989 222.018 240.367 1.00 66.59 419 GLY 8C N 1
ATOM 11426 C CA . GLY C 1 419 ? 219.276 221.042 241.390 1.00 64.58 419 GLY 8C CA 1
ATOM 11427 C C . GLY C 1 419 ? 220.697 221.233 241.898 1.00 70.35 419 GLY 8C C 1
ATOM 11428 O O . GLY C 1 419 ? 221.522 221.902 241.268 1.00 73.27 419 GLY 8C O 1
ATOM 11429 N N . PHE C 1 420 ? 220.976 220.634 243.051 1.00 69.05 420 PHE 8C N 1
ATOM 11430 C CA . PHE C 1 420 ? 222.260 220.806 243.714 1.00 67.12 420 PHE 8C CA 1
ATOM 11431 C C . PHE C 1 420 ? 222.909 219.456 243.973 1.00 72.08 420 PHE 8C C 1
ATOM 11432 O O . PHE C 1 420 ? 222.230 218.488 244.327 1.00 80.78 420 PHE 8C O 1
ATOM 11440 N N . PHE C 1 421 ? 224.226 219.401 243.797 1.00 70.59 421 PHE 8C N 1
ATOM 11441 C CA . PHE C 1 421 ? 224.987 218.206 244.129 1.00 70.26 421 PHE 8C CA 1
ATOM 11442 C C . PHE C 1 421 ? 225.240 218.160 245.628 1.00 78.85 421 PHE 8C C 1
ATOM 11443 O O . PHE C 1 421 ? 225.699 219.143 246.217 1.00 86.42 421 PHE 8C O 1
ATOM 11451 N N . GLU C 1 422 ? 224.928 217.021 246.242 1.00 77.83 422 GLU 8C N 1
ATOM 11452 C CA . GLU C 1 422 ? 225.130 216.804 247.674 1.00 77.56 422 GLU 8C CA 1
ATOM 11453 C C . GLU C 1 422 ? 224.379 217.824 248.524 1.00 79.73 422 GLU 8C C 1
ATOM 11454 O O . GLU C 1 422 ? 224.755 218.084 249.668 1.00 84.40 422 GLU 8C O 1
ATOM 11460 N N . CYS C 1 423 ? 223.310 218.399 247.971 1.00 78.95 423 CYS 8C N 1
ATOM 11461 C CA . CYS C 1 423 ? 222.526 219.434 248.644 1.00 80.74 423 CYS 8C CA 1
ATOM 11462 C C . CYS C 1 423 ? 223.389 220.625 249.045 1.00 81.43 423 CYS 8C C 1
ATOM 11463 O O . CYS C 1 423 ? 223.072 221.344 249.993 1.00 85.29 423 CYS 8C O 1
ATOM 11466 N N . ASP C 1 424 ? 224.488 220.838 248.325 1.00 77.29 424 ASP 8C N 1
ATOM 11467 C CA . ASP C 1 424 ? 225.393 221.938 248.606 1.00 74.70 424 ASP 8C CA 1
ATOM 11468 C C . ASP C 1 424 ? 225.047 223.112 247.708 1.00 77.18 424 ASP 8C C 1
ATOM 11469 O O . ASP C 1 424 ? 225.055 222.957 246.477 1.00 82.49 424 ASP 8C O 1
ATOM 11474 N N . PRO C 1 425 ? 224.732 224.285 248.258 1.00 70.96 425 PRO 8C N 1
ATOM 11475 C CA . PRO C 1 425 ? 224.363 225.421 247.400 1.00 72.36 425 PRO 8C CA 1
ATOM 11476 C C . PRO C 1 425 ? 225.489 225.914 246.509 1.00 75.69 425 PRO 8C C 1
ATOM 11477 O O . PRO C 1 425 ? 225.229 226.711 245.600 1.00 79.63 425 PRO 8C O 1
ATOM 11481 N N . ARG C 1 426 ? 226.727 225.481 246.737 1.00 75.70 426 ARG 8C N 1
ATOM 11482 C CA . ARG C 1 426 ? 227.840 225.925 245.908 1.00 75.86 426 ARG 8C CA 1
ATOM 11483 C C . ARG C 1 426 ? 227.953 225.160 244.598 1.00 75.55 426 ARG 8C C 1
ATOM 11484 O O . ARG C 1 426 ? 228.760 225.547 243.746 1.00 79.52 426 ARG 8C O 1
ATOM 11492 N N . PHE C 1 427 ? 227.178 224.095 244.410 1.00 73.74 427 PHE 8C N 1
ATOM 11493 C CA . PHE C 1 427 ? 227.286 223.235 243.232 1.00 70.97 427 PHE 8C CA 1
ATOM 11494 C C . PHE C 1 427 ? 225.911 223.019 242.616 1.00 73.92 427 PHE 8C C 1
ATOM 11495 O O . PHE C 1 427 ? 225.345 221.924 242.698 1.00 75.60 427 PHE 8C O 1
ATOM 11503 N N . PRO C 1 428 ? 225.346 224.043 241.985 1.00 74.10 428 PRO 8C N 1
ATOM 11504 C CA . PRO C 1 428 ? 224.061 223.869 241.307 1.00 70.58 428 PRO 8C CA 1
ATOM 11505 C C . PRO C 1 428 ? 224.225 223.179 239.961 1.00 72.63 428 PRO 8C C 1
ATOM 11506 O O . PRO C 1 428 ? 225.288 223.200 239.340 1.00 73.18 428 PRO 8C O 1
ATOM 11510 N N . VAL C 1 429 ? 223.137 222.550 239.520 1.00 72.23 429 VAL 8C N 1
ATOM 11511 C CA . VAL C 1 429 ? 223.089 221.879 238.228 1.00 68.67 429 VAL 8C CA 1
ATOM 11512 C C . VAL C 1 429 ? 221.725 222.135 237.600 1.00 68.70 429 VAL 8C C 1
ATOM 11513 O O . VAL C 1 429 ? 220.708 222.230 238.292 1.00 69.25 429 VAL 8C O 1
ATOM 11517 N N . ILE C 1 430 ? 221.714 222.272 236.278 1.00 67.95 430 ILE 8C N 1
ATOM 11518 C CA . ILE C 1 430 ? 220.492 222.558 235.535 1.00 67.09 430 ILE 8C CA 1
ATOM 11519 C C . ILE C 1 430 ? 219.908 221.249 235.025 1.00 65.80 430 ILE 8C C 1
ATOM 11520 O O . ILE C 1 430 ? 220.589 220.480 234.337 1.00 68.77 430 ILE 8C O 1
ATOM 11525 N N . LEU C 1 431 ? 218.643 220.997 235.358 1.00 64.67 431 LEU 8C N 1
ATOM 11526 C CA . LEU C 1 431 ? 217.977 219.763 234.970 1.00 61.30 431 LEU 8C CA 1
ATOM 11527 C C . LEU C 1 431 ? 217.029 219.928 233.792 1.00 66.25 431 LEU 8C C 1
ATOM 11528 O O . LEU C 1 431 ? 216.614 218.921 233.209 1.00 75.77 431 LEU 8C O 1
ATOM 11533 N N . GLY C 1 432 ? 216.674 221.154 233.432 1.00 64.81 432 GLY 8C N 1
ATOM 11534 C CA . GLY C 1 432 ? 215.813 221.372 232.287 1.00 61.58 432 GLY 8C CA 1
ATOM 11535 C C . GLY C 1 432 ? 215.248 222.772 232.302 1.00 64.82 432 GLY 8C C 1
ATOM 11536 O O . GLY C 1 432 ? 215.292 223.480 233.310 1.00 70.50 432 GLY 8C O 1
ATOM 11537 N N . SER C 1 433 ? 214.708 223.161 231.153 1.00 60.77 433 SER 8C N 1
ATOM 11538 C CA . SER C 1 433 ? 214.087 224.462 230.970 1.00 61.95 433 SER 8C CA 1
ATOM 11539 C C . SER C 1 433 ? 212.578 224.307 230.846 1.00 64.40 433 SER 8C C 1
ATOM 11540 O O . SER C 1 433 ? 212.071 223.264 230.427 1.00 72.07 433 SER 8C O 1
ATOM 11543 N N . MET C 1 434 ? 211.861 225.364 231.218 1.00 60.70 434 MET 8C N 1
ATOM 11544 C CA . MET C 1 434 ? 210.406 225.362 231.222 1.00 61.44 434 MET 8C CA 1
ATOM 11545 C C . MET C 1 434 ? 209.873 226.613 230.539 1.00 68.69 434 MET 8C C 1
ATOM 11546 O O . MET C 1 434 ? 210.540 227.648 230.473 1.00 75.76 434 MET 8C O 1
ATOM 11551 N N . HIS C 1 435 ? 208.652 226.497 230.026 1.00 71.16 435 HIS 8C N 1
ATOM 11552 C CA . HIS C 1 435 ? 207.977 227.580 229.325 1.00 70.63 435 HIS 8C CA 1
ATOM 11553 C C . HIS C 1 435 ? 207.024 228.288 230.277 1.00 76.89 435 HIS 8C C 1
ATOM 11554 O O . HIS C 1 435 ? 206.361 227.643 231.095 1.00 83.56 435 HIS 8C O 1
ATOM 11561 N N . ASN C 1 436 ? 206.962 229.604 230.167 1.00 75.16 436 ASN 8C N 1
ATOM 11562 C CA . ASN C 1 436 ? 206.173 230.471 231.021 1.00 69.20 436 ASN 8C CA 1
ATOM 11563 C C . ASN C 1 436 ? 205.405 231.489 230.185 1.00 75.37 436 ASN 8C C 1
ATOM 11564 O O . ASN C 1 436 ? 205.691 231.680 228.999 1.00 83.82 436 ASN 8C O 1
ATOM 11569 N N . PRO C 1 437 ? 204.397 232.159 230.772 1.00 72.15 437 PRO 8C N 1
ATOM 11570 C CA . PRO C 1 437 ? 203.612 233.138 230.001 1.00 71.79 437 PRO 8C CA 1
ATOM 11571 C C . PRO C 1 437 ? 204.422 234.269 229.381 1.00 76.52 437 PRO 8C C 1
ATOM 11572 O O . PRO C 1 437 ? 203.871 235.074 228.625 1.00 81.44 437 PRO 8C O 1
ATOM 11576 N N . LYS C 1 438 ? 205.713 234.357 229.692 1.00 76.79 438 LYS 8C N 1
ATOM 11577 C CA . LYS C 1 438 ? 206.589 235.311 229.025 1.00 77.09 438 LYS 8C CA 1
ATOM 11578 C C . LYS C 1 438 ? 207.442 234.676 227.938 1.00 82.73 438 LYS 8C C 1
ATOM 11579 O O . LYS C 1 438 ? 207.868 235.375 227.014 1.00 88.18 438 LYS 8C O 1
ATOM 11585 N N . ASN C 1 439 ? 207.701 233.376 228.026 1.00 83.53 439 ASN 8C N 1
ATOM 11586 C CA . ASN C 1 439 ? 208.353 232.610 226.966 1.00 79.83 439 ASN 8C CA 1
ATOM 11587 C C . ASN C 1 439 ? 207.327 231.597 226.470 1.00 78.74 439 ASN 8C C 1
ATOM 11588 O O . ASN C 1 439 ? 207.281 230.459 226.938 1.00 79.07 439 ASN 8C O 1
ATOM 11593 N N . LYS C 1 440 ? 206.499 232.022 225.521 1.00 77.31 440 LYS 8C N 1
ATOM 11594 C CA . LYS C 1 440 ? 205.396 231.191 225.060 1.00 79.53 440 LYS 8C CA 1
ATOM 11595 C C . LYS C 1 440 ? 205.913 229.936 224.373 1.00 80.90 440 LYS 8C C 1
ATOM 11596 O O . LYS C 1 440 ? 206.855 229.990 223.578 1.00 86.10 440 LYS 8C O 1
ATOM 11602 N N . ALA C 1 441 ? 205.295 228.804 224.686 1.00 78.60 441 ALA 8C N 1
ATOM 11603 C CA . ALA C 1 441 ? 205.630 227.571 223.996 1.00 79.42 441 ALA 8C CA 1
ATOM 11604 C C . ALA C 1 441 ? 205.066 227.603 222.579 1.00 85.11 441 ALA 8C C 1
ATOM 11605 O O . ALA C 1 441 ? 203.929 228.039 222.373 1.00 89.49 441 ALA 8C O 1
ATOM 11607 N N . PRO C 1 442 ? 205.835 227.164 221.581 1.00 80.62 442 PRO 8C N 1
ATOM 11608 C CA . PRO C 1 442 ? 205.309 227.155 220.208 1.00 82.01 442 PRO 8C CA 1
ATOM 11609 C C . PRO C 1 442 ? 204.082 226.280 220.038 1.00 84.90 442 PRO 8C C 1
ATOM 11610 O O . PRO C 1 442 ? 203.242 226.568 219.177 1.00 90.16 442 PRO 8C O 1
ATOM 11614 N N . VAL C 1 443 ? 203.950 225.221 220.831 1.00 84.06 443 VAL 8C N 1
ATOM 11615 C CA . VAL C 1 443 ? 202.801 224.326 220.774 1.00 87.26 443 VAL 8C CA 1
ATOM 11616 C C . VAL C 1 443 ? 202.181 224.248 222.160 1.00 97.45 443 VAL 8C C 1
ATOM 11617 O O . VAL C 1 443 ? 202.890 224.042 223.151 1.00 100.31 443 VAL 8C O 1
ATOM 11621 N N . GLU C 1 444 ? 200.868 224.418 222.229 1.00 100.39 444 GLU 8C N 1
ATOM 11622 C CA . GLU C 1 444 ? 200.140 224.277 223.479 1.00 101.58 444 GLU 8C CA 1
ATOM 11623 C C . GLU C 1 444 ? 199.624 222.847 223.627 1.00 105.05 444 GLU 8C C 1
ATOM 11624 O O . GLU C 1 444 ? 199.328 222.183 222.631 1.00 109.05 444 GLU 8C O 1
ATOM 11630 N N . PRO C 1 445 ? 199.520 222.343 224.857 1.00 101.77 445 PRO 8C N 1
ATOM 11631 C CA . PRO C 1 445 ? 198.927 221.016 225.052 1.00 97.80 445 PRO 8C CA 1
ATOM 11632 C C . PRO C 1 445 ? 197.481 220.992 224.582 1.00 102.51 445 PRO 8C C 1
ATOM 11633 O O . PRO C 1 445 ? 196.735 221.960 224.746 1.00 104.62 445 PRO 8C O 1
ATOM 11637 N N . SER C 1 446 ? 197.088 219.868 223.989 1.00 100.23 446 SER 8C N 1
ATOM 11638 C CA . SER C 1 446 ? 195.777 219.743 223.372 1.00 101.86 446 SER 8C CA 1
ATOM 11639 C C . SER C 1 446 ? 195.203 218.368 223.670 1.00 103.08 446 SER 8C C 1
ATOM 11640 O O . SER C 1 446 ? 195.872 217.494 224.226 1.00 104.28 446 SER 8C O 1
ATOM 11643 N N . GLU C 1 447 ? 193.934 218.190 223.296 1.00 103.93 447 GLU 8C N 1
ATOM 11644 C CA . GLU C 1 447 ? 193.250 216.927 223.553 1.00 104.10 447 GLU 8C CA 1
ATOM 11645 C C . GLU C 1 447 ? 193.881 215.783 222.771 1.00 103.74 447 GLU 8C C 1
ATOM 11646 O O . GLU C 1 447 ? 194.085 214.692 223.315 1.00 106.29 447 GLU 8C O 1
ATOM 11652 N N . LYS C 1 448 ? 194.205 216.011 221.500 1.00 100.77 448 LYS 8C N 1
ATOM 11653 C CA . LYS C 1 448 ? 194.728 214.954 220.647 1.00 100.94 448 LYS 8C CA 1
ATOM 11654 C C . LYS C 1 448 ? 196.247 214.920 220.583 1.00 102.64 448 LYS 8C C 1
ATOM 11655 O O . LYS C 1 448 ? 196.808 213.878 220.225 1.00 102.95 448 LYS 8C O 1
ATOM 11661 N N . ASN C 1 449 ? 196.916 216.017 220.927 1.00 103.89 449 ASN 8C N 1
ATOM 11662 C CA . ASN C 1 449 ? 198.370 216.119 220.870 1.00 100.67 449 ASN 8C CA 1
ATOM 11663 C C . ASN C 1 449 ? 198.911 215.683 219.506 1.00 102.11 449 ASN 8C C 1
ATOM 11664 O O . ASN C 1 449 ? 199.687 214.726 219.417 1.00 104.24 449 ASN 8C O 1
ATOM 11669 N N . PRO C 1 450 ? 198.519 216.361 218.425 1.00 99.64 450 PRO 8C N 1
ATOM 11670 C CA . PRO C 1 450 ? 198.866 215.868 217.088 1.00 95.17 450 PRO 8C CA 1
ATOM 11671 C C . PRO C 1 450 ? 200.286 216.195 216.656 1.00 92.74 450 PRO 8C C 1
ATOM 11672 O O . PRO C 1 450 ? 200.915 215.404 215.948 1.00 95.86 450 PRO 8C O 1
ATOM 11676 N N . MET C 1 451 ? 200.807 217.346 217.072 1.00 88.24 451 MET 8C N 1
ATOM 11677 C CA . MET C 1 451 ? 202.050 217.879 216.534 1.00 84.55 451 MET 8C CA 1
ATOM 11678 C C . MET C 1 451 ? 203.143 217.876 217.593 1.00 85.80 451 MET 8C C 1
ATOM 11679 O O . MET C 1 451 ? 202.952 218.399 218.695 1.00 90.88 451 MET 8C O 1
ATOM 11684 N N . LYS C 1 452 ? 204.283 217.284 217.249 1.00 82.09 452 LYS 8C N 1
ATOM 11685 C CA . LYS C 1 452 ? 205.512 217.380 218.021 1.00 77.05 452 LYS 8C CA 1
ATOM 11686 C C . LYS C 1 452 ? 206.572 218.012 217.134 1.00 74.78 452 LYS 8C C 1
ATOM 11687 O O . LYS C 1 452 ? 206.637 217.718 215.937 1.00 82.22 452 LYS 8C O 1
ATOM 11693 N N . THR C 1 453 ? 207.402 218.878 217.705 1.00 71.72 453 THR 8C N 1
ATOM 11694 C CA . THR C 1 453 ? 208.363 219.592 216.877 1.00 70.34 453 THR 8C CA 1
ATOM 11695 C C . THR C 1 453 ? 209.542 220.052 217.720 1.00 67.66 453 THR 8C C 1
ATOM 11696 O O . THR C 1 453 ? 209.525 219.984 218.951 1.00 75.62 453 THR 8C O 1
ATOM 11700 N N . LEU C 1 454 ? 210.576 220.522 217.024 1.00 65.28 454 LEU 8C N 1
ATOM 11701 C CA . LEU C 1 454 ? 211.776 221.099 217.627 1.00 64.43 454 LEU 8C CA 1
ATOM 11702 C C . LEU C 1 454 ? 212.050 222.402 216.880 1.00 69.16 454 LEU 8C C 1
ATOM 11703 O O . LEU C 1 454 ? 212.664 222.391 215.810 1.00 72.85 454 LEU 8C O 1
ATOM 11708 N N . VAL C 1 455 ? 211.593 223.519 217.439 1.00 70.01 455 VAL 8C N 1
ATOM 11709 C CA . VAL C 1 455 ? 211.565 224.801 216.745 1.00 65.62 455 VAL 8C CA 1
ATOM 11710 C C . VAL C 1 455 ? 212.689 225.683 217.267 1.00 69.98 455 VAL 8C C 1
ATOM 11711 O O . VAL C 1 455 ? 213.072 225.593 218.438 1.00 80.09 455 VAL 8C O 1
ATOM 11715 N N . ILE C 1 456 ? 213.223 226.526 216.388 1.00 68.67 456 ILE 8C N 1
ATOM 11716 C CA . ILE C 1 456 ? 214.080 227.645 216.762 1.00 69.58 456 ILE 8C CA 1
ATOM 11717 C C . ILE C 1 456 ? 213.564 228.857 216.000 1.00 77.36 456 ILE 8C C 1
ATOM 11718 O O . ILE C 1 456 ? 213.681 228.917 214.771 1.00 87.25 456 ILE 8C O 1
ATOM 11723 N N . LYS C 1 457 ? 212.993 229.821 216.722 1.00 76.79 457 LYS 8C N 1
ATOM 11724 C CA . LYS C 1 457 ? 212.336 230.977 216.105 1.00 81.85 457 LYS 8C CA 1
ATOM 11725 C C . LYS C 1 457 ? 212.734 232.231 216.879 1.00 87.20 457 LYS 8C C 1
ATOM 11726 O O . LYS C 1 457 ? 212.179 232.521 217.941 1.00 96.89 457 LYS 8C O 1
ATOM 11732 N N . GLN C 1 458 ? 213.696 232.972 216.337 1.00 91.43 458 GLN 8C N 1
ATOM 11733 C CA . GLN C 1 458 ? 214.156 234.227 216.929 1.00 99.27 458 GLN 8C CA 1
ATOM 11734 C C . GLN C 1 458 ? 213.783 235.356 215.975 1.00 103.62 458 GLN 8C C 1
ATOM 11735 O O . GLN C 1 458 ? 214.545 235.716 215.077 1.00 107.61 458 GLN 8C O 1
ATOM 11741 N N . GLY C 1 459 ? 212.599 235.914 216.173 1.00 102.07 459 GLY 8C N 1
ATOM 11742 C CA . GLY C 1 459 ? 212.096 236.972 215.314 1.00 103.21 459 GLY 8C CA 1
ATOM 11743 C C . GLY C 1 459 ? 211.259 236.405 214.176 1.00 108.73 459 GLY 8C C 1
ATOM 11744 O O . GLY C 1 459 ? 210.306 235.663 214.409 1.00 104.52 459 GLY 8C O 1
ATOM 11745 N N . ASP C 1 460 ? 211.619 236.762 212.945 1.00 115.06 460 ASP 8C N 1
ATOM 11746 C CA . ASP C 1 460 ? 210.948 236.218 211.772 1.00 114.65 460 ASP 8C CA 1
ATOM 11747 C C . ASP C 1 460 ? 211.574 234.918 211.294 1.00 113.03 460 ASP 8C C 1
ATOM 11748 O O . ASP C 1 460 ? 210.927 234.157 210.566 1.00 109.86 460 ASP 8C O 1
ATOM 11753 N N . HIS C 1 461 ? 212.818 234.651 211.685 1.00 111.07 461 HIS 8C N 1
ATOM 11754 C CA . HIS C 1 461 ? 213.476 233.407 211.314 1.00 105.88 461 HIS 8C CA 1
ATOM 11755 C C . HIS C 1 461 ? 212.802 232.234 212.011 1.00 100.57 461 HIS 8C C 1
ATOM 11756 O O . HIS C 1 461 ? 212.348 232.350 213.151 1.00 103.18 461 HIS 8C O 1
ATOM 11763 N N . GLN C 1 462 ? 212.736 231.097 211.322 1.00 94.79 462 GLN 8C N 1
ATOM 11764 C CA . GLN C 1 462 ? 212.123 229.905 211.901 1.00 85.66 462 GLN 8C CA 1
ATOM 11765 C C . GLN C 1 462 ? 212.695 228.674 211.214 1.00 84.83 462 GLN 8C C 1
ATOM 11766 O O . GLN C 1 462 ? 212.417 228.434 210.036 1.00 89.45 462 GLN 8C O 1
ATOM 11772 N N . GLN C 1 463 ? 213.489 227.903 211.949 1.00 78.65 463 GLN 8C N 1
ATOM 11773 C CA . GLN C 1 463 ? 213.976 226.605 211.505 1.00 76.07 463 GLN 8C CA 1
ATOM 11774 C C . GLN C 1 463 ? 213.434 225.545 212.450 1.00 75.69 463 GLN 8C C 1
ATOM 11775 O O . GLN C 1 463 ? 213.577 225.672 213.670 1.00 82.62 463 GLN 8C O 1
ATOM 11781 N N . ALA C 1 464 ? 212.815 224.507 211.897 1.00 72.78 464 ALA 8C N 1
ATOM 11782 C CA . ALA C 1 464 ? 212.154 223.524 212.740 1.00 71.03 464 ALA 8C CA 1
ATOM 11783 C C . ALA C 1 464 ? 212.148 222.161 212.069 1.00 72.52 464 ALA 8C C 1
ATOM 11784 O O . ALA C 1 464 ? 212.266 222.040 210.848 1.00 79.38 464 ALA 8C O 1
ATOM 11786 N N . LEU C 1 465 ? 212.015 221.131 212.901 1.00 67.38 465 LEU 8C N 1
ATOM 11787 C CA . LEU C 1 465 ? 211.730 219.769 212.470 1.00 66.56 465 LEU 8C CA 1
ATOM 11788 C C . LEU C 1 465 ? 210.422 219.358 213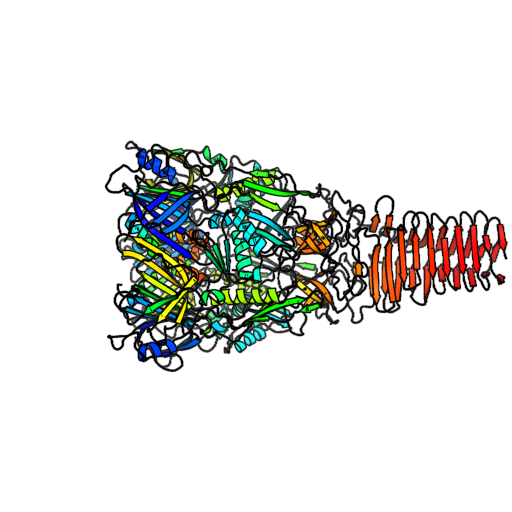.125 1.00 67.39 465 LEU 8C C 1
ATOM 11789 O O . LEU C 1 465 ? 210.321 219.350 214.356 1.00 71.56 465 LEU 8C O 1
ATOM 11794 N N . VAL C 1 466 ? 209.426 219.020 212.313 1.00 68.41 466 VAL 8C N 1
ATOM 11795 C CA . VAL C 1 466 ? 208.055 218.855 212.779 1.00 69.13 466 VAL 8C CA 1
ATOM 11796 C C . VAL C 1 466 ? 207.599 217.428 212.520 1.00 71.33 466 VAL 8C C 1
ATOM 11797 O O . VAL C 1 466 ? 207.715 216.927 211.396 1.00 75.14 466 VAL 8C O 1
ATOM 11801 N N . PHE C 1 467 ? 207.080 216.781 213.559 1.00 70.98 467 PHE 8C N 1
ATOM 11802 C CA . PHE C 1 467 ? 206.369 215.514 213.440 1.00 71.15 467 PHE 8C CA 1
ATOM 11803 C C . PHE C 1 467 ? 204.884 215.799 213.604 1.00 80.46 467 PHE 8C C 1
ATOM 11804 O O . PHE C 1 467 ? 204.468 216.355 214.624 1.00 89.04 467 PHE 8C O 1
ATOM 11812 N N . ASN C 1 468 ? 204.088 215.420 212.608 1.00 82.41 468 ASN 8C N 1
ATOM 11813 C CA . ASN C 1 468 ? 202.648 215.653 212.635 1.00 86.00 468 ASN 8C CA 1
ATOM 11814 C C . ASN C 1 468 ? 201.933 214.314 212.522 1.00 90.14 468 ASN 8C C 1
ATOM 11815 O O . ASN C 1 468 ? 202.028 213.637 211.493 1.00 92.87 468 ASN 8C O 1
ATOM 11820 N N . ASN C 1 469 ? 201.219 213.935 213.582 1.00 97.02 469 ASN 8C N 1
ATOM 11821 C CA . ASN C 1 469 ? 200.469 212.686 213.580 1.00 97.89 469 ASN 8C CA 1
ATOM 11822 C C . ASN C 1 469 ? 199.183 212.813 212.772 1.00 101.65 469 ASN 8C C 1
ATOM 11823 O O . ASN C 1 469 ? 198.689 211.810 212.245 1.00 100.84 469 ASN 8C O 1
ATOM 11828 N N . GLN C 1 470 ? 198.628 214.024 212.669 1.00 102.26 470 GLN 8C N 1
ATOM 11829 C CA . GLN C 1 470 ? 197.335 214.196 212.014 1.00 103.73 470 GLN 8C CA 1
ATOM 11830 C C . GLN C 1 470 ? 197.388 213.792 210.546 1.00 105.22 470 GLN 8C C 1
ATOM 11831 O O . GLN C 1 470 ? 196.510 213.067 210.063 1.00 107.21 470 GLN 8C O 1
ATOM 11837 N N . ASP C 1 471 ? 198.408 214.245 209.818 1.00 102.29 471 ASP 8C N 1
ATOM 11838 C CA . ASP C 1 471 ? 198.555 213.913 208.407 1.00 99.09 471 ASP 8C CA 1
ATOM 11839 C C . ASP C 1 471 ? 199.735 212.987 208.141 1.00 95.36 471 ASP 8C C 1
ATOM 11840 O O . ASP C 1 471 ? 200.081 212.763 206.977 1.00 96.87 471 ASP 8C O 1
ATOM 11845 N N . LYS C 1 472 ? 200.360 212.450 209.191 1.00 94.25 472 LYS 8C N 1
ATOM 11846 C CA . LYS C 1 472 ? 201.403 211.432 209.064 1.00 93.08 472 LYS 8C CA 1
ATOM 11847 C C . LYS C 1 472 ? 202.608 211.958 208.285 1.00 89.98 472 LYS 8C C 1
ATOM 11848 O O . LYS C 1 472 ? 203.100 211.320 207.353 1.00 91.71 472 LYS 8C O 1
ATOM 11854 N N . THR C 1 473 ? 203.090 213.134 208.678 1.00 90.41 473 THR 8C N 1
ATOM 11855 C CA . THR C 1 473 ? 204.193 213.787 207.991 1.00 86.66 473 THR 8C CA 1
ATOM 11856 C C . THR C 1 473 ? 205.317 214.120 208.961 1.00 81.80 473 THR 8C C 1
ATOM 11857 O O . THR C 1 473 ? 205.083 214.396 210.141 1.00 87.68 473 THR 8C O 1
ATOM 11861 N N . VAL C 1 474 ? 206.543 214.088 208.446 1.00 73.72 474 VAL 8C N 1
ATOM 11862 C CA . VAL C 1 474 ? 207.712 214.634 209.125 1.00 76.01 474 VAL 8C CA 1
ATOM 11863 C C . VAL C 1 474 ? 208.408 215.573 208.151 1.00 74.78 474 VAL 8C C 1
ATOM 11864 O O . VAL C 1 474 ? 208.703 215.187 207.015 1.00 81.02 474 VAL 8C O 1
ATOM 11868 N N . ALA C 1 475 ? 208.656 216.805 208.584 1.00 71.72 475 ALA 8C N 1
ATOM 11869 C CA . ALA C 1 475 ? 209.105 217.851 207.680 1.00 71.98 475 ALA 8C CA 1
ATOM 11870 C C . ALA C 1 475 ? 210.264 218.634 208.276 1.00 73.21 475 ALA 8C C 1
ATOM 11871 O O . ALA C 1 475 ? 210.367 218.802 209.493 1.00 78.09 475 ALA 8C O 1
ATOM 11873 N N . LEU C 1 476 ? 211.137 219.110 207.392 1.00 73.27 476 LEU 8C N 1
ATOM 11874 C CA . LEU C 1 476 ? 212.181 220.069 207.723 1.00 72.91 476 LEU 8C CA 1
ATOM 11875 C C . LEU C 1 476 ? 211.902 221.352 206.959 1.00 79.71 476 LEU 8C C 1
ATOM 11876 O O . LEU C 1 476 ? 211.637 221.309 205.754 1.00 89.85 476 LEU 8C O 1
ATOM 11881 N N . ASN C 1 477 ? 211.959 222.486 207.649 1.00 76.26 477 ASN 8C N 1
ATOM 11882 C CA . ASN C 1 477 ? 211.704 223.759 206.993 1.00 79.09 477 ASN 8C CA 1
ATOM 11883 C C . ASN C 1 477 ? 212.551 224.845 207.633 1.00 80.25 477 ASN 8C C 1
ATOM 11884 O O . ASN C 1 477 ? 212.740 224.860 208.851 1.00 83.60 477 ASN 8C O 1
ATOM 11889 N N . SER C 1 478 ? 213.060 225.748 206.797 1.00 80.16 478 SER 8C N 1
ATOM 11890 C CA . SER C 1 478 ? 213.809 226.925 207.233 1.00 78.31 478 SER 8C CA 1
ATOM 11891 C C . SER C 1 478 ? 213.142 228.124 206.573 1.00 82.87 478 SER 8C C 1
ATOM 11892 O O . SER C 1 478 ? 213.542 228.550 205.487 1.00 88.30 478 SER 8C O 1
ATOM 11895 N N . GLY C 1 479 ? 212.127 228.666 207.230 1.00 84.21 479 GLY 8C N 1
ATOM 11896 C CA . GLY C 1 479 ? 211.354 229.740 206.628 1.00 82.96 479 GLY 8C CA 1
ATOM 11897 C C . GLY C 1 479 ? 210.320 229.175 205.686 1.00 87.74 479 GLY 8C C 1
ATOM 11898 O O . GLY C 1 479 ? 209.452 228.399 206.091 1.00 88.29 479 GLY 8C O 1
ATOM 11899 N N . LYS C 1 480 ? 210.406 229.564 204.414 1.00 89.96 480 LYS 8C N 1
ATOM 11900 C CA . LYS C 1 480 ? 209.470 229.049 203.422 1.00 86.88 480 LYS 8C CA 1
ATOM 11901 C C . LYS C 1 480 ? 209.976 227.773 202.764 1.00 85.60 480 LYS 8C C 1
ATOM 11902 O O . LYS C 1 480 ? 209.169 226.912 202.397 1.00 82.60 480 LYS 8C O 1
ATOM 11908 N N . ASN C 1 481 ? 211.290 227.637 202.598 1.00 83.93 481 ASN 8C N 1
ATOM 11909 C CA . ASN C 1 481 ? 211.848 226.407 202.054 1.00 80.33 481 ASN 8C CA 1
ATOM 11910 C C . ASN C 1 481 ? 211.550 225.246 202.990 1.00 84.37 481 ASN 8C C 1
ATOM 11911 O O . ASN C 1 481 ? 211.739 225.350 204.204 1.00 86.99 481 ASN 8C O 1
ATOM 11916 N N . THR C 1 482 ? 211.084 224.134 202.425 1.00 83.38 482 THR 8C N 1
ATOM 11917 C CA . THR C 1 482 ? 210.643 223.016 203.243 1.00 80.89 482 THR 8C CA 1
ATOM 11918 C C . THR C 1 482 ? 210.852 221.709 202.495 1.00 80.75 482 THR 8C C 1
ATOM 11919 O O . THR C 1 482 ? 210.967 221.679 201.268 1.00 85.67 482 THR 8C O 1
ATOM 11923 N N . LEU C 1 483 ? 210.903 220.624 203.264 1.00 81.69 483 LEU 8C N 1
ATOM 11924 C CA . LEU C 1 483 ? 210.999 219.270 202.730 1.00 77.74 483 LEU 8C CA 1
ATOM 11925 C C . LEU C 1 483 ? 210.079 218.386 203.553 1.00 79.12 483 LEU 8C C 1
ATOM 11926 O O . LEU C 1 483 ? 210.272 218.254 204.765 1.00 82.69 483 LEU 8C O 1
ATOM 11931 N N . SER C 1 484 ? 209.085 217.785 202.907 1.00 76.59 484 SER 8C N 1
ATOM 11932 C CA . SER C 1 484 ? 208.045 217.042 203.601 1.00 78.29 484 SER 8C CA 1
ATOM 11933 C C . SER C 1 484 ? 208.000 215.601 203.117 1.00 80.06 484 SER 8C C 1
ATOM 11934 O O . SER C 1 484 ? 208.091 215.335 201.915 1.00 84.34 484 SER 8C O 1
ATOM 11937 N N . LEU C 1 485 ? 207.860 214.676 204.063 1.00 79.63 485 LEU 8C N 1
ATOM 11938 C CA . LEU C 1 485 ? 207.669 213.261 203.779 1.00 77.02 485 LEU 8C CA 1
ATOM 11939 C C . LEU C 1 485 ? 206.355 212.820 204.403 1.00 86.16 485 LEU 8C C 1
ATOM 11940 O O . LEU C 1 485 ? 206.179 212.928 205.620 1.00 93.65 485 LEU 8C O 1
ATOM 11945 N N . GLN C 1 486 ? 205.439 212.322 203.578 1.00 86.49 486 GLN 8C N 1
ATOM 11946 C CA . GLN C 1 486 ? 204.108 211.936 204.025 1.00 85.30 486 GLN 8C CA 1
ATOM 11947 C C . GLN C 1 486 ? 203.901 210.447 203.799 1.00 90.29 486 GLN 8C C 1
ATOM 11948 O O . GLN C 1 486 ? 204.189 209.935 202.713 1.00 96.20 486 GLN 8C O 1
ATOM 11954 N N . GLN C 1 487 ? 203.399 209.760 204.821 1.00 91.89 487 GLN 8C N 1
ATOM 11955 C CA . GLN C 1 487 ? 203.116 208.338 204.697 1.00 96.40 487 GLN 8C CA 1
ATOM 11956 C C . GLN C 1 487 ? 201.953 208.109 203.742 1.00 100.56 487 GLN 8C C 1
ATOM 11957 O O . GLN C 1 487 ? 200.993 208.884 203.711 1.00 100.17 487 GLN 8C O 1
ATOM 11963 N N . ASP C 1 488 ? 202.048 207.035 202.958 1.00 103.78 488 ASP 8C N 1
ATOM 11964 C CA . ASP C 1 488 ? 201.058 206.681 201.942 1.00 104.94 488 ASP 8C CA 1
ATOM 11965 C C . ASP C 1 488 ? 200.863 207.790 200.915 1.00 101.04 488 ASP 8C C 1
ATOM 11966 O O . ASP C 1 488 ? 199.816 207.861 200.266 1.00 102.06 488 ASP 8C O 1
ATOM 11971 N N . LYS C 1 489 ? 201.856 208.655 200.753 1.00 98.34 489 LYS 8C N 1
ATOM 11972 C CA . LYS C 1 489 ? 201.768 209.781 199.834 1.00 95.10 489 LYS 8C CA 1
ATOM 11973 C C . LYS C 1 489 ? 203.169 210.080 199.311 1.00 95.99 489 LYS 8C C 1
ATOM 11974 O O . LYS C 1 489 ? 204.078 209.251 199.424 1.00 98.96 489 LYS 8C O 1
ATOM 11980 N N . ASP C 1 490 ? 203.342 211.265 198.743 1.00 95.84 490 ASP 8C N 1
ATOM 11981 C CA . ASP C 1 490 ? 204.558 211.649 198.044 1.00 96.22 490 ASP 8C CA 1
ATOM 11982 C C . ASP C 1 490 ? 205.539 212.352 198.977 1.00 88.72 490 ASP 8C C 1
ATOM 11983 O O . ASP C 1 490 ? 205.199 212.780 200.081 1.00 90.72 490 ASP 8C O 1
ATOM 11988 N N . ILE C 1 491 ? 206.777 212.465 198.508 1.00 84.14 491 ILE 8C N 1
ATOM 11989 C CA . ILE C 1 491 ? 207.799 213.285 199.147 1.00 78.06 491 ILE 8C CA 1
ATOM 11990 C C . ILE C 1 491 ? 207.822 214.619 198.417 1.00 80.33 491 ILE 8C C 1
ATOM 11991 O O . ILE C 1 491 ? 208.147 214.682 197.228 1.00 89.13 491 ILE 8C O 1
ATOM 11996 N N . THR C 1 492 ? 207.480 215.688 199.125 1.00 82.90 492 THR 8C N 1
ATOM 11997 C CA . THR C 1 492 ? 207.314 217.006 198.530 1.00 83.47 492 THR 8C CA 1
ATOM 11998 C C . THR C 1 492 ? 208.474 217.899 198.942 1.00 81.20 492 THR 8C C 1
ATOM 11999 O O . THR C 1 492 ? 208.821 217.968 200.126 1.00 87.30 492 THR 8C O 1
ATOM 12003 N N . LEU C 1 493 ? 209.071 218.579 197.966 1.00 77.29 493 LEU 8C N 1
ATOM 12004 C CA . LEU C 1 493 ? 210.238 219.426 198.186 1.00 77.59 493 LEU 8C CA 1
ATOM 12005 C C . LEU C 1 493 ? 209.942 220.801 197.599 1.00 80.88 493 LEU 8C C 1
ATOM 12006 O O . LEU C 1 493 ? 210.131 221.018 196.399 1.00 88.92 493 LEU 8C O 1
ATOM 12011 N N . ASN C 1 494 ? 209.490 221.727 198.441 1.00 78.75 494 ASN 8C N 1
ATOM 12012 C CA . ASN C 1 494 ? 209.110 223.069 198.018 1.00 79.15 494 ASN 8C CA 1
ATOM 12013 C C . ASN C 1 494 ? 210.210 224.045 198.397 1.00 80.45 494 ASN 8C C 1
ATOM 12014 O O . ASN C 1 494 ? 210.711 224.013 199.525 1.00 86.38 494 ASN 8C O 1
ATOM 12019 N N . SER C 1 495 ? 210.582 224.906 197.458 1.00 82.40 495 SER 8C N 1
ATOM 12020 C CA . SER C 1 495 ? 211.549 225.963 197.696 1.00 86.98 495 SER 8C CA 1
ATOM 12021 C C . SER C 1 495 ? 211.016 227.284 197.159 1.00 93.50 495 SER 8C C 1
ATOM 12022 O O . SER C 1 495 ? 210.358 227.330 196.116 1.00 98.30 495 SER 8C O 1
ATOM 12025 N N . ALA C 1 496 ? 211.302 228.360 197.885 1.00 89.39 496 ALA 8C N 1
ATOM 12026 C CA . ALA C 1 496 ? 210.941 229.702 197.456 1.00 88.66 496 ALA 8C CA 1
ATOM 12027 C C . ALA C 1 496 ? 212.020 230.349 196.602 1.00 93.04 496 ALA 8C C 1
ATOM 12028 O O . ALA C 1 496 ? 211.875 231.512 196.215 1.00 97.02 496 ALA 8C O 1
ATOM 12030 N N . ASN C 1 497 ? 213.089 229.622 196.302 1.00 94.41 497 ASN 8C N 1
ATOM 12031 C CA . ASN C 1 497 ? 214.218 230.134 195.537 1.00 95.66 497 ASN 8C CA 1
ATOM 12032 C C . ASN C 1 497 ? 214.802 228.974 194.740 1.00 97.18 497 ASN 8C C 1
ATOM 12033 O O . ASN C 1 497 ? 214.133 227.963 194.505 1.00 99.01 497 ASN 8C O 1
ATOM 12038 N N . ASN C 1 498 ? 216.051 229.129 194.309 1.00 95.98 498 ASN 8C N 1
ATOM 12039 C CA . ASN C 1 498 ? 216.698 228.121 193.481 1.00 94.49 498 ASN 8C CA 1
ATOM 12040 C C . ASN C 1 498 ? 216.776 226.779 194.200 1.00 91.30 498 ASN 8C C 1
ATOM 12041 O O . ASN C 1 498 ? 216.552 226.679 195.409 1.00 95.52 498 ASN 8C O 1
ATOM 12046 N N . LEU C 1 499 ? 217.086 225.736 193.434 1.00 87.66 499 LEU 8C N 1
ATOM 12047 C CA . LEU C 1 499 ? 217.261 224.378 193.947 1.00 84.04 499 LEU 8C CA 1
ATOM 12048 C C . LEU C 1 499 ? 218.518 223.812 193.296 1.00 86.87 499 LEU 8C C 1
ATOM 12049 O O . LEU C 1 499 ? 218.530 223.535 192.093 1.00 98.36 499 LEU 8C O 1
ATOM 12054 N N . ILE C 1 500 ? 219.572 223.636 194.087 1.00 81.19 500 ILE 8C N 1
ATOM 12055 C CA . ILE C 1 500 ? 220.877 223.219 193.588 1.00 81.72 500 ILE 8C CA 1
ATOM 12056 C C . ILE C 1 500 ? 221.193 221.834 194.133 1.00 87.65 500 ILE 8C C 1
ATOM 12057 O O . ILE C 1 500 ? 221.168 221.618 195.350 1.00 95.33 500 ILE 8C O 1
ATOM 12062 N N . THR C 1 501 ? 221.489 220.899 193.232 1.00 83.43 501 THR 8C N 1
ATOM 12063 C CA . THR C 1 501 ? 221.927 219.558 193.600 1.00 84.30 501 THR 8C CA 1
ATOM 12064 C C . THR C 1 501 ? 223.257 219.283 192.918 1.00 83.49 501 THR 8C C 1
ATOM 12065 O O . THR C 1 501 ? 223.354 219.367 191.690 1.00 91.76 501 THR 8C O 1
ATOM 12069 N N . ASN C 1 502 ? 224.276 218.959 193.708 1.00 81.58 502 ASN 8C N 1
ATOM 12070 C CA . ASN C 1 502 ? 225.600 218.631 193.200 1.00 81.71 502 ASN 8C CA 1
ATOM 12071 C C . ASN C 1 502 ? 225.978 217.223 193.634 1.00 87.70 502 ASN 8C C 1
ATOM 12072 O O . ASN C 1 502 ? 225.796 216.853 194.797 1.00 98.55 502 ASN 8C O 1
ATOM 12077 N N . ALA C 1 503 ? 226.508 216.443 192.696 1.00 84.50 503 ALA 8C N 1
ATOM 12078 C CA . ALA C 1 503 ? 226.942 215.083 192.984 1.00 88.45 503 ALA 8C CA 1
ATOM 12079 C C . ALA C 1 503 ? 227.874 214.628 191.873 1.00 95.06 503 ALA 8C C 1
ATOM 12080 O O . ALA C 1 503 ? 227.914 215.222 190.792 1.00 101.71 503 ALA 8C O 1
ATOM 12082 N N . GLN C 1 504 ? 228.630 213.566 192.156 1.00 93.86 504 GLN 8C N 1
ATOM 12083 C CA . GLN C 1 504 ? 229.468 212.966 191.124 1.00 94.12 504 GLN 8C CA 1
ATOM 12084 C C . GLN C 1 504 ? 228.613 212.342 190.029 1.00 97.58 504 GLN 8C C 1
ATOM 12085 O O . GLN C 1 504 ? 228.810 212.615 188.841 1.00 100.27 504 GLN 8C O 1
ATOM 12091 N N . GLU C 1 505 ? 227.647 211.515 190.415 1.00 95.74 505 GLU 8C N 1
ATOM 12092 C CA . GLU C 1 505 ? 226.726 210.882 189.484 1.00 89.66 505 GLU 8C CA 1
ATOM 12093 C C . GLU C 1 505 ? 225.304 211.103 189.970 1.00 89.63 505 GLU 8C C 1
ATOM 12094 O O . GLU C 1 505 ? 225.059 211.196 191.175 1.00 100.18 505 GLU 8C O 1
ATOM 12100 N N . ILE C 1 506 ? 224.368 211.201 189.032 1.00 80.48 506 ILE 8C N 1
ATOM 12101 C CA . ILE C 1 506 ? 222.961 211.392 189.351 1.00 80.06 506 ILE 8C CA 1
ATOM 12102 C C . ILE C 1 506 ? 222.149 210.359 188.587 1.00 83.54 506 ILE 8C C 1
ATOM 12103 O O . ILE C 1 506 ? 222.314 210.199 187.373 1.00 96.81 506 ILE 8C O 1
ATOM 12108 N N . LYS C 1 507 ? 221.271 209.654 189.299 1.00 77.78 507 LYS 8C N 1
ATOM 12109 C CA . LYS C 1 507 ? 220.458 208.589 188.708 1.00 79.92 507 LYS 8C CA 1
ATOM 12110 C C . LYS C 1 507 ? 219.008 208.819 189.125 1.00 83.92 507 LYS 8C C 1
ATOM 12111 O O . LYS C 1 507 ? 218.554 208.302 190.148 1.00 90.29 507 LYS 8C O 1
ATOM 12117 N N . ILE C 1 508 ? 218.288 209.594 188.322 1.00 82.41 508 ILE 8C N 1
ATOM 12118 C CA . ILE C 1 508 ? 216.872 209.855 188.550 1.00 82.42 508 ILE 8C CA 1
ATOM 12119 C C . ILE C 1 508 ? 216.070 208.787 187.819 1.00 88.57 508 ILE 8C C 1
ATOM 12120 O O . ILE C 1 508 ? 216.141 208.679 186.590 1.00 95.90 508 ILE 8C O 1
ATOM 12125 N N . GLN C 1 509 ? 215.308 207.996 188.569 1.00 82.70 509 GLN 8C N 1
ATOM 12126 C CA . GLN C 1 509 ? 214.547 206.892 188.007 1.00 85.11 509 GLN 8C CA 1
ATOM 12127 C C . GLN C 1 509 ? 213.099 206.976 188.463 1.00 91.79 509 GLN 8C C 1
ATOM 12128 O O . GLN C 1 509 ? 212.813 207.283 189.623 1.00 97.86 509 GLN 8C O 1
ATOM 12134 N N . ALA C 1 510 ? 212.186 206.693 187.538 1.00 97.72 510 ALA 8C N 1
ATOM 12135 C CA . ALA C 1 510 ? 210.761 206.718 187.830 1.00 101.26 510 ALA 8C CA 1
ATOM 12136 C C . ALA C 1 510 ? 210.121 205.454 187.282 1.00 106.10 510 ALA 8C C 1
ATOM 12137 O O . ALA C 1 510 ? 210.415 205.039 186.158 1.00 112.17 510 ALA 8C O 1
ATOM 12139 N N . GLU C 1 511 ? 209.250 204.845 188.081 1.00 104.88 511 GLU 8C N 1
ATOM 12140 C CA . GLU C 1 511 ? 208.562 203.629 187.673 1.00 105.39 511 GLU 8C CA 1
ATOM 12141 C C . GLU C 1 511 ? 207.401 203.885 186.725 1.00 105.41 511 GLU 8C C 1
ATOM 12142 O O . GLU C 1 511 ? 206.993 202.961 186.014 1.00 108.19 511 GLU 8C O 1
ATOM 12148 N N . LYS C 1 512 ? 206.851 205.101 186.698 1.00 104.14 512 LYS 8C N 1
ATOM 12149 C CA . LYS C 1 512 ? 205.757 205.422 185.785 1.00 102.59 512 LYS 8C CA 1
ATOM 12150 C C . LYS C 1 512 ? 206.185 206.464 184.760 1.00 104.30 512 LYS 8C C 1
ATOM 12151 O O . LYS C 1 512 ? 206.112 206.194 183.560 1.00 107.82 512 LYS 8C O 1
ATOM 12157 N N . SER C 1 513 ? 206.646 207.637 185.185 1.00 101.15 513 SER 8C N 1
ATOM 12158 C CA . SER C 1 513 ? 206.996 208.684 184.237 1.00 96.19 513 SER 8C CA 1
ATOM 12159 C C . SER C 1 513 ? 207.811 209.757 184.941 1.00 96.17 513 SER 8C C 1
ATOM 12160 O O . SER C 1 513 ? 207.687 209.967 186.150 1.00 106.28 513 SER 8C O 1
ATOM 12163 N N . LEU C 1 514 ? 208.645 210.435 184.158 1.00 89.71 514 LEU 8C N 1
ATOM 12164 C CA . LEU C 1 514 ? 209.417 211.586 184.615 1.00 87.01 514 LEU 8C CA 1
ATOM 12165 C C . LEU C 1 514 ? 208.981 212.775 183.772 1.00 89.46 514 LEU 8C C 1
ATOM 12166 O O . LEU C 1 514 ? 209.101 212.744 182.545 1.00 101.09 514 LEU 8C O 1
ATOM 12171 N N . SER C 1 515 ? 208.479 213.820 184.421 1.00 84.96 515 SER 8C N 1
ATOM 12172 C CA . SER C 1 515 ? 207.953 214.990 183.724 1.00 87.94 515 SER 8C CA 1
ATOM 12173 C C . SER C 1 515 ? 208.659 216.238 184.246 1.00 89.47 515 SER 8C C 1
ATOM 12174 O O . SER C 1 515 ? 208.200 216.873 185.197 1.00 92.28 515 SER 8C O 1
ATOM 12177 N N . ALA C 1 516 ? 209.774 216.589 183.614 1.00 89.02 516 ALA 8C N 1
ATOM 12178 C CA . ALA C 1 516 ? 210.456 217.834 183.918 1.00 87.08 516 ALA 8C CA 1
ATOM 12179 C C . ALA C 1 516 ? 209.692 219.009 183.313 1.00 91.67 516 ALA 8C C 1
ATOM 12180 O O . ALA C 1 516 ? 208.841 218.846 182.436 1.00 100.10 516 ALA 8C O 1
ATOM 12182 N N . SER C 1 517 ? 210.000 220.211 183.792 1.00 87.26 517 SER 8C N 1
ATOM 12183 C CA . SER C 1 517 ? 209.276 221.394 183.349 1.00 91.19 517 SER 8C CA 1
ATOM 12184 C C . SER C 1 517 ? 210.123 222.632 183.600 1.00 96.06 517 SER 8C C 1
ATOM 12185 O O . SER C 1 517 ? 211.114 222.600 184.332 1.00 97.93 517 SER 8C O 1
ATOM 12188 N N . GLY C 1 518 ? 209.713 223.728 182.969 1.00 97.07 518 GLY 8C N 1
ATOM 12189 C CA . GLY C 1 518 ? 210.323 225.028 183.161 1.00 98.14 518 GLY 8C CA 1
ATOM 12190 C C . GLY C 1 518 ? 209.550 226.088 182.405 1.00 105.02 518 GLY 8C C 1
ATOM 12191 O O . GLY C 1 518 ? 209.252 225.913 181.222 1.00 108.78 518 GLY 8C O 1
ATOM 12192 N N . LYS C 1 519 ? 209.222 227.196 183.067 1.00 106.19 519 LYS 8C N 1
ATOM 12193 C CA . LYS C 1 519 ? 208.339 228.180 182.456 1.00 111.47 519 LYS 8C CA 1
ATOM 12194 C C . LYS C 1 519 ? 209.052 229.088 181.465 1.00 113.69 519 LYS 8C C 1
ATOM 12195 O O . LYS C 1 519 ? 208.382 229.790 180.701 1.00 117.24 519 LYS 8C O 1
ATOM 12201 N N . SER C 1 520 ? 210.385 229.099 181.459 1.00 109.35 520 SER 8C N 1
ATOM 12202 C CA . SER C 1 520 ? 211.143 229.914 180.517 1.00 110.77 520 SER 8C CA 1
ATOM 12203 C C . SER C 1 520 ? 212.352 229.173 179.959 1.00 110.96 520 SER 8C C 1
ATOM 12204 O O . SER C 1 520 ? 213.365 229.801 179.638 1.00 112.95 520 SER 8C O 1
ATOM 12207 N N . GLY C 1 521 ? 212.273 227.850 179.842 1.00 108.23 521 GLY 8C N 1
ATOM 12208 C CA . GLY C 1 521 ? 213.327 227.101 179.189 1.00 106.28 521 GLY 8C CA 1
ATOM 12209 C C . GLY C 1 521 ? 213.865 225.929 179.980 1.00 102.61 521 GLY 8C C 1
ATOM 12210 O O . GLY C 1 521 ? 213.897 225.957 181.213 1.00 108.82 521 GLY 8C O 1
ATOM 12211 N N . VAL C 1 522 ? 214.287 224.885 179.271 1.00 99.94 522 VAL 8C N 1
ATOM 12212 C CA . VAL C 1 522 ? 214.937 223.721 179.862 1.00 99.97 522 VAL 8C CA 1
ATOM 12213 C C . VAL C 1 522 ? 216.246 223.513 179.115 1.00 100.67 522 VAL 8C C 1
ATOM 12214 O O . VAL C 1 522 ? 216.246 223.021 177.981 1.00 107.46 522 VAL 8C O 1
ATOM 12218 N N . ASP C 1 523 ? 217.357 223.878 179.745 1.00 97.76 523 ASP 8C N 1
ATOM 12219 C CA . ASP C 1 523 ? 218.671 223.810 179.121 1.00 99.52 523 ASP 8C CA 1
ATOM 12220 C C . ASP C 1 523 ? 219.373 222.535 179.565 1.00 98.80 523 ASP 8C C 1
ATOM 12221 O O . ASP C 1 523 ? 219.794 222.424 180.721 1.00 106.28 523 ASP 8C O 1
ATOM 12226 N N . ILE C 1 524 ? 219.505 221.581 178.648 1.00 95.11 524 ILE 8C N 1
ATOM 12227 C CA . ILE C 1 524 ? 220.181 220.324 178.944 1.00 94.18 524 ILE 8C CA 1
ATOM 12228 C C . ILE C 1 524 ? 221.585 220.361 178.360 1.00 99.12 524 ILE 8C C 1
ATOM 12229 O O . ILE C 1 524 ? 221.793 220.019 177.191 1.00 107.53 524 ILE 8C O 1
ATOM 12234 N N . LYS C 1 525 ? 222.553 220.775 179.169 1.00 97.23 525 LYS 8C N 1
ATOM 12235 C CA . LYS C 1 525 ? 223.946 220.818 178.757 1.00 97.27 525 LYS 8C CA 1
ATOM 12236 C C . LYS C 1 525 ? 224.519 219.403 178.831 1.00 98.79 525 LYS 8C C 1
ATOM 12237 O O . LYS C 1 525 ? 223.809 218.443 179.137 1.00 99.59 525 LYS 8C O 1
ATOM 12243 N N . GLY C 1 526 ? 225.803 219.252 178.549 1.00 101.06 526 GLY 8C N 1
ATOM 12244 C CA . GLY C 1 526 ? 226.468 217.974 178.640 1.00 104.40 526 GLY 8C CA 1
ATOM 12245 C C . GLY C 1 526 ? 227.422 217.783 177.484 1.00 109.67 526 GLY 8C C 1
ATOM 12246 O O . GLY C 1 526 ? 227.649 218.685 176.680 1.00 115.44 526 GLY 8C O 1
ATOM 12247 N N . ALA C 1 527 ? 227.991 216.579 177.407 1.00 106.33 527 ALA 8C N 1
ATOM 12248 C CA . ALA C 1 527 ? 228.913 216.222 176.342 1.00 105.55 527 ALA 8C CA 1
ATOM 12249 C C . ALA C 1 527 ? 228.412 215.095 175.452 1.00 107.56 527 ALA 8C C 1
ATOM 12250 O O . ALA C 1 527 ? 228.928 214.937 174.340 1.00 106.37 527 ALA 8C O 1
ATOM 12252 N N . LYS C 1 528 ? 227.433 214.309 175.901 1.00 107.22 528 LYS 8C N 1
ATOM 12253 C CA . LYS C 1 528 ? 226.881 213.238 175.074 1.00 101.36 528 LYS 8C CA 1
ATOM 12254 C C . LYS C 1 528 ? 225.436 213.018 175.521 1.00 102.47 528 LYS 8C C 1
ATOM 12255 O O . LYS C 1 528 ? 225.192 212.308 176.500 1.00 109.19 528 LYS 8C O 1
ATOM 12261 N N . ILE C 1 529 ? 224.498 213.619 174.798 1.00 97.88 529 ILE 8C N 1
ATOM 12262 C CA . ILE C 1 529 ? 223.077 213.512 175.100 1.00 97.77 529 ILE 8C CA 1
ATOM 12263 C C . ILE C 1 529 ? 222.530 212.366 174.258 1.00 99.99 529 ILE 8C C 1
ATOM 12264 O O . ILE C 1 529 ? 222.170 212.550 173.093 1.00 107.09 529 ILE 8C O 1
ATOM 12269 N N . ASN C 1 530 ? 222.462 211.178 174.848 1.00 97.17 530 ASN 8C N 1
ATOM 12270 C CA . ASN C 1 530 ? 222.047 209.965 174.150 1.00 100.13 530 ASN 8C CA 1
ATOM 12271 C C . ASN C 1 530 ? 220.631 209.656 174.624 1.00 104.01 530 ASN 8C C 1
ATOM 12272 O O . ASN C 1 530 ? 220.433 209.170 175.741 1.00 109.32 530 ASN 8C O 1
ATOM 12277 N N . LEU C 1 531 ? 219.650 209.935 173.772 1.00 105.37 531 LEU 8C N 1
ATOM 12278 C CA . LEU C 1 531 ? 218.268 209.600 174.073 1.00 105.21 531 LEU 8C CA 1
ATOM 12279 C C . LEU C 1 531 ? 217.957 208.170 173.641 1.00 109.33 531 LEU 8C C 1
ATOM 12280 O O . LEU C 1 531 ? 218.570 207.623 172.720 1.00 115.28 531 LEU 8C O 1
ATOM 12285 N N . THR C 1 532 ? 216.985 207.568 174.319 1.00 107.90 532 THR 8C N 1
ATOM 12286 C CA . THR C 1 532 ? 216.546 206.213 174.004 1.00 113.17 532 THR 8C CA 1
ATOM 12287 C C . THR C 1 532 ? 215.222 205.894 174.688 1.00 108.38 532 THR 8C C 1
ATOM 12288 O O . THR C 1 532 ? 214.895 204.729 174.915 1.00 104.15 532 THR 8C O 1
ATOM 12292 N N . PRO D 2 24 ? 224.479 209.235 302.439 1.00 70.50 24 PRO 6A N 1
ATOM 12293 C CA . PRO D 2 24 ? 224.317 210.232 301.379 1.00 66.25 24 PRO 6A CA 1
ATOM 12294 C C . PRO D 2 24 ? 225.246 211.430 301.545 1.00 65.08 24 PRO 6A C 1
ATOM 12295 O O . PRO D 2 24 ? 224.898 212.536 301.133 1.00 60.55 24 PRO 6A O 1
ATOM 12299 N N . ARG D 2 25 ? 226.416 211.209 302.142 1.00 68.77 25 ARG 6A N 1
ATOM 12300 C CA . ARG D 2 25 ? 227.400 212.266 302.343 1.00 69.99 25 ARG 6A CA 1
ATOM 12301 C C . ARG D 2 25 ? 228.674 212.072 301.538 1.00 70.39 25 ARG 6A C 1
ATOM 12302 O O . ARG D 2 25 ? 229.198 213.041 300.985 1.00 74.68 25 ARG 6A O 1
ATOM 12310 N N . THR D 2 26 ? 229.192 210.849 301.451 1.00 66.17 26 THR 6A N 1
ATOM 12311 C CA . THR D 2 26 ? 230.405 210.603 300.691 1.00 65.16 26 THR 6A CA 1
ATOM 12312 C C . THR D 2 26 ? 230.054 210.269 299.242 1.00 62.52 26 THR 6A C 1
ATOM 12313 O O . THR D 2 26 ? 228.886 210.177 298.860 1.00 64.98 26 THR 6A O 1
ATOM 12317 N N . LEU D 2 27 ? 231.091 210.083 298.423 1.00 53.10 27 LEU 6A N 1
ATOM 12318 C CA . LEU D 2 27 ? 230.895 209.950 296.983 1.00 47.75 27 LEU 6A CA 1
ATOM 12319 C C . LEU D 2 27 ? 230.118 208.687 296.629 1.00 55.46 27 LEU 6A C 1
ATOM 12320 O O . LEU D 2 27 ? 229.285 208.704 295.715 1.00 62.78 27 LEU 6A O 1
ATOM 12325 N N . ALA D 2 28 ? 230.380 207.583 297.331 1.00 55.55 28 ALA 6A N 1
ATOM 12326 C CA . ALA D 2 28 ? 229.781 206.304 296.958 1.00 56.63 28 ALA 6A CA 1
ATOM 12327 C C . ALA D 2 28 ? 228.262 206.337 297.078 1.00 60.57 28 ALA 6A C 1
ATOM 12328 O O . ALA D 2 28 ? 227.549 205.920 296.157 1.00 61.70 28 ALA 6A O 1
ATOM 12330 N N . GLN D 2 29 ? 227.745 206.826 298.207 1.00 60.93 29 GLN 6A N 1
ATOM 12331 C CA . GLN D 2 29 ? 226.297 206.869 298.392 1.00 63.99 29 GLN 6A CA 1
ATOM 12332 C C . GLN D 2 29 ? 225.651 207.918 297.497 1.00 66.17 29 GLN 6A C 1
ATOM 12333 O O . GLN D 2 29 ? 224.532 207.722 297.008 1.00 69.96 29 GLN 6A O 1
ATOM 12339 N N . GLU D 2 30 ? 226.335 209.043 297.277 1.00 63.19 30 GLU 6A N 1
ATOM 12340 C CA . GLU D 2 30 ? 225.774 210.092 296.432 1.00 63.46 30 GLU 6A CA 1
ATOM 12341 C C . GLU D 2 30 ? 225.566 209.601 295.006 1.00 62.70 30 GLU 6A C 1
ATOM 12342 O O . GLU D 2 30 ? 224.578 209.961 294.357 1.00 69.12 30 GLU 6A O 1
ATOM 12348 N N . ALA D 2 31 ? 226.487 208.779 294.500 1.00 60.80 31 ALA 6A N 1
ATOM 12349 C CA . ALA D 2 31 ? 226.322 208.226 293.160 1.00 65.31 31 ALA 6A CA 1
ATOM 12350 C C . ALA D 2 31 ? 225.061 207.376 293.067 1.00 70.86 31 ALA 6A C 1
ATOM 12351 O O . ALA D 2 31 ? 224.387 207.365 292.031 1.00 71.32 31 ALA 6A O 1
ATOM 12353 N N . LEU D 2 32 ? 224.726 206.655 294.140 1.00 67.72 32 LEU 6A N 1
ATOM 12354 C CA . LEU D 2 32 ? 223.530 205.819 294.132 1.00 65.60 32 LEU 6A CA 1
ATOM 12355 C C . LEU D 2 32 ? 222.260 206.658 294.054 1.00 70.39 32 LEU 6A C 1
ATOM 12356 O O . LEU D 2 32 ? 221.392 206.414 293.208 1.00 72.22 32 LEU 6A O 1
ATOM 12361 N N . ASP D 2 33 ? 222.131 207.651 294.936 1.00 71.00 33 ASP 6A N 1
ATOM 12362 C CA . ASP D 2 33 ? 220.914 208.455 294.967 1.00 72.22 33 ASP 6A CA 1
ATOM 12363 C C . ASP D 2 33 ? 220.776 209.300 293.708 1.00 74.25 33 ASP 6A C 1
ATOM 12364 O O . ASP D 2 33 ? 219.678 209.428 293.153 1.00 79.15 33 ASP 6A O 1
ATOM 12369 N N . ASN D 2 34 ? 221.880 209.888 293.244 1.00 71.52 34 ASN 6A N 1
ATOM 12370 C CA . ASN D 2 34 ? 221.826 210.738 292.060 1.00 68.61 34 ASN 6A CA 1
ATOM 12371 C C . ASN D 2 34 ? 221.464 209.932 290.818 1.00 71.45 34 ASN 6A C 1
ATOM 12372 O O . ASN D 2 34 ? 220.693 210.397 289.971 1.00 71.70 34 ASN 6A O 1
ATOM 12377 N N . ALA D 2 35 ? 222.011 208.719 290.691 1.00 72.50 35 ALA 6A N 1
ATOM 12378 C CA . ALA D 2 35 ? 221.698 207.881 289.538 1.00 76.82 35 ALA 6A CA 1
ATOM 12379 C C . ALA D 2 35 ? 220.229 207.475 289.526 1.00 77.57 35 ALA 6A C 1
ATOM 12380 O O . ALA D 2 35 ? 219.598 207.435 288.463 1.00 77.14 35 ALA 6A O 1
ATOM 12382 N N . ARG D 2 36 ? 219.671 207.157 290.696 1.00 73.69 36 ARG 6A N 1
ATOM 12383 C CA . ARG D 2 36 ? 218.259 206.797 290.772 1.00 72.05 36 ARG 6A CA 1
ATOM 12384 C C . ARG D 2 36 ? 217.375 207.960 290.340 1.00 70.54 36 ARG 6A C 1
ATOM 12385 O O . ARG D 2 36 ? 216.376 207.770 289.636 1.00 65.63 36 ARG 6A O 1
ATOM 12393 N N . LEU D 2 37 ? 217.727 209.176 290.760 1.00 70.71 37 LEU 6A N 1
ATOM 12394 C CA . LEU D 2 37 ? 216.990 210.355 290.319 1.00 66.17 37 LEU 6A CA 1
ATOM 12395 C C . LEU D 2 37 ? 217.185 210.595 288.826 1.00 67.49 37 LEU 6A C 1
ATOM 12396 O O . LEU D 2 37 ? 216.253 211.013 288.129 1.00 64.42 37 LEU 6A O 1
ATOM 12401 N N . ILE D 2 38 ? 218.393 210.334 288.320 1.00 71.04 38 ILE 6A N 1
ATOM 12402 C CA . ILE D 2 38 ? 218.674 210.534 286.900 1.00 65.46 38 ILE 6A CA 1
ATOM 12403 C C . ILE D 2 38 ? 217.820 209.605 286.046 1.00 66.67 38 ILE 6A C 1
ATOM 12404 O O . ILE D 2 38 ? 217.245 210.022 285.034 1.00 69.86 38 ILE 6A O 1
ATOM 12409 N N . GLU D 2 39 ? 217.721 208.334 286.442 1.00 68.55 39 GLU 6A N 1
ATOM 12410 C CA . GLU D 2 39 ? 217.009 207.351 285.631 1.00 68.29 39 GLU 6A CA 1
ATOM 12411 C C . GLU D 2 39 ? 215.541 207.724 285.471 1.00 68.23 39 GLU 6A C 1
ATOM 12412 O O . GLU D 2 39 ? 214.977 207.621 284.376 1.00 68.58 39 GLU 6A O 1
ATOM 12418 N N . MET D 2 40 ? 214.902 208.163 286.557 1.00 66.72 40 MET 6A N 1
ATOM 12419 C CA . MET D 2 40 ? 213.493 208.532 286.483 1.00 61.96 40 MET 6A CA 1
ATOM 12420 C C . MET D 2 40 ? 213.302 209.821 285.692 1.00 64.23 40 MET 6A C 1
ATOM 12421 O O . MET D 2 40 ? 212.365 209.939 284.894 1.00 68.24 40 MET 6A O 1
ATOM 12426 N N . VAL D 2 41 ? 214.181 210.803 285.905 1.00 61.73 41 VAL 6A N 1
ATOM 12427 C CA . VAL D 2 41 ? 214.080 212.064 285.176 1.00 59.61 41 VAL 6A CA 1
ATOM 12428 C C . VAL D 2 41 ? 214.243 211.829 283.681 1.00 61.34 41 VAL 6A C 1
ATOM 12429 O O . VAL D 2 41 ? 213.503 212.390 282.864 1.00 62.39 41 VAL 6A O 1
ATOM 12433 N N . LYS D 2 42 ? 215.210 210.992 283.301 1.00 62.58 42 LYS 6A N 1
ATOM 12434 C CA . LYS D 2 42 ? 215.451 210.721 281.888 1.00 63.66 42 LYS 6A CA 1
ATOM 12435 C C . LYS D 2 42 ? 214.248 210.049 281.237 1.00 64.35 42 LYS 6A C 1
ATOM 12436 O O . LYS D 2 42 ? 213.907 210.350 280.088 1.00 62.79 42 LYS 6A O 1
ATOM 12442 N N . GLN D 2 43 ? 213.595 209.132 281.954 1.00 66.37 43 GLN 6A N 1
ATOM 12443 C CA . GLN D 2 43 ? 212.436 208.440 281.397 1.00 62.80 43 GLN 6A CA 1
ATOM 12444 C C . GLN D 2 43 ? 211.277 209.401 281.157 1.00 60.96 43 GLN 6A C 1
ATOM 12445 O O . GLN D 2 43 ? 210.630 209.360 280.104 1.00 61.22 43 GLN 6A O 1
ATOM 12451 N N . GLU D 2 44 ? 210.995 210.273 282.129 1.00 66.32 44 GLU 6A N 1
ATOM 12452 C CA . GLU D 2 44 ? 209.879 211.202 281.983 1.00 66.23 44 GLU 6A CA 1
ATOM 12453 C C . GLU D 2 44 ? 210.163 212.251 280.915 1.00 60.65 44 GLU 6A C 1
ATOM 12454 O O . GLU D 2 44 ? 209.271 212.616 280.140 1.00 57.25 44 GLU 6A O 1
ATOM 12460 N N . VAL D 2 45 ? 211.398 212.755 280.864 1.00 59.18 45 VAL 6A N 1
ATOM 12461 C CA . VAL D 2 45 ? 211.754 213.746 279.854 1.00 55.33 45 VAL 6A CA 1
ATOM 12462 C C . VAL D 2 45 ? 211.676 213.139 278.459 1.00 53.62 45 VAL 6A C 1
ATOM 12463 O O . VAL D 2 45 ? 211.163 213.764 277.522 1.00 55.11 45 VAL 6A O 1
ATOM 12467 N N . LEU D 2 46 ? 212.175 211.911 278.299 1.00 53.17 46 LEU 6A N 1
ATOM 12468 C CA . LEU D 2 46 ? 212.134 211.253 276.998 1.00 52.91 46 LEU 6A CA 1
ATOM 12469 C C . LEU D 2 46 ? 210.695 211.029 276.545 1.00 56.00 46 LEU 6A C 1
ATOM 12470 O O . LEU D 2 46 ? 210.374 211.204 275.364 1.00 55.88 46 LEU 6A O 1
ATOM 12475 N N . ASP D 2 47 ? 209.815 210.642 277.472 1.00 59.83 47 ASP 6A N 1
ATOM 12476 C CA . ASP D 2 47 ? 208.417 210.414 277.119 1.00 56.80 47 ASP 6A CA 1
ATOM 12477 C C . ASP D 2 47 ? 207.752 211.693 276.624 1.00 56.22 47 ASP 6A C 1
ATOM 12478 O O . ASP D 2 47 ? 206.998 211.670 275.645 1.00 61.20 47 ASP 6A O 1
ATOM 12483 N N . ALA D 2 48 ? 208.015 212.818 277.291 1.00 54.58 48 ALA 6A N 1
ATOM 12484 C CA . ALA D 2 48 ? 207.401 214.077 276.883 1.00 52.51 48 ALA 6A CA 1
ATOM 12485 C C . ALA D 2 48 ? 207.983 214.580 275.569 1.00 55.73 48 ALA 6A C 1
ATOM 12486 O O . ALA D 2 48 ? 207.258 215.125 274.730 1.00 64.27 48 ALA 6A O 1
ATOM 12488 N N . LEU D 2 49 ? 209.295 214.416 275.376 1.00 53.01 49 LEU 6A N 1
ATOM 12489 C CA . LEU D 2 49 ? 209.920 214.859 274.134 1.00 53.41 49 LEU 6A CA 1
ATOM 12490 C C . LEU D 2 49 ? 209.387 214.094 272.930 1.00 59.58 49 LEU 6A C 1
ATOM 12491 O O . LEU D 2 49 ? 209.305 214.651 271.830 1.00 64.53 49 LEU 6A O 1
ATOM 12496 N N . ARG D 2 50 ? 209.026 212.824 273.114 1.00 61.50 50 ARG 6A N 1
ATOM 12497 C CA . ARG D 2 50 ? 208.456 212.027 272.038 1.00 60.50 50 ARG 6A CA 1
ATOM 12498 C C . ARG D 2 50 ? 206.950 212.205 271.903 1.00 67.15 50 ARG 6A C 1
ATOM 12499 O O . ARG D 2 50 ? 206.353 211.615 270.996 1.00 72.85 50 ARG 6A O 1
ATOM 12507 N N . GLU D 2 51 ? 206.327 212.993 272.773 1.00 70.32 51 GLU 6A N 1
ATOM 12508 C CA . GLU D 2 51 ? 204.885 213.205 272.729 1.00 75.17 51 GLU 6A CA 1
ATOM 12509 C C . GLU D 2 51 ? 204.530 214.382 271.826 1.00 76.20 51 GLU 6A C 1
ATOM 12510 O O . GLU D 2 51 ? 203.521 214.354 271.122 1.00 77.92 51 GLU 6A O 1
ATOM 12516 N N . PRO E 2 24 ? 205.983 212.104 302.514 1.00 73.82 24 PRO 6B N 1
ATOM 12517 C CA . PRO E 2 24 ? 206.999 211.808 301.503 1.00 69.10 24 PRO 6B CA 1
ATOM 12518 C C . PRO E 2 24 ? 207.594 210.411 301.657 1.00 69.90 24 PRO 6B C 1
ATOM 12519 O O . PRO E 2 24 ? 208.742 210.190 301.272 1.00 66.21 24 PRO 6B O 1
ATOM 12523 N N . ARG E 2 25 ? 206.819 209.481 302.211 1.00 72.65 25 ARG 6B N 1
ATOM 12524 C CA . ARG E 2 25 ? 207.277 208.113 302.420 1.00 71.09 25 ARG 6B CA 1
ATOM 12525 C C . ARG E 2 25 ? 206.503 207.078 301.620 1.00 72.35 25 ARG 6B C 1
ATOM 12526 O O . ARG E 2 25 ? 207.112 206.162 301.064 1.00 78.40 25 ARG 6B O 1
ATOM 12534 N N . THR E 2 26 ? 205.179 207.189 301.537 1.00 67.75 26 THR 6B N 1
ATOM 12535 C CA . THR E 2 26 ? 204.398 206.214 300.794 1.00 67.93 26 THR 6B CA 1
ATOM 12536 C C . THR E 2 26 ? 204.235 206.663 299.342 1.00 65.52 26 THR 6B C 1
ATOM 12537 O O . THR E 2 26 ? 204.695 207.732 298.935 1.00 70.15 26 THR 6B O 1
ATOM 12541 N N . LEU E 2 27 ? 203.558 205.826 298.553 1.00 56.02 27 LEU 6B N 1
ATOM 12542 C CA . LEU E 2 27 ? 203.519 206.018 297.106 1.00 51.38 27 LEU 6B CA 1
ATOM 12543 C C . LEU E 2 27 ? 202.799 207.305 296.718 1.00 57.75 27 LEU 6B C 1
ATOM 12544 O O . LEU E 2 27 ? 203.231 208.007 295.797 1.00 62.20 27 LEU 6B O 1
ATOM 12549 N N . ALA E 2 28 ? 201.698 207.627 297.401 1.00 56.14 28 ALA 6B N 1
ATOM 12550 C CA . ALA E 2 28 ? 200.865 208.752 296.984 1.00 58.07 28 ALA 6B CA 1
ATOM 12551 C C . ALA E 2 28 ? 201.619 210.074 297.069 1.00 62.73 28 ALA 6B C 1
ATOM 12552 O O . ALA E 2 28 ? 201.545 210.901 296.153 1.00 63.79 28 ALA 6B O 1
ATOM 12554 N N . GLN E 2 29 ? 202.348 210.297 298.164 1.00 64.63 29 GLN 6B N 1
ATOM 12555 C CA . GLN E 2 29 ? 203.058 211.562 298.326 1.00 67.21 29 GLN 6B CA 1
ATOM 12556 C C . GLN E 2 29 ? 204.305 211.624 297.451 1.00 65.91 29 GLN 6B C 1
ATOM 12557 O O . GLN E 2 29 ? 204.651 212.691 296.931 1.00 65.66 29 GLN 6B O 1
ATOM 12563 N N . GLU E 2 30 ? 205.000 210.495 297.283 1.00 63.98 30 GLU 6B N 1
ATOM 12564 C CA . GLU E 2 30 ? 206.192 210.488 296.439 1.00 65.58 30 GLU 6B CA 1
ATOM 12565 C C . GLU E 2 30 ? 205.853 210.861 295.002 1.00 66.03 30 GLU 6B C 1
ATOM 12566 O O . GLU E 2 30 ? 206.675 211.458 294.298 1.00 73.11 30 GLU 6B O 1
ATOM 12572 N N . ALA E 2 31 ? 204.648 210.512 294.546 1.00 61.41 31 ALA 6B N 1
ATOM 12573 C CA . ALA E 2 31 ? 204.209 210.951 293.227 1.00 64.15 31 ALA 6B CA 1
ATOM 12574 C C . ALA E 2 31 ? 204.079 212.468 293.169 1.00 69.06 31 ALA 6B C 1
ATOM 12575 O O . ALA E 2 31 ? 204.411 213.088 292.153 1.00 69.87 31 ALA 6B O 1
ATOM 12577 N N . LEU E 2 32 ? 203.595 213.081 294.252 1.00 65.90 32 LEU 6B N 1
ATOM 12578 C CA . LEU E 2 32 ? 203.428 214.532 294.278 1.00 61.98 32 LEU 6B CA 1
ATOM 12579 C C . LEU E 2 32 ? 204.768 215.251 294.187 1.00 65.99 32 LEU 6B C 1
ATOM 12580 O O . LEU E 2 32 ? 204.954 216.137 293.345 1.00 66.93 32 LEU 6B O 1
ATOM 12585 N N . ASP E 2 33 ? 205.715 214.885 295.054 1.00 68.94 33 ASP 6B N 1
ATOM 12586 C CA . ASP E 2 33 ? 206.981 215.609 295.115 1.00 70.70 33 ASP 6B CA 1
ATOM 12587 C C . ASP E 2 33 ? 207.792 215.426 293.839 1.00 74.94 33 ASP 6B C 1
ATOM 12588 O O . ASP E 2 33 ? 208.387 216.383 293.330 1.00 78.97 33 ASP 6B O 1
ATOM 12593 N N . ASN E 2 34 ? 207.828 214.204 293.307 1.00 71.64 34 ASN 6B N 1
ATOM 12594 C CA . ASN E 2 34 ? 208.646 213.942 292.129 1.00 67.35 34 ASN 6B CA 1
ATOM 12595 C C . ASN E 2 34 ? 208.052 214.588 290.884 1.00 71.15 34 ASN 6B C 1
ATOM 12596 O O . ASN E 2 34 ? 208.789 215.058 290.010 1.00 70.09 34 ASN 6B O 1
ATOM 12601 N N . ALA E 2 35 ? 206.720 214.623 290.783 1.00 74.57 35 ALA 6B N 1
ATOM 12602 C CA . ALA E 2 35 ? 206.086 215.269 289.637 1.00 75.91 35 ALA 6B CA 1
ATOM 12603 C C . ALA E 2 35 ? 206.377 216.764 289.618 1.00 75.69 35 ALA 6B C 1
ATOM 12604 O O . ALA E 2 35 ? 206.588 217.350 288.550 1.00 76.28 35 ALA 6B O 1
ATOM 12606 N N . ARG E 2 36 ? 206.381 217.400 290.791 1.00 70.12 36 ARG 6B N 1
ATOM 12607 C CA . ARG E 2 36 ? 206.724 218.816 290.868 1.00 68.20 36 ARG 6B CA 1
ATOM 12608 C C . ARG E 2 36 ? 208.160 219.053 290.417 1.00 69.15 36 ARG 6B C 1
ATOM 12609 O O . ARG E 2 36 ? 208.449 220.020 289.702 1.00 66.61 36 ARG 6B O 1
ATOM 12617 N N . LEU E 2 37 ? 209.078 218.179 290.835 1.00 67.84 37 LEU 6B N 1
ATOM 12618 C CA . LEU E 2 37 ? 210.463 218.289 290.388 1.00 62.33 37 LEU 6B CA 1
ATOM 12619 C C . LEU E 2 37 ? 210.582 217.995 288.898 1.00 64.07 37 LEU 6B C 1
ATOM 12620 O O . LEU E 2 37 ? 211.382 218.624 288.196 1.00 62.28 37 LEU 6B O 1
ATOM 12625 N N . ILE E 2 38 ? 209.799 217.035 288.400 1.00 66.21 38 ILE 6B N 1
ATOM 12626 C CA . ILE E 2 38 ? 209.840 216.695 286.980 1.00 62.51 38 ILE 6B CA 1
ATOM 12627 C C . ILE E 2 38 ? 209.404 217.883 286.132 1.00 65.68 38 ILE 6B C 1
ATOM 12628 O O . ILE E 2 38 ? 210.036 218.208 285.120 1.00 69.63 38 ILE 6B O 1
ATOM 12633 N N . GLU E 2 39 ? 208.323 218.553 286.536 1.00 65.40 39 GLU 6B N 1
ATOM 12634 C CA . GLU E 2 39 ? 207.781 219.647 285.737 1.00 65.86 39 GLU 6B CA 1
ATOM 12635 C C . GLU E 2 39 ? 208.781 220.791 285.615 1.00 65.70 39 GLU 6B C 1
ATOM 12636 O O . GLU E 2 39 ? 208.955 221.366 284.535 1.00 65.15 39 GLU 6B O 1
ATOM 12642 N N . MET E 2 40 ? 209.451 221.135 286.717 1.00 65.91 40 MET 6B N 1
ATOM 12643 C CA . MET E 2 40 ? 210.395 222.248 286.683 1.00 64.13 40 MET 6B CA 1
ATOM 12644 C C . MET E 2 40 ? 211.696 221.847 285.994 1.00 64.14 40 MET 6B C 1
ATOM 12645 O O . MET E 2 40 ? 212.340 222.671 285.336 1.00 67.24 40 MET 6B O 1
ATOM 12650 N N . VAL E 2 41 ? 212.102 220.582 286.136 1.00 62.57 41 VAL 6B N 1
ATOM 12651 C CA . VAL E 2 41 ? 213.301 220.109 285.451 1.00 59.64 41 VAL 6B CA 1
ATOM 12652 C C . VAL E 2 41 ? 213.071 220.069 283.947 1.00 59.73 41 VAL 6B C 1
ATOM 12653 O O . VAL E 2 41 ? 213.935 220.471 283.158 1.00 61.57 41 VAL 6B O 1
ATOM 12657 N N . LYS E 2 42 ? 211.898 219.590 283.529 1.00 61.88 42 LYS 6B N 1
ATOM 12658 C CA . LYS E 2 42 ? 211.593 219.479 282.107 1.00 64.05 42 LYS 6B CA 1
ATOM 12659 C C . LYS E 2 42 ? 211.564 220.846 281.435 1.00 62.82 42 LYS 6B C 1
ATOM 12660 O O . LYS E 2 42 ? 212.036 221.000 280.302 1.00 57.66 42 LYS 6B O 1
ATOM 12666 N N . GLN E 2 43 ? 211.006 221.850 282.115 1.00 64.53 43 GLN 6B N 1
ATOM 12667 C CA . GLN E 2 43 ? 210.914 223.185 281.533 1.00 59.10 43 GLN 6B CA 1
ATOM 12668 C C . GLN E 2 43 ? 212.297 223.779 281.290 1.00 56.49 43 GLN 6B C 1
ATOM 12669 O O . GLN E 2 43 ? 212.547 224.394 280.247 1.00 55.69 43 GLN 6B O 1
ATOM 12675 N N . GLU E 2 44 ? 213.211 223.610 282.249 1.00 62.87 44 GLU 6B N 1
ATOM 12676 C CA . GLU E 2 44 ? 214.553 224.165 282.093 1.00 62.62 44 GLU 6B CA 1
ATOM 12677 C C . GLU E 2 44 ? 215.345 223.417 281.028 1.00 57.38 44 GLU 6B C 1
ATOM 12678 O O . GLU E 2 44 ? 216.072 224.033 280.240 1.00 54.15 44 GLU 6B O 1
ATOM 12684 N N . VAL E 2 45 ? 215.225 222.088 280.994 1.00 54.32 45 VAL 6B N 1
ATOM 12685 C CA . VAL E 2 45 ? 215.958 221.303 280.005 1.00 49.89 45 VAL 6B CA 1
ATOM 12686 C C . VAL E 2 45 ? 215.463 221.615 278.599 1.00 50.94 45 VAL 6B C 1
ATOM 12687 O O . VAL E 2 45 ? 216.259 221.765 277.664 1.00 54.67 45 VAL 6B O 1
ATOM 12691 N N . LEU E 2 46 ? 214.143 221.724 278.426 1.00 51.48 46 LEU 6B N 1
ATOM 12692 C CA . LEU E 2 46 ? 213.593 222.054 277.115 1.00 50.95 46 LEU 6B CA 1
ATOM 12693 C C . LEU E 2 46 ? 214.055 223.432 276.658 1.00 53.05 46 LEU 6B C 1
ATOM 12694 O O . LEU E 2 46 ? 214.376 223.629 275.481 1.00 53.50 46 LEU 6B O 1
ATOM 12699 N N . ASP E 2 47 ? 214.091 224.400 277.577 1.00 58.13 47 ASP 6B N 1
ATOM 12700 C CA . ASP E 2 47 ? 214.571 225.733 277.228 1.00 56.94 47 ASP 6B CA 1
ATOM 12701 C C . ASP E 2 47 ? 216.035 225.700 276.806 1.00 53.60 47 ASP 6B C 1
ATOM 12702 O O . ASP E 2 47 ? 216.424 226.361 275.836 1.00 55.49 47 ASP 6B O 1
ATOM 12707 N N . ALA E 2 48 ? 216.862 224.940 277.527 1.00 51.13 48 ALA 6B N 1
ATOM 12708 C CA . ALA E 2 48 ? 218.277 224.854 277.183 1.00 47.36 48 ALA 6B CA 1
ATOM 12709 C C . ALA E 2 48 ? 218.482 224.152 275.847 1.00 48.74 48 ALA 6B C 1
ATOM 12710 O O . ALA E 2 48 ? 219.331 224.561 275.047 1.00 58.77 48 ALA 6B O 1
ATOM 12712 N N . LEU E 2 49 ? 217.723 223.083 275.592 1.00 48.03 49 LEU 6B N 1
ATOM 12713 C CA . LEU E 2 49 ? 217.852 222.369 274.326 1.00 48.45 49 LEU 6B CA 1
ATOM 12714 C C . LEU E 2 49 ? 217.454 223.242 273.143 1.00 57.07 49 LEU 6B C 1
ATOM 12715 O O . LEU E 2 49 ? 218.117 223.210 272.100 1.00 60.86 49 LEU 6B O 1
ATOM 12720 N N . ARG E 2 50 ? 216.381 224.020 273.280 1.00 58.72 50 ARG 6B N 1
ATOM 12721 C CA . ARG E 2 50 ? 215.953 224.926 272.223 1.00 58.93 50 ARG 6B CA 1
ATOM 12722 C C . ARG E 2 50 ? 216.832 226.164 272.114 1.00 64.20 50 ARG 6B C 1
ATOM 12723 O O . ARG E 2 50 ? 216.687 226.922 271.150 1.00 75.17 50 ARG 6B O 1
ATOM 12731 N N . GLU E 2 51 ? 217.729 226.385 273.069 1.00 66.83 51 GLU 6B N 1
ATOM 12732 C CA . GLU E 2 51 ? 218.614 227.543 273.050 1.00 73.65 51 GLU 6B CA 1
ATOM 12733 C C . GLU E 2 51 ? 219.864 227.266 272.222 1.00 72.54 51 GLU 6B C 1
ATOM 12734 O O . GLU E 2 51 ? 220.309 228.115 271.451 1.00 75.63 51 GLU 6B O 1
ATOM 12740 N N . PRO F 2 24 ? 217.180 226.457 302.456 1.00 67.20 24 PRO 6C N 1
ATOM 12741 C CA . PRO F 2 24 ? 216.436 225.842 301.355 1.00 64.32 24 PRO 6C CA 1
ATOM 12742 C C . PRO F 2 24 ? 214.936 226.102 301.436 1.00 67.69 24 PRO 6C C 1
ATOM 12743 O O . PRO F 2 24 ? 214.150 225.283 300.961 1.00 69.64 24 PRO 6C O 1
ATOM 12747 N N . ARG F 2 25 ? 214.545 227.226 302.032 1.00 70.24 25 ARG 6C N 1
ATOM 12748 C CA . ARG F 2 25 ? 213.137 227.582 302.164 1.00 73.79 25 ARG 6C CA 1
ATOM 12749 C C . ARG F 2 25 ? 212.742 228.822 301.379 1.00 76.60 25 ARG 6C C 1
ATOM 12750 O O . ARG F 2 25 ? 211.685 228.828 300.745 1.00 80.61 25 ARG 6C O 1
ATOM 12758 N N . THR F 2 26 ? 213.554 229.877 301.396 1.00 72.16 26 THR 6C N 1
ATOM 12759 C CA . THR F 2 26 ? 213.217 231.077 300.649 1.00 69.91 26 THR 6C CA 1
ATOM 12760 C C . THR F 2 26 ? 213.758 230.972 299.225 1.00 64.93 26 THR 6C C 1
ATOM 12761 O O . THR F 2 26 ? 214.424 230.003 298.851 1.00 69.20 26 THR 6C O 1
ATOM 12765 N N . LEU F 2 27 ? 213.466 231.993 298.418 1.00 54.65 27 LEU 6C N 1
ATOM 12766 C CA . LEU F 2 27 ? 213.719 231.911 296.983 1.00 51.77 27 LEU 6C CA 1
ATOM 12767 C C . LEU F 2 27 ? 215.210 231.856 296.667 1.00 59.61 27 LEU 6C C 1
ATOM 12768 O O . LEU F 2 27 ? 215.625 231.143 295.746 1.00 63.65 27 LEU 6C O 1
ATOM 12773 N N . ALA F 2 28 ? 216.028 232.604 297.411 1.00 57.07 28 ALA 6C N 1
ATOM 12774 C CA . ALA F 2 28 ? 217.442 232.728 297.068 1.00 54.85 28 ALA 6C CA 1
ATOM 12775 C C . ALA F 2 28 ? 218.162 231.386 297.148 1.00 60.34 28 ALA 6C C 1
ATOM 12776 O O . ALA F 2 28 ? 218.926 231.027 296.245 1.00 61.72 28 ALA 6C O 1
ATOM 12778 N N . GLN F 2 29 ? 217.935 230.630 298.225 1.00 61.72 29 GLN 6C N 1
ATOM 12779 C CA . GLN F 2 29 ? 218.627 229.354 298.379 1.00 63.46 29 GLN 6C CA 1
ATOM 12780 C C . GLN F 2 29 ? 218.035 228.282 297.472 1.00 63.16 29 GLN 6C C 1
ATOM 12781 O O . GLN F 2 29 ? 218.761 227.417 296.969 1.00 64.82 29 GLN 6C O 1
ATOM 12787 N N . GLU F 2 30 ? 216.717 228.316 297.256 1.00 60.77 30 GLU 6C N 1
ATOM 12788 C CA . GLU F 2 30 ? 216.089 227.322 296.391 1.00 63.65 30 GLU 6C CA 1
ATOM 12789 C C . GLU F 2 30 ? 216.629 227.406 294.970 1.00 63.91 30 GLU 6C C 1
ATOM 12790 O O . GLU F 2 30 ? 216.788 226.381 294.297 1.00 69.89 30 GLU 6C O 1
ATOM 12796 N N . ALA F 2 31 ? 216.911 228.620 294.494 1.00 59.68 31 ALA 6C N 1
ATOM 12797 C CA . ALA F 2 31 ? 217.511 228.772 293.174 1.00 62.49 31 ALA 6C CA 1
ATOM 12798 C C . ALA F 2 31 ? 218.896 228.139 293.123 1.00 67.07 31 ALA 6C C 1
ATOM 12799 O O . ALA F 2 31 ? 219.270 227.526 292.116 1.00 69.07 31 ALA 6C O 1
ATOM 12801 N N . LEU F 2 32 ? 219.673 228.279 294.200 1.00 65.99 32 LEU 6C N 1
ATOM 12802 C CA . LEU F 2 32 ? 221.024 227.728 294.220 1.00 64.01 32 LEU 6C CA 1
ATOM 12803 C C . LEU F 2 32 ? 221.002 226.204 294.199 1.00 65.32 32 LEU 6C C 1
ATOM 12804 O O . LEU F 2 32 ? 221.719 225.573 293.414 1.00 64.45 32 LEU 6C O 1
ATOM 12809 N N . ASP F 2 33 ? 220.188 225.594 295.063 1.00 66.49 33 ASP 6C N 1
ATOM 12810 C CA . ASP F 2 33 ? 220.137 224.137 295.129 1.00 67.75 33 ASP 6C CA 1
ATOM 12811 C C . ASP F 2 33 ? 219.595 223.540 293.837 1.00 68.79 33 ASP 6C C 1
ATOM 12812 O O . ASP F 2 33 ? 220.120 222.537 293.339 1.00 71.54 33 ASP 6C O 1
ATOM 12817 N N . ASN F 2 34 ? 218.538 224.138 293.282 1.00 66.10 34 ASN 6C N 1
ATOM 12818 C CA . ASN F 2 34 ? 217.961 223.614 292.049 1.00 64.60 34 ASN 6C CA 1
ATOM 12819 C C . ASN F 2 34 ? 218.937 223.730 290.885 1.00 63.36 34 ASN 6C C 1
ATOM 12820 O O . ASN F 2 34 ? 219.076 222.794 290.091 1.00 61.23 34 ASN 6C O 1
ATOM 12825 N N . ALA F 2 35 ? 219.631 224.867 290.777 1.00 66.53 35 ALA 6C N 1
ATOM 12826 C CA . ALA F 2 35 ? 220.558 225.067 289.665 1.00 68.91 35 ALA 6C CA 1
ATOM 12827 C C . ALA F 2 35 ? 221.668 224.025 289.675 1.00 68.08 35 ALA 6C C 1
ATOM 12828 O O . ALA F 2 35 ? 222.144 223.604 288.614 1.00 66.72 35 ALA 6C O 1
ATOM 12830 N N . ARG F 2 36 ? 222.100 223.604 290.864 1.00 64.18 36 ARG 6C N 1
ATOM 12831 C CA . ARG F 2 36 ? 223.074 222.521 290.958 1.00 62.23 36 ARG 6C CA 1
ATOM 12832 C C . ARG F 2 36 ? 222.497 221.224 290.404 1.00 63.96 36 ARG 6C C 1
ATOM 12833 O O . ARG F 2 36 ? 223.190 220.461 289.721 1.00 59.83 36 ARG 6C O 1
ATOM 12841 N N . LEU F 2 37 ? 221.222 220.956 290.696 1.00 63.40 37 LEU 6C N 1
ATOM 12842 C CA . LEU F 2 37 ? 220.581 219.746 290.192 1.00 57.22 37 LEU 6C CA 1
ATOM 12843 C C . LEU F 2 37 ? 220.352 219.834 288.687 1.00 60.78 37 LEU 6C C 1
ATOM 12844 O O . LEU F 2 37 ? 220.511 218.840 287.969 1.00 60.02 37 LEU 6C O 1
ATOM 12849 N N . ILE F 2 38 ? 219.972 221.015 288.192 1.00 62.84 38 ILE 6C N 1
ATOM 12850 C CA . ILE F 2 38 ? 219.729 221.181 286.760 1.00 58.94 38 ILE 6C CA 1
ATOM 12851 C C . ILE F 2 38 ? 221.011 220.956 285.969 1.00 62.86 38 ILE 6C C 1
ATOM 12852 O O . ILE F 2 38 ? 221.003 220.300 284.920 1.00 65.32 38 ILE 6C O 1
ATOM 12857 N N . GLU F 2 39 ? 222.129 221.499 286.455 1.00 63.73 39 GLU 6C N 1
ATOM 12858 C CA . GLU F 2 39 ? 223.394 221.365 285.739 1.00 63.73 39 GLU 6C CA 1
ATOM 12859 C C . GLU F 2 39 ? 223.801 219.902 285.614 1.00 63.53 39 GLU 6C C 1
ATOM 12860 O O . GLU F 2 39 ? 224.260 219.461 284.554 1.00 63.10 39 GLU 6C O 1
ATOM 12866 N N . MET F 2 40 ? 223.642 219.134 286.693 1.00 63.16 40 MET 6C N 1
ATOM 12867 C CA . MET F 2 40 ? 223.944 217.707 286.639 1.00 62.20 40 MET 6C CA 1
ATOM 12868 C C . MET F 2 40 ? 222.991 216.976 285.701 1.00 63.21 40 MET 6C C 1
ATOM 12869 O O . MET F 2 40 ? 223.415 216.147 284.888 1.00 66.74 40 MET 6C O 1
ATOM 12874 N N . VAL F 2 41 ? 221.693 217.270 285.809 1.00 60.29 41 VAL 6C N 1
ATOM 12875 C CA . VAL F 2 41 ? 220.692 216.559 285.018 1.00 56.24 41 VAL 6C CA 1
ATOM 12876 C C . VAL F 2 41 ? 220.911 216.805 283.531 1.00 56.49 41 VAL 6C C 1
ATOM 12877 O O . VAL F 2 41 ? 220.824 215.880 282.715 1.00 56.82 41 VAL 6C O 1
ATOM 12881 N N . LYS F 2 42 ? 221.202 218.052 283.158 1.00 57.16 42 LYS 6C N 1
ATOM 12882 C CA . LYS F 2 42 ? 221.425 218.375 281.753 1.00 57.74 42 LYS 6C CA 1
ATOM 12883 C C . LYS F 2 42 ? 222.629 217.626 281.196 1.00 59.97 42 LYS 6C C 1
ATOM 12884 O O . LYS F 2 42 ? 222.592 217.133 280.063 1.00 59.42 42 LYS 6C O 1
ATOM 12890 N N . GLN F 2 43 ? 223.707 217.534 281.977 1.00 61.75 43 GLN 6C N 1
ATOM 12891 C CA . GLN F 2 43 ? 224.917 216.869 281.504 1.00 58.67 43 GLN 6C CA 1
ATOM 12892 C C . GLN F 2 43 ? 224.667 215.389 281.238 1.00 56.02 43 GLN 6C C 1
ATOM 12893 O O . GLN F 2 43 ? 225.133 214.839 280.234 1.00 52.89 43 GLN 6C O 1
ATOM 12899 N N . GLU F 2 44 ? 223.933 214.724 282.133 1.00 62.05 44 GLU 6C N 1
ATOM 12900 C CA . GLU F 2 44 ? 223.678 213.297 281.961 1.00 59.24 44 GLU 6C CA 1
ATOM 12901 C C . GLU F 2 44 ? 222.686 213.040 280.833 1.00 58.05 44 GLU 6C C 1
ATOM 12902 O O . GLU F 2 44 ? 222.859 212.103 280.046 1.00 58.67 44 GLU 6C O 1
ATOM 12908 N N . VAL F 2 45 ? 221.635 213.858 280.742 1.00 55.34 45 VAL 6C N 1
ATOM 12909 C CA . VAL F 2 45 ? 220.642 213.676 279.687 1.00 51.93 45 VAL 6C CA 1
ATOM 12910 C C . VAL F 2 45 ? 221.254 213.958 278.321 1.00 53.05 45 VAL 6C C 1
ATOM 12911 O O . VAL F 2 45 ? 221.008 213.228 277.353 1.00 55.58 45 VAL 6C O 1
ATOM 12915 N N . LEU F 2 46 ? 222.064 215.014 278.220 1.00 54.14 46 LEU 6C N 1
ATOM 12916 C CA . LEU F 2 46 ? 222.725 215.323 276.956 1.00 55.01 46 LEU 6C CA 1
ATOM 12917 C C . LEU F 2 46 ? 223.651 214.190 276.534 1.00 57.13 46 LEU 6C C 1
ATOM 12918 O O . LEU F 2 46 ? 223.716 213.838 275.350 1.00 58.41 46 LEU 6C O 1
ATOM 12923 N N . ASP F 2 47 ? 224.379 213.608 277.490 1.00 60.30 47 ASP 6C N 1
ATOM 12924 C CA . ASP F 2 47 ? 225.232 212.466 277.178 1.00 58.91 47 ASP 6C CA 1
ATOM 12925 C C . ASP F 2 47 ? 224.408 211.275 276.706 1.00 56.26 47 ASP 6C C 1
ATOM 12926 O O . ASP F 2 47 ? 224.789 210.586 275.753 1.00 59.98 47 ASP 6C O 1
ATOM 12931 N N . ALA F 2 48 ? 223.278 211.013 277.367 1.00 53.59 48 ALA 6C N 1
ATOM 12932 C CA . ALA F 2 48 ? 222.426 209.899 276.964 1.00 51.07 48 ALA 6C CA 1
ATOM 12933 C C . ALA F 2 48 ? 221.825 210.129 275.583 1.00 53.15 48 ALA 6C C 1
ATOM 12934 O O . ALA F 2 48 ? 221.755 209.204 274.766 1.00 60.02 48 ALA 6C O 1
ATOM 12936 N N . LEU F 2 49 ? 221.380 211.357 275.305 1.00 55.08 49 LEU 6C N 1
ATOM 12937 C CA . LEU F 2 49 ? 220.800 211.657 274.000 1.00 55.74 49 LEU 6C CA 1
ATOM 12938 C C . LEU F 2 49 ? 221.831 211.550 272.885 1.00 61.41 49 LEU 6C C 1
ATOM 12939 O O . LEU F 2 49 ? 221.519 211.046 271.800 1.00 62.16 49 LEU 6C O 1
ATOM 12944 N N . ARG F 2 50 ? 223.056 212.017 273.126 1.00 65.39 50 ARG 6C N 1
ATOM 12945 C CA . ARG F 2 50 ? 224.117 211.927 272.132 1.00 63.97 50 ARG 6C CA 1
ATOM 12946 C C . ARG F 2 50 ? 224.685 210.521 271.995 1.00 69.49 50 ARG 6C C 1
ATOM 12947 O O . ARG F 2 50 ? 225.456 210.272 271.063 1.00 78.57 50 ARG 6C O 1
ATOM 12955 N N . GLU F 2 51 ? 224.329 209.607 272.891 1.00 71.33 51 GLU 6C N 1
ATOM 12956 C CA . GLU F 2 51 ? 224.823 208.237 272.829 1.00 78.01 51 GLU 6C CA 1
ATOM 12957 C C . GLU F 2 51 ? 224.015 207.406 271.841 1.00 77.41 51 GLU 6C C 1
ATOM 12958 O O . GLU F 2 51 ? 224.577 206.677 271.023 1.00 80.87 51 GLU 6C O 1
#

Radius of gyration: 39.91 Å; Cα contacts (8 Å, |Δi|>4): 4430; chains: 6; bounding box: 77×75×131 Å